Protein 4BLQ (pdb70)

Solvent-accessible surface area: 62872 Å² total; per-residue (Å²): 115,71,67,78,88,4,5,76,102,0,56,56,6,9,94,97,0,32,49,90,125,0,67,109,15,25,128,139,19,124,4,13,103,88,32,98,1,24,0,19,0,20,19,42,79,14,13,0,3,0,67,105,6,69,38,0,75,3,52,126,15,17,5,28,0,132,25,4,30,11,17,11,71,11,71,40,40,117,85,17,70,2,94,81,4,103,114,65,183,23,103,22,0,0,13,0,0,0,0,9,116,33,20,14,14,31,33,0,0,14,26,27,2,30,79,28,19,93,111,32,0,66,1,0,5,0,15,0,1,36,21,91,52,81,8,43,0,3,15,0,1,1,1,0,0,0,0,3,0,0,0,24,50,6,3,0,0,3,0,0,0,5,11,6,3,13,29,88,28,10,1,23,110,184,27,44,47,9,72,13,21,4,7,5,11,12,0,0,47,1,0,109,43,0,53,0,24,0,3,0,0,4,24,1,64,18,10,168,88,30,65,35,0,6,151,60,8,16,165,27,0,14,53,1,0,23,6,0,25,52,5,91,48,45,59,77,121,65,109,35,4,64,0,100,1,40,21,18,63,39,98,86,168,30,70,54,82,64,185,13,65,24,100,75,58,108,116,117,71,66,79,89,6,5,77,102,0,58,56,7,10,92,97,0,32,50,90,125,0,67,109,15,25,131,139,19,126,4,13,104,89,31,101,0,24,0,17,0,19,21,42,79,15,11,0,4,0,67,107,7,69,39,0,72,3,50,128,15,16,6,28,0,130,28,3,27,10,17,9,68,12,61,44,50,118,81,14,75,2,101,77,5,103,112,64,186,26,108,21,0,0,17,0,0,0,0,9,116,32,20,14,15,32,33,0,0,16,28,30,2,31,82,23,19,92,111,31,0,67,1,0,5,0,13,0,1,36,21,84,52,78,8,45,0,4,15,0,2,1,2,0,0,0,0,3,0,0,0,26,55,7,3,0,0,4,0,0,0,5,10,6,3,13,30,87,28,9,2,23,108,184,32,46,49,9,74,12,20,4,6,5,12,13,0,2,45,2,0,104,48,0,53,0,26,0,5,0,0,4,23,1,63,18,10,170,88,28,66,36,0,6,148,61,8,17,163,29,0,13,52,0,0,31,5,0,25,54,6,92,46,46,59,77,122,66,109,34,3,62,1,98,1,39,21,18,66,39,106,87,168,30,70,55,82,63,186,13,65,24,99,74,59,108,116,116,72,68,78,89,5,5,76,100,0,58,56,6,10,109,95,0,33,50,88,125,0,67,108,14,24,133,140,19,126,4,13,106,87,29,99,0,23,0,17,0,20,21,43,80,13,12,0,4,0,67,104,7,68,38,0,75,3,51,128,16,19,8,29,0,132,31,3,27,11,15,10,66,11,60,43,48,117,81,15,74,2,102,78,6,102,112,64,185,26,107,21,0,0,18,0,0,0,0,9,115,31,20,14,15,34,33,0,0,15,27,26,2,31,81,22,18,93,108,32,0,66,1,0,4,0,15,0,1,37,23,95,60,86,8,42,0,3,14,0,2,1,0,0,0,0,0,3,0,0,0,24,54,6,2,0,0,5,0,0,0,4,14,6,4,14,26,88,27,10,2,21,112,186,35,45,48,9,78,10,22,4,6,5,13,13,0,0,38,1,0,97,48,0,54,0,27,0,3,0,0,3,25,1,64,19,10,170,89,30,66,35,0,6,149,60,8,17,164,28,0,14,54,0,0,26,5,0,26,52,5,90,46,45,60,78,124,65,109,35,4,59,0,100,1,40,20,18,63,38,99,86,168,30,70,55,82,64,185,14,64,23,99,76,58,110,114,116,73,66,80,90,6,6,76,101,0,58,54,7,9,96,96,0,33,48,87,125,0,69,111,15,24,130,139,19,125,5,13,104,88,32,100,0,25,0,17,0,20,20,43,77,14,14,0,4,0,68,103,6,70,38,0,75,3,52,129,16,16,6,27,0,130,26,3,28,10,15,10,68,11,64,45,50,118,80,14,74,2,102,77,5,103,114,64,185,24,106,21,0,0,18,0,0,0,0,9,115,32,20,14,15,34,33,0,0,14,28,28,2,32,80,22,18,92,111,34,0,66,1,0,6,0,15,0,2,38,21,92,54,77,8,45,0,3,14,0,2,1,2,0,0,0,0,4,0,0,0,27,55,6,3,0,0,5,0,0,0,5,11,6,2,14,27,86,27,9,2,23,109,183,27,45,46,9,72,12,22,3,7,5,13,12,0,2,48,2,0,109,47,0,54,0,26,0,3,0,0,3,24,1,64,21,10,170,89,30,66,36,0,5,149,60,7,17,164,29,0,14,53,1,0,26,6,0,25,53,5,91,47,45,60,77,124,64,109,35,4,61,0,99,1,39,21,18,66,39,102,86,167,31,70,55,82,63,185,14,64,23,99,75,58,111,116,117,71,67,82,90,6,5,77,106,0,56,56,6,9,102,96,0,34,48,89,123,0,68,109,14,24,132,140,18,129,5,14,105,89,28,103,1,24,0,17,0,21,21,44,80,15,11,0,4,0,68,103,7,69,39,0,75,3,47,126,16,20,7,29,0,131,29,2,25,9,17,8,60,11,62,43,57,110,84,10,71,2,101,79,6,104,113,64,182,26,108,22,0,0,16,0,0,0,0,8,114,33,20,14,14,34,32,0,0,15,27,30,2,32,80,23,18,93,111,33,0,69,1,0,5,0,15,0,1,36,21,96,53,80,8,42,0,3,14,0,2,1,0,0,0,0,0,4,0,0,0,25,56,7,3,0,0,4,0,0,0,5,9,6,3,14,26,88,28,10,2,23,109,184,37,46,50,10,75,12,22,4,7,5,14,12,0,2,38,0,0,101,48,0,56,0,26,0,3,0,0,4,24,1,64,18,11,169,89,28,66,34,0,5,149,62,8,17,166,28,0,13,55,1,0,26,6,0,24,51,5,90,46,45,59,76,124,64,109,34,4,62,0,99,1,38,21,18,64,40,102,87,168,30,70,55,80,62,188,14,65,24,101,76,59,110,114,115,71,67,78,90,5,5,76,100,0,58,53,6,6,94,96,0,26,49,90,125,0,70,110,15,24,131,138,19,126,4,13,105,89,32,99,0,24,0,17,0,20,21,44,78,14,12,0,4,0,67,105,7,68,38,0,74,2,49,129,15,17,6,27,0,133,28,3,29,11,16,10,64,12,60,44,49,117,80,13,70,2,103,78,5,104,112,64,188,26,109,20,0,0,18,0,0,0,0,8,114,34,19,14,16,32,33,0,0,15,26,29,2,30,80,21,18,93,110,33,0,66,0,0,4,0,15,0,2,36,24,88,52,82,8,44,0,2,14,0,2,0,0,0,0,0,0,4,0,0,0,24,55,7,3,0,0,4,0,0,0,5,13,6,3,13,30,87,27,9,2,22,110,184,30,46,49,8,75,13,21,4,7,5,12,12,0,1,44,2,0,107,48,0,52,0,27,0,4,0,0,3,24,1,64,20,10,170,91,30,66,36,0,5,149,61,8,16,164,28,0,14,51,0,0,31,6,0,25,53,5,90,47,46,60,78,122,66,110,35,4,60,0,100,1,38,20,17,66,38,104,85,169,30,72,55,82,61,187,14,66,23,102,75,60,109,114

Sequence (1602 aa):
NSIIDLGPRVQSLMEQLATTKLEEGVKNLDMGSVYEITTVMVLGNSILGFHKGDLVKMVRPSVSARDLIGVGYATASAAVVRQRLIEHKIEAGAELIISGTAGGKTVLTNHYAAQMCAKGLKVAVVSMAEAERPLYGSVLHVFAALHLAAVSDVDVLYVDSLRSVYNELGGNLKGVSRQVDGMLTALDQYARAVNMRVVFTLNPSDDENVDAAVRSVFKTASASMHTARRIKSFAVNGTAFTAETEIHLRADRSNSANRVSGDLVSRNSIIDLGPRVQSLMEQLATTKLEEGVKNLDMGSVYEITTVMVLGNSILGFHKGDLVKMVRPSVSARDLIGVGYATASAAVVRQRLIEHKIEAGAELIISGTAGGKTVLTNHYAAQMCAKGLKVAVVSMAEAERPLYGSVLHVFAALHLAAVSDVDVLYVDSLRSVYNELGGNLKGVSRQVDGMLTALDQYARAVNMRVVFTLNPSDDENVDAAVRSVFKTASASMHTARRIKSFAVNGTAFTAETEIHLRADRSNSANRVSGDLVSRNSIIDLGPRVQSLMEQLATTKLEEGVKNLDMGSVYEITTVMVLGNSILGFHKGDLVKMVRPSVSARDLIGVGYATASAAVVRQRLIEHKIEAGAELIISGTAGGKTVLTNHYAAQMCAKGLKVAVVSMAEAERPLYGSVLHVFAALHLAAVSDVDVLYVDSLRSVYNELGGNLKGVSRQVDGMLTALDQYARAVNMRVVFTLNPSDDENVDAAVRSVFKTASASMHTARRIKSFAVNGTAFTAETEIHLRADRSNSANRVSGDLVSRNSIIDLGPRVQSLMEQLATTKLEEGVKNLDMGSVYEITTVMVLGNSILGFHKGDLVKMVRPSVSARDLIGVGYATASAAVVRQRLIEHKIEAGAELIISGTAGGKTVLTNHYAAQMCAKGLKVAVVSMAEAERPLYGSVLHVFAALHLAAVSDVDVLYVDSLRSVYNELGGNLKGVSRQVDGMLTALDQYARAVNMRVVFTLNPSDDENVDAAVRSVFKTASASMHTARRIKSFAVNGTAFTAETEIHLRADRSNSANRVSGDLVSRNSIIDLGPRVQSLMEQLATTKLEEGVKNLDMGSVYEITTVMVLGNSILGFHKGDLVKMVRPSVSARDLIGVGYATASAAVVRQRLIEHKIEAGAELIISGTAGGKTVLTNHYAAQMCAKGLKVAVVSMAEAERPLYGSVLHVFAALHLAAVSDVDVLYVDSLRSVYNELGGNLKGVSRQVDGMLTALDQYARAVNMRVVFTLNPSDDENVDAAVRSVFKTASASMHTARRIKSFAVNGTAFTAETEIHLRADRSNSANRVSGDLVSRNSIIDLGPRVQSLMEQLATTKLEEGVKNLDMGSVYEITTVMVLGNSILGFHKGDLVKMVRPSVSARDLIGVGYATASAAVVRQRLIEHKIEAGAELIISGTAGGKTVLTNHYAAQMCAKGLKVAVVSMAEAERPLYGSVLHVFAALHLAAVSDVDVLYVDSLRSVYNELGGNLKGVSRQVDGMLTALDQYARAVNMRVVFTLNPSDDENVDAAVRSVFKTASASMHTARRIKSFAVNGTAFTAETEIHLRADRSNSANRVSGDLVSR

Secondary structure (DSSP, 8-state):
---EE-HHHHHHHHHHT--S-TTT-B-S--S--SS-EEEEEEETTEEEEEETTTEEEEE--SS-HHHHTSSEEEEE-TT---HHHHHTT---EEEEEEESTT--HHHHHHHHHHHHHHHT--EEEEEBSSTT-SB---HHHHHHHHHHHHHTT-SEEEEE--HHHHHHTTTT---HHHHHHHHHHHHHHHHHHHT-EEEEEE--TTSSSHHHHHHHHHHHHHHHSSEEEEEEEEEEETTEEEEEEEEEETTT--EEEEEEEEEPPP-/---EE-HHHHHHHHHHT--S-TTT-B-S--S--SS-EEEEEEETTEEEEEETTTEEEEE--SS-HHHHTSSEEEEE-TT---HHHHHTT---EEEEEEESTT--HHHHHHHHHHHHHHHT--EEEEEBSSTT-SB---HHHHHHHHHHHHHTT-SEEEEE--HHHHHHTTTT---HHHHHHHHHHHHHHHHHHHT-EEEEEE--TTSSSHHHHHHHHHHHHHHHSSEEEEEEEEEEETTEEEEEEEEEETTT--EEEEEEEEEPPP-/---EE-HHHHHHHHHHT--S-TTT-B-S--S--SS-EEEEEEETTEEEEEETTTEEEEE--SS-HHHHTSSEEEEE-TT---HHHHHTT---EEEEEEESTT--HHHHHHHHHHHHHHHT--EEEEE-SSTT-S----HHHHHHHHHHHHHTT-SEEEEE--HHHHHHTTTT---HHHHHHHHHHHHHHHHHHHT-EEEEEE--TTSSSHHHHHHHHHHHHHHHSSEEEEEEEEEEETTEEEEEEEEEETTT--EEEEEEEEEPPP-/---EE-HHHHHHHHHHT--S-TTT-B-S--S--SS-EEEEEEETTEEEEEETTTEEEEE--SS-HHHHTSSEEEEE-TT---HHHHHTT---EEEEEEESTT--HHHHHHHHHHHHHHHT--EEEEEBSSTT-SB---HHHHHHHHHHHHHTT-SEEEEE--HHHHHHTTTT---HHHHHHHHHHHHHHHHHHHT-EEEEEE--TTSSSHHHHHHHHHHHHHHHSSEEEEEEEEEEETTEEEEEEEEEETTT--EEEEEEEEEPPP-/---EE-HHHHHHHHHHT--S-TTT-B-S-----SS-EEEEEEETTEEEEEETTTEEEEE--SS-HHHHTSSEEEEE-TT---HHHHHTT---EEEEEEESTT--HHHHHHHHHHHHHHHT--EEEEEBSSTT-SB---HHHHHHHHHHHHTTT-SEEEEE--HHHHHHTTTT---HHHHHHHHHHHHHHHHHHHT-EEEEEE--TTSSSHHHHHHHHHHHHHHHSSEEEEEEEEEEETTEEEEEEEEEETTT--EEEEEEEEEPPP-/---EE-HHHHHHHHHHT--S-TTT-B-S--S--SS-EEEEEEETTEEEEEETTTEEEEE--SS-HHHHTSSEEEEE-TT---HHHHHTT---EEEEEEESTT--HHHHHHHHHHHHHHHT--EEEEEBSSTT-SB---HHHHHHHHHHHHHTT-SEEEEE--HHHHHHTTTT---HHHHHHHHHHHHHHHHHHHT-EEEEEE--TTSSSHHHHHHHHHHHHHHHSSEEEEEEEEEEETTEEEEEEEEEETTT--EEEEEEEEEPPP-

Nearest PDB structures (foldseek):
  4blq-assembly1_E  TM=1.003E+00  e=4.448E-61  Pseudomonas phage phi8
  4bwy-assembly2_E  TM=9.934E-01  e=3.875E-55  Pseudomonas phage phi8
  4bwy-assembly1_H  TM=9.933E-01  e=9.326E-55  Pseudomonas phage phi8
  2b4s-assembly1_A  TM=7.906E-01  e=7.821E-01  Homo sapiens
  8g68-assembly1_A  TM=8.173E-01  e=2.576E+00  Homo sapiens

Foldseek 3Di:
DDEAECAVVLVVVVVQVPDPALQVKRFDAQLAAQWFKKKWFFDWQKIWIDGQGTIIHIDRDPGGVCVVPNGIAMATDPPQDLVVCVVVVHFWFEEEEEEEPQDCQVQVLLVVQVVCVVVPFHHYEYAECDPPHPHPQASSSVSSSLSSQLNHRHAEYEYHANQVVLVVLVVQPPVSVVSLLSNLLRRRNHRNNSRHYYYYYDQNHSHPPRVVSRVSSQVSNLQRTQKYKYFPHKDDDDQKIKTWMWMHGNVVRDIDIDIDIDGGGDD/DDAAECAVVLVVVVVQVPDPALQVKRFPAQLAAQFQKKKWAFDWQKIWIDGQGTIIHIDRDPGGVCVVPNGIAMAGDPPLAQVVCVVLVHFWFEEEEEEEPQDCQVQVLLVVQVVCVVVPFHHYEYAECDPPHPHPQASSSVSSSLSSQLNHRGAEYEYHENQVVLVVLVVQPPVSVVSLLSNLLRRRNRRNNSRHYYYYYDQNHSHPPRVVSRVSSQVSNLQRTQKYKYFPHKDDDDQKIKTWMWMHGNVVRDIDIDIDIDGGGDD/DDAAECAVVLVVVVVQVPDPALQVKRFPAQLAAQFQKKKWAFDWQKIWIDGQGTIIHIDRDPGGVCVVPNGIAMAGDPPQAQVVCVVLVHFWFEEEEEEEPQDCQVQVLLVVQVVCVVVPFHHYEYAECDPPRPHPQASSSVSSSLSSCLNHRHAEYEYHANQVVLVVLVVQPPVSVVSLLSNLLRRGNRRNNSRHYYYYYDQNHSHPPRVVSRVSSQVSNLQSIQKYKYFPHKDDDDQKIKTWMWMHGNVVRDIDIDIDIDGGGDD/DDAAECAVVLVVVVVQVPDPALQVKRFPAQLAAQFQKKKWFFDWQKIWIDGQGTIIHIDRDPGGVCVVPNGIAMAGDPPQAQVVCVVLVHFWFEEEEEEEPQDCQVQVLLVVQVVCVVVPFHHYEYAECDPPHPHPQASSSVRSSLSSCLRHRHAEYEYHANQVVLVVLVVQDPVSVVSLLSNLLRRGNRRNNSRHYYYYYDQNHSHPPRVVSRVSSQVSNLQRTQKYKYFPHKDDDDQKIKTWMWMHGNVVRDIDIDIDIDGGGDD/DDEAECAVVLVVVVVQVPDPALQVKRFPAQLAAQFQKKKWAFDWQKIWIDGQGTIIHIDRDPGGVCVVPNGIAMAGDPVLAQVVCVVLVHFWFEEEEEEEPQDCQVQVLLVVQVVCVVVPFHHYEYAECDPPHPHPQASSSVSSSLSSQLRHRHAEYEYHANQVVLVVLVVQDPVSVVSLLSNLLRRRNRRNNSRHYYYYYDQNHSHPPRVVSRVSSQVSNLQRIQKYKYFPHKDDDDQKIKTWMWMHGNVVRDIDIDIDIDGGGDD/DDAAECAVVLVVVVVQVPDPALQVKRFPAQLAAQFQKKKWFFDWQKIWIDGQGTIIHIDRDPGGVCVVPNGIAMAGDPPLAQVVCVVLVHFWFEEEEEEEPQDCQVQVLLVVQVVCVVVPFHHYEYAECDPPHPHPQASSSVSSSLSSCLNHRHAEYEYHANQVVLVVLVVQPPVSVVSLLSNLLRRRNRRNNSRHYYYYYDQNHSHPPRVVSRVSSQVSNLQRTQKYKYFPHKDDDDQKIKTWMWMHGNVVRDIDIDIDIDGGGDD

Radius of gyration: 37.12 Å; Cα contacts (8 Å, |Δi|>4): 3817; chains: 6; bounding box: 67×103×108 Å

CATH classification: 3.40.50.300

InterPro domains:
  IPR020973 Packaging enzyme P4 [PF11602] (155-237)
  IPR027417 P-loop containing nucleoside triphosphate hydrolase [G3DSA:3.40.50.300] (1-280)
  IPR027417 P-loop containing nucleoside triphosphate hydrolase [SSF52540] (6-273)

B-factor: mean 57.97, std 18.57, range [15.87, 162.54]

Structure (mmCIF, N/CA/C/O backbone):
data_4BLQ
#
_entry.id   4BLQ
#
_cell.length_a   138.940
_cell.length_b   159.570
_cell.length_c   100.330
_cell.angle_alpha   90.00
_cell.angle_beta   90.00
_cell.angle_gamma   90.00
#
_symmetry.space_group_name_H-M   'P 21 21 2'
#
loop_
_atom_site.group_PDB
_atom_site.id
_atom_site.type_symbol
_atom_site.label_atom_id
_atom_site.label_alt_id
_atom_site.label_comp_id
_atom_site.label_asym_id
_atom_site.label_entity_id
_atom_site.label_seq_id
_atom_site.pdbx_PDB_ins_code
_atom_site.Cartn_x
_atom_site.Cartn_y
_atom_site.Cartn_z
_atom_site.occupancy
_atom_site.B_iso_or_equiv
_atom_site.auth_seq_id
_atom_site.auth_comp_id
_atom_site.auth_asym_id
_atom_site.auth_atom_id
_atom_site.pdbx_PDB_model_num
ATOM 1 N N . ASN A 1 12 ? -34.234 -22.103 32.482 1.00 70.24 12 ASN A N 1
ATOM 2 C CA . ASN A 1 12 ? -34.511 -21.808 31.077 1.00 67.73 12 ASN A CA 1
ATOM 3 C C . ASN A 1 12 ? -35.622 -20.756 30.940 1.00 69.92 12 ASN A C 1
ATOM 4 O O . ASN A 1 12 ? -36.613 -20.802 31.675 1.00 70.38 12 ASN A O 1
ATOM 9 N N . SER A 1 13 ? -35.442 -19.808 29.999 1.00 63.93 13 SER A N 1
ATOM 10 C CA . SER A 1 13 ? -36.388 -18.722 29.721 1.00 61.92 13 SER A CA 1
ATOM 11 C C . SER A 1 13 ? -36.412 -18.363 28.215 1.00 61.77 13 SER A C 1
ATOM 12 O O . SER A 1 13 ? -35.519 -18.761 27.457 1.00 61.58 13 SER A O 1
ATOM 15 N N . ILE A 1 14 ? -37.449 -17.619 27.798 1.00 54.40 14 ILE A N 1
ATOM 16 C CA . ILE A 1 14 ? -37.649 -17.168 26.423 1.00 51.42 14 ILE A CA 1
ATOM 17 C C . ILE A 1 14 ? -36.837 -15.880 26.201 1.00 54.17 14 ILE A C 1
ATOM 18 O O . ILE A 1 14 ? -36.901 -14.961 27.017 1.00 55.35 14 ILE A O 1
ATOM 23 N N . ILE A 1 15 ? -36.087 -15.824 25.091 1.00 48.20 15 ILE A N 1
ATOM 24 C CA . ILE A 1 15 ? -35.257 -14.687 24.690 1.00 47.21 15 ILE A CA 1
ATOM 25 C C . ILE A 1 15 ? -36.059 -13.739 23.775 1.00 47.45 15 ILE A C 1
ATOM 26 O O . ILE A 1 15 ? -36.697 -14.194 22.829 1.00 45.38 15 ILE A O 1
ATOM 31 N N . ASP A 1 16 ? -36.008 -12.426 24.051 1.00 43.29 16 ASP A N 1
ATOM 32 C CA . ASP A 1 16 ? -36.640 -11.421 23.201 1.00 41.74 16 ASP A CA 1
ATOM 33 C C . ASP A 1 16 ? -35.548 -10.833 22.310 1.00 45.27 16 ASP A C 1
ATOM 34 O O . ASP A 1 16 ? -34.631 -10.161 22.799 1.00 44.98 16 ASP A O 1
ATOM 39 N N . LEU A 1 17 ? -35.617 -11.156 21.006 1.00 40.91 17 LEU A N 1
ATOM 40 C CA . LEU A 1 17 ? -34.647 -10.739 19.998 1.00 40.33 17 LEU A CA 1
ATOM 41 C C . LEU A 1 17 ? -34.886 -9.315 19.485 1.00 43.76 17 LEU A C 1
ATOM 42 O O . LEU A 1 17 ? -34.002 -8.758 18.829 1.00 43.33 17 LEU A O 1
ATOM 47 N N . GLY A 1 18 ? -36.057 -8.748 19.798 1.00 39.70 18 GLY A N 1
ATOM 48 C CA . GLY A 1 18 ? -36.457 -7.394 19.419 1.00 38.93 18 GLY A CA 1
ATOM 49 C C . GLY A 1 18 ? -35.400 -6.328 19.654 1.00 41.83 18 GLY A C 1
ATOM 50 O O . GLY A 1 18 ? -34.959 -5.707 18.683 1.00 40.37 18 GLY A O 1
ATOM 51 N N . PRO A 1 19 ? -34.914 -6.134 20.915 1.00 39.47 19 PRO A N 1
ATOM 52 C CA . PRO A 1 19 ? -33.880 -5.105 21.166 1.00 40.11 19 PRO A CA 1
ATOM 53 C C . PRO A 1 19 ? -32.582 -5.306 20.370 1.00 43.85 19 PRO A C 1
ATOM 54 O O . PRO A 1 19 ? -31.964 -4.315 19.984 1.00 44.19 19 PRO A O 1
ATOM 58 N N . ARG A 1 20 ? -32.184 -6.571 20.105 1.00 39.02 20 ARG A N 1
ATOM 59 C CA . ARG A 1 20 ? -30.979 -6.895 19.342 1.00 38.54 20 ARG A CA 1
ATOM 60 C C . ARG A 1 20 ? -31.139 -6.520 17.859 1.00 41.70 20 ARG A C 1
ATOM 61 O O . ARG A 1 20 ? -30.178 -6.043 17.254 1.00 42.14 20 ARG A O 1
ATOM 69 N N . VAL A 1 21 ? -32.347 -6.693 17.290 1.00 36.50 21 VAL A N 1
ATOM 70 C CA . VAL A 1 21 ? -32.652 -6.290 15.915 1.00 35.47 21 VAL A CA 1
ATOM 71 C C . VAL A 1 21 ? -32.611 -4.750 15.850 1.00 40.64 21 VAL A C 1
ATOM 72 O O . VAL A 1 21 ? -32.006 -4.193 14.934 1.00 40.79 21 VAL A O 1
ATOM 76 N N . GLN A 1 22 ? -33.232 -4.078 16.846 1.00 37.46 22 GLN A N 1
ATOM 77 C CA . GLN A 1 22 ? -33.301 -2.621 16.960 1.00 37.89 22 GLN A CA 1
ATOM 78 C C . GLN A 1 22 ? -31.910 -1.983 16.990 1.00 44.66 22 GLN A C 1
ATOM 79 O O . GLN A 1 22 ? -31.698 -0.992 16.292 1.00 45.49 22 GLN A O 1
ATOM 85 N N . SER A 1 23 ? -30.958 -2.554 17.764 1.00 42.11 23 SER A N 1
ATOM 86 C CA . SER A 1 23 ? -29.592 -2.026 17.862 1.00 42.64 23 SER A CA 1
ATOM 87 C C . SER A 1 23 ? -28.783 -2.323 16.598 1.00 44.66 23 SER A C 1
ATOM 88 O O . SER A 1 23 ? -27.917 -1.523 16.248 1.00 46.20 23 SER A O 1
ATOM 91 N N . LEU A 1 24 ? -29.075 -3.435 15.899 1.00 38.06 24 LEU A N 1
ATOM 92 C CA . LEU A 1 24 ? -28.415 -3.759 14.632 1.00 37.12 24 LEU A CA 1
ATOM 93 C C . LEU A 1 24 ? -28.850 -2.762 13.545 1.00 40.97 24 LEU A C 1
ATOM 94 O O . LEU A 1 24 ? -28.001 -2.299 12.783 1.00 42.58 24 LEU A O 1
ATOM 99 N N . MET A 1 25 ? -30.155 -2.398 13.508 1.00 34.48 25 MET A N 1
ATOM 100 C CA . MET A 1 25 ? -30.717 -1.441 12.547 1.00 32.62 25 MET A CA 1
ATOM 101 C C . MET A 1 25 ? -30.092 -0.049 12.713 1.00 41.36 25 MET A C 1
ATOM 102 O O . MET A 1 25 ? -29.926 0.660 11.719 1.00 42.45 25 MET A O 1
ATOM 107 N N . GLU A 1 26 ? -29.728 0.329 13.957 1.00 40.18 26 GLU A N 1
ATOM 108 C CA . GLU A 1 26 ? -29.074 1.607 14.259 1.00 42.26 26 GLU A CA 1
ATOM 109 C C . GLU A 1 26 ? -27.658 1.612 13.679 1.00 48.63 26 GLU A C 1
ATOM 110 O O . GLU A 1 26 ? -27.221 2.627 13.135 1.00 49.69 26 GLU A O 1
ATOM 116 N N . GLN A 1 27 ? -26.970 0.459 13.754 1.00 45.83 27 GLN A N 1
ATOM 117 C CA . GLN A 1 27 ? -25.615 0.252 13.238 1.00 46.68 27 GLN A CA 1
ATOM 118 C C . GLN A 1 27 ? -25.598 0.173 11.707 1.00 51.37 27 GLN A C 1
ATOM 119 O O . GLN A 1 27 ? -24.596 0.530 11.087 1.00 52.16 27 GLN A O 1
ATOM 125 N N . LEU A 1 28 ? -26.709 -0.279 11.109 1.00 47.23 28 LEU A N 1
ATOM 126 C CA . LEU A 1 28 ? -26.892 -0.439 9.666 1.00 46.81 28 LEU A CA 1
ATOM 127 C C . LEU A 1 28 ? -27.317 0.871 8.972 1.00 52.11 28 LEU A C 1
ATOM 128 O O . LEU A 1 28 ? -27.391 0.911 7.739 1.00 51.81 28 LEU A O 1
ATOM 133 N N . ALA A 1 29 ? -27.581 1.939 9.755 1.00 49.36 29 ALA A N 1
ATOM 134 C CA . ALA A 1 29 ? -27.983 3.247 9.237 1.00 50.00 29 ALA A CA 1
ATOM 135 C C . ALA A 1 29 ? -26.744 4.063 8.771 1.00 55.79 29 ALA A C 1
ATOM 136 O O . ALA A 1 29 ? -26.546 5.210 9.175 1.00 56.65 29 ALA A O 1
ATOM 138 N N . THR A 1 30 ? -25.923 3.447 7.906 1.00 52.68 30 THR A N 1
ATOM 139 C CA . THR A 1 30 ? -24.695 4.003 7.332 1.00 53.86 30 THR A CA 1
ATOM 140 C C . THR A 1 30 ? -24.921 4.406 5.874 1.00 58.52 30 THR A C 1
ATOM 141 O O . THR A 1 30 ? -25.770 3.832 5.190 1.00 56.45 30 THR A O 1
ATOM 145 N N . THR A 1 31 ? -24.123 5.369 5.400 1.00 58.11 31 THR A N 1
ATOM 146 C CA . THR A 1 31 ? -24.117 5.865 4.025 1.00 58.98 31 THR A CA 1
ATOM 147 C C . THR A 1 31 ? -23.230 4.957 3.152 1.00 62.25 31 THR A C 1
ATOM 148 O O . THR A 1 31 ? -23.300 5.034 1.920 1.00 62.40 31 THR A O 1
ATOM 152 N N . LYS A 1 32 ? -22.395 4.103 3.795 1.00 57.15 32 LYS A N 1
ATOM 153 C CA . LYS A 1 32 ? -21.446 3.224 3.114 1.00 56.35 32 LYS A CA 1
ATOM 154 C C . LYS A 1 32 ? -21.607 1.737 3.519 1.00 57.68 32 LYS A C 1
ATOM 155 O O . LYS A 1 32 ? -20.662 1.137 4.049 1.00 56.78 32 LYS A O 1
ATOM 161 N N . LEU A 1 33 ? -22.787 1.126 3.229 1.00 52.16 33 LEU A N 1
ATOM 162 C CA . LEU A 1 33 ? -23.007 -0.298 3.513 1.00 50.07 33 LEU A CA 1
ATOM 163 C C . LEU A 1 33 ? -22.312 -1.177 2.461 1.00 53.47 33 LEU A C 1
ATOM 164 O O . LEU A 1 33 ? -22.131 -2.374 2.692 1.00 52.09 33 LEU A O 1
ATOM 169 N N . GLU A 1 34 ? -21.895 -0.572 1.324 1.00 51.28 34 GLU A N 1
ATOM 170 C CA . GLU A 1 34 ? -21.155 -1.243 0.250 1.00 51.47 34 GLU A CA 1
ATOM 171 C C . GLU A 1 34 ? -19.743 -1.577 0.726 1.00 56.26 34 GLU A C 1
ATOM 172 O O . GLU A 1 34 ? -19.190 -2.597 0.320 1.00 56.09 34 GLU A O 1
ATOM 178 N N . GLU A 1 35 ? -19.182 -0.726 1.614 1.00 53.72 35 GLU A N 1
ATOM 179 C CA . GLU A 1 35 ? -17.879 -0.913 2.253 1.00 54.38 35 GLU A CA 1
ATOM 180 C C . GLU A 1 35 ? -17.980 -1.979 3.342 1.00 56.86 35 GLU A C 1
ATOM 181 O O . GLU A 1 35 ? -16.999 -2.664 3.626 1.00 58.10 35 GLU A O 1
ATOM 187 N N . GLY A 1 36 ? -19.168 -2.103 3.932 1.00 50.55 36 GLY A N 1
ATOM 188 C CA . GLY A 1 36 ? -19.465 -3.074 4.976 1.00 48.61 36 GLY A CA 1
ATOM 189 C C . GLY A 1 36 ? -19.385 -2.521 6.382 1.00 51.27 36 GLY A C 1
ATOM 190 O O . GLY A 1 36 ? -18.683 -1.538 6.636 1.00 51.35 36 GLY A O 1
ATOM 191 N N . VAL A 1 37 ? -20.126 -3.155 7.300 1.00 46.78 37 VAL A N 1
ATOM 192 C CA . VAL A 1 37 ? -20.139 -2.823 8.727 1.00 46.70 37 VAL A CA 1
ATOM 193 C C . VAL A 1 37 ? -19.542 -4.041 9.431 1.00 50.63 37 VAL A C 1
ATOM 194 O O . VAL A 1 37 ? -20.160 -5.107 9.465 1.00 49.47 37 VAL A O 1
ATOM 198 N N . LYS A 1 38 ? -18.303 -3.895 9.907 1.00 48.82 38 LYS A N 1
ATOM 199 C CA . LYS A 1 38 ? -17.529 -4.952 10.561 1.00 49.07 38 LYS A CA 1
ATOM 200 C C . LYS A 1 38 ? -17.632 -4.868 12.090 1.00 53.00 38 LYS A C 1
ATOM 201 O O . LYS A 1 38 ? -18.325 -4.000 12.628 1.00 52.25 38 LYS A O 1
ATOM 207 N N . ASN A 1 39 ? -16.926 -5.787 12.775 1.00 50.47 39 ASN A N 1
ATOM 208 C CA . ASN A 1 39 ? -16.752 -5.917 14.227 1.00 51.27 39 ASN A CA 1
ATOM 209 C C . ASN A 1 39 ? -18.080 -5.982 15.007 1.00 54.00 39 ASN A C 1
ATOM 210 O O . ASN A 1 39 ? -18.160 -5.521 16.147 1.00 54.85 39 ASN A O 1
ATOM 215 N N . LEU A 1 40 ? -19.096 -6.615 14.412 1.00 48.61 40 LEU A N 1
ATOM 216 C CA . LEU A 1 40 ? -20.373 -6.849 15.085 1.00 47.32 40 LEU A CA 1
ATOM 217 C C . LEU A 1 40 ? -20.243 -8.135 15.918 1.00 52.75 40 LEU A C 1
ATOM 218 O O . LEU A 1 40 ? -19.260 -8.875 15.755 1.00 53.75 40 LEU A O 1
ATOM 223 N N . ASP A 1 41 ? -21.209 -8.407 16.807 1.00 47.83 41 ASP A N 1
ATOM 224 C CA . ASP A 1 41 ? -21.182 -9.637 17.594 1.00 47.35 41 ASP A CA 1
ATOM 225 C C . ASP A 1 41 ? -22.576 -10.244 17.541 1.00 46.10 41 ASP A C 1
ATOM 226 O O . ASP A 1 41 ? -23.235 -10.403 18.574 1.00 47.20 41 ASP A O 1
ATOM 231 N N . MET A 1 42 ? -23.029 -10.565 16.308 1.00 36.58 42 MET A N 1
ATOM 232 C CA . MET A 1 42 ? -24.359 -11.116 16.034 1.00 32.64 42 MET A CA 1
ATOM 233 C C . MET A 1 42 ? -24.524 -12.546 16.600 1.00 38.24 42 MET A C 1
ATOM 234 O O . MET A 1 42 ? -25.642 -12.916 16.963 1.00 38.32 42 MET A O 1
ATOM 239 N N . GLY A 1 43 ? -23.424 -13.301 16.703 1.00 35.43 43 GLY A N 1
ATOM 240 C CA . GLY A 1 43 ? -23.412 -14.673 17.207 1.00 35.46 43 GLY A CA 1
ATOM 241 C C . GLY A 1 43 ? -22.430 -15.568 16.481 1.00 40.09 43 GLY A C 1
ATOM 242 O O . GLY A 1 43 ? -22.188 -15.380 15.285 1.00 39.20 43 GLY A O 1
ATOM 243 N N . SER A 1 44 ? -21.867 -16.565 17.202 1.00 38.02 44 SER A N 1
ATOM 244 C CA . SER A 1 44 ? -20.853 -17.486 16.666 1.00 38.44 44 SER A CA 1
ATOM 245 C C . SER A 1 44 ? -21.130 -18.965 16.967 1.00 41.42 44 SER A C 1
ATOM 246 O O . SER A 1 44 ? -20.275 -19.809 16.671 1.00 41.68 44 SER A O 1
ATOM 249 N N . VAL A 1 45 ? -22.320 -19.287 17.518 1.00 36.50 45 VAL A N 1
ATOM 250 C CA . VAL A 1 45 ? -22.709 -20.666 17.856 1.00 35.95 45 VAL A CA 1
ATOM 251 C C . VAL A 1 45 ? -22.792 -21.497 16.550 1.00 39.45 45 VAL A C 1
ATOM 252 O O . VAL A 1 45 ? -22.371 -22.657 16.544 1.00 40.55 45 VAL A O 1
ATOM 256 N N . TYR A 1 46 ? -23.271 -20.873 15.442 1.00 33.53 46 TYR A N 1
ATOM 257 C CA . TYR A 1 46 ? -23.389 -21.499 14.122 1.00 32.07 46 TYR A CA 1
ATOM 258 C C . TYR A 1 46 ? -22.912 -20.563 13.009 1.00 36.29 46 TYR A C 1
ATOM 259 O O . TYR A 1 46 ? -23.235 -19.369 13.023 1.00 34.85 46 TYR A O 1
ATOM 268 N N . GLU A 1 47 ? -22.148 -21.113 12.038 1.00 34.83 47 GLU A N 1
ATOM 269 C CA . GLU A 1 47 ? -21.646 -20.375 10.870 1.00 34.82 47 GLU A CA 1
ATOM 270 C C . GLU A 1 47 ? -22.716 -20.338 9.786 1.00 38.85 47 GLU A C 1
ATOM 271 O O . GLU A 1 47 ? -22.938 -21.339 9.090 1.00 38.43 47 GLU A O 1
ATOM 277 N N . ILE A 1 48 ? -23.401 -19.193 9.663 1.00 34.96 48 ILE A N 1
ATOM 278 C CA . ILE A 1 48 ? -24.472 -19.011 8.691 1.00 33.88 48 ILE A CA 1
ATOM 279 C C . ILE A 1 48 ? -24.283 -17.695 7.952 1.00 38.33 48 ILE A C 1
ATOM 280 O O . ILE A 1 48 ? -23.803 -16.719 8.526 1.00 38.54 48 ILE A O 1
ATOM 285 N N . THR A 1 49 ? -24.651 -17.683 6.667 1.00 35.19 49 THR A N 1
ATOM 286 C CA . THR A 1 49 ? -24.618 -16.502 5.818 1.00 34.94 49 THR A CA 1
ATOM 287 C C . THR A 1 49 ? -26.035 -16.292 5.284 1.00 38.93 49 THR A C 1
ATOM 288 O O . THR A 1 49 ? -26.584 -17.177 4.619 1.00 38.09 49 THR A O 1
ATOM 292 N N . THR A 1 50 ? -26.630 -15.136 5.613 1.00 35.77 50 THR A N 1
ATOM 293 C CA . THR A 1 50 ? -27.974 -14.769 5.170 1.00 35.05 50 THR A CA 1
ATOM 294 C C . THR A 1 50 ? -27.838 -13.763 4.034 1.00 39.55 50 THR A C 1
ATOM 295 O O . THR A 1 50 ? -27.214 -12.717 4.211 1.00 40.19 50 THR A O 1
ATOM 299 N N . VAL A 1 51 ? -28.418 -14.084 2.869 1.00 35.07 51 VAL A N 1
ATOM 300 C CA . VAL A 1 51 ? -28.391 -13.234 1.676 1.00 34.42 51 VAL A CA 1
ATOM 301 C C . VAL A 1 51 ? -29.834 -12.879 1.336 1.00 37.05 51 VAL A C 1
ATOM 302 O O . VAL A 1 51 ? -30.619 -13.770 1.040 1.00 36.16 51 VAL A O 1
ATOM 306 N N . MET A 1 52 ? -30.192 -11.590 1.418 1.00 34.10 52 MET A N 1
ATOM 307 C CA . MET A 1 52 ? -31.551 -11.105 1.141 1.00 33.10 52 MET A CA 1
ATOM 308 C C . MET A 1 52 ? -31.554 -10.037 0.040 1.00 38.41 52 MET A C 1
ATOM 309 O O . MET A 1 52 ? -30.541 -9.361 -0.159 1.00 38.83 52 MET A O 1
ATOM 314 N N . VAL A 1 53 ? -32.703 -9.843 -0.630 1.00 35.39 53 VAL A N 1
ATOM 315 C CA . VAL A 1 53 ? -32.802 -8.800 -1.646 1.00 35.88 53 VAL A CA 1
ATOM 316 C C . VAL A 1 53 ? -33.594 -7.615 -1.049 1.00 40.52 53 VAL A C 1
ATOM 317 O O . VAL A 1 53 ? -34.642 -7.805 -0.424 1.00 39.11 53 VAL A O 1
ATOM 321 N N . LEU A 1 54 ? -33.012 -6.412 -1.172 1.00 38.77 54 LEU A N 1
ATOM 322 C CA . LEU A 1 54 ? -33.583 -5.130 -0.761 1.00 39.47 54 LEU A CA 1
ATOM 323 C C . LEU A 1 54 ? -33.654 -4.260 -1.994 1.00 44.45 54 LEU A C 1
ATOM 324 O O . LEU A 1 54 ? -32.630 -3.720 -2.430 1.00 45.66 54 LEU A O 1
ATOM 329 N N . GLY A 1 55 ? -34.833 -4.205 -2.595 1.00 40.46 55 GLY A N 1
ATOM 330 C CA . GLY A 1 55 ? -35.048 -3.490 -3.842 1.00 41.25 55 GLY A CA 1
ATOM 331 C C . GLY A 1 55 ? -34.383 -4.255 -4.967 1.00 44.88 55 GLY A C 1
ATOM 332 O O . GLY A 1 55 ? -34.783 -5.385 -5.270 1.00 44.53 55 GLY A O 1
ATOM 333 N N . ASN A 1 56 ? -33.326 -3.667 -5.546 1.00 41.34 56 ASN A N 1
ATOM 334 C CA . ASN A 1 56 ? -32.535 -4.275 -6.618 1.00 41.55 56 ASN A CA 1
ATOM 335 C C . ASN A 1 56 ? -31.150 -4.686 -6.098 1.00 45.17 56 ASN A C 1
ATOM 336 O O . ASN A 1 56 ? -30.353 -5.263 -6.835 1.00 45.12 56 ASN A O 1
ATOM 341 N N . SER A 1 57 ? -30.882 -4.389 -4.820 1.00 41.86 57 SER A N 1
ATOM 342 C CA . SER A 1 57 ? -29.618 -4.649 -4.138 1.00 41.50 57 SER A CA 1
ATOM 343 C C . SER A 1 57 ? -29.657 -5.938 -3.318 1.00 44.34 57 SER A C 1
ATOM 344 O O . SER A 1 57 ? -30.737 -6.449 -3.005 1.00 43.64 57 SER A O 1
ATOM 347 N N . ILE A 1 58 ? -28.462 -6.459 -2.981 1.00 39.67 58 ILE A N 1
ATOM 348 C CA . ILE A 1 58 ? -28.270 -7.650 -2.157 1.00 38.41 58 ILE A CA 1
ATOM 349 C C . ILE A 1 58 ? -27.703 -7.227 -0.799 1.00 42.34 58 ILE A C 1
ATOM 350 O O . ILE A 1 58 ? -26.720 -6.483 -0.755 1.00 43.07 58 ILE A O 1
ATOM 355 N N . LEU A 1 59 ? -28.297 -7.711 0.297 1.00 37.77 59 LEU A N 1
ATOM 356 C CA . LEU A 1 59 ? -27.770 -7.459 1.634 1.00 37.39 59 LEU A CA 1
ATOM 357 C C . LEU A 1 59 ? -27.368 -8.799 2.235 1.00 39.65 59 LEU A C 1
ATOM 358 O O . LEU A 1 59 ? -28.200 -9.703 2.337 1.00 38.91 59 LEU A O 1
ATOM 363 N N . GLY A 1 60 ? -26.086 -8.926 2.563 1.00 35.05 60 GLY A N 1
ATOM 364 C CA . GLY A 1 60 ? -25.526 -10.140 3.132 1.00 34.22 60 GLY A CA 1
ATOM 365 C C . GLY A 1 60 ? -25.088 -9.995 4.575 1.00 38.39 60 GLY A C 1
ATOM 366 O O . GLY A 1 60 ? -24.403 -9.032 4.926 1.00 37.48 60 GLY A O 1
ATOM 367 N N . PHE A 1 61 ? -25.494 -10.964 5.416 1.00 35.41 61 PHE A N 1
ATOM 368 C CA . PHE A 1 61 ? -25.134 -11.075 6.828 1.00 35.68 61 PHE A CA 1
ATOM 369 C C . PHE A 1 61 ? -24.142 -12.231 6.927 1.00 40.18 61 PHE A C 1
ATOM 370 O O . PHE A 1 61 ? -24.544 -13.388 6.832 1.00 39.68 61 PHE A O 1
ATOM 378 N N . HIS A 1 62 ? -22.844 -11.919 7.023 1.00 38.00 62 HIS A N 1
ATOM 379 C CA . HIS A 1 62 ? -21.771 -12.918 7.037 1.00 38.25 62 HIS A CA 1
ATOM 380 C C . HIS A 1 62 ? -21.369 -13.276 8.469 1.00 42.09 62 HIS A C 1
ATOM 381 O O . HIS A 1 62 ? -20.713 -12.480 9.151 1.00 42.03 62 HIS A O 1
ATOM 388 N N . LYS A 1 63 ? -21.773 -14.495 8.913 1.00 38.02 63 LYS A N 1
ATOM 389 C CA . LYS A 1 63 ? -21.531 -15.053 10.248 1.00 38.27 63 LYS A CA 1
ATOM 390 C C . LYS A 1 63 ? -22.040 -14.056 11.312 1.00 43.07 63 LYS A C 1
ATOM 391 O O . LYS A 1 63 ? -23.182 -13.601 11.202 1.00 41.37 63 LYS A O 1
ATOM 397 N N . GLY A 1 64 ? -21.201 -13.692 12.283 1.00 41.22 64 GLY A N 1
ATOM 398 C CA . GLY A 1 64 ? -21.581 -12.735 13.315 1.00 41.40 64 GLY A CA 1
ATOM 399 C C . GLY A 1 64 ? -20.840 -11.414 13.264 1.00 47.33 64 GLY A C 1
ATOM 400 O O . GLY A 1 64 ? -21.134 -10.520 14.060 1.00 47.09 64 GLY A O 1
ATOM 401 N N . ASP A 1 65 ? -19.905 -11.267 12.303 1.00 45.47 65 ASP A N 1
ATOM 402 C CA . ASP A 1 65 ? -19.014 -10.116 12.170 1.00 47.06 65 ASP A CA 1
ATOM 403 C C . ASP A 1 65 ? -19.426 -9.080 11.108 1.00 49.90 65 ASP A C 1
ATOM 404 O O . ASP A 1 65 ? -19.407 -7.886 11.413 1.00 50.63 65 ASP A O 1
ATOM 409 N N . LEU A 1 66 ? -19.702 -9.515 9.862 1.00 44.35 66 LEU A N 1
ATOM 410 C CA . LEU A 1 66 ? -19.963 -8.631 8.725 1.00 42.84 66 LEU A CA 1
ATOM 411 C C . LEU A 1 66 ? -21.411 -8.570 8.261 1.00 44.66 66 LEU A C 1
ATOM 412 O O . LEU A 1 66 ? -22.145 -9.559 8.306 1.00 42.47 66 LEU A O 1
ATOM 417 N N . VAL A 1 67 ? -21.768 -7.395 7.724 1.00 42.01 67 VAL A N 1
ATOM 418 C CA . VAL A 1 67 ? -23.004 -7.061 7.033 1.00 41.34 67 VAL A CA 1
ATOM 419 C C . VAL A 1 67 ? -22.587 -6.079 5.924 1.00 45.50 67 VAL A C 1
ATOM 420 O O . VAL A 1 67 ? -22.036 -5.010 6.206 1.00 45.83 67 VAL A O 1
ATOM 424 N N . LYS A 1 68 ? -22.748 -6.510 4.666 1.00 41.62 68 LYS A N 1
ATOM 425 C CA . LYS A 1 68 ? -22.351 -5.742 3.488 1.00 41.83 68 LYS A CA 1
ATOM 426 C C . LYS A 1 68 ? -23.448 -5.771 2.417 1.00 45.33 68 LYS A C 1
ATOM 427 O O . LYS A 1 68 ? -24.088 -6.804 2.200 1.00 44.21 68 LYS A O 1
ATOM 433 N N . MET A 1 69 ? -23.639 -4.635 1.741 1.00 42.33 69 MET A N 1
ATOM 434 C CA . MET A 1 69 ? -24.599 -4.474 0.652 1.00 41.19 69 MET A CA 1
ATOM 435 C C . MET A 1 69 ? -23.862 -4.439 -0.684 1.00 44.41 69 MET A C 1
ATOM 436 O O . MET A 1 69 ? -22.818 -3.797 -0.787 1.00 44.46 69 MET A O 1
ATOM 441 N N . VAL A 1 70 ? -24.393 -5.131 -1.700 1.00 40.18 70 VAL A N 1
ATOM 442 C CA . VAL A 1 70 ? -23.822 -5.073 -3.044 1.00 40.78 70 VAL A CA 1
ATOM 443 C C . VAL A 1 70 ? -24.945 -4.659 -3.989 1.00 44.19 70 VAL A C 1
ATOM 444 O O . VAL A 1 70 ? -26.104 -5.025 -3.773 1.00 43.04 70 VAL A O 1
ATOM 448 N N . ARG A 1 71 ? -24.612 -3.843 -4.991 1.00 41.51 71 ARG A N 1
ATOM 449 C CA . ARG A 1 71 ? -25.555 -3.365 -6.001 1.00 40.98 71 ARG A CA 1
ATOM 450 C C . ARG A 1 71 ? -25.161 -4.026 -7.323 1.00 45.34 71 ARG A C 1
ATOM 451 O O . ARG A 1 71 ? -24.326 -3.481 -8.050 1.00 46.44 71 ARG A O 1
ATOM 459 N N . PRO A 1 72 ? -25.654 -5.255 -7.607 1.00 41.02 72 PRO A N 1
ATOM 460 C CA . PRO A 1 72 ? -25.228 -5.937 -8.841 1.00 41.68 72 PRO A CA 1
ATOM 461 C C . PRO A 1 72 ? -25.722 -5.244 -10.112 1.00 46.71 72 PRO A C 1
ATOM 462 O O . PRO A 1 72 ? -26.691 -4.482 -10.068 1.00 46.36 72 PRO A O 1
ATOM 466 N N . SER A 1 73 ? -25.025 -5.493 -11.235 1.00 44.49 73 SER A N 1
ATOM 467 C CA . SER A 1 73 ? -25.337 -4.934 -12.552 1.00 45.78 73 SER A CA 1
ATOM 468 C C . SER A 1 73 ? -26.756 -5.299 -12.987 1.00 50.03 73 SER A C 1
ATOM 469 O O . SER A 1 73 ? -27.457 -4.449 -13.538 1.00 50.52 73 SER A O 1
ATOM 472 N N . VAL A 1 74 ? -27.186 -6.547 -12.711 1.00 46.39 74 VAL A N 1
ATOM 473 C CA . VAL A 1 74 ? -28.553 -6.989 -12.982 1.00 46.44 74 VAL A CA 1
ATOM 474 C C . VAL A 1 74 ? -29.285 -6.972 -11.633 1.00 48.66 74 VAL A C 1
ATOM 475 O O . VAL A 1 74 ? -28.644 -7.150 -10.594 1.00 46.67 74 VAL A O 1
ATOM 479 N N . SER A 1 75 ? -30.604 -6.716 -11.646 1.00 45.64 75 SER A N 1
ATOM 480 C CA . SER A 1 75 ? -31.408 -6.637 -10.425 1.00 44.16 75 SER A CA 1
ATOM 481 C C . SER A 1 75 ? -31.323 -7.925 -9.612 1.00 47.63 75 SER A C 1
ATOM 482 O O . SER A 1 75 ? -31.312 -9.019 -10.187 1.00 47.88 75 SER A O 1
ATOM 485 N N . ALA A 1 76 ? -31.264 -7.781 -8.272 1.00 42.68 76 ALA A N 1
ATOM 486 C CA . ALA A 1 76 ? -31.223 -8.899 -7.330 1.00 41.17 76 ALA A CA 1
ATOM 487 C C . ALA A 1 76 ? -32.521 -9.715 -7.399 1.00 45.46 76 ALA A C 1
ATOM 488 O O . ALA A 1 76 ? -32.515 -10.890 -7.031 1.00 43.29 76 ALA A O 1
ATOM 490 N N . ARG A 1 77 ? -33.623 -9.088 -7.905 1.00 44.55 77 ARG A N 1
ATOM 491 C CA . ARG A 1 77 ? -34.940 -9.705 -8.108 1.00 44.61 77 ARG A CA 1
ATOM 492 C C . ARG A 1 77 ? -34.849 -10.809 -9.171 1.00 49.21 77 ARG A C 1
ATOM 493 O O . ARG A 1 77 ? -35.460 -11.868 -9.012 1.00 49.09 77 ARG A O 1
ATOM 501 N N . ASP A 1 78 ? -34.068 -10.560 -10.244 1.00 46.14 78 ASP A N 1
ATOM 502 C CA . ASP A 1 78 ? -33.849 -11.506 -11.343 1.00 46.61 78 ASP A CA 1
ATOM 503 C C . ASP A 1 78 ? -32.809 -12.559 -10.961 1.00 48.00 78 ASP A C 1
ATOM 504 O O . ASP A 1 78 ? -32.916 -13.712 -11.367 1.00 48.35 78 ASP A O 1
ATOM 509 N N . LEU A 1 79 ? -31.818 -12.151 -10.165 1.00 41.92 79 LEU A N 1
ATOM 510 C CA . LEU A 1 79 ? -30.706 -12.957 -9.674 1.00 40.24 79 LEU A CA 1
ATOM 511 C C . LEU A 1 79 ? -31.148 -13.979 -8.604 1.00 40.90 79 LEU A C 1
ATOM 512 O O . LEU A 1 79 ? -30.957 -15.182 -8.796 1.00 40.00 79 LEU A O 1
ATOM 517 N N . ILE A 1 80 ? -31.746 -13.494 -7.492 1.00 35.65 80 ILE A N 1
ATOM 518 C CA . ILE A 1 80 ? -32.146 -14.294 -6.330 1.00 34.57 80 ILE A CA 1
ATOM 519 C C . ILE A 1 80 ? -33.669 -14.396 -6.196 1.00 40.45 80 ILE A C 1
ATOM 520 O O . ILE A 1 80 ? -34.196 -15.506 -6.120 1.00 40.61 80 ILE A O 1
ATOM 525 N N . GLY A 1 81 ? -34.341 -13.248 -6.110 1.00 38.04 81 GLY A N 1
ATOM 526 C CA . GLY A 1 81 ? -35.782 -13.166 -5.932 1.00 37.71 81 GLY A CA 1
ATOM 527 C C . GLY A 1 81 ? -36.150 -12.634 -4.563 1.00 42.23 81 GLY A C 1
ATOM 528 O O . GLY A 1 81 ? -36.614 -11.496 -4.453 1.00 44.05 81 GLY A O 1
ATOM 529 N N . VAL A 1 82 ? -35.952 -13.450 -3.505 1.00 36.34 82 VAL A N 1
ATOM 530 C CA . VAL A 1 82 ? -36.321 -13.069 -2.141 1.00 34.62 82 VAL A CA 1
ATOM 531 C C . VAL A 1 82 ? -35.105 -13.107 -1.212 1.00 38.17 82 VAL A C 1
ATOM 532 O O . VAL A 1 82 ? -34.777 -12.088 -0.597 1.00 38.34 82 VAL A O 1
ATOM 536 N N . GLY A 1 83 ? -34.486 -14.275 -1.087 1.00 33.96 83 GLY A N 1
ATOM 537 C CA . GLY A 1 83 ? -33.351 -14.474 -0.202 1.00 33.54 83 GLY A CA 1
ATOM 538 C C . GLY A 1 83 ? -33.159 -15.916 0.211 1.00 37.61 83 GLY A C 1
ATOM 539 O O . GLY A 1 83 ? -34.052 -16.745 0.024 1.00 37.98 83 GLY A O 1
ATOM 540 N N . TYR A 1 84 ? -31.985 -16.223 0.783 1.00 33.68 84 TYR A N 1
ATOM 541 C CA . TYR A 1 84 ? -31.617 -17.580 1.188 1.00 33.33 84 TYR A CA 1
ATOM 542 C C . TYR A 1 84 ? -30.535 -17.581 2.285 1.00 37.99 84 TYR A C 1
ATOM 543 O O . TYR A 1 84 ? -29.988 -16.531 2.630 1.00 37.93 84 TYR A O 1
ATOM 552 N N . ALA A 1 85 ? -30.219 -18.780 2.803 1.00 34.49 85 ALA A N 1
ATOM 553 C CA . ALA A 1 85 ? -29.179 -19.006 3.803 1.00 34.12 85 ALA A CA 1
ATOM 554 C C . ALA A 1 85 ? -28.243 -20.129 3.386 1.00 39.10 85 ALA A C 1
ATOM 555 O O . ALA A 1 85 ? -28.673 -21.114 2.773 1.00 38.99 85 ALA A O 1
ATOM 557 N N . THR A 1 86 ? -26.962 -19.986 3.723 1.00 36.19 86 THR A N 1
ATOM 558 C CA . THR A 1 86 ? -25.977 -21.047 3.521 1.00 36.95 86 THR A CA 1
ATOM 559 C C . THR A 1 86 ? -25.428 -21.324 4.904 1.00 40.60 86 THR A C 1
ATOM 560 O O . THR A 1 86 ? -25.113 -20.381 5.631 1.00 40.15 86 THR A O 1
ATOM 564 N N . ALA A 1 87 ? -25.403 -22.594 5.308 1.00 37.54 87 ALA A N 1
ATOM 565 C CA . ALA A 1 87 ? -24.899 -22.966 6.622 1.00 37.86 87 ALA A CA 1
ATOM 566 C C . ALA A 1 87 ? -23.715 -23.891 6.493 1.00 42.51 87 ALA A C 1
ATOM 567 O O . ALA A 1 87 ? -23.543 -24.537 5.458 1.00 42.23 87 ALA A O 1
ATOM 569 N N . SER A 1 88 ? -22.884 -23.940 7.546 1.00 40.45 88 SER A N 1
ATOM 570 C CA . SER A 1 88 ? -21.716 -24.816 7.638 1.00 41.66 88 SER A CA 1
ATOM 571 C C . SER A 1 88 ? -22.198 -26.259 7.762 1.00 45.99 88 SER A C 1
ATOM 572 O O . SER A 1 88 ? -23.285 -26.488 8.295 1.00 45.08 88 SER A O 1
ATOM 575 N N . ALA A 1 89 ? -21.404 -27.229 7.284 1.00 43.47 89 ALA A N 1
ATOM 576 C CA . ALA A 1 89 ? -21.754 -28.649 7.380 1.00 43.79 89 ALA A CA 1
ATOM 577 C C . ALA A 1 89 ? -21.796 -29.130 8.854 1.00 49.18 89 ALA A C 1
ATOM 578 O O . ALA A 1 89 ? -22.351 -30.188 9.129 1.00 50.14 89 ALA A O 1
ATOM 580 N N . ALA A 1 90 ? -21.240 -28.337 9.789 1.00 45.40 90 ALA A N 1
ATOM 581 C CA . ALA A 1 90 ? -21.213 -28.618 11.226 1.00 45.70 90 ALA A CA 1
ATOM 582 C C . ALA A 1 90 ? -22.523 -28.212 11.928 1.00 49.35 90 ALA A C 1
ATOM 583 O O . ALA A 1 90 ? -22.758 -28.631 13.064 1.00 51.06 90 ALA A O 1
ATOM 585 N N . VAL A 1 91 ? -23.352 -27.377 11.274 1.00 42.83 91 VAL A N 1
ATOM 586 C CA . VAL A 1 91 ? -24.585 -26.848 11.851 1.00 40.88 91 VAL A CA 1
ATOM 587 C C . VAL A 1 91 ? -25.618 -27.960 12.088 1.00 44.80 91 VAL A C 1
ATOM 588 O O . VAL A 1 91 ? -26.082 -28.612 11.148 1.00 44.30 91 VAL A O 1
ATOM 592 N N . VAL A 1 92 ? -25.969 -28.147 13.371 1.00 40.98 92 VAL A N 1
ATOM 593 C CA . VAL A 1 92 ? -26.975 -29.090 13.848 1.00 40.46 92 VAL A CA 1
ATOM 594 C C . VAL A 1 92 ? -27.545 -28.558 15.173 1.00 43.66 92 VAL A C 1
ATOM 595 O O . VAL A 1 92 ? -26.788 -28.199 16.077 1.00 44.81 92 VAL A O 1
ATOM 599 N N . ARG A 1 93 ? -28.881 -28.486 15.263 1.00 37.99 93 ARG A N 1
ATOM 600 C CA . ARG A 1 93 ? -29.595 -28.063 16.467 1.00 36.72 93 ARG A CA 1
ATOM 601 C C . ARG A 1 93 ? -30.109 -29.332 17.150 1.00 41.91 93 ARG A C 1
ATOM 602 O O . ARG A 1 93 ? -31.218 -29.796 16.889 1.00 42.05 93 ARG A O 1
ATOM 610 N N . GLN A 1 94 ? -29.233 -29.932 17.967 1.00 39.74 94 GLN A N 1
ATOM 611 C CA . GLN A 1 94 ? -29.400 -31.198 18.682 1.00 41.08 94 GLN A CA 1
ATOM 612 C C . GLN A 1 94 ? -30.689 -31.290 19.520 1.00 45.41 94 GLN A C 1
ATOM 613 O O . GLN A 1 94 ? -31.300 -32.358 19.559 1.00 46.27 94 GLN A O 1
ATOM 619 N N . ARG A 1 95 ? -31.100 -30.192 20.177 1.00 41.15 95 ARG A N 1
ATOM 620 C CA . ARG A 1 95 ? -32.301 -30.161 21.018 1.00 40.65 95 ARG A CA 1
ATOM 621 C C . ARG A 1 95 ? -33.584 -30.408 20.205 1.00 43.64 95 ARG A C 1
ATOM 622 O O . ARG A 1 95 ? -34.521 -31.005 20.737 1.00 42.63 95 ARG A O 1
ATOM 630 N N . LEU A 1 96 ? -33.610 -29.991 18.919 1.00 40.03 96 LEU A N 1
ATOM 631 C CA . LEU A 1 96 ? -34.752 -30.226 18.032 1.00 39.26 96 LEU A CA 1
ATOM 632 C C . LEU A 1 96 ? -34.897 -31.727 17.736 1.00 45.16 96 LEU A C 1
ATOM 633 O O . LEU A 1 96 ? -36.020 -32.235 17.708 1.00 45.03 96 LEU A O 1
ATOM 638 N N . ILE A 1 97 ? -33.754 -32.435 17.562 1.00 42.89 97 ILE A N 1
ATOM 639 C CA . ILE A 1 97 ? -33.702 -33.878 17.287 1.00 44.12 97 ILE A CA 1
ATOM 640 C C . ILE A 1 97 ? -34.187 -34.646 18.523 1.00 52.68 97 ILE A C 1
ATOM 641 O O . ILE A 1 97 ? -35.039 -35.527 18.391 1.00 53.15 97 ILE A O 1
ATOM 646 N N . GLU A 1 98 ? -33.668 -34.275 19.716 1.00 52.08 98 GLU A N 1
ATOM 647 C CA . GLU A 1 98 ? -34.000 -34.856 21.024 1.00 54.20 98 GLU A CA 1
ATOM 648 C C . GLU A 1 98 ? -35.498 -34.757 21.344 1.00 58.28 98 GLU A C 1
ATOM 649 O O . GLU A 1 98 ? -36.049 -35.680 21.938 1.00 59.88 98 GLU A O 1
ATOM 655 N N . HIS A 1 99 ? -36.148 -33.648 20.952 1.00 53.44 99 HIS A N 1
ATOM 656 C CA . HIS A 1 99 ? -37.567 -33.399 21.212 1.00 53.16 99 HIS A CA 1
ATOM 657 C C . HIS A 1 99 ? -38.442 -33.626 19.958 1.00 56.92 99 HIS A C 1
ATOM 658 O O . HIS A 1 99 ? -39.620 -33.260 19.958 1.00 56.38 99 HIS A O 1
ATOM 665 N N . LYS A 1 100 ? -37.870 -34.270 18.917 1.00 53.51 100 LYS A N 1
ATOM 666 C CA . LYS A 1 100 ? -38.511 -34.657 17.650 1.00 52.78 100 LYS A CA 1
ATOM 667 C C . LYS A 1 100 ? -39.248 -33.491 16.951 1.00 54.75 100 LYS A C 1
ATOM 668 O O . LYS A 1 100 ? -40.386 -33.654 16.501 1.00 54.73 100 LYS A O 1
ATOM 674 N N . ILE A 1 101 ? -38.578 -32.332 16.835 1.00 49.31 101 ILE A N 1
ATOM 675 C CA . ILE A 1 101 ? -39.112 -31.154 16.147 1.00 46.97 101 ILE A CA 1
ATOM 676 C C . ILE A 1 101 ? -38.330 -30.998 14.859 1.00 49.50 101 ILE A C 1
ATOM 677 O O . ILE A 1 101 ? -37.107 -30.869 14.885 1.00 49.53 101 ILE A O 1
ATOM 682 N N . GLU A 1 102 ? -39.041 -31.032 13.736 1.00 45.01 102 GLU A N 1
ATOM 683 C CA . GLU A 1 102 ? -38.454 -30.914 12.411 1.00 44.26 102 GLU A CA 1
ATOM 684 C C . GLU A 1 102 ? -38.236 -29.452 12.027 1.00 46.31 102 GLU A C 1
ATOM 685 O O . GLU A 1 102 ? -39.062 -28.592 12.337 1.00 45.11 102 GLU A O 1
ATOM 691 N N . ALA A 1 103 ? -37.117 -29.179 11.336 1.00 42.38 103 ALA A N 1
ATOM 692 C CA . ALA A 1 103 ? -36.757 -27.855 10.837 1.00 40.53 103 ALA A CA 1
ATOM 693 C C . ALA A 1 103 ? -37.735 -27.424 9.756 1.00 43.02 103 ALA A C 1
ATOM 694 O O . ALA A 1 103 ? -38.359 -28.264 9.107 1.00 43.74 103 ALA A O 1
ATOM 696 N N . GLY A 1 104 ? -37.866 -26.123 9.575 1.00 37.70 104 GLY A N 1
ATOM 697 C CA . GLY A 1 104 ? -38.783 -25.569 8.593 1.00 36.35 104 GLY A CA 1
ATOM 698 C C . GLY A 1 104 ? -39.640 -24.494 9.206 1.00 38.52 104 GLY A C 1
ATOM 699 O O . GLY A 1 104 ? -39.533 -24.216 10.405 1.00 37.71 104 GLY A O 1
ATOM 700 N N . ALA A 1 105 ? -40.465 -23.860 8.379 1.00 35.23 105 ALA A N 1
ATOM 701 C CA . ALA A 1 105 ? -41.330 -22.783 8.829 1.00 34.94 105 ALA A CA 1
ATOM 702 C C . ALA A 1 105 ? -42.766 -23.236 8.991 1.00 39.23 105 ALA A C 1
ATOM 703 O O . ALA A 1 105 ? -43.249 -24.116 8.276 1.00 39.97 105 ALA A O 1
ATOM 705 N N . GLU A 1 106 ? -43.442 -22.609 9.936 1.00 35.71 106 GLU A N 1
ATOM 706 C CA . GLU A 1 106 ? -44.828 -22.850 10.302 1.00 36.14 106 GLU A CA 1
ATOM 707 C C . GLU A 1 106 ? -45.578 -21.506 10.274 1.00 38.50 106 GLU A C 1
ATOM 708 O O . GLU A 1 106 ? -44.985 -20.471 10.599 1.00 37.78 106 GLU A O 1
ATOM 714 N N . LEU A 1 107 ? -46.856 -21.511 9.848 1.00 33.83 107 LEU A N 1
ATOM 715 C CA . LEU A 1 107 ? -47.663 -20.295 9.845 1.00 32.99 107 LEU A CA 1
ATOM 716 C C . LEU A 1 107 ? -48.897 -20.440 10.737 1.00 37.90 107 LEU A C 1
ATOM 717 O O . LEU A 1 107 ? -49.609 -21.441 10.660 1.00 38.86 107 LEU A O 1
ATOM 722 N N . ILE A 1 108 ? -49.140 -19.427 11.581 1.00 33.46 108 ILE A N 1
ATOM 723 C CA . ILE A 1 108 ? -50.330 -19.319 12.420 1.00 33.41 108 ILE A CA 1
ATOM 724 C C . ILE A 1 108 ? -51.089 -18.125 11.858 1.00 37.12 108 ILE A C 1
ATOM 725 O O . ILE A 1 108 ? -50.603 -17.000 11.935 1.00 36.97 108 ILE A O 1
ATOM 730 N N . ILE A 1 109 ? -52.232 -18.381 11.222 1.00 33.52 109 ILE A N 1
ATOM 731 C CA . ILE A 1 109 ? -53.030 -17.336 10.593 1.00 33.17 109 ILE A CA 1
ATOM 732 C C . ILE A 1 109 ? -54.402 -17.241 11.275 1.00 39.19 109 ILE A C 1
ATOM 733 O O . ILE A 1 109 ? -54.994 -18.256 11.640 1.00 39.89 109 ILE A O 1
ATOM 738 N N . SER A 1 110 ? -54.875 -16.007 11.479 1.00 36.66 110 SER A N 1
ATOM 739 C CA . SER A 1 110 ? -56.181 -15.727 12.058 1.00 38.06 110 SER A CA 1
ATOM 740 C C . SER A 1 110 ? -56.823 -14.531 11.364 1.00 43.63 110 SER A C 1
ATOM 741 O O . SER A 1 110 ? -56.130 -13.724 10.745 1.00 43.52 110 SER A O 1
ATOM 744 N N . GLY A 1 111 ? -58.143 -14.447 11.451 1.00 41.09 111 GLY A N 1
ATOM 745 C CA . GLY A 1 111 ? -58.913 -13.361 10.865 1.00 41.28 111 GLY A CA 1
ATOM 746 C C . GLY A 1 111 ? -59.695 -12.612 11.914 1.00 45.67 111 GLY A C 1
ATOM 747 O O . GLY A 1 111 ? -59.113 -12.074 12.857 1.00 44.88 111 GLY A O 1
ATOM 748 N N . THR A 1 112 ? -61.026 -12.619 11.773 1.00 43.74 112 THR A N 1
ATOM 749 C CA . THR A 1 112 ? -61.964 -11.944 12.677 1.00 44.45 112 THR A CA 1
ATOM 750 C C . THR A 1 112 ? -61.974 -12.590 14.078 1.00 47.31 112 THR A C 1
ATOM 751 O O . THR A 1 112 ? -62.302 -11.906 15.053 1.00 48.42 112 THR A O 1
ATOM 755 N N . ALA A 1 113 ? -61.601 -13.885 14.175 1.00 41.10 113 ALA A N 1
ATOM 756 C CA . ALA A 1 113 ? -61.553 -14.645 15.425 1.00 40.31 113 ALA A CA 1
ATOM 757 C C . ALA A 1 113 ? -60.422 -14.183 16.350 1.00 44.11 113 ALA A C 1
ATOM 758 O O . ALA A 1 113 ? -60.594 -14.215 17.571 1.00 44.48 113 ALA A O 1
ATOM 760 N N . GLY A 1 114 ? -59.291 -13.767 15.766 1.00 39.66 114 GLY A N 1
ATOM 761 C CA . GLY A 1 114 ? -58.104 -13.324 16.490 1.00 38.52 114 GLY A CA 1
ATOM 762 C C . GLY A 1 114 ? -57.397 -14.461 17.204 1.00 42.12 114 GLY A C 1
ATOM 763 O O . GLY A 1 114 ? -57.500 -15.620 16.789 1.00 41.92 114 GLY A O 1
ATOM 764 N N . GLY A 1 115 ? -56.684 -14.119 18.277 1.00 37.81 115 GLY A N 1
ATOM 765 C CA . GLY A 1 115 ? -55.957 -15.052 19.129 1.00 36.83 115 GLY A CA 1
ATOM 766 C C . GLY A 1 115 ? -54.641 -15.599 18.614 1.00 39.54 115 GLY A C 1
ATOM 767 O O . GLY A 1 115 ? -54.142 -16.579 19.176 1.00 40.04 115 GLY A O 1
ATOM 768 N N . LYS A 1 116 ? -54.046 -14.975 17.572 1.00 34.43 116 LYS A N 1
ATOM 769 C CA . LYS A 1 116 ? -52.778 -15.446 17.006 1.00 33.23 116 LYS A CA 1
ATOM 770 C C . LYS A 1 116 ? -51.606 -15.190 17.991 1.00 38.46 116 LYS A C 1
ATOM 771 O O . LYS A 1 116 ? -50.765 -16.079 18.155 1.00 37.96 116 LYS A O 1
ATOM 777 N N . THR A 1 117 ? -51.593 -14.025 18.683 1.00 35.67 117 THR A N 1
ATOM 778 C CA . THR A 1 117 ? -50.562 -13.669 19.670 1.00 35.97 117 THR A CA 1
ATOM 779 C C . THR A 1 117 ? -50.695 -14.570 20.918 1.00 42.14 117 THR A C 1
ATOM 780 O O . THR A 1 117 ? -49.681 -15.048 21.430 1.00 42.53 117 THR A O 1
ATOM 784 N N . VAL A 1 118 ? -51.941 -14.815 21.382 1.00 39.05 118 VAL A N 1
ATOM 785 C CA . VAL A 1 118 ? -52.241 -15.663 22.543 1.00 39.37 118 VAL A CA 1
ATOM 786 C C . VAL A 1 118 ? -51.757 -17.100 22.263 1.00 44.34 118 VAL A C 1
ATOM 787 O O . VAL A 1 118 ? -51.145 -17.712 23.140 1.00 44.87 118 VAL A O 1
ATOM 791 N N . LEU A 1 119 ? -51.989 -17.609 21.038 1.00 40.84 119 LEU A N 1
ATOM 792 C CA . LEU A 1 119 ? -51.556 -18.948 20.641 1.00 40.92 119 LEU A CA 1
ATOM 793 C C . LEU A 1 119 ? -50.037 -19.039 20.539 1.00 44.26 119 LEU A C 1
ATOM 794 O O . LEU A 1 119 ? -49.470 -20.055 20.938 1.00 45.26 119 LEU A O 1
ATOM 799 N N . THR A 1 120 ? -49.385 -17.983 20.011 1.00 38.95 120 THR A N 1
ATOM 800 C CA . THR A 1 120 ? -47.932 -17.899 19.851 1.00 37.83 120 THR A CA 1
ATOM 801 C C . THR A 1 120 ? -47.262 -17.998 21.223 1.00 41.46 120 THR A C 1
ATOM 802 O O . THR A 1 120 ? -46.354 -18.814 21.392 1.00 41.28 120 THR A O 1
ATOM 806 N N . ASN A 1 121 ? -47.743 -17.202 22.204 1.00 37.77 121 ASN A N 1
ATOM 807 C CA . ASN A 1 121 ? -47.250 -17.177 23.584 1.00 37.75 121 ASN A CA 1
ATOM 808 C C . ASN A 1 121 ? -47.459 -18.524 24.264 1.00 41.70 121 ASN A C 1
ATOM 809 O O . ASN A 1 121 ? -46.598 -18.946 25.038 1.00 42.38 121 ASN A O 1
ATOM 814 N N . HIS A 1 122 ? -48.576 -19.211 23.942 1.00 37.42 122 HIS A N 1
ATOM 815 C CA . HIS A 1 122 ? -48.910 -20.533 24.463 1.00 37.99 122 HIS A CA 1
ATOM 816 C C . HIS A 1 122 ? -47.891 -21.562 23.968 1.00 41.33 122 HIS A C 1
ATOM 817 O O . HIS A 1 122 ? -47.333 -22.287 24.788 1.00 41.78 122 HIS A O 1
ATOM 824 N N . TYR A 1 123 ? -47.634 -21.603 22.641 1.00 36.83 123 TYR A N 1
ATOM 825 C CA . TYR A 1 123 ? -46.695 -22.535 22.023 1.00 36.21 123 TYR A CA 1
ATOM 826 C C . TYR A 1 123 ? -45.254 -22.235 22.436 1.00 40.46 123 TYR A C 1
ATOM 827 O O . TYR A 1 123 ? -44.498 -23.176 22.659 1.00 40.91 123 TYR A O 1
ATOM 836 N N . ALA A 1 124 ? -44.892 -20.938 22.584 1.00 37.03 124 ALA A N 1
ATOM 837 C CA . ALA A 1 124 ? -43.560 -20.481 23.007 1.00 37.38 124 ALA A CA 1
ATOM 838 C C . ALA A 1 124 ? -43.216 -20.973 24.415 1.00 44.17 124 ALA A C 1
ATOM 839 O O . ALA A 1 124 ? -42.118 -21.495 24.636 1.00 45.01 124 ALA A O 1
ATOM 841 N N . ALA A 1 125 ? -44.171 -20.835 25.353 1.00 41.38 125 ALA A N 1
ATOM 842 C CA . ALA A 1 125 ? -44.029 -21.256 26.742 1.00 42.53 125 ALA A CA 1
ATOM 843 C C . ALA A 1 125 ? -43.970 -22.777 26.853 1.00 46.71 125 ALA A C 1
ATOM 844 O O . ALA A 1 125 ? -43.239 -23.296 27.697 1.00 48.02 125 ALA A O 1
ATOM 846 N N . GLN A 1 126 ? -44.730 -23.481 25.990 1.00 41.84 126 GLN A N 1
ATOM 847 C CA . GLN A 1 126 ? -44.815 -24.937 25.895 1.00 42.25 126 GLN A CA 1
ATOM 848 C C . GLN A 1 126 ? -43.472 -25.522 25.467 1.00 46.47 126 GLN A C 1
ATOM 849 O O . GLN A 1 126 ? -43.038 -26.521 26.039 1.00 47.96 126 GLN A O 1
ATOM 855 N N . MET A 1 127 ? -42.812 -24.890 24.470 1.00 41.19 127 MET A N 1
ATOM 856 C CA . MET A 1 127 ? -41.503 -25.302 23.959 1.00 40.57 127 MET A CA 1
ATOM 857 C C . MET A 1 127 ? -40.404 -25.006 24.968 1.00 47.85 127 MET A C 1
ATOM 858 O O . MET A 1 127 ? -39.472 -25.801 25.102 1.00 48.64 127 MET A O 1
ATOM 863 N N . CYS A 1 128 ? -40.506 -23.857 25.663 1.00 45.58 128 CYS A N 1
ATOM 864 C CA . CYS A 1 128 ? -39.550 -23.436 26.683 1.00 46.95 128 CYS A CA 1
ATOM 865 C C . CYS A 1 128 ? -39.576 -24.425 27.853 1.00 52.45 128 CYS A C 1
ATOM 866 O O . CYS A 1 128 ? -38.512 -24.810 28.342 1.00 53.58 128 CYS A O 1
ATOM 869 N N . ALA A 1 129 ? -40.789 -24.864 28.266 1.00 48.61 129 ALA A N 1
ATOM 870 C CA . ALA A 1 129 ? -41.002 -25.821 29.358 1.00 50.09 129 ALA A CA 1
ATOM 871 C C . ALA A 1 129 ? -40.478 -27.211 28.988 1.00 54.92 129 ALA A C 1
ATOM 872 O O . ALA A 1 129 ? -40.061 -27.971 29.865 1.00 56.27 129 ALA A O 1
ATOM 874 N N . LYS A 1 130 ? -40.489 -27.526 27.683 1.00 50.38 130 LYS A N 1
ATOM 875 C CA . LYS A 1 130 ? -40.031 -28.789 27.112 1.00 50.23 130 LYS A CA 1
ATOM 876 C C . LYS A 1 130 ? -38.497 -28.902 27.162 1.00 53.96 130 LYS A C 1
ATOM 877 O O . LYS A 1 130 ? -37.983 -30.011 27.261 1.00 55.64 130 LYS A O 1
ATOM 883 N N . GLY A 1 131 ? -37.792 -27.767 27.137 1.00 48.53 131 GLY A N 1
ATOM 884 C CA . GLY A 1 131 ? -36.333 -27.724 27.203 1.00 48.62 131 GLY A CA 1
ATOM 885 C C . GLY A 1 131 ? -35.625 -27.020 26.056 1.00 50.75 131 GLY A C 1
ATOM 886 O O . GLY A 1 131 ? -34.408 -26.818 26.120 1.00 50.84 131 GLY A O 1
ATOM 887 N N . LEU A 1 132 ? -36.376 -26.646 24.997 1.00 44.78 132 LEU A N 1
ATOM 888 C CA . LEU A 1 132 ? -35.843 -25.957 23.818 1.00 43.02 132 LEU A CA 1
ATOM 889 C C . LEU A 1 132 ? -35.443 -24.515 24.137 1.00 46.68 132 LEU A C 1
ATOM 890 O O . LEU A 1 132 ? -36.037 -23.890 25.019 1.00 46.65 132 LEU A O 1
ATOM 895 N N . LYS A 1 133 ? -34.447 -23.984 23.402 1.00 42.43 133 LYS A N 1
ATOM 896 C CA . LYS A 1 133 ? -34.018 -22.595 23.530 1.00 41.49 133 LYS A CA 1
ATOM 897 C C . LYS A 1 133 ? -34.898 -21.802 22.580 1.00 43.20 133 LYS A C 1
ATOM 898 O O . LYS A 1 133 ? -34.782 -21.933 21.361 1.00 41.63 133 LYS A O 1
ATOM 904 N N . VAL A 1 134 ? -35.854 -21.068 23.155 1.00 39.27 134 VAL A N 1
ATOM 905 C CA . VAL A 1 134 ? -36.884 -20.331 22.424 1.00 37.38 134 VAL A CA 1
ATOM 906 C C . VAL A 1 134 ? -36.590 -18.827 22.390 1.00 40.90 134 VAL A C 1
ATOM 907 O O . VAL A 1 134 ? -36.276 -18.218 23.416 1.00 41.78 134 VAL A O 1
ATOM 911 N N . ALA A 1 135 ? -36.724 -18.242 21.190 1.00 35.93 135 ALA A N 1
ATOM 912 C CA . ALA A 1 135 ? -36.596 -16.811 20.939 1.00 35.37 135 ALA A CA 1
ATOM 913 C C . ALA A 1 135 ? -37.895 -16.275 20.336 1.00 38.68 135 ALA A C 1
ATOM 914 O O . ALA A 1 135 ? -38.574 -16.986 19.593 1.00 38.18 135 ALA A O 1
ATOM 916 N N . VAL A 1 136 ? -38.266 -15.047 20.694 1.00 34.95 136 VAL A N 1
ATOM 917 C CA . VAL A 1 136 ? -39.476 -14.404 20.181 1.00 34.09 136 VAL A CA 1
ATOM 918 C C . VAL A 1 136 ? -39.102 -12.992 19.705 1.00 38.07 136 VAL A C 1
ATOM 919 O O . VAL A 1 136 ? -38.287 -12.314 20.337 1.00 37.48 136 VAL A O 1
ATOM 923 N N . VAL A 1 137 ? -39.672 -12.580 18.565 1.00 34.30 137 VAL A N 1
ATOM 924 C CA . VAL A 1 137 ? -39.484 -11.250 18.008 1.00 33.61 137 VAL A CA 1
ATOM 925 C C . VAL A 1 137 ? -40.876 -10.712 17.653 1.00 36.79 137 VAL A C 1
ATOM 926 O O . VAL A 1 137 ? -41.634 -11.348 16.916 1.00 35.59 137 VAL A O 1
ATOM 930 N N . SER A 1 138 ? -41.226 -9.577 18.264 1.00 33.76 138 SER A N 1
ATOM 931 C CA . SER A 1 138 ? -42.507 -8.901 18.076 1.00 32.66 138 SER A CA 1
ATOM 932 C C . SER A 1 138 ? -42.323 -7.739 17.132 1.00 34.70 138 SER A C 1
ATOM 933 O O . SER A 1 138 ? -41.393 -6.945 17.297 1.00 35.85 138 SER A O 1
ATOM 936 N N . MET A 1 139 ? -43.200 -7.648 16.126 1.00 28.54 139 MET A N 1
ATOM 937 C CA . MET A 1 139 ? -43.144 -6.622 15.084 1.00 26.58 139 MET A CA 1
ATOM 938 C C . MET A 1 139 ? -44.500 -6.449 14.379 1.00 32.15 139 MET A C 1
ATOM 939 O O . MET A 1 139 ? -45.369 -7.319 14.502 1.00 31.73 139 MET A O 1
ATOM 944 N N . ALA A 1 140 ? -44.664 -5.322 13.627 1.00 30.08 140 ALA A N 1
ATOM 945 C CA . ALA A 1 140 ? -45.830 -4.941 12.807 1.00 30.44 140 ALA A CA 1
ATOM 946 C C . ALA A 1 140 ? -47.149 -4.955 13.580 1.00 37.34 140 ALA A C 1
ATOM 947 O O . ALA A 1 140 ? -48.212 -5.130 12.982 1.00 38.53 140 ALA A O 1
ATOM 949 N N . GLU A 1 141 ? -47.088 -4.725 14.893 1.00 35.30 141 GLU A N 1
ATOM 950 C CA . GLU A 1 141 ? -48.269 -4.744 15.748 1.00 36.04 141 GLU A CA 1
ATOM 951 C C . GLU A 1 141 ? -48.256 -3.601 16.747 1.00 41.37 141 GLU A C 1
ATOM 952 O O . GLU A 1 141 ? -47.203 -3.014 16.999 1.00 41.46 141 GLU A O 1
ATOM 958 N N . ALA A 1 142 ? -49.436 -3.291 17.320 1.00 39.54 142 ALA A N 1
ATOM 959 C CA . ALA A 1 142 ? -49.610 -2.254 18.340 1.00 40.59 142 ALA A CA 1
ATOM 960 C C . ALA A 1 142 ? -48.792 -2.595 19.581 1.00 45.82 142 ALA A C 1
ATOM 961 O O . ALA A 1 142 ? -48.673 -3.773 19.931 1.00 45.17 142 ALA A O 1
ATOM 963 N N . GLU A 1 143 ? -48.189 -1.566 20.211 1.00 44.01 143 GLU A N 1
ATOM 964 C CA . GLU A 1 143 ? -47.347 -1.644 21.418 1.00 44.23 143 GLU A CA 1
ATOM 965 C C . GLU A 1 143 ? -45.999 -2.344 21.129 1.00 46.85 143 GLU A C 1
ATOM 966 O O . GLU A 1 143 ? -45.318 -2.763 22.071 1.00 47.91 143 GLU A O 1
ATOM 972 N N . ARG A 1 144 ? -45.593 -2.438 19.842 1.00 40.76 144 ARG A N 1
ATOM 973 C CA . ARG A 1 144 ? -44.342 -3.105 19.463 1.00 39.02 144 ARG A CA 1
ATOM 974 C C . ARG A 1 144 ? -43.414 -2.130 18.727 1.00 42.92 144 ARG A C 1
ATOM 975 O O . ARG A 1 144 ? -43.817 -1.583 17.695 1.00 42.64 144 ARG A O 1
ATOM 983 N N . PRO A 1 145 ? -42.170 -1.905 19.234 1.00 39.54 145 PRO A N 1
ATOM 984 C CA . PRO A 1 145 ? -41.262 -0.942 18.580 1.00 39.20 145 PRO A CA 1
ATOM 985 C C . PRO A 1 145 ? -40.870 -1.279 17.138 1.00 41.96 145 PRO A C 1
ATOM 986 O O . PRO A 1 145 ? -40.790 -0.354 16.335 1.00 43.22 145 PRO A O 1
ATOM 990 N N . LEU A 1 146 ? -40.632 -2.558 16.796 1.00 36.61 146 LEU A N 1
ATOM 991 C CA . LEU A 1 146 ? -40.234 -2.929 15.431 1.00 35.54 146 LEU A CA 1
ATOM 992 C C . LEU A 1 146 ? -41.404 -2.827 14.437 1.00 38.85 146 LEU A C 1
ATOM 993 O O . LEU A 1 146 ? -42.482 -3.369 14.683 1.00 38.40 146 LEU A O 1
ATOM 998 N N . TYR A 1 147 ? -41.178 -2.111 13.319 1.00 35.20 147 TYR A N 1
ATOM 999 C CA . TYR A 1 147 ? -42.161 -1.876 12.259 1.00 34.34 147 TYR A CA 1
ATOM 1000 C C . TYR A 1 147 ? -42.545 -3.171 11.539 1.00 39.20 147 TYR A C 1
ATOM 1001 O O . TYR A 1 147 ? -43.688 -3.304 11.106 1.00 39.92 147 TYR A O 1
ATOM 1010 N N . GLY A 1 148 ? -41.593 -4.091 11.401 1.00 35.05 148 GLY A N 1
ATOM 1011 C CA . GLY A 1 148 ? -41.827 -5.377 10.759 1.00 33.96 148 GLY A CA 1
ATOM 1012 C C . GLY A 1 148 ? -41.546 -5.482 9.273 1.00 37.59 148 GLY A C 1
ATOM 1013 O O . GLY A 1 148 ? -42.150 -6.321 8.603 1.00 38.01 148 GLY A O 1
ATOM 1014 N N . SER A 1 149 ? -40.595 -4.706 8.753 1.00 33.73 149 SER A N 1
ATOM 1015 C CA . SER A 1 149 ? -40.199 -4.777 7.342 1.00 34.14 149 SER A CA 1
ATOM 1016 C C . SER A 1 149 ? -39.489 -6.114 7.025 1.00 39.40 149 SER A C 1
ATOM 1017 O O . SER A 1 149 ? -39.137 -6.856 7.952 1.00 39.26 149 SER A O 1
ATOM 1020 N N . VAL A 1 150 ? -39.261 -6.409 5.722 1.00 36.18 150 VAL A N 1
ATOM 1021 C CA . VAL A 1 150 ? -38.571 -7.631 5.268 1.00 35.48 150 VAL A CA 1
ATOM 1022 C C . VAL A 1 150 ? -37.152 -7.677 5.890 1.00 38.69 150 VAL A C 1
ATOM 1023 O O . VAL A 1 150 ? -36.702 -8.753 6.284 1.00 37.87 150 VAL A O 1
ATOM 1027 N N . LEU A 1 151 ? -36.493 -6.505 6.044 1.00 35.89 151 LEU A N 1
ATOM 1028 C CA . LEU A 1 151 ? -35.176 -6.365 6.682 1.00 35.67 151 LEU A CA 1
ATOM 1029 C C . LEU A 1 151 ? -35.226 -6.858 8.128 1.00 38.71 151 LEU A C 1
ATOM 1030 O O . LEU A 1 151 ? -34.367 -7.633 8.526 1.00 38.17 151 LEU A O 1
ATOM 1035 N N . HIS A 1 152 ? -36.247 -6.426 8.901 1.00 34.84 152 HIS A N 1
ATOM 1036 C CA . HIS A 1 152 ? -36.438 -6.815 10.300 1.00 34.11 152 HIS A CA 1
ATOM 1037 C C . HIS A 1 152 ? -36.645 -8.324 10.424 1.00 38.32 152 HIS A C 1
ATOM 1038 O O . HIS A 1 152 ? -36.132 -8.918 11.368 1.00 39.15 152 HIS A O 1
ATOM 1045 N N . VAL A 1 153 ? -37.334 -8.949 9.443 1.00 33.80 153 VAL A N 1
ATOM 1046 C CA . VAL A 1 153 ? -37.596 -10.392 9.415 1.00 32.90 153 VAL A CA 1
ATOM 1047 C C . VAL A 1 153 ? -36.283 -11.145 9.152 1.00 37.21 153 VAL A C 1
ATOM 1048 O O . VAL A 1 153 ? -35.976 -12.084 9.889 1.00 36.39 153 VAL A O 1
ATOM 1052 N N . PHE A 1 154 ? -35.491 -10.710 8.144 1.00 34.50 154 PHE A N 1
ATOM 1053 C CA . PHE A 1 154 ? -34.224 -11.377 7.826 1.00 34.25 154 PHE A CA 1
ATOM 1054 C C . PHE A 1 154 ? -33.162 -11.127 8.891 1.00 37.57 154 PHE A C 1
ATOM 1055 O O . PHE A 1 154 ? -32.408 -12.052 9.195 1.00 37.93 154 PHE A O 1
ATOM 1063 N N . ALA A 1 155 ? -33.147 -9.933 9.514 1.00 33.25 155 ALA A N 1
ATOM 1064 C CA . ALA A 1 155 ? -32.213 -9.627 10.600 1.00 33.59 155 ALA A CA 1
ATOM 1065 C C . ALA A 1 155 ? -32.499 -10.512 11.807 1.00 38.02 155 ALA A C 1
ATOM 1066 O O . ALA A 1 155 ? -31.560 -11.056 12.385 1.00 38.11 155 ALA A O 1
ATOM 1068 N N . ALA A 1 156 ? -33.801 -10.699 12.152 1.00 34.47 156 ALA A N 1
ATOM 1069 C CA . ALA A 1 156 ? -34.236 -11.554 13.260 1.00 34.24 156 ALA A CA 1
ATOM 1070 C C . ALA A 1 156 ? -33.889 -13.003 12.977 1.00 38.14 156 ALA A C 1
ATOM 1071 O O . ALA A 1 156 ? -33.358 -13.670 13.860 1.00 38.70 156 ALA A O 1
ATOM 1073 N N . LEU A 1 157 ? -34.147 -13.477 11.736 1.00 34.14 157 LEU A N 1
ATOM 1074 C CA . LEU A 1 157 ? -33.849 -14.844 11.304 1.00 33.66 157 LEU A CA 1
ATOM 1075 C C . LEU A 1 157 ? -32.366 -15.137 11.433 1.00 37.49 157 LEU A C 1
ATOM 1076 O O . LEU A 1 157 ? -32.000 -16.169 11.997 1.00 37.47 157 LEU A O 1
ATOM 1081 N N . HIS A 1 158 ? -31.513 -14.206 10.952 1.00 33.78 158 HIS A N 1
ATOM 1082 C CA . HIS A 1 158 ? -30.059 -14.354 11.007 1.00 33.55 158 HIS A CA 1
ATOM 1083 C C . HIS A 1 158 ? -29.544 -14.338 12.445 1.00 37.72 158 HIS A C 1
ATOM 1084 O O . HIS A 1 158 ? -28.741 -15.207 12.790 1.00 38.14 158 HIS A O 1
ATOM 1091 N N . LEU A 1 159 ? -30.003 -13.369 13.280 1.00 33.09 159 LEU A N 1
ATOM 1092 C CA . LEU A 1 159 ? -29.583 -13.262 14.681 1.00 33.50 159 LEU A CA 1
ATOM 1093 C C . LEU A 1 159 ? -29.915 -14.532 15.456 1.00 37.76 159 LEU A C 1
ATOM 1094 O O . LEU A 1 159 ? -29.077 -15.001 16.219 1.00 38.77 159 LEU A O 1
ATOM 1099 N N . ALA A 1 160 ? -31.099 -15.119 15.214 1.00 33.62 160 ALA A N 1
ATOM 1100 C CA . ALA A 1 160 ? -31.529 -16.377 15.829 1.00 33.46 160 ALA A CA 1
ATOM 1101 C C . ALA A 1 160 ? -30.691 -17.573 15.312 1.00 36.84 160 ALA A C 1
ATOM 1102 O O . ALA A 1 160 ? -30.254 -18.409 16.109 1.00 36.52 160 ALA A O 1
ATOM 1104 N N . ALA A 1 161 ? -30.471 -17.637 13.981 1.00 32.94 161 ALA A N 1
ATOM 1105 C CA . ALA A 1 161 ? -29.728 -18.704 13.303 1.00 33.07 161 ALA A CA 1
ATOM 1106 C C . ALA A 1 161 ? -28.284 -18.853 13.804 1.00 37.23 161 ALA A C 1
ATOM 1107 O O . ALA A 1 161 ? -27.871 -19.974 14.097 1.00 38.46 161 ALA A O 1
ATOM 1109 N N . VAL A 1 162 ? -27.529 -17.743 13.920 1.00 32.54 162 VAL A N 1
ATOM 1110 C CA . VAL A 1 162 ? -26.126 -17.766 14.365 1.00 32.87 162 VAL A CA 1
ATOM 1111 C C . VAL A 1 162 ? -26.020 -17.947 15.906 1.00 38.35 162 VAL A C 1
ATOM 1112 O O . VAL A 1 162 ? -24.930 -18.218 16.418 1.00 39.77 162 VAL A O 1
ATOM 1116 N N . SER A 1 163 ? -27.153 -17.848 16.621 1.00 34.34 163 SER A N 1
ATOM 1117 C CA . SER A 1 163 ? -27.225 -18.007 18.074 1.00 35.25 163 SER A CA 1
ATOM 1118 C C . SER A 1 163 ? -27.714 -19.400 18.471 1.00 40.83 163 SER A C 1
ATOM 1119 O O . SER A 1 163 ? -28.144 -20.179 17.615 1.00 39.76 163 SER A O 1
ATOM 1122 N N . ASP A 1 164 ? -27.660 -19.705 19.782 1.00 39.29 164 ASP A N 1
ATOM 1123 C CA . ASP A 1 164 ? -28.178 -20.947 20.338 1.00 39.58 164 ASP A CA 1
ATOM 1124 C C . ASP A 1 164 ? -29.696 -20.775 20.513 1.00 43.06 164 ASP A C 1
ATOM 1125 O O . ASP A 1 164 ? -30.187 -20.546 21.627 1.00 44.18 164 ASP A O 1
ATOM 1130 N N . VAL A 1 165 ? -30.418 -20.812 19.376 1.00 36.93 165 VAL A N 1
ATOM 1131 C CA . VAL A 1 165 ? -31.872 -20.674 19.291 1.00 35.25 165 VAL A CA 1
ATOM 1132 C C . VAL A 1 165 ? -32.413 -21.871 18.510 1.00 38.76 165 VAL A C 1
ATOM 1133 O O . VAL A 1 165 ? -32.094 -22.044 17.328 1.00 37.78 165 VAL A O 1
ATOM 1137 N N . ASP A 1 166 ? -33.229 -22.695 19.178 1.00 35.67 166 ASP A N 1
ATOM 1138 C CA . ASP A 1 166 ? -33.836 -23.866 18.558 1.00 34.93 166 ASP A CA 1
ATOM 1139 C C . ASP A 1 166 ? -35.114 -23.462 17.825 1.00 35.85 166 ASP A C 1
ATOM 1140 O O . ASP A 1 166 ? -35.282 -23.820 16.656 1.00 34.59 166 ASP A O 1
ATOM 1145 N N . VAL A 1 167 ? -36.010 -22.708 18.505 1.00 30.95 167 VAL A N 1
ATOM 1146 C CA . VAL A 1 167 ? -37.290 -22.271 17.926 1.00 29.12 167 VAL A CA 1
ATOM 1147 C C . VAL A 1 167 ? -37.399 -20.734 17.977 1.00 31.68 167 VAL A C 1
ATOM 1148 O O . VAL A 1 167 ? -37.188 -20.131 19.026 1.00 31.68 167 VAL A O 1
ATOM 1152 N N . LEU A 1 168 ? -37.728 -20.117 16.831 1.00 27.94 168 LEU A N 1
ATOM 1153 C CA . LEU A 1 168 ? -37.936 -18.670 16.687 1.00 27.18 168 LEU A CA 1
ATOM 1154 C C . LEU A 1 168 ? -39.404 -18.369 16.354 1.00 31.15 168 LEU A C 1
ATOM 1155 O O . LEU A 1 168 ? -39.967 -18.978 15.442 1.00 30.71 168 LEU A O 1
ATOM 1160 N N . TYR A 1 169 ? -40.014 -17.435 17.094 1.00 28.55 169 TYR A N 1
ATOM 1161 C CA . TYR A 1 169 ? -41.390 -16.990 16.866 1.00 28.67 169 TYR A CA 1
ATOM 1162 C C . TYR A 1 169 ? -41.377 -15.561 16.323 1.00 33.03 169 TYR A C 1
ATOM 1163 O O . TYR A 1 169 ? -40.836 -14.660 16.980 1.00 32.77 169 TYR A O 1
ATOM 1172 N N . VAL A 1 170 ? -41.916 -15.362 15.102 1.00 29.86 170 VAL A N 1
ATOM 1173 C CA . VAL A 1 170 ? -41.986 -14.035 14.468 1.00 30.02 170 VAL A CA 1
ATOM 1174 C C . VAL A 1 170 ? -43.457 -13.622 14.422 1.00 33.91 170 VAL A C 1
ATOM 1175 O O . VAL A 1 170 ? -44.234 -14.201 13.662 1.00 33.72 170 VAL A O 1
ATOM 1179 N N . ASP A 1 171 ? -43.841 -12.669 15.289 1.00 30.94 171 ASP A N 1
ATOM 1180 C CA . ASP A 1 171 ? -45.208 -12.165 15.412 1.00 31.28 171 ASP A CA 1
ATOM 1181 C C . ASP A 1 171 ? -45.216 -10.640 15.175 1.00 35.65 171 ASP A C 1
ATOM 1182 O O . ASP A 1 171 ? -44.821 -9.901 16.069 1.00 36.28 171 ASP A O 1
ATOM 1187 N N . SER A 1 172 ? -45.594 -10.150 13.972 1.00 32.14 172 SER A N 1
ATOM 1188 C CA . SER A 1 172 ? -46.136 -10.893 12.824 1.00 31.46 172 SER A CA 1
ATOM 1189 C C . SER A 1 172 ? -45.532 -10.476 11.470 1.00 35.03 172 SER A C 1
ATOM 1190 O O . SER A 1 172 ? -44.629 -9.640 11.410 1.00 34.87 172 SER A O 1
ATOM 1193 N N . LEU A 1 173 ? -46.097 -11.036 10.378 1.00 31.20 173 LEU A N 1
ATOM 1194 C CA . LEU A 1 173 ? -45.729 -10.744 8.993 1.00 30.24 173 LEU A CA 1
ATOM 1195 C C . LEU A 1 173 ? -46.677 -9.700 8.362 1.00 35.41 173 LEU A C 1
ATOM 1196 O O . LEU A 1 173 ? -46.655 -9.541 7.141 1.00 35.76 173 LEU A O 1
ATOM 1201 N N . ARG A 1 174 ? -47.485 -8.982 9.190 1.00 32.13 174 ARG A N 1
ATOM 1202 C CA . ARG A 1 174 ? -48.466 -7.971 8.757 1.00 32.63 174 ARG A CA 1
ATOM 1203 C C . ARG A 1 174 ? -47.855 -6.922 7.812 1.00 37.39 174 ARG A C 1
ATOM 1204 O O . ARG A 1 174 ? -48.439 -6.646 6.763 1.00 38.52 174 ARG A O 1
ATOM 1212 N N . SER A 1 175 ? -46.695 -6.352 8.178 1.00 33.20 175 SER A N 1
ATOM 1213 C CA . SER A 1 175 ? -46.018 -5.322 7.387 1.00 33.05 175 SER A CA 1
ATOM 1214 C C . SER A 1 175 ? -45.435 -5.900 6.086 1.00 37.14 175 SER A C 1
ATOM 1215 O O . SER A 1 175 ? -45.581 -5.270 5.039 1.00 37.57 175 SER A O 1
ATOM 1218 N N . VAL A 1 176 ? -44.823 -7.105 6.146 1.00 32.79 176 VAL A N 1
ATOM 1219 C CA . VAL A 1 176 ? -44.260 -7.818 4.985 1.00 32.12 176 VAL A CA 1
ATOM 1220 C C . VAL A 1 176 ? -45.391 -8.119 3.981 1.00 36.26 176 VAL A C 1
ATOM 1221 O O . VAL A 1 176 ? -45.226 -7.861 2.785 1.00 35.63 176 VAL A O 1
ATOM 1225 N N . TYR A 1 177 ? -46.547 -8.605 4.485 1.00 33.16 177 TYR A N 1
ATOM 1226 C CA . TYR A 1 177 ? -47.741 -8.909 3.696 1.00 34.07 177 TYR A CA 1
ATOM 1227 C C . TYR A 1 177 ? -48.208 -7.653 2.954 1.00 41.08 177 TYR A C 1
ATOM 1228 O O . TYR A 1 177 ? -48.505 -7.723 1.761 1.00 41.43 177 TYR A O 1
ATOM 1237 N N . ASN A 1 178 ? -48.210 -6.501 3.650 1.00 39.11 178 ASN A N 1
ATOM 1238 C CA . ASN A 1 178 ? -48.578 -5.197 3.099 1.00 40.44 178 ASN A CA 1
ATOM 1239 C C . ASN A 1 178 ? -47.537 -4.712 2.067 1.00 45.46 178 ASN A C 1
ATOM 1240 O O . ASN A 1 178 ? -47.918 -4.234 1.004 1.00 45.45 178 ASN A O 1
ATOM 1245 N N . GLU A 1 179 ? -46.231 -4.856 2.391 1.00 43.05 179 GLU A N 1
ATOM 1246 C CA . GLU A 1 179 ? -45.074 -4.490 1.564 1.00 43.76 179 GLU A CA 1
ATOM 1247 C C . GLU A 1 179 ? -45.113 -5.208 0.204 1.00 50.10 179 GLU A C 1
ATOM 1248 O O . GLU A 1 179 ? -44.790 -4.599 -0.815 1.00 50.21 179 GLU A O 1
ATOM 1254 N N . LEU A 1 180 ? -45.533 -6.494 0.195 1.00 48.43 180 LEU A N 1
ATOM 1255 C CA . LEU A 1 180 ? -45.625 -7.339 -1.000 1.00 49.30 180 LEU A CA 1
ATOM 1256 C C . LEU A 1 180 ? -46.933 -7.116 -1.773 1.00 56.91 180 LEU A C 1
ATOM 1257 O O . LEU A 1 180 ? -47.202 -7.827 -2.743 1.00 57.21 180 LEU A O 1
ATOM 1262 N N . GLY A 1 181 ? -47.710 -6.120 -1.350 1.00 56.08 181 GLY A N 1
ATOM 1263 C CA . GLY A 1 181 ? -48.972 -5.740 -1.974 1.00 58.00 181 GLY A CA 1
ATOM 1264 C C . GLY A 1 181 ? -50.162 -6.618 -1.642 1.00 64.30 181 GLY A C 1
ATOM 1265 O O . GLY A 1 181 ? -51.194 -6.508 -2.308 1.00 65.84 181 GLY A O 1
ATOM 1266 N N . GLY A 1 182 ? -50.038 -7.446 -0.600 1.00 60.36 182 GLY A N 1
ATOM 1267 C CA . GLY A 1 182 ? -51.078 -8.364 -0.133 1.00 60.61 182 GLY A CA 1
ATOM 1268 C C . GLY A 1 182 ? -52.455 -7.764 0.086 1.00 67.04 182 GLY A C 1
ATOM 1269 O O . GLY A 1 182 ? -53.464 -8.447 -0.112 1.00 67.81 182 GLY A O 1
ATOM 1270 N N . ASN A 1 183 ? -52.507 -6.476 0.480 1.00 64.71 183 ASN A N 1
ATOM 1271 C CA . ASN A 1 183 ? -53.750 -5.746 0.743 1.00 66.50 183 ASN A CA 1
ATOM 1272 C C . ASN A 1 183 ? -54.310 -5.066 -0.535 1.00 75.30 183 ASN A C 1
ATOM 1273 O O . ASN A 1 183 ? -55.310 -4.343 -0.463 1.00 76.03 183 ASN A O 1
ATOM 1278 N N . LEU A 1 184 ? -53.679 -5.326 -1.702 1.00 73.98 184 LEU A N 1
ATOM 1279 C CA . LEU A 1 184 ? -54.109 -4.811 -3.007 1.00 75.89 184 LEU A CA 1
ATOM 1280 C C . LEU A 1 184 ? -54.668 -5.967 -3.848 1.00 81.71 184 LEU A C 1
ATOM 1281 O O . LEU A 1 184 ? -54.027 -7.020 -3.940 1.00 81.01 184 LEU A O 1
ATOM 1286 N N . LYS A 1 185 ? -55.865 -5.788 -4.433 1.00 79.98 185 LYS A N 1
ATOM 1287 C CA . LYS A 1 185 ? -56.512 -6.805 -5.268 1.00 114.42 185 LYS A CA 1
ATOM 1288 C C . LYS A 1 185 ? -57.169 -6.162 -6.487 1.00 147.17 185 LYS A C 1
ATOM 1289 O O . LYS A 1 185 ? -56.501 -5.474 -7.256 1.00 109.08 185 LYS A O 1
ATOM 1295 N N . GLY A 1 188 ? -50.604 -10.893 -9.540 1.00 80.84 188 GLY A N 1
ATOM 1296 C CA . GLY A 1 188 ? -49.245 -10.413 -9.312 1.00 79.33 188 GLY A CA 1
ATOM 1297 C C . GLY A 1 188 ? -48.844 -10.340 -7.854 1.00 80.14 188 GLY A C 1
ATOM 1298 O O . GLY A 1 188 ? -47.656 -10.409 -7.519 1.00 78.53 188 GLY A O 1
ATOM 1299 N N . VAL A 1 189 ? -49.855 -10.196 -6.984 1.00 75.21 189 VAL A N 1
ATOM 1300 C CA . VAL A 1 189 ? -49.754 -10.049 -5.533 1.00 72.66 189 VAL A CA 1
ATOM 1301 C C . VAL A 1 189 ? -49.516 -11.412 -4.844 1.00 70.82 189 VAL A C 1
ATOM 1302 O O . VAL A 1 189 ? -48.596 -11.519 -4.028 1.00 69.31 189 VAL A O 1
ATOM 1306 N N . SER A 1 190 ? -50.346 -12.433 -5.166 1.00 64.09 190 SER A N 1
ATOM 1307 C CA . SER A 1 190 ? -50.269 -13.775 -4.578 1.00 61.46 190 SER A CA 1
ATOM 1308 C C . SER A 1 190 ? -48.947 -14.490 -4.917 1.00 61.09 190 SER A C 1
ATOM 1309 O O . SER A 1 190 ? -48.504 -15.319 -4.122 1.00 60.24 190 SER A O 1
ATOM 1312 N N . ARG A 1 191 ? -48.308 -14.149 -6.065 1.00 54.37 191 ARG A N 1
ATOM 1313 C CA . ARG A 1 191 ? -47.021 -14.710 -6.495 1.00 51.79 191 ARG A CA 1
ATOM 1314 C C . ARG A 1 191 ? -45.906 -14.269 -5.532 1.00 51.66 191 ARG A C 1
ATOM 1315 O O . ARG A 1 191 ? -45.092 -15.100 -5.123 1.00 50.13 191 ARG A O 1
ATOM 1323 N N . GLN A 1 192 ? -45.889 -12.973 -5.167 1.00 46.95 192 GLN A N 1
ATOM 1324 C CA . GLN A 1 192 ? -44.909 -12.389 -4.255 1.00 45.56 192 GLN A CA 1
ATOM 1325 C C . GLN A 1 192 ? -45.067 -12.938 -2.835 1.00 47.92 192 GLN A C 1
ATOM 1326 O O . GLN A 1 192 ? -44.055 -13.141 -2.156 1.00 47.27 192 GLN A O 1
ATOM 1332 N N . VAL A 1 193 ? -46.319 -13.216 -2.403 1.00 43.71 193 VAL A N 1
ATOM 1333 C CA . VAL A 1 193 ? -46.614 -13.791 -1.079 1.00 42.42 193 VAL A CA 1
ATOM 1334 C C . VAL A 1 193 ? -46.135 -15.266 -1.076 1.00 45.99 193 VAL A C 1
ATOM 1335 O O . VAL A 1 193 ? -45.482 -15.688 -0.116 1.00 45.08 193 VAL A O 1
ATOM 1339 N N . ASP A 1 194 ? -46.420 -16.014 -2.171 1.00 42.73 194 ASP A N 1
ATOM 1340 C CA . ASP A 1 194 ? -45.992 -17.399 -2.396 1.00 42.67 194 ASP A CA 1
ATOM 1341 C C . ASP A 1 194 ? -44.464 -17.507 -2.305 1.00 43.32 194 ASP A C 1
ATOM 1342 O O . ASP A 1 194 ? -43.948 -18.376 -1.592 1.00 42.60 194 ASP A O 1
ATOM 1347 N N . GLY A 1 195 ? -43.778 -16.608 -3.023 1.00 36.82 195 GLY A N 1
ATOM 1348 C CA . GLY A 1 195 ? -42.329 -16.522 -3.086 1.00 35.24 195 GLY A CA 1
ATOM 1349 C C . GLY A 1 195 ? -41.705 -16.310 -1.726 1.00 37.52 195 GLY A C 1
ATOM 1350 O O . GLY A 1 195 ? -40.720 -16.975 -1.391 1.00 38.12 195 GLY A O 1
ATOM 1351 N N . MET A 1 196 ? -42.300 -15.403 -0.918 1.00 30.99 196 MET A N 1
ATOM 1352 C CA . MET A 1 196 ? -41.835 -15.103 0.435 1.00 28.16 196 MET A CA 1
ATOM 1353 C C . MET A 1 196 ? -41.980 -16.322 1.336 1.00 33.08 196 MET A C 1
ATOM 1354 O O . MET A 1 196 ? -41.005 -16.714 1.981 1.00 33.13 196 MET A O 1
ATOM 1359 N N . LEU A 1 197 ? -43.184 -16.922 1.366 1.00 30.13 197 LEU A N 1
ATOM 1360 C CA . LEU A 1 197 ? -43.512 -18.097 2.178 1.00 30.06 197 LEU A CA 1
ATOM 1361 C C . LEU A 1 197 ? -42.558 -19.274 1.880 1.00 35.12 197 LEU A C 1
ATOM 1362 O O . LEU A 1 197 ? -41.997 -19.833 2.819 1.00 34.42 197 LEU A O 1
ATOM 1367 N N . THR A 1 198 ? -42.304 -19.583 0.584 1.00 33.34 198 THR A N 1
ATOM 1368 C CA . THR A 1 198 ? -41.372 -20.630 0.123 1.00 33.27 198 THR A CA 1
ATOM 1369 C C . THR A 1 198 ? -39.934 -20.318 0.588 1.00 36.35 198 THR A C 1
ATOM 1370 O O . THR A 1 198 ? -39.228 -21.221 1.031 1.00 36.03 198 THR A O 1
ATOM 1374 N N . ALA A 1 199 ? -39.505 -19.051 0.472 1.00 32.15 199 ALA A N 1
ATOM 1375 C CA . ALA A 1 199 ? -38.163 -18.645 0.867 1.00 31.39 199 ALA A CA 1
ATOM 1376 C C . ALA A 1 199 ? -37.964 -18.805 2.371 1.00 36.38 199 ALA A C 1
ATOM 1377 O O . ALA A 1 199 ? -36.927 -19.323 2.782 1.00 37.22 199 ALA A O 1
ATOM 1379 N N . LEU A 1 200 ? -38.969 -18.421 3.184 1.00 32.83 200 LEU A N 1
ATOM 1380 C CA . LEU A 1 200 ? -38.905 -18.528 4.649 1.00 32.27 200 LEU A CA 1
ATOM 1381 C C . LEU A 1 200 ? -38.795 -19.993 5.121 1.00 36.24 200 LEU A C 1
ATOM 1382 O O . LEU A 1 200 ? -37.993 -20.260 6.015 1.00 36.40 200 LEU A O 1
ATOM 1387 N N . ASP A 1 201 ? -39.525 -20.936 4.483 1.00 32.24 201 ASP A N 1
ATOM 1388 C CA . ASP A 1 201 ? -39.445 -22.367 4.810 1.00 32.42 201 ASP A CA 1
ATOM 1389 C C . ASP A 1 201 ? -38.071 -22.938 4.401 1.00 36.80 201 ASP A C 1
ATOM 1390 O O . ASP A 1 201 ? -37.457 -23.694 5.167 1.00 36.90 201 ASP A O 1
ATOM 1395 N N . GLN A 1 202 ? -37.593 -22.545 3.202 1.00 32.59 202 GLN A N 1
ATOM 1396 C CA . GLN A 1 202 ? -36.298 -22.924 2.640 1.00 32.36 202 GLN A CA 1
ATOM 1397 C C . GLN A 1 202 ? -35.169 -22.431 3.534 1.00 36.00 202 GLN A C 1
ATOM 1398 O O . GLN A 1 202 ? -34.177 -23.143 3.704 1.00 37.29 202 GLN A O 1
ATOM 1404 N N . TYR A 1 203 ? -35.331 -21.218 4.120 1.00 30.63 203 TYR A N 1
ATOM 1405 C CA . TYR A 1 203 ? -34.351 -20.607 5.019 1.00 29.68 203 TYR A CA 1
ATOM 1406 C C . TYR A 1 203 ? -34.251 -21.419 6.315 1.00 34.25 203 TYR A C 1
ATOM 1407 O O . TYR A 1 203 ? -33.159 -21.860 6.663 1.00 34.10 203 TYR A O 1
ATOM 1416 N N . ALA A 1 204 ? -35.390 -21.628 7.013 1.00 31.10 204 ALA A N 1
ATOM 1417 C CA . ALA A 1 204 ? -35.468 -22.376 8.271 1.00 31.41 204 ALA A CA 1
ATOM 1418 C C . ALA A 1 204 ? -34.905 -23.792 8.128 1.00 37.40 204 ALA A C 1
ATOM 1419 O O . ALA A 1 204 ? -34.301 -24.305 9.077 1.00 38.68 204 ALA A O 1
ATOM 1421 N N . ARG A 1 205 ? -35.045 -24.396 6.930 1.00 33.14 205 ARG A N 1
ATOM 1422 C CA . ARG A 1 205 ? -34.484 -25.713 6.646 1.00 33.60 205 ARG A CA 1
ATOM 1423 C C . ARG A 1 205 ? -32.966 -25.604 6.517 1.00 37.54 205 ARG A C 1
ATOM 1424 O O . ARG A 1 205 ? -32.259 -26.298 7.233 1.00 37.30 205 ARG A O 1
ATOM 1432 N N . ALA A 1 206 ? -32.466 -24.668 5.677 1.00 34.30 206 ALA A N 1
ATOM 1433 C CA . ALA A 1 206 ? -31.030 -24.426 5.452 1.00 33.95 206 ALA A CA 1
ATOM 1434 C C . ALA A 1 206 ? -30.271 -24.161 6.758 1.00 37.49 206 ALA A C 1
ATOM 1435 O O . ALA A 1 206 ? -29.138 -24.610 6.930 1.00 38.59 206 ALA A O 1
ATOM 1437 N N . VAL A 1 207 ? -30.925 -23.477 7.683 1.00 32.75 207 VAL A N 1
ATOM 1438 C CA . VAL A 1 207 ? -30.385 -23.038 8.960 1.00 32.34 207 VAL A CA 1
ATOM 1439 C C . VAL A 1 207 ? -30.637 -24.085 10.087 1.00 34.64 207 VAL A C 1
ATOM 1440 O O . VAL A 1 207 ? -29.968 -24.015 11.125 1.00 34.75 207 VAL A O 1
ATOM 1444 N N . ASN A 1 208 ? -31.523 -25.088 9.841 1.00 29.86 208 ASN A N 1
ATOM 1445 C CA . ASN A 1 208 ? -31.851 -26.200 10.754 1.00 30.05 208 ASN A CA 1
ATOM 1446 C C . ASN A 1 208 ? -32.584 -25.703 12.005 1.00 31.49 208 ASN A C 1
ATOM 1447 O O . ASN A 1 208 ? -32.409 -26.250 13.091 1.00 32.59 208 ASN A O 1
ATOM 1452 N N . MET A 1 209 ? -33.428 -24.685 11.837 1.00 24.34 209 MET A N 1
ATOM 1453 C CA . MET A 1 209 ? -34.205 -24.058 12.907 1.00 21.50 209 MET A CA 1
ATOM 1454 C C . MET A 1 209 ? -35.702 -24.214 12.631 1.00 28.29 209 MET A C 1
ATOM 1455 O O . MET A 1 209 ? -36.103 -24.353 11.472 1.00 28.90 209 MET A O 1
ATOM 1460 N N . ARG A 1 210 ? -36.519 -24.219 13.683 1.00 26.44 210 ARG A N 1
ATOM 1461 C CA . ARG A 1 210 ? -37.964 -24.247 13.528 1.00 27.15 210 ARG A CA 1
ATOM 1462 C C . ARG A 1 210 ? -38.443 -22.815 13.690 1.00 32.73 210 ARG A C 1
ATOM 1463 O O . ARG A 1 210 ? -38.272 -22.231 14.767 1.00 33.95 210 ARG A O 1
ATOM 1471 N N . VAL A 1 211 ? -38.977 -22.222 12.618 1.00 27.95 211 VAL A N 1
ATOM 1472 C CA . VAL A 1 211 ? -39.460 -20.847 12.699 1.00 26.68 211 VAL A CA 1
ATOM 1473 C C . VAL A 1 211 ? -40.975 -20.845 12.592 1.00 29.43 211 VAL A C 1
ATOM 1474 O O . VAL A 1 211 ? -41.533 -21.435 11.674 1.00 28.09 211 VAL A O 1
ATOM 1478 N N . VAL A 1 212 ? -41.637 -20.212 13.555 1.00 26.95 212 VAL A N 1
ATOM 1479 C CA . VAL A 1 212 ? -43.092 -20.101 13.538 1.00 27.30 212 VAL A CA 1
ATOM 1480 C C . VAL A 1 212 ? -43.433 -18.634 13.265 1.00 31.92 212 VAL A C 1
ATOM 1481 O O . VAL A 1 212 ? -43.032 -17.756 14.020 1.00 31.85 212 VAL A O 1
ATOM 1485 N N . PHE A 1 213 ? -44.089 -18.371 12.134 1.00 29.90 213 PHE A N 1
ATOM 1486 C CA . PHE A 1 213 ? -44.515 -17.030 11.708 1.00 29.60 213 PHE A CA 1
ATOM 1487 C C . PHE A 1 213 ? -46.020 -16.866 11.945 1.00 35.25 213 PHE A C 1
ATOM 1488 O O . PHE A 1 213 ? -46.754 -17.854 11.884 1.00 35.49 213 PHE A O 1
ATOM 1496 N N . THR A 1 214 ? -46.481 -15.634 12.215 1.00 32.14 214 THR A N 1
ATOM 1497 C CA . THR A 1 214 ? -47.901 -15.355 12.452 1.00 32.41 214 THR A CA 1
ATOM 1498 C C . THR A 1 214 ? -48.374 -14.280 11.478 1.00 37.47 214 THR A C 1
ATOM 1499 O O . THR A 1 214 ? -47.560 -13.494 10.993 1.00 36.92 214 THR A O 1
ATOM 1503 N N . LEU A 1 215 ? -49.686 -14.257 11.181 1.00 35.71 215 LEU A N 1
ATOM 1504 C CA . LEU A 1 215 ? -50.287 -13.278 10.277 1.00 36.24 215 LEU A CA 1
ATOM 1505 C C . LEU A 1 215 ? -51.790 -13.122 10.522 1.00 42.46 215 LEU A C 1
ATOM 1506 O O . LEU A 1 215 ? -52.510 -14.107 10.688 1.00 41.77 215 LEU A O 1
ATOM 1511 N N . ASN A 1 216 ? -52.248 -11.863 10.531 1.00 40.75 216 ASN A N 1
ATOM 1512 C CA . ASN A 1 216 ? -53.651 -11.467 10.602 1.00 41.24 216 ASN A CA 1
ATOM 1513 C C . ASN A 1 216 ? -53.838 -10.377 9.547 1.00 46.34 216 ASN A C 1
ATOM 1514 O O . ASN A 1 216 ? -53.393 -9.243 9.765 1.00 46.22 216 ASN A O 1
ATOM 1519 N N . PRO A 1 217 ? -54.391 -10.707 8.356 1.00 43.90 217 PRO A N 1
ATOM 1520 C CA . PRO A 1 217 ? -54.545 -9.675 7.311 1.00 45.08 217 PRO A CA 1
ATOM 1521 C C . PRO A 1 217 ? -55.709 -8.715 7.633 1.00 53.44 217 PRO A C 1
ATOM 1522 O O . PRO A 1 217 ? -56.709 -8.664 6.911 1.00 54.53 217 PRO A O 1
ATOM 1526 N N . SER A 1 218 ? -55.555 -7.943 8.730 1.00 51.46 218 SER A N 1
ATOM 1527 C CA . SER A 1 218 ? -56.531 -6.987 9.249 1.00 53.38 218 SER A CA 1
ATOM 1528 C C . SER A 1 218 ? -56.640 -5.726 8.378 1.00 59.48 218 SER A C 1
ATOM 1529 O O . SER A 1 218 ? -57.667 -5.043 8.433 1.00 61.02 218 SER A O 1
ATOM 1532 N N . ASP A 1 219 ? -55.600 -5.430 7.572 1.00 55.69 219 ASP A N 1
ATOM 1533 C CA . ASP A 1 219 ? -55.562 -4.268 6.675 1.00 56.40 219 ASP A CA 1
ATOM 1534 C C . ASP A 1 219 ? -56.248 -4.572 5.329 1.00 61.35 219 ASP A C 1
ATOM 1535 O O . ASP A 1 219 ? -56.426 -3.666 4.514 1.00 61.92 219 ASP A O 1
ATOM 1540 N N . ASP A 1 220 ? -56.640 -5.838 5.111 1.00 58.46 220 ASP A N 1
ATOM 1541 C CA . ASP A 1 220 ? -57.312 -6.307 3.899 1.00 59.77 220 ASP A CA 1
ATOM 1542 C C . ASP A 1 220 ? -58.808 -5.970 3.942 1.00 65.30 220 ASP A C 1
ATOM 1543 O O . ASP A 1 220 ? -59.382 -5.846 5.031 1.00 64.98 220 ASP A O 1
ATOM 1548 N N . GLU A 1 221 ? -59.430 -5.824 2.751 1.00 63.08 221 GLU A N 1
ATOM 1549 C CA . GLU A 1 221 ? -60.855 -5.520 2.586 1.00 64.58 221 GLU A CA 1
ATOM 1550 C C . GLU A 1 221 ? -61.694 -6.695 3.114 1.00 67.63 221 GLU A C 1
ATOM 1551 O O . GLU A 1 221 ? -62.528 -6.499 3.999 1.00 68.00 221 GLU A O 1
ATOM 1557 N N . ASN A 1 222 ? -61.432 -7.914 2.603 1.00 62.50 222 ASN A N 1
ATOM 1558 C CA . ASN A 1 222 ? -62.088 -9.153 3.021 1.00 61.49 222 ASN A CA 1
ATOM 1559 C C . ASN A 1 222 ? -61.049 -9.981 3.776 1.00 61.20 222 ASN A C 1
ATOM 1560 O O . ASN A 1 222 ? -60.281 -10.734 3.166 1.00 59.44 222 ASN A O 1
ATOM 1565 N N . VAL A 1 223 ? -60.987 -9.768 5.107 1.00 55.91 223 VAL A N 1
ATOM 1566 C CA . VAL A 1 223 ? -60.026 -10.372 6.039 1.00 53.73 223 VAL A CA 1
ATOM 1567 C C . VAL A 1 223 ? -60.107 -11.915 6.024 1.00 56.46 223 VAL A C 1
ATOM 1568 O O . VAL A 1 223 ? -59.069 -12.560 5.854 1.00 55.47 223 VAL A O 1
ATOM 1572 N N . ASP A 1 224 ? -61.314 -12.495 6.184 1.00 52.30 224 ASP A N 1
ATOM 1573 C CA . ASP A 1 224 ? -61.487 -13.949 6.226 1.00 51.26 224 ASP A CA 1
ATOM 1574 C C . ASP A 1 224 ? -61.244 -14.618 4.861 1.00 54.10 224 ASP A C 1
ATOM 1575 O O . ASP A 1 224 ? -60.801 -15.768 4.834 1.00 53.69 224 ASP A O 1
ATOM 1580 N N . ALA A 1 225 ? -61.479 -13.901 3.743 1.00 50.34 225 ALA A N 1
ATOM 1581 C CA . ALA A 1 225 ? -61.207 -14.422 2.397 1.00 49.91 225 ALA A CA 1
ATOM 1582 C C . ALA A 1 225 ? -59.692 -14.455 2.147 1.00 52.38 225 ALA A C 1
ATOM 1583 O O . ALA A 1 225 ? -59.197 -15.362 1.469 1.00 51.75 225 ALA A O 1
ATOM 1585 N N . ALA A 1 226 ? -58.961 -13.476 2.725 1.00 47.69 226 ALA A N 1
ATOM 1586 C CA . ALA A 1 226 ? -57.504 -13.380 2.649 1.00 46.26 226 ALA A CA 1
ATOM 1587 C C . ALA A 1 226 ? -56.864 -14.495 3.478 1.00 49.57 226 ALA A C 1
ATOM 1588 O O . ALA A 1 226 ? -55.855 -15.052 3.054 1.00 49.24 226 ALA A O 1
ATOM 1590 N N . VAL A 1 227 ? -57.480 -14.844 4.635 1.00 45.44 227 VAL A N 1
ATOM 1591 C CA . VAL A 1 227 ? -57.035 -15.916 5.533 1.00 44.35 227 VAL A CA 1
ATOM 1592 C C . VAL A 1 227 ? -57.125 -17.259 4.790 1.00 49.52 227 VAL A C 1
ATOM 1593 O O . VAL A 1 227 ? -56.147 -18.007 4.779 1.00 49.20 227 VAL A O 1
ATOM 1597 N N . ARG A 1 228 ? -58.276 -17.532 4.143 1.00 46.89 228 ARG A N 1
ATOM 1598 C CA . ARG A 1 228 ? -58.527 -18.762 3.392 1.00 47.34 228 ARG A CA 1
ATOM 1599 C C . ARG A 1 228 ? -57.521 -18.958 2.249 1.00 50.71 228 ARG A C 1
ATOM 1600 O O . ARG A 1 228 ? -57.044 -20.080 2.065 1.00 51.08 228 ARG A O 1
ATOM 1608 N N . SER A 1 229 ? -57.173 -17.878 1.508 1.00 45.62 229 SER A N 1
ATOM 1609 C CA . SER A 1 229 ? -56.229 -17.983 0.395 1.00 44.51 229 SER A CA 1
ATOM 1610 C C . SER A 1 229 ? -54.784 -18.090 0.888 1.00 45.82 229 SER A C 1
ATOM 1611 O O . SER A 1 229 ? -54.038 -18.900 0.332 1.00 45.96 229 SER A O 1
ATOM 1614 N N . VAL A 1 230 ? -54.387 -17.313 1.929 1.00 39.52 230 VAL A N 1
ATOM 1615 C CA . VAL A 1 230 ? -53.020 -17.384 2.478 1.00 37.70 230 VAL A CA 1
ATOM 1616 C C . VAL A 1 230 ? -52.809 -18.778 3.119 1.00 40.21 230 VAL A C 1
ATOM 1617 O O . VAL A 1 230 ? -51.737 -19.359 2.938 1.00 39.04 230 VAL A O 1
ATOM 1621 N N . PHE A 1 231 ? -53.849 -19.336 3.784 1.00 37.06 231 PHE A N 1
ATOM 1622 C CA . PHE A 1 231 ? -53.798 -20.677 4.385 1.00 36.78 231 PHE A CA 1
ATOM 1623 C C . PHE A 1 231 ? -53.567 -21.753 3.309 1.00 41.94 231 PHE A C 1
ATOM 1624 O O . PHE A 1 231 ? -52.789 -22.673 3.552 1.00 41.94 231 PHE A O 1
ATOM 1632 N N . LYS A 1 232 ? -54.213 -21.619 2.127 1.00 39.29 232 LYS A N 1
ATOM 1633 C CA . LYS A 1 232 ? -54.057 -22.558 1.007 1.00 40.03 232 LYS A CA 1
ATOM 1634 C C . LYS A 1 232 ? -52.638 -22.478 0.442 1.00 43.62 232 LYS A C 1
ATOM 1635 O O . LYS A 1 232 ? -52.052 -23.513 0.127 1.00 43.82 232 LYS A O 1
ATOM 1641 N N . THR A 1 233 ? -52.091 -21.253 0.332 1.00 39.58 233 THR A N 1
ATOM 1642 C CA . THR A 1 233 ? -50.739 -20.970 -0.147 1.00 38.66 233 THR A CA 1
ATOM 1643 C C . THR A 1 233 ? -49.719 -21.573 0.825 1.00 41.99 233 THR A C 1
ATOM 1644 O O . THR A 1 233 ? -48.857 -22.340 0.386 1.00 41.71 233 THR A O 1
ATOM 1648 N N . ALA A 1 234 ? -49.852 -21.255 2.146 1.00 37.88 234 ALA A N 1
ATOM 1649 C CA . ALA A 1 234 ? -48.973 -21.723 3.225 1.00 37.29 234 ALA A CA 1
ATOM 1650 C C . ALA A 1 234 ? -48.960 -23.253 3.351 1.00 41.89 234 ALA A C 1
ATOM 1651 O O . ALA A 1 234 ? -47.934 -23.827 3.721 1.00 41.08 234 ALA A O 1
ATOM 1653 N N . SER A 1 235 ? -50.091 -23.902 3.025 1.00 38.98 235 SER A N 1
ATOM 1654 C CA . SER A 1 235 ? -50.243 -25.349 3.065 1.00 39.54 235 SER A CA 1
ATOM 1655 C C . SER A 1 235 ? -49.263 -26.055 2.113 1.00 44.93 235 SER A C 1
ATOM 1656 O O . SER A 1 235 ? -48.787 -27.147 2.432 1.00 46.42 235 SER A O 1
ATOM 1659 N N . ALA A 1 236 ? -48.944 -25.421 0.967 1.00 40.29 236 ALA A N 1
ATOM 1660 C CA . ALA A 1 236 ? -48.019 -25.942 -0.032 1.00 40.12 236 ALA A CA 1
ATOM 1661 C C . ALA A 1 236 ? -46.582 -25.448 0.192 1.00 44.43 236 ALA A C 1
ATOM 1662 O O . ALA A 1 236 ? -45.644 -26.218 0.007 1.00 44.57 236 ALA A O 1
ATOM 1664 N N . SER A 1 237 ? -46.407 -24.184 0.587 1.00 40.97 237 SER A N 1
ATOM 1665 C CA . SER A 1 237 ? -45.097 -23.560 0.755 1.00 40.29 237 SER A CA 1
ATOM 1666 C C . SER A 1 237 ? -44.415 -23.845 2.093 1.00 43.21 237 SER A C 1
ATOM 1667 O O . SER A 1 237 ? -43.186 -23.859 2.141 1.00 43.50 237 SER A O 1
ATOM 1670 N N . MET A 1 238 ? -45.178 -24.060 3.167 1.00 38.28 238 MET A N 1
ATOM 1671 C CA . MET A 1 238 ? -44.606 -24.230 4.503 1.00 36.72 238 MET A CA 1
ATOM 1672 C C . MET A 1 238 ? -44.833 -25.621 5.083 1.00 43.00 238 MET A C 1
ATOM 1673 O O . MET A 1 238 ? -45.734 -26.343 4.643 1.00 44.41 238 MET A O 1
ATOM 1678 N N . HIS A 1 239 ? -43.992 -25.996 6.067 1.00 39.72 239 HIS A N 1
ATOM 1679 C CA . HIS A 1 23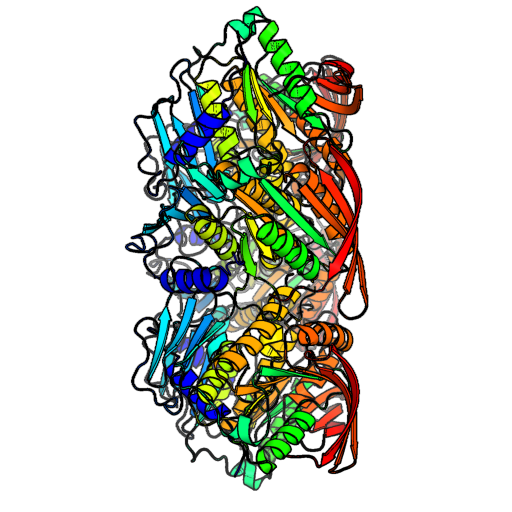9 ? -44.024 -27.299 6.744 1.00 40.62 239 HIS A CA 1
ATOM 1680 C C . HIS A 1 239 ? -45.367 -27.537 7.439 1.00 44.14 239 HIS A C 1
ATOM 1681 O O . HIS A 1 239 ? -45.903 -28.646 7.387 1.00 44.25 239 HIS A O 1
ATOM 1688 N N . THR A 1 240 ? -45.890 -26.486 8.094 1.00 39.83 240 THR A N 1
ATOM 1689 C CA . THR A 1 240 ? -47.135 -26.497 8.857 1.00 39.50 240 THR A CA 1
ATOM 1690 C C . THR A 1 240 ? -47.904 -25.185 8.616 1.00 41.47 240 THR A C 1
ATOM 1691 O O . THR A 1 240 ? -47.297 -24.118 8.620 1.00 41.24 240 THR A O 1
ATOM 1695 N N . ALA A 1 241 ? -49.225 -25.265 8.402 1.00 36.92 241 ALA A N 1
ATOM 1696 C CA . ALA A 1 241 ? -50.109 -24.102 8.293 1.00 36.30 241 ALA A CA 1
ATOM 1697 C C . ALA A 1 241 ? -51.268 -24.300 9.276 1.00 40.64 241 ALA A C 1
ATOM 1698 O O . ALA A 1 241 ? -51.913 -25.351 9.251 1.00 41.57 241 ALA A O 1
ATOM 1700 N N . ARG A 1 242 ? -51.468 -23.339 10.194 1.00 35.85 242 ARG A N 1
ATOM 1701 C CA . ARG A 1 242 ? -52.508 -23.406 11.219 1.00 35.74 242 ARG A CA 1
ATOM 1702 C C . ARG A 1 242 ? -53.435 -22.199 11.115 1.00 38.59 242 ARG A C 1
ATOM 1703 O O . ARG A 1 242 ? -52.971 -21.059 11.156 1.00 37.65 242 ARG A O 1
ATOM 1711 N N . ARG A 1 243 ? -54.743 -22.458 10.997 1.00 34.63 243 ARG A N 1
ATOM 1712 C CA . ARG A 1 243 ? -55.778 -21.434 10.878 1.00 34.19 243 ARG A CA 1
ATOM 1713 C C . ARG A 1 243 ? -56.673 -21.437 12.118 1.00 38.45 243 ARG A C 1
ATOM 1714 O O . ARG A 1 243 ? -57.259 -22.471 12.442 1.00 38.22 243 ARG A O 1
ATOM 1722 N N . ILE A 1 244 ? -56.792 -20.280 12.800 1.00 34.99 244 ILE A N 1
ATOM 1723 C CA . ILE A 1 244 ? -57.662 -20.152 13.970 1.00 35.40 244 ILE A CA 1
ATOM 1724 C C . ILE A 1 244 ? -59.077 -19.874 13.456 1.00 40.95 244 ILE A C 1
ATOM 1725 O O . ILE A 1 244 ? -59.323 -18.816 12.872 1.00 41.09 244 ILE A O 1
ATOM 1730 N N . LYS A 1 245 ? -59.986 -20.849 13.639 1.00 38.63 245 LYS A N 1
ATOM 1731 C CA . LYS A 1 245 ? -61.389 -20.774 13.219 1.00 39.66 245 LYS A CA 1
ATOM 1732 C C . LYS A 1 245 ? -62.228 -20.040 14.264 1.00 44.74 245 LYS A C 1
ATOM 1733 O O . LYS A 1 245 ? -63.031 -19.171 13.918 1.00 44.98 245 LYS A O 1
ATOM 1739 N N . SER A 1 246 ? -62.038 -20.404 15.542 1.00 41.87 246 SER A N 1
ATOM 1740 C CA . SER A 1 246 ? -62.737 -19.844 16.697 1.00 42.60 246 SER A CA 1
ATOM 1741 C C . SER A 1 246 ? -61.751 -19.548 17.813 1.00 45.55 246 SER A C 1
ATOM 1742 O O . SER A 1 246 ? -60.761 -20.261 17.949 1.00 45.55 246 SER A O 1
ATOM 1745 N N . PHE A 1 247 ? -62.016 -18.506 18.611 1.00 41.40 247 PHE A N 1
ATOM 1746 C CA . PHE A 1 247 ? -61.173 -18.107 19.739 1.00 40.70 247 PHE A CA 1
ATOM 1747 C C . PHE A 1 247 ? -61.990 -17.320 20.769 1.00 46.10 247 PHE A C 1
ATOM 1748 O O . PHE A 1 247 ? -62.652 -16.347 20.411 1.00 46.01 247 PHE A O 1
ATOM 1756 N N . ALA A 1 248 ? -61.913 -17.729 22.044 1.00 44.04 248 ALA A N 1
ATOM 1757 C CA . ALA A 1 248 ? -62.609 -17.077 23.156 1.00 45.62 248 ALA A CA 1
ATOM 1758 C C . ALA A 1 248 ? -61.768 -17.120 24.437 1.00 51.41 248 ALA A C 1
ATOM 1759 O O . ALA A 1 248 ? -61.028 -18.081 24.662 1.00 49.83 248 ALA A O 1
ATOM 1761 N N . VAL A 1 249 ? -61.895 -16.073 25.274 1.00 51.07 249 VAL A N 1
ATOM 1762 C CA . VAL A 1 249 ? -61.172 -15.929 26.541 1.00 52.45 249 VAL A CA 1
ATOM 1763 C C . VAL A 1 249 ? -62.167 -16.013 27.720 1.00 60.79 249 VAL A C 1
ATOM 1764 O O . VAL A 1 249 ? -63.178 -15.309 27.731 1.00 60.95 249 VAL A O 1
ATOM 1768 N N . ASN A 1 250 ? -61.865 -16.885 28.700 1.00 60.77 250 ASN A N 1
ATOM 1769 C CA . ASN A 1 250 ? -62.645 -17.089 29.924 1.00 63.65 250 ASN A CA 1
ATOM 1770 C C . ASN A 1 250 ? -61.757 -16.697 31.112 1.00 69.68 250 ASN A C 1
ATOM 1771 O O . ASN A 1 250 ? -61.059 -17.541 31.684 1.00 70.24 250 ASN A O 1
ATOM 1776 N N . GLY A 1 251 ? -61.750 -15.401 31.416 1.00 66.54 251 GLY A N 1
ATOM 1777 C CA . GLY A 1 251 ? -60.941 -14.824 32.483 1.00 66.96 251 GLY A CA 1
ATOM 1778 C C . GLY A 1 251 ? -59.459 -14.848 32.161 1.00 69.44 251 GLY A C 1
ATOM 1779 O O . GLY A 1 251 ? -58.980 -14.042 31.357 1.00 67.69 251 GLY A O 1
ATOM 1780 N N . THR A 1 252 ? -58.734 -15.804 32.772 1.00 66.08 252 THR A N 1
ATOM 1781 C CA . THR A 1 252 ? -57.288 -15.995 32.599 1.00 64.59 252 THR A CA 1
ATOM 1782 C C . THR A 1 252 ? -56.990 -17.156 31.636 1.00 66.01 252 THR A C 1
ATOM 1783 O O . THR A 1 252 ? -55.824 -17.390 31.305 1.00 65.36 252 THR A O 1
ATOM 1787 N N . ALA A 1 253 ? -58.032 -17.883 31.197 1.00 60.51 253 ALA A N 1
ATOM 1788 C CA . ALA A 1 253 ? -57.886 -19.014 30.281 1.00 58.19 253 ALA A CA 1
ATOM 1789 C C . ALA A 1 253 ? -58.438 -18.697 28.884 1.00 57.48 253 ALA A C 1
ATOM 1790 O O . ALA A 1 253 ? -59.295 -17.826 28.729 1.00 57.74 253 ALA A O 1
ATOM 1792 N N . PHE A 1 254 ? -57.936 -19.411 27.875 1.00 50.04 254 PHE A N 1
ATOM 1793 C CA . PHE A 1 254 ? -58.364 -19.285 26.485 1.00 47.58 254 PHE A CA 1
ATOM 1794 C C . PHE A 1 254 ? -58.674 -20.664 25.913 1.00 50.69 254 PHE A C 1
ATOM 1795 O O . PHE A 1 254 ? -58.196 -21.678 26.427 1.00 50.13 254 PHE A O 1
ATOM 1803 N N . THR A 1 255 ? -59.430 -20.688 24.815 1.00 46.97 255 THR A N 1
ATOM 1804 C CA . THR A 1 255 ? -59.754 -21.892 24.054 1.00 46.80 255 THR A CA 1
ATOM 1805 C C . THR A 1 255 ? -59.891 -21.466 22.596 1.00 48.93 255 THR A C 1
ATOM 1806 O O . THR A 1 255 ? -60.513 -20.439 22.297 1.00 48.26 255 THR A O 1
ATOM 1810 N N . ALA A 1 256 ? -59.245 -22.222 21.702 1.00 44.46 256 ALA A N 1
ATOM 1811 C CA . ALA A 1 256 ? -59.242 -21.922 20.277 1.00 43.48 256 ALA A CA 1
ATOM 1812 C C . ALA A 1 256 ? -59.507 -23.160 19.435 1.00 49.42 256 ALA A C 1
ATOM 1813 O O . ALA A 1 256 ? -58.873 -24.198 19.637 1.00 49.45 256 ALA A O 1
ATOM 1815 N N . GLU A 1 257 ? -60.451 -23.046 18.492 1.00 47.47 257 GLU A N 1
ATOM 1816 C CA . GLU A 1 257 ? -60.765 -24.107 17.533 1.00 48.15 257 GLU A CA 1
ATOM 1817 C C . GLU A 1 257 ? -59.910 -23.812 16.314 1.00 51.37 257 GLU A C 1
ATOM 1818 O O . GLU A 1 257 ? -60.002 -22.724 15.739 1.00 50.46 257 GLU A O 1
ATOM 1824 N N . THR A 1 258 ? -58.997 -24.728 15.995 1.00 48.56 258 THR A N 1
ATOM 1825 C CA . THR A 1 258 ? -58.008 -24.535 14.948 1.00 47.69 258 THR A CA 1
ATOM 1826 C C . THR A 1 258 ? -58.094 -25.618 13.842 1.00 52.10 258 THR A C 1
ATOM 1827 O O . THR A 1 258 ? -58.587 -26.724 14.074 1.00 52.93 258 THR A O 1
ATOM 1831 N N . GLU A 1 259 ? -57.626 -25.259 12.634 1.00 47.74 259 GLU A N 1
ATOM 1832 C CA . GLU A 1 259 ? -57.510 -26.133 11.466 1.00 47.54 259 GLU A CA 1
ATOM 1833 C C . GLU A 1 259 ? -56.027 -26.188 11.101 1.00 50.14 259 GLU A C 1
ATOM 1834 O O . GLU A 1 259 ? -55.423 -25.146 10.830 1.00 48.18 259 GLU A O 1
ATOM 1840 N N . ILE A 1 260 ? -55.428 -27.387 11.145 1.00 47.41 260 ILE A N 1
ATOM 1841 C CA . ILE A 1 260 ? -54.004 -27.544 10.860 1.00 46.42 260 ILE A CA 1
ATOM 1842 C C . ILE A 1 260 ? -53.773 -28.404 9.612 1.00 51.21 260 ILE A C 1
ATOM 1843 O O . ILE A 1 260 ? -54.399 -29.449 9.437 1.00 52.41 260 ILE A O 1
ATOM 1848 N N . HIS A 1 261 ? -52.853 -27.944 8.756 1.00 47.56 261 HIS A N 1
ATOM 1849 C CA . HIS A 1 261 ? -52.396 -28.652 7.569 1.00 48.24 261 HIS A CA 1
ATOM 1850 C C . HIS A 1 261 ? -50.938 -29.057 7.752 1.00 53.35 261 HIS A C 1
ATOM 1851 O O . HIS A 1 261 ? -50.099 -28.216 8.080 1.00 51.74 261 HIS A O 1
ATOM 1858 N N . LEU A 1 262 ? -50.634 -30.334 7.510 1.00 52.81 262 LEU A N 1
ATOM 1859 C CA . LEU A 1 262 ? -49.267 -30.859 7.550 1.00 53.52 262 LEU A CA 1
ATOM 1860 C C . LEU A 1 262 ? -48.910 -31.262 6.129 1.00 60.82 262 LEU A C 1
ATOM 1861 O O . LEU A 1 262 ? -49.592 -32.110 5.553 1.00 62.35 262 LEU A O 1
ATOM 1866 N N . ARG A 1 263 ? -47.905 -30.604 5.531 1.00 58.52 263 ARG A N 1
ATOM 1867 C CA . ARG A 1 263 ? -47.470 -30.842 4.150 1.00 59.86 263 ARG A CA 1
ATOM 1868 C C . ARG A 1 263 ? -47.050 -32.308 3.924 1.00 69.33 263 ARG A C 1
ATOM 1869 O O . ARG A 1 263 ? -47.422 -32.900 2.904 1.00 69.29 263 ARG A O 1
ATOM 1877 N N . ALA A 1 264 ? -46.309 -32.885 4.900 1.00 70.23 264 ALA A N 1
ATOM 1878 C CA . ALA A 1 264 ? -45.763 -34.246 4.898 1.00 73.13 264 ALA A CA 1
ATOM 1879 C C . ALA A 1 264 ? -46.800 -35.325 4.541 1.00 81.84 264 ALA A C 1
ATOM 1880 O O . ALA A 1 264 ? -46.522 -36.149 3.667 1.00 83.00 264 ALA A O 1
ATOM 1882 N N . ASP A 1 265 ? -47.981 -35.318 5.197 1.00 80.48 265 ASP A N 1
ATOM 1883 C CA . ASP A 1 265 ? -49.025 -36.313 4.929 1.00 82.75 265 ASP A CA 1
ATOM 1884 C C . ASP A 1 265 ? -50.242 -35.708 4.186 1.00 87.19 265 ASP A C 1
ATOM 1885 O O . ASP A 1 265 ? -51.248 -36.408 4.007 1.00 88.62 265 ASP A O 1
ATOM 1890 N N . ARG A 1 266 ? -50.144 -34.417 3.753 1.00 82.00 266 ARG A N 1
ATOM 1891 C CA . ARG A 1 266 ? -51.166 -33.659 3.002 1.00 81.82 266 ARG A CA 1
ATOM 1892 C C . ARG A 1 266 ? -52.463 -33.442 3.833 1.00 85.89 266 ARG A C 1
ATOM 1893 O O . ARG A 1 266 ? -53.317 -32.651 3.421 1.00 86.47 266 ARG A O 1
ATOM 1901 N N . SER A 1 267 ? -52.585 -34.103 5.008 1.00 81.21 267 SER A N 1
ATOM 1902 C CA . SER A 1 267 ? -53.754 -34.072 5.899 1.00 80.24 267 SER A CA 1
ATOM 1903 C C . SER A 1 267 ? -54.151 -32.664 6.378 1.00 78.29 267 SER A C 1
ATOM 1904 O O . SER A 1 267 ? -53.287 -31.832 6.675 1.00 76.19 267 SER A O 1
ATOM 1907 N N . ASN A 1 268 ? -55.479 -32.440 6.474 1.00 71.92 268 ASN A N 1
ATOM 1908 C CA . ASN A 1 268 ? -56.124 -31.225 6.972 1.00 69.14 268 ASN A CA 1
ATOM 1909 C C . ASN A 1 268 ? -57.066 -31.638 8.102 1.00 69.86 268 ASN A C 1
ATOM 1910 O O . ASN A 1 268 ? -58.124 -32.212 7.840 1.00 70.87 268 ASN A O 1
ATOM 1915 N N . SER A 1 269 ? -56.646 -31.423 9.359 1.00 62.90 269 SER A N 1
ATOM 1916 C CA . SER A 1 269 ? -57.416 -31.853 10.525 1.00 62.21 269 SER A CA 1
ATOM 1917 C C . SER A 1 269 ? -57.746 -30.721 11.497 1.00 62.16 269 SER A C 1
ATOM 1918 O O . SER A 1 269 ? -57.027 -29.723 11.567 1.00 60.30 269 SER A O 1
ATOM 1921 N N . ALA A 1 270 ? -58.844 -30.898 12.254 1.00 57.88 270 ALA A N 1
ATOM 1922 C CA . ALA A 1 270 ? -59.311 -29.965 13.277 1.00 56.42 270 ALA A CA 1
ATOM 1923 C C . ALA A 1 270 ? -58.598 -30.253 14.592 1.00 59.60 270 ALA A C 1
ATOM 1924 O O . ALA A 1 270 ? -58.452 -31.413 14.977 1.00 60.39 270 ALA A O 1
ATOM 1926 N N . ASN A 1 271 ? -58.113 -29.207 15.256 1.00 55.07 271 ASN A N 1
ATOM 1927 C CA . ASN A 1 271 ? -57.396 -29.339 16.517 1.00 54.83 271 ASN A CA 1
ATOM 1928 C C . ASN A 1 271 ? -57.876 -28.280 17.503 1.00 58.45 271 ASN A C 1
ATOM 1929 O O . ASN A 1 271 ? -57.916 -27.100 17.180 1.00 56.94 271 ASN A O 1
ATOM 1934 N N . ARG A 1 272 ? -58.277 -28.714 18.690 1.00 56.83 272 ARG A N 1
ATOM 1935 C CA . ARG A 1 272 ? -58.735 -27.821 19.745 1.00 57.15 272 ARG A CA 1
ATOM 1936 C C . ARG A 1 272 ? -57.559 -27.572 20.679 1.00 60.91 272 ARG A C 1
ATOM 1937 O O . ARG A 1 272 ? -56.952 -28.523 21.180 1.00 61.39 272 ARG A O 1
ATOM 1945 N N . VAL A 1 273 ? -57.202 -26.299 20.865 1.00 56.81 273 VAL A N 1
ATOM 1946 C CA . VAL A 1 273 ? -56.082 -25.914 21.718 1.00 56.58 273 VAL A CA 1
ATOM 1947 C C . VAL A 1 273 ? -56.577 -24.915 22.782 1.00 60.28 273 VAL A C 1
ATOM 1948 O O . VAL A 1 273 ? -57.173 -23.891 22.457 1.00 59.42 273 VAL A O 1
ATOM 1952 N N . SER A 1 274 ? -56.357 -25.263 24.056 1.00 57.60 274 SER A N 1
ATOM 1953 C CA . SER A 1 274 ? -56.737 -24.456 25.211 1.00 58.13 274 SER A CA 1
ATOM 1954 C C . SER A 1 274 ? -55.577 -24.361 26.211 1.00 61.68 274 SER A C 1
ATOM 1955 O O . SER A 1 274 ? -54.689 -25.214 26.211 1.00 61.51 274 SER A O 1
ATOM 1958 N N . GLY A 1 275 ? -55.594 -23.317 27.033 1.00 58.21 275 GLY A N 1
ATOM 1959 C CA . GLY A 1 275 ? -54.582 -23.068 28.051 1.00 58.41 275 GLY A CA 1
ATOM 1960 C C . GLY A 1 275 ? -54.780 -21.754 28.773 1.00 62.77 275 GLY A C 1
ATOM 1961 O O . GLY A 1 275 ? -55.846 -21.144 28.667 1.00 61.76 275 GLY A O 1
ATOM 1962 N N . ASP A 1 276 ? -53.754 -21.312 29.518 1.00 60.82 276 ASP A N 1
ATOM 1963 C CA . ASP A 1 276 ? -53.791 -20.054 30.265 1.00 61.61 276 ASP A CA 1
ATOM 1964 C C . ASP A 1 276 ? -53.136 -18.930 29.466 1.00 64.28 276 ASP A C 1
ATOM 1965 O O . ASP A 1 276 ? -52.284 -19.194 28.619 1.00 62.71 276 ASP A O 1
ATOM 1970 N N . LEU A 1 277 ? -53.538 -17.677 29.735 1.00 61.81 277 LEU A N 1
ATOM 1971 C CA . LEU A 1 277 ? -52.990 -16.494 29.072 1.00 61.10 277 LEU A CA 1
ATOM 1972 C C . LEU A 1 277 ? -51.562 -16.227 29.566 1.00 68.08 277 LEU A C 1
ATOM 1973 O O . LEU A 1 277 ? -51.343 -15.991 30.758 1.00 68.85 277 LEU A O 1
ATOM 1978 N N . VAL A 1 278 ? -50.596 -16.315 28.643 1.00 66.03 278 VAL A N 1
ATOM 1979 C CA . VAL A 1 278 ? -49.169 -16.107 28.904 1.00 66.94 278 VAL A CA 1
ATOM 1980 C C . VAL A 1 278 ? -48.773 -14.721 28.369 1.00 73.28 278 VAL A C 1
ATOM 1981 O O . VAL A 1 278 ? -48.995 -14.430 27.188 1.00 72.23 278 VAL A O 1
ATOM 1985 N N . SER A 1 279 ? -48.206 -13.869 29.243 1.00 72.35 279 SER A N 1
ATOM 1986 C CA . SER A 1 279 ? -47.760 -12.517 28.882 1.00 72.67 279 SER A CA 1
ATOM 1987 C C . SER A 1 279 ? -46.419 -12.558 28.127 1.00 76.78 279 SER A C 1
ATOM 1988 O O . SER A 1 279 ? -45.708 -13.567 28.191 1.00 76.92 279 SER A O 1
ATOM 1991 N N . ARG A 1 280 ? -46.082 -11.467 27.406 1.00 72.60 280 ARG A N 1
ATOM 1992 C CA . ARG A 1 280 ? -44.831 -11.360 26.650 1.00 85.09 280 ARG A CA 1
ATOM 1993 C C . ARG A 1 280 ? -44.017 -10.153 27.126 1.00 123.07 280 ARG A C 1
ATOM 1994 O O . ARG A 1 280 ? -43.311 -10.246 28.129 1.00 87.26 280 ARG A O 1
ATOM 2002 N N . ASN B 1 12 ? -36.055 -14.099 -61.625 1.00 89.26 12 ASN B N 1
ATOM 2003 C CA . ASN B 1 12 ? -36.512 -13.170 -60.593 1.00 86.49 12 ASN B CA 1
ATOM 2004 C C . ASN B 1 12 ? -37.128 -13.922 -59.407 1.00 87.98 12 ASN B C 1
ATOM 2005 O O . ASN B 1 12 ? -37.870 -14.890 -59.607 1.00 88.52 12 ASN B O 1
ATOM 2010 N N . SER B 1 13 ? -36.811 -13.471 -58.173 1.00 81.29 13 SER B N 1
ATOM 2011 C CA . SER B 1 13 ? -37.309 -14.062 -56.925 1.00 78.92 13 SER B CA 1
ATOM 2012 C C . SER B 1 13 ? -37.541 -12.990 -55.848 1.00 77.56 13 SER B C 1
ATOM 2013 O O . SER B 1 13 ? -37.065 -11.858 -55.982 1.00 76.80 13 SER B O 1
ATOM 2016 N N . ILE B 1 14 ? -38.285 -13.358 -54.787 1.00 70.21 14 ILE B N 1
ATOM 2017 C CA . ILE B 1 14 ? -38.611 -12.484 -53.656 1.00 66.62 14 ILE B CA 1
ATOM 2018 C C . ILE B 1 14 ? -37.441 -12.507 -52.653 1.00 68.35 14 ILE B C 1
ATOM 2019 O O . ILE B 1 14 ? -36.953 -13.580 -52.295 1.00 69.10 14 ILE B O 1
ATOM 2024 N N . ILE B 1 15 ? -37.002 -11.315 -52.217 1.00 61.97 15 ILE B N 1
ATOM 2025 C CA . ILE B 1 15 ? -35.908 -11.116 -51.263 1.00 60.91 15 ILE B CA 1
ATOM 2026 C C . ILE B 1 15 ? -36.464 -11.050 -49.831 1.00 61.58 15 ILE B C 1
ATOM 2027 O O . ILE B 1 15 ? -37.421 -10.319 -49.581 1.00 59.15 15 ILE B O 1
ATOM 2032 N N . ASP B 1 16 ? -35.856 -11.799 -48.894 1.00 58.02 16 ASP B N 1
ATOM 2033 C CA . ASP B 1 16 ? -36.226 -11.748 -47.481 1.00 56.45 16 ASP B CA 1
ATOM 2034 C C . ASP B 1 16 ? -35.233 -10.819 -46.788 1.00 59.00 16 ASP B C 1
ATOM 2035 O O . ASP B 1 16 ? -34.043 -11.138 -46.689 1.00 60.31 16 ASP B O 1
ATOM 2040 N N . LEU B 1 17 ? -35.716 -9.641 -46.373 1.00 52.94 17 LEU B N 1
ATOM 2041 C CA . LEU B 1 17 ? -34.916 -8.594 -45.739 1.00 51.85 17 LEU B CA 1
ATOM 2042 C C . LEU B 1 17 ? -34.692 -8.837 -44.242 1.00 52.98 17 LEU B C 1
ATOM 2043 O O . LEU B 1 17 ? -33.845 -8.173 -43.644 1.00 52.42 17 LEU B O 1
ATOM 2048 N N . GLY B 1 18 ? -35.444 -9.776 -43.670 1.00 47.97 18 GLY B N 1
ATOM 2049 C CA . GLY B 1 18 ? -35.364 -10.163 -42.265 1.00 47.55 18 GLY B CA 1
ATOM 2050 C C . GLY B 1 18 ? -33.951 -10.371 -41.738 1.00 51.17 18 GLY B C 1
ATOM 2051 O O . GLY B 1 18 ? -33.545 -9.649 -40.822 1.00 50.07 18 GLY B O 1
ATOM 2052 N N . PRO B 1 19 ? -33.145 -11.300 -42.329 1.00 48.26 19 PRO B N 1
ATOM 2053 C CA . PRO B 1 19 ? -31.769 -11.509 -41.833 1.00 48.81 19 PRO B CA 1
ATOM 2054 C C . PRO B 1 19 ? -30.879 -10.259 -41.882 1.00 52.02 19 PRO B C 1
ATOM 2055 O O . PRO B 1 19 ? -30.038 -10.095 -41.000 1.00 52.47 19 PRO B O 1
ATOM 2059 N N . ARG B 1 20 ? -31.070 -9.379 -42.885 1.00 47.63 20 ARG B N 1
ATOM 2060 C CA . ARG B 1 20 ? -30.299 -8.140 -43.026 1.00 47.29 20 ARG B CA 1
ATOM 2061 C C . ARG B 1 20 ? -30.649 -7.132 -41.916 1.00 50.45 20 ARG B C 1
ATOM 2062 O O . ARG B 1 20 ? -29.753 -6.440 -41.426 1.00 49.77 20 ARG B O 1
ATOM 2070 N N . VAL B 1 21 ? -31.939 -7.086 -41.497 1.00 46.71 21 VAL B N 1
ATOM 2071 C CA . VAL B 1 21 ? -32.425 -6.230 -40.403 1.00 45.67 21 VAL B CA 1
ATOM 2072 C C . VAL B 1 21 ? -31.829 -6.752 -39.088 1.00 50.32 21 VAL B C 1
ATOM 2073 O O . VAL B 1 21 ? -31.337 -5.963 -38.284 1.00 50.36 21 VAL B O 1
ATOM 2077 N N . GLN B 1 22 ? -31.837 -8.087 -38.909 1.00 47.38 22 GLN B N 1
ATOM 2078 C CA . GLN B 1 22 ? -31.305 -8.789 -37.739 1.00 47.67 22 GLN B CA 1
ATOM 2079 C C . GLN B 1 22 ? -29.812 -8.510 -37.541 1.00 52.99 22 GLN B C 1
ATOM 2080 O O . GLN B 1 22 ? -29.402 -8.241 -36.413 1.00 53.78 22 GLN B O 1
ATOM 2086 N N . SER B 1 23 ? -29.007 -8.558 -38.623 1.00 49.58 23 SER B N 1
ATOM 2087 C CA . SER B 1 23 ? -27.566 -8.302 -38.554 1.00 50.68 23 SER B CA 1
ATOM 2088 C C . SER B 1 23 ? -27.274 -6.820 -38.272 1.00 53.87 23 SER B C 1
ATOM 2089 O O . SER B 1 23 ? -26.329 -6.524 -37.536 1.00 54.50 23 SER B O 1
ATOM 2092 N N . LEU B 1 24 ? -28.095 -5.898 -38.826 1.00 48.68 24 LEU B N 1
ATOM 2093 C CA . LEU B 1 24 ? -27.948 -4.459 -38.590 1.00 47.82 24 LEU B CA 1
ATOM 2094 C C . LEU B 1 24 ? -28.214 -4.132 -37.109 1.00 51.41 24 LEU B C 1
ATOM 2095 O O . LEU B 1 24 ? -27.469 -3.343 -36.524 1.00 52.43 24 LEU B O 1
ATOM 2100 N N . MET B 1 25 ? -29.233 -4.779 -36.498 1.00 45.68 25 MET B N 1
ATOM 2101 C CA . MET B 1 25 ? -29.597 -4.590 -35.090 1.00 44.55 25 MET B CA 1
ATOM 2102 C C . MET B 1 25 ? -28.461 -5.028 -34.160 1.00 52.75 25 MET B C 1
ATOM 2103 O O . MET B 1 25 ? -28.280 -4.422 -33.101 1.00 53.16 25 MET B O 1
ATOM 2108 N N . GLU B 1 26 ? -27.689 -6.061 -34.564 1.00 51.88 26 GLU B N 1
ATOM 2109 C CA . GLU B 1 26 ? -26.533 -6.562 -33.810 1.00 53.99 26 GLU B CA 1
ATOM 2110 C C . GLU B 1 26 ? -25.412 -5.513 -33.819 1.00 59.09 26 GLU B C 1
ATOM 2111 O O . GLU B 1 26 ? -24.755 -5.308 -32.796 1.00 59.77 26 GLU B O 1
ATOM 2117 N N . GLN B 1 27 ? -25.232 -4.830 -34.969 1.00 55.28 27 GLN B N 1
ATOM 2118 C CA . GLN B 1 27 ? -24.237 -3.777 -35.177 1.00 55.80 27 GLN B CA 1
ATOM 2119 C C . GLN B 1 27 ? -24.627 -2.483 -34.454 1.00 60.16 27 GLN B C 1
ATOM 2120 O O . GLN B 1 27 ? -23.748 -1.713 -34.065 1.00 60.91 27 GLN B O 1
ATOM 2126 N N . LEU B 1 28 ? -25.941 -2.262 -34.265 1.00 55.56 28 LEU B N 1
ATOM 2127 C CA . LEU B 1 28 ? -26.519 -1.084 -33.615 1.00 54.75 28 LEU B CA 1
ATOM 2128 C C . LEU B 1 28 ? -26.551 -1.211 -32.079 1.00 60.99 28 LEU B C 1
ATOM 2129 O O . LEU B 1 28 ? -26.897 -0.242 -31.391 1.00 60.57 28 LEU B O 1
ATOM 2134 N N . ALA B 1 29 ? -26.170 -2.387 -31.543 1.00 59.37 29 ALA B N 1
ATOM 2135 C CA . ALA B 1 29 ? -26.132 -2.657 -30.104 1.00 60.42 29 ALA B CA 1
ATOM 2136 C C . ALA B 1 29 ? -24.832 -2.102 -29.470 1.00 66.89 29 ALA B C 1
ATOM 2137 O O . ALA B 1 29 ? -24.111 -2.818 -28.774 1.00 67.52 29 ALA B O 1
ATOM 2139 N N . THR B 1 30 ? -24.553 -0.807 -29.720 1.00 64.66 30 THR B N 1
ATOM 2140 C CA . THR B 1 30 ? -23.382 -0.063 -29.240 1.00 66.10 30 THR B CA 1
ATOM 2141 C C . THR B 1 30 ? -23.769 0.873 -28.098 1.00 70.58 30 THR B C 1
ATOM 2142 O O . THR B 1 30 ? -24.916 1.325 -28.023 1.00 69.40 30 THR B O 1
ATOM 2146 N N . THR B 1 31 ? -22.791 1.194 -27.241 1.00 68.78 31 THR B N 1
ATOM 2147 C CA . THR B 1 31 ? -22.923 2.122 -26.117 1.00 68.94 31 THR B CA 1
ATOM 2148 C C . THR B 1 31 ? -22.724 3.573 -26.613 1.00 71.82 31 THR B C 1
ATOM 2149 O O . THR B 1 31 ? -23.067 4.521 -25.898 1.00 71.75 31 THR B O 1
ATOM 2153 N N . LYS B 1 32 ? -22.175 3.736 -27.840 1.00 66.98 32 LYS B N 1
ATOM 2154 C CA . LYS B 1 32 ? -21.850 5.039 -28.422 1.00 66.18 32 LYS B CA 1
ATOM 2155 C C . LYS B 1 32 ? -22.473 5.239 -29.822 1.00 66.78 32 LYS B C 1
ATOM 2156 O O . LYS B 1 32 ? -21.737 5.431 -30.800 1.00 66.38 32 LYS B O 1
ATOM 2162 N N . LEU B 1 33 ? -23.824 5.243 -29.915 1.00 60.63 33 LEU B N 1
ATOM 2163 C CA . LEU B 1 33 ? -24.508 5.495 -31.192 1.00 58.76 33 LEU B CA 1
ATOM 2164 C C . LEU B 1 33 ? -24.493 6.996 -31.536 1.00 62.23 33 LEU B C 1
ATOM 2165 O O . LEU B 1 33 ? -24.746 7.360 -32.685 1.00 60.95 33 LEU B O 1
ATOM 2170 N N . GLU B 1 34 ? -24.174 7.854 -30.545 1.00 60.02 34 GLU B N 1
ATOM 2171 C CA . GLU B 1 34 ? -24.045 9.305 -30.714 1.00 60.47 34 GLU B CA 1
ATOM 2172 C C . GLU B 1 34 ? -22.802 9.618 -31.550 1.00 64.67 34 GLU B C 1
ATOM 2173 O O . GLU B 1 34 ? -22.808 10.581 -32.317 1.00 64.46 34 GLU B O 1
ATOM 2179 N N . GLU B 1 35 ? -21.755 8.779 -31.419 1.00 61.78 35 GLU B N 1
ATOM 2180 C CA . GLU B 1 35 ? -20.513 8.865 -32.190 1.00 62.90 35 GLU B CA 1
ATOM 2181 C C . GLU B 1 35 ? -20.745 8.354 -33.616 1.00 66.05 35 GLU B C 1
ATOM 2182 O O . GLU B 1 35 ? -20.064 8.790 -34.547 1.00 66.94 35 GLU B O 1
ATOM 2188 N N . GLY B 1 36 ? -21.700 7.433 -33.760 1.00 60.36 36 GLY B N 1
ATOM 2189 C CA . GLY B 1 36 ? -22.084 6.841 -35.034 1.00 58.78 36 GLY B CA 1
ATOM 2190 C C . GLY B 1 36 ? -21.445 5.499 -35.318 1.00 61.84 36 GLY B C 1
ATOM 2191 O O . GLY B 1 36 ? -20.377 5.185 -34.790 1.00 62.06 36 GLY B O 1
ATOM 2192 N N . VAL B 1 37 ? -22.122 4.692 -36.149 1.00 57.27 37 VAL B N 1
ATOM 2193 C CA . VAL B 1 37 ? -21.655 3.383 -36.605 1.00 57.23 37 VAL B CA 1
ATOM 2194 C C . VAL B 1 37 ? -21.429 3.537 -38.109 1.00 61.95 37 VAL B C 1
ATOM 2195 O O . VAL B 1 37 ? -22.387 3.679 -38.875 1.00 60.03 37 VAL B O 1
ATOM 2199 N N . LYS B 1 38 ? -20.152 3.591 -38.507 1.00 61.02 38 LYS B N 1
ATOM 2200 C CA . LYS B 1 38 ? -19.713 3.792 -39.890 1.00 61.85 38 LYS B CA 1
ATOM 2201 C C . LYS B 1 38 ? -19.391 2.460 -40.583 1.00 66.59 38 LYS B C 1
ATOM 2202 O O . LYS B 1 38 ? -19.529 1.389 -39.986 1.00 65.70 38 LYS B O 1
ATOM 2208 N N . ASN B 1 39 ? -18.956 2.556 -41.859 1.00 64.68 39 ASN B N 1
ATOM 2209 C CA . ASN B 1 39 ? -18.497 1.488 -42.756 1.00 65.46 39 ASN B CA 1
ATOM 2210 C C . ASN B 1 39 ? -19.510 0.334 -42.917 1.00 67.23 39 ASN B C 1
ATOM 2211 O O . ASN B 1 39 ? -19.122 -0.825 -43.095 1.00 67.63 39 ASN B O 1
ATOM 2216 N N . LEU B 1 40 ? -20.805 0.669 -42.914 1.00 61.45 40 LEU B N 1
ATOM 2217 C CA . LEU B 1 40 ? -21.866 -0.304 -43.170 1.00 59.99 40 LEU B CA 1
ATOM 2218 C C . LEU B 1 40 ? -22.048 -0.422 -44.694 1.00 64.05 40 LEU B C 1
ATOM 2219 O O . LEU B 1 40 ? -21.512 0.405 -45.447 1.00 65.01 40 LEU B O 1
ATOM 2224 N N . ASP B 1 41 ? -22.790 -1.434 -45.152 1.00 58.71 41 ASP B N 1
ATOM 2225 C CA . ASP B 1 41 ? -23.052 -1.609 -46.578 1.00 58.21 41 ASP B CA 1
ATOM 2226 C C . ASP B 1 41 ? -24.549 -1.869 -46.756 1.00 56.52 41 ASP B C 1
ATOM 2227 O O . ASP B 1 41 ? -24.954 -2.924 -47.260 1.00 57.21 41 ASP B O 1
ATOM 2232 N N . MET B 1 42 ? -25.371 -0.900 -46.306 1.00 46.71 42 MET B N 1
ATOM 2233 C CA . MET B 1 42 ? -26.828 -0.986 -46.337 1.00 43.09 42 MET B CA 1
ATOM 2234 C C . MET B 1 42 ? -27.383 -0.938 -47.784 1.00 48.67 42 MET B C 1
ATOM 2235 O O . MET B 1 42 ? -28.430 -1.531 -48.054 1.00 48.32 42 MET B O 1
ATOM 2240 N N . GLY B 1 43 ? -26.657 -0.281 -48.690 1.00 46.79 43 GLY B N 1
ATOM 2241 C CA . GLY B 1 43 ? -27.042 -0.134 -50.094 1.00 47.21 43 GLY B CA 1
ATOM 2242 C C . GLY B 1 43 ? -26.716 1.234 -50.656 1.00 51.94 43 GLY B C 1
ATOM 2243 O O . GLY B 1 43 ? -26.751 2.226 -49.926 1.00 51.14 43 GLY B O 1
ATOM 2244 N N . SER B 1 44 ? -26.417 1.309 -51.958 1.00 50.82 44 SER B N 1
ATOM 2245 C CA . SER B 1 44 ? -26.025 2.568 -52.603 1.00 51.91 44 SER B CA 1
ATOM 2246 C C . SER B 1 44 ? -26.766 2.837 -53.926 1.00 55.81 44 SER B C 1
ATOM 2247 O O . SER B 1 44 ? -26.371 3.747 -54.663 1.00 56.75 44 SER B O 1
ATOM 2250 N N . VAL B 1 45 ? -27.845 2.079 -54.212 1.00 51.24 45 VAL B N 1
ATOM 2251 C CA . VAL B 1 45 ? -28.647 2.240 -55.434 1.00 51.87 45 VAL B CA 1
ATOM 2252 C C . VAL B 1 45 ? -29.328 3.631 -55.411 1.00 56.75 45 VAL B C 1
ATOM 2253 O O . VAL B 1 45 ? -29.277 4.345 -56.412 1.00 57.80 45 VAL B O 1
ATOM 2257 N N . TYR B 1 46 ? -29.899 4.030 -54.255 1.00 52.37 46 TYR B N 1
ATOM 2258 C CA . TYR B 1 46 ? -30.546 5.337 -54.095 1.00 51.43 46 TYR B CA 1
ATOM 2259 C C . TYR B 1 46 ? -30.008 6.075 -52.864 1.00 55.92 46 TYR B C 1
ATOM 2260 O O . TYR B 1 46 ? -29.831 5.463 -51.805 1.00 55.06 46 TYR B O 1
ATOM 2269 N N . GLU B 1 47 ? -29.737 7.390 -53.013 1.00 53.55 47 GLU B N 1
ATOM 2270 C CA . GLU B 1 47 ? -29.233 8.253 -51.940 1.00 53.18 47 GLU B CA 1
ATOM 2271 C C . GLU B 1 47 ? -30.399 8.687 -51.056 1.00 55.49 47 GLU B C 1
ATOM 2272 O O . GLU B 1 47 ? -31.057 9.692 -51.340 1.00 56.24 47 GLU B O 1
ATOM 2278 N N . ILE B 1 48 ? -30.679 7.905 -50.005 1.00 49.41 48 ILE B N 1
ATOM 2279 C CA . ILE B 1 48 ? -31.794 8.175 -49.101 1.00 47.31 48 ILE B CA 1
ATOM 2280 C C . ILE B 1 48 ? -31.298 8.259 -47.654 1.00 50.79 48 ILE B C 1
ATOM 2281 O O . ILE B 1 48 ? -30.437 7.480 -47.238 1.00 50.64 48 ILE B O 1
ATOM 2286 N N . THR B 1 49 ? -31.858 9.217 -46.896 1.00 46.67 49 THR B N 1
ATOM 2287 C CA . THR B 1 49 ? -31.588 9.395 -45.477 1.00 45.66 49 THR B CA 1
ATOM 2288 C C . THR B 1 49 ? -32.915 9.199 -44.739 1.00 48.78 49 THR B C 1
ATOM 2289 O O . THR B 1 49 ? -33.895 9.879 -45.046 1.00 48.39 49 THR B O 1
ATOM 2293 N N . THR B 1 50 ? -32.945 8.241 -43.799 1.00 45.21 50 THR B N 1
ATOM 2294 C CA . THR B 1 50 ? -34.115 7.923 -42.978 1.00 44.30 50 THR B CA 1
ATOM 2295 C C . THR B 1 50 ? -33.898 8.500 -41.590 1.00 48.66 50 THR B C 1
ATOM 2296 O O . THR B 1 50 ? -32.923 8.161 -40.919 1.00 48.83 50 THR B O 1
ATOM 2300 N N . VAL B 1 51 ? -34.802 9.379 -41.176 1.00 45.27 51 VAL B N 1
ATOM 2301 C CA . VAL B 1 51 ? -34.768 10.017 -39.859 1.00 45.11 51 VAL B CA 1
ATOM 2302 C C . VAL B 1 51 ? -35.989 9.504 -39.092 1.00 46.94 51 VAL B C 1
ATOM 2303 O O . VAL B 1 51 ? -37.106 9.614 -39.591 1.00 46.18 51 VAL B O 1
ATOM 2307 N N . MET B 1 52 ? -35.773 8.900 -37.918 1.00 42.75 52 MET B N 1
ATOM 2308 C CA . MET B 1 52 ? -36.855 8.355 -37.087 1.00 41.38 52 MET B CA 1
ATOM 2309 C C . MET B 1 52 ? -36.743 8.854 -35.646 1.00 45.44 52 MET B C 1
ATOM 2310 O O . MET B 1 52 ? -35.658 9.264 -35.227 1.00 45.38 52 MET B O 1
ATOM 2315 N N . VAL B 1 53 ? -37.846 8.787 -34.876 1.00 42.50 53 VAL B N 1
ATOM 2316 C CA . VAL B 1 53 ? -37.800 9.194 -33.475 1.00 43.01 53 VAL B CA 1
ATOM 2317 C C . VAL B 1 53 ? -37.901 7.933 -32.599 1.00 47.37 53 VAL B C 1
ATOM 2318 O O . VAL B 1 53 ? -38.752 7.069 -32.830 1.00 46.59 53 VAL B O 1
ATOM 2322 N N . LEU B 1 54 ? -36.955 7.804 -31.661 1.00 45.55 54 LEU B N 1
ATOM 2323 C CA . LEU B 1 54 ? -36.867 6.737 -30.665 1.00 45.95 54 LEU B CA 1
ATOM 2324 C C . LEU B 1 54 ? -36.909 7.403 -29.302 1.00 50.11 54 LEU B C 1
ATOM 2325 O O . LEU B 1 54 ? -35.900 7.959 -28.854 1.00 50.23 54 LEU B O 1
ATOM 2330 N N . GLY B 1 55 ? -38.096 7.430 -28.703 1.00 46.14 55 GLY B N 1
ATOM 2331 C CA . GLY B 1 55 ? -38.317 8.112 -27.435 1.00 47.08 55 GLY B CA 1
ATOM 2332 C C . GLY B 1 55 ? -38.285 9.607 -27.664 1.00 51.33 55 GLY B C 1
ATOM 2333 O O . GLY B 1 55 ? -39.142 10.140 -28.375 1.00 51.87 55 GLY B O 1
ATOM 2334 N N . ASN B 1 56 ? -37.262 10.279 -27.118 1.00 47.15 56 ASN B N 1
ATOM 2335 C CA . ASN B 1 56 ? -37.049 11.723 -27.281 1.00 46.81 56 ASN B CA 1
ATOM 2336 C C . ASN B 1 56 ? -35.847 11.982 -28.190 1.00 50.53 56 ASN B C 1
ATOM 2337 O O . ASN B 1 56 ? -35.533 13.139 -28.489 1.00 50.80 56 ASN B O 1
ATOM 2342 N N . SER B 1 57 ? -35.174 10.895 -28.618 1.00 46.22 57 SER B N 1
ATOM 2343 C CA . SER B 1 57 ? -33.980 10.921 -29.458 1.00 45.77 57 SER B CA 1
ATOM 2344 C C . SER B 1 57 ? -34.308 10.721 -30.941 1.00 47.73 57 SER B C 1
ATOM 2345 O O . SER B 1 57 ? -35.388 10.236 -31.291 1.00 45.59 57 SER B O 1
ATOM 2348 N N . ILE B 1 58 ? -33.356 11.109 -31.805 1.00 44.46 58 ILE B N 1
ATOM 2349 C CA . ILE B 1 58 ? -33.439 10.973 -33.259 1.00 43.25 58 ILE B CA 1
ATOM 2350 C C . ILE B 1 58 ? -32.441 9.911 -33.710 1.00 47.82 58 ILE B C 1
ATOM 2351 O O . ILE B 1 58 ? -31.273 9.971 -33.323 1.00 48.70 58 ILE B O 1
ATOM 2356 N N . LEU B 1 59 ? -32.886 8.962 -34.540 1.00 43.35 59 LEU B N 1
ATOM 2357 C CA . LEU B 1 59 ? -31.992 7.973 -35.123 1.00 43.01 59 LEU B CA 1
ATOM 2358 C C . LEU B 1 59 ? -32.002 8.178 -36.632 1.00 47.13 59 LEU B C 1
ATOM 2359 O O . LEU B 1 59 ? -33.063 8.127 -37.258 1.00 47.00 59 LEU B O 1
ATOM 2364 N N . GLY B 1 60 ? -30.836 8.476 -37.185 1.00 43.74 60 GLY B N 1
ATOM 2365 C CA . GLY B 1 60 ? -30.676 8.716 -38.610 1.00 43.48 60 GLY B CA 1
ATOM 2366 C C . GLY B 1 60 ? -29.876 7.649 -39.326 1.00 47.33 60 GLY B C 1
ATOM 2367 O O . GLY B 1 60 ? -28.810 7.245 -38.855 1.00 46.44 60 GLY B O 1
ATOM 2368 N N . PHE B 1 61 ? -30.402 7.188 -40.471 1.00 44.36 61 PHE B N 1
ATOM 2369 C CA . PHE B 1 61 ? -29.774 6.216 -41.368 1.00 44.84 61 PHE B CA 1
ATOM 2370 C C . PHE B 1 61 ? -29.315 7.000 -42.593 1.00 48.60 61 PHE B C 1
ATOM 2371 O O . PHE B 1 61 ? -30.144 7.376 -43.418 1.00 47.29 61 PHE B O 1
ATOM 2379 N N . HIS B 1 62 ? -28.019 7.331 -42.663 1.00 46.43 62 HIS B N 1
ATOM 2380 C CA . HIS B 1 62 ? -27.459 8.158 -43.734 1.00 47.55 62 HIS B CA 1
ATOM 2381 C C . HIS B 1 62 ? -26.891 7.292 -44.858 1.00 52.86 62 HIS B C 1
ATOM 2382 O O . HIS B 1 62 ? -25.829 6.679 -44.697 1.00 53.05 62 HIS B O 1
ATOM 2389 N N . LYS B 1 63 ? -27.616 7.259 -46.007 1.00 49.80 63 LYS B N 1
ATOM 2390 C CA . LYS B 1 63 ? -27.298 6.485 -47.214 1.00 50.55 63 LYS B CA 1
ATOM 2391 C C . LYS B 1 63 ? -27.085 5.005 -46.823 1.00 54.71 63 LYS B C 1
ATOM 2392 O O . LYS B 1 63 ? -27.944 4.443 -46.137 1.00 52.41 63 LYS B O 1
ATOM 2398 N N . GLY B 1 64 ? -25.957 4.408 -47.210 1.00 53.27 64 GLY B N 1
ATOM 2399 C CA . GLY B 1 64 ? -25.660 3.022 -46.864 1.00 53.36 64 GLY B CA 1
ATOM 2400 C C . GLY B 1 64 ? -24.503 2.833 -45.904 1.00 58.59 64 GLY B C 1
ATOM 2401 O O . GLY B 1 64 ? -24.214 1.699 -45.516 1.00 57.72 64 GLY B O 1
ATOM 2402 N N . ASP B 1 65 ? -23.851 3.943 -45.498 1.00 56.91 65 ASP B N 1
ATOM 2403 C CA . ASP B 1 65 ? -22.645 3.953 -44.669 1.00 58.48 65 ASP B CA 1
ATOM 2404 C C . ASP B 1 65 ? -22.870 4.240 -43.170 1.00 61.23 65 ASP B C 1
ATOM 2405 O O . ASP B 1 65 ? -22.318 3.515 -42.340 1.00 61.36 65 ASP B O 1
ATOM 2410 N N . LEU B 1 66 ? -23.593 5.326 -42.828 1.00 56.09 66 LEU B N 1
ATOM 2411 C CA . LEU B 1 66 ? -23.766 5.788 -41.448 1.00 54.73 66 LEU B CA 1
ATOM 2412 C C . LEU B 1 66 ? -25.144 5.552 -40.835 1.00 57.00 66 LEU B C 1
ATOM 2413 O O . LEU B 1 66 ? -26.171 5.610 -41.516 1.00 55.98 66 LEU B O 1
ATOM 2418 N N . VAL B 1 67 ? -25.136 5.377 -39.509 1.00 53.00 67 VAL B N 1
ATOM 2419 C CA . VAL B 1 67 ? -26.275 5.302 -38.604 1.00 51.73 67 VAL B CA 1
ATOM 2420 C C . VAL B 1 67 ? -25.798 5.986 -37.306 1.00 54.77 67 VAL B C 1
ATOM 2421 O O . VAL B 1 67 ? -24.827 5.549 -36.683 1.00 54.15 67 VAL B O 1
ATOM 2425 N N . LYS B 1 68 ? -26.422 7.128 -36.982 1.00 51.30 68 LYS B N 1
ATOM 2426 C CA . LYS B 1 68 ? -26.062 7.953 -35.834 1.00 51.53 68 LYS B CA 1
ATOM 2427 C C . LYS B 1 68 ? -27.305 8.398 -35.072 1.00 55.42 68 LYS B C 1
ATOM 2428 O O . LYS B 1 68 ? -28.326 8.728 -35.680 1.00 54.74 68 LYS B O 1
ATOM 2434 N N . MET B 1 69 ? -27.201 8.421 -33.738 1.00 52.28 69 MET B N 1
ATOM 2435 C CA . MET B 1 69 ? -28.261 8.867 -32.837 1.00 51.32 69 MET B CA 1
ATOM 2436 C C . MET B 1 69 ? -27.922 10.249 -32.292 1.00 56.33 69 MET B C 1
ATOM 2437 O O . MET B 1 69 ? -26.771 10.497 -31.929 1.00 57.97 69 MET B O 1
ATOM 2442 N N . VAL B 1 70 ? -28.905 11.154 -32.253 1.00 51.58 70 VAL B N 1
ATOM 2443 C CA . VAL B 1 70 ? -28.706 12.471 -31.651 1.00 51.96 70 VAL B CA 1
ATOM 2444 C C . VAL B 1 70 ? -29.783 12.646 -30.580 1.00 53.93 70 VAL B C 1
ATOM 2445 O O . VAL B 1 70 ? -30.904 12.147 -30.733 1.00 52.35 70 VAL B O 1
ATOM 2449 N N . ARG B 1 71 ? -29.419 13.299 -29.472 1.00 50.23 71 ARG B N 1
ATOM 2450 C CA . ARG B 1 71 ? -30.327 13.590 -28.365 1.00 49.24 71 ARG B CA 1
ATOM 2451 C C . ARG B 1 71 ? -30.547 15.108 -28.358 1.00 51.26 71 ARG B C 1
ATOM 2452 O O . ARG B 1 71 ? -29.767 15.836 -27.734 1.00 51.72 71 ARG B O 1
ATOM 2460 N N . PRO B 1 72 ? -31.531 15.619 -29.144 1.00 45.90 72 PRO B N 1
ATOM 2461 C CA . PRO B 1 72 ? -31.709 17.076 -29.230 1.00 46.29 72 PRO B CA 1
ATOM 2462 C C . PRO B 1 72 ? -32.189 17.706 -27.927 1.00 50.65 72 PRO B C 1
ATOM 2463 O O . PRO B 1 72 ? -32.743 17.016 -27.071 1.00 50.24 72 PRO B O 1
ATOM 2467 N N . SER B 1 73 ? -31.950 19.024 -27.784 1.00 48.08 73 SER B N 1
ATOM 2468 C CA . SER B 1 73 ? -32.327 19.826 -26.622 1.00 48.94 73 SER B CA 1
ATOM 2469 C C . SER B 1 73 ? -33.835 19.763 -26.379 1.00 52.65 73 SER B C 1
ATOM 2470 O O . SER B 1 73 ? -34.256 19.640 -25.229 1.00 53.39 73 SER B O 1
ATOM 2473 N N . VAL B 1 74 ? -34.638 19.813 -27.457 1.00 48.47 74 VAL B N 1
ATOM 2474 C CA . VAL B 1 74 ? -36.091 19.666 -27.378 1.00 48.21 74 VAL B CA 1
ATOM 2475 C C . VAL B 1 74 ? -36.400 18.241 -27.852 1.00 51.00 74 VAL B C 1
ATOM 2476 O O . VAL B 1 74 ? -35.642 17.694 -28.657 1.00 49.04 74 VAL B O 1
ATOM 2480 N N . SER B 1 75 ? -37.481 17.631 -27.333 1.00 48.24 75 SER B N 1
ATOM 2481 C CA . SER B 1 75 ? -37.873 16.262 -27.680 1.00 46.68 75 SER B CA 1
ATOM 2482 C C . SER B 1 75 ? -38.091 16.100 -29.182 1.00 49.90 75 SER B C 1
ATOM 2483 O O . SER B 1 75 ? -38.632 17.001 -29.827 1.00 49.94 75 SER B O 1
ATOM 2486 N N . ALA B 1 76 ? -37.680 14.937 -29.726 1.00 45.74 76 ALA B N 1
ATOM 2487 C CA . ALA B 1 76 ? -37.840 14.584 -31.135 1.00 44.84 76 ALA B CA 1
ATOM 2488 C C . ALA B 1 76 ? -39.327 14.442 -31.492 1.00 49.87 76 ALA B C 1
ATOM 2489 O O . ALA B 1 76 ? -39.692 14.557 -32.669 1.00 49.38 76 ALA B O 1
ATOM 2491 N N . ARG B 1 77 ? -40.181 14.213 -30.466 1.00 47.03 77 ARG B N 1
ATOM 2492 C CA . ARG B 1 77 ? -41.637 14.106 -30.595 1.00 46.89 77 ARG B CA 1
ATOM 2493 C C . ARG B 1 77 ? -42.229 15.452 -31.033 1.00 52.14 77 ARG B C 1
ATOM 2494 O O . ARG B 1 77 ? -43.124 15.483 -31.876 1.00 52.16 77 ARG B O 1
ATOM 2502 N N . ASP B 1 78 ? -41.707 16.562 -30.473 1.00 49.67 78 ASP B N 1
ATOM 2503 C CA . ASP B 1 78 ? -42.129 17.930 -30.790 1.00 50.28 78 ASP B CA 1
ATOM 2504 C C . ASP B 1 78 ? -41.497 18.417 -32.100 1.00 51.49 78 ASP B C 1
ATOM 2505 O O . ASP B 1 78 ? -42.122 19.160 -32.852 1.00 51.30 78 ASP B O 1
ATOM 2510 N N . LEU B 1 79 ? -40.261 17.985 -32.360 1.00 45.93 79 LEU B N 1
ATOM 2511 C CA . LEU B 1 79 ? -39.454 18.317 -33.527 1.00 45.07 79 LEU B CA 1
ATOM 2512 C C . LEU B 1 79 ? -39.965 17.633 -34.814 1.00 47.54 79 LEU B C 1
ATOM 2513 O O . LEU B 1 79 ? -40.265 18.324 -35.791 1.00 46.99 79 LEU B O 1
ATOM 2518 N N . ILE B 1 80 ? -40.050 16.281 -34.811 1.00 43.15 80 ILE B N 1
ATOM 2519 C CA . ILE B 1 80 ? -40.426 15.457 -35.967 1.00 42.17 80 ILE B CA 1
ATOM 2520 C C . ILE B 1 80 ? -41.800 14.792 -35.779 1.00 47.17 80 ILE B C 1
ATOM 2521 O O . ILE B 1 80 ? -42.666 14.939 -36.639 1.00 47.07 80 ILE B O 1
ATOM 2526 N N . GLY B 1 81 ? -41.946 14.020 -34.704 1.00 44.17 81 GLY B N 1
ATOM 2527 C CA . GLY B 1 81 ? -43.164 13.280 -34.410 1.00 43.87 81 GLY B CA 1
ATOM 2528 C C . GLY B 1 81 ? -42.968 11.783 -34.536 1.00 47.43 81 GLY B C 1
ATOM 2529 O O . GLY B 1 81 ? -42.908 11.079 -33.522 1.00 47.21 81 GLY B O 1
ATOM 2530 N N . VAL B 1 82 ? -42.868 11.279 -35.783 1.00 43.12 82 VAL B N 1
ATOM 2531 C CA . VAL B 1 82 ? -42.709 9.842 -36.037 1.00 41.79 82 VAL B CA 1
ATOM 2532 C C . VAL B 1 82 ? -41.401 9.562 -36.808 1.00 45.61 82 VAL B C 1
ATOM 2533 O O . VAL B 1 82 ? -40.553 8.815 -36.320 1.00 45.33 82 VAL B O 1
ATOM 2537 N N . GLY B 1 83 ? -41.286 10.117 -38.009 1.00 42.15 83 GLY B N 1
ATOM 2538 C CA . GLY B 1 83 ? -40.131 9.915 -38.869 1.00 42.08 83 GLY B CA 1
ATOM 2539 C C . GLY B 1 83 ? -40.383 10.232 -40.328 1.00 46.86 83 GLY B C 1
ATOM 2540 O O . GLY B 1 83 ? -41.529 10.217 -40.787 1.00 46.87 83 GLY B O 1
ATOM 2541 N N . TYR B 1 84 ? -39.306 10.515 -41.071 1.00 43.82 84 TYR B N 1
ATOM 2542 C CA . TYR B 1 84 ? -39.398 10.869 -42.487 1.00 43.89 84 TYR B CA 1
ATOM 2543 C C . TYR B 1 84 ? -38.180 10.377 -43.284 1.00 50.03 84 TYR B C 1
ATOM 2544 O O . TYR B 1 84 ? -37.239 9.811 -42.719 1.00 48.96 84 TYR B O 1
ATOM 2553 N N . ALA B 1 85 ? -38.203 10.630 -44.603 1.00 49.03 85 ALA B N 1
ATOM 2554 C CA . ALA B 1 85 ? -37.130 10.303 -45.530 1.00 49.77 85 ALA B CA 1
ATOM 2555 C C . ALA B 1 85 ? -36.800 11.496 -46.411 1.00 57.79 85 ALA B C 1
ATOM 2556 O O . ALA B 1 85 ? -37.704 12.189 -46.885 1.00 57.69 85 ALA B O 1
ATOM 2558 N N . THR B 1 86 ? -35.500 11.738 -46.617 1.00 57.63 86 THR B N 1
ATOM 2559 C CA . THR B 1 86 ? -34.982 12.782 -47.503 1.00 59.65 86 THR B CA 1
ATOM 2560 C C . THR B 1 86 ? -34.171 12.073 -48.568 1.00 66.55 86 THR B C 1
ATOM 2561 O O . THR B 1 86 ? -33.423 11.144 -48.257 1.00 65.24 86 THR B O 1
ATOM 2565 N N . ALA B 1 87 ? -34.371 12.458 -49.829 1.00 67.36 87 ALA B N 1
ATOM 2566 C CA . ALA B 1 87 ? -33.709 11.830 -50.969 1.00 69.32 87 ALA B CA 1
ATOM 2567 C C . ALA B 1 87 ? -33.325 12.844 -52.041 1.00 78.50 87 ALA B C 1
ATOM 2568 O O . ALA B 1 87 ? -33.952 13.906 -52.132 1.00 79.19 87 ALA B O 1
ATOM 2570 N N . SER B 1 88 ? -32.317 12.499 -52.882 1.00 78.02 88 SER B N 1
ATOM 2571 C CA . SER B 1 88 ? -31.892 13.335 -54.015 1.00 80.37 88 SER B CA 1
ATOM 2572 C C . SER B 1 88 ? -32.961 13.269 -55.117 1.00 85.18 88 SER B C 1
ATOM 2573 O O . SER B 1 88 ? -33.707 12.288 -55.180 1.00 84.24 88 SER B O 1
ATOM 2576 N N . ALA B 1 89 ? -33.038 14.300 -55.976 1.00 83.20 89 ALA B N 1
ATOM 2577 C CA . ALA B 1 89 ? -34.021 14.389 -57.068 1.00 83.59 89 ALA B CA 1
ATOM 2578 C C . ALA B 1 89 ? -33.974 13.179 -58.040 1.00 87.07 89 ALA B C 1
ATOM 2579 O O . ALA B 1 89 ? -34.967 12.918 -58.728 1.00 87.08 89 ALA B O 1
ATOM 2581 N N . ALA B 1 90 ? -32.842 12.437 -58.067 1.00 82.32 90 ALA B N 1
ATOM 2582 C CA . ALA B 1 90 ? -32.614 11.279 -58.938 1.00 81.72 90 ALA B CA 1
ATOM 2583 C C . ALA B 1 90 ? -33.238 9.963 -58.398 1.00 80.68 90 ALA B C 1
ATOM 2584 O O . ALA B 1 90 ? -33.084 8.917 -59.042 1.00 81.18 90 ALA B O 1
ATOM 2586 N N . VAL B 1 91 ? -33.958 10.010 -57.257 1.00 72.04 91 VAL B N 1
ATOM 2587 C CA . VAL B 1 91 ? -34.577 8.809 -56.679 1.00 68.81 91 VAL B CA 1
ATOM 2588 C C . VAL B 1 91 ? -35.891 8.519 -57.434 1.00 69.80 91 VAL B C 1
ATOM 2589 O O . VAL B 1 91 ? -36.937 9.106 -57.141 1.00 69.02 91 VAL B O 1
ATOM 2593 N N . VAL B 1 92 ? -35.803 7.614 -58.426 1.00 64.23 92 VAL B N 1
ATOM 2594 C CA . VAL B 1 92 ? -36.920 7.200 -59.268 1.00 62.86 92 VAL B CA 1
ATOM 2595 C C . VAL B 1 92 ? -36.787 5.696 -59.577 1.00 63.67 92 VAL B C 1
ATOM 2596 O O . VAL B 1 92 ? -35.730 5.242 -60.025 1.00 64.57 92 VAL B O 1
ATOM 2600 N N . ARG B 1 93 ? -37.857 4.931 -59.295 1.00 56.84 93 ARG B N 1
ATOM 2601 C CA . ARG B 1 93 ? -37.919 3.487 -59.520 1.00 55.56 93 ARG B CA 1
ATOM 2602 C C . ARG B 1 93 ? -38.651 3.229 -60.837 1.00 59.30 93 ARG B C 1
ATOM 2603 O O . ARG B 1 93 ? -39.884 3.204 -60.883 1.00 57.30 93 ARG B O 1
ATOM 2611 N N . GLN B 1 94 ? -37.854 3.089 -61.922 1.00 58.23 94 GLN B N 1
ATOM 2612 C CA . GLN B 1 94 ? -38.260 2.907 -63.320 1.00 59.87 94 GLN B CA 1
ATOM 2613 C C . GLN B 1 94 ? -39.263 1.760 -63.532 1.00 63.17 94 GLN B C 1
ATOM 2614 O O . GLN B 1 94 ? -40.184 1.912 -64.343 1.00 63.75 94 GLN B O 1
ATOM 2620 N N . ARG B 1 95 ? -39.092 0.629 -62.815 1.00 58.01 95 ARG B N 1
ATOM 2621 C CA . ARG B 1 95 ? -39.966 -0.539 -62.938 1.00 57.21 95 ARG B CA 1
ATOM 2622 C C . ARG B 1 95 ? -41.406 -0.236 -62.490 1.00 60.01 95 ARG B C 1
ATOM 2623 O O . ARG B 1 95 ? -42.335 -0.815 -63.057 1.00 60.31 95 ARG B O 1
ATOM 2631 N N . LEU B 1 96 ? -41.596 0.698 -61.528 1.00 54.69 96 LEU B N 1
ATOM 2632 C CA . LEU B 1 96 ? -42.928 1.107 -61.061 1.00 53.40 96 LEU B CA 1
ATOM 2633 C C . LEU B 1 96 ? -43.655 1.928 -62.137 1.00 59.12 96 LEU B C 1
ATOM 2634 O O . LEU B 1 96 ? -44.877 1.829 -62.248 1.00 59.09 96 LEU B O 1
ATOM 2639 N N . ILE B 1 97 ? -42.903 2.709 -62.941 1.00 57.07 97 ILE B N 1
ATOM 2640 C CA . ILE B 1 97 ? -43.442 3.507 -64.048 1.00 58.91 97 ILE B CA 1
ATOM 2641 C C . ILE B 1 97 ? -43.869 2.553 -65.183 1.00 66.14 97 ILE B C 1
ATOM 2642 O O . ILE B 1 97 ? -44.986 2.671 -65.694 1.00 66.54 97 ILE B O 1
ATOM 2647 N N . GLU B 1 98 ? -42.978 1.601 -65.544 1.00 64.52 98 GLU B N 1
ATOM 2648 C CA . GLU B 1 98 ? -43.170 0.586 -66.587 1.00 66.48 98 GLU B CA 1
ATOM 2649 C C . GLU B 1 98 ? -44.407 -0.286 -66.333 1.00 71.06 98 GLU B C 1
ATOM 2650 O O . GLU B 1 98 ? -45.092 -0.652 -67.289 1.00 72.53 98 GLU B O 1
ATOM 2656 N N . HIS B 1 99 ? -44.685 -0.616 -65.057 1.00 66.41 99 HIS B N 1
ATOM 2657 C CA . HIS B 1 99 ? -45.809 -1.466 -64.664 1.00 66.01 99 HIS B CA 1
ATOM 2658 C C . HIS B 1 99 ? -46.977 -0.659 -64.065 1.00 70.01 99 HIS B C 1
ATOM 2659 O O . HIS B 1 99 ? -47.904 -1.254 -63.498 1.00 69.46 99 HIS B O 1
ATOM 2666 N N . LYS B 1 100 ? -46.948 0.687 -64.236 1.00 66.54 100 LYS B N 1
ATOM 2667 C CA . LYS B 1 100 ? -47.977 1.652 -63.817 1.00 65.73 100 LYS B CA 1
ATOM 2668 C C . LYS B 1 100 ? -48.410 1.485 -62.334 1.00 67.57 100 LYS B C 1
ATOM 2669 O O . LYS B 1 100 ? -49.609 1.487 -62.038 1.00 67.29 100 LYS B O 1
ATOM 2675 N N . ILE B 1 101 ? -47.437 1.349 -61.411 1.00 62.45 101 ILE B N 1
ATOM 2676 C CA . ILE B 1 101 ? -47.701 1.200 -59.973 1.00 60.04 101 ILE B CA 1
ATOM 2677 C C . ILE B 1 101 ? -47.306 2.494 -59.257 1.00 62.53 101 ILE B C 1
ATOM 2678 O O . ILE B 1 101 ? -46.148 2.909 -59.326 1.00 62.05 101 ILE B O 1
ATOM 2683 N N . GLU B 1 102 ? -48.283 3.126 -58.581 1.00 58.73 102 GLU B N 1
ATOM 2684 C CA . GLU B 1 102 ? -48.105 4.378 -57.836 1.00 58.10 102 GLU B CA 1
ATOM 2685 C C . GLU B 1 102 ? -47.396 4.127 -56.508 1.00 60.31 102 GLU B C 1
ATOM 2686 O O . GLU B 1 102 ? -47.698 3.140 -55.830 1.00 59.26 102 GLU B O 1
ATOM 2692 N N . ALA B 1 103 ? -46.470 5.031 -56.125 1.00 55.94 103 ALA B N 1
ATOM 2693 C CA . ALA B 1 103 ? -45.760 4.957 -54.846 1.00 53.84 103 ALA B CA 1
ATOM 2694 C C . ALA B 1 103 ? -46.718 5.320 -53.703 1.00 56.48 103 ALA B C 1
ATOM 2695 O O . ALA B 1 103 ? -47.659 6.092 -53.898 1.00 56.75 103 ALA B O 1
ATOM 2697 N N . GLY B 1 104 ? -46.484 4.745 -52.533 1.00 51.76 104 GLY B N 1
ATOM 2698 C CA . GLY B 1 104 ? -47.317 4.965 -51.357 1.00 50.22 104 GLY B CA 1
ATOM 2699 C C . GLY B 1 104 ? -47.491 3.701 -50.550 1.00 52.63 104 GLY B C 1
ATOM 2700 O O . GLY B 1 104 ? -47.044 2.631 -50.972 1.00 52.71 104 GLY B O 1
ATOM 2701 N N . ALA B 1 105 ? -48.108 3.816 -49.370 1.00 48.44 105 ALA B N 1
ATOM 2702 C CA . ALA B 1 105 ? -48.333 2.675 -48.488 1.00 47.53 105 ALA B CA 1
ATOM 2703 C C . ALA B 1 105 ? -49.767 2.164 -48.593 1.00 51.85 105 ALA B C 1
ATOM 2704 O O . ALA B 1 105 ? -50.702 2.949 -48.772 1.00 52.10 105 ALA B O 1
ATOM 2706 N N . GLU B 1 106 ? -49.924 0.841 -48.476 1.00 47.79 106 GLU B N 1
ATOM 2707 C CA . GLU B 1 106 ? -51.182 0.105 -48.564 1.00 47.70 106 GLU B CA 1
ATOM 2708 C C . GLU B 1 106 ? -51.324 -0.768 -47.310 1.00 49.37 106 GLU B C 1
ATOM 2709 O O . GLU B 1 106 ? -50.310 -1.257 -46.809 1.00 48.86 106 GLU B O 1
ATOM 2715 N N . LEU B 1 107 ? -52.561 -0.940 -46.781 1.00 44.67 107 LEU B N 1
ATOM 2716 C CA . LEU B 1 107 ? -52.787 -1.756 -45.586 1.00 43.66 107 LEU B CA 1
ATOM 2717 C C . LEU B 1 107 ? -53.728 -2.934 -45.853 1.00 47.85 107 LEU B C 1
ATOM 2718 O O . LEU B 1 107 ? -54.784 -2.770 -46.464 1.00 47.41 107 LEU B O 1
ATOM 2723 N N . ILE B 1 108 ? -53.324 -4.123 -45.384 1.00 44.79 108 ILE B N 1
ATOM 2724 C CA . ILE B 1 108 ? -54.125 -5.344 -45.432 1.00 45.01 108 ILE B CA 1
ATOM 2725 C C . ILE B 1 108 ? -54.447 -5.656 -43.976 1.00 49.72 108 ILE B C 1
ATOM 2726 O O . ILE B 1 108 ? -53.546 -5.955 -43.193 1.00 48.81 108 ILE B O 1
ATOM 2731 N N . ILE B 1 109 ? -55.715 -5.502 -43.598 1.00 47.56 109 ILE B N 1
ATOM 2732 C CA . ILE B 1 109 ? -56.153 -5.718 -42.224 1.00 47.80 109 ILE B CA 1
ATOM 2733 C C . ILE B 1 109 ? -57.155 -6.882 -42.165 1.00 53.34 109 ILE B C 1
ATOM 2734 O O . ILE B 1 109 ? -58.001 -7.028 -43.046 1.00 53.64 109 ILE B O 1
ATOM 2739 N N . SER B 1 110 ? -57.021 -7.725 -41.135 1.00 51.04 110 SER B N 1
ATOM 2740 C CA . SER B 1 110 ? -57.915 -8.850 -40.887 1.00 52.80 110 SER B CA 1
ATOM 2741 C C . SER B 1 110 ? -58.172 -9.007 -39.396 1.00 58.38 110 SER B C 1
ATOM 2742 O O . SER B 1 110 ? -57.390 -8.522 -38.578 1.00 57.74 110 SER B O 1
ATOM 2745 N N . GLY B 1 111 ? -59.280 -9.662 -39.063 1.00 56.80 111 GLY B N 1
ATOM 2746 C CA . GLY B 1 111 ? -59.678 -9.910 -37.686 1.00 57.74 111 GLY B CA 1
ATOM 2747 C C . GLY B 1 111 ? -59.794 -11.386 -37.399 1.00 63.03 111 GLY B C 1
ATOM 2748 O O . GLY B 1 111 ? -58.822 -12.129 -37.555 1.00 62.25 111 GLY B O 1
ATOM 2749 N N . THR B 1 112 ? -61.004 -11.818 -37.021 1.00 61.68 112 THR B N 1
ATOM 2750 C CA . THR B 1 112 ? -61.329 -13.209 -36.688 1.00 63.03 112 THR B CA 1
ATOM 2751 C C . THR B 1 112 ? -61.233 -14.129 -37.920 1.00 66.72 112 THR B C 1
ATOM 2752 O O . THR B 1 112 ? -60.969 -15.322 -37.760 1.00 67.24 112 THR B O 1
ATOM 2756 N N . ALA B 1 113 ? -61.417 -13.570 -39.133 1.00 62.30 113 ALA B N 1
ATOM 2757 C CA . ALA B 1 113 ? -61.359 -14.291 -40.407 1.00 62.12 113 ALA B CA 1
ATOM 2758 C C . ALA B 1 113 ? -59.935 -14.757 -40.759 1.00 64.93 113 ALA B C 1
ATOM 2759 O O . ALA B 1 113 ? -59.783 -15.824 -41.359 1.00 65.35 113 ALA B O 1
ATOM 2761 N N . GLY B 1 114 ? -58.928 -13.955 -40.398 1.00 59.56 114 GLY B N 1
ATOM 2762 C CA . GLY B 1 114 ? -57.522 -14.227 -40.684 1.00 58.24 114 GLY B CA 1
ATOM 2763 C C . GLY B 1 114 ? -57.186 -14.087 -42.158 1.00 61.28 114 GLY B C 1
ATOM 2764 O O . GLY B 1 114 ? -57.854 -13.344 -42.883 1.00 61.32 114 GLY B O 1
ATOM 2765 N N . GLY B 1 115 ? -56.148 -14.804 -42.590 1.00 56.69 115 GLY B N 1
ATOM 2766 C CA . GLY B 1 115 ? -55.682 -14.844 -43.974 1.00 55.44 115 GLY B CA 1
ATOM 2767 C C . GLY B 1 115 ? -54.884 -13.661 -44.486 1.00 55.84 115 GLY B C 1
ATOM 2768 O O . GLY B 1 115 ? -54.709 -13.537 -45.702 1.00 55.40 115 GLY B O 1
ATOM 2769 N N . LYS B 1 116 ? -54.369 -12.799 -43.583 1.00 50.44 116 LYS B N 1
ATOM 2770 C CA . LYS B 1 116 ? -53.590 -11.622 -43.985 1.00 48.97 116 LYS B CA 1
ATOM 2771 C C . LYS B 1 116 ? -52.212 -12.044 -44.555 1.00 52.26 116 LYS B C 1
ATOM 2772 O O . LYS B 1 116 ? -51.794 -11.485 -45.568 1.00 51.52 116 LYS B O 1
ATOM 2778 N N . THR B 1 117 ? -51.554 -13.062 -43.954 1.00 48.89 117 THR B N 1
ATOM 2779 C CA . THR B 1 117 ? -50.259 -13.584 -44.411 1.00 48.68 117 THR B CA 1
ATOM 2780 C C . THR B 1 117 ? -50.428 -14.308 -45.761 1.00 53.40 117 THR B C 1
ATOM 2781 O O . THR B 1 117 ? -49.600 -14.119 -46.657 1.00 53.63 117 THR B O 1
ATOM 2785 N N . VAL B 1 118 ? -51.506 -15.108 -45.908 1.00 49.95 118 VAL B N 1
ATOM 2786 C CA . VAL B 1 118 ? -51.822 -15.855 -47.129 1.00 50.70 118 VAL B CA 1
ATOM 2787 C C . VAL B 1 118 ? -52.052 -14.863 -48.290 1.00 54.99 118 VAL B C 1
ATOM 2788 O O . VAL B 1 118 ? -51.541 -15.088 -49.393 1.00 55.49 118 VAL B O 1
ATOM 2792 N N . LEU B 1 119 ? -52.775 -13.755 -48.027 1.00 50.58 119 LEU B N 1
ATOM 2793 C CA . LEU B 1 119 ? -53.036 -12.722 -49.028 1.00 50.26 119 LEU B CA 1
ATOM 2794 C C . LEU B 1 119 ? -51.763 -11.966 -49.412 1.00 53.91 119 LEU B C 1
ATOM 2795 O O . LEU B 1 119 ? -51.577 -11.655 -50.589 1.00 53.98 119 LEU B O 1
ATOM 2800 N N . THR B 1 120 ? -50.895 -11.671 -48.420 1.00 49.81 120 THR B N 1
ATOM 2801 C CA . THR B 1 120 ? -49.620 -10.975 -48.607 1.00 49.01 120 THR B CA 1
ATOM 2802 C C . THR B 1 120 ? -48.732 -11.783 -49.556 1.00 53.72 120 THR B C 1
ATOM 2803 O O . THR B 1 120 ? -48.225 -11.220 -50.527 1.00 53.14 120 THR B O 1
ATOM 2807 N N . ASN B 1 121 ? -48.586 -13.103 -49.292 1.00 51.05 121 ASN B N 1
ATOM 2808 C CA . ASN B 1 121 ? -47.794 -14.033 -50.095 1.00 52.07 121 ASN B CA 1
ATOM 2809 C C . ASN B 1 121 ? -48.354 -14.142 -51.514 1.00 57.76 121 ASN B C 1
ATOM 2810 O O . ASN B 1 121 ? -47.579 -14.246 -52.465 1.00 58.00 121 ASN B O 1
ATOM 2815 N N . HIS B 1 122 ? -49.694 -14.078 -51.652 1.00 54.72 122 HIS B N 1
ATOM 2816 C CA . HIS B 1 122 ? -50.392 -14.125 -52.934 1.00 55.41 122 HIS B CA 1
ATOM 2817 C C . HIS B 1 122 ? -50.041 -12.888 -53.767 1.00 58.28 122 HIS B C 1
ATOM 2818 O O . HIS B 1 122 ? -49.628 -13.037 -54.917 1.00 58.71 122 HIS B O 1
ATOM 2825 N N . TYR B 1 123 ? -50.172 -11.679 -53.173 1.00 53.37 123 TYR B N 1
ATOM 2826 C CA . TYR B 1 123 ? -49.875 -10.408 -53.836 1.00 52.76 123 TYR B CA 1
ATOM 2827 C C . TYR B 1 123 ? -48.381 -10.238 -54.120 1.00 56.82 123 TYR B C 1
ATOM 2828 O O . TYR B 1 123 ? -48.031 -9.715 -55.182 1.00 58.13 123 TYR B O 1
ATOM 2837 N N . ALA B 1 124 ? -47.509 -10.694 -53.197 1.00 51.77 124 ALA B N 1
ATOM 2838 C CA . ALA B 1 124 ? -46.057 -10.622 -53.362 1.00 51.62 124 ALA B CA 1
ATOM 2839 C C . ALA B 1 124 ? -45.602 -11.447 -54.578 1.00 56.79 124 ALA B C 1
ATOM 2840 O O . ALA B 1 124 ? -44.861 -10.923 -55.415 1.00 56.63 124 ALA B O 1
ATOM 2842 N N . ALA B 1 125 ? -46.104 -12.704 -54.702 1.00 54.05 125 ALA B N 1
ATOM 2843 C CA . ALA B 1 125 ? -45.795 -13.623 -55.807 1.00 55.30 125 ALA B CA 1
ATOM 2844 C C . ALA B 1 125 ? -46.313 -13.081 -57.136 1.00 60.35 125 ALA B C 1
ATOM 2845 O O . ALA B 1 125 ? -45.658 -13.251 -58.165 1.00 61.53 125 ALA B O 1
ATOM 2847 N N . GLN B 1 126 ? -47.481 -12.410 -57.097 1.00 56.40 126 GLN B N 1
ATOM 2848 C CA . GLN B 1 126 ? -48.155 -11.780 -58.234 1.00 56.77 126 GLN B CA 1
ATOM 2849 C C . GLN B 1 126 ? -47.303 -10.623 -58.783 1.00 60.63 126 GLN B C 1
ATOM 2850 O O . GLN B 1 126 ? -47.164 -10.490 -59.999 1.00 61.08 126 GLN B O 1
ATOM 2856 N N . MET B 1 127 ? -46.702 -9.819 -57.876 1.00 56.38 127 MET B N 1
ATOM 2857 C CA . MET B 1 127 ? -45.835 -8.685 -58.217 1.00 56.03 127 MET B CA 1
ATOM 2858 C C . MET B 1 127 ? -44.481 -9.160 -58.738 1.00 62.64 127 MET B C 1
ATOM 2859 O O . MET B 1 127 ? -43.926 -8.540 -59.648 1.00 63.01 127 MET B O 1
ATOM 2864 N N . CYS B 1 128 ? -43.952 -10.255 -58.153 1.00 60.52 128 CYS B N 1
ATOM 2865 C CA . CYS B 1 128 ? -42.683 -10.868 -58.544 1.00 62.17 128 CYS B CA 1
ATOM 2866 C C . CYS B 1 128 ? -42.798 -11.418 -59.968 1.00 68.64 128 CYS B C 1
ATOM 2867 O O . CYS B 1 128 ? -41.882 -11.219 -60.769 1.00 69.71 128 CYS B O 1
ATOM 2870 N N . ALA B 1 129 ? -43.946 -12.065 -60.285 1.00 65.57 129 ALA B N 1
ATOM 2871 C CA . ALA B 1 129 ? -44.252 -12.633 -61.601 1.00 66.96 129 ALA B CA 1
ATOM 2872 C C . ALA B 1 129 ? -44.421 -11.538 -62.654 1.00 70.13 129 ALA B C 1
ATOM 2873 O O . ALA B 1 129 ? -44.138 -11.774 -63.830 1.00 72.12 129 ALA B O 1
ATOM 2875 N N . LYS B 1 130 ? -44.871 -10.343 -62.224 1.00 63.79 130 LYS B N 1
ATOM 2876 C CA . LYS B 1 130 ? -45.092 -9.173 -63.070 1.00 63.48 130 LYS B CA 1
ATOM 2877 C C . LYS B 1 130 ? -43.770 -8.581 -63.577 1.00 67.24 130 LYS B C 1
ATOM 2878 O O . LYS B 1 130 ? -43.740 -8.054 -64.686 1.00 68.67 130 LYS B O 1
ATOM 2884 N N . GLY B 1 131 ? -42.707 -8.665 -62.782 1.00 62.15 131 GLY B N 1
ATOM 2885 C CA . GLY B 1 131 ? -41.396 -8.150 -63.166 1.00 62.52 131 GLY B CA 1
ATOM 2886 C C . GLY B 1 131 ? -40.797 -7.128 -62.221 1.00 64.24 131 GLY B C 1
ATOM 2887 O O . GLY B 1 131 ? -39.773 -6.517 -62.542 1.00 64.28 131 GLY B O 1
ATOM 2888 N N . LEU B 1 132 ? -41.427 -6.940 -61.044 1.00 58.11 132 LEU B N 1
ATOM 2889 C CA . LEU B 1 132 ? -40.970 -6.009 -60.011 1.00 55.80 132 LEU B CA 1
ATOM 2890 C C . LEU B 1 132 ? -40.012 -6.693 -59.044 1.00 58.01 132 LEU B C 1
ATOM 2891 O O . LEU B 1 132 ? -40.178 -7.883 -58.755 1.00 57.72 132 LEU B O 1
ATOM 2896 N N . LYS B 1 133 ? -39.026 -5.936 -58.523 1.00 53.16 133 LYS B N 1
ATOM 2897 C CA . LYS B 1 133 ? -38.092 -6.441 -57.515 1.00 51.94 133 LYS B CA 1
ATOM 2898 C C . LYS B 1 133 ? -38.817 -6.336 -56.181 1.00 52.51 133 LYS B C 1
ATOM 2899 O O . LYS B 1 133 ? -39.067 -5.230 -55.696 1.00 50.67 133 LYS B O 1
ATOM 2905 N N . VAL B 1 134 ? -39.248 -7.491 -55.649 1.00 48.58 134 VAL B N 1
ATOM 2906 C CA . VAL B 1 134 ? -40.056 -7.595 -54.429 1.00 46.62 134 VAL B CA 1
ATOM 2907 C C . VAL B 1 134 ? -39.222 -8.070 -53.230 1.00 49.37 134 VAL B C 1
ATOM 2908 O O . VAL B 1 134 ? -38.474 -9.043 -53.329 1.00 49.73 134 VAL B O 1
ATOM 2912 N N . ALA B 1 135 ? -39.387 -7.379 -52.094 1.00 44.76 135 ALA B N 1
ATOM 2913 C CA . ALA B 1 135 ? -38.766 -7.714 -50.815 1.00 44.10 135 ALA B CA 1
ATOM 2914 C C . ALA B 1 135 ? -39.845 -7.895 -49.758 1.00 47.21 135 ALA B C 1
ATOM 2915 O O . ALA B 1 135 ? -40.859 -7.197 -49.784 1.00 45.92 135 ALA B O 1
ATOM 2917 N N . VAL B 1 136 ? -39.655 -8.862 -48.857 1.00 44.80 136 VAL B N 1
ATOM 2918 C CA . VAL B 1 136 ? -40.607 -9.151 -47.784 1.00 44.07 136 VAL B CA 1
ATOM 2919 C C . VAL B 1 136 ? -39.842 -9.175 -46.462 1.00 46.80 136 VAL B C 1
ATOM 2920 O O . VAL B 1 136 ? -38.707 -9.652 -46.409 1.00 46.73 136 VAL B O 1
ATOM 2924 N N . VAL B 1 137 ? -40.460 -8.623 -45.408 1.00 42.39 137 VAL B N 1
ATOM 2925 C CA . VAL B 1 137 ? -39.905 -8.627 -44.064 1.00 42.00 137 VAL B CA 1
ATOM 2926 C C . VAL B 1 137 ? -41.017 -9.111 -43.117 1.00 46.46 137 VAL B C 1
ATOM 2927 O O . VAL B 1 137 ? -42.117 -8.550 -43.079 1.00 45.89 137 VAL B O 1
ATOM 2931 N N . SER B 1 138 ? -40.735 -10.217 -42.422 1.00 43.84 138 SER B N 1
ATOM 2932 C CA . SER B 1 138 ? -41.651 -10.842 -41.478 1.00 43.13 138 SER B CA 1
ATOM 2933 C C . SER B 1 138 ? -41.257 -10.448 -40.072 1.00 45.42 138 SER B C 1
ATOM 2934 O O . SER B 1 138 ? -40.080 -10.552 -39.704 1.00 45.71 138 SER B O 1
ATOM 2937 N N . MET B 1 139 ? -42.235 -9.945 -39.299 1.00 39.23 139 MET B N 1
ATOM 2938 C CA . MET B 1 139 ? -42.035 -9.486 -37.929 1.00 37.45 139 MET B CA 1
ATOM 2939 C C . MET B 1 139 ? -43.341 -9.573 -37.129 1.00 44.43 139 MET B C 1
ATOM 2940 O O . MET B 1 139 ? -44.403 -9.803 -37.722 1.00 44.32 139 MET B O 1
ATOM 2945 N N . ALA B 1 140 ? -43.249 -9.412 -35.773 1.00 42.21 140 ALA B N 1
ATOM 2946 C CA . ALA B 1 140 ? -44.351 -9.400 -34.800 1.00 42.53 140 ALA B CA 1
ATOM 2947 C C . ALA B 1 140 ? -45.333 -10.588 -34.947 1.00 49.42 140 ALA B C 1
ATOM 2948 O O . ALA B 1 140 ? -46.527 -10.452 -34.661 1.00 50.06 140 ALA B O 1
ATOM 2950 N N . GLU B 1 141 ? -44.832 -11.752 -35.361 1.00 48.11 141 GLU B N 1
ATOM 2951 C CA . GLU B 1 141 ? -45.681 -12.926 -35.557 1.00 49.64 141 GLU B CA 1
ATOM 2952 C C . GLU B 1 141 ? -44.986 -14.205 -35.122 1.00 55.31 141 GLU B C 1
ATOM 2953 O O . GLU B 1 141 ? -43.757 -14.233 -35.000 1.00 54.91 141 GLU B O 1
ATOM 2959 N N . ALA B 1 142 ? -45.780 -15.270 -34.896 1.00 53.48 142 ALA B N 1
ATOM 2960 C CA . ALA B 1 142 ? -45.290 -16.594 -34.520 1.00 54.90 142 ALA B CA 1
ATOM 2961 C C . ALA B 1 142 ? -44.407 -17.160 -35.630 1.00 60.28 142 ALA B C 1
ATOM 2962 O O . ALA B 1 142 ? -44.683 -16.922 -36.808 1.00 59.74 142 ALA B O 1
ATOM 2964 N N . GLU B 1 143 ? -43.317 -17.857 -35.249 1.00 58.43 143 GLU B N 1
ATOM 2965 C CA . GLU B 1 143 ? -42.322 -18.479 -36.142 1.00 58.82 143 GLU B CA 1
ATOM 2966 C C . GLU B 1 143 ? -41.464 -17.413 -36.863 1.00 60.84 143 GLU B C 1
ATOM 2967 O O . GLU B 1 143 ? -40.794 -17.739 -37.847 1.00 60.86 143 GLU B O 1
ATOM 2973 N N . ARG B 1 144 ? -41.455 -16.155 -36.363 1.00 55.76 144 ARG B N 1
ATOM 2974 C CA . ARG B 1 144 ? -40.688 -15.063 -36.978 1.00 54.37 144 ARG B CA 1
ATOM 2975 C C . ARG B 1 144 ? -39.664 -14.487 -35.988 1.00 57.09 144 ARG B C 1
ATOM 2976 O O . ARG B 1 144 ? -40.055 -14.034 -34.909 1.00 56.68 144 ARG B O 1
ATOM 2984 N N . PRO B 1 145 ? -38.353 -14.494 -36.336 1.00 52.92 145 PRO B N 1
ATOM 2985 C CA . PRO B 1 145 ? -37.335 -13.990 -35.393 1.00 52.55 145 PRO B CA 1
ATOM 2986 C C . PRO B 1 145 ? -37.464 -12.503 -35.021 1.00 53.60 145 PRO B C 1
ATOM 2987 O O . PRO B 1 145 ? -37.231 -12.177 -33.859 1.00 53.86 145 PRO B O 1
ATOM 2991 N N . LEU B 1 146 ? -37.828 -11.613 -35.967 1.00 47.62 146 LEU B N 1
ATOM 2992 C CA . LEU B 1 146 ? -37.944 -10.179 -35.673 1.00 46.12 146 LEU B CA 1
ATOM 2993 C C . LEU B 1 146 ? -39.178 -9.865 -34.810 1.00 49.29 146 LEU B C 1
ATOM 2994 O O . LEU B 1 146 ? -40.293 -10.272 -35.142 1.00 49.18 146 LEU B O 1
ATOM 2999 N N . TYR B 1 147 ? -38.955 -9.146 -33.694 1.00 45.20 147 TYR B N 1
ATOM 3000 C CA . TYR B 1 147 ? -39.981 -8.751 -32.728 1.00 44.61 147 TYR B CA 1
ATOM 3001 C C . TYR B 1 147 ? -41.011 -7.795 -33.349 1.00 48.90 147 TYR B C 1
ATOM 3002 O O . TYR B 1 147 ? -42.184 -7.846 -32.973 1.00 50.18 147 TYR B O 1
ATOM 3011 N N . GLY B 1 148 ? -40.565 -6.937 -34.265 1.00 43.35 148 GLY B N 1
ATOM 3012 C CA . GLY B 1 148 ? -41.436 -6.012 -34.980 1.00 41.87 148 GLY B CA 1
ATOM 3013 C C . GLY B 1 148 ? -41.616 -4.625 -34.407 1.00 44.50 148 GLY B C 1
ATOM 3014 O O . GLY B 1 148 ? -42.657 -4.002 -34.642 1.00 43.82 148 GLY B O 1
ATOM 3015 N N . SER B 1 149 ? -40.596 -4.110 -33.697 1.00 40.53 149 SER B N 1
ATOM 3016 C CA . SER B 1 149 ? -40.611 -2.762 -33.119 1.00 39.90 149 SER B CA 1
ATOM 3017 C C . SER B 1 149 ? -40.577 -1.683 -34.222 1.00 43.65 149 SER B C 1
ATOM 3018 O O . SER B 1 149 ? -40.316 -2.007 -35.386 1.00 43.48 149 SER B O 1
ATOM 3021 N N . VAL B 1 150 ? -40.811 -0.406 -33.851 1.00 39.97 150 VAL B N 1
ATOM 3022 C CA . VAL B 1 150 ? -40.780 0.736 -34.778 1.00 39.83 150 VAL B CA 1
ATOM 3023 C C . VAL B 1 150 ? -39.374 0.820 -35.440 1.00 44.02 150 VAL B C 1
ATOM 3024 O O . VAL B 1 150 ? -39.285 1.124 -36.633 1.00 43.94 150 VAL B O 1
ATOM 3028 N N . LEU B 1 151 ? -38.302 0.482 -34.683 1.00 40.36 151 LEU B N 1
ATOM 3029 C CA . LEU B 1 151 ? -36.924 0.435 -35.183 1.00 40.44 151 LEU B CA 1
ATOM 3030 C C . LEU B 1 151 ? -36.802 -0.569 -36.334 1.00 45.26 151 LEU B C 1
ATOM 3031 O O . LEU B 1 151 ? -36.240 -0.230 -37.372 1.00 44.66 151 LEU B O 1
ATOM 3036 N N . HIS B 1 152 ? -37.350 -1.792 -36.151 1.00 42.64 152 HIS B N 1
ATOM 3037 C CA . HIS B 1 152 ? -37.328 -2.862 -37.151 1.00 42.57 152 HIS B CA 1
ATOM 3038 C C . HIS B 1 152 ? -38.062 -2.438 -38.427 1.00 45.24 152 HIS B C 1
ATOM 3039 O O . HIS B 1 152 ? -37.600 -2.763 -39.516 1.00 44.79 152 HIS B O 1
ATOM 3046 N N . VAL B 1 153 ? -39.167 -1.672 -38.290 1.00 40.95 153 VAL B N 1
ATOM 3047 C CA . VAL B 1 153 ? -39.963 -1.166 -39.414 1.00 40.00 153 VAL B CA 1
ATOM 3048 C C . VAL B 1 153 ? -39.124 -0.149 -40.201 1.00 44.59 153 VAL B C 1
ATOM 3049 O O . VAL B 1 153 ? -38.970 -0.308 -41.413 1.00 44.17 153 VAL B O 1
ATOM 3053 N N . PHE B 1 154 ? -38.552 0.858 -39.506 1.00 42.20 154 PHE B N 1
ATOM 3054 C CA . PHE B 1 154 ? -37.739 1.908 -40.119 1.00 42.71 154 PHE B CA 1
ATOM 3055 C C . PHE B 1 154 ? -36.422 1.384 -40.694 1.00 46.52 154 PHE B C 1
ATOM 3056 O O . PHE B 1 154 ? -35.981 1.903 -41.720 1.00 46.55 154 PHE B O 1
ATOM 3064 N N . ALA B 1 155 ? -35.824 0.343 -40.078 1.00 43.10 155 ALA B N 1
ATOM 3065 C CA . ALA B 1 155 ? -34.598 -0.295 -40.581 1.00 43.40 155 ALA B CA 1
ATOM 3066 C C . ALA B 1 155 ? -34.889 -1.051 -41.877 1.00 46.13 155 ALA B C 1
ATOM 3067 O O . ALA B 1 155 ? -34.117 -0.933 -42.825 1.00 46.24 155 ALA B O 1
ATOM 3069 N N . ALA B 1 156 ? -36.013 -1.807 -41.918 1.00 41.61 156 ALA B N 1
ATOM 3070 C CA . ALA B 1 156 ? -36.460 -2.563 -43.091 1.00 41.29 156 ALA B CA 1
ATOM 3071 C C . ALA B 1 156 ? -36.797 -1.614 -44.239 1.00 46.14 156 ALA B C 1
ATOM 3072 O O . ALA B 1 156 ? -36.375 -1.865 -45.370 1.00 46.94 156 ALA B O 1
ATOM 3074 N N . LEU B 1 157 ? -37.520 -0.507 -43.937 1.00 41.52 157 LEU B N 1
ATOM 3075 C CA . LEU B 1 157 ? -37.893 0.509 -44.918 1.00 41.27 157 LEU B CA 1
ATOM 3076 C C . LEU B 1 157 ? -36.649 1.111 -45.560 1.00 47.15 157 LEU B C 1
ATOM 3077 O O . LEU B 1 157 ? -36.567 1.143 -46.789 1.00 48.07 157 LEU B O 1
ATOM 3082 N N . HIS B 1 158 ? -35.659 1.529 -44.732 1.00 43.87 158 HIS B N 1
ATOM 3083 C CA . HIS B 1 158 ? -34.406 2.130 -45.192 1.00 44.28 158 HIS B CA 1
ATOM 3084 C C . HIS B 1 158 ? -33.587 1.157 -46.034 1.00 48.26 158 HIS B C 1
ATOM 3085 O O . HIS B 1 158 ? -33.114 1.552 -47.102 1.00 48.50 158 HIS B O 1
ATOM 3092 N N . LEU B 1 159 ? -33.429 -0.103 -45.568 1.00 44.23 159 LEU B N 1
ATOM 3093 C CA . LEU B 1 159 ? -32.665 -1.130 -46.281 1.00 44.98 159 LEU B CA 1
ATOM 3094 C C . LEU B 1 159 ? -33.240 -1.374 -47.674 1.00 49.92 159 LEU B C 1
ATOM 3095 O O . LEU B 1 159 ? -32.470 -1.482 -48.625 1.00 51.43 159 LEU B O 1
ATOM 3100 N N . ALA B 1 160 ? -34.580 -1.390 -47.801 1.00 45.13 160 ALA B N 1
ATOM 3101 C CA . ALA B 1 160 ? -35.277 -1.566 -49.073 1.00 45.07 160 ALA B CA 1
ATOM 3102 C C . ALA B 1 160 ? -35.168 -0.307 -49.950 1.00 49.90 160 ALA B C 1
ATOM 3103 O O . ALA B 1 160 ? -34.967 -0.427 -51.162 1.00 50.50 160 ALA B O 1
ATOM 3105 N N . ALA B 1 161 ? -35.295 0.891 -49.334 1.00 46.00 161 ALA B N 1
ATOM 3106 C CA . ALA B 1 161 ? -35.249 2.198 -50.004 1.00 46.11 161 ALA B CA 1
ATOM 3107 C C . ALA B 1 161 ? -33.912 2.459 -50.710 1.00 50.91 161 ALA B C 1
ATOM 3108 O O . ALA B 1 161 ? -33.926 2.863 -51.867 1.00 51.39 161 ALA B O 1
ATOM 3110 N N . VAL B 1 162 ? -32.770 2.219 -50.025 1.00 47.85 162 VAL B N 1
ATOM 3111 C CA . VAL B 1 162 ? -31.415 2.440 -50.567 1.00 48.93 162 VAL B CA 1
ATOM 3112 C C . VAL B 1 162 ? -31.005 1.332 -51.563 1.00 54.52 162 VAL B C 1
ATOM 3113 O O . VAL B 1 162 ? -30.051 1.521 -52.319 1.00 55.24 162 VAL B O 1
ATOM 3117 N N . SER B 1 163 ? -31.716 0.191 -51.554 1.00 51.83 163 SER B N 1
ATOM 3118 C CA . SER B 1 163 ? -31.464 -0.948 -52.442 1.00 53.35 163 SER B CA 1
ATOM 3119 C C . SER B 1 163 ? -32.333 -0.878 -53.703 1.00 58.03 163 SER B C 1
ATOM 3120 O O . SER B 1 163 ? -33.088 0.075 -53.898 1.00 56.30 163 SER B O 1
ATOM 3123 N N . ASP B 1 164 ? -32.226 -1.903 -54.551 1.00 57.09 164 ASP B N 1
ATOM 3124 C CA . ASP B 1 164 ? -33.015 -2.032 -55.767 1.00 58.09 164 ASP B CA 1
ATOM 3125 C C . ASP B 1 164 ? -34.280 -2.847 -55.433 1.00 61.34 164 ASP B C 1
ATOM 3126 O O . ASP B 1 164 ? -34.394 -4.025 -55.790 1.00 62.78 164 ASP B O 1
ATOM 3131 N N . VAL B 1 165 ? -35.201 -2.213 -54.695 1.00 55.16 165 VAL B N 1
ATOM 3132 C CA . VAL B 1 165 ? -36.472 -2.809 -54.277 1.00 53.59 165 VAL B CA 1
ATOM 3133 C C . VAL B 1 165 ? -37.602 -1.892 -54.746 1.00 56.23 165 VAL B C 1
ATOM 3134 O O . VAL B 1 165 ? -37.634 -0.712 -54.380 1.00 54.97 165 VAL B O 1
ATOM 3138 N N . ASP B 1 166 ? -38.522 -2.436 -55.555 1.00 52.56 166 ASP B N 1
ATOM 3139 C CA . ASP B 1 166 ? -39.662 -1.682 -56.072 1.00 51.96 166 ASP B CA 1
ATOM 3140 C C . ASP B 1 166 ? -40.841 -1.783 -55.114 1.00 53.70 166 ASP B C 1
ATOM 3141 O O . ASP B 1 166 ? -41.477 -0.766 -54.828 1.00 52.93 166 ASP B O 1
ATOM 3146 N N . VAL B 1 167 ? -41.137 -3.009 -54.621 1.00 49.07 167 VAL B N 1
ATOM 3147 C CA . VAL B 1 167 ? -42.249 -3.268 -53.699 1.00 47.22 167 VAL B CA 1
ATOM 3148 C C . VAL B 1 167 ? -41.735 -3.975 -52.440 1.00 48.57 167 VAL B C 1
ATOM 3149 O O . VAL B 1 167 ? -41.006 -4.963 -52.547 1.00 48.88 167 VAL B O 1
ATOM 3153 N N . LEU B 1 168 ? -42.130 -3.475 -51.256 1.00 42.66 168 LEU B N 1
ATOM 3154 C CA . LEU B 1 168 ? -41.757 -4.047 -49.958 1.00 41.03 168 LEU B CA 1
ATOM 3155 C C . LEU B 1 168 ? -43.011 -4.452 -49.189 1.00 44.56 168 LEU B C 1
ATOM 3156 O O . LEU B 1 168 ? -43.950 -3.662 -49.092 1.00 44.42 168 LEU B O 1
ATOM 3161 N N . TYR B 1 169 ? -43.026 -5.678 -48.641 1.00 40.74 169 TYR B N 1
ATOM 3162 C CA . TYR B 1 169 ? -44.141 -6.191 -47.841 1.00 39.96 169 TYR B CA 1
ATOM 3163 C C . TYR B 1 169 ? -43.701 -6.321 -46.379 1.00 44.65 169 TYR B C 1
ATOM 3164 O O . TYR B 1 169 ? -42.696 -6.978 -46.087 1.00 44.39 169 TYR B O 1
ATOM 3173 N N . VAL B 1 170 ? -44.424 -5.646 -45.473 1.00 41.60 170 VAL B N 1
ATOM 3174 C CA . VAL B 1 170 ? -44.120 -5.662 -44.046 1.00 41.78 170 VAL B CA 1
ATOM 3175 C C . VAL B 1 170 ? -45.270 -6.381 -43.329 1.00 46.80 170 VAL B C 1
ATOM 3176 O O . VAL B 1 170 ? -46.368 -5.831 -43.204 1.00 46.06 170 VAL B O 1
ATOM 3180 N N . ASP B 1 171 ? -45.012 -7.627 -42.894 1.00 44.45 171 ASP B N 1
ATOM 3181 C CA . ASP B 1 171 ? -45.990 -8.477 -42.217 1.00 44.81 171 ASP B CA 1
ATOM 3182 C C . ASP B 1 171 ? -45.458 -8.896 -40.828 1.00 49.48 171 ASP B C 1
ATOM 3183 O O . ASP B 1 171 ? -44.587 -9.759 -40.764 1.00 49.44 171 ASP B O 1
ATOM 3188 N N . SER B 1 172 ? -45.943 -8.293 -39.713 1.00 46.41 172 SER B N 1
ATOM 3189 C CA . SER B 1 172 ? -46.995 -7.274 -39.635 1.00 45.86 172 SER B CA 1
ATOM 3190 C C . SER B 1 172 ? -46.604 -6.073 -38.746 1.00 49.14 172 SER B C 1
ATOM 3191 O O . SER B 1 172 ? -45.471 -5.989 -38.272 1.00 48.98 172 SER B O 1
ATOM 3194 N N . LEU B 1 173 ? -47.569 -5.164 -38.508 1.00 45.15 173 LEU B N 1
ATOM 3195 C CA . LEU B 1 173 ? -47.441 -3.989 -37.644 1.00 44.50 173 LEU B CA 1
ATOM 3196 C C . LEU B 1 173 ? -48.021 -4.258 -36.234 1.00 48.04 173 LEU B C 1
ATOM 3197 O O . LEU B 1 173 ? -48.248 -3.300 -35.491 1.00 47.65 173 LEU B O 1
ATOM 3202 N N . ARG B 1 174 ? -48.254 -5.547 -35.873 1.00 44.80 174 ARG B N 1
ATOM 3203 C CA . ARG B 1 174 ? -48.838 -5.977 -34.592 1.00 45.83 174 ARG B CA 1
ATOM 3204 C C . ARG B 1 174 ? -48.119 -5.364 -33.376 1.00 49.85 174 ARG B C 1
ATOM 3205 O O . ARG B 1 174 ? -48.788 -4.843 -32.479 1.00 50.01 174 ARG B O 1
ATOM 3213 N N . SER B 1 175 ? -46.773 -5.425 -33.353 1.00 45.87 175 SER B N 1
ATOM 3214 C CA . SER B 1 175 ? -45.959 -4.906 -32.252 1.00 45.37 175 SER B CA 1
ATOM 3215 C C . SER B 1 175 ? -45.998 -3.372 -32.201 1.00 47.75 175 SER B C 1
ATOM 3216 O O . SER B 1 175 ? -46.127 -2.816 -31.114 1.00 48.35 175 SER B O 1
ATOM 3219 N N . VAL B 1 176 ? -45.929 -2.699 -33.369 1.00 42.91 176 VAL B N 1
ATOM 3220 C CA . VAL B 1 176 ? -45.986 -1.237 -33.502 1.00 41.99 176 VAL B CA 1
ATOM 3221 C C . VAL B 1 176 ? -47.351 -0.742 -32.986 1.00 46.36 176 VAL B C 1
ATOM 3222 O O . VAL B 1 176 ? -47.398 0.210 -32.205 1.00 45.87 176 VAL B O 1
ATOM 3226 N N . TYR B 1 177 ? -48.443 -1.429 -33.385 1.00 43.74 177 TYR B N 1
ATOM 3227 C CA . TYR B 1 177 ? -49.818 -1.144 -32.961 1.00 44.60 177 TYR B CA 1
ATOM 3228 C C . TYR B 1 177 ? -49.916 -1.214 -31.429 1.00 50.21 177 TYR B C 1
ATOM 3229 O O . TYR B 1 177 ? -50.506 -0.328 -30.816 1.00 50.39 177 TYR B O 1
ATOM 3238 N N . ASN B 1 178 ? -49.288 -2.236 -30.825 1.00 48.25 178 ASN B N 1
ATOM 3239 C CA . ASN B 1 178 ? -49.234 -2.446 -29.382 1.00 50.14 178 ASN B CA 1
ATOM 3240 C C . ASN B 1 178 ? -48.382 -1.362 -28.695 1.00 55.78 178 ASN B C 1
ATOM 3241 O O . ASN B 1 178 ? -48.799 -0.824 -27.668 1.00 56.63 178 ASN B O 1
ATOM 3246 N N . GLU B 1 179 ? -47.201 -1.050 -29.270 1.00 52.79 179 GLU B N 1
ATOM 3247 C CA . GLU B 1 179 ? -46.236 -0.041 -28.812 1.00 53.51 179 GLU B CA 1
ATOM 3248 C C . GLU B 1 179 ? -46.891 1.348 -28.707 1.00 59.73 179 GLU B C 1
ATOM 3249 O O . GLU B 1 179 ? -46.619 2.080 -27.756 1.00 60.56 179 GLU B O 1
ATOM 3255 N N . LEU B 1 180 ? -47.774 1.688 -29.673 1.00 56.96 180 LEU B N 1
ATOM 3256 C CA . LEU B 1 180 ? -48.485 2.968 -29.747 1.00 57.78 180 LEU B CA 1
ATOM 3257 C C . LEU B 1 180 ? -49.751 2.988 -28.872 1.00 65.67 180 LEU B C 1
ATOM 3258 O O . LEU B 1 180 ? -50.511 3.956 -28.912 1.00 66.28 180 LEU B O 1
ATOM 3263 N N . GLY B 1 181 ? -49.942 1.934 -28.083 1.00 64.59 181 GLY B N 1
ATOM 3264 C CA . GLY B 1 181 ? -51.062 1.789 -27.163 1.00 66.64 181 GLY B CA 1
ATOM 3265 C C . GLY B 1 181 ? -52.380 1.384 -27.789 1.00 73.10 181 GLY B C 1
ATOM 3266 O O . GLY B 1 181 ? -53.417 1.488 -27.130 1.00 74.34 181 GLY B O 1
ATOM 3267 N N . GLY B 1 182 ? -52.337 0.895 -29.033 1.00 69.82 182 GLY B N 1
ATOM 3268 C CA . GLY B 1 182 ? -53.506 0.452 -29.796 1.00 70.49 182 GLY B CA 1
ATOM 3269 C C . GLY B 1 182 ? -54.438 -0.520 -29.094 1.00 77.51 182 GLY B C 1
ATOM 3270 O O . GLY B 1 182 ? -55.650 -0.496 -29.332 1.00 78.05 182 GLY B O 1
ATOM 3271 N N . ASN B 1 183 ? -53.880 -1.370 -28.208 1.00 75.70 183 ASN B N 1
ATOM 3272 C CA . ASN B 1 183 ? -54.622 -2.376 -27.444 1.00 77.31 183 ASN B CA 1
ATOM 3273 C C . ASN B 1 183 ? -55.170 -1.804 -26.105 1.00 84.25 183 ASN B C 1
ATOM 3274 O O . ASN B 1 183 ? -55.753 -2.551 -25.313 1.00 85.21 183 ASN B O 1
ATOM 3279 N N . LEU B 1 184 ? -55.012 -0.479 -25.881 1.00 81.60 184 LEU B N 1
ATOM 3280 C CA . LEU B 1 184 ? -55.515 0.231 -24.697 1.00 83.38 184 LEU B CA 1
ATOM 3281 C C . LEU B 1 184 ? -56.669 1.153 -25.108 1.00 88.77 184 LEU B C 1
ATOM 3282 O O . LEU B 1 184 ? -56.539 1.893 -26.088 1.00 87.74 184 LEU B O 1
ATOM 3287 N N . LYS B 1 185 ? -57.801 1.092 -24.380 1.00 87.30 185 LYS B N 1
ATOM 3288 C CA . LYS B 1 185 ? -58.989 1.910 -24.659 1.00 115.84 185 LYS B CA 1
ATOM 3289 C C . LYS B 1 185 ? -59.618 2.412 -23.363 1.00 130.75 185 LYS B C 1
ATOM 3290 O O . LYS B 1 185 ? -58.950 3.073 -22.571 1.00 85.80 185 LYS B O 1
ATOM 3296 N N . GLY B 1 188 ? -56.368 9.468 -27.255 1.00 90.87 188 GLY B N 1
ATOM 3297 C CA . GLY B 1 188 ? -54.919 9.637 -27.296 1.00 89.27 188 GLY B CA 1
ATOM 3298 C C . GLY B 1 188 ? -54.185 8.544 -28.047 1.00 90.02 188 GLY B C 1
ATOM 3299 O O . GLY B 1 188 ? -53.075 8.762 -28.543 1.00 88.68 188 GLY B O 1
ATOM 3300 N N . VAL B 1 189 ? -54.818 7.360 -28.128 1.00 84.68 189 VAL B N 1
ATOM 3301 C CA . VAL B 1 189 ? -54.320 6.136 -28.760 1.00 81.91 189 VAL B CA 1
ATOM 3302 C C . VAL B 1 189 ? -54.470 6.204 -30.297 1.00 80.40 189 VAL B C 1
ATOM 3303 O O . VAL B 1 189 ? -53.496 5.938 -31.006 1.00 78.51 189 VAL B O 1
ATOM 3307 N N . SER B 1 190 ? -55.684 6.545 -30.797 1.00 74.36 190 SER B N 1
ATOM 3308 C CA . SER B 1 190 ? -56.003 6.619 -32.225 1.00 71.99 190 SER B CA 1
ATOM 3309 C C . SER B 1 190 ? -55.185 7.697 -32.957 1.00 72.12 190 SER B C 1
ATOM 3310 O O . SER B 1 190 ? -54.925 7.533 -34.148 1.00 70.79 190 SER B O 1
ATOM 3313 N N . ARG B 1 191 ? -54.764 8.771 -32.246 1.00 66.54 191 ARG B N 1
ATOM 3314 C CA . ARG B 1 191 ? -53.945 9.859 -32.793 1.00 64.79 191 ARG B CA 1
ATOM 3315 C C . ARG B 1 191 ? -52.547 9.332 -33.165 1.00 65.19 191 ARG B C 1
ATOM 3316 O O . ARG B 1 191 ? -52.048 9.640 -34.249 1.00 63.64 191 ARG B O 1
ATOM 3324 N N . GLN B 1 192 ? -51.933 8.534 -32.267 1.00 60.36 192 GLN B N 1
ATOM 3325 C CA . GLN B 1 192 ? -50.612 7.937 -32.463 1.00 58.36 192 GLN B CA 1
ATOM 3326 C C . GLN B 1 192 ? -50.626 6.908 -33.597 1.00 59.42 192 GLN B C 1
ATOM 3327 O O . GLN B 1 192 ? -49.639 6.821 -34.333 1.00 58.15 192 GLN B O 1
ATOM 3333 N N . VAL B 1 193 ? -51.745 6.157 -33.759 1.00 54.58 193 VAL B N 1
ATOM 3334 C CA . VAL B 1 193 ? -51.911 5.164 -34.832 1.00 53.00 193 VAL B CA 1
ATOM 3335 C C . VAL B 1 193 ? -52.060 5.925 -36.170 1.00 55.70 193 VAL B C 1
ATOM 3336 O O . VAL B 1 193 ? -51.415 5.554 -37.152 1.00 54.55 193 VAL B O 1
ATOM 3340 N N . ASP B 1 194 ? -52.867 7.015 -36.180 1.00 52.25 194 ASP B N 1
ATOM 3341 C CA . ASP B 1 194 ? -53.086 7.907 -37.326 1.00 51.84 194 ASP B CA 1
ATOM 3342 C C . ASP B 1 194 ? -51.757 8.488 -37.808 1.00 52.47 194 ASP B C 1
ATOM 3343 O O . ASP B 1 194 ? -51.465 8.449 -39.005 1.00 51.67 194 ASP B O 1
ATOM 3348 N N . GLY B 1 195 ? -50.971 9.006 -36.857 1.00 46.86 195 GLY B N 1
ATOM 3349 C CA . GLY B 1 195 ? -49.663 9.606 -37.084 1.00 45.33 195 GLY B CA 1
ATOM 3350 C C . GLY B 1 195 ? -48.684 8.651 -37.724 1.00 46.97 195 GLY B C 1
ATOM 3351 O O . GLY B 1 195 ? -47.977 9.033 -38.661 1.00 46.90 195 GLY B O 1
ATOM 3352 N N . MET B 1 196 ? -48.671 7.383 -37.245 1.00 40.81 196 MET B N 1
ATOM 3353 C CA . MET B 1 196 ? -47.809 6.332 -37.778 1.00 38.36 196 MET B CA 1
ATOM 3354 C C . MET B 1 196 ? -48.200 5.997 -39.205 1.00 43.54 196 MET B C 1
ATOM 3355 O O . MET B 1 196 ? -47.337 6.013 -40.082 1.00 44.14 196 MET B O 1
ATOM 3360 N N . LEU B 1 197 ? -49.493 5.712 -39.437 1.00 40.19 197 LEU B N 1
ATOM 3361 C CA . LEU B 1 197 ? -50.045 5.362 -40.744 1.00 40.28 197 LEU B CA 1
ATOM 3362 C C . LEU B 1 197 ? -49.755 6.455 -41.791 1.00 45.09 197 LEU B C 1
ATOM 3363 O O . LEU B 1 197 ? -49.302 6.123 -42.887 1.00 45.34 197 LEU B O 1
ATOM 3368 N N . THR B 1 198 ? -49.928 7.747 -41.424 1.00 41.86 198 THR B N 1
ATOM 3369 C CA . THR B 1 198 ? -49.657 8.894 -42.304 1.00 41.97 198 THR B CA 1
ATOM 3370 C C . THR B 1 198 ? -48.149 8.970 -42.621 1.00 45.38 198 THR B C 1
ATOM 3371 O O . THR B 1 198 ? -47.791 9.183 -43.783 1.00 45.28 198 THR B O 1
ATOM 3375 N N . ALA B 1 199 ? -47.280 8.773 -41.598 1.00 40.59 199 ALA B N 1
ATOM 3376 C CA . ALA B 1 199 ? -45.825 8.828 -41.742 1.00 39.88 199 ALA B CA 1
ATOM 3377 C C . ALA B 1 199 ? -45.316 7.778 -42.718 1.00 44.22 199 ALA B C 1
ATOM 3378 O O . ALA B 1 199 ? -44.457 8.090 -43.546 1.00 44.37 199 ALA B O 1
ATOM 3380 N N . LEU B 1 200 ? -45.862 6.543 -42.630 1.00 40.32 200 LEU B N 1
ATOM 3381 C CA . LEU B 1 200 ? -45.518 5.401 -43.476 1.00 39.78 200 LEU B CA 1
ATOM 3382 C C . LEU B 1 200 ? -45.919 5.651 -44.924 1.00 44.89 200 LEU B C 1
ATOM 3383 O O . LEU B 1 200 ? -45.189 5.243 -45.828 1.00 45.18 200 LEU B O 1
ATOM 3388 N N . ASP B 1 201 ? -47.058 6.336 -45.150 1.00 42.19 201 ASP B N 1
ATOM 3389 C CA . ASP B 1 201 ? -47.507 6.675 -46.500 1.00 42.75 201 ASP B CA 1
ATOM 3390 C C . ASP B 1 201 ? -46.638 7.786 -47.073 1.00 47.65 201 ASP B C 1
ATOM 3391 O O . ASP B 1 201 ? -46.296 7.749 -48.255 1.00 48.18 201 ASP B O 1
ATOM 3396 N N . GLN B 1 202 ? -46.272 8.762 -46.224 1.00 44.24 202 GLN B N 1
ATOM 3397 C CA . GLN B 1 202 ? -45.425 9.900 -46.577 1.00 44.40 202 GLN B CA 1
ATOM 3398 C C . GLN B 1 202 ? -44.025 9.433 -46.920 1.00 47.40 202 GLN B C 1
ATOM 3399 O O . GLN B 1 202 ? -43.429 9.954 -47.862 1.00 47.87 202 GLN B O 1
ATOM 3405 N N . TYR B 1 203 ? -43.513 8.435 -46.161 1.00 42.77 203 TYR B N 1
ATOM 3406 C CA . TYR B 1 203 ? -42.192 7.833 -46.338 1.00 42.07 203 TYR B CA 1
ATOM 3407 C C . TYR B 1 203 ? -42.104 7.170 -47.704 1.00 45.94 203 TYR B C 1
ATOM 3408 O O . TYR B 1 203 ? -41.209 7.504 -48.478 1.00 47.24 203 TYR B O 1
ATOM 3417 N N . ALA B 1 204 ? -43.034 6.236 -47.995 1.00 41.12 204 ALA B N 1
ATOM 3418 C CA . ALA B 1 204 ? -43.108 5.484 -49.249 1.00 41.07 204 ALA B CA 1
ATOM 3419 C C . ALA B 1 204 ? -43.163 6.408 -50.478 1.00 45.66 204 ALA B C 1
ATOM 3420 O O . ALA B 1 204 ? -42.507 6.119 -51.479 1.00 46.47 204 ALA B O 1
ATOM 3422 N N . ARG B 1 205 ? -43.898 7.533 -50.378 1.00 41.36 205 ARG B N 1
ATOM 3423 C CA . ARG B 1 205 ? -44.017 8.531 -51.439 1.00 41.96 205 ARG B CA 1
ATOM 3424 C C . ARG B 1 205 ? -42.685 9.265 -51.664 1.00 45.51 205 ARG B C 1
ATOM 3425 O O . ARG B 1 205 ? -42.287 9.445 -52.813 1.00 46.66 205 ARG B O 1
ATOM 3433 N N . ALA B 1 206 ? -42.000 9.667 -50.572 1.00 40.95 206 ALA B N 1
ATOM 3434 C CA . ALA B 1 206 ? -40.714 10.376 -50.586 1.00 41.60 206 ALA B CA 1
ATOM 3435 C C . ALA B 1 206 ? -39.592 9.514 -51.172 1.00 48.16 206 ALA B C 1
ATOM 3436 O O . ALA B 1 206 ? -38.732 10.011 -51.906 1.00 49.19 206 ALA B O 1
ATOM 3438 N N . VAL B 1 207 ? -39.614 8.221 -50.831 1.00 44.77 207 VAL B N 1
ATOM 3439 C CA . VAL B 1 207 ? -38.639 7.206 -51.212 1.00 44.84 207 VAL B CA 1
ATOM 3440 C C . VAL B 1 207 ? -38.999 6.593 -52.595 1.00 49.29 207 VAL B C 1
ATOM 3441 O O . VAL B 1 207 ? -38.154 5.943 -53.213 1.00 49.58 207 VAL B O 1
ATOM 3445 N N . ASN B 1 208 ? -40.222 6.883 -53.099 1.00 46.06 208 ASN B N 1
ATOM 3446 C CA . ASN B 1 208 ? -40.781 6.455 -54.393 1.00 46.38 208 ASN B CA 1
ATOM 3447 C C . ASN B 1 208 ? -40.890 4.928 -54.491 1.00 47.43 208 ASN B C 1
ATOM 3448 O O . ASN B 1 208 ? -40.620 4.355 -55.545 1.00 49.37 208 ASN B O 1
ATOM 3453 N N . MET B 1 209 ? -41.341 4.289 -53.411 1.00 39.08 209 MET B N 1
ATOM 3454 C CA . MET B 1 209 ? -41.480 2.836 -53.294 1.00 36.88 209 MET B CA 1
ATOM 3455 C C . MET B 1 209 ? -42.915 2.463 -52.904 1.00 43.03 209 MET B C 1
ATOM 3456 O O . MET B 1 209 ? -43.594 3.248 -52.238 1.00 42.96 209 MET B O 1
ATOM 3461 N N . ARG B 1 210 ? -43.380 1.275 -53.316 1.00 40.99 210 ARG B N 1
ATOM 3462 C CA . ARG B 1 210 ? -44.690 0.774 -52.906 1.00 40.76 210 ARG B CA 1
ATOM 3463 C C . ARG B 1 210 ? -44.471 -0.107 -51.679 1.00 43.93 210 ARG B C 1
ATOM 3464 O O . ARG B 1 210 ? -43.688 -1.055 -51.744 1.00 43.86 210 ARG B O 1
ATOM 3472 N N . VAL B 1 211 ? -45.103 0.233 -50.550 1.00 39.79 211 VAL B N 1
ATOM 3473 C CA . VAL B 1 211 ? -44.944 -0.543 -49.314 1.00 38.97 211 VAL B CA 1
ATOM 3474 C C . VAL B 1 211 ? -46.316 -1.068 -48.880 1.00 44.38 211 VAL B C 1
ATOM 3475 O O . VAL B 1 211 ? -47.270 -0.297 -48.765 1.00 44.17 211 VAL B O 1
ATOM 3479 N N . VAL B 1 212 ? -46.414 -2.384 -48.661 1.00 41.91 212 VAL B N 1
ATOM 3480 C CA . VAL B 1 212 ? -47.665 -3.031 -48.261 1.00 42.00 212 VAL B CA 1
ATOM 3481 C C . VAL B 1 212 ? -47.521 -3.512 -46.816 1.00 46.34 212 VAL B C 1
ATOM 3482 O O . VAL B 1 212 ? -46.696 -4.380 -46.533 1.00 46.37 212 VAL B O 1
ATOM 3486 N N . PHE B 1 213 ? -48.294 -2.907 -45.902 1.00 42.96 213 PHE B N 1
ATOM 3487 C CA . PHE B 1 213 ? -48.283 -3.253 -44.482 1.00 42.63 213 PHE B CA 1
ATOM 3488 C C . PHE B 1 213 ? -49.475 -4.124 -44.139 1.00 46.33 213 PHE B C 1
ATOM 3489 O O . PHE B 1 213 ? -50.534 -3.995 -44.759 1.00 46.61 213 PHE B O 1
ATOM 3497 N N . THR B 1 214 ? -49.306 -5.022 -43.160 1.00 41.90 214 THR B N 1
ATOM 3498 C CA . THR B 1 214 ? -50.380 -5.909 -42.719 1.00 41.78 214 THR B CA 1
ATOM 3499 C C . THR B 1 214 ? -50.602 -5.719 -41.222 1.00 45.38 214 THR B C 1
ATOM 3500 O O . THR B 1 214 ? -49.684 -5.296 -40.510 1.00 43.79 214 THR B O 1
ATOM 3504 N N . LEU B 1 215 ? -51.827 -6.024 -40.746 1.00 42.98 215 LEU B N 1
ATOM 3505 C CA . LEU B 1 215 ? -52.185 -5.905 -39.336 1.00 43.15 215 LEU B CA 1
ATOM 3506 C C . LEU B 1 215 ? -53.388 -6.783 -38.978 1.00 49.31 215 LEU B C 1
ATOM 3507 O O . LEU B 1 215 ? -54.374 -6.830 -39.708 1.00 48.86 215 LEU B O 1
ATOM 3512 N N . ASN B 1 216 ? -53.286 -7.467 -37.834 1.00 48.22 216 ASN B N 1
ATOM 3513 C CA . ASN B 1 216 ? -54.341 -8.256 -37.209 1.00 49.68 216 ASN B CA 1
ATOM 3514 C C . ASN B 1 216 ? -54.328 -7.891 -35.726 1.00 55.28 216 ASN B C 1
ATOM 3515 O O . ASN B 1 216 ? -53.435 -8.337 -35.003 1.00 54.58 216 ASN B O 1
ATOM 3520 N N . PRO B 1 217 ? -55.242 -7.007 -35.266 1.00 54.42 217 PRO B N 1
ATOM 3521 C CA . PRO B 1 217 ? -55.227 -6.612 -33.841 1.00 55.96 217 PRO B CA 1
ATOM 3522 C C . PRO B 1 217 ? -55.790 -7.722 -32.934 1.00 63.37 217 PRO B C 1
ATOM 3523 O O . PRO B 1 217 ? -56.831 -7.554 -32.297 1.00 63.84 217 PRO B O 1
ATOM 3527 N N . SER B 1 218 ? -55.077 -8.868 -32.884 1.00 61.71 218 SER B N 1
ATOM 3528 C CA . SER B 1 218 ? -55.428 -10.070 -32.123 1.00 63.51 218 SER B CA 1
ATOM 3529 C C . SER B 1 218 ? -55.235 -9.883 -30.608 1.00 70.04 218 SER B C 1
ATOM 3530 O O . SER B 1 218 ? -55.851 -10.610 -29.825 1.00 71.06 218 SER B O 1
ATOM 3533 N N . ASP B 1 219 ? -54.402 -8.909 -30.201 1.00 67.25 219 ASP B N 1
ATOM 3534 C CA . ASP B 1 219 ? -54.126 -8.604 -28.793 1.00 68.51 219 ASP B CA 1
ATOM 3535 C C . ASP B 1 219 ? -55.187 -7.654 -28.206 1.00 73.90 219 ASP B C 1
ATOM 3536 O O . ASP B 1 219 ? -55.188 -7.412 -26.995 1.00 74.76 219 ASP B O 1
ATOM 3541 N N . ASP B 1 220 ? -56.092 -7.136 -29.060 1.00 70.57 220 ASP B N 1
ATOM 3542 C CA . ASP B 1 220 ? -57.176 -6.229 -28.677 1.00 71.68 220 ASP B CA 1
ATOM 3543 C C . ASP B 1 220 ? -58.347 -7.012 -28.071 1.00 77.31 220 ASP B C 1
ATOM 3544 O O . ASP B 1 220 ? -58.531 -8.191 -28.391 1.00 77.28 220 ASP B O 1
ATOM 3549 N N . GLU B 1 221 ? -59.134 -6.348 -27.195 1.00 74.90 221 GLU B N 1
ATOM 3550 C CA . GLU B 1 221 ? -60.309 -6.927 -26.534 1.00 76.61 221 GLU B CA 1
ATOM 3551 C C . GLU B 1 221 ? -61.388 -7.245 -27.582 1.00 79.21 221 GLU B C 1
ATOM 3552 O O . GLU B 1 221 ? -61.825 -8.394 -27.678 1.00 79.34 221 GLU B O 1
ATOM 3558 N N . ASN B 1 222 ? -61.775 -6.233 -28.388 1.00 74.20 222 ASN B N 1
ATOM 3559 C CA . ASN B 1 222 ? -62.743 -6.359 -29.477 1.00 73.71 222 ASN B CA 1
ATOM 3560 C C . ASN B 1 222 ? -61.968 -6.232 -30.790 1.00 74.00 222 ASN B C 1
ATOM 3561 O O . ASN B 1 222 ? -61.744 -5.121 -31.282 1.00 72.76 222 ASN B O 1
ATOM 3566 N N . VAL B 1 223 ? -61.493 -7.385 -31.304 1.00 68.33 223 VAL B N 1
ATOM 3567 C CA . VAL B 1 223 ? -60.654 -7.521 -32.499 1.00 65.66 223 VAL B CA 1
ATOM 3568 C C . VAL B 1 223 ? -61.350 -6.944 -33.750 1.00 68.12 223 VAL B C 1
ATOM 3569 O O . VAL B 1 223 ? -60.736 -6.131 -34.442 1.00 66.42 223 VAL B O 1
ATOM 3573 N N . ASP B 1 224 ? -62.609 -7.345 -34.029 1.00 65.02 224 ASP B N 1
ATOM 3574 C CA . ASP B 1 224 ? -63.334 -6.889 -35.218 1.00 64.44 224 ASP B CA 1
ATOM 3575 C C . ASP B 1 224 ? -63.724 -5.401 -35.143 1.00 67.81 224 ASP B C 1
ATOM 3576 O O . ASP B 1 224 ? -63.804 -4.753 -36.190 1.00 67.00 224 ASP B O 1
ATOM 3581 N N . ALA B 1 225 ? -63.917 -4.850 -33.926 1.00 64.48 225 ALA B N 1
ATOM 3582 C CA . ALA B 1 225 ? -64.221 -3.425 -33.740 1.00 64.11 225 ALA B CA 1
ATOM 3583 C C . ALA B 1 225 ? -62.959 -2.585 -33.996 1.00 65.74 225 ALA B C 1
ATOM 3584 O O . ALA B 1 225 ? -63.050 -1.469 -34.514 1.00 64.72 225 ALA B O 1
ATOM 3586 N N . ALA B 1 226 ? -61.780 -3.146 -33.651 1.00 60.92 226 ALA B N 1
ATOM 3587 C CA . ALA B 1 226 ? -60.477 -2.522 -33.869 1.00 58.89 226 ALA B CA 1
ATOM 3588 C C . ALA B 1 226 ? -60.150 -2.512 -35.361 1.00 62.15 226 ALA B C 1
ATOM 3589 O O . ALA B 1 226 ? -59.589 -1.531 -35.848 1.00 61.72 226 ALA B O 1
ATOM 3591 N N . VAL B 1 227 ? -60.544 -3.585 -36.092 1.00 57.80 227 VAL B N 1
ATOM 3592 C CA . VAL B 1 227 ? -60.357 -3.729 -37.540 1.00 56.23 227 VAL B CA 1
ATOM 3593 C C . VAL B 1 227 ? -61.158 -2.625 -38.254 1.00 59.96 227 VAL B C 1
ATOM 3594 O O . VAL B 1 227 ? -60.596 -1.927 -39.094 1.00 59.14 227 VAL B O 1
ATOM 3598 N N . ARG B 1 228 ? -62.444 -2.450 -37.885 1.00 57.36 228 ARG B N 1
ATOM 3599 C CA . ARG B 1 228 ? -63.345 -1.452 -38.463 1.00 57.90 228 ARG B CA 1
ATOM 3600 C C . ARG B 1 228 ? -62.816 -0.021 -38.286 1.00 61.28 228 ARG B C 1
ATOM 3601 O O . ARG B 1 228 ? -62.883 0.760 -39.239 1.00 61.32 228 ARG B O 1
ATOM 3609 N N . SER B 1 229 ? -62.265 0.315 -37.098 1.00 56.76 229 SER B N 1
ATOM 3610 C CA . SER B 1 229 ? -61.740 1.658 -36.840 1.00 55.78 229 SER B CA 1
ATOM 3611 C C . SER B 1 229 ? -60.384 1.879 -37.520 1.00 57.12 229 SER B C 1
ATOM 3612 O O . SER B 1 229 ? -60.184 2.954 -38.086 1.00 57.16 229 SER B O 1
ATOM 3615 N N . VAL B 1 230 ? -59.467 0.878 -37.495 1.00 51.50 230 VAL B N 1
ATOM 3616 C CA . VAL B 1 230 ? -58.151 1.003 -38.152 1.00 49.61 230 VAL B CA 1
ATOM 3617 C C . VAL B 1 230 ? -58.364 1.101 -39.681 1.00 52.59 230 VAL B C 1
ATOM 3618 O O . VAL B 1 230 ? -57.694 1.909 -40.319 1.00 51.55 230 VAL B O 1
ATOM 3622 N N . PHE B 1 231 ? -59.341 0.346 -40.240 1.00 49.75 231 PHE B N 1
ATOM 3623 C CA . PHE B 1 231 ? -59.687 0.389 -41.664 1.00 49.94 231 PHE B CA 1
ATOM 3624 C C . PHE B 1 231 ? -60.176 1.789 -42.069 1.00 54.45 231 PHE B C 1
ATOM 3625 O O . PHE B 1 231 ? -59.801 2.258 -43.143 1.00 54.31 231 PHE B O 1
ATOM 3633 N N . LYS B 1 232 ? -60.983 2.457 -41.212 1.00 51.35 232 LYS B N 1
ATOM 3634 C CA . LYS B 1 232 ? -61.487 3.811 -41.470 1.00 51.93 232 LYS B CA 1
ATOM 3635 C C . LYS B 1 232 ? -60.330 4.825 -41.449 1.00 55.47 232 LYS B C 1
ATOM 3636 O O . LYS B 1 232 ? -60.294 5.726 -42.288 1.00 55.52 232 LYS B O 1
ATOM 3642 N N . THR B 1 233 ? -59.381 4.653 -40.501 1.00 51.05 233 THR B N 1
ATOM 3643 C CA . THR B 1 233 ? -58.190 5.487 -40.341 1.00 49.95 233 THR B CA 1
ATOM 3644 C C . THR B 1 233 ? -57.291 5.318 -41.569 1.00 53.41 233 THR B C 1
ATOM 3645 O O . THR B 1 233 ? -56.931 6.317 -42.192 1.00 53.89 233 THR B O 1
ATOM 3649 N N . ALA B 1 234 ? -56.971 4.052 -41.929 1.00 49.00 234 ALA B N 1
ATOM 3650 C CA . ALA B 1 234 ? -56.117 3.669 -43.058 1.00 48.16 234 ALA B CA 1
ATOM 3651 C C . ALA B 1 234 ? -56.661 4.159 -44.392 1.00 52.79 234 ALA B C 1
ATOM 3652 O O . ALA B 1 234 ? -55.874 4.453 -45.288 1.00 52.10 234 ALA B O 1
ATOM 3654 N N . SER B 1 235 ? -58.001 4.248 -44.518 1.00 50.67 235 SER B N 1
ATOM 3655 C CA . SER B 1 235 ? -58.710 4.716 -45.710 1.00 51.25 235 SER B CA 1
ATOM 3656 C C . SER B 1 235 ? -58.345 6.168 -46.059 1.00 55.10 235 SER B C 1
ATOM 3657 O O . SER B 1 235 ? -58.306 6.520 -47.238 1.00 56.02 235 SER B O 1
ATOM 3660 N N . ALA B 1 236 ? -58.046 6.989 -45.038 1.00 49.89 236 ALA B N 1
ATOM 3661 C CA . ALA B 1 236 ? -57.656 8.387 -45.198 1.00 49.69 236 ALA B CA 1
ATOM 3662 C C . ALA B 1 236 ? -56.125 8.556 -45.194 1.00 51.84 236 ALA B C 1
ATOM 3663 O O . ALA B 1 236 ? -55.592 9.312 -46.008 1.00 51.35 236 ALA B O 1
ATOM 3665 N N . SER B 1 237 ? -55.429 7.859 -44.271 1.00 46.80 237 SER B N 1
ATOM 3666 C CA . SER B 1 237 ? -53.980 7.947 -44.081 1.00 45.40 237 SER B CA 1
ATOM 3667 C C . SER B 1 237 ? -53.149 7.289 -45.184 1.00 47.60 237 SER B C 1
ATOM 3668 O O . SER B 1 237 ? -52.027 7.736 -45.436 1.00 46.83 237 SER B O 1
ATOM 3671 N N . MET B 1 238 ? -53.668 6.233 -45.828 1.00 43.01 238 MET B N 1
ATOM 3672 C CA . MET B 1 238 ? -52.891 5.487 -46.814 1.00 41.72 238 MET B CA 1
ATOM 3673 C C . MET B 1 238 ? -53.562 5.382 -48.187 1.00 46.48 238 MET B C 1
ATOM 3674 O O . MET B 1 238 ? -54.781 5.551 -48.304 1.00 47.27 238 MET B O 1
ATOM 3679 N N . HIS B 1 239 ? -52.733 5.099 -49.227 1.00 42.91 239 HIS B N 1
ATOM 3680 C CA . HIS B 1 239 ? -53.084 4.985 -50.654 1.00 43.21 239 HIS B CA 1
ATOM 3681 C C . HIS B 1 239 ? -54.246 4.007 -50.889 1.00 48.30 239 HIS B C 1
ATOM 3682 O O . HIS B 1 239 ? -55.162 4.303 -51.663 1.00 49.13 239 HIS B O 1
ATOM 3689 N N . THR B 1 240 ? -54.204 2.854 -50.206 1.00 45.18 240 THR B N 1
ATOM 3690 C CA . THR B 1 240 ? -55.201 1.791 -50.292 1.00 45.89 240 THR B CA 1
ATOM 3691 C C . THR B 1 240 ? -55.336 1.111 -48.922 1.00 49.63 240 THR B C 1
ATOM 3692 O O . THR B 1 240 ? -54.359 0.994 -48.180 1.00 48.80 240 THR B O 1
ATOM 3696 N N . ALA B 1 241 ? -56.562 0.706 -48.582 1.00 46.82 241 ALA B N 1
ATOM 3697 C CA . ALA B 1 241 ? -56.883 -0.035 -47.364 1.00 46.58 241 ALA B CA 1
ATOM 3698 C C . ALA B 1 241 ? -57.746 -1.230 -47.755 1.00 51.09 241 ALA B C 1
ATOM 3699 O O . ALA B 1 241 ? -58.748 -1.066 -48.457 1.00 51.46 241 ALA B O 1
ATOM 3701 N N . ARG B 1 242 ? -57.310 -2.439 -47.376 1.00 47.25 242 ARG B N 1
ATOM 3702 C CA . ARG B 1 242 ? -58.003 -3.684 -47.701 1.00 47.17 242 ARG B CA 1
ATOM 3703 C C . ARG B 1 242 ? -58.349 -4.447 -46.427 1.00 49.66 242 ARG B C 1
ATOM 3704 O O . ARG B 1 242 ? -57.467 -4.726 -45.616 1.00 48.29 242 ARG B O 1
ATOM 3712 N N . ARG B 1 243 ? -59.634 -4.783 -46.262 1.00 46.71 243 ARG B N 1
ATOM 3713 C CA . ARG B 1 243 ? -60.160 -5.505 -45.108 1.00 46.85 243 ARG B CA 1
ATOM 3714 C C . ARG B 1 243 ? -60.646 -6.893 -45.521 1.00 51.57 243 ARG B C 1
ATOM 3715 O O . ARG B 1 243 ? -61.507 -7.000 -46.396 1.00 52.23 243 ARG B O 1
ATOM 3723 N N . ILE B 1 244 ? -60.108 -7.950 -44.890 1.00 48.31 244 ILE B N 1
ATOM 3724 C CA . ILE B 1 244 ? -60.539 -9.326 -45.161 1.00 49.48 244 ILE B CA 1
ATOM 3725 C C . ILE B 1 244 ? -61.801 -9.597 -44.321 1.00 55.81 244 ILE B C 1
ATOM 3726 O O . ILE B 1 244 ? -61.733 -9.626 -43.089 1.00 55.85 244 ILE B O 1
ATOM 3731 N N . LYS B 1 245 ? -62.952 -9.745 -45.000 1.00 53.70 245 LYS B N 1
ATOM 3732 C CA . LYS B 1 245 ? -64.257 -10.005 -44.382 1.00 55.04 245 LYS B CA 1
ATOM 3733 C C . LYS B 1 245 ? -64.435 -11.501 -44.105 1.00 60.72 245 LYS B C 1
ATOM 3734 O O . LYS B 1 245 ? -64.871 -11.884 -43.018 1.00 60.89 245 LYS B O 1
ATOM 3740 N N . SER B 1 246 ? -64.098 -12.338 -45.103 1.00 58.16 246 SER B N 1
ATOM 3741 C CA . SER B 1 246 ? -64.194 -13.797 -45.060 1.00 59.09 246 SER B CA 1
ATOM 3742 C C . SER B 1 246 ? -62.933 -14.422 -45.624 1.00 62.45 246 SER B C 1
ATOM 3743 O O . SER B 1 246 ? -62.321 -13.843 -46.519 1.00 61.72 246 SER B O 1
ATOM 3746 N N . PHE B 1 247 ? -62.542 -15.600 -45.107 1.00 59.16 247 PHE B N 1
ATOM 3747 C CA . PHE B 1 247 ? -61.356 -16.336 -45.553 1.00 58.36 247 PHE B CA 1
ATOM 3748 C C . PHE B 1 247 ? -61.492 -17.827 -45.234 1.00 63.48 247 PHE B C 1
ATOM 3749 O O . PHE B 1 247 ? -61.756 -18.193 -44.086 1.00 63.66 247 PHE B O 1
ATOM 3757 N N . ALA B 1 248 ? -61.271 -18.681 -46.245 1.00 61.14 248 ALA B N 1
ATOM 3758 C CA . ALA B 1 248 ? -61.334 -20.139 -46.117 1.00 62.95 248 ALA B CA 1
ATOM 3759 C C . ALA B 1 248 ? -60.286 -20.823 -47.001 1.00 68.18 248 ALA B C 1
ATOM 3760 O O . ALA B 1 248 ? -59.976 -20.328 -48.090 1.00 66.76 248 ALA B O 1
ATOM 3762 N N . VAL B 1 249 ? -59.751 -21.967 -46.525 1.00 66.90 249 VAL B N 1
ATOM 3763 C CA . VAL B 1 249 ? -58.737 -22.763 -47.224 1.00 67.82 249 VAL B CA 1
ATOM 3764 C C . VAL B 1 249 ? -59.349 -24.114 -47.651 1.00 75.74 249 VAL B C 1
ATOM 3765 O O . VAL B 1 249 ? -59.935 -24.822 -46.825 1.00 76.22 249 VAL B O 1
ATOM 3769 N N . ASN B 1 250 ? -59.208 -24.450 -48.950 1.00 74.46 250 ASN B N 1
ATOM 3770 C CA . ASN B 1 250 ? -59.673 -25.698 -49.555 1.00 77.00 250 ASN B CA 1
ATOM 3771 C C . ASN B 1 250 ? -58.439 -26.460 -50.057 1.00 81.99 250 ASN B C 1
ATOM 3772 O O . ASN B 1 250 ? -58.030 -26.314 -51.214 1.00 81.61 250 ASN B O 1
ATOM 3777 N N . GLY B 1 251 ? -57.824 -27.211 -49.143 1.00 79.50 251 GLY B N 1
ATOM 3778 C CA . GLY B 1 251 ? -56.612 -27.981 -49.404 1.00 80.30 251 GLY B CA 1
ATOM 3779 C C . GLY B 1 251 ? -55.402 -27.096 -49.623 1.00 82.92 251 GLY B C 1
ATOM 3780 O O . GLY B 1 251 ? -54.849 -26.545 -48.665 1.00 81.28 251 GLY B O 1
ATOM 3781 N N . THR B 1 252 ? -55.007 -26.931 -50.901 1.00 79.65 252 THR B N 1
ATOM 3782 C CA . THR B 1 252 ? -53.859 -26.114 -51.323 1.00 77.99 252 THR B CA 1
ATOM 3783 C C . THR B 1 252 ? -54.309 -24.742 -51.862 1.00 79.54 252 THR B C 1
ATOM 3784 O O . THR B 1 252 ? -53.464 -23.893 -52.165 1.00 78.28 252 THR B O 1
ATOM 3788 N N . ALA B 1 253 ? -55.631 -24.529 -51.982 1.00 75.04 253 ALA B N 1
ATOM 3789 C CA . ALA B 1 253 ? -56.195 -23.276 -52.483 1.00 72.95 253 ALA B CA 1
ATOM 3790 C C . ALA B 1 253 ? -56.895 -22.480 -51.376 1.00 73.76 253 ALA B C 1
ATOM 3791 O O . ALA B 1 253 ? -57.326 -23.046 -50.369 1.00 74.07 253 ALA B O 1
ATOM 3793 N N . PHE B 1 254 ? -56.996 -21.160 -51.573 1.00 67.20 254 PHE B N 1
ATOM 3794 C CA . PHE B 1 254 ? -57.666 -20.245 -50.652 1.00 65.09 254 PHE B CA 1
ATOM 3795 C C . PHE B 1 254 ? -58.644 -19.370 -51.420 1.00 67.96 254 PHE B C 1
ATOM 3796 O O . PHE B 1 254 ? -58.507 -19.200 -52.635 1.00 67.93 254 PHE B O 1
ATOM 3804 N N . THR B 1 255 ? -59.592 -18.772 -50.696 1.00 63.58 255 THR B N 1
ATOM 3805 C CA . THR B 1 255 ? -60.564 -17.817 -51.223 1.00 62.88 255 THR B CA 1
ATOM 3806 C C . THR B 1 255 ? -60.880 -16.840 -50.096 1.00 64.35 255 THR B C 1
ATOM 3807 O O . THR B 1 255 ? -61.089 -17.252 -48.952 1.00 63.71 255 THR B O 1
ATOM 3811 N N . ALA B 1 256 ? -60.844 -15.544 -50.415 1.00 59.78 256 ALA B N 1
ATOM 3812 C CA . ALA B 1 256 ? -61.080 -14.487 -49.444 1.00 58.50 256 ALA B CA 1
ATOM 3813 C C . ALA B 1 256 ? -62.030 -13.421 -49.975 1.00 62.96 256 ALA B C 1
ATOM 3814 O O . ALA B 1 256 ? -61.842 -12.919 -51.087 1.00 62.52 256 ALA B O 1
ATOM 3816 N N . GLU B 1 257 ? -63.055 -13.082 -49.174 1.00 60.05 257 GLU B N 1
ATOM 3817 C CA . GLU B 1 257 ? -64.007 -12.013 -49.484 1.00 59.99 257 GLU B CA 1
ATOM 3818 C C . GLU B 1 257 ? -63.443 -10.769 -48.827 1.00 61.39 257 GLU B C 1
ATOM 3819 O O . GLU B 1 257 ? -63.221 -10.755 -47.613 1.00 60.22 257 GLU B O 1
ATOM 3825 N N . THR B 1 258 ? -63.102 -9.770 -49.644 1.00 57.49 258 THR B N 1
ATOM 3826 C CA . THR B 1 258 ? -62.407 -8.572 -49.188 1.00 56.06 258 THR B CA 1
ATOM 3827 C C . THR B 1 258 ? -63.194 -7.275 -49.500 1.00 59.96 258 THR B C 1
ATOM 3828 O O . THR B 1 258 ? -64.025 -7.239 -50.412 1.00 60.36 258 THR B O 1
ATOM 3832 N N . GLU B 1 259 ? -62.926 -6.223 -48.704 1.00 55.54 259 GLU B N 1
ATOM 3833 C CA . GLU B 1 259 ? -63.462 -4.871 -48.867 1.00 55.48 259 GLU B CA 1
ATOM 3834 C C . GLU B 1 259 ? -62.266 -3.940 -49.091 1.00 57.55 259 GLU B C 1
ATOM 3835 O O . GLU B 1 259 ? -61.381 -3.868 -48.237 1.00 56.00 259 GLU B O 1
ATOM 3841 N N . ILE B 1 260 ? -62.211 -3.273 -50.252 1.00 53.97 260 ILE B N 1
ATOM 3842 C CA . ILE B 1 260 ? -61.095 -2.389 -50.578 1.00 52.57 260 ILE B CA 1
ATOM 3843 C C . ILE B 1 260 ? -61.545 -0.921 -50.710 1.00 55.85 260 ILE B C 1
ATOM 3844 O O . ILE B 1 260 ? -62.566 -0.621 -51.334 1.00 56.21 260 ILE B O 1
ATOM 3849 N N . HIS B 1 261 ? -60.749 -0.020 -50.112 1.00 51.31 261 HIS B N 1
ATOM 3850 C CA . HIS B 1 261 ? -60.921 1.424 -50.197 1.00 51.28 261 HIS B CA 1
ATOM 3851 C C . HIS B 1 261 ? -59.757 2.026 -50.982 1.00 55.31 261 HIS B C 1
ATOM 3852 O O . HIS B 1 261 ? -58.592 1.764 -50.668 1.00 54.29 261 HIS B O 1
ATOM 3859 N N . LEU B 1 262 ? -60.077 2.845 -51.985 1.00 52.78 262 LEU B N 1
ATOM 3860 C CA . LEU B 1 262 ? -59.092 3.562 -52.783 1.00 52.66 262 LEU B CA 1
ATOM 3861 C C . LEU B 1 262 ? -59.263 5.037 -52.472 1.00 58.43 262 LEU B C 1
ATOM 3862 O O . LEU B 1 262 ? -60.346 5.586 -52.695 1.00 59.24 262 LEU B O 1
ATOM 3867 N N . ARG B 1 263 ? -58.220 5.661 -51.900 1.00 55.35 263 ARG B N 1
ATOM 3868 C CA . ARG B 1 263 ? -58.219 7.067 -51.495 1.00 56.34 263 ARG B CA 1
ATOM 3869 C C . ARG B 1 263 ? -58.478 8.019 -52.680 1.00 65.67 263 ARG B C 1
ATOM 3870 O O . ARG B 1 263 ? -59.199 9.008 -52.511 1.00 66.75 263 ARG B O 1
ATOM 3878 N N . ALA B 1 264 ? -57.907 7.702 -53.867 1.00 64.77 264 ALA B N 1
ATOM 3879 C CA . ALA B 1 264 ? -58.001 8.481 -55.107 1.00 67.29 264 ALA B CA 1
ATOM 3880 C C . ALA B 1 264 ? -59.445 8.799 -55.521 1.00 75.56 264 ALA B C 1
ATOM 3881 O O . ALA B 1 264 ? -59.741 9.963 -55.808 1.00 76.44 264 ALA B O 1
ATOM 3883 N N . ASP B 1 265 ? -60.336 7.787 -55.550 1.00 74.47 265 ASP B N 1
ATOM 3884 C CA . ASP B 1 265 ? -61.729 7.992 -55.961 1.00 77.20 265 ASP B CA 1
ATOM 3885 C C . ASP B 1 265 ? -62.720 7.876 -54.779 1.00 82.38 265 ASP B C 1
ATOM 3886 O O . ASP B 1 265 ? -63.936 7.895 -55.012 1.00 83.89 265 ASP B O 1
ATOM 3891 N N . ARG B 1 266 ? -62.203 7.762 -53.521 1.00 77.66 266 ARG B N 1
ATOM 3892 C CA . ARG B 1 266 ? -62.973 7.662 -52.265 1.00 77.57 266 ARG B CA 1
ATOM 3893 C C . ARG B 1 266 ? -63.835 6.361 -52.198 1.00 80.95 266 ARG B C 1
ATOM 3894 O O . ARG B 1 266 ? -64.364 6.041 -51.131 1.00 80.92 266 ARG B O 1
ATOM 3902 N N . SER B 1 267 ? -63.935 5.605 -53.314 1.00 76.70 267 SER B N 1
ATOM 3903 C CA . SER B 1 267 ? -64.740 4.385 -53.462 1.00 76.18 267 SER B CA 1
ATOM 3904 C C . SER B 1 267 ? -64.395 3.271 -52.461 1.00 76.70 267 SER B C 1
ATOM 3905 O O . SER B 1 267 ? -63.227 3.057 -52.128 1.00 74.25 267 SER B O 1
ATOM 3908 N N . ASN B 1 268 ? -65.443 2.554 -52.018 1.00 72.73 268 ASN B N 1
ATOM 3909 C CA . ASN B 1 268 ? -65.394 1.405 -51.115 1.00 71.20 268 ASN B CA 1
ATOM 3910 C C . ASN B 1 268 ? -66.120 0.251 -51.808 1.00 75.48 268 ASN B C 1
ATOM 3911 O O . ASN B 1 268 ? -67.351 0.260 -51.894 1.00 77.32 268 ASN B O 1
ATOM 3916 N N . SER B 1 269 ? -65.359 -0.702 -52.372 1.00 70.10 269 SER B N 1
ATOM 3917 C CA . SER B 1 269 ? -65.940 -1.810 -53.134 1.00 70.29 269 SER B CA 1
ATOM 3918 C C . SER B 1 269 ? -65.538 -3.191 -52.610 1.00 72.43 269 SER B C 1
ATOM 3919 O O . SER B 1 269 ? -64.479 -3.347 -51.999 1.00 70.88 269 SER B O 1
ATOM 3922 N N . ALA B 1 270 ? -66.398 -4.193 -52.869 1.00 69.14 270 ALA B N 1
ATOM 3923 C CA . ALA B 1 270 ? -66.179 -5.588 -52.496 1.00 68.41 270 ALA B CA 1
ATOM 3924 C C . ALA B 1 270 ? -65.360 -6.284 -53.577 1.00 72.38 270 ALA B C 1
ATOM 3925 O O . ALA B 1 270 ? -65.624 -6.097 -54.766 1.00 73.49 270 ALA B O 1
ATOM 3927 N N . ASN B 1 271 ? -64.347 -7.054 -53.170 1.00 67.75 271 ASN B N 1
ATOM 3928 C CA . ASN B 1 271 ? -63.469 -7.754 -54.097 1.00 67.74 271 ASN B CA 1
ATOM 3929 C C . ASN B 1 271 ? -63.203 -9.173 -53.612 1.00 72.39 271 ASN B C 1
ATOM 3930 O O . ASN B 1 271 ? -62.816 -9.374 -52.465 1.00 70.84 271 ASN B O 1
ATOM 3935 N N . ARG B 1 272 ? -63.439 -10.156 -54.481 1.00 71.06 272 ARG B N 1
ATOM 3936 C CA . ARG B 1 272 ? -63.201 -11.561 -54.175 1.00 71.41 272 ARG B CA 1
ATOM 3937 C C . ARG B 1 272 ? -61.831 -11.930 -54.726 1.00 75.64 272 ARG B C 1
ATOM 3938 O O . ARG B 1 272 ? -61.567 -11.721 -55.914 1.00 76.04 272 ARG B O 1
ATOM 3946 N N . VAL B 1 273 ? -60.946 -12.427 -53.856 1.00 71.78 273 VAL B N 1
ATOM 3947 C CA . VAL B 1 273 ? -59.590 -12.808 -54.243 1.00 71.36 273 VAL B CA 1
ATOM 3948 C C . VAL B 1 273 ? -59.342 -14.271 -53.835 1.00 76.12 273 VAL B C 1
ATOM 3949 O O . VAL B 1 273 ? -59.520 -14.644 -52.676 1.00 75.15 273 VAL B O 1
ATOM 3953 N N . SER B 1 274 ? -58.969 -15.093 -54.824 1.00 74.50 274 SER B N 1
ATOM 3954 C CA . SER B 1 274 ? -58.677 -16.515 -54.655 1.00 75.47 274 SER B CA 1
ATOM 3955 C C . SER B 1 274 ? -57.374 -16.885 -55.372 1.00 80.00 274 SER B C 1
ATOM 3956 O O . SER B 1 274 ? -56.948 -16.183 -56.294 1.00 79.21 274 SER B O 1
ATOM 3959 N N . GLY B 1 275 ? -56.755 -17.972 -54.924 1.00 77.73 275 GLY B N 1
ATOM 3960 C CA . GLY B 1 275 ? -55.509 -18.482 -55.481 1.00 78.48 275 GLY B CA 1
ATOM 3961 C C . GLY B 1 275 ? -54.969 -19.672 -54.720 1.00 84.29 275 GLY B C 1
ATOM 3962 O O . GLY B 1 275 ? -55.680 -20.267 -53.905 1.00 83.60 275 GLY B O 1
ATOM 3963 N N . ASP B 1 276 ? -53.706 -20.032 -54.992 1.00 83.21 276 ASP B N 1
ATOM 3964 C CA . ASP B 1 276 ? -53.037 -21.153 -54.332 1.00 84.76 276 ASP B CA 1
ATOM 3965 C C . ASP B 1 276 ? -52.197 -20.661 -53.153 1.00 88.96 276 ASP B C 1
ATOM 3966 O O . ASP B 1 276 ? -51.778 -19.499 -53.139 1.00 87.29 276 ASP B O 1
ATOM 3971 N N . LEU B 1 277 ? -51.962 -21.543 -52.164 1.00 87.10 277 LEU B N 1
ATOM 3972 C CA . LEU B 1 277 ? -51.163 -21.224 -50.983 1.00 86.52 277 LEU B CA 1
ATOM 3973 C C . LEU B 1 277 ? -49.680 -21.128 -51.363 1.00 92.95 277 LEU B C 1
ATOM 3974 O O . LEU B 1 277 ? -49.091 -22.105 -51.834 1.00 94.30 277 LEU B O 1
ATOM 3979 N N . VAL B 1 278 ? -49.103 -19.927 -51.197 1.00 89.75 278 VAL B N 1
ATOM 3980 C CA . VAL B 1 278 ? -47.702 -19.615 -51.502 1.00 90.15 278 VAL B CA 1
ATOM 3981 C C . VAL B 1 278 ? -46.925 -19.548 -50.179 1.00 95.35 278 VAL B C 1
ATOM 3982 O O . VAL B 1 278 ? -47.300 -18.787 -49.280 1.00 93.67 278 VAL B O 1
ATOM 3986 N N . SER B 1 279 ? -45.860 -20.359 -50.060 1.00 94.31 279 SER B N 1
ATOM 3987 C CA . SER B 1 279 ? -45.013 -20.418 -48.864 1.00 94.27 279 SER B CA 1
ATOM 3988 C C . SER B 1 279 ? -44.039 -19.227 -48.811 1.00 97.13 279 SER B C 1
ATOM 3989 O O . SER B 1 279 ? -43.803 -18.575 -49.834 1.00 96.82 279 SER B O 1
ATOM 3992 N N . ARG B 1 280 ? -43.489 -18.939 -47.611 1.00 92.42 280 ARG B N 1
ATOM 3993 C CA . ARG B 1 280 ? -42.532 -17.854 -47.394 1.00 104.45 280 ARG B CA 1
ATOM 3994 C C . ARG B 1 280 ? -41.242 -18.401 -46.788 1.00 130.13 280 ARG B C 1
ATOM 3995 O O . ARG B 1 280 ? -40.395 -18.918 -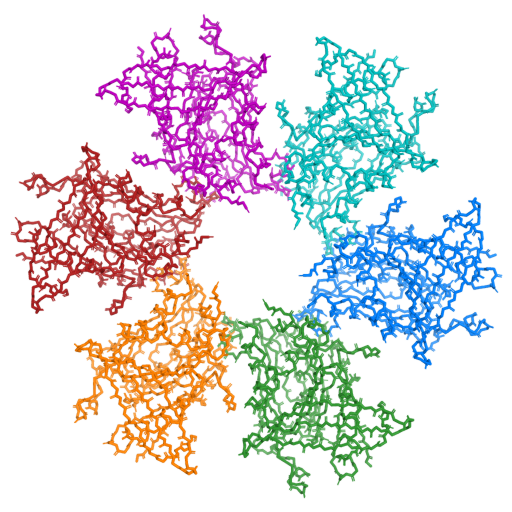47.513 1.00 92.83 280 ARG B O 1
ATOM 4003 N N . ASN C 1 12 ? -28.213 -44.483 -18.426 1.00 87.18 12 ASN C N 1
ATOM 4004 C CA . ASN C 1 12 ? -28.729 -43.150 -18.739 1.00 83.85 12 ASN C CA 1
ATOM 4005 C C . ASN C 1 12 ? -29.678 -42.651 -17.634 1.00 84.66 12 ASN C C 1
ATOM 4006 O O . ASN C 1 12 ? -30.494 -43.425 -17.116 1.00 84.94 12 ASN C O 1
ATOM 4011 N N . SER C 1 13 ? -29.559 -41.352 -17.281 1.00 77.34 13 SER C N 1
ATOM 4012 C CA . SER C 1 13 ? -30.369 -40.705 -16.247 1.00 74.28 13 SER C CA 1
ATOM 4013 C C . SER C 1 13 ? -30.693 -39.239 -16.604 1.00 73.17 13 SER C C 1
ATOM 4014 O O . SER C 1 13 ? -30.072 -38.659 -17.502 1.00 72.19 13 SER C O 1
ATOM 4017 N N . ILE C 1 14 ? -31.679 -38.659 -15.894 1.00 65.97 14 ILE C N 1
ATOM 4018 C CA . ILE C 1 14 ? -32.132 -37.277 -16.065 1.00 62.29 14 ILE C CA 1
ATOM 4019 C C . ILE C 1 14 ? -31.212 -36.347 -15.251 1.00 64.73 14 ILE C C 1
ATOM 4020 O O . ILE C 1 14 ? -30.932 -36.617 -14.080 1.00 65.69 14 ILE C O 1
ATOM 4025 N N . ILE C 1 15 ? -30.747 -35.260 -15.886 1.00 58.43 15 ILE C N 1
ATOM 4026 C CA . ILE C 1 15 ? -29.873 -34.249 -15.291 1.00 57.10 15 ILE C CA 1
ATOM 4027 C C . ILE C 1 15 ? -30.720 -33.107 -14.695 1.00 57.18 15 ILE C C 1
ATOM 4028 O O . ILE C 1 15 ? -31.611 -32.593 -15.371 1.00 54.66 15 ILE C O 1
ATOM 4033 N N . ASP C 1 16 ? -30.427 -32.701 -13.444 1.00 52.96 16 ASP C N 1
ATOM 4034 C CA . ASP C 1 16 ? -31.086 -31.560 -12.811 1.00 50.68 16 ASP C CA 1
ATOM 4035 C C . ASP C 1 16 ? -30.160 -30.354 -12.974 1.00 52.75 16 ASP C C 1
ATOM 4036 O O . ASP C 1 16 ? -29.074 -30.321 -12.396 1.00 53.36 16 ASP C O 1
ATOM 4041 N N . LEU C 1 17 ? -30.571 -29.401 -13.819 1.00 47.18 17 LEU C N 1
ATOM 4042 C CA . LEU C 1 17 ? -29.809 -28.198 -14.150 1.00 46.33 17 LEU C CA 1
ATOM 4043 C C . LEU C 1 17 ? -29.946 -27.087 -13.096 1.00 49.28 17 LEU C C 1
ATOM 4044 O O . LEU C 1 17 ? -29.170 -26.130 -13.128 1.00 49.50 17 LEU C O 1
ATOM 4049 N N . GLY C 1 18 ? -30.915 -27.230 -12.184 1.00 44.42 18 GLY C N 1
ATOM 4050 C CA . GLY C 1 18 ? -31.187 -26.290 -11.098 1.00 43.47 18 GLY C CA 1
ATOM 4051 C C . GLY C 1 18 ? -29.957 -25.824 -10.337 1.00 47.01 18 GLY C C 1
ATOM 4052 O O . GLY C 1 18 ? -29.670 -24.622 -10.344 1.00 45.84 18 GLY C O 1
ATOM 4053 N N . PRO C 1 19 ? -29.161 -26.752 -9.728 1.00 44.50 19 PRO C N 1
ATOM 4054 C CA . PRO C 1 19 ? -27.962 -26.321 -8.981 1.00 45.56 19 PRO C CA 1
ATOM 4055 C C . PRO C 1 19 ? -26.933 -25.557 -9.825 1.00 49.55 19 PRO C C 1
ATOM 4056 O O . PRO C 1 19 ? -26.273 -24.665 -9.291 1.00 49.81 19 PRO C O 1
ATOM 4060 N N . ARG C 1 20 ? -26.811 -25.885 -11.131 1.00 45.22 20 ARG C N 1
ATOM 4061 C CA . ARG C 1 20 ? -25.871 -25.226 -12.040 1.00 44.93 20 ARG C CA 1
ATOM 4062 C C . ARG C 1 20 ? -26.308 -23.788 -12.335 1.00 47.78 20 ARG C C 1
ATOM 4063 O O . ARG C 1 20 ? -25.446 -22.905 -12.422 1.00 47.93 20 ARG C O 1
ATOM 4071 N N . VAL C 1 21 ? -27.642 -23.550 -12.439 1.00 42.32 21 VAL C N 1
ATOM 4072 C CA . VAL C 1 21 ? -28.246 -22.226 -12.641 1.00 40.35 21 VAL C CA 1
ATOM 4073 C C . VAL C 1 21 ? -27.981 -21.395 -11.373 1.00 44.82 21 VAL C C 1
ATOM 4074 O O . VAL C 1 21 ? -27.537 -20.251 -11.472 1.00 44.98 21 VAL C O 1
ATOM 4078 N N . GLN C 1 22 ? -28.206 -22.001 -10.191 1.00 41.47 22 GLN C N 1
ATOM 4079 C CA . GLN C 1 22 ? -28.013 -21.390 -8.873 1.00 42.07 22 GLN C CA 1
ATOM 4080 C C . GLN C 1 22 ? -26.568 -20.919 -8.656 1.00 49.02 22 GLN C C 1
ATOM 4081 O O . GLN C 1 22 ? -26.365 -19.809 -8.159 1.00 49.80 22 GLN C O 1
ATOM 4087 N N . SER C 1 23 ? -25.574 -21.748 -9.033 1.00 47.02 23 SER C N 1
ATOM 4088 C CA . SER C 1 23 ? -24.155 -21.402 -8.883 1.00 48.56 23 SER C CA 1
ATOM 4089 C C . SER C 1 23 ? -23.750 -20.294 -9.866 1.00 50.54 23 SER C C 1
ATOM 4090 O O . SER C 1 23 ? -22.952 -19.427 -9.499 1.00 51.66 23 SER C O 1
ATOM 4093 N N . LEU C 1 24 ? -24.317 -20.305 -11.095 1.00 44.13 24 LEU C N 1
ATOM 4094 C CA . LEU C 1 24 ? -24.047 -19.274 -12.105 1.00 42.88 24 LEU C CA 1
ATOM 4095 C C . LEU C 1 24 ? -24.574 -17.905 -11.628 1.00 45.38 24 LEU C C 1
ATOM 4096 O O . LEU C 1 24 ? -23.874 -16.903 -11.785 1.00 46.02 24 LEU C O 1
ATOM 4101 N N . MET C 1 25 ? -25.771 -17.882 -10.996 1.00 38.85 25 MET C N 1
ATOM 4102 C CA . MET C 1 25 ? -26.393 -16.666 -10.464 1.00 36.84 25 MET C CA 1
ATOM 4103 C C . MET C 1 25 ? -25.535 -16.043 -9.351 1.00 45.64 25 MET C C 1
ATOM 4104 O O . MET C 1 25 ? -25.505 -14.817 -9.226 1.00 46.32 25 MET C O 1
ATOM 4109 N N . GLU C 1 26 ? -24.828 -16.881 -8.567 1.00 44.98 26 GLU C N 1
ATOM 4110 C CA . GLU C 1 26 ? -23.925 -16.426 -7.499 1.00 47.40 26 GLU C CA 1
ATOM 4111 C C . GLU C 1 26 ? -22.713 -15.717 -8.112 1.00 52.82 26 GLU C C 1
ATOM 4112 O O . GLU C 1 26 ? -22.271 -14.691 -7.594 1.00 53.63 26 GLU C O 1
ATOM 4118 N N . GLN C 1 27 ? -22.214 -16.252 -9.240 1.00 49.59 27 GLN C N 1
ATOM 4119 C CA . GLN C 1 27 ? -21.075 -15.718 -9.988 1.00 50.31 27 GLN C CA 1
ATOM 4120 C C . GLN C 1 27 ? -21.444 -14.433 -10.737 1.00 54.33 27 GLN C C 1
ATOM 4121 O O . GLN C 1 27 ? -20.582 -13.579 -10.945 1.00 54.84 27 GLN C O 1
ATOM 4127 N N . LEU C 1 28 ? -22.724 -14.295 -11.123 1.00 50.29 28 LEU C N 1
ATOM 4128 C CA . LEU C 1 28 ? -23.281 -13.157 -11.860 1.00 49.32 28 LEU C CA 1
ATOM 4129 C C . LEU C 1 28 ? -23.660 -11.980 -10.945 1.00 53.86 28 LEU C C 1
ATOM 4130 O O . LEU C 1 28 ? -24.020 -10.912 -11.450 1.00 53.09 28 LEU C O 1
ATOM 4135 N N . ALA C 1 29 ? -23.553 -12.163 -9.612 1.00 51.75 29 ALA C N 1
ATOM 4136 C CA . ALA C 1 29 ? -23.865 -11.136 -8.618 1.00 52.70 29 ALA C CA 1
ATOM 4137 C C . ALA C 1 29 ? -22.682 -10.155 -8.442 1.00 59.94 29 ALA C C 1
ATOM 4138 O O . ALA C 1 29 ? -22.241 -9.891 -7.323 1.00 60.82 29 ALA C O 1
ATOM 4140 N N . THR C 1 30 ? -22.192 -9.605 -9.572 1.00 58.32 30 THR C N 1
ATOM 4141 C CA . THR C 1 30 ? -21.075 -8.654 -9.664 1.00 60.15 30 THR C CA 1
ATOM 4142 C C . THR C 1 30 ? -21.590 -7.236 -9.921 1.00 65.15 30 THR C C 1
ATOM 4143 O O . THR C 1 30 ? -22.657 -7.055 -10.518 1.00 63.17 30 THR C O 1
ATOM 4147 N N . THR C 1 31 ? -20.795 -6.239 -9.506 1.00 64.30 31 THR C N 1
ATOM 4148 C CA . THR C 1 31 ? -21.057 -4.815 -9.703 1.00 64.75 31 THR C CA 1
ATOM 4149 C C . THR C 1 31 ? -20.559 -4.386 -11.098 1.00 68.80 31 THR C C 1
ATOM 4150 O O . THR C 1 31 ? -20.923 -3.304 -11.574 1.00 68.97 31 THR C O 1
ATOM 4154 N N . LYS C 1 32 ? -19.726 -5.237 -11.746 1.00 64.66 32 LYS C N 1
ATOM 4155 C CA . LYS C 1 32 ? -19.113 -4.943 -13.043 1.00 64.29 32 LYS C CA 1
ATOM 4156 C C . LYS C 1 32 ? -19.379 -6.047 -14.094 1.00 65.38 32 LYS C C 1
ATOM 4157 O O . LYS C 1 32 ? -18.428 -6.659 -14.599 1.00 65.56 32 LYS C O 1
ATOM 4163 N N . LEU C 1 33 ? -20.664 -6.268 -14.460 1.00 58.61 33 LEU C N 1
ATOM 4164 C CA . LEU C 1 33 ? -21.013 -7.247 -15.499 1.00 56.52 33 LEU C CA 1
ATOM 4165 C C . LEU C 1 33 ? -20.725 -6.681 -16.901 1.00 60.08 33 LEU C C 1
ATOM 4166 O O . LEU C 1 33 ? -20.675 -7.445 -17.865 1.00 59.13 33 LEU C O 1
ATOM 4171 N N . GLU C 1 34 ? -20.516 -5.348 -17.005 1.00 57.42 34 GLU C N 1
ATOM 4172 C CA . GLU C 1 34 ? -20.161 -4.656 -18.248 1.00 57.75 34 GLU C CA 1
ATOM 4173 C C . GLU C 1 34 ? -18.735 -5.039 -18.664 1.00 62.02 34 GLU C C 1
ATOM 4174 O O . GLU C 1 34 ? -18.446 -5.126 -19.857 1.00 61.33 34 GLU C O 1
ATOM 4180 N N . GLU C 1 35 ? -17.862 -5.294 -17.669 1.00 59.61 35 GLU C N 1
ATOM 4181 C CA . GLU C 1 35 ? -16.484 -5.752 -17.854 1.00 61.11 35 GLU C CA 1
ATOM 4182 C C . GLU C 1 35 ? -16.473 -7.230 -18.243 1.00 64.01 35 GLU C C 1
ATOM 4183 O O . GLU C 1 35 ? -15.556 -7.681 -18.930 1.00 65.25 35 GLU C O 1
ATOM 4189 N N . GLY C 1 36 ? -17.491 -7.961 -17.792 1.00 58.46 36 GLY C N 1
ATOM 4190 C CA . GLY C 1 36 ? -17.673 -9.380 -18.072 1.00 57.26 36 GLY C CA 1
ATOM 4191 C C . GLY C 1 36 ? -17.181 -10.303 -16.978 1.00 60.49 36 GLY C C 1
ATOM 4192 O O . GLY C 1 36 ? -16.309 -9.935 -16.188 1.00 61.36 36 GLY C O 1
ATOM 4193 N N . VAL C 1 37 ? -17.760 -11.508 -16.926 1.00 55.62 37 VAL C N 1
ATOM 4194 C CA . VAL C 1 37 ? -17.381 -12.566 -15.993 1.00 55.98 37 VAL C CA 1
ATOM 4195 C C . VAL C 1 37 ? -16.818 -13.686 -16.863 1.00 61.83 37 VAL C C 1
ATOM 4196 O O . VAL C 1 37 ? -17.561 -14.332 -17.607 1.00 60.88 37 VAL C O 1
ATOM 4200 N N . LYS C 1 38 ? -15.491 -13.849 -16.822 1.00 60.89 38 LYS C N 1
ATOM 4201 C CA . LYS C 1 38 ? -14.745 -14.823 -17.624 1.00 62.04 38 LYS C CA 1
ATOM 4202 C C . LYS C 1 38 ? -14.460 -16.104 -16.831 1.00 66.18 38 LYS C C 1
ATOM 4203 O O . LYS C 1 38 ? -14.862 -16.226 -15.673 1.00 64.97 38 LYS C O 1
ATOM 4209 N N . ASN C 1 39 ? -13.753 -17.054 -17.482 1.00 64.42 39 ASN C N 1
ATOM 4210 C CA . ASN C 1 39 ? -13.258 -18.341 -16.974 1.00 65.45 39 ASN C CA 1
ATOM 4211 C C . ASN C 1 39 ? -14.356 -19.226 -16.350 1.00 67.40 39 ASN C C 1
ATOM 4212 O O . ASN C 1 39 ? -14.098 -19.980 -15.407 1.00 68.30 39 ASN C O 1
ATOM 4217 N N . LEU C 1 40 ? -15.567 -19.171 -16.923 1.00 61.15 40 LEU C N 1
ATOM 4218 C CA . LEU C 1 40 ? -16.670 -20.035 -16.511 1.00 59.23 40 LEU C CA 1
ATOM 4219 C C . LEU C 1 40 ? -16.536 -21.375 -17.257 1.00 63.80 40 LEU C C 1
ATOM 4220 O O . LEU C 1 40 ? -15.737 -21.483 -18.200 1.00 65.19 40 LEU C O 1
ATOM 4225 N N . ASP C 1 41 ? -17.303 -22.389 -16.842 1.00 58.44 41 ASP C N 1
ATOM 4226 C CA . ASP C 1 41 ? -17.281 -23.691 -17.499 1.00 58.50 41 ASP C CA 1
ATOM 4227 C C . ASP C 1 41 ? -18.724 -24.128 -17.726 1.00 57.99 41 ASP C C 1
ATOM 4228 O O . ASP C 1 41 ? -19.165 -25.160 -17.209 1.00 58.79 41 ASP C O 1
ATOM 4233 N N . MET C 1 42 ? -19.470 -23.308 -18.487 1.00 49.34 42 MET C N 1
ATOM 4234 C CA . MET C 1 42 ? -20.884 -23.529 -18.782 1.00 45.55 42 MET C CA 1
ATOM 4235 C C . MET C 1 42 ? -21.092 -24.749 -19.718 1.00 52.19 42 MET C C 1
ATOM 4236 O O . MET C 1 42 ? -22.146 -25.390 -19.644 1.00 51.93 42 MET C O 1
ATOM 4241 N N . GLY C 1 43 ? -20.077 -25.084 -20.524 1.00 50.35 43 GLY C N 1
ATOM 4242 C CA . GLY C 1 43 ? -20.113 -26.206 -21.461 1.00 51.25 43 GLY C CA 1
ATOM 4243 C C . GLY C 1 43 ? -19.509 -25.873 -22.811 1.00 56.86 43 GLY C C 1
ATOM 4244 O O . GLY C 1 43 ? -19.649 -24.744 -23.292 1.00 55.64 43 GLY C O 1
ATOM 4245 N N . SER C 1 44 ? -18.852 -26.861 -23.445 1.00 56.24 44 SER C N 1
ATOM 4246 C CA . SER C 1 44 ? -18.167 -26.664 -24.727 1.00 57.77 44 SER C CA 1
ATOM 4247 C C . SER C 1 44 ? -18.583 -27.675 -25.815 1.00 62.53 44 SER C C 1
ATOM 4248 O O . SER C 1 44 ? -17.936 -27.730 -26.867 1.00 64.18 44 SER C O 1
ATOM 4251 N N . VAL C 1 45 ? -19.684 -28.423 -25.593 1.00 57.43 45 VAL C N 1
ATOM 4252 C CA . VAL C 1 45 ? -20.205 -29.401 -26.557 1.00 58.12 45 VAL C CA 1
ATOM 4253 C C . VAL C 1 45 ? -20.680 -28.669 -27.832 1.00 62.50 45 VAL C C 1
ATOM 4254 O O . VAL C 1 45 ? -20.346 -29.103 -28.938 1.00 64.38 45 VAL C O 1
ATOM 4258 N N . TYR C 1 46 ? -21.419 -27.550 -27.673 1.00 56.90 46 TYR C N 1
ATOM 4259 C CA . TYR C 1 46 ? -21.924 -26.761 -28.800 1.00 56.41 46 TYR C CA 1
ATOM 4260 C C . TYR C 1 46 ? -21.566 -25.281 -28.656 1.00 59.50 46 TYR C C 1
ATOM 4261 O O . TYR C 1 46 ? -21.664 -24.729 -27.559 1.00 57.15 46 TYR C O 1
ATOM 4270 N N . GLU C 1 47 ? -21.143 -24.644 -29.768 1.00 58.02 47 GLU C N 1
ATOM 4271 C CA . GLU C 1 47 ? -20.781 -23.221 -29.809 1.00 57.45 47 GLU C CA 1
ATOM 4272 C C . GLU C 1 47 ? -22.045 -22.376 -29.967 1.00 59.30 47 GLU C C 1
ATOM 4273 O O . GLU C 1 47 ? -22.494 -22.118 -31.088 1.00 59.72 47 GLU C O 1
ATOM 4279 N N . ILE C 1 48 ? -22.642 -21.976 -28.840 1.00 53.35 48 ILE C N 1
ATOM 4280 C CA . ILE C 1 48 ? -23.880 -21.199 -28.836 1.00 51.18 48 ILE C CA 1
ATOM 4281 C C . ILE C 1 48 ? -23.698 -19.902 -28.033 1.00 53.68 48 ILE C C 1
ATOM 4282 O O . ILE C 1 48 ? -23.053 -19.904 -26.983 1.00 53.05 48 ILE C O 1
ATOM 4287 N N . THR C 1 49 ? -24.273 -18.800 -28.548 1.00 49.50 49 THR C N 1
ATOM 4288 C CA . THR C 1 49 ? -24.296 -17.506 -27.879 1.00 48.38 49 THR C CA 1
ATOM 4289 C C . THR C 1 49 ? -25.768 -17.151 -27.622 1.00 50.72 49 THR C C 1
ATOM 4290 O O . THR C 1 49 ? -26.569 -17.137 -28.559 1.00 50.20 49 THR C O 1
ATOM 4294 N N . THR C 1 50 ? -26.121 -16.920 -26.344 1.00 46.10 50 THR C N 1
ATOM 4295 C CA . THR C 1 50 ? -27.473 -16.552 -25.917 1.00 44.67 50 THR C CA 1
ATOM 4296 C C . THR C 1 50 ? -27.488 -15.065 -25.603 1.00 49.07 50 THR C C 1
ATOM 4297 O O . THR C 1 50 ? -26.728 -14.599 -24.754 1.00 49.25 50 THR C O 1
ATOM 4301 N N . VAL C 1 51 ? -28.338 -14.328 -26.310 1.00 45.25 51 VAL C N 1
ATOM 4302 C CA . VAL C 1 51 ? -28.500 -12.888 -26.135 1.00 44.69 51 VAL C CA 1
ATOM 4303 C C . VAL C 1 51 ? -29.910 -12.672 -25.586 1.00 46.17 51 VAL C C 1
ATOM 4304 O O . VAL C 1 51 ? -30.877 -13.150 -26.185 1.00 45.07 51 VAL C O 1
ATOM 4308 N N . MET C 1 52 ? -30.018 -12.018 -24.422 1.00 41.67 52 MET C N 1
ATOM 4309 C CA . MET C 1 52 ? -31.302 -11.756 -23.772 1.00 40.46 52 MET C CA 1
ATOM 4310 C C . MET C 1 52 ? -31.439 -10.273 -23.394 1.00 45.84 52 MET C C 1
ATOM 4311 O O . MET C 1 52 ? -30.424 -9.572 -23.279 1.00 46.28 52 MET C O 1
ATOM 4316 N N . VAL C 1 53 ? -32.683 -9.805 -23.166 1.00 42.20 53 VAL C N 1
ATOM 4317 C CA . VAL C 1 53 ? -32.876 -8.423 -22.746 1.00 42.68 53 VAL C CA 1
ATOM 4318 C C . VAL C 1 53 ? -33.331 -8.418 -21.271 1.00 45.82 53 VAL C C 1
ATOM 4319 O O . VAL C 1 53 ? -34.214 -9.185 -20.879 1.00 45.05 53 VAL C O 1
ATOM 4323 N N . LEU C 1 54 ? -32.636 -7.619 -20.454 1.00 42.81 54 LEU C N 1
ATOM 4324 C CA . LEU C 1 54 ? -32.908 -7.386 -19.037 1.00 43.04 54 LEU C CA 1
ATOM 4325 C C . LEU C 1 54 ? -33.153 -5.899 -18.878 1.00 47.84 54 LEU C C 1
ATOM 4326 O O . LEU C 1 54 ? -32.201 -5.117 -18.867 1.00 48.98 54 LEU C O 1
ATOM 4331 N N . GLY C 1 55 ? -34.425 -5.517 -18.852 1.00 43.86 55 GLY C N 1
ATOM 4332 C CA . GLY C 1 55 ? -34.829 -4.120 -18.804 1.00 44.97 55 GLY C CA 1
ATOM 4333 C C . GLY C 1 55 ? -34.558 -3.479 -20.149 1.00 50.41 55 GLY C C 1
ATOM 4334 O O . GLY C 1 55 ? -35.173 -3.858 -21.150 1.00 50.29 55 GLY C O 1
ATOM 4335 N N . ASN C 1 56 ? -33.590 -2.550 -20.188 1.00 47.73 56 ASN C N 1
ATOM 4336 C CA . ASN C 1 56 ? -33.154 -1.852 -21.402 1.00 48.27 56 ASN C CA 1
ATOM 4337 C C . ASN C 1 56 ? -31.760 -2.321 -21.810 1.00 52.06 56 ASN C C 1
ATOM 4338 O O . ASN C 1 56 ? -31.233 -1.879 -22.835 1.00 52.87 56 ASN C O 1
ATOM 4343 N N . SER C 1 57 ? -31.161 -3.207 -20.992 1.00 47.12 57 SER C N 1
ATOM 4344 C CA . SER C 1 57 ? -29.820 -3.750 -21.181 1.00 46.52 57 SER C CA 1
ATOM 4345 C C . SER C 1 57 ? -29.842 -5.118 -21.871 1.00 48.37 57 SER C C 1
ATOM 4346 O O . SER C 1 57 ? -30.873 -5.796 -21.899 1.00 46.42 57 SER C O 1
ATOM 4349 N N . ILE C 1 58 ? -28.685 -5.511 -22.429 1.00 45.03 58 ILE C N 1
ATOM 4350 C CA . ILE C 1 58 ? -28.471 -6.787 -23.109 1.00 44.21 58 ILE C CA 1
ATOM 4351 C C . ILE C 1 58 ? -27.551 -7.650 -22.259 1.00 47.31 58 ILE C C 1
ATOM 4352 O O . ILE C 1 58 ? -26.492 -7.180 -21.841 1.00 47.44 58 ILE C O 1
ATOM 4357 N N . LEU C 1 59 ? -27.932 -8.911 -22.032 1.00 42.87 59 LEU C N 1
ATOM 4358 C CA . LEU C 1 59 ? -27.081 -9.853 -21.320 1.00 42.73 59 LEU C CA 1
ATOM 4359 C C . LEU C 1 59 ? -26.750 -10.981 -22.283 1.00 47.26 59 LEU C C 1
ATOM 4360 O O . LEU C 1 59 ? -27.657 -11.634 -22.807 1.00 46.33 59 LEU C O 1
ATOM 4365 N N . GLY C 1 60 ? -25.458 -11.143 -22.557 1.00 44.72 60 GLY C N 1
ATOM 4366 C CA . GLY C 1 60 ? -24.968 -12.156 -23.477 1.00 45.38 60 GLY C CA 1
ATOM 4367 C C . GLY C 1 60 ? -24.180 -13.256 -22.805 1.00 50.87 60 GLY C C 1
ATOM 4368 O O . GLY C 1 60 ? -23.301 -12.983 -21.984 1.00 50.96 60 GLY C O 1
ATOM 4369 N N . PHE C 1 61 ? -24.506 -14.511 -23.154 1.00 47.97 61 PHE C N 1
ATOM 4370 C CA . PHE C 1 61 ? -23.834 -15.724 -22.689 1.00 48.60 61 PHE C CA 1
ATOM 4371 C C . PHE C 1 61 ? -23.028 -16.243 -23.874 1.00 53.52 61 PHE C C 1
ATOM 4372 O O . PHE C 1 61 ? -23.607 -16.800 -24.805 1.00 53.12 61 PHE C O 1
ATOM 4380 N N . HIS C 1 62 ? -21.715 -15.979 -23.890 1.00 51.42 62 HIS C N 1
ATOM 4381 C CA . HIS C 1 62 ? -20.834 -16.335 -25.008 1.00 52.54 62 HIS C CA 1
ATOM 4382 C C . HIS C 1 62 ? -20.158 -17.680 -24.766 1.00 56.35 62 HIS C C 1
ATOM 4383 O O . HIS C 1 62 ? -19.254 -17.781 -23.928 1.00 56.62 62 HIS C O 1
ATOM 4390 N N . LYS C 1 63 ? -20.618 -18.717 -25.513 1.00 52.54 63 LYS C N 1
ATOM 4391 C CA . LYS C 1 63 ? -20.153 -20.110 -25.447 1.00 53.16 63 LYS C CA 1
ATOM 4392 C C . LYS C 1 63 ? -20.227 -20.605 -23.985 1.00 56.33 63 LYS C C 1
ATOM 4393 O O . LYS C 1 63 ? -21.284 -20.458 -23.365 1.00 53.66 63 LYS C O 1
ATOM 4399 N N . GLY C 1 64 ? -19.128 -21.133 -23.443 1.00 54.30 64 GLY C N 1
ATOM 4400 C CA . GLY C 1 64 ? -19.093 -21.607 -22.064 1.00 53.89 64 GLY C CA 1
ATOM 4401 C C . GLY C 1 64 ? -18.207 -20.807 -21.135 1.00 59.29 64 GLY C C 1
ATOM 4402 O O . GLY C 1 64 ? -18.161 -21.097 -19.938 1.00 58.33 64 GLY C O 1
ATOM 4403 N N . ASP C 1 65 ? -17.521 -19.780 -21.672 1.00 58.60 65 ASP C N 1
ATOM 4404 C CA . ASP C 1 65 ? -16.531 -18.970 -20.959 1.00 60.61 65 ASP C CA 1
ATOM 4405 C C . ASP C 1 65 ? -17.033 -17.600 -20.450 1.00 64.70 65 ASP C C 1
ATOM 4406 O O . ASP C 1 65 ? -16.765 -17.267 -19.292 1.00 65.14 65 ASP C O 1
ATOM 4411 N N . LEU C 1 66 ? -17.674 -16.787 -21.321 1.00 59.70 66 LEU C N 1
ATOM 4412 C CA . LEU C 1 66 ? -18.069 -15.412 -21.010 1.00 57.77 66 LEU C CA 1
ATOM 4413 C C . LEU C 1 66 ? -19.556 -15.185 -20.811 1.00 59.08 66 LEU C C 1
ATOM 4414 O O . LEU C 1 66 ? -20.392 -15.821 -21.453 1.00 58.27 66 LEU C O 1
ATOM 4419 N N . VAL C 1 67 ? -19.856 -14.190 -19.964 1.00 54.55 67 VAL C N 1
ATOM 4420 C CA . VAL C 1 67 ? -21.162 -13.605 -19.684 1.00 52.63 67 VAL C CA 1
ATOM 4421 C C . VAL C 1 67 ? -20.885 -12.111 -19.449 1.00 55.39 67 VAL C C 1
ATOM 4422 O O . VAL C 1 67 ? -20.133 -11.746 -18.541 1.00 56.05 67 VAL C O 1
ATOM 4426 N N . LYS C 1 68 ? -21.405 -11.270 -20.351 1.00 50.16 68 LYS C N 1
ATOM 4427 C CA . LYS C 1 68 ? -21.191 -9.825 -20.331 1.00 49.62 68 LYS C CA 1
ATOM 4428 C C . LYS C 1 68 ? -22.497 -9.079 -20.576 1.00 52.05 68 LYS C C 1
ATOM 4429 O O . LYS C 1 68 ? -23.316 -9.500 -21.397 1.00 51.23 68 LYS C O 1
ATOM 4435 N N . MET C 1 69 ? -22.678 -7.962 -19.861 1.00 48.08 69 MET C N 1
ATOM 4436 C CA . MET C 1 69 ? -23.836 -7.083 -19.985 1.00 46.84 69 MET C CA 1
ATOM 4437 C C . MET C 1 69 ? -23.445 -5.825 -20.747 1.00 52.75 69 MET C C 1
ATOM 4438 O O . MET C 1 69 ? -22.374 -5.267 -20.497 1.00 54.09 69 MET C O 1
ATOM 4443 N N . VAL C 1 70 ? -24.290 -5.383 -21.686 1.00 48.88 70 VAL C N 1
ATOM 4444 C CA . VAL C 1 70 ? -24.043 -4.130 -22.397 1.00 49.96 70 VAL C CA 1
ATOM 4445 C C . VAL C 1 70 ? -25.287 -3.263 -22.212 1.00 54.12 70 VAL C C 1
ATOM 4446 O O . VAL C 1 70 ? -26.404 -3.788 -22.139 1.00 52.62 70 VAL C O 1
ATOM 4450 N N . ARG C 1 71 ? -25.081 -1.949 -22.081 1.00 51.71 71 ARG C N 1
ATOM 4451 C CA . ARG C 1 71 ? -26.155 -0.969 -21.935 1.00 51.36 71 ARG C CA 1
ATOM 4452 C C . ARG C 1 71 ? -26.170 -0.134 -23.219 1.00 55.08 71 ARG C C 1
ATOM 4453 O O . ARG C 1 71 ? -25.455 0.868 -23.300 1.00 56.28 71 ARG C O 1
ATOM 4461 N N . PRO C 1 72 ? -26.884 -0.594 -24.282 1.00 49.78 72 PRO C N 1
ATOM 4462 C CA . PRO C 1 72 ? -26.846 0.143 -25.556 1.00 50.20 72 PRO C CA 1
ATOM 4463 C C . PRO C 1 72 ? -27.520 1.511 -25.480 1.00 53.66 72 PRO C C 1
ATOM 4464 O O . PRO C 1 72 ? -28.341 1.752 -24.591 1.00 53.03 72 PRO C O 1
ATOM 4468 N N . SER C 1 73 ? -27.144 2.409 -26.411 1.00 50.53 73 SER C N 1
ATOM 4469 C CA . SER C 1 73 ? -27.665 3.771 -26.516 1.00 51.27 73 SER C CA 1
ATOM 4470 C C . SER C 1 73 ? -29.182 3.770 -26.712 1.00 54.14 73 SER C C 1
ATOM 4471 O O . SER C 1 73 ? -29.870 4.591 -26.108 1.00 53.78 73 SER C O 1
ATOM 4474 N N . VAL C 1 74 ? -29.700 2.831 -27.523 1.00 50.37 74 VAL C N 1
ATOM 4475 C CA . VAL C 1 74 ? -31.138 2.644 -27.713 1.00 50.22 74 VAL C CA 1
ATOM 4476 C C . VAL C 1 74 ? -31.525 1.417 -26.871 1.00 52.96 74 VAL C C 1
ATOM 4477 O O . VAL C 1 74 ? -30.690 0.528 -26.674 1.00 51.65 74 VAL C O 1
ATOM 4481 N N . SER C 1 75 ? -32.760 1.383 -26.348 1.00 49.15 75 SER C N 1
ATOM 4482 C CA . SER C 1 75 ? -33.243 0.289 -25.503 1.00 46.64 75 SER C CA 1
ATOM 4483 C C . SER C 1 75 ? -33.147 -1.057 -26.213 1.00 50.70 75 SER C C 1
ATOM 4484 O O . SER C 1 75 ? -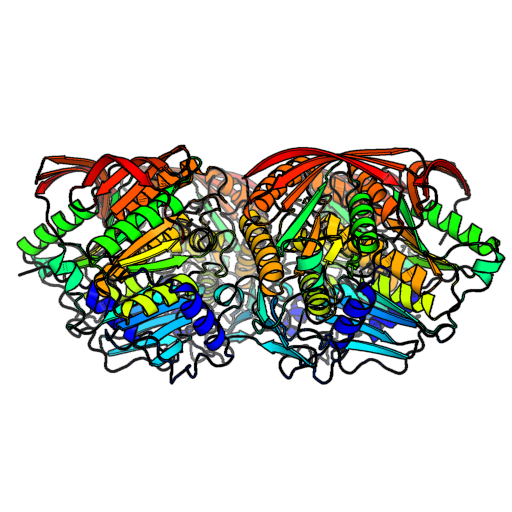33.403 -1.141 -27.420 1.00 51.66 75 SER C O 1
ATOM 4487 N N . ALA C 1 76 ? -32.788 -2.109 -25.447 1.00 45.82 76 ALA C N 1
ATOM 4488 C CA . ALA C 1 76 ? -32.696 -3.488 -25.917 1.00 45.08 76 ALA C CA 1
ATOM 4489 C C . ALA C 1 76 ? -34.067 -4.006 -26.358 1.00 49.62 76 ALA C C 1
ATOM 4490 O O . ALA C 1 76 ? -34.143 -4.933 -27.168 1.00 48.99 76 ALA C O 1
ATOM 4492 N N . ARG C 1 77 ? -35.147 -3.392 -25.823 1.00 47.19 77 ARG C N 1
ATOM 4493 C CA . ARG C 1 77 ? -36.539 -3.709 -26.142 1.00 47.63 77 ARG C CA 1
ATOM 4494 C C . ARG C 1 77 ? -36.833 -3.382 -27.612 1.00 53.44 77 ARG C C 1
ATOM 4495 O O . ARG C 1 77 ? -37.517 -4.155 -28.286 1.00 53.71 77 ARG C O 1
ATOM 4503 N N . ASP C 1 78 ? -36.297 -2.247 -28.107 1.00 50.87 78 ASP C N 1
ATOM 4504 C CA . ASP C 1 78 ? -36.454 -1.792 -29.490 1.00 52.45 78 ASP C CA 1
ATOM 4505 C C . ASP C 1 78 ? -35.497 -2.535 -30.432 1.00 55.08 78 ASP C C 1
ATOM 4506 O O . ASP C 1 78 ? -35.841 -2.816 -31.577 1.00 55.14 78 ASP C O 1
ATOM 4511 N N . LEU C 1 79 ? -34.307 -2.858 -29.932 1.00 51.13 79 LEU C N 1
ATOM 4512 C CA . LEU C 1 79 ? -33.230 -3.552 -30.630 1.00 51.36 79 LEU C CA 1
ATOM 4513 C C . LEU C 1 79 ? -33.543 -5.051 -30.856 1.00 55.01 79 LEU C C 1
ATOM 4514 O O . LEU C 1 79 ? -33.535 -5.509 -32.001 1.00 55.63 79 LEU C O 1
ATOM 4519 N N . ILE C 1 80 ? -33.816 -5.803 -29.765 1.00 50.13 80 ILE C N 1
ATOM 4520 C CA . ILE C 1 80 ? -34.049 -7.254 -29.782 1.00 49.32 80 ILE C CA 1
ATOM 4521 C C . ILE C 1 80 ? -35.509 -7.616 -29.455 1.00 54.11 80 ILE C C 1
ATOM 4522 O O . ILE C 1 80 ? -36.146 -8.331 -30.227 1.00 54.54 80 ILE C O 1
ATOM 4527 N N . GLY C 1 81 ? -35.985 -7.176 -28.291 1.00 50.16 81 GLY C N 1
ATOM 4528 C CA . GLY C 1 81 ? -37.324 -7.473 -27.806 1.00 49.29 81 GLY C CA 1
ATOM 4529 C C . GLY C 1 81 ? -37.303 -8.380 -26.594 1.00 51.19 81 GLY C C 1
ATOM 4530 O O . GLY C 1 81 ? -37.538 -7.920 -25.474 1.00 50.74 81 GLY C O 1
ATOM 4531 N N . VAL C 1 82 ? -37.017 -9.677 -26.806 1.00 46.49 82 VAL C N 1
ATOM 4532 C CA . VAL C 1 82 ? -36.994 -10.671 -25.722 1.00 44.21 82 VAL C CA 1
ATOM 4533 C C . VAL C 1 82 ? -35.607 -11.337 -25.621 1.00 46.70 82 VAL C C 1
ATOM 4534 O O . VAL C 1 82 ? -34.971 -11.270 -24.570 1.00 45.86 82 VAL C O 1
ATOM 4538 N N . GLY C 1 83 ? -35.186 -11.997 -26.693 1.00 43.61 83 GLY C N 1
ATOM 4539 C CA . GLY C 1 83 ? -33.912 -12.695 -26.742 1.00 43.57 83 GLY C CA 1
ATOM 4540 C C . GLY C 1 83 ? -33.819 -13.739 -27.833 1.00 48.67 83 GLY C C 1
ATOM 4541 O O . GLY C 1 83 ? -34.840 -14.235 -28.318 1.00 48.83 83 GLY C O 1
ATOM 4542 N N . TYR C 1 84 ? -32.583 -14.095 -28.208 1.00 45.91 84 TYR C N 1
ATOM 4543 C CA . TYR C 1 84 ? -32.320 -15.067 -29.268 1.00 46.56 84 TYR C CA 1
ATOM 4544 C C . TYR C 1 84 ? -31.028 -15.864 -29.010 1.00 52.81 84 TYR C C 1
ATOM 4545 O O . TYR C 1 84 ? -30.320 -15.620 -28.027 1.00 51.71 84 TYR C O 1
ATOM 4554 N N . ALA C 1 85 ? -30.725 -16.802 -29.925 1.00 51.53 85 ALA C N 1
ATOM 4555 C CA . ALA C 1 85 ? -29.527 -17.625 -29.900 1.00 52.47 85 ALA C CA 1
ATOM 4556 C C . ALA C 1 85 ? -28.863 -17.646 -31.262 1.00 60.11 85 ALA C C 1
ATOM 4557 O O . ALA C 1 85 ? -29.545 -17.744 -32.285 1.00 60.46 85 ALA C O 1
ATOM 4559 N N . THR C 1 86 ? -27.530 -17.541 -31.273 1.00 59.50 86 THR C N 1
ATOM 4560 C CA . THR C 1 86 ? -26.705 -17.629 -32.480 1.00 62.27 86 THR C CA 1
ATOM 4561 C C . THR C 1 86 ? -25.780 -18.820 -32.282 1.00 69.24 86 THR C C 1
ATOM 4562 O O . THR C 1 86 ? -25.241 -19.011 -31.187 1.00 67.61 86 THR C O 1
ATOM 4566 N N . ALA C 1 87 ? -25.643 -19.650 -33.315 1.00 70.05 87 ALA C N 1
ATOM 4567 C CA . ALA C 1 87 ? -24.830 -20.859 -33.252 1.00 72.26 87 ALA C CA 1
ATOM 4568 C C . ALA C 1 87 ? -24.087 -21.121 -34.557 1.00 81.22 87 ALA C C 1
ATOM 4569 O O . ALA C 1 87 ? -24.525 -20.656 -35.614 1.00 82.07 87 ALA C O 1
ATOM 4571 N N . SER C 1 88 ? -22.977 -21.895 -34.487 1.00 80.66 88 SER C N 1
ATOM 4572 C CA . SER C 1 88 ? -22.203 -22.302 -35.668 1.00 83.71 88 SER C CA 1
ATOM 4573 C C . SER C 1 88 ? -23.000 -23.364 -36.439 1.00 88.91 88 SER C C 1
ATOM 4574 O O . SER C 1 88 ? -23.822 -24.063 -35.837 1.00 87.48 88 SER C O 1
ATOM 4577 N N . ALA C 1 89 ? -22.763 -23.487 -37.757 1.00 87.87 89 ALA C N 1
ATOM 4578 C CA . ALA C 1 89 ? -23.461 -24.436 -38.636 1.00 89.05 89 ALA C CA 1
ATOM 4579 C C . ALA C 1 89 ? -23.350 -25.908 -38.162 1.00 92.81 89 ALA C C 1
ATOM 4580 O O . ALA C 1 89 ? -24.194 -26.726 -38.537 1.00 93.24 89 ALA C O 1
ATOM 4582 N N . ALA C 1 90 ? -22.340 -26.225 -37.317 1.00 87.97 90 ALA C N 1
ATOM 4583 C CA . ALA C 1 90 ? -22.073 -27.566 -36.785 1.00 87.67 90 ALA C CA 1
ATOM 4584 C C . ALA C 1 90 ? -22.963 -27.945 -35.568 1.00 86.28 90 ALA C C 1
ATOM 4585 O O . ALA C 1 90 ? -22.832 -29.060 -35.050 1.00 86.69 90 ALA C O 1
ATOM 4587 N N . VAL C 1 91 ? -23.870 -27.047 -35.130 1.00 77.68 91 VAL C N 1
ATOM 4588 C CA . VAL C 1 91 ? -24.753 -27.341 -33.997 1.00 73.97 91 VAL C CA 1
ATOM 4589 C C . VAL C 1 91 ? -25.910 -28.231 -34.500 1.00 76.03 91 VAL C C 1
ATOM 4590 O O . VAL C 1 91 ? -26.855 -27.755 -35.137 1.00 75.18 91 VAL C O 1
ATOM 4594 N N . VAL C 1 92 ? -25.785 -29.541 -34.233 1.00 71.95 92 VAL C N 1
ATOM 4595 C CA . VAL C 1 92 ? -26.742 -30.577 -34.623 1.00 71.74 92 VAL C CA 1
ATOM 4596 C C . VAL C 1 92 ? -26.761 -31.682 -33.540 1.00 73.90 92 VAL C C 1
ATOM 4597 O O . VAL C 1 92 ? -25.712 -32.217 -33.165 1.00 74.55 92 VAL C O 1
ATOM 4601 N N . ARG C 1 93 ? -27.960 -31.978 -33.018 1.00 68.12 93 ARG C N 1
ATOM 4602 C CA . ARG C 1 93 ? -28.179 -32.998 -31.995 1.00 67.20 93 ARG C CA 1
ATOM 4603 C C . ARG C 1 93 ? -28.639 -34.291 -32.695 1.00 72.89 93 ARG C C 1
ATOM 4604 O O . ARG C 1 93 ? -29.813 -34.440 -33.042 1.00 72.17 93 ARG C O 1
ATOM 4612 N N . GLN C 1 94 ? -27.668 -35.187 -32.958 1.00 71.69 94 GLN C N 1
ATOM 4613 C CA . GLN C 1 94 ? -27.806 -36.463 -33.671 1.00 74.04 94 GLN C CA 1
ATOM 4614 C C . GLN C 1 94 ? -28.890 -37.389 -33.087 1.00 77.12 94 GLN C C 1
ATOM 4615 O O . GLN C 1 94 ? -29.586 -38.053 -33.859 1.00 78.01 94 GLN C O 1
ATOM 4621 N N . ARG C 1 95 ? -29.030 -37.431 -31.746 1.00 71.63 95 ARG C N 1
ATOM 4622 C CA . ARG C 1 95 ? -30.007 -38.282 -31.061 1.00 70.46 95 ARG C CA 1
ATOM 4623 C C . ARG C 1 95 ? -31.457 -37.886 -31.396 1.00 72.99 95 ARG C C 1
ATOM 4624 O O . ARG C 1 95 ? -32.317 -38.767 -31.448 1.00 72.90 95 ARG C O 1
ATOM 4632 N N . LEU C 1 96 ? -31.716 -36.589 -31.676 1.00 68.27 96 LEU C N 1
ATOM 4633 C CA . LEU C 1 96 ? -33.047 -36.105 -32.066 1.00 67.25 96 LEU C CA 1
ATOM 4634 C C . LEU C 1 96 ? -33.413 -36.587 -33.482 1.00 74.33 96 LEU C C 1
ATOM 4635 O O . LEU C 1 96 ? -34.584 -36.858 -33.747 1.00 73.62 96 LEU C O 1
ATOM 4640 N N . ILE C 1 97 ? -32.409 -36.718 -34.375 1.00 74.09 97 ILE C N 1
ATOM 4641 C CA . ILE C 1 97 ? -32.587 -37.215 -35.747 1.00 77.03 97 ILE C CA 1
ATOM 4642 C C . ILE C 1 97 ? -32.884 -38.727 -35.691 1.00 83.37 97 ILE C C 1
ATOM 4643 O O . ILE C 1 97 ? -33.838 -39.185 -36.324 1.00 83.86 97 ILE C O 1
ATOM 4648 N N . GLU C 1 98 ? -32.075 -39.479 -34.907 1.00 81.04 98 GLU C N 1
ATOM 4649 C CA . GLU C 1 98 ? -32.177 -40.928 -34.691 1.00 83.04 98 GLU C CA 1
ATOM 4650 C C . GLU C 1 98 ? -33.544 -41.343 -34.134 1.00 86.19 98 GLU C C 1
ATOM 4651 O O . GLU C 1 98 ? -34.050 -42.400 -34.513 1.00 87.64 98 GLU C O 1
ATOM 4657 N N . HIS C 1 99 ? -34.133 -40.517 -33.238 1.00 79.85 99 HIS C N 1
ATOM 4658 C CA . HIS C 1 99 ? -35.420 -40.800 -32.602 1.00 78.26 99 HIS C CA 1
ATOM 4659 C C . HIS C 1 99 ? -36.568 -39.967 -33.209 1.00 80.01 99 HIS C C 1
ATOM 4660 O O . HIS C 1 99 ? -37.670 -39.947 -32.649 1.00 78.07 99 HIS C O 1
ATOM 4667 N N . LYS C 1 100 ? -36.316 -39.331 -34.380 1.00 76.96 100 LYS C N 1
ATOM 4668 C CA . LYS C 1 100 ? -37.265 -38.539 -35.180 1.00 76.34 100 LYS C CA 1
ATOM 4669 C C . LYS C 1 100 ? -38.022 -37.466 -34.349 1.00 76.39 100 LYS C C 1
ATOM 4670 O O . LYS C 1 100 ? -39.242 -37.333 -34.485 1.00 75.19 100 LYS C O 1
ATOM 4676 N N . ILE C 1 101 ? -37.297 -36.701 -33.506 1.00 70.90 101 ILE C N 1
ATOM 4677 C CA . ILE C 1 101 ? -37.877 -35.639 -32.672 1.00 67.70 101 ILE C CA 1
ATOM 4678 C C . ILE C 1 101 ? -37.462 -34.276 -33.247 1.00 71.19 101 ILE C C 1
ATOM 4679 O O . ILE C 1 101 ? -36.270 -33.982 -33.347 1.00 71.32 101 ILE C O 1
ATOM 4684 N N . GLU C 1 102 ? -38.457 -33.457 -33.627 1.00 67.19 102 GLU C N 1
ATOM 4685 C CA . GLU C 1 102 ? -38.250 -32.123 -34.205 1.00 66.67 102 GLU C CA 1
ATOM 4686 C C . GLU C 1 102 ? -37.885 -31.108 -33.127 1.00 66.68 102 GLU C C 1
ATOM 4687 O O . GLU C 1 102 ? -38.448 -31.148 -32.029 1.00 64.80 102 GLU C O 1
ATOM 4693 N N . ALA C 1 103 ? -36.966 -30.179 -33.450 1.00 61.87 103 ALA C N 1
ATOM 4694 C CA . ALA C 1 103 ? -36.558 -29.112 -32.532 1.00 59.08 103 ALA C CA 1
ATOM 4695 C C . ALA C 1 103 ? -37.665 -28.066 -32.416 1.00 60.99 103 ALA C C 1
ATOM 4696 O O . ALA C 1 103 ? -38.420 -27.859 -33.365 1.00 62.16 103 ALA C O 1
ATOM 4698 N N . GLY C 1 104 ? -37.758 -27.440 -31.248 1.00 54.37 104 GLY C N 1
ATOM 4699 C CA . GLY C 1 104 ? -38.769 -26.432 -30.958 1.00 52.36 104 GLY C CA 1
ATOM 4700 C C . GLY C 1 104 ? -39.248 -26.475 -29.522 1.00 52.83 104 GLY C C 1
ATOM 4701 O O . GLY C 1 104 ? -38.809 -27.324 -28.737 1.00 51.62 104 GLY C O 1
ATOM 4702 N N . ALA C 1 105 ? -40.114 -25.519 -29.158 1.00 47.82 105 ALA C N 1
ATOM 4703 C CA . ALA C 1 105 ? -40.669 -25.432 -27.811 1.00 45.52 105 ALA C CA 1
ATOM 4704 C C . ALA C 1 105 ? -42.071 -26.009 -27.778 1.00 49.68 105 ALA C C 1
ATOM 4705 O O . ALA C 1 105 ? -42.823 -25.920 -28.757 1.00 50.59 105 ALA C O 1
ATOM 4707 N N . GLU C 1 106 ? -42.404 -26.616 -26.641 1.00 44.72 106 GLU C N 1
ATOM 4708 C CA . GLU C 1 106 ? -43.665 -27.286 -26.355 1.00 44.33 106 GLU C CA 1
ATOM 4709 C C . GLU C 1 106 ? -44.215 -26.742 -25.028 1.00 45.49 106 GLU C C 1
ATOM 4710 O O . GLU C 1 106 ? -43.425 -26.450 -24.125 1.00 44.19 106 GLU C O 1
ATOM 4716 N N . LEU C 1 107 ? -45.548 -26.574 -24.910 1.00 40.55 107 LEU C N 1
ATOM 4717 C CA . LEU C 1 107 ? -46.137 -26.083 -23.664 1.00 38.80 107 LEU C CA 1
ATOM 4718 C C . LEU C 1 107 ? -47.125 -27.083 -23.066 1.00 44.26 107 LEU C C 1
ATOM 4719 O O . LEU C 1 107 ? -47.984 -27.607 -23.773 1.00 45.80 107 LEU C O 1
ATOM 4724 N N . ILE C 1 108 ? -46.996 -27.331 -21.754 1.00 40.18 108 ILE C N 1
ATOM 4725 C CA . ILE C 1 108 ? -47.918 -28.155 -20.974 1.00 40.22 108 ILE C CA 1
ATOM 4726 C C . ILE C 1 108 ? -48.596 -27.181 -20.018 1.00 43.06 108 ILE C C 1
ATOM 4727 O O . ILE C 1 108 ? -47.941 -26.619 -19.144 1.00 41.78 108 ILE C O 1
ATOM 4732 N N . ILE C 1 109 ? -49.885 -26.922 -20.241 1.00 39.94 109 ILE C N 1
ATOM 4733 C CA . ILE C 1 109 ? -50.637 -25.974 -19.431 1.00 39.87 109 ILE C CA 1
ATOM 4734 C C . ILE C 1 109 ? -51.768 -26.698 -18.690 1.00 45.05 109 ILE C C 1
ATOM 4735 O O . ILE C 1 109 ? -52.406 -27.598 -19.237 1.00 45.51 109 ILE C O 1
ATOM 4740 N N . SER C 1 110 ? -51.975 -26.320 -17.423 1.00 42.71 110 SER C N 1
ATOM 4741 C CA . SER C 1 110 ? -53.041 -26.854 -16.582 1.00 44.08 110 SER C CA 1
ATOM 4742 C C . SER C 1 110 ? -53.639 -25.755 -15.717 1.00 47.93 110 SER C C 1
ATOM 4743 O O . SER C 1 110 ? -53.004 -24.727 -15.490 1.00 46.83 110 SER C O 1
ATOM 4746 N N . GLY C 1 111 ? -54.866 -25.975 -15.268 1.00 46.18 111 GLY C N 1
ATOM 4747 C CA . GLY C 1 111 ? -55.582 -25.039 -14.413 1.00 47.11 111 GLY C CA 1
ATOM 4748 C C . GLY C 1 111 ? -55.950 -25.660 -13.087 1.00 52.14 111 GLY C C 1
ATOM 4749 O O . GLY C 1 111 ? -55.074 -26.108 -12.343 1.00 50.92 111 GLY C O 1
ATOM 4750 N N . THR C 1 112 ? -57.260 -25.735 -12.815 1.00 51.10 112 THR C N 1
ATOM 4751 C CA . THR C 1 112 ? -57.824 -26.298 -11.586 1.00 52.13 112 THR C CA 1
ATOM 4752 C C . THR C 1 112 ? -57.590 -27.822 -11.501 1.00 55.70 112 THR C C 1
ATOM 4753 O O . THR C 1 112 ? -57.556 -28.367 -10.395 1.00 56.71 112 THR C O 1
ATOM 4757 N N . ALA C 1 113 ? -57.418 -28.495 -12.655 1.00 50.57 113 ALA C N 1
ATOM 4758 C CA . ALA C 1 113 ? -57.180 -29.938 -12.741 1.00 50.16 113 ALA C CA 1
ATOM 4759 C C . ALA C 1 113 ? -55.790 -30.340 -12.213 1.00 53.32 113 ALA C C 1
ATOM 4760 O O . ALA C 1 113 ? -55.654 -31.419 -11.630 1.00 54.14 113 ALA C O 1
ATOM 4762 N N . GLY C 1 114 ? -54.790 -29.479 -12.430 1.00 47.85 114 GLY C N 1
ATOM 4763 C CA . GLY C 1 114 ? -53.407 -29.708 -12.026 1.00 46.24 114 GLY C CA 1
ATOM 4764 C C . GLY C 1 114 ? -52.734 -30.790 -12.848 1.00 49.58 114 GLY C C 1
ATOM 4765 O O . GLY C 1 114 ? -53.122 -31.038 -13.995 1.00 50.24 114 GLY C O 1
ATOM 4766 N N . GLY C 1 115 ? -51.730 -31.429 -12.253 1.00 44.75 115 GLY C N 1
ATOM 4767 C CA . GLY C 1 115 ? -50.976 -32.528 -12.845 1.00 43.91 115 GLY C CA 1
ATOM 4768 C C . GLY C 1 115 ? -49.940 -32.183 -13.893 1.00 46.42 115 GLY C C 1
ATOM 4769 O O . GLY C 1 115 ? -49.479 -33.084 -14.600 1.00 46.40 115 GLY C O 1
ATOM 4770 N N . LYS C 1 116 ? -49.535 -30.898 -13.995 1.00 41.77 116 LYS C N 1
ATOM 4771 C CA . LYS C 1 116 ? -48.537 -30.470 -14.980 1.00 40.63 116 LYS C CA 1
ATOM 4772 C C . LYS C 1 116 ? -47.136 -31.026 -14.611 1.00 45.83 116 LYS C C 1
ATOM 4773 O O . LYS C 1 116 ? -46.434 -31.489 -15.510 1.00 45.83 116 LYS C O 1
ATOM 4779 N N . THR C 1 117 ? -46.767 -31.037 -13.306 1.00 42.73 117 THR C N 1
ATOM 4780 C CA . THR C 1 117 ? -45.484 -31.562 -12.821 1.00 42.71 117 THR C CA 1
ATOM 4781 C C . THR C 1 117 ? -45.439 -33.094 -12.996 1.00 48.53 117 THR C C 1
ATOM 4782 O O . THR C 1 117 ? -44.417 -33.623 -13.439 1.00 48.96 117 THR C O 1
ATOM 4786 N N . VAL C 1 118 ? -46.552 -33.790 -12.671 1.00 45.36 118 VAL C N 1
ATOM 4787 C CA . VAL C 1 118 ? -46.682 -35.246 -12.790 1.00 45.82 118 VAL C CA 1
ATOM 4788 C C . VAL C 1 118 ? -46.519 -35.652 -14.264 1.00 51.22 118 VAL C C 1
ATOM 4789 O O . VAL C 1 118 ? -45.809 -36.619 -14.548 1.00 52.66 118 VAL C O 1
ATOM 4793 N N . LEU C 1 119 ? -47.130 -34.888 -15.193 1.00 47.55 119 LEU C N 1
ATOM 4794 C CA . LEU C 1 119 ? -47.028 -35.150 -16.630 1.00 47.85 119 LEU C CA 1
ATOM 4795 C C . LEU C 1 119 ? -45.617 -34.893 -17.153 1.00 52.66 119 LEU C C 1
ATOM 4796 O O . LEU C 1 119 ? -45.140 -35.659 -17.987 1.00 54.21 119 LEU C O 1
ATOM 4801 N N . THR C 1 120 ? -44.955 -33.825 -16.662 1.00 47.84 120 THR C N 1
ATOM 4802 C CA . THR C 1 120 ? -43.592 -33.441 -17.036 1.00 47.08 120 THR C CA 1
ATOM 4803 C C . THR C 1 120 ? -42.627 -34.579 -16.678 1.00 51.58 120 THR C C 1
ATOM 4804 O O . THR C 1 120 ? -41.858 -35.004 -17.536 1.00 51.64 120 THR C O 1
ATOM 4808 N N . ASN C 1 121 ? -42.712 -35.089 -15.431 1.00 48.36 121 ASN C N 1
ATOM 4809 C CA . ASN C 1 121 ? -41.894 -36.189 -14.922 1.00 49.26 121 ASN C CA 1
ATOM 4810 C C . ASN C 1 121 ? -42.147 -37.473 -15.714 1.00 54.28 121 ASN C C 1
ATOM 4811 O O . ASN C 1 121 ? -41.206 -38.233 -15.954 1.00 55.03 121 ASN C O 1
ATOM 4816 N N . HIS C 1 122 ? -43.407 -37.687 -16.149 1.00 50.35 122 HIS C N 1
ATOM 4817 C CA . HIS C 1 122 ? -43.808 -38.839 -16.953 1.00 51.23 122 HIS C CA 1
ATOM 4818 C C . HIS C 1 122 ? -43.129 -38.786 -18.327 1.00 54.69 122 HIS C C 1
ATOM 4819 O O . HIS C 1 122 ? -42.511 -39.772 -18.733 1.00 55.61 122 HIS C O 1
ATOM 4826 N N . TYR C 1 123 ? -43.223 -37.631 -19.021 1.00 49.54 123 TYR C N 1
ATOM 4827 C CA . TYR C 1 123 ? -42.631 -37.429 -20.342 1.00 49.37 123 TYR C CA 1
ATOM 4828 C C . TYR C 1 123 ? -41.109 -37.421 -20.294 1.00 52.60 123 TYR C C 1
ATOM 4829 O O . TYR C 1 123 ? -40.489 -37.957 -21.211 1.00 53.72 123 TYR C O 1
ATOM 4838 N N . ALA C 1 124 ? -40.510 -36.849 -19.228 1.00 47.37 124 ALA C N 1
ATOM 4839 C CA . ALA C 1 124 ? -39.056 -36.796 -19.050 1.00 47.12 124 ALA C CA 1
ATOM 4840 C C . ALA C 1 124 ? -38.465 -38.207 -18.899 1.00 52.90 124 ALA C C 1
ATOM 4841 O O . ALA C 1 124 ? -37.446 -38.504 -19.527 1.00 53.60 124 ALA C O 1
ATOM 4843 N N . ALA C 1 125 ? -39.129 -39.079 -18.102 1.00 49.49 125 ALA C N 1
ATOM 4844 C CA . ALA C 1 125 ? -38.715 -40.467 -17.872 1.00 50.89 125 ALA C CA 1
ATOM 4845 C C . ALA C 1 125 ? -38.870 -41.296 -19.147 1.00 55.84 125 ALA C C 1
ATOM 4846 O O . ALA C 1 125 ? -38.042 -42.166 -19.417 1.00 57.16 125 ALA C O 1
ATOM 4848 N N . GLN C 1 126 ? -39.920 -40.996 -19.937 1.00 51.41 126 GLN C N 1
ATOM 4849 C CA . GLN C 1 126 ? -40.255 -41.638 -21.208 1.00 52.17 126 GLN C CA 1
ATOM 4850 C C . GLN C 1 126 ? -39.177 -41.341 -22.259 1.00 57.05 126 GLN C C 1
ATOM 4851 O O . GLN C 1 126 ? -38.780 -42.244 -22.997 1.00 58.78 126 GLN C O 1
ATOM 4857 N N . MET C 1 127 ? -38.689 -40.084 -22.301 1.00 52.50 127 MET C N 1
ATOM 4858 C CA . MET C 1 127 ? -37.645 -39.632 -23.225 1.00 52.86 127 MET C CA 1
ATOM 4859 C C . MET C 1 127 ? -36.282 -40.186 -22.820 1.00 61.03 127 MET C C 1
ATOM 4860 O O . MET C 1 127 ? -35.477 -40.520 -23.689 1.00 61.49 127 MET C O 1
ATOM 4865 N N . CYS C 1 128 ? -36.028 -40.273 -21.498 1.00 59.99 128 CYS C N 1
ATOM 4866 C CA . CYS C 1 128 ? -34.797 -40.807 -20.922 1.00 62.42 128 CYS C CA 1
ATOM 4867 C C . CYS C 1 128 ? -34.686 -42.304 -21.257 1.00 69.09 128 CYS C C 1
ATOM 4868 O O . CYS C 1 128 ? -33.612 -42.760 -21.643 1.00 70.38 128 CYS C O 1
ATOM 4871 N N . ALA C 1 129 ? -35.811 -43.043 -21.160 1.00 66.16 129 ALA C N 1
ATOM 4872 C CA . ALA C 1 129 ? -35.900 -44.473 -21.469 1.00 68.37 129 ALA C CA 1
ATOM 4873 C C . ALA C 1 129 ? -35.718 -44.733 -22.967 1.00 73.33 129 ALA C C 1
ATOM 4874 O O . ALA C 1 129 ? -35.253 -45.810 -23.349 1.00 75.74 129 ALA C O 1
ATOM 4876 N N . LYS C 1 130 ? -36.083 -43.745 -23.804 1.00 67.98 130 LYS C N 1
ATOM 4877 C CA . LYS C 1 130 ? -35.982 -43.799 -25.262 1.00 69.00 130 LYS C CA 1
ATOM 4878 C C . LYS C 1 130 ? -34.523 -43.737 -25.726 1.00 73.60 130 LYS C C 1
ATOM 4879 O O . LYS C 1 130 ? -34.195 -44.323 -26.753 1.00 75.84 130 LYS C O 1
ATOM 4885 N N . GLY C 1 131 ? -33.669 -43.059 -24.961 1.00 68.28 131 GLY C N 1
ATOM 4886 C CA . GLY C 1 131 ? -32.246 -42.933 -25.263 1.00 69.08 131 GLY C CA 1
ATOM 4887 C C . GLY C 1 131 ? -31.747 -41.514 -25.435 1.00 70.66 131 GLY C C 1
ATOM 4888 O O . GLY C 1 131 ? -30.597 -41.311 -25.830 1.00 71.60 131 GLY C O 1
ATOM 4889 N N . LEU C 1 132 ? -32.603 -40.523 -25.137 1.00 63.83 132 LEU C N 1
ATOM 4890 C CA . LEU C 1 132 ? -32.281 -39.103 -25.243 1.00 61.40 132 LEU C CA 1
ATOM 4891 C C . LEU C 1 132 ? -31.628 -38.592 -23.961 1.00 63.50 132 LEU C C 1
ATOM 4892 O O . LEU C 1 132 ? -31.935 -39.093 -22.875 1.00 62.97 132 LEU C O 1
ATOM 4897 N N . LYS C 1 133 ? -30.734 -37.594 -24.083 1.00 58.74 133 LYS C N 1
ATOM 4898 C CA . LYS C 1 133 ? -30.103 -36.962 -22.923 1.00 57.19 133 LYS C CA 1
ATOM 4899 C C . LYS C 1 133 ? -31.069 -35.881 -22.456 1.00 56.98 133 LYS C C 1
ATOM 4900 O O . LYS C 1 133 ? -31.269 -34.881 -23.149 1.00 54.99 133 LYS C O 1
ATOM 4906 N N . VAL C 1 134 ? -31.741 -36.139 -21.326 1.00 52.52 134 VAL C N 1
ATOM 4907 C CA . VAL C 1 134 ? -32.790 -35.285 -20.773 1.00 49.84 134 VAL C CA 1
ATOM 4908 C C . VAL C 1 134 ? -32.296 -34.485 -19.559 1.00 53.87 134 VAL C C 1
ATOM 4909 O O . VAL C 1 134 ? -31.662 -35.034 -18.659 1.00 54.54 134 VAL C O 1
ATOM 4913 N N . ALA C 1 135 ? -32.615 -33.184 -19.544 1.00 49.52 135 ALA C N 1
ATOM 4914 C CA . ALA C 1 135 ? -32.327 -32.261 -18.450 1.00 48.73 135 ALA C CA 1
ATOM 4915 C C . ALA C 1 135 ? -33.624 -31.607 -17.978 1.00 52.34 135 ALA C C 1
ATOM 4916 O O . ALA C 1 135 ? -34.516 -31.337 -18.788 1.00 51.15 135 ALA C O 1
ATOM 4918 N N . VAL C 1 136 ? -33.750 -31.400 -16.666 1.00 48.93 136 VAL C N 1
ATOM 4919 C CA . VAL C 1 136 ? -34.936 -30.789 -16.067 1.00 47.41 136 VAL C CA 1
ATOM 4920 C C . VAL C 1 136 ? -34.481 -29.639 -15.162 1.00 49.27 136 VAL C C 1
ATOM 4921 O O . VAL C 1 136 ? -33.452 -29.750 -14.490 1.00 49.36 136 VAL C O 1
ATOM 4925 N N . VAL C 1 137 ? -35.235 -28.530 -15.171 1.00 43.28 137 VAL C N 1
ATOM 4926 C CA . VAL C 1 137 ? -34.984 -27.380 -14.309 1.00 41.71 137 VAL C CA 1
ATOM 4927 C C . VAL C 1 137 ? -36.311 -26.995 -13.652 1.00 42.86 137 VAL C C 1
ATOM 4928 O O . VAL C 1 137 ? -37.316 -26.793 -14.330 1.00 41.43 137 VAL C O 1
ATOM 4932 N N . SER C 1 138 ? -36.311 -26.964 -12.322 1.00 39.15 138 SER C N 1
ATOM 4933 C CA . SER C 1 138 ? -37.471 -26.617 -11.506 1.00 37.60 138 SER C CA 1
ATOM 4934 C C . SER C 1 138 ? -37.335 -25.202 -10.993 1.00 37.78 138 SER C C 1
ATOM 4935 O O . SER C 1 138 ? -36.259 -24.819 -10.513 1.00 37.86 138 SER C O 1
ATOM 4938 N N . MET C 1 139 ? -38.425 -24.418 -11.102 1.00 30.93 139 MET C N 1
ATOM 4939 C CA . MET C 1 139 ? -38.461 -23.013 -10.692 1.00 29.14 139 MET C CA 1
ATOM 4940 C C . MET C 1 139 ? -39.897 -22.515 -10.498 1.00 35.46 139 MET C C 1
ATOM 4941 O O . MET C 1 139 ? -40.829 -23.163 -10.965 1.00 35.51 139 MET C O 1
ATOM 4946 N N . ALA C 1 140 ? -40.058 -21.343 -9.824 1.00 33.86 140 ALA C N 1
ATOM 4947 C CA . ALA C 1 140 ? -41.305 -20.612 -9.544 1.00 34.13 140 ALA C CA 1
ATOM 4948 C C . ALA C 1 140 ? -42.376 -21.445 -8.815 1.00 39.92 140 ALA C C 1
ATOM 4949 O O . ALA C 1 140 ? -43.560 -21.086 -8.853 1.00 40.99 140 ALA C O 1
ATOM 4951 N N . GLU C 1 141 ? -41.968 -22.501 -8.101 1.00 36.74 141 GLU C N 1
ATOM 4952 C CA . GLU C 1 141 ? -42.918 -23.354 -7.394 1.00 37.72 141 GLU C CA 1
ATOM 4953 C C . GLU C 1 141 ? -42.528 -23.573 -5.932 1.00 41.94 141 GLU C C 1
ATOM 4954 O O . GLU C 1 141 ? -41.367 -23.388 -5.571 1.00 41.97 141 GLU C O 1
ATOM 4960 N N . ALA C 1 142 ? -43.498 -23.971 -5.089 1.00 39.44 142 ALA C N 1
ATOM 4961 C CA . ALA C 1 142 ? -43.252 -24.254 -3.670 1.00 41.11 142 ALA C CA 1
ATOM 4962 C C . ALA C 1 142 ? -42.219 -25.386 -3.518 1.00 47.44 142 ALA C C 1
ATOM 4963 O O . ALA C 1 142 ? -42.205 -26.329 -4.320 1.00 46.66 142 ALA C O 1
ATOM 4965 N N . GLU C 1 143 ? -41.307 -25.229 -2.531 1.00 45.89 143 GLU C N 1
ATOM 4966 C CA . GLU C 1 143 ? -40.200 -26.125 -2.155 1.00 46.34 143 GLU C CA 1
ATOM 4967 C C . GLU C 1 143 ? -39.009 -26.047 -3.137 1.00 49.36 143 GLU C C 1
ATOM 4968 O O . GLU C 1 143 ? -37.992 -26.700 -2.888 1.00 50.86 143 GLU C O 1
ATOM 4974 N N . ARG C 1 144 ? -39.110 -25.224 -4.207 1.00 43.36 144 ARG C N 1
ATOM 4975 C CA . ARG C 1 144 ? -38.075 -25.091 -5.241 1.00 41.66 144 ARG C CA 1
ATOM 4976 C C . ARG C 1 144 ? -37.173 -23.855 -5.003 1.00 45.65 144 ARG C C 1
ATOM 4977 O O . ARG C 1 144 ? -37.685 -22.733 -4.919 1.00 45.15 144 ARG C O 1
ATOM 4985 N N . PRO C 1 145 ? -35.829 -24.037 -4.924 1.00 42.58 145 PRO C N 1
ATOM 4986 C CA . PRO C 1 145 ? -34.941 -22.886 -4.654 1.00 42.43 145 PRO C CA 1
ATOM 4987 C C . PRO C 1 145 ? -34.959 -21.784 -5.717 1.00 45.87 145 PRO C C 1
ATOM 4988 O O . PRO C 1 145 ? -34.903 -20.617 -5.336 1.00 46.59 145 PRO C O 1
ATOM 4992 N N . LEU C 1 146 ? -35.036 -22.124 -7.027 1.00 41.05 146 LEU C N 1
ATOM 4993 C CA . LEU C 1 146 ? -35.043 -21.107 -8.084 1.00 38.88 146 LEU C CA 1
ATOM 4994 C C . LEU C 1 146 ? -36.385 -20.367 -8.155 1.00 41.33 146 LEU C C 1
ATOM 4995 O O . LEU C 1 146 ? -37.436 -20.998 -8.242 1.00 40.86 146 LEU C O 1
ATOM 5000 N N . TYR C 1 147 ? -36.335 -19.023 -8.109 1.00 37.55 147 TYR C N 1
ATOM 5001 C CA . TYR C 1 147 ? -37.496 -18.130 -8.148 1.00 36.58 147 TYR C CA 1
ATOM 5002 C C . TYR C 1 147 ? -38.234 -18.215 -9.489 1.00 40.65 147 TYR C C 1
ATOM 5003 O O . TYR C 1 147 ? -39.454 -18.072 -9.519 1.00 41.24 147 TYR C O 1
ATOM 5012 N N . GLY C 1 148 ? -37.495 -18.424 -10.575 1.00 36.47 148 GLY C N 1
ATOM 5013 C CA . GLY C 1 148 ? -38.066 -18.582 -11.904 1.00 35.45 148 GLY C CA 1
ATOM 5014 C C . GLY C 1 148 ? -38.183 -17.349 -12.773 1.00 39.17 148 GLY C C 1
ATOM 5015 O O . GLY C 1 148 ? -39.055 -17.301 -13.647 1.00 38.59 148 GLY C O 1
ATOM 5016 N N . SER C 1 149 ? -37.283 -16.371 -12.585 1.00 35.70 149 SER C N 1
ATOM 5017 C CA . SER C 1 149 ? -37.254 -15.138 -13.378 1.00 35.24 149 SER C CA 1
ATOM 5018 C C . SER C 1 149 ? -36.851 -15.426 -14.840 1.00 40.53 149 SER C C 1
ATOM 5019 O O . SER C 1 149 ? -36.394 -16.534 -15.142 1.00 40.54 149 SER C O 1
ATOM 5022 N N . VAL C 1 150 ? -37.004 -14.427 -15.740 1.00 37.68 150 VAL C N 1
ATOM 5023 C CA . VAL C 1 150 ? -36.628 -14.536 -17.160 1.00 37.74 150 VAL C CA 1
ATOM 5024 C C . VAL C 1 150 ? -35.116 -14.892 -17.260 1.00 42.62 150 VAL C C 1
ATOM 5025 O O . VAL C 1 150 ? -34.748 -15.702 -18.115 1.00 42.61 150 VAL C O 1
ATOM 5029 N N . LEU C 1 151 ? -34.274 -14.341 -16.345 1.00 39.31 151 LEU C N 1
ATOM 5030 C CA . LEU C 1 151 ? -32.840 -14.635 -16.265 1.00 39.73 151 LEU C CA 1
ATOM 5031 C C . LEU C 1 151 ? -32.602 -16.133 -16.033 1.00 42.62 151 LEU C C 1
ATOM 5032 O O . LEU C 1 151 ? -31.792 -16.732 -16.738 1.00 42.39 151 LEU C O 1
ATOM 5037 N N . HIS C 1 152 ? -33.326 -16.731 -15.060 1.00 37.83 152 HIS C N 1
ATOM 5038 C CA . HIS C 1 152 ? -33.235 -18.153 -14.720 1.00 36.42 152 HIS C CA 1
ATOM 5039 C C . HIS C 1 152 ? -33.637 -19.036 -15.921 1.00 39.97 152 HIS C C 1
ATOM 5040 O O . HIS C 1 152 ? -33.004 -20.065 -16.138 1.00 39.59 152 HIS C O 1
ATOM 5047 N N . VAL C 1 153 ? -34.639 -18.607 -16.728 1.00 36.36 153 VAL C N 1
ATOM 5048 C CA . VAL C 1 153 ? -35.102 -19.355 -17.909 1.00 36.35 153 VAL C CA 1
ATOM 5049 C C . VAL C 1 153 ? -34.018 -19.307 -18.997 1.00 42.14 153 VAL C C 1
ATOM 5050 O O . VAL C 1 153 ? -33.669 -20.362 -19.528 1.00 42.37 153 VAL C O 1
ATOM 5054 N N . PHE C 1 154 ? -33.469 -18.112 -19.306 1.00 39.49 154 PHE C N 1
ATOM 5055 C CA . PHE C 1 154 ? -32.431 -17.987 -20.332 1.00 39.97 154 PHE C CA 1
ATOM 5056 C C . PHE C 1 154 ? -31.107 -18.634 -19.893 1.00 43.38 154 PHE C C 1
ATOM 5057 O O . PHE C 1 154 ? -30.445 -19.238 -20.739 1.00 43.56 154 PHE C O 1
ATOM 5065 N N . ALA C 1 155 ? -30.754 -18.571 -18.583 1.00 39.07 155 ALA C N 1
ATOM 5066 C CA . ALA C 1 155 ? -29.547 -19.213 -18.048 1.00 39.25 155 ALA C CA 1
ATOM 5067 C C . ALA C 1 155 ? -29.645 -20.732 -18.187 1.00 43.63 155 ALA C C 1
ATOM 5068 O O . ALA C 1 155 ? -28.677 -21.363 -18.609 1.00 44.03 155 ALA C O 1
ATOM 5070 N N . ALA C 1 156 ? -30.830 -21.309 -17.866 1.00 39.62 156 ALA C N 1
ATOM 5071 C CA . ALA C 1 156 ? -31.090 -22.745 -17.980 1.00 39.29 156 ALA C CA 1
ATOM 5072 C C . ALA C 1 156 ? -31.040 -23.176 -19.445 1.00 43.40 156 ALA C C 1
ATOM 5073 O O . ALA C 1 156 ? -30.399 -24.186 -19.752 1.00 44.13 156 ALA C O 1
ATOM 5075 N N . LEU C 1 157 ? -31.670 -22.384 -20.350 1.00 39.04 157 LEU C N 1
ATOM 5076 C CA . LEU C 1 157 ? -31.684 -22.636 -21.794 1.00 39.14 157 LEU C CA 1
ATOM 5077 C C . LEU C 1 157 ? -30.263 -22.703 -22.335 1.00 45.73 157 LEU C C 1
ATOM 5078 O O . LEU C 1 157 ? -29.926 -23.660 -23.032 1.00 47.02 157 LEU C O 1
ATOM 5083 N N . HIS C 1 158 ? -29.418 -21.718 -21.967 1.00 42.74 158 HIS C N 1
ATOM 5084 C CA . HIS C 1 158 ? -28.031 -21.635 -22.417 1.00 43.91 158 HIS C CA 1
ATOM 5085 C C . HIS C 1 158 ? -27.181 -22.795 -21.887 1.00 48.58 158 HIS C C 1
ATOM 5086 O O . HIS C 1 158 ? -26.448 -23.389 -22.678 1.00 49.68 158 HIS C O 1
ATOM 5093 N N . LEU C 1 159 ? -27.272 -23.117 -20.575 1.00 44.39 159 LEU C N 1
ATOM 5094 C CA . LEU C 1 159 ? -26.508 -24.217 -19.973 1.00 45.08 159 LEU C CA 1
ATOM 5095 C C . LEU C 1 159 ? -26.823 -25.547 -20.673 1.00 51.31 159 LEU C C 1
ATOM 5096 O O . LEU C 1 159 ? -25.899 -26.306 -20.953 1.00 52.48 159 LEU C O 1
ATOM 5101 N N . ALA C 1 160 ? -28.109 -25.785 -21.023 1.00 47.68 160 ALA C N 1
ATOM 5102 C CA . ALA C 1 160 ? -28.555 -26.988 -21.730 1.00 48.00 160 ALA C CA 1
ATOM 5103 C C . ALA C 1 160 ? -28.102 -26.976 -23.194 1.00 52.94 160 ALA C C 1
ATOM 5104 O O . ALA C 1 160 ? -27.717 -28.021 -23.725 1.00 53.80 160 ALA C O 1
ATOM 5106 N N . ALA C 1 161 ? -28.143 -25.789 -23.833 1.00 49.11 161 ALA C N 1
ATOM 5107 C CA . ALA C 1 161 ? -27.762 -25.572 -25.229 1.00 49.82 161 ALA C CA 1
ATOM 5108 C C . ALA C 1 161 ? -26.285 -25.887 -25.485 1.00 55.34 161 ALA C C 1
ATOM 5109 O O . ALA C 1 161 ? -25.990 -26.603 -26.437 1.00 57.43 161 ALA C O 1
ATOM 5111 N N . VAL C 1 162 ? -25.367 -25.375 -24.639 1.00 51.23 162 VAL C N 1
ATOM 5112 C CA . VAL C 1 162 ? -23.916 -25.579 -24.789 1.00 52.86 162 VAL C CA 1
ATOM 5113 C C . VAL C 1 162 ? -23.477 -26.980 -24.281 1.00 58.56 162 VAL C C 1
ATOM 5114 O O . VAL C 1 162 ? -22.361 -27.410 -24.576 1.00 60.18 162 VAL C O 1
ATOM 5118 N N . SER C 1 163 ? -24.357 -27.680 -23.539 1.00 54.51 163 SER C N 1
ATOM 5119 C CA . SER C 1 163 ? -24.118 -29.029 -23.013 1.00 55.34 163 SER C CA 1
ATOM 5120 C C . SER C 1 163 ? -24.703 -30.100 -23.945 1.00 59.46 163 SER C C 1
ATOM 5121 O O . SER C 1 163 ? -25.374 -29.771 -24.929 1.00 58.13 163 SER C O 1
ATOM 5124 N N . ASP C 1 164 ? -24.456 -31.384 -23.621 1.00 57.59 164 ASP C N 1
ATOM 5125 C CA . ASP C 1 164 ? -24.977 -32.524 -24.367 1.00 58.33 164 ASP C CA 1
ATOM 5126 C C . ASP C 1 164 ? -26.382 -32.844 -23.835 1.00 59.91 164 ASP C C 1
ATOM 5127 O O . ASP C 1 164 ? -26.576 -33.813 -23.095 1.00 60.54 164 ASP C O 1
ATOM 5132 N N . VAL C 1 165 ? -27.348 -31.976 -24.178 1.00 53.06 165 VAL C N 1
ATOM 5133 C CA . VAL C 1 165 ? -28.748 -32.101 -23.774 1.00 50.54 165 VAL C CA 1
ATOM 5134 C C . VAL C 1 165 ? -29.615 -32.079 -25.033 1.00 53.14 165 VAL C C 1
ATOM 5135 O O . VAL C 1 165 ? -29.560 -31.118 -25.800 1.00 51.78 165 VAL C O 1
ATOM 5139 N N . ASP C 1 166 ? -30.403 -33.142 -25.240 1.00 50.04 166 ASP C N 1
ATOM 5140 C CA . ASP C 1 166 ? -31.302 -33.256 -26.384 1.00 50.22 166 ASP C CA 1
ATOM 5141 C C . ASP C 1 166 ? -32.666 -32.643 -26.051 1.00 52.02 166 ASP C C 1
ATOM 5142 O O . ASP C 1 166 ? -33.216 -31.901 -26.868 1.00 50.87 166 ASP C O 1
ATOM 5147 N N . VAL C 1 167 ? -33.213 -32.959 -24.854 1.00 47.33 167 VAL C N 1
ATOM 5148 C CA . VAL C 1 167 ? -34.519 -32.466 -24.404 1.00 45.13 167 VAL C CA 1
ATOM 5149 C C . VAL C 1 167 ? -34.381 -31.784 -23.035 1.00 47.53 167 VAL C C 1
ATOM 5150 O O . VAL C 1 167 ? -33.791 -32.359 -22.121 1.00 47.88 167 VAL C O 1
ATOM 5154 N N . LEU C 1 168 ? -34.930 -30.561 -22.903 1.00 41.96 168 LEU C N 1
ATOM 5155 C CA . LEU C 1 168 ? -34.932 -29.791 -21.659 1.00 40.04 168 LEU C CA 1
ATOM 5156 C C . LEU C 1 168 ? -36.373 -29.535 -21.217 1.00 41.93 168 LEU C C 1
ATOM 5157 O O . LEU C 1 168 ? -37.197 -29.143 -22.034 1.00 41.18 168 LEU C O 1
ATOM 5162 N N . TYR C 1 169 ? -36.668 -29.769 -19.933 1.00 38.22 169 TYR C N 1
ATOM 5163 C CA . TYR C 1 169 ? -37.979 -29.541 -19.322 1.00 37.46 169 TYR C CA 1
ATOM 5164 C C . TYR C 1 169 ? -37.862 -28.381 -18.320 1.00 41.90 169 TYR C C 1
ATOM 5165 O O . TYR C 1 169 ? -37.048 -28.449 -17.392 1.00 42.70 169 TYR C O 1
ATOM 5174 N N . VAL C 1 170 ? -38.639 -27.305 -18.530 1.00 37.58 170 VAL C N 1
ATOM 5175 C CA . VAL C 1 170 ? -38.644 -26.118 -17.666 1.00 36.70 170 VAL C CA 1
ATOM 5176 C C . VAL C 1 170 ? -39.999 -26.063 -16.957 1.00 40.19 170 VAL C C 1
ATOM 5177 O O . VAL C 1 170 ? -41.014 -25.769 -17.590 1.00 39.07 170 VAL C O 1
ATOM 5181 N N . ASP C 1 171 ? -40.008 -26.376 -15.649 1.00 37.68 171 ASP C N 1
ATOM 5182 C CA . ASP C 1 171 ? -41.207 -26.410 -14.810 1.00 37.50 171 ASP C CA 1
ATOM 5183 C C . ASP C 1 171 ? -41.034 -25.455 -13.606 1.00 41.76 171 ASP C C 1
ATOM 5184 O O . ASP C 1 171 ? -40.313 -25.803 -12.673 1.00 42.04 171 ASP C O 1
ATOM 5189 N N . SER C 1 172 ? -41.636 -24.239 -13.617 1.00 37.97 172 SER C N 1
ATOM 5190 C CA . SER C 1 172 ? -42.565 -23.703 -14.616 1.00 37.16 172 SER C CA 1
ATOM 5191 C C . SER C 1 172 ? -42.245 -22.260 -15.005 1.00 39.99 172 SER C C 1
ATOM 5192 O O . SER C 1 172 ? -41.284 -21.682 -14.500 1.00 40.52 172 SER C O 1
ATOM 5195 N N . LEU C 1 173 ? -43.097 -21.674 -15.871 1.00 35.23 173 LEU C N 1
ATOM 5196 C CA . LEU C 1 173 ? -43.015 -20.292 -16.337 1.00 34.64 173 LEU C CA 1
ATOM 5197 C C . LEU C 1 173 ? -43.923 -19.356 -15.501 1.00 39.02 173 LEU C C 1
ATOM 5198 O O . LEU C 1 173 ? -44.179 -18.226 -15.936 1.00 39.15 173 LEU C O 1
ATOM 5203 N N . ARG C 1 174 ? -44.398 -19.816 -14.313 1.00 35.28 174 ARG C N 1
ATOM 5204 C CA . ARG C 1 174 ? -45.293 -19.070 -13.410 1.00 35.85 174 ARG C CA 1
ATOM 5205 C C . ARG C 1 174 ? -44.781 -17.651 -13.104 1.00 40.41 174 ARG C C 1
ATOM 5206 O O . ARG C 1 174 ? -45.553 -16.698 -13.213 1.00 41.13 174 ARG C O 1
ATOM 5214 N N . SER C 1 175 ? -43.497 -17.515 -12.731 1.00 36.88 175 SER C N 1
ATOM 5215 C CA . SER C 1 175 ? -42.886 -16.227 -12.393 1.00 36.65 175 SER C CA 1
ATOM 5216 C C . SER C 1 175 ? -42.736 -15.327 -13.631 1.00 39.58 175 SER C C 1
ATOM 5217 O O . SER C 1 175 ? -43.032 -14.137 -13.540 1.00 40.12 175 SER C O 1
ATOM 5220 N N . VAL C 1 176 ? -42.318 -15.900 -14.782 1.00 34.60 176 VAL C N 1
ATOM 5221 C CA . VAL C 1 176 ? -42.160 -15.191 -16.061 1.00 34.07 176 VAL C CA 1
ATOM 5222 C C . VAL C 1 176 ? -43.530 -14.639 -16.503 1.00 39.89 176 VAL C C 1
ATOM 5223 O O . VAL C 1 176 ? -43.623 -13.469 -16.875 1.00 38.89 176 VAL C O 1
ATOM 5227 N N . TYR C 1 177 ? -44.591 -15.479 -16.405 1.00 38.40 177 TYR C N 1
ATOM 5228 C CA . TYR C 1 177 ? -45.975 -15.126 -16.731 1.00 39.28 177 TYR C CA 1
ATOM 5229 C C . TYR C 1 177 ? -46.417 -13.926 -15.888 1.00 44.97 177 TYR C C 1
ATOM 5230 O O . TYR C 1 177 ? -47.006 -12.989 -16.425 1.00 45.85 177 TYR C O 1
ATOM 5239 N N . ASN C 1 178 ? -46.077 -13.936 -14.587 1.00 41.64 178 ASN C N 1
ATOM 5240 C CA . ASN C 1 178 ? -46.375 -12.866 -13.639 1.00 43.01 178 ASN C CA 1
ATOM 5241 C C . ASN C 1 178 ? -45.565 -11.592 -13.963 1.00 49.56 178 ASN C C 1
ATOM 5242 O O . ASN C 1 178 ? -46.124 -10.496 -13.955 1.00 49.87 178 ASN C O 1
ATOM 5247 N N . GLU C 1 179 ? -44.256 -11.753 -14.254 1.00 47.63 179 GLU C N 1
ATOM 5248 C CA . GLU C 1 179 ? -43.297 -10.700 -14.610 1.00 48.46 179 GLU C CA 1
ATOM 5249 C C . GLU C 1 179 ? -43.774 -9.908 -15.841 1.00 54.28 179 GLU C C 1
ATOM 5250 O O . GLU C 1 179 ? -43.632 -8.684 -15.870 1.00 55.19 179 GLU C O 1
ATOM 5256 N N . LEU C 1 180 ? -44.367 -10.609 -16.838 1.00 50.74 180 LEU C N 1
ATOM 5257 C CA . LEU C 1 180 ? -44.872 -10.032 -18.088 1.00 51.34 180 LEU C CA 1
ATOM 5258 C C . LEU C 1 180 ? -46.284 -9.450 -17.935 1.00 58.49 180 LEU C C 1
ATOM 5259 O O . LEU C 1 180 ? -46.888 -9.028 -18.925 1.00 59.48 180 LEU C O 1
ATOM 5264 N N . GLY C 1 181 ? -46.778 -9.418 -16.700 1.00 56.47 181 GLY C N 1
ATOM 5265 C CA . GLY C 1 181 ? -48.084 -8.872 -16.355 1.00 58.10 181 GLY C CA 1
ATOM 5266 C C . GLY C 1 181 ? -49.272 -9.760 -16.658 1.00 62.90 181 GLY C C 1
ATOM 5267 O O . GLY C 1 181 ? -50.406 -9.279 -16.629 1.00 64.43 181 GLY C O 1
ATOM 5268 N N . GLY C 1 182 ? -49.018 -11.049 -16.902 1.00 58.35 182 GLY C N 1
ATOM 5269 C CA . GLY C 1 182 ? -50.035 -12.054 -17.213 1.00 58.97 182 GLY C CA 1
ATOM 5270 C C . GLY C 1 182 ? -51.214 -12.134 -16.260 1.00 66.64 182 GLY C C 1
ATOM 5271 O O . GLY C 1 182 ? -52.332 -12.447 -16.684 1.00 67.70 182 GLY C O 1
ATOM 5272 N N . ASN C 1 183 ? -50.976 -11.830 -14.967 1.00 64.74 183 ASN C N 1
ATOM 5273 C CA . ASN C 1 183 ? -51.992 -11.853 -13.912 1.00 66.60 183 ASN C CA 1
ATOM 5274 C C . ASN C 1 183 ? -52.740 -10.499 -13.790 1.00 74.87 183 ASN C C 1
ATOM 5275 O O . ASN C 1 183 ? -53.578 -10.340 -12.898 1.00 76.01 183 ASN C O 1
ATOM 5280 N N . LEU C 1 184 ? -52.462 -9.548 -14.711 1.00 73.41 184 LEU C N 1
ATOM 5281 C CA . LEU C 1 184 ? -53.116 -8.234 -14.774 1.00 75.99 184 LEU C CA 1
ATOM 5282 C C . LEU C 1 184 ? -54.026 -8.177 -16.009 1.00 81.98 184 LEU C C 1
ATOM 5283 O O . LEU C 1 184 ? -53.596 -8.549 -17.108 1.00 80.69 184 LEU C O 1
ATOM 5288 N N . LYS C 1 185 ? -55.285 -7.738 -15.825 1.00 81.16 185 LYS C N 1
ATOM 5289 C CA . LYS C 1 185 ? -56.276 -7.631 -16.904 1.00 116.22 185 LYS C CA 1
ATOM 5290 C C . LYS C 1 185 ? -57.096 -6.354 -16.756 1.00 145.38 185 LYS C C 1
ATOM 5291 O O . LYS C 1 185 ? -56.530 -5.264 -16.715 1.00 107.31 185 LYS C O 1
ATOM 5297 N N . GLY C 1 188 ? -52.219 -5.212 -23.889 1.00 95.82 188 GLY C N 1
ATOM 5298 C CA . GLY C 1 188 ? -50.784 -4.996 -23.751 1.00 93.70 188 GLY C CA 1
ATOM 5299 C C . GLY C 1 188 ? -50.054 -6.133 -23.066 1.00 94.18 188 GLY C C 1
ATOM 5300 O O . GLY C 1 188 ? -48.841 -6.288 -23.241 1.00 92.61 188 GLY C O 1
ATOM 5301 N N . VAL C 1 189 ? -50.804 -6.939 -22.289 1.00 89.18 189 VAL C N 1
ATOM 5302 C CA . VAL C 1 189 ? -50.335 -8.087 -21.504 1.00 86.34 189 VAL C CA 1
ATOM 5303 C C . VAL C 1 189 ? -50.131 -9.326 -22.406 1.00 85.85 189 VAL C C 1
ATOM 5304 O O . VAL C 1 189 ? -49.066 -9.947 -22.341 1.00 83.51 189 VAL C O 1
ATOM 5308 N N . SER C 1 190 ? -51.148 -9.678 -23.230 1.00 81.12 190 SER C N 1
ATOM 5309 C CA . SER C 1 190 ? -51.130 -10.844 -24.120 1.00 79.26 190 SER C CA 1
ATOM 5310 C C . SER C 1 190 ? -50.041 -10.743 -25.200 1.00 79.60 190 SER C C 1
ATOM 5311 O O . SER C 1 190 ? -49.543 -11.782 -25.635 1.00 78.53 190 SER C O 1
ATOM 5314 N N . ARG C 1 191 ? -49.656 -9.508 -25.604 1.00 73.94 191 ARG C N 1
ATOM 5315 C CA . ARG C 1 191 ? -48.601 -9.250 -26.591 1.00 72.25 191 ARG C CA 1
ATOM 5316 C C . ARG C 1 191 ? -47.235 -9.686 -26.041 1.00 71.47 191 ARG C C 1
ATOM 5317 O O . ARG C 1 191 ? -46.470 -10.340 -26.755 1.00 70.02 191 ARG C O 1
ATOM 5325 N N . GLN C 1 192 ? -46.945 -9.333 -24.771 1.00 65.68 192 GLN C N 1
ATOM 5326 C CA . GLN C 1 192 ? -45.702 -9.684 -24.078 1.00 62.85 192 GLN C CA 1
ATOM 5327 C C . GLN C 1 192 ? -45.597 -11.191 -23.842 1.00 62.96 192 GLN C C 1
ATOM 5328 O O . GLN C 1 192 ? -44.495 -11.731 -23.927 1.00 61.98 192 GLN C O 1
ATOM 5334 N N . VAL C 1 193 ? -46.735 -11.872 -23.580 1.00 57.90 193 VAL C N 1
ATOM 5335 C CA . VAL C 1 193 ? -46.781 -13.330 -23.377 1.00 56.07 193 VAL C CA 1
ATOM 5336 C C . VAL C 1 193 ? -46.526 -14.009 -24.740 1.00 58.86 193 VAL C C 1
ATOM 5337 O O . VAL C 1 193 ? -45.724 -14.942 -24.807 1.00 57.57 193 VAL C O 1
ATOM 5341 N N . ASP C 1 194 ? -47.167 -13.498 -25.818 1.00 56.22 194 ASP C N 1
ATOM 5342 C CA . ASP C 1 194 ? -47.005 -13.957 -27.205 1.00 56.56 194 ASP C CA 1
ATOM 5343 C C . ASP C 1 194 ? -45.534 -13.867 -27.627 1.00 56.94 194 ASP C C 1
ATOM 5344 O O . ASP C 1 194 ? -44.987 -14.837 -28.158 1.00 56.36 194 ASP C O 1
ATOM 5349 N N . GLY C 1 195 ? -44.925 -12.700 -27.371 1.00 50.55 195 GLY C N 1
ATOM 5350 C CA . GLY C 1 195 ? -43.538 -12.383 -27.681 1.00 48.80 195 GLY C CA 1
ATOM 5351 C C . GLY C 1 195 ? -42.563 -13.323 -27.014 1.00 49.75 195 GLY C C 1
ATOM 5352 O O . GLY C 1 195 ? -41.623 -13.788 -27.661 1.00 50.50 195 GLY C O 1
ATOM 5353 N N . MET C 1 196 ? -42.800 -13.628 -25.723 1.00 42.05 196 MET C N 1
ATOM 5354 C CA . MET C 1 196 ? -41.983 -14.548 -24.942 1.00 39.16 196 MET C CA 1
ATOM 5355 C C . MET C 1 196 ? -42.080 -15.956 -25.508 1.00 43.32 196 MET C C 1
ATOM 5356 O O . MET C 1 196 ? -41.050 -16.560 -25.804 1.00 43.36 196 MET C O 1
ATOM 5361 N N . LEU C 1 197 ? -43.311 -16.468 -25.655 1.00 40.31 197 LEU C N 1
ATOM 5362 C CA . LEU C 1 197 ? -43.604 -17.812 -26.147 1.00 40.79 197 LEU C CA 1
ATOM 5363 C C . LEU C 1 197 ? -42.953 -18.050 -27.518 1.00 46.15 197 LEU C C 1
ATOM 5364 O O . LEU C 1 197 ? -42.271 -19.065 -27.689 1.00 46.29 197 LEU C O 1
ATOM 5369 N N . THR C 1 198 ? -43.084 -17.075 -28.450 1.00 43.15 198 THR C N 1
ATOM 5370 C CA . THR C 1 198 ? -42.497 -17.126 -29.794 1.00 43.70 198 THR C CA 1
ATOM 5371 C C . THR C 1 198 ? -40.965 -17.156 -29.703 1.00 46.84 198 THR C C 1
ATOM 5372 O O . THR C 1 198 ? -40.337 -17.967 -30.391 1.00 46.99 198 THR C O 1
ATOM 5376 N N . ALA C 1 199 ? -40.374 -16.286 -28.846 1.00 41.92 199 ALA C N 1
ATOM 5377 C CA . ALA C 1 199 ? -38.929 -16.197 -28.647 1.00 41.19 199 ALA C CA 1
ATOM 5378 C C . ALA C 1 199 ? -38.380 -17.500 -28.114 1.00 46.39 199 ALA C C 1
ATOM 5379 O O . ALA C 1 199 ? -37.296 -17.908 -28.534 1.00 46.78 199 ALA C O 1
ATOM 5381 N N . LEU C 1 200 ? -39.144 -18.171 -27.221 1.00 43.37 200 LEU C N 1
ATOM 5382 C CA . LEU C 1 200 ? -38.771 -19.461 -26.635 1.00 42.92 200 LEU C CA 1
ATOM 5383 C C . LEU C 1 200 ? -38.771 -20.572 -27.705 1.00 47.44 200 LEU C C 1
ATOM 5384 O O . LEU C 1 200 ? -37.857 -21.399 -27.696 1.00 47.28 200 LEU C O 1
ATOM 5389 N N . ASP C 1 201 ? -39.740 -20.554 -28.655 1.00 44.85 201 ASP C N 1
ATOM 5390 C CA . ASP C 1 201 ? -39.782 -21.541 -29.745 1.00 46.18 201 ASP C CA 1
ATOM 5391 C C . ASP C 1 201 ? -38.656 -21.279 -30.740 1.00 51.75 201 ASP C C 1
ATOM 5392 O O . ASP C 1 201 ? -37.970 -22.224 -31.138 1.00 52.86 201 ASP C O 1
ATOM 5397 N N . GLN C 1 202 ? -38.440 -19.996 -31.104 1.00 48.05 202 GLN C N 1
ATOM 5398 C CA . GLN C 1 202 ? -37.383 -19.558 -32.016 1.00 48.69 202 GLN C CA 1
ATOM 5399 C C . GLN C 1 202 ? -36.002 -19.943 -31.484 1.00 52.02 202 GLN C C 1
ATOM 5400 O O . GLN C 1 202 ? -35.152 -20.370 -32.269 1.00 52.56 202 GLN C O 1
ATOM 5406 N N . TYR C 1 203 ? -35.800 -19.827 -30.146 1.00 47.30 203 TYR C N 1
ATOM 5407 C CA . TYR C 1 203 ? -34.561 -20.176 -29.450 1.00 46.73 203 TYR C CA 1
ATOM 5408 C C . TYR C 1 203 ? -34.257 -21.658 -29.632 1.00 51.60 203 TYR C C 1
ATOM 5409 O O . TYR C 1 203 ? -33.177 -22.001 -30.118 1.00 52.30 203 TYR C O 1
ATOM 5418 N N . ALA C 1 204 ? -35.218 -22.526 -29.244 1.00 47.63 204 ALA C N 1
ATOM 5419 C CA . ALA C 1 204 ? -35.121 -23.981 -29.321 1.00 48.04 204 ALA C CA 1
ATOM 5420 C C . ALA C 1 204 ? -34.814 -24.472 -30.744 1.00 54.33 204 ALA C C 1
ATOM 5421 O O . ALA C 1 204 ? -34.061 -25.434 -30.898 1.00 55.92 204 ALA C O 1
ATOM 5423 N N . ARG C 1 205 ? -35.362 -23.795 -31.774 1.00 50.76 205 ARG C N 1
ATOM 5424 C CA . ARG C 1 205 ? -35.128 -24.122 -33.181 1.00 52.55 205 ARG C CA 1
ATOM 5425 C C . ARG C 1 205 ? -33.696 -23.768 -33.597 1.00 57.33 205 ARG C C 1
ATOM 5426 O O . ARG C 1 205 ? -33.050 -24.562 -34.279 1.00 59.69 205 ARG C O 1
ATOM 5434 N N . ALA C 1 206 ? -33.206 -22.584 -33.176 1.00 51.81 206 ALA C N 1
ATOM 5435 C CA . ALA C 1 206 ? -31.865 -22.071 -33.473 1.00 51.66 206 ALA C CA 1
ATOM 5436 C C . ALA C 1 206 ? -30.771 -22.921 -32.828 1.00 54.73 206 ALA C C 1
ATOM 5437 O O . ALA C 1 206 ? -29.718 -23.146 -33.427 1.00 55.82 206 ALA C O 1
ATOM 5439 N N . VAL C 1 207 ? -31.035 -23.377 -31.601 1.00 49.41 207 VAL C N 1
ATOM 5440 C CA . VAL C 1 207 ? -30.150 -24.162 -30.751 1.00 48.94 207 VAL C CA 1
ATOM 5441 C C . VAL C 1 207 ? -30.284 -25.677 -31.085 1.00 53.72 207 VAL C C 1
ATOM 5442 O O . VAL C 1 207 ? -29.415 -26.468 -30.697 1.00 53.80 207 VAL C O 1
ATOM 5446 N N . ASN C 1 208 ? -31.327 -26.045 -31.877 1.00 50.45 208 ASN C N 1
ATOM 5447 C CA . ASN C 1 208 ? -31.651 -27.400 -32.356 1.00 51.17 208 ASN C CA 1
ATOM 5448 C C . ASN C 1 208 ? -31.939 -28.360 -31.189 1.00 51.86 208 ASN C C 1
ATOM 5449 O O . ASN C 1 208 ? -31.527 -29.521 -31.219 1.00 53.68 208 ASN C O 1
ATOM 5454 N N . MET C 1 209 ? -32.688 -27.876 -30.190 1.00 42.84 209 MET C N 1
ATOM 5455 C CA . MET C 1 209 ? -33.049 -28.613 -28.974 1.00 39.68 209 MET C CA 1
ATOM 5456 C C . MET C 1 209 ? -34.569 -28.644 -28.801 1.00 44.87 209 MET C C 1
ATOM 5457 O O . MET C 1 209 ? -35.254 -27.722 -29.253 1.00 44.74 209 MET C O 1
ATOM 5462 N N . ARG C 1 210 ? -35.097 -29.700 -28.162 1.00 42.28 210 ARG C N 1
ATOM 5463 C CA . ARG C 1 210 ? -36.520 -29.784 -27.843 1.00 41.75 210 ARG C CA 1
ATOM 5464 C C . ARG C 1 210 ? -36.684 -29.253 -26.425 1.00 45.50 210 ARG C C 1
ATOM 5465 O O . ARG C 1 210 ? -36.050 -29.781 -25.509 1.00 45.83 210 ARG C O 1
ATOM 5473 N N . VAL C 1 211 ? -37.445 -28.160 -26.246 1.00 41.09 211 VAL C N 1
ATOM 5474 C CA . VAL C 1 211 ? -37.631 -27.594 -24.905 1.00 39.43 211 VAL C CA 1
ATOM 5475 C C . VAL C 1 211 ? -39.110 -27.675 -24.546 1.00 42.32 211 VAL C C 1
ATOM 5476 O O . VAL C 1 211 ? -39.955 -27.273 -25.337 1.00 42.28 211 VAL C O 1
ATOM 5480 N N . VAL C 1 212 ? -39.421 -28.237 -23.376 1.00 38.64 212 VAL C N 1
ATOM 5481 C CA . VAL C 1 212 ? -40.805 -28.391 -22.924 1.00 38.23 212 VAL C CA 1
ATOM 5482 C C . VAL C 1 212 ? -41.030 -27.496 -21.707 1.00 40.89 212 VAL C C 1
ATOM 5483 O O . VAL C 1 212 ? -40.419 -27.706 -20.664 1.00 40.26 212 VAL C O 1
ATOM 5487 N N . PHE C 1 213 ? -41.888 -26.482 -21.862 1.00 37.11 213 PHE C N 1
ATOM 5488 C CA . PHE C 1 213 ? -42.233 -25.527 -20.810 1.00 35.66 213 PHE C CA 1
ATOM 5489 C C . PHE C 1 213 ? -43.571 -25.880 -20.192 1.00 40.80 213 PHE C C 1
ATOM 5490 O O . PHE C 1 213 ? -44.441 -26.421 -20.875 1.00 41.13 213 PHE C O 1
ATOM 5498 N N . THR C 1 214 ? -43.737 -25.588 -18.894 1.00 37.58 214 THR C N 1
ATOM 5499 C CA . THR C 1 214 ? -44.986 -25.851 -18.183 1.00 37.95 214 THR C CA 1
ATOM 5500 C C . THR C 1 214 ? -45.508 -24.542 -17.590 1.00 43.14 214 THR C C 1
ATOM 5501 O O . THR C 1 214 ? -44.724 -23.621 -17.341 1.00 42.36 214 THR C O 1
ATOM 5505 N N . LEU C 1 215 ? -46.831 -24.457 -17.382 1.00 41.33 215 LEU C N 1
ATOM 5506 C CA . LEU C 1 215 ? -47.469 -23.279 -16.808 1.00 42.01 215 LEU C CA 1
ATOM 5507 C C . LEU C 1 215 ? -48.825 -23.619 -16.181 1.00 49.12 215 LEU C C 1
ATOM 5508 O O . LEU C 1 215 ? -49.625 -24.350 -16.762 1.00 49.29 215 LEU C O 1
ATOM 5513 N N . ASN C 1 216 ? -49.063 -23.066 -14.990 1.00 48.01 216 ASN C N 1
ATOM 5514 C CA . ASN C 1 216 ? -50.325 -23.120 -14.261 1.00 49.49 216 ASN C CA 1
ATOM 5515 C C . ASN C 1 216 ? -50.593 -21.694 -13.764 1.00 55.55 216 ASN C C 1
ATOM 5516 O O . ASN C 1 216 ? -49.945 -21.256 -12.804 1.00 55.05 216 ASN C O 1
ATOM 5521 N N . PRO C 1 217 ? -51.464 -20.919 -14.455 1.00 53.71 217 PRO C N 1
ATOM 5522 C CA . PRO C 1 217 ? -51.716 -19.531 -14.015 1.00 54.73 217 PRO C CA 1
ATOM 5523 C C . PRO C 1 217 ? -52.601 -19.486 -12.756 1.00 61.24 217 PRO C C 1
ATOM 5524 O O . PRO C 1 217 ? -53.729 -18.991 -12.793 1.00 61.88 217 PRO C O 1
ATOM 5528 N N . SER C 1 218 ? -52.064 -20.010 -11.634 1.00 58.66 218 SER C N 1
ATOM 5529 C CA . SER C 1 218 ? -52.732 -20.112 -10.331 1.00 60.11 218 SER C CA 1
ATOM 5530 C C . SER C 1 218 ? -52.862 -18.752 -9.629 1.00 65.68 218 SER C C 1
ATOM 5531 O O . SER C 1 218 ? -53.730 -18.599 -8.764 1.00 67.07 218 SER C O 1
ATOM 5534 N N . ASP C 1 219 ? -52.021 -17.769 -10.010 1.00 61.69 219 ASP C N 1
ATOM 5535 C CA . ASP C 1 219 ? -52.034 -16.418 -9.442 1.00 62.62 219 ASP C CA 1
ATOM 5536 C C . ASP C 1 219 ? -53.068 -15.517 -10.147 1.00 68.13 219 ASP C C 1
ATOM 5537 O O . ASP C 1 219 ? -53.308 -14.391 -9.702 1.00 69.27 219 ASP C O 1
ATOM 5542 N N . ASP C 1 220 ? -53.686 -16.023 -11.233 1.00 64.44 220 ASP C N 1
ATOM 5543 C CA . ASP C 1 220 ? -54.701 -15.319 -12.018 1.00 65.32 220 ASP C CA 1
ATOM 5544 C C . ASP C 1 220 ? -56.064 -15.403 -11.329 1.00 72.53 220 ASP C C 1
ATOM 5545 O O . ASP C 1 220 ? -56.317 -16.357 -10.581 1.00 72.38 220 ASP C O 1
ATOM 5550 N N . GLU C 1 221 ? -56.941 -14.400 -11.581 1.00 71.31 221 GLU C N 1
ATOM 5551 C CA . GLU C 1 221 ? -58.295 -14.335 -11.023 1.00 73.40 221 GLU C CA 1
ATOM 5552 C C . GLU C 1 221 ? -59.137 -15.492 -11.581 1.00 77.63 221 GLU C C 1
ATOM 5553 O O . GLU C 1 221 ? -59.679 -16.281 -10.804 1.00 78.07 221 GLU C O 1
ATOM 5559 N N . ASN C 1 222 ? -59.200 -15.611 -12.924 1.00 73.65 222 ASN C N 1
ATOM 5560 C CA . ASN C 1 222 ? -59.910 -16.679 -13.628 1.00 73.64 222 ASN C CA 1
ATOM 5561 C C . ASN C 1 222 ? -58.853 -17.592 -14.253 1.00 75.00 222 ASN C C 1
ATOM 5562 O O . ASN C 1 222 ? -58.385 -17.341 -15.368 1.00 74.43 222 ASN C O 1
ATOM 5567 N N . VAL C 1 223 ? -58.428 -18.609 -13.479 1.00 69.66 223 VAL C N 1
ATOM 5568 C CA . VAL C 1 223 ? -57.368 -19.569 -13.812 1.00 66.98 223 VAL C CA 1
ATOM 5569 C C . VAL C 1 223 ? -57.689 -20.340 -15.109 1.00 70.33 223 VAL C C 1
ATOM 5570 O O . VAL C 1 223 ? -56.839 -20.374 -16.003 1.00 69.06 223 VAL C O 1
ATOM 5574 N N . ASP C 1 224 ? -58.895 -20.942 -15.218 1.00 66.91 224 ASP C N 1
ATOM 5575 C CA . ASP C 1 224 ? -59.279 -21.735 -16.390 1.00 66.00 224 ASP C CA 1
ATOM 5576 C C . ASP C 1 224 ? -59.484 -20.872 -17.650 1.00 68.12 224 ASP C C 1
ATOM 5577 O O . ASP C 1 224 ? -59.246 -21.368 -18.753 1.00 67.46 224 ASP C O 1
ATOM 5582 N N . ALA C 1 225 ? -59.873 -19.590 -17.493 1.00 63.91 225 ALA C N 1
ATOM 5583 C CA . ALA C 1 225 ? -60.025 -18.668 -18.624 1.00 63.73 225 ALA C CA 1
ATOM 5584 C C . ALA C 1 225 ? -58.640 -18.258 -19.156 1.00 63.88 225 ALA C C 1
ATOM 5585 O O . ALA C 1 225 ? -58.470 -18.064 -20.363 1.00 63.33 225 ALA C O 1
ATOM 5587 N N . ALA C 1 226 ? -57.650 -18.156 -18.246 1.00 57.79 226 ALA C N 1
ATOM 5588 C CA . ALA C 1 226 ? -56.261 -17.837 -18.570 1.00 55.43 226 ALA C CA 1
ATOM 5589 C C . ALA C 1 226 ? -55.613 -19.015 -19.304 1.00 57.37 226 ALA C C 1
ATOM 5590 O O . ALA C 1 226 ? -54.840 -18.795 -20.236 1.00 55.89 226 ALA C O 1
ATOM 5592 N N . VAL C 1 227 ? -55.970 -20.261 -18.911 1.00 53.44 227 VAL C N 1
ATOM 5593 C CA . VAL C 1 227 ? -55.491 -21.504 -19.523 1.00 52.31 227 VAL C CA 1
ATOM 5594 C C . VAL C 1 227 ? -55.964 -21.553 -20.987 1.00 57.01 227 VAL C C 1
ATOM 5595 O O . VAL C 1 227 ? -55.144 -21.784 -21.878 1.00 56.23 227 VAL C O 1
ATOM 5599 N N . ARG C 1 228 ? -57.268 -21.298 -21.225 1.00 54.94 228 ARG C N 1
ATOM 5600 C CA . ARG C 1 228 ? -57.884 -21.308 -22.552 1.00 56.05 228 ARG C CA 1
ATOM 5601 C C . ARG C 1 228 ? -57.231 -20.293 -23.504 1.00 59.89 228 ARG C C 1
ATOM 5602 O O . ARG C 1 228 ? -56.980 -20.641 -24.661 1.00 60.35 228 ARG C O 1
ATOM 5610 N N . SER C 1 229 ? -56.919 -19.069 -23.018 1.00 55.64 229 SER C N 1
ATOM 5611 C CA . SER C 1 229 ? -56.294 -18.040 -23.855 1.00 55.24 229 SER C CA 1
ATOM 5612 C C . SER C 1 229 ? -54.803 -18.316 -24.088 1.00 55.60 229 SER C C 1
ATOM 5613 O O . SER C 1 229 ? -54.349 -18.149 -25.223 1.00 55.37 229 SER C O 1
ATOM 5616 N N . VAL C 1 230 ? -54.050 -18.760 -23.046 1.00 49.41 230 VAL C N 1
ATOM 5617 C CA . VAL C 1 230 ? -52.617 -19.078 -23.197 1.00 47.37 230 VAL C CA 1
ATOM 5618 C C . VAL C 1 230 ? -52.474 -20.296 -24.138 1.00 51.73 230 VAL C C 1
ATOM 5619 O O . VAL C 1 230 ? -51.577 -20.287 -24.984 1.00 51.50 230 VAL C O 1
ATOM 5623 N N . PHE C 1 231 ? -53.395 -21.289 -24.046 1.00 48.70 231 PHE C N 1
ATOM 5624 C CA . PHE C 1 231 ? -53.403 -22.468 -24.924 1.00 49.07 231 PHE C CA 1
ATOM 5625 C C . PHE C 1 231 ? -53.602 -22.060 -26.395 1.00 55.13 231 PHE C C 1
ATOM 5626 O O . PHE C 1 231 ? -52.945 -22.630 -27.269 1.00 54.93 231 PHE C O 1
ATOM 5634 N N . LYS C 1 232 ? -54.486 -21.070 -26.662 1.00 53.27 232 LYS C N 1
ATOM 5635 C CA . LYS C 1 232 ? -54.745 -20.574 -28.018 1.00 54.89 232 LYS C CA 1
ATOM 5636 C C . LYS C 1 232 ? -53.507 -19.856 -28.570 1.00 59.05 232 LYS C C 1
ATOM 5637 O O . LYS C 1 232 ? -53.171 -20.034 -29.744 1.00 59.90 232 LYS C O 1
ATOM 5643 N N . THR C 1 233 ? -52.822 -19.073 -27.708 1.00 54.39 233 THR C N 1
ATOM 5644 C CA . THR C 1 233 ? -51.599 -18.336 -28.030 1.00 53.86 233 THR C CA 1
ATOM 5645 C C . THR C 1 233 ? -50.476 -19.335 -28.342 1.00 58.26 233 THR C C 1
ATOM 5646 O O . THR C 1 233 ? -49.863 -19.235 -29.405 1.00 59.13 233 THR C O 1
ATOM 5650 N N . ALA C 1 234 ? -50.243 -20.315 -27.434 1.00 53.61 234 ALA C N 1
ATOM 5651 C CA . ALA C 1 234 ? -49.213 -21.354 -27.549 1.00 52.47 234 ALA C CA 1
ATOM 5652 C C . ALA C 1 234 ? -49.399 -22.230 -28.787 1.00 56.86 234 ALA C C 1
ATOM 5653 O O . ALA C 1 234 ? -48.409 -22.705 -29.343 1.00 56.36 234 ALA C O 1
ATOM 5655 N N . SER C 1 235 ? -50.658 -22.431 -29.220 1.00 54.49 235 SER C N 1
ATOM 5656 C CA . SER C 1 235 ? -51.014 -23.219 -30.400 1.00 55.72 235 SER C CA 1
ATOM 5657 C C . SER C 1 235 ? -50.392 -22.640 -31.683 1.00 60.91 235 SER C C 1
ATOM 5658 O O . SER C 1 235 ? -50.020 -23.403 -32.579 1.00 61.67 235 SER C O 1
ATOM 5661 N N . ALA C 1 236 ? -50.242 -21.302 -31.742 1.00 56.92 236 ALA C N 1
ATOM 5662 C CA . ALA C 1 236 ? -49.646 -20.587 -32.867 1.00 57.69 236 ALA C CA 1
ATOM 5663 C C . ALA C 1 236 ? -48.147 -20.318 -32.645 1.00 60.18 236 ALA C C 1
ATOM 5664 O O . ALA C 1 236 ? -47.348 -20.512 -33.562 1.00 60.99 236 ALA C O 1
ATOM 5666 N N . SER C 1 237 ? -47.780 -19.866 -31.427 1.00 54.36 237 SER C N 1
ATOM 5667 C CA . SER C 1 237 ? -46.423 -19.490 -31.022 1.00 52.40 237 SER C CA 1
ATOM 5668 C C . SER C 1 237 ? -45.462 -20.655 -30.900 1.00 54.26 237 SER C C 1
ATOM 5669 O O . SER C 1 237 ? -44.261 -20.449 -31.065 1.00 54.29 237 SER C O 1
ATOM 5672 N N . MET C 1 238 ? -45.953 -21.855 -30.559 1.00 49.07 238 MET C N 1
ATOM 5673 C CA . MET C 1 238 ? -45.064 -22.985 -30.300 1.00 47.82 238 MET C CA 1
ATOM 5674 C C . MET C 1 238 ? -45.381 -24.236 -31.130 1.00 54.25 238 MET C C 1
ATOM 5675 O O . MET C 1 238 ? -46.467 -24.349 -31.705 1.00 55.59 238 MET C O 1
ATOM 5680 N N . HIS C 1 239 ? -44.395 -25.162 -31.198 1.00 51.12 239 HIS C N 1
ATOM 5681 C CA . HIS C 1 239 ? -44.441 -26.421 -31.952 1.00 52.32 239 HIS C CA 1
ATOM 5682 C C . HIS C 1 239 ? -45.626 -27.293 -31.530 1.00 55.08 239 HIS C C 1
ATOM 5683 O O . HIS C 1 239 ? -46.307 -27.855 -32.387 1.00 56.50 239 HIS C O 1
ATOM 5690 N N . THR C 1 240 ? -45.863 -27.399 -30.216 1.00 49.28 240 THR C N 1
ATOM 5691 C CA . THR C 1 240 ? -46.938 -28.187 -29.624 1.00 48.59 240 THR C CA 1
ATOM 5692 C C . THR C 1 240 ? -47.458 -27.470 -28.367 1.00 48.77 240 THR C C 1
ATOM 5693 O O . THR C 1 240 ? -46.688 -26.837 -27.639 1.00 46.24 240 THR C O 1
ATOM 5697 N N . ALA C 1 241 ? -48.774 -27.556 -28.147 1.00 44.70 241 ALA C N 1
ATOM 5698 C CA . ALA C 1 241 ? -49.458 -27.023 -26.978 1.00 43.03 241 ALA C CA 1
ATOM 5699 C C . ALA C 1 241 ? -50.352 -28.124 -26.412 1.00 46.92 241 ALA C C 1
ATOM 5700 O O . ALA C 1 241 ? -51.139 -28.722 -27.154 1.00 48.28 241 ALA C O 1
ATOM 5702 N N . ARG C 1 242 ? -50.173 -28.445 -25.122 1.00 41.03 242 ARG C N 1
ATOM 5703 C CA . ARG C 1 242 ? -50.928 -29.494 -24.444 1.00 40.57 242 ARG C CA 1
ATOM 5704 C C . ARG C 1 242 ? -51.650 -28.924 -23.230 1.00 44.13 242 ARG C C 1
ATOM 5705 O O . ARG C 1 242 ? -51.021 -28.314 -22.366 1.00 42.71 242 ARG C O 1
ATOM 5713 N N . ARG C 1 243 ? -52.972 -29.134 -23.169 1.00 41.85 243 ARG C N 1
ATOM 5714 C CA . ARG C 1 243 ? -53.833 -28.657 -22.090 1.00 41.43 243 ARG C CA 1
ATOM 5715 C C . ARG C 1 243 ? -54.387 -29.840 -21.297 1.00 46.56 243 ARG C C 1
ATOM 5716 O O . ARG C 1 243 ? -55.029 -30.718 -21.877 1.00 47.51 243 ARG C O 1
ATOM 5724 N N . ILE C 1 244 ? -54.155 -29.855 -19.972 1.00 43.19 244 ILE C N 1
ATOM 5725 C CA . ILE C 1 244 ? -54.682 -30.909 -19.101 1.00 43.78 244 ILE C CA 1
ATOM 5726 C C . ILE C 1 244 ? -56.121 -30.523 -18.735 1.00 49.03 244 ILE C C 1
ATOM 5727 O O . ILE C 1 244 ? -56.333 -29.528 -18.038 1.00 48.58 244 ILE C O 1
ATOM 5732 N N . LYS C 1 245 ? -57.099 -31.293 -19.250 1.00 47.09 245 LYS C N 1
ATOM 5733 C CA . LYS C 1 245 ? -58.534 -31.090 -19.015 1.00 48.34 245 LYS C CA 1
ATOM 5734 C C . LYS C 1 245 ? -58.963 -31.731 -17.694 1.00 52.57 245 LYS C C 1
ATOM 5735 O O . LYS C 1 245 ? -59.683 -31.111 -16.908 1.00 52.74 245 LYS C O 1
ATOM 5741 N N . SER C 1 246 ? -58.519 -32.979 -17.464 1.00 48.93 246 SER C N 1
ATOM 5742 C CA . SER C 1 246 ? -58.809 -33.782 -16.279 1.00 49.20 246 SER C CA 1
ATOM 5743 C C . SER C 1 246 ? -57.541 -34.450 -15.770 1.00 51.11 246 SER C C 1
ATOM 5744 O O . SER C 1 246 ? -56.670 -34.784 -16.571 1.00 49.69 246 SER C O 1
ATOM 5747 N N . PHE C 1 247 ? -57.439 -34.653 -14.446 1.00 47.34 247 PHE C N 1
ATOM 5748 C CA . PHE C 1 247 ? -56.291 -35.302 -13.811 1.00 46.66 247 PHE C CA 1
ATOM 5749 C C . PHE C 1 247 ? -56.687 -35.897 -12.459 1.00 53.29 247 PHE C C 1
ATOM 5750 O O . PHE C 1 247 ? -57.238 -35.190 -11.619 1.00 53.30 247 PHE C O 1
ATOM 5758 N N . ALA C 1 248 ? -56.355 -37.178 -12.238 1.00 52.03 248 ALA C N 1
ATOM 5759 C CA . ALA C 1 248 ? -56.638 -37.895 -10.990 1.00 54.10 248 ALA C CA 1
ATOM 5760 C C . ALA C 1 248 ? -55.525 -38.892 -10.658 1.00 59.71 248 ALA C C 1
ATOM 5761 O O . ALA C 1 248 ? -54.921 -39.470 -11.566 1.00 58.50 248 ALA C O 1
ATOM 5763 N N . VAL C 1 249 ? -55.270 -39.094 -9.350 1.00 58.66 249 VAL C N 1
ATOM 5764 C CA . VAL C 1 249 ? -54.241 -40.005 -8.838 1.00 59.67 249 VAL C CA 1
ATOM 5765 C C . VAL C 1 249 ? -54.917 -41.180 -8.104 1.00 68.22 249 VAL C C 1
ATOM 5766 O O . VAL C 1 249 ? -55.761 -40.965 -7.230 1.00 69.39 249 VAL C O 1
ATOM 5770 N N . ASN C 1 250 ? -54.540 -42.415 -8.475 1.00 67.23 250 ASN C N 1
ATOM 5771 C CA . ASN C 1 250 ? -55.023 -43.661 -7.878 1.00 70.01 250 ASN C CA 1
ATOM 5772 C C . ASN C 1 250 ? -53.820 -44.367 -7.239 1.00 76.32 250 ASN C C 1
ATOM 5773 O O . ASN C 1 250 ? -53.158 -45.193 -7.881 1.00 76.39 250 ASN C O 1
ATOM 5778 N N . GLY C 1 251 ? -53.518 -43.971 -6.001 1.00 73.85 251 GLY C N 1
ATOM 5779 C CA . GLY C 1 251 ? -52.393 -44.492 -5.234 1.00 74.72 251 GLY C CA 1
ATOM 5780 C C . GLY C 1 251 ? -51.060 -44.052 -5.800 1.00 77.51 251 GLY C C 1
ATOM 5781 O O . GLY C 1 251 ? -50.659 -42.899 -5.613 1.00 76.11 251 GLY C O 1
ATOM 5782 N N . THR C 1 252 ? -50.384 -44.966 -6.524 1.00 74.21 252 THR C N 1
ATOM 5783 C CA . THR C 1 252 ? -49.075 -44.732 -7.153 1.00 72.61 252 THR C CA 1
ATOM 5784 C C . THR C 1 252 ? -49.214 -44.446 -8.661 1.00 73.91 252 THR C C 1
ATOM 5785 O O . THR C 1 252 ? -48.219 -44.122 -9.318 1.00 72.95 252 THR C O 1
ATOM 5789 N N . ALA C 1 253 ? -50.439 -44.565 -9.203 1.00 68.88 253 ALA C N 1
ATOM 5790 C CA . ALA C 1 253 ? -50.710 -44.327 -10.618 1.00 66.76 253 ALA C CA 1
ATOM 5791 C C . ALA C 1 253 ? -51.520 -43.045 -10.841 1.00 67.12 253 ALA C C 1
ATOM 5792 O O . ALA C 1 253 ? -52.230 -42.585 -9.944 1.00 67.31 253 ALA C O 1
ATOM 5794 N N . PHE C 1 254 ? -51.401 -42.472 -12.045 1.00 60.24 254 PHE C N 1
ATOM 5795 C CA . PHE C 1 254 ? -52.125 -41.273 -12.457 1.00 57.70 254 PHE C CA 1
ATOM 5796 C C . PHE C 1 254 ? -52.780 -41.512 -13.809 1.00 60.22 254 PHE C C 1
ATOM 5797 O O . PHE C 1 254 ? -52.356 -42.394 -14.562 1.00 60.16 254 PHE C O 1
ATOM 5805 N N . THR C 1 255 ? -53.774 -40.684 -14.134 1.00 55.48 255 THR C N 1
ATOM 5806 C CA . THR C 1 255 ? -54.464 -40.682 -15.420 1.00 55.11 255 THR C CA 1
ATOM 5807 C C . THR C 1 255 ? -54.887 -39.243 -15.690 1.00 56.27 255 THR C C 1
ATOM 5808 O O . THR C 1 255 ? -55.395 -38.563 -14.794 1.00 55.18 255 THR C O 1
ATOM 5812 N N . ALA C 1 256 ? -54.612 -38.768 -16.909 1.00 51.81 256 ALA C N 1
ATOM 5813 C CA . ALA C 1 256 ? -54.912 -37.404 -17.311 1.00 50.37 256 ALA C CA 1
ATOM 5814 C C . ALA C 1 256 ? -55.565 -37.340 -18.683 1.00 55.02 256 ALA C C 1
ATOM 5815 O O . ALA C 1 256 ? -55.067 -37.942 -19.636 1.00 54.64 256 ALA C O 1
ATOM 5817 N N . GLU C 1 257 ? -56.689 -36.612 -18.774 1.00 52.35 257 GLU C N 1
ATOM 5818 C CA . GLU C 1 257 ? -57.397 -36.368 -20.031 1.00 53.06 257 GLU C CA 1
ATOM 5819 C C . GLU C 1 257 ? -56.834 -35.060 -20.558 1.00 55.68 257 GLU C C 1
ATOM 5820 O O . GLU C 1 257 ? -56.890 -34.033 -19.873 1.00 53.76 257 GLU C O 1
ATOM 5826 N N . THR C 1 258 ? -56.194 -35.124 -21.726 1.00 53.29 258 THR C N 1
ATOM 5827 C CA . THR C 1 258 ? -55.471 -33.995 -22.294 1.00 52.31 258 THR C CA 1
ATOM 5828 C C . THR C 1 258 ? -55.992 -33.605 -23.697 1.00 57.93 258 THR C C 1
ATOM 5829 O O . THR C 1 258 ? -56.582 -34.426 -24.404 1.00 59.02 258 THR C O 1
ATOM 5833 N N . GLU C 1 259 ? -55.777 -32.329 -24.068 1.00 54.41 259 GLU C N 1
ATOM 5834 C CA . GLU C 1 259 ? -56.082 -31.755 -25.379 1.00 55.30 259 GLU C CA 1
ATOM 5835 C C . GLU C 1 259 ? -54.758 -31.272 -25.976 1.00 58.39 259 GLU C C 1
ATOM 5836 O O . GLU C 1 259 ? -54.086 -30.431 -25.372 1.00 56.28 259 GLU C O 1
ATOM 5842 N N . ILE C 1 260 ? -54.360 -31.831 -27.126 1.00 56.22 260 ILE C N 1
ATOM 5843 C CA . ILE C 1 260 ? -53.090 -31.473 -27.755 1.00 55.69 260 ILE C CA 1
ATOM 5844 C C . ILE C 1 260 ? -53.301 -30.809 -29.121 1.00 61.68 260 ILE C C 1
ATOM 5845 O O . ILE C 1 260 ? -54.107 -31.268 -29.931 1.00 63.36 260 ILE C O 1
ATOM 5850 N N . HIS C 1 261 ? -52.548 -29.726 -29.359 1.00 58.29 261 HIS C N 1
ATOM 5851 C CA . HIS C 1 261 ? -52.508 -29.005 -30.620 1.00 59.86 261 HIS C CA 1
ATOM 5852 C C . HIS C 1 261 ? -51.132 -29.172 -31.253 1.00 64.12 261 HIS C C 1
ATOM 5853 O O . HIS C 1 261 ? -50.118 -28.917 -30.599 1.00 62.03 261 HIS C O 1
ATOM 5860 N N . LEU C 1 262 ? -51.103 -29.573 -32.530 1.00 63.35 262 LEU C N 1
ATOM 5861 C CA . LEU C 1 262 ? -49.875 -29.705 -33.309 1.00 63.96 262 LEU C CA 1
ATOM 5862 C C . LEU C 1 262 ? -49.917 -28.645 -34.396 1.00 70.81 262 LEU C C 1
ATOM 5863 O O . LEU C 1 262 ? -50.836 -28.650 -35.216 1.00 72.70 262 LEU C O 1
ATOM 5868 N N . ARG C 1 263 ? -48.966 -27.700 -34.363 1.00 67.52 263 ARG C N 1
ATOM 5869 C CA . ARG C 1 263 ? -48.890 -26.577 -35.301 1.00 69.38 263 ARG C CA 1
ATOM 5870 C C . ARG C 1 263 ? -48.735 -27.042 -36.763 1.00 79.20 263 ARG C C 1
ATOM 5871 O O . ARG C 1 263 ? -49.334 -26.436 -37.655 1.00 80.97 263 ARG C O 1
ATOM 5879 N N . ALA C 1 264 ? -47.950 -28.118 -36.989 1.00 78.21 264 ALA C N 1
ATOM 5880 C CA . ALA C 1 264 ? -47.646 -28.702 -38.298 1.00 81.61 264 ALA C CA 1
ATOM 5881 C C . ALA C 1 264 ? -48.903 -29.048 -39.120 1.00 90.77 264 ALA C C 1
ATOM 5882 O O . ALA C 1 264 ? -48.969 -28.672 -40.293 1.00 92.73 264 ALA C O 1
ATOM 5884 N N . ASP C 1 265 ? -49.888 -29.747 -38.517 1.00 88.91 265 ASP C N 1
ATOM 5885 C CA . ASP C 1 265 ? -51.111 -30.140 -39.224 1.00 91.90 265 ASP C CA 1
ATOM 5886 C C . ASP C 1 265 ? -52.356 -29.356 -38.739 1.00 96.23 265 ASP C C 1
ATOM 5887 O O . ASP C 1 265 ? -53.474 -29.682 -39.159 1.00 98.03 265 ASP C O 1
ATOM 5892 N N . ARG C 1 266 ? -52.160 -28.327 -37.865 1.00 90.66 266 ARG C N 1
ATOM 5893 C CA . ARG C 1 266 ? -53.201 -27.443 -37.302 1.00 90.30 266 ARG C CA 1
ATOM 5894 C C . ARG C 1 266 ? -54.214 -28.217 -36.403 1.00 93.74 266 ARG C C 1
ATOM 5895 O O . ARG C 1 266 ? -55.007 -27.583 -35.700 1.00 93.09 266 ARG C O 1
ATOM 5903 N N . SER C 1 267 ? -54.156 -29.568 -36.400 1.00 90.07 267 SER C N 1
ATOM 5904 C CA . SER C 1 267 ? -55.056 -30.469 -35.667 1.00 89.42 267 SER C CA 1
ATOM 5905 C C . SER C 1 267 ? -55.099 -30.231 -34.145 1.00 88.63 267 SER C C 1
ATOM 5906 O O . SER C 1 267 ? -54.074 -29.944 -33.520 1.00 85.81 267 SER C O 1
ATOM 5909 N N . ASN C 1 268 ? -56.308 -30.390 -33.571 1.00 83.83 268 ASN C N 1
ATOM 5910 C CA . ASN C 1 268 ? -56.615 -30.290 -32.144 1.00 80.72 268 ASN C CA 1
ATOM 5911 C C . ASN C 1 268 ? -57.305 -31.589 -31.741 1.00 83.19 268 ASN C C 1
ATOM 5912 O O . ASN C 1 268 ? -58.470 -31.801 -32.091 1.00 85.37 268 ASN C O 1
ATOM 5917 N N . SER C 1 269 ? -56.566 -32.498 -31.084 1.00 76.22 269 SER C N 1
ATOM 5918 C CA . SER C 1 269 ? -57.095 -33.812 -30.719 1.00 75.87 269 SER C CA 1
ATOM 5919 C C . SER C 1 269 ? -57.008 -34.115 -29.219 1.00 75.51 269 SER C C 1
ATOM 5920 O O . SER C 1 269 ? -56.144 -33.587 -28.520 1.00 72.89 269 SER C O 1
ATOM 5923 N N . ALA C 1 270 ? -57.916 -34.984 -28.742 1.00 71.60 270 ALA C N 1
ATOM 5924 C CA . ALA C 1 270 ? -57.973 -35.443 -27.359 1.00 69.78 270 ALA C CA 1
ATOM 5925 C C . ALA C 1 270 ? -57.035 -36.628 -27.179 1.00 72.19 270 ALA C C 1
ATOM 5926 O O . ALA C 1 270 ? -57.004 -37.528 -28.025 1.00 73.39 270 ALA C O 1
ATOM 5928 N N . ASN C 1 271 ? -56.247 -36.617 -26.100 1.00 65.92 271 ASN C N 1
ATOM 5929 C CA . ASN C 1 271 ? -55.283 -37.672 -25.818 1.00 64.92 271 ASN C CA 1
ATOM 5930 C C . ASN C 1 271 ? -55.329 -38.048 -24.345 1.00 67.43 271 ASN C C 1
ATOM 5931 O O . ASN C 1 271 ? -55.239 -37.183 -23.480 1.00 65.55 271 ASN C O 1
ATOM 5936 N N . ARG C 1 272 ? -55.502 -39.338 -24.065 1.00 65.16 272 ARG C N 1
ATOM 5937 C CA . ARG C 1 272 ? -55.526 -39.859 -22.704 1.00 65.01 272 ARG C CA 1
ATOM 5938 C C . ARG C 1 272 ? -54.125 -40.367 -22.373 1.00 69.26 272 ARG C C 1
ATOM 5939 O O . ARG C 1 272 ? -53.576 -41.194 -23.108 1.00 69.96 272 ARG C O 1
ATOM 5947 N N . VAL C 1 273 ? -53.532 -39.837 -21.298 1.00 65.00 273 VAL C N 1
ATOM 5948 C CA . VAL C 1 273 ? -52.186 -40.213 -20.875 1.00 64.72 273 VAL C CA 1
ATOM 5949 C C . VAL C 1 273 ? -52.230 -40.681 -19.410 1.00 70.71 273 VAL C C 1
ATOM 5950 O O . VAL C 1 273 ? -52.709 -39.964 -18.531 1.00 70.02 273 VAL C O 1
ATOM 5954 N N . SER C 1 274 ? -51.762 -41.913 -19.179 1.00 69.48 274 SER C N 1
ATOM 5955 C CA . SER C 1 274 ? -51.708 -42.541 -17.863 1.00 70.20 274 SER C CA 1
ATOM 5956 C C . SER C 1 274 ? -50.338 -43.188 -17.634 1.00 74.96 274 SER C C 1
ATOM 5957 O O . SER C 1 274 ? -49.624 -43.491 -18.594 1.00 74.74 274 SER C O 1
ATOM 5960 N N . GLY C 1 275 ? -49.986 -43.367 -16.366 1.00 72.16 275 GLY C N 1
ATOM 5961 C CA . GLY C 1 275 ? -48.727 -43.973 -15.955 1.00 72.86 275 GLY C CA 1
ATOM 5962 C C . GLY C 1 275 ? -48.540 -43.975 -14.454 1.00 77.90 275 GLY C C 1
ATOM 5963 O O . GLY C 1 275 ? -49.491 -43.731 -13.705 1.00 77.09 275 GLY C O 1
ATOM 5964 N N . ASP C 1 276 ? -47.310 -44.257 -14.008 1.00 76.47 276 ASP C N 1
ATOM 5965 C CA . ASP C 1 276 ? -46.960 -44.282 -12.588 1.00 77.69 276 ASP C CA 1
ATOM 5966 C C . ASP C 1 276 ? -46.345 -42.953 -12.165 1.00 81.69 276 ASP C C 1
ATOM 5967 O O . ASP C 1 276 ? -45.783 -42.240 -13.003 1.00 80.14 276 ASP C O 1
ATOM 5972 N N . LEU C 1 277 ? -46.454 -42.617 -10.867 1.00 79.84 277 LEU C N 1
ATOM 5973 C CA . LEU C 1 277 ? -45.906 -41.380 -10.313 1.00 79.24 277 LEU C CA 1
ATOM 5974 C C . LEU C 1 277 ? -44.379 -41.461 -10.248 1.00 86.57 277 LEU C C 1
ATOM 5975 O O . LEU C 1 277 ? -43.829 -42.329 -9.568 1.00 87.65 277 LEU C O 1
ATOM 5980 N N . VAL C 1 278 ? -43.706 -40.578 -11.006 1.00 84.38 278 VAL C N 1
ATOM 5981 C CA . VAL C 1 278 ? -42.245 -40.494 -11.099 1.00 85.40 278 VAL C CA 1
ATOM 5982 C C . VAL C 1 278 ? -41.778 -39.291 -10.268 1.00 90.42 278 VAL C C 1
ATOM 5983 O O . VAL C 1 278 ? -42.237 -38.167 -10.496 1.00 88.63 278 VAL C O 1
ATOM 5987 N N . SER C 1 279 ? -40.883 -39.536 -9.297 1.00 89.52 279 SER C N 1
ATOM 5988 C CA . SER C 1 279 ? -40.330 -38.498 -8.423 1.00 89.47 279 SER C CA 1
ATOM 5989 C C . SER C 1 279 ? -39.233 -37.688 -9.145 1.00 93.02 279 SER C C 1
ATOM 5990 O O . SER C 1 279 ? -38.695 -38.139 -10.161 1.00 92.91 279 SER C O 1
ATOM 5993 N N . ARG C 1 280 ? -38.918 -36.488 -8.621 1.00 88.73 280 ARG C N 1
ATOM 5994 C CA . ARG C 1 280 ? -37.895 -35.601 -9.177 1.00 110.03 280 ARG C CA 1
ATOM 5995 C C . ARG C 1 280 ? -36.837 -35.283 -8.117 1.00 143.45 280 ARG C C 1
ATOM 5996 O O . ARG C 1 280 ? -35.945 -36.093 -7.867 1.00 106.11 280 ARG C O 1
ATOM 6004 N N . ASN D 1 12 ? -51.199 37.911 -57.174 1.00 98.80 12 ASN D N 1
ATOM 6005 C CA . ASN D 1 12 ? -51.227 37.500 -55.770 1.00 95.48 12 ASN D CA 1
ATOM 6006 C C . ASN D 1 12 ? -51.616 36.017 -55.639 1.00 96.56 12 ASN D C 1
ATOM 6007 O O . ASN D 1 12 ? -52.499 35.544 -56.362 1.00 96.72 12 ASN D O 1
ATOM 6012 N N . SER D 1 13 ? -50.947 35.293 -54.717 1.00 90.00 13 SER D N 1
ATOM 6013 C CA . SER D 1 13 ? -51.185 33.869 -54.453 1.00 87.30 13 SER D CA 1
ATOM 6014 C C . SER D 1 13 ? -51.007 33.529 -52.961 1.00 86.38 13 SER D C 1
ATOM 6015 O O . SER D 1 13 ? -50.443 34.321 -52.201 1.00 85.43 13 SER D O 1
ATOM 6018 N N . ILE D 1 14 ? -51.504 32.347 -52.555 1.00 79.75 14 ILE D N 1
ATOM 6019 C CA . ILE D 1 14 ? -51.427 31.837 -51.185 1.00 76.47 14 ILE D CA 1
ATOM 6020 C C . ILE D 1 14 ? -50.058 31.162 -50.977 1.00 78.43 14 ILE D C 1
ATOM 6021 O O . ILE D 1 14 ? -49.630 30.359 -51.808 1.00 78.91 14 ILE D O 1
ATOM 6026 N N . ILE D 1 15 ? -49.384 31.502 -49.866 1.00 72.55 15 ILE D N 1
ATOM 6027 C CA . ILE D 1 15 ? -48.071 30.973 -49.480 1.00 71.13 15 ILE D CA 1
ATOM 6028 C C . ILE D 1 15 ? -48.240 29.736 -48.585 1.00 70.68 15 ILE D C 1
ATOM 6029 O O . ILE D 1 15 ? -49.008 29.782 -47.625 1.00 68.53 15 ILE D O 1
ATOM 6034 N N . ASP D 1 16 ? -47.511 28.644 -48.887 1.00 65.87 16 ASP D N 1
ATOM 6035 C CA . ASP D 1 16 ? -47.510 27.443 -48.055 1.00 63.35 16 ASP D CA 1
ATOM 6036 C C . ASP D 1 16 ? -46.269 27.507 -47.165 1.00 65.01 16 ASP D C 1
ATOM 6037 O O . ASP D 1 16 ? -45.140 27.418 -47.659 1.00 65.87 16 ASP D O 1
ATOM 6042 N N . LEU D 1 17 ? -46.489 27.726 -45.860 1.00 58.27 17 LEU D N 1
ATOM 6043 C CA . LEU D 1 17 ? -45.438 27.868 -44.853 1.00 56.67 17 LEU D CA 1
ATOM 6044 C C . LEU D 1 17 ? -44.882 26.525 -44.364 1.00 57.88 17 LEU D C 1
ATOM 6045 O O . LEU D 1 17 ? -43.834 26.509 -43.717 1.00 57.09 17 LEU D O 1
ATOM 6050 N N . GLY D 1 18 ? -45.581 25.432 -44.685 1.00 52.87 18 GLY D N 1
ATOM 6051 C CA . GLY D 1 18 ? -45.212 24.064 -44.328 1.00 51.52 18 GLY D CA 1
ATOM 6052 C C . GLY D 1 18 ? -43.755 23.713 -44.569 1.00 54.73 18 GLY D C 1
ATOM 6053 O O . GLY D 1 18 ? -43.051 23.397 -43.605 1.00 53.62 18 GLY D O 1
ATOM 6054 N N . PRO D 1 19 ? -43.242 23.821 -45.826 1.00 52.20 19 PRO D N 1
ATOM 6055 C CA . PRO D 1 19 ? -41.824 23.484 -46.080 1.00 52.92 19 PRO D CA 1
ATOM 6056 C C . PRO D 1 19 ? -40.818 24.320 -45.279 1.00 56.36 19 PRO D C 1
ATOM 6057 O O . PRO D 1 19 ? -39.767 23.791 -44.910 1.00 56.28 19 PRO D O 1
ATOM 6061 N N . ARG D 1 20 ? -41.138 25.602 -44.996 1.00 52.29 20 ARG D N 1
ATOM 6062 C CA . ARG D 1 20 ? -40.274 26.498 -44.225 1.00 52.05 20 ARG D CA 1
ATOM 6063 C C . ARG D 1 20 ? -40.207 26.071 -42.751 1.00 53.79 20 ARG D C 1
ATOM 6064 O O . ARG D 1 20 ? -39.135 26.165 -42.148 1.00 53.60 20 ARG D O 1
ATOM 6072 N N . VAL D 1 21 ? -41.333 25.566 -42.190 1.00 48.26 21 VAL D N 1
ATOM 6073 C CA . VAL D 1 21 ? -41.411 25.060 -40.815 1.00 46.43 21 VAL D CA 1
ATOM 6074 C C . VAL D 1 21 ? -40.592 23.763 -40.740 1.00 50.70 21 VAL D C 1
ATOM 6075 O O . VAL D 1 21 ? -39.826 23.582 -39.795 1.00 50.50 21 VAL D O 1
ATOM 6079 N N . GLN D 1 22 ? -40.734 22.891 -41.760 1.00 47.73 22 GLN D N 1
ATOM 6080 C CA . GLN D 1 22 ? -40.029 21.613 -41.881 1.00 48.29 22 GLN D CA 1
ATOM 6081 C C . GLN D 1 22 ? -38.509 21.803 -41.903 1.00 55.10 22 GLN D C 1
ATOM 6082 O O . GLN D 1 22 ? -37.801 21.064 -41.215 1.00 55.29 22 GLN D O 1
ATOM 6088 N N . SER D 1 23 ? -38.010 22.792 -42.675 1.00 53.60 23 SER D N 1
ATOM 6089 C CA . SER D 1 23 ? -36.572 23.076 -42.770 1.00 55.16 23 SER D CA 1
ATOM 6090 C C . SER D 1 23 ? -36.037 23.680 -41.463 1.00 57.58 23 SER D C 1
ATOM 6091 O O . SER D 1 23 ? -34.910 23.363 -41.072 1.00 58.72 23 SER D O 1
ATOM 6094 N N . LEU D 1 24 ? -36.850 24.518 -40.779 1.00 51.15 24 LEU D N 1
ATOM 6095 C CA . LEU D 1 24 ? -36.471 25.123 -39.497 1.00 49.80 24 LEU D CA 1
ATOM 6096 C C . LEU D 1 24 ? -36.315 24.034 -38.420 1.00 51.55 24 LEU D C 1
ATOM 6097 O O . LEU D 1 24 ? -35.355 24.082 -37.649 1.00 52.34 24 LEU D O 1
ATOM 6102 N N . MET D 1 25 ? -37.222 23.034 -38.410 1.00 45.05 25 MET D N 1
ATOM 6103 C CA . MET D 1 25 ? -37.199 21.911 -37.462 1.00 43.24 25 MET D CA 1
ATOM 6104 C C . MET D 1 25 ? -35.932 21.069 -37.628 1.00 51.63 25 MET D C 1
ATOM 6105 O O . MET D 1 25 ? -35.417 20.551 -36.633 1.00 51.49 25 MET D O 1
ATOM 6110 N N . GLU D 1 26 ? -35.419 20.957 -38.875 1.00 51.19 26 GLU D N 1
ATOM 6111 C CA . GLU D 1 26 ? -34.185 20.225 -39.184 1.00 53.23 26 GLU D CA 1
ATOM 6112 C C . GLU D 1 26 ? -32.984 20.959 -38.589 1.00 58.32 26 GLU D C 1
ATOM 6113 O O . GLU D 1 26 ? -32.076 20.320 -38.060 1.00 58.62 26 GLU D O 1
ATOM 6119 N N . GLN D 1 27 ? -33.008 22.307 -38.644 1.00 55.60 27 GLN D N 1
ATOM 6120 C CA . GLN D 1 27 ? -31.966 23.192 -38.112 1.00 56.33 27 GLN D CA 1
ATOM 6121 C C . GLN D 1 27 ? -31.993 23.237 -36.585 1.00 61.20 27 GLN D C 1
ATOM 6122 O O . GLN D 1 27 ? -30.950 23.444 -35.964 1.00 61.99 27 GLN D O 1
ATOM 6128 N N . LEU D 1 28 ? -33.182 23.026 -35.989 1.00 57.37 28 LEU D N 1
ATOM 6129 C CA . LEU D 1 28 ? -33.429 23.043 -34.543 1.00 56.31 28 LEU D CA 1
ATOM 6130 C C . LEU D 1 28 ? -33.094 21.701 -33.871 1.00 60.88 28 LEU D C 1
ATOM 6131 O O . LEU D 1 28 ? -33.130 21.615 -32.641 1.00 60.18 28 LEU D O 1
ATOM 6136 N N . ALA D 1 29 ? -32.750 20.668 -34.669 1.00 58.43 29 ALA D N 1
ATOM 6137 C CA . ALA D 1 29 ? -32.400 19.337 -34.173 1.00 58.89 29 ALA D CA 1
ATOM 6138 C C . ALA D 1 29 ? -30.922 19.291 -33.706 1.00 65.21 29 ALA D C 1
ATOM 6139 O O . ALA D 1 29 ? -30.144 18.433 -34.132 1.00 66.00 29 ALA D O 1
ATOM 6141 N N . THR D 1 30 ? -30.558 20.233 -32.813 1.00 62.74 30 THR D N 1
ATOM 6142 C CA . THR D 1 30 ? -29.222 20.401 -32.225 1.00 64.25 30 THR D CA 1
ATOM 6143 C C . THR D 1 30 ? -29.207 19.901 -30.781 1.00 69.00 30 THR D C 1
ATOM 6144 O O . THR D 1 30 ? -30.238 19.924 -30.104 1.00 67.72 30 THR D O 1
ATOM 6148 N N . THR D 1 31 ? -28.021 19.493 -30.307 1.00 67.32 31 THR D N 1
ATOM 6149 C CA . THR D 1 31 ? -27.771 19.038 -28.940 1.00 67.19 31 THR D CA 1
ATOM 6150 C C . THR D 1 31 ? -27.520 20.256 -28.028 1.00 70.26 31 THR D C 1
ATOM 6151 O O . THR D 1 31 ? -27.564 20.123 -26.802 1.00 69.90 31 THR D O 1
ATOM 6155 N N . LYS D 1 32 ? -27.255 21.440 -28.634 1.00 66.39 32 LYS D N 1
ATOM 6156 C CA . LYS D 1 32 ? -26.923 22.671 -27.915 1.00 65.98 32 LYS D CA 1
ATOM 6157 C C . LYS D 1 32 ? -27.839 23.857 -28.304 1.00 67.46 32 LYS D C 1
ATOM 6158 O O . LYS D 1 32 ? -27.346 24.875 -28.806 1.00 67.54 32 LYS D O 1
ATOM 6164 N N . LEU D 1 33 ? -29.163 23.748 -28.027 1.00 61.30 33 LEU D N 1
ATOM 6165 C CA . LEU D 1 33 ? -30.098 24.849 -28.296 1.00 59.53 33 LEU D CA 1
ATOM 6166 C C . LEU D 1 33 ? -29.982 25.940 -27.220 1.00 63.12 33 LEU D C 1
ATOM 6167 O O . LEU D 1 33 ? -30.462 27.057 -27.432 1.00 62.65 33 LEU D O 1
ATOM 6172 N N . GLU D 1 34 ? -29.323 25.623 -26.083 1.00 60.01 34 GLU D N 1
ATOM 6173 C CA . GLU D 1 34 ? -29.063 26.563 -24.991 1.00 60.43 34 GLU D CA 1
ATOM 6174 C C . GLU D 1 34 ? -28.035 27.606 -25.440 1.00 65.67 34 GLU D C 1
ATOM 6175 O O . GLU D 1 34 ? -28.112 28.760 -25.019 1.00 65.23 34 GLU D O 1
ATOM 6181 N N . GLU D 1 35 ? -27.096 27.194 -26.319 1.00 63.60 35 GLU D N 1
ATOM 6182 C CA . GLU D 1 35 ? -26.081 28.053 -26.933 1.00 65.08 35 GLU D CA 1
ATOM 6183 C C . GLU D 1 35 ? -26.716 28.925 -28.020 1.00 68.47 35 GLU D C 1
ATOM 6184 O O . GLU D 1 35 ? -26.230 30.025 -28.286 1.00 69.25 35 GLU D O 1
ATOM 6190 N N . GLY D 1 36 ? -27.789 28.416 -28.626 1.00 63.40 36 GLY D N 1
ATOM 6191 C CA . GLY D 1 36 ? -28.549 29.097 -29.666 1.00 62.60 36 GLY D CA 1
ATOM 6192 C C . GLY D 1 36 ? -28.179 28.696 -31.079 1.00 67.45 36 GLY D C 1
ATOM 6193 O O . GLY D 1 36 ? -27.060 28.238 -31.332 1.00 68.87 36 GLY D O 1
ATOM 6194 N N . VAL D 1 37 ? -29.134 28.853 -32.004 1.00 62.90 37 VAL D N 1
ATOM 6195 C CA . VAL D 1 37 ? -28.957 28.590 -33.432 1.00 63.59 37 VAL D CA 1
ATOM 6196 C C . VAL D 1 37 ? -29.088 29.951 -34.114 1.00 68.94 37 VAL D C 1
ATOM 6197 O O . VAL D 1 37 ? -30.180 30.527 -34.154 1.00 67.94 37 VAL D O 1
ATOM 6201 N N . LYS D 1 38 ? -27.950 30.492 -34.568 1.00 67.45 38 LYS D N 1
ATOM 6202 C CA . LYS D 1 38 ? -27.846 31.809 -35.197 1.00 68.36 38 LYS D CA 1
ATOM 6203 C C . LYS D 1 38 ? -27.874 31.708 -36.729 1.00 72.37 38 LYS D C 1
ATOM 6204 O O . LYS D 1 38 ? -28.001 30.613 -37.285 1.00 71.75 38 LYS D O 1
ATOM 6210 N N . ASN D 1 39 ? -27.753 32.874 -37.395 1.00 69.48 39 ASN D N 1
ATOM 6211 C CA . ASN D 1 39 ? -27.661 33.096 -38.844 1.00 70.32 39 ASN D CA 1
ATOM 6212 C C . ASN D 1 39 ? -28.818 32.466 -39.645 1.00 71.64 39 ASN D C 1
ATOM 6213 O O . ASN D 1 39 ? -28.633 32.039 -40.790 1.00 71.92 39 ASN D O 1
ATOM 6218 N N . LEU D 1 40 ? -30.023 32.468 -39.060 1.00 65.49 40 LEU D N 1
ATOM 6219 C CA . LEU D 1 40 ? -31.230 32.006 -39.745 1.00 63.92 40 LEU D CA 1
ATOM 6220 C C . LEU D 1 40 ? -31.795 33.176 -40.561 1.00 69.03 40 LEU D C 1
ATOM 6221 O O . LEU D 1 40 ? -31.357 34.320 -40.376 1.00 70.41 40 LEU D O 1
ATOM 6226 N N . ASP D 1 41 ? -32.752 32.908 -41.457 1.00 64.35 41 ASP D N 1
ATOM 6227 C CA . ASP D 1 41 ? -33.377 33.969 -42.244 1.00 64.80 41 ASP D CA 1
ATOM 6228 C C . ASP D 1 41 ? -34.886 33.758 -42.201 1.00 65.23 41 ASP D C 1
ATOM 6229 O O . ASP D 1 41 ? -35.529 33.561 -43.238 1.00 66.18 41 ASP D O 1
ATOM 6234 N N . MET D 1 42 ? -35.445 33.779 -40.976 1.00 57.16 42 MET D N 1
ATOM 6235 C CA . MET D 1 42 ? -36.869 33.560 -40.715 1.00 53.86 42 MET D CA 1
ATOM 6236 C C . MET D 1 42 ? -37.754 34.719 -41.265 1.00 60.40 42 MET D C 1
ATOM 6237 O O . MET D 1 42 ? -38.898 34.466 -41.654 1.00 60.02 42 MET D O 1
ATOM 6242 N N . GLY D 1 43 ? -37.211 35.944 -41.317 1.00 58.88 43 GLY D N 1
ATOM 6243 C CA . GLY D 1 43 ? -37.909 37.132 -41.813 1.00 59.77 43 GLY D CA 1
ATOM 6244 C C . GLY D 1 43 ? -37.595 38.394 -41.033 1.00 64.93 43 GLY D C 1
ATOM 6245 O O . GLY D 1 43 ? -37.434 38.340 -39.811 1.00 63.97 43 GLY D O 1
ATOM 6246 N N . SER D 1 44 ? -37.525 39.547 -41.727 1.00 63.65 44 SER D N 1
ATOM 6247 C CA . SER D 1 44 ? -37.167 40.826 -41.102 1.00 64.75 44 SER D CA 1
ATOM 6248 C C . SER D 1 44 ? -38.168 41.961 -41.387 1.00 69.55 44 SER D C 1
ATOM 6249 O O . SER D 1 44 ? -37.854 43.123 -41.100 1.00 70.92 44 SER D O 1
ATOM 6252 N N . VAL D 1 45 ? -39.369 41.634 -41.912 1.00 64.87 45 VAL D N 1
ATOM 6253 C CA . VAL D 1 45 ? -40.415 42.625 -42.214 1.00 65.46 45 VAL D CA 1
ATOM 6254 C C . VAL D 1 45 ? -40.896 43.263 -40.886 1.00 68.63 45 VAL D C 1
ATOM 6255 O O . VAL D 1 45 ? -41.008 44.487 -40.809 1.00 70.03 45 VAL D O 1
ATOM 6259 N N . TYR D 1 46 ? -41.107 42.443 -39.838 1.00 62.70 46 TYR D N 1
ATOM 6260 C CA . TYR D 1 46 ? -41.524 42.923 -38.516 1.00 61.55 46 TYR D CA 1
ATOM 6261 C C . TYR D 1 46 ? -40.616 42.371 -37.407 1.00 65.05 46 TYR D C 1
ATOM 6262 O O . TYR D 1 46 ? -40.270 41.183 -37.419 1.00 63.05 46 TYR D O 1
ATOM 6271 N N . GLU D 1 47 ? -40.227 43.243 -36.455 1.00 63.00 47 GLU D N 1
ATOM 6272 C CA . GLU D 1 47 ? -39.369 42.883 -35.318 1.00 62.28 47 GLU D CA 1
ATOM 6273 C C . GLU D 1 47 ? -40.218 42.224 -34.228 1.00 63.81 47 GLU D C 1
ATOM 6274 O O . GLU D 1 47 ? -40.791 42.913 -33.379 1.00 63.45 47 GLU D O 1
ATOM 6280 N N . ILE D 1 48 ? -40.327 40.890 -34.277 1.00 58.44 48 ILE D N 1
ATOM 6281 C CA . ILE D 1 48 ? -41.143 40.128 -33.333 1.00 56.37 48 ILE D CA 1
ATOM 6282 C C . ILE D 1 48 ? -40.308 39.041 -32.651 1.00 58.89 48 ILE D C 1
ATOM 6283 O O . ILE D 1 48 ? -39.482 38.394 -33.294 1.00 58.77 48 ILE D O 1
ATOM 6288 N N . THR D 1 49 ? -40.541 38.850 -31.341 1.00 54.28 49 THR D N 1
ATOM 6289 C CA . THR D 1 49 ? -39.910 37.806 -30.545 1.00 53.13 49 THR D CA 1
ATOM 6290 C C . THR D 1 49 ? -41.026 36.896 -30.016 1.00 55.43 49 THR D C 1
ATOM 6291 O O . THR D 1 49 ? -41.954 37.378 -29.365 1.00 54.74 49 THR D O 1
ATOM 6295 N N . THR D 1 50 ? -40.948 35.594 -30.339 1.00 50.81 50 THR D N 1
ATOM 6296 C CA . THR D 1 50 ? -41.915 34.583 -29.913 1.00 49.08 50 THR D CA 1
ATOM 6297 C C . THR D 1 50 ? -41.300 33.768 -28.788 1.00 52.15 50 THR D C 1
ATOM 6298 O O . THR D 1 50 ? -40.236 33.172 -28.965 1.00 52.53 50 THR D O 1
ATOM 6302 N N . VAL D 1 51 ? -41.970 33.748 -27.635 1.00 47.07 51 VAL D N 1
ATOM 6303 C CA . VAL D 1 51 ? -41.540 32.989 -26.461 1.00 45.90 51 VAL D CA 1
ATOM 6304 C C . VAL D 1 51 ? -42.577 31.901 -26.233 1.00 47.57 51 VAL D C 1
ATOM 6305 O O . VAL D 1 51 ? -43.763 32.208 -26.109 1.00 47.33 51 VAL D O 1
ATOM 6309 N N . MET D 1 52 ? -42.146 30.635 -26.217 1.00 42.19 52 MET D N 1
ATOM 6310 C CA . MET D 1 52 ? -43.049 29.498 -26.011 1.00 39.96 52 MET D CA 1
ATOM 6311 C C . MET D 1 52 ? -42.519 28.573 -24.908 1.00 43.48 52 MET D C 1
ATOM 6312 O O . MET D 1 52 ? -41.309 28.561 -24.651 1.00 43.81 52 MET D O 1
ATOM 6317 N N . VAL D 1 53 ? -43.412 27.788 -24.269 1.00 39.10 53 VAL D N 1
ATOM 6318 C CA . VAL D 1 53 ? -42.967 26.840 -23.248 1.00 38.96 53 VAL D CA 1
ATOM 6319 C C . VAL D 1 53 ? -43.009 25.423 -23.859 1.00 42.05 53 VAL D C 1
ATOM 6320 O O . VAL D 1 53 ? -43.981 25.051 -24.512 1.00 40.70 53 VAL D O 1
ATOM 6324 N N . LEU D 1 54 ? -41.892 24.701 -23.725 1.00 39.85 54 LEU D N 1
ATOM 6325 C CA . LEU D 1 54 ? -41.701 23.311 -24.147 1.00 39.99 54 LEU D CA 1
ATOM 6326 C C . LEU D 1 54 ? -41.336 22.518 -22.908 1.00 43.46 54 LEU D C 1
ATOM 6327 O O . LEU D 1 54 ? -40.190 22.583 -22.451 1.00 44.09 54 LEU D O 1
ATOM 6332 N N . GLY D 1 55 ? -42.329 21.858 -22.324 1.00 39.09 55 GLY D N 1
ATOM 6333 C CA . GLY D 1 55 ? -42.160 21.124 -21.080 1.00 40.21 55 GLY D CA 1
ATOM 6334 C C . GLY D 1 55 ? -41.998 22.108 -19.944 1.00 45.92 55 GLY D C 1
ATOM 6335 O O . GLY D 1 55 ? -42.929 22.862 -19.646 1.00 45.82 55 GLY D O 1
ATOM 6336 N N . ASN D 1 56 ? -40.797 22.155 -19.351 1.00 43.88 56 ASN D N 1
ATOM 6337 C CA . ASN D 1 56 ? -40.448 23.081 -18.267 1.00 44.59 56 ASN D CA 1
ATOM 6338 C C . ASN D 1 56 ? -39.482 24.161 -18.770 1.00 49.00 56 ASN D C 1
ATOM 6339 O O . ASN D 1 56 ? -39.116 25.068 -18.019 1.00 49.43 56 ASN D O 1
ATOM 6344 N N . SER D 1 57 ? -39.072 24.049 -20.044 1.00 45.09 57 SER D N 1
ATOM 6345 C CA . SER D 1 57 ? -38.121 24.938 -20.702 1.00 45.03 57 SER D CA 1
ATOM 6346 C C . SER D 1 57 ? -38.820 26.025 -21.524 1.00 47.63 57 SER D C 1
ATOM 6347 O O . SER D 1 57 ? -40.002 25.899 -21.855 1.00 45.28 57 SER D O 1
ATOM 6350 N N . ILE D 1 58 ? -38.069 27.094 -21.849 1.00 44.94 58 ILE D N 1
ATOM 6351 C CA . ILE D 1 58 ? -38.521 28.227 -22.657 1.00 44.26 58 ILE D CA 1
ATOM 6352 C C . ILE D 1 58 ? -37.800 28.185 -24.002 1.00 49.47 58 ILE D C 1
ATOM 6353 O O . ILE D 1 58 ? -36.574 28.066 -24.032 1.00 50.59 58 ILE D O 1
ATOM 6358 N N . LEU D 1 59 ? -38.546 28.306 -25.103 1.00 45.19 59 LEU D N 1
ATOM 6359 C CA . LEU D 1 59 ? -37.953 28.392 -26.428 1.00 45.38 59 LEU D CA 1
ATOM 6360 C C . LEU D 1 59 ? -38.309 29.757 -27.007 1.00 49.54 59 LEU D C 1
ATOM 6361 O O . LEU D 1 59 ? -39.487 30.099 -27.110 1.00 48.36 59 LEU D O 1
ATOM 6366 N N . GLY D 1 60 ? -37.283 30.540 -27.316 1.00 47.34 60 GLY D N 1
ATOM 6367 C CA . GLY D 1 60 ? -37.445 31.875 -27.867 1.00 47.65 60 GLY D CA 1
ATOM 6368 C C . GLY D 1 60 ? -36.985 32.003 -29.303 1.00 52.93 60 GLY D C 1
ATOM 6369 O O . GLY D 1 60 ? -35.893 31.549 -29.650 1.00 52.84 60 GLY D O 1
ATOM 6370 N N . PHE D 1 61 ? -37.828 32.626 -30.141 1.00 50.63 61 PHE D N 1
ATOM 6371 C CA . PHE D 1 61 ? -37.566 32.933 -31.551 1.00 51.73 61 PHE D CA 1
ATOM 6372 C C . PHE D 1 61 ? -37.328 34.438 -31.624 1.00 57.44 61 PHE D C 1
ATOM 6373 O O . PHE D 1 61 ? -38.282 35.207 -31.529 1.00 56.69 61 PHE D O 1
ATOM 6381 N N . HIS D 1 62 ? -36.058 34.860 -31.691 1.00 56.09 62 HIS D N 1
ATOM 6382 C CA . HIS D 1 62 ? -35.677 36.276 -31.675 1.00 57.28 62 HIS D CA 1
ATOM 6383 C C . HIS D 1 62 ? -35.518 36.815 -33.092 1.00 60.86 62 HIS D C 1
ATOM 6384 O O . HIS D 1 62 ? -34.540 36.491 -33.772 1.00 61.60 62 HIS D O 1
ATOM 6391 N N . LYS D 1 63 ? -36.497 37.646 -33.528 1.00 56.21 63 LYS D N 1
ATOM 6392 C CA . LYS D 1 63 ? -36.584 38.273 -34.856 1.00 56.56 63 LYS D CA 1
ATOM 6393 C C . LYS D 1 63 ? -36.475 37.180 -35.939 1.00 59.36 63 LYS D C 1
ATOM 6394 O O . LYS D 1 63 ? -37.204 36.194 -35.859 1.00 56.77 63 LYS D O 1
ATOM 6400 N N . GLY D 1 64 ? -35.558 37.329 -36.891 1.00 57.49 64 GLY D N 1
ATOM 6401 C CA . GLY D 1 64 ? -35.365 36.334 -37.937 1.00 57.15 64 GLY D CA 1
ATOM 6402 C C . GLY D 1 64 ? -34.041 35.601 -37.888 1.00 61.25 64 GLY D C 1
ATOM 6403 O O . GLY D 1 64 ? -33.818 34.698 -38.696 1.00 60.07 64 GLY D O 1
ATOM 6404 N N . ASP D 1 65 ? -33.171 35.961 -36.919 1.00 59.25 65 ASP D N 1
ATOM 6405 C CA . ASP D 1 65 ? -31.808 35.447 -36.778 1.00 60.53 65 ASP D CA 1
ATOM 6406 C C . ASP D 1 65 ? -31.621 34.328 -35.730 1.00 63.45 65 ASP D C 1
ATOM 6407 O O . ASP D 1 65 ? -30.982 33.322 -36.045 1.00 63.64 65 ASP D O 1
ATOM 6412 N N . LEU D 1 66 ? -32.094 34.533 -34.485 1.00 58.59 66 LEU D N 1
ATOM 6413 C CA . LEU D 1 66 ? -31.866 33.616 -33.364 1.00 56.94 66 LEU D CA 1
ATOM 6414 C C . LEU D 1 66 ? -33.071 32.790 -32.928 1.00 59.27 66 LEU D C 1
ATOM 6415 O O . LEU D 1 66 ? -34.216 33.241 -32.983 1.00 57.70 66 LEU D O 1
ATOM 6420 N N . VAL D 1 67 ? -32.761 31.594 -32.408 1.00 55.92 67 VAL D N 1
ATOM 6421 C CA . VAL D 1 67 ? -33.642 30.642 -31.742 1.00 54.06 67 VAL D CA 1
ATOM 6422 C C . VAL D 1 67 ? -32.780 30.009 -30.634 1.00 56.52 67 VAL D C 1
ATOM 6423 O O . VAL D 1 67 ? -31.749 29.393 -30.914 1.00 56.91 67 VAL D O 1
ATOM 6427 N N . LYS D 1 68 ? -33.153 30.272 -29.378 1.00 51.79 68 LYS D N 1
ATOM 6428 C CA . LYS D 1 68 ? -32.422 29.811 -28.201 1.00 51.53 68 LYS D CA 1
ATOM 6429 C C . LYS D 1 68 ? -33.380 29.240 -27.148 1.00 53.79 68 LYS D C 1
ATOM 6430 O O . LYS D 1 68 ? -34.472 29.775 -26.942 1.00 52.80 68 LYS D O 1
ATOM 6436 N N . MET D 1 69 ? -32.951 28.159 -26.484 1.00 49.28 69 MET D N 1
ATOM 6437 C CA . MET D 1 69 ? -33.692 27.498 -25.415 1.00 47.83 69 MET D CA 1
ATOM 6438 C C . MET D 1 69 ? -33.066 27.831 -24.070 1.00 52.86 69 MET D C 1
ATOM 6439 O O . MET D 1 69 ? -31.841 27.829 -23.952 1.00 54.52 69 MET D O 1
ATOM 6444 N N . VAL D 1 70 ? -33.893 28.126 -23.059 1.00 48.31 70 VAL D N 1
ATOM 6445 C CA . VAL D 1 70 ? -33.395 28.353 -21.698 1.00 48.61 70 VAL D CA 1
ATOM 6446 C C . VAL D 1 70 ? -34.148 27.396 -20.774 1.00 50.86 70 VAL D C 1
ATOM 6447 O O . VAL D 1 70 ? -35.321 27.099 -21.010 1.00 48.90 70 VAL D O 1
ATOM 6451 N N . ARG D 1 71 ? -33.450 26.870 -19.767 1.00 48.11 71 ARG D N 1
ATOM 6452 C CA . ARG D 1 71 ? -34.012 25.960 -18.771 1.00 47.48 71 ARG D CA 1
ATOM 6453 C C . ARG D 1 71 ? -34.033 26.717 -17.438 1.00 51.73 71 ARG D C 1
ATOM 6454 O O . ARG D 1 71 ? -33.042 26.688 -16.701 1.00 52.87 71 ARG D O 1
ATOM 6462 N N . PRO D 1 72 ? -35.107 27.499 -17.159 1.00 46.92 72 PRO D N 1
ATOM 6463 C CA . PRO D 1 72 ? -35.126 28.294 -15.919 1.00 47.07 72 PRO D CA 1
ATOM 6464 C C . PRO D 1 72 ? -35.201 27.442 -14.652 1.00 50.31 72 PRO D C 1
ATOM 6465 O O . PRO D 1 72 ? -35.621 26.286 -14.705 1.00 49.41 72 PRO D O 1
ATOM 6469 N N . SER D 1 73 ? -34.764 28.021 -13.520 1.00 47.83 73 SER D N 1
ATOM 6470 C CA . SER D 1 73 ? -34.747 27.390 -12.197 1.00 48.70 73 SER D CA 1
ATOM 6471 C C . SER D 1 73 ? -36.152 26.932 -11.788 1.00 54.03 73 SER D C 1
ATOM 6472 O O . SER D 1 73 ? -36.297 25.833 -11.247 1.00 54.95 73 SER D O 1
ATOM 6475 N N . VAL D 1 74 ? -37.180 27.758 -12.072 1.00 49.70 74 VAL D N 1
ATOM 6476 C CA . VAL D 1 74 ? -38.575 27.402 -11.829 1.00 48.95 74 VAL D CA 1
ATOM 6477 C C . VAL D 1 74 ? -39.162 27.028 -13.192 1.00 50.91 74 VAL D C 1
ATOM 6478 O O . VAL D 1 74 ? -38.691 27.533 -14.214 1.00 50.28 74 VAL D O 1
ATOM 6482 N N . SER D 1 75 ? -40.154 26.125 -13.216 1.00 46.24 75 SER D N 1
ATOM 6483 C CA . SER D 1 75 ? -40.781 25.663 -14.455 1.00 44.06 75 SER D CA 1
ATOM 6484 C C . SER D 1 75 ? -41.372 26.818 -15.259 1.00 47.94 75 SER D C 1
ATOM 6485 O O . SER D 1 75 ? -41.943 27.743 -14.678 1.00 47.95 75 SER D O 1
ATOM 6488 N N . ALA D 1 76 ? -41.232 26.761 -16.599 1.00 44.12 76 ALA D N 1
ATOM 6489 C CA . ALA D 1 76 ? -41.790 27.740 -17.535 1.00 42.98 76 ALA D CA 1
ATOM 6490 C C . ALA D 1 76 ? -43.326 27.729 -17.492 1.00 47.98 76 ALA D C 1
ATOM 6491 O O . ALA D 1 76 ? -43.950 28.705 -17.903 1.00 47.89 76 ALA D O 1
ATOM 6493 N N . ARG D 1 77 ? -43.926 26.623 -16.993 1.00 45.64 77 ARG D N 1
ATOM 6494 C CA . ARG D 1 77 ? -45.373 26.460 -16.816 1.00 45.70 77 ARG D CA 1
ATOM 6495 C C . ARG D 1 77 ? -45.881 27.444 -15.752 1.00 49.59 77 ARG D C 1
ATOM 6496 O O . ARG D 1 77 ? -46.942 28.045 -15.927 1.00 49.59 77 ARG D O 1
ATOM 6504 N N . ASP D 1 78 ? -45.106 27.617 -14.663 1.00 45.95 78 ASP D N 1
ATOM 6505 C CA . ASP D 1 78 ? -45.420 28.530 -13.559 1.00 46.30 78 ASP D CA 1
ATOM 6506 C C . ASP D 1 78 ? -45.063 29.981 -13.916 1.00 48.29 78 ASP D C 1
ATOM 6507 O O . ASP D 1 78 ? -45.742 30.912 -13.492 1.00 48.10 78 ASP D O 1
ATOM 6512 N N . LEU D 1 79 ? -43.998 30.151 -14.702 1.00 43.21 79 LEU D N 1
ATOM 6513 C CA . LEU D 1 79 ? -43.460 31.423 -15.169 1.00 42.70 79 LEU D CA 1
ATOM 6514 C C . LEU D 1 79 ? -44.350 32.078 -16.246 1.00 47.25 79 LEU D C 1
ATOM 6515 O O . LEU D 1 79 ? -44.803 33.211 -16.056 1.00 46.70 79 LEU D O 1
ATOM 6520 N N . ILE D 1 80 ? -44.590 31.365 -17.371 1.00 44.29 80 ILE D N 1
ATOM 6521 C CA . ILE D 1 80 ? -45.330 31.855 -18.537 1.00 44.17 80 ILE D CA 1
ATOM 6522 C C . ILE D 1 80 ? -46.686 31.156 -18.688 1.00 48.49 80 ILE D C 1
ATOM 6523 O O . ILE D 1 80 ? -47.712 31.833 -18.791 1.00 48.51 80 ILE D O 1
ATOM 6528 N N . GLY D 1 81 ? -46.660 29.825 -18.758 1.00 45.04 81 GLY D N 1
ATOM 6529 C CA . GLY D 1 81 ? -47.840 28.999 -18.966 1.00 44.37 81 GLY D CA 1
ATOM 6530 C C . GLY D 1 81 ? -47.852 28.354 -20.337 1.00 47.90 81 GLY D C 1
ATOM 6531 O O . GLY D 1 81 ? -47.603 27.152 -20.454 1.00 48.01 81 GLY D O 1
ATOM 6532 N N . VAL D 1 82 ? -48.128 29.146 -21.392 1.00 43.73 82 VAL D N 1
ATOM 6533 C CA . VAL D 1 82 ? -48.209 28.625 -22.761 1.00 42.98 82 VAL D CA 1
ATOM 6534 C C . VAL D 1 82 ? -47.183 29.316 -23.680 1.00 47.82 82 VAL D C 1
ATOM 6535 O O . VAL D 1 82 ? -46.348 28.631 -24.276 1.00 47.71 82 VAL D O 1
ATOM 6539 N N . GLY D 1 83 ? -47.290 30.637 -23.819 1.00 44.81 83 GLY D N 1
ATOM 6540 C CA . GLY D 1 83 ? -46.410 31.414 -24.680 1.00 45.09 83 GLY D CA 1
ATOM 6541 C C . GLY D 1 83 ? -46.985 32.746 -25.111 1.00 50.66 83 GLY D C 1
ATOM 6542 O O . GLY D 1 83 ? -48.204 32.946 -25.081 1.00 51.10 83 GLY D O 1
ATOM 6543 N N . TYR D 1 84 ? -46.106 33.667 -25.538 1.00 47.39 84 TYR D N 1
ATOM 6544 C CA . TYR D 1 84 ? -46.494 35.018 -25.948 1.00 47.34 84 TYR D CA 1
ATOM 6545 C C . TYR D 1 84 ? -45.574 35.589 -27.044 1.00 51.96 84 TYR D C 1
ATOM 6546 O O . TYR D 1 84 ? -44.613 34.939 -27.457 1.00 50.61 84 TYR D O 1
ATOM 6555 N N . ALA D 1 85 ? -45.877 36.824 -27.484 1.00 50.48 85 ALA D N 1
ATOM 6556 C CA . ALA D 1 85 ? -45.112 37.571 -28.476 1.00 51.66 85 ALA D CA 1
ATOM 6557 C C . ALA D 1 85 ? -44.853 38.993 -28.002 1.00 59.81 85 ALA D C 1
ATOM 6558 O O . ALA D 1 85 ? -45.747 39.640 -27.457 1.00 59.57 85 ALA D O 1
ATOM 6560 N N . THR D 1 86 ? -43.626 39.472 -28.212 1.00 60.44 86 THR D N 1
ATOM 6561 C CA . THR D 1 86 ? -43.207 40.842 -27.910 1.00 63.46 86 THR D CA 1
ATOM 6562 C C . THR D 1 86 ? -42.777 41.466 -29.233 1.00 72.16 86 THR D C 1
ATOM 6563 O O . THR D 1 86 ? -42.118 40.806 -30.043 1.00 71.39 86 THR D O 1
ATOM 6567 N N . ALA D 1 87 ? -43.199 42.710 -29.482 1.00 73.26 87 ALA D N 1
ATOM 6568 C CA . ALA D 1 87 ? -42.916 43.402 -30.737 1.00 75.97 87 ALA D CA 1
ATOM 6569 C C . ALA D 1 87 ? -42.669 44.893 -30.533 1.00 85.27 87 ALA D C 1
ATOM 6570 O O . ALA D 1 87 ? -43.123 45.460 -29.537 1.00 85.61 87 ALA D O 1
ATOM 6572 N N . SER D 1 88 ? -41.969 45.535 -31.500 1.00 85.52 88 SER D N 1
ATOM 6573 C CA . SER D 1 88 ? -41.714 46.981 -31.486 1.00 88.30 88 SER D CA 1
ATOM 6574 C C . SER D 1 88 ? -43.011 47.723 -31.840 1.00 94.32 88 SER D C 1
ATOM 6575 O O . SER D 1 88 ? -43.882 47.148 -32.503 1.00 93.35 88 SER D O 1
ATOM 6578 N N . ALA D 1 89 ? -43.134 48.990 -31.407 1.00 93.06 89 ALA D N 1
ATOM 6579 C CA . ALA D 1 89 ? -44.312 49.835 -31.641 1.00 94.08 89 ALA D CA 1
ATOM 6580 C C . ALA D 1 89 ? -44.671 49.990 -33.141 1.00 98.73 89 ALA D C 1
ATOM 6581 O O . ALA D 1 89 ? -45.820 50.313 -33.456 1.00 99.23 89 ALA D O 1
ATOM 6583 N N . ALA D 1 90 ? -43.704 49.730 -34.050 1.00 94.75 90 ALA D N 1
ATOM 6584 C CA . ALA D 1 90 ? -43.865 49.854 -35.504 1.00 95.04 90 ALA D CA 1
ATOM 6585 C C . ALA D 1 90 ? -44.534 48.625 -36.175 1.00 94.25 90 ALA D C 1
ATOM 6586 O O . ALA D 1 90 ? -44.704 48.635 -37.400 1.00 94.76 90 ALA D O 1
ATOM 6588 N N . VAL D 1 91 ? -44.930 47.592 -35.399 1.00 85.98 91 VAL D N 1
ATOM 6589 C CA . VAL D 1 91 ? -45.564 46.402 -35.986 1.00 82.95 91 VAL D CA 1
ATOM 6590 C C . VAL D 1 91 ? -47.047 46.709 -36.283 1.00 84.09 91 VAL D C 1
ATOM 6591 O O . VAL D 1 91 ? -47.901 46.680 -35.393 1.00 82.47 91 VAL D O 1
ATOM 6595 N N . VAL D 1 92 ? -47.321 47.028 -37.558 1.00 80.05 92 VAL D N 1
ATOM 6596 C CA . VAL D 1 92 ? -48.651 47.357 -38.064 1.00 79.47 92 VAL D CA 1
ATOM 6597 C C . VAL D 1 92 ? -48.799 46.811 -39.505 1.00 81.96 92 VAL D C 1
ATOM 6598 O O . VAL D 1 92 ? -47.954 47.077 -40.369 1.00 82.96 92 VAL D O 1
ATOM 6602 N N . ARG D 1 93 ? -49.858 46.011 -39.732 1.00 75.44 93 ARG D N 1
ATOM 6603 C CA . ARG D 1 93 ? -50.158 45.407 -41.032 1.00 74.37 93 ARG D CA 1
ATOM 6604 C C . ARG D 1 93 ? -51.219 46.258 -41.738 1.00 78.64 93 ARG D C 1
ATOM 6605 O O . ARG D 1 93 ? -52.419 46.114 -41.485 1.00 77.09 93 ARG D O 1
ATOM 6613 N N . GLN D 1 94 ? -50.739 47.185 -42.592 1.00 77.28 94 GLN D N 1
ATOM 6614 C CA . GLN D 1 94 ? -51.502 48.190 -43.341 1.00 79.27 94 GLN D CA 1
ATOM 6615 C C . GLN D 1 94 ? -52.671 47.609 -44.157 1.00 82.15 94 GLN D C 1
ATOM 6616 O O . GLN D 1 94 ? -53.730 48.241 -44.213 1.00 82.68 94 GLN D O 1
ATOM 6622 N N . ARG D 1 95 ? -52.484 46.424 -44.777 1.00 76.90 95 ARG D N 1
ATOM 6623 C CA . ARG D 1 95 ? -53.510 45.774 -45.598 1.00 76.24 95 ARG D CA 1
ATOM 6624 C C . ARG D 1 95 ? -54.749 45.372 -44.775 1.00 78.37 95 ARG D C 1
ATOM 6625 O O . ARG D 1 95 ? -55.860 45.404 -45.310 1.00 78.30 95 ARG D O 1
ATOM 6633 N N . LEU D 1 96 ? -54.568 45.054 -43.473 1.00 73.31 96 LEU D N 1
ATOM 6634 C CA . LEU D 1 96 ? -55.675 44.707 -42.575 1.00 71.87 96 LEU D CA 1
ATOM 6635 C C . LEU D 1 96 ? -56.526 45.948 -42.258 1.00 79.15 96 LEU D C 1
ATOM 6636 O O . LEU D 1 96 ? -57.739 45.824 -42.103 1.00 78.65 96 LEU D O 1
ATOM 6641 N N . ILE D 1 97 ? -55.892 47.139 -42.188 1.00 78.73 97 ILE D N 1
ATOM 6642 C CA . ILE D 1 97 ? -56.570 48.420 -41.944 1.00 81.16 97 ILE D CA 1
ATOM 6643 C C . ILE D 1 97 ? -57.382 48.798 -43.201 1.00 88.68 97 ILE D C 1
ATOM 6644 O O . ILE D 1 97 ? -58.562 49.144 -43.085 1.00 89.11 97 ILE D O 1
ATOM 6649 N N . GLU D 1 98 ? -56.746 48.700 -44.390 1.00 87.09 98 GLU D N 1
ATOM 6650 C CA . GLU D 1 98 ? -57.322 48.995 -45.709 1.00 89.39 98 GLU D CA 1
ATOM 6651 C C . GLU D 1 98 ? -58.571 48.152 -46.004 1.00 92.28 98 GLU D C 1
ATOM 6652 O O . GLU D 1 98 ? -59.512 48.662 -46.613 1.00 93.83 98 GLU D O 1
ATOM 6658 N N . HIS D 1 99 ? -58.574 46.871 -45.575 1.00 85.87 99 HIS D N 1
ATOM 6659 C CA . HIS D 1 99 ? -59.681 45.943 -45.809 1.00 84.50 99 HIS D CA 1
ATOM 6660 C C . HIS D 1 99 ? -60.549 45.731 -44.548 1.00 85.52 99 HIS D C 1
ATOM 6661 O O . HIS D 1 99 ? -61.394 44.831 -44.534 1.00 83.77 99 HIS D O 1
ATOM 6668 N N . LYS D 1 100 ? -60.367 46.596 -43.521 1.00 81.58 100 LYS D N 1
ATOM 6669 C CA . LYS D 1 100 ? -61.113 46.633 -42.252 1.00 80.37 100 LYS D CA 1
ATOM 6670 C C . LYS D 1 100 ? -61.190 45.253 -41.541 1.00 81.30 100 LYS D C 1
ATOM 6671 O O . LYS D 1 100 ? -62.266 44.849 -41.094 1.00 80.26 100 LYS D O 1
ATOM 6677 N N . ILE D 1 101 ? -60.050 44.542 -41.434 1.00 76.27 101 ILE D N 1
ATOM 6678 C CA . ILE D 1 101 ? -59.972 43.232 -40.775 1.00 73.34 101 ILE D CA 1
ATOM 6679 C C . ILE D 1 101 ? -59.231 43.395 -39.441 1.00 76.32 101 ILE D C 1
ATOM 6680 O O . ILE D 1 101 ? -58.077 43.834 -39.420 1.00 76.02 101 ILE D O 1
ATOM 6685 N N . GLU D 1 102 ? -59.910 43.047 -38.332 1.00 72.14 102 GLU D N 1
ATOM 6686 C CA . GLU D 1 102 ? -59.372 43.144 -36.971 1.00 71.39 102 GLU D CA 1
ATOM 6687 C C . GLU D 1 102 ? -58.402 42.002 -36.680 1.00 73.48 102 GLU D C 1
ATOM 6688 O O . GLU D 1 102 ? -58.651 40.864 -37.090 1.00 72.01 102 GLU D O 1
ATOM 6694 N N . ALA D 1 103 ? -57.313 42.298 -35.947 1.00 69.55 103 ALA D N 1
ATOM 6695 C CA . ALA D 1 103 ? -56.324 41.296 -35.540 1.00 67.48 103 ALA D CA 1
ATOM 6696 C C . ALA D 1 103 ? -56.906 40.410 -34.439 1.00 69.11 103 ALA D C 1
ATOM 6697 O O . ALA D 1 103 ? -57.737 40.866 -33.650 1.00 69.93 103 ALA D O 1
ATOM 6699 N N . GLY D 1 104 ? -56.485 39.154 -34.415 1.00 62.57 104 GLY D N 1
ATOM 6700 C CA . GLY D 1 104 ? -56.959 38.169 -33.451 1.00 60.36 104 GLY D CA 1
ATOM 6701 C C . GLY D 1 104 ? -57.069 36.783 -34.047 1.00 61.18 104 GLY D C 1
ATOM 6702 O O . GLY D 1 104 ? -56.897 36.612 -35.258 1.00 60.90 104 GLY D O 1
ATOM 6703 N N . ALA D 1 105 ? -57.327 35.778 -33.192 1.00 55.41 105 ALA D N 1
ATOM 6704 C CA . ALA D 1 105 ? -57.469 34.384 -33.614 1.00 53.39 105 ALA D CA 1
ATOM 6705 C C . ALA D 1 105 ? -58.937 34.003 -33.788 1.00 55.81 105 ALA D C 1
ATOM 6706 O O . ALA D 1 105 ? -59.804 34.462 -33.040 1.00 55.94 105 ALA D O 1
ATOM 6708 N N . GLU D 1 106 ? -59.198 33.154 -34.782 1.00 51.32 106 GLU D N 1
ATOM 6709 C CA . GLU D 1 106 ? -60.515 32.662 -35.189 1.00 51.06 106 GLU D CA 1
ATOM 6710 C C . GLU D 1 106 ? -60.492 31.118 -35.229 1.00 51.30 106 GLU D C 1
ATOM 6711 O O . GLU D 1 106 ? -59.477 30.543 -35.632 1.00 50.21 106 GLU D O 1
ATOM 6717 N N . LEU D 1 107 ? -61.585 30.448 -34.802 1.00 45.70 107 LEU D N 1
ATOM 6718 C CA . LEU D 1 107 ? -61.634 28.983 -34.830 1.00 44.00 107 LEU D CA 1
ATOM 6719 C C . LEU D 1 107 ? -62.755 28.451 -35.728 1.00 48.01 107 LEU D C 1
ATOM 6720 O O . LEU D 1 107 ? -63.891 28.917 -35.649 1.00 48.19 107 LEU D O 1
ATOM 6725 N N . ILE D 1 108 ? -62.416 27.468 -36.580 1.00 43.78 108 ILE D N 1
ATOM 6726 C CA . ILE D 1 108 ? -63.363 26.749 -37.426 1.00 43.90 108 ILE D CA 1
ATOM 6727 C C . ILE D 1 108 ? -63.369 25.326 -36.879 1.00 48.21 108 ILE D C 1
ATOM 6728 O O . ILE D 1 108 ? -62.358 24.627 -36.958 1.00 47.19 108 ILE D O 1
ATOM 6733 N N . ILE D 1 109 ? -64.478 24.931 -36.253 1.00 45.65 109 ILE D N 1
ATOM 6734 C CA . ILE D 1 109 ? -64.596 23.616 -35.637 1.00 45.48 109 ILE D CA 1
ATOM 6735 C C . ILE D 1 109 ? -65.706 22.810 -36.332 1.00 51.59 109 ILE D C 1
ATOM 6736 O O . ILE D 1 109 ? -66.746 23.360 -36.699 1.00 51.87 109 ILE D O 1
ATOM 6741 N N . SER D 1 110 ? -65.448 21.511 -36.540 1.00 49.29 110 SER D N 1
ATOM 6742 C CA . SER D 1 110 ? -66.404 20.581 -37.130 1.00 50.65 110 SER D CA 1
ATOM 6743 C C . SER D 1 110 ? -66.311 19.222 -36.451 1.00 54.95 110 SER D C 1
ATOM 6744 O O . SER D 1 110 ? -65.294 18.907 -35.836 1.00 53.51 110 SER D O 1
ATOM 6747 N N . GLY D 1 111 ? -67.385 18.445 -36.554 1.00 53.32 111 GLY D N 1
ATOM 6748 C CA . GLY D 1 111 ? -67.470 17.110 -35.981 1.00 53.77 111 GLY D CA 1
ATOM 6749 C C . GLY D 1 111 ? -67.719 16.061 -37.037 1.00 58.78 111 GLY D C 1
ATOM 6750 O O . GLY D 1 111 ? -66.926 15.921 -37.971 1.00 58.68 111 GLY D O 1
ATOM 6751 N N . THR D 1 112 ? -68.846 15.350 -36.911 1.00 56.35 112 THR D N 1
ATOM 6752 C CA . THR D 1 112 ? -69.273 14.285 -37.823 1.00 57.66 112 THR D CA 1
ATOM 6753 C C . THR D 1 112 ? -69.619 14.837 -39.221 1.00 62.81 112 THR D C 1
ATOM 6754 O O . THR D 1 112 ? -69.520 14.097 -40.202 1.00 63.80 112 THR D O 1
ATOM 6758 N N . ALA D 1 113 ? -70.000 16.130 -39.310 1.00 58.49 113 ALA D N 1
ATOM 6759 C CA . ALA D 1 113 ? -70.352 16.807 -40.560 1.00 58.47 113 ALA D CA 1
ATOM 6760 C C . ALA D 1 113 ? -69.133 17.032 -41.470 1.00 61.48 113 ALA D C 1
ATOM 6761 O O . ALA D 1 113 ? -69.275 16.971 -42.692 1.00 62.37 113 ALA D O 1
ATOM 6763 N N . GLY D 1 114 ? -67.970 17.295 -40.873 1.00 56.16 114 GLY D N 1
ATOM 6764 C CA . GLY D 1 114 ? -66.725 17.562 -41.588 1.00 55.17 114 GLY D CA 1
ATOM 6765 C C . GLY D 1 114 ? -66.729 18.907 -42.288 1.00 58.93 114 GLY D C 1
ATOM 6766 O O . GLY D 1 114 ? -67.441 19.827 -41.874 1.00 59.03 114 GLY D O 1
ATOM 6767 N N . GLY D 1 115 ? -65.932 19.010 -43.349 1.00 54.91 115 GLY D N 1
ATOM 6768 C CA . GLY D 1 115 ? -65.818 20.199 -44.189 1.00 54.23 115 GLY D CA 1
ATOM 6769 C C . GLY D 1 115 ? -65.007 21.363 -43.658 1.00 56.05 115 GLY D C 1
ATOM 6770 O O . GLY D 1 115 ? -65.111 22.463 -44.208 1.00 56.13 115 GLY D O 1
ATOM 6771 N N . LYS D 1 116 ? -64.176 21.145 -42.612 1.00 51.03 116 LYS D N 1
ATOM 6772 C CA . LYS D 1 116 ? -63.355 22.214 -42.027 1.00 49.46 116 LYS D CA 1
ATOM 6773 C C . LYS D 1 116 ? -62.223 22.632 -42.999 1.00 53.64 116 LYS D C 1
ATOM 6774 O O . LYS D 1 116 ? -61.986 23.830 -43.145 1.00 53.42 116 LYS D O 1
ATOM 6780 N N . THR D 1 117 ? -61.589 21.666 -43.700 1.00 50.90 117 THR D N 1
ATOM 6781 C CA . THR D 1 117 ? -60.520 21.928 -44.677 1.00 51.27 117 THR D CA 1
ATOM 6782 C C . THR D 1 117 ? -61.103 22.643 -45.913 1.00 56.94 117 THR D C 1
ATOM 6783 O O . THR D 1 117 ? -60.496 23.602 -46.398 1.00 56.93 117 THR D O 1
ATOM 6787 N N . VAL D 1 118 ? -62.283 22.188 -46.394 1.00 54.30 118 VAL D N 1
ATOM 6788 C CA . VAL D 1 118 ? -62.987 22.758 -47.549 1.00 55.74 118 VAL D CA 1
ATOM 6789 C C . VAL D 1 118 ? -63.344 24.229 -47.256 1.00 60.22 118 VAL D C 1
ATOM 6790 O O . VAL D 1 118 ? -63.145 25.087 -48.123 1.00 61.66 118 VAL D O 1
ATOM 6794 N N . LEU D 1 119 ? -63.823 24.517 -46.030 1.00 55.37 119 LEU D N 1
ATOM 6795 C CA . LEU D 1 119 ? -64.175 25.874 -45.613 1.00 55.17 119 LEU D CA 1
ATOM 6796 C C . LEU D 1 119 ? -62.942 26.768 -45.485 1.00 59.13 119 LEU D C 1
ATOM 6797 O O . LEU D 1 119 ? -63.001 27.938 -45.865 1.00 59.84 119 LEU D O 1
ATOM 6802 N N . THR D 1 120 ? -61.831 26.216 -44.955 1.00 54.58 120 THR D N 1
ATOM 6803 C CA . THR D 1 120 ? -60.557 26.920 -44.776 1.00 53.94 120 THR D CA 1
ATOM 6804 C C . THR D 1 120 ? -60.037 27.388 -46.138 1.00 58.53 120 THR D C 1
ATOM 6805 O O . THR D 1 120 ? -59.715 28.568 -46.285 1.00 58.94 120 THR D O 1
ATOM 6809 N N . ASN D 1 121 ? -60.004 26.473 -47.130 1.00 54.95 121 ASN D N 1
ATOM 6810 C CA . ASN D 1 121 ? -59.563 26.743 -48.498 1.00 56.02 121 ASN D CA 1
ATOM 6811 C C . ASN D 1 121 ? -60.459 27.786 -49.168 1.00 60.82 121 ASN D C 1
ATOM 6812 O O . ASN D 1 121 ? -59.957 28.620 -49.925 1.00 61.48 121 ASN D O 1
ATOM 6817 N N . HIS D 1 122 ? -61.773 27.756 -48.857 1.00 57.13 122 HIS D N 1
ATOM 6818 C CA . HIS D 1 122 ? -62.764 28.700 -49.376 1.00 58.26 122 HIS D CA 1
ATOM 6819 C C . HIS D 1 122 ? -62.466 30.113 -48.860 1.00 61.83 122 HIS D C 1
ATOM 6820 O O . HIS D 1 122 ? -62.375 31.043 -49.663 1.00 62.58 122 HIS D O 1
ATOM 6827 N N . TYR D 1 123 ? -62.282 30.259 -47.532 1.00 57.34 123 TYR D N 1
ATOM 6828 C CA . TYR D 1 123 ? -61.993 31.542 -46.888 1.00 57.18 123 TYR D CA 1
ATOM 6829 C C . TYR D 1 123 ? -60.608 32.079 -47.258 1.00 61.23 123 TYR D C 1
ATOM 6830 O O . TYR D 1 123 ? -60.474 33.290 -47.437 1.00 61.46 123 TYR D O 1
ATOM 6839 N N . ALA D 1 124 ? -59.595 31.192 -47.396 1.00 57.26 124 ALA D N 1
ATOM 6840 C CA . ALA D 1 124 ? -58.228 31.570 -47.773 1.00 57.71 124 ALA D CA 1
ATOM 6841 C C . ALA D 1 124 ? -58.183 32.162 -49.191 1.00 64.18 124 ALA D C 1
ATOM 6842 O O . ALA D 1 124 ? -57.528 33.187 -49.401 1.00 64.91 124 ALA D O 1
ATOM 6844 N N . ALA D 1 125 ? -58.907 31.537 -50.145 1.00 61.51 125 ALA D N 1
ATOM 6845 C CA . ALA D 1 125 ? -58.996 31.988 -51.537 1.00 63.53 125 ALA D CA 1
ATOM 6846 C C . ALA D 1 125 ? -59.751 33.319 -51.630 1.00 69.25 125 ALA D C 1
ATOM 6847 O O . ALA D 1 125 ? -59.398 34.171 -52.447 1.00 70.72 125 ALA D O 1
ATOM 6849 N N . GLN D 1 126 ? -60.776 33.489 -50.773 1.00 65.16 126 GLN D N 1
ATOM 6850 C CA . GLN D 1 126 ? -61.622 34.678 -50.662 1.00 66.09 126 GLN D CA 1
ATOM 6851 C C . GLN D 1 126 ? -60.795 35.881 -50.176 1.00 70.77 126 GLN D C 1
ATOM 6852 O O . GLN D 1 126 ? -60.953 36.982 -50.704 1.00 72.47 126 GLN D O 1
ATOM 6858 N N . MET D 1 127 ? -59.894 35.655 -49.196 1.00 66.12 127 MET D N 1
ATOM 6859 C CA . MET D 1 127 ? -59.005 36.675 -48.626 1.00 66.22 127 MET D CA 1
ATOM 6860 C C . MET D 1 127 ? -57.892 37.038 -49.602 1.00 72.87 127 MET D C 1
ATOM 6861 O O . MET D 1 127 ? -57.501 38.204 -49.675 1.00 73.53 127 MET D O 1
ATOM 6866 N N . CYS D 1 128 ? -57.381 36.034 -50.342 1.00 70.70 128 CYS D N 1
ATOM 6867 C CA . CYS D 1 128 ? -56.336 36.201 -51.348 1.00 72.79 128 CYS D CA 1
ATOM 6868 C C . CYS D 1 128 ? -56.870 37.065 -52.501 1.00 79.94 128 CYS D C 1
ATOM 6869 O O . CYS D 1 128 ? -56.164 37.964 -52.965 1.00 81.49 128 CYS D O 1
ATOM 6872 N N . ALA D 1 129 ? -58.133 36.821 -52.921 1.00 77.00 129 ALA D N 1
ATOM 6873 C CA . ALA D 1 129 ? -58.822 37.564 -53.983 1.00 79.43 129 ALA D CA 1
ATOM 6874 C C . ALA D 1 129 ? -59.110 39.005 -53.561 1.00 84.44 129 ALA D C 1
ATOM 6875 O O . ALA D 1 129 ? -59.180 39.891 -54.417 1.00 86.69 129 ALA D O 1
ATOM 6877 N N . LYS D 1 130 ? -59.271 39.231 -52.244 1.00 79.33 130 LYS D N 1
ATOM 6878 C CA . LYS D 1 130 ? -59.542 40.536 -51.642 1.00 80.06 130 LYS D CA 1
ATOM 6879 C C . LYS D 1 130 ? -58.314 41.458 -51.718 1.00 85.04 130 LYS D C 1
ATOM 6880 O O . LYS D 1 130 ? -58.478 42.670 -51.819 1.00 86.64 130 LYS D O 1
ATOM 6886 N N . GLY D 1 131 ? -57.113 40.878 -51.694 1.00 80.59 131 GLY D N 1
ATOM 6887 C CA . GLY D 1 131 ? -55.859 41.621 -51.775 1.00 81.65 131 GLY D CA 1
ATOM 6888 C C . GLY D 1 131 ? -54.929 41.454 -50.588 1.00 83.90 131 GLY D C 1
ATOM 6889 O O . GLY D 1 131 ? -53.917 42.154 -50.496 1.00 84.90 131 GLY D O 1
ATOM 6890 N N . LEU D 1 132 ? -55.259 40.523 -49.674 1.00 77.26 132 LEU D N 1
ATOM 6891 C CA . LEU D 1 132 ? -54.464 40.238 -48.480 1.00 74.78 132 LEU D CA 1
ATOM 6892 C C . LEU D 1 132 ? -53.372 39.216 -48.783 1.00 76.86 132 LEU D C 1
ATOM 6893 O O . LEU D 1 132 ? -53.568 38.348 -49.640 1.00 76.52 132 LEU D O 1
ATOM 6898 N N . LYS D 1 133 ? -52.224 39.313 -48.077 1.00 71.78 133 LYS D N 1
ATOM 6899 C CA . LYS D 1 133 ? -51.139 38.338 -48.208 1.00 70.40 133 LYS D CA 1
ATOM 6900 C C . LYS D 1 133 ? -51.489 37.185 -47.270 1.00 70.06 133 LYS D C 1
ATOM 6901 O O . LYS D 1 133 ? -51.462 37.345 -46.046 1.00 67.85 133 LYS D O 1
ATOM 6907 N N . VAL D 1 134 ? -51.922 36.058 -47.859 1.00 65.08 134 VAL D N 1
ATOM 6908 C CA . VAL D 1 134 ? -52.413 34.883 -47.140 1.00 62.07 134 VAL D CA 1
ATOM 6909 C C . VAL D 1 134 ? -51.373 33.756 -47.136 1.00 64.19 134 VAL D C 1
ATOM 6910 O O . VAL D 1 134 ? -50.797 33.428 -48.177 1.00 65.01 134 VAL D O 1
ATOM 6914 N N . ALA D 1 135 ? -51.164 33.157 -45.953 1.00 58.35 135 ALA D N 1
ATOM 6915 C CA . ALA D 1 135 ? -50.289 32.007 -45.744 1.00 56.87 135 ALA D CA 1
ATOM 6916 C C . ALA D 1 135 ? -51.086 30.870 -45.115 1.00 58.59 135 ALA D C 1
ATOM 6917 O O . ALA D 1 135 ? -51.992 31.119 -44.314 1.00 57.90 135 ALA D O 1
ATOM 6919 N N . VAL D 1 136 ? -50.795 29.630 -45.518 1.00 53.88 136 VAL D N 1
ATOM 6920 C CA . VAL D 1 136 ? -51.482 28.443 -45.010 1.00 52.21 136 VAL D CA 1
ATOM 6921 C C . VAL D 1 136 ? -50.423 27.436 -44.556 1.00 55.47 136 VAL D C 1
ATOM 6922 O O . VAL D 1 136 ? -49.374 27.311 -45.189 1.00 56.40 136 VAL D O 1
ATOM 6926 N N . VAL D 1 137 ? -50.690 26.753 -43.434 1.00 49.91 137 VAL D N 1
ATOM 6927 C CA . VAL D 1 137 ? -49.828 25.708 -42.906 1.00 48.59 137 VAL D CA 1
ATOM 6928 C C . VAL D 1 137 ? -50.731 24.506 -42.581 1.00 50.22 137 VAL D C 1
ATOM 6929 O O . VAL D 1 137 ? -51.715 24.627 -41.842 1.00 48.90 137 VAL D O 1
ATOM 6933 N N . SER D 1 138 ? -50.425 23.372 -43.218 1.00 46.19 138 SER D N 1
ATOM 6934 C CA . SER D 1 138 ? -51.150 22.116 -43.051 1.00 44.78 138 SER D CA 1
ATOM 6935 C C . SER D 1 138 ? -50.376 21.210 -42.116 1.00 46.08 138 SER D C 1
ATOM 6936 O O . SER D 1 138 ? -49.170 21.011 -42.296 1.00 46.92 138 SER D O 1
ATOM 6939 N N . MET D 1 139 ? -51.063 20.698 -41.089 1.00 39.34 139 MET D N 1
ATOM 6940 C CA . MET D 1 139 ? -50.464 19.854 -40.059 1.00 37.20 139 MET D CA 1
ATOM 6941 C C . MET D 1 139 ? -51.516 18.969 -39.370 1.00 42.44 139 MET D C 1
ATOM 6942 O O . MET D 1 139 ? -52.715 19.209 -39.522 1.00 41.70 139 MET D O 1
ATOM 6947 N N . ALA D 1 140 ? -51.045 17.935 -38.623 1.00 40.16 140 ALA D N 1
ATOM 6948 C CA . ALA D 1 140 ? -51.817 16.982 -37.809 1.00 40.31 140 ALA D CA 1
ATOM 6949 C C . ALA D 1 140 ? -52.905 16.206 -38.581 1.00 46.05 140 ALA D C 1
ATOM 6950 O O . ALA D 1 140 ? -53.779 15.597 -37.950 1.00 46.24 140 ALA D O 1
ATOM 6952 N N . GLU D 1 141 ? -52.817 16.166 -39.920 1.00 43.91 141 GLU D N 1
ATOM 6953 C CA . GLU D 1 141 ? -53.816 15.502 -40.755 1.00 44.86 141 GLU D CA 1
ATOM 6954 C C . GLU D 1 141 ? -53.198 14.546 -41.767 1.00 51.07 141 GLU D C 1
ATOM 6955 O O . GLU D 1 141 ? -51.992 14.607 -42.031 1.00 51.48 141 GLU D O 1
ATOM 6961 N N . ALA D 1 142 ? -54.040 13.663 -42.342 1.00 48.58 142 ALA D N 1
ATOM 6962 C CA . ALA D 1 142 ? -53.642 12.700 -43.367 1.00 49.65 142 ALA D CA 1
ATOM 6963 C C . ALA D 1 142 ? -53.137 13.432 -44.610 1.00 54.13 142 ALA D C 1
ATOM 6964 O O . ALA D 1 142 ? -53.665 14.495 -44.954 1.00 53.42 142 ALA D O 1
ATOM 6966 N N . GLU D 1 143 ? -52.079 12.886 -45.242 1.00 52.06 143 GLU D N 1
ATOM 6967 C CA . GLU D 1 143 ? -51.411 13.408 -46.446 1.00 52.81 143 GLU D CA 1
ATOM 6968 C C . GLU D 1 143 ? -50.642 14.722 -46.149 1.00 55.88 143 GLU D C 1
ATOM 6969 O O . GLU D 1 143 ? -50.292 15.449 -47.081 1.00 56.21 143 GLU D O 1
ATOM 6975 N N . ARG D 1 144 ? -50.350 15.008 -44.862 1.00 51.27 144 ARG D N 1
ATOM 6976 C CA . ARG D 1 144 ? -49.642 16.230 -44.460 1.00 50.25 144 ARG D CA 1
ATOM 6977 C C . ARG D 1 144 ? -48.342 15.880 -43.717 1.00 53.21 144 ARG D C 1
ATOM 6978 O O . ARG D 1 144 ? -48.405 15.195 -42.689 1.00 52.39 144 ARG D O 1
ATOM 6986 N N . PRO D 1 145 ? -47.161 16.341 -44.224 1.00 49.19 145 PRO D N 1
ATOM 6987 C CA . PRO D 1 145 ? -45.880 15.986 -43.576 1.00 48.27 145 PRO D CA 1
ATOM 6988 C C . PRO D 1 145 ? -45.719 16.463 -42.125 1.00 48.91 145 PRO D C 1
ATOM 6989 O O . PRO D 1 145 ? -45.163 15.712 -41.328 1.00 48.54 145 PRO D O 1
ATOM 6993 N N . LEU D 1 146 ? -46.193 17.675 -41.772 1.00 43.47 146 LEU D N 1
ATOM 6994 C CA . LEU D 1 146 ? -46.062 18.196 -40.404 1.00 41.71 146 LEU D CA 1
ATOM 6995 C C . LEU D 1 146 ? -47.004 17.478 -39.421 1.00 44.17 146 LEU D C 1
ATOM 6996 O O . LEU D 1 146 ? -48.209 17.367 -39.669 1.00 43.80 146 LEU D O 1
ATOM 7001 N N . TYR D 1 147 ? -46.433 16.974 -38.312 1.00 39.76 147 TYR D N 1
ATOM 7002 C CA . TYR D 1 147 ? -47.142 16.235 -37.262 1.00 38.56 147 TYR D CA 1
ATOM 7003 C C . TYR D 1 147 ? -48.170 17.119 -36.540 1.00 41.81 147 TYR D C 1
ATOM 7004 O O . TYR D 1 147 ? -49.208 16.613 -36.111 1.00 41.05 147 TYR D O 1
ATOM 7013 N N . GLY D 1 148 ? -47.861 18.408 -36.402 1.00 38.32 148 GLY D N 1
ATOM 7014 C CA . GLY D 1 148 ? -48.750 19.383 -35.784 1.00 37.53 148 GLY D CA 1
ATOM 7015 C C . GLY D 1 148 ? -48.598 19.626 -34.296 1.00 41.57 148 GLY D C 1
ATOM 7016 O O . GLY D 1 148 ? -49.573 20.003 -33.639 1.00 40.72 148 GLY D O 1
ATOM 7017 N N . SER D 1 149 ? -47.377 19.464 -33.760 1.00 38.80 149 SER D N 1
ATOM 7018 C CA . SER D 1 149 ? -47.085 19.709 -32.345 1.00 38.69 149 SER D CA 1
ATOM 7019 C C . SER D 1 149 ? -47.185 21.215 -32.015 1.00 43.54 149 SER D C 1
ATOM 7020 O O . SER D 1 149 ? -47.259 22.037 -32.937 1.00 43.96 149 SER D O 1
ATOM 7023 N N . VAL D 1 150 ? -47.160 21.574 -30.710 1.00 39.22 150 VAL D N 1
ATOM 7024 C CA . VAL D 1 150 ? -47.209 22.967 -30.240 1.00 38.49 150 VAL D CA 1
ATOM 7025 C C . VAL D 1 150 ? -46.011 23.748 -30.844 1.00 42.62 150 VAL D C 1
ATOM 7026 O O . VAL D 1 150 ? -46.179 24.909 -31.223 1.00 42.19 150 VAL D O 1
ATOM 7030 N N . LEU D 1 151 ? -44.837 23.086 -30.990 1.00 40.06 151 LEU D N 1
ATOM 7031 C CA . LEU D 1 151 ? -43.636 23.664 -31.607 1.00 41.00 151 LEU D CA 1
ATOM 7032 C C . LEU D 1 151 ? -43.923 24.088 -33.051 1.00 45.65 151 LEU D C 1
ATOM 7033 O O . LEU D 1 151 ? -43.591 25.211 -33.432 1.00 45.91 151 LEU D O 1
ATOM 7038 N N . HIS D 1 152 ? -44.554 23.193 -33.841 1.00 41.78 152 HIS D N 1
ATOM 7039 C CA . HIS D 1 152 ? -44.910 23.441 -35.238 1.00 41.71 152 HIS D CA 1
ATOM 7040 C C . HIS D 1 152 ? -45.877 24.619 -35.366 1.00 45.21 152 HIS D C 1
ATOM 7041 O O . HIS D 1 152 ? -45.737 25.398 -36.306 1.00 45.48 152 HIS D O 1
ATOM 7048 N N . VAL D 1 153 ? -46.824 24.769 -34.409 1.00 40.68 153 VAL D N 1
ATOM 7049 C CA . VAL D 1 153 ? -47.806 25.856 -34.406 1.00 40.42 153 VAL D CA 1
ATOM 7050 C C . VAL D 1 153 ? -47.081 27.194 -34.153 1.00 45.57 153 VAL D C 1
ATOM 7051 O O . VAL D 1 153 ? -47.248 28.125 -34.944 1.00 45.42 153 VAL D O 1
ATOM 7055 N N . PHE D 1 154 ? -46.255 27.270 -33.087 1.00 43.00 154 PHE D N 1
ATOM 7056 C CA . PHE D 1 154 ? -45.511 28.477 -32.713 1.00 43.72 154 PHE D CA 1
ATOM 7057 C C . PHE D 1 154 ? -44.455 28.869 -33.753 1.00 48.06 154 PHE D C 1
ATOM 7058 O O . PHE D 1 154 ? -44.288 30.063 -33.999 1.00 48.61 154 PHE D O 1
ATOM 7066 N N . ALA D 1 155 ? -43.784 27.885 -34.385 1.00 44.42 155 ALA D N 1
ATOM 7067 C CA . ALA D 1 155 ? -42.801 28.143 -35.445 1.00 45.33 155 ALA D CA 1
ATOM 7068 C C . ALA D 1 155 ? -43.496 28.699 -36.696 1.00 48.79 155 ALA D C 1
ATOM 7069 O O . ALA D 1 155 ? -42.925 29.551 -37.371 1.00 49.53 155 ALA D O 1
ATOM 7071 N N . ALA D 1 156 ? -44.732 28.237 -36.983 1.00 44.15 156 ALA D N 1
ATOM 7072 C CA . ALA D 1 156 ? -45.538 28.725 -38.103 1.00 44.28 156 ALA D CA 1
ATOM 7073 C C . ALA D 1 156 ? -45.993 30.148 -37.811 1.00 48.07 156 ALA D C 1
ATOM 7074 O O . ALA D 1 156 ? -45.850 31.023 -38.669 1.00 48.47 156 ALA D O 1
ATOM 7076 N N . LEU D 1 157 ? -46.491 30.383 -36.574 1.00 43.76 157 LEU D N 1
ATOM 7077 C CA . LEU D 1 157 ? -46.955 31.691 -36.101 1.00 43.49 157 LEU D CA 1
ATOM 7078 C C . LEU D 1 157 ? -45.840 32.724 -36.202 1.00 48.83 157 LEU D C 1
ATOM 7079 O O . LEU D 1 157 ? -46.078 33.814 -36.721 1.00 50.04 157 LEU D O 1
ATOM 7084 N N . HIS D 1 158 ? -44.621 32.362 -35.750 1.00 44.96 158 HIS D N 1
ATOM 7085 C CA . HIS D 1 158 ? -43.457 33.240 -35.783 1.00 45.77 158 HIS D CA 1
ATOM 7086 C C . HIS D 1 158 ? -43.008 33.539 -37.218 1.00 51.93 158 HIS D C 1
ATOM 7087 O O . HIS D 1 158 ? -42.771 34.709 -37.518 1.00 52.68 158 HIS D O 1
ATOM 7094 N N . LEU D 1 159 ? -42.904 32.509 -38.098 1.00 49.02 159 LEU D N 1
ATOM 7095 C CA . LEU D 1 159 ? -42.493 32.701 -39.499 1.00 50.60 159 LEU D CA 1
ATOM 7096 C C . LEU D 1 159 ? -43.457 33.632 -40.233 1.00 56.15 159 LEU D C 1
ATOM 7097 O O . LEU D 1 159 ? -43.005 34.466 -41.011 1.00 58.23 159 LEU D O 1
ATOM 7102 N N . ALA D 1 160 ? -44.768 33.518 -39.956 1.00 51.62 160 ALA D N 1
ATOM 7103 C CA . ALA D 1 160 ? -45.803 34.358 -40.560 1.00 51.94 160 ALA D CA 1
ATOM 7104 C C . ALA D 1 160 ? -45.770 35.781 -39.984 1.00 55.79 160 ALA D C 1
ATOM 7105 O O . ALA D 1 160 ? -45.965 36.741 -40.730 1.00 56.75 160 ALA D O 1
ATOM 7107 N N . ALA D 1 161 ? -45.506 35.906 -38.665 1.00 50.98 161 ALA D N 1
ATOM 7108 C CA . ALA D 1 161 ? -45.450 37.173 -37.932 1.00 51.16 161 ALA D CA 1
ATOM 7109 C C . ALA D 1 161 ? -44.303 38.082 -38.399 1.00 57.36 161 ALA D C 1
ATOM 7110 O O . ALA D 1 161 ? -44.544 39.262 -38.650 1.00 58.58 161 ALA D O 1
ATOM 7112 N N . VAL D 1 162 ? -43.065 37.543 -38.507 1.00 54.41 162 VAL D N 1
ATOM 7113 C CA . VAL D 1 162 ? -41.881 38.316 -38.912 1.00 56.17 162 VAL D CA 1
ATOM 7114 C C . VAL D 1 162 ? -41.906 38.637 -40.419 1.00 63.45 162 VAL D C 1
ATOM 7115 O O . VAL D 1 162 ? -41.272 39.607 -40.835 1.00 65.16 162 VAL D O 1
ATOM 7119 N N . SER D 1 163 ? -42.639 37.840 -41.222 1.00 60.60 163 SER D N 1
ATOM 7120 C CA . SER D 1 163 ? -42.752 38.026 -42.672 1.00 62.48 163 SER D CA 1
ATOM 7121 C C . SER D 1 163 ? -43.943 38.932 -43.037 1.00 67.63 163 SER D C 1
ATOM 7122 O O . SER D 1 163 ? -44.642 39.436 -42.149 1.00 66.27 163 SER D O 1
ATOM 7125 N N . ASP D 1 164 ? -44.159 39.145 -44.350 1.00 66.36 164 ASP D N 1
ATOM 7126 C CA . ASP D 1 164 ? -45.245 39.961 -44.883 1.00 67.37 164 ASP D CA 1
ATOM 7127 C C . ASP D 1 164 ? -46.491 39.071 -45.092 1.00 69.71 164 ASP D C 1
ATOM 7128 O O . ASP D 1 164 ? -46.844 38.716 -46.223 1.00 70.66 164 ASP D O 1
ATOM 7133 N N . VAL D 1 165 ? -47.123 38.684 -43.971 1.00 63.00 165 VAL D N 1
ATOM 7134 C CA . VAL D 1 165 ? -48.323 37.846 -43.948 1.00 60.82 165 VAL D CA 1
ATOM 7135 C C . VAL D 1 165 ? -49.403 38.582 -43.155 1.00 64.05 165 VAL D C 1
ATOM 7136 O O . VAL D 1 165 ? -49.192 38.923 -41.989 1.00 62.97 165 VAL D O 1
ATOM 7140 N N . ASP D 1 166 ? -50.552 38.830 -43.792 1.00 60.99 166 ASP D N 1
ATOM 7141 C CA . ASP D 1 166 ? -51.678 39.509 -43.154 1.00 60.36 166 ASP D CA 1
ATOM 7142 C C . ASP D 1 166 ? -52.588 38.494 -42.468 1.00 60.83 166 ASP D C 1
ATOM 7143 O O . ASP D 1 166 ? -52.999 38.722 -41.327 1.00 59.53 166 ASP D O 1
ATOM 7148 N N . VAL D 1 167 ? -52.911 37.378 -43.167 1.00 55.63 167 VAL D N 1
ATOM 7149 C CA . VAL D 1 167 ? -53.787 36.321 -42.655 1.00 53.27 167 VAL D CA 1
ATOM 7150 C C . VAL D 1 167 ? -53.075 34.961 -42.727 1.00 55.37 167 VAL D C 1
ATOM 7151 O O . VAL D 1 167 ? -52.531 34.607 -43.776 1.00 55.85 167 VAL D O 1
ATOM 7155 N N . LEU D 1 168 ? -53.096 34.201 -41.609 1.00 49.40 168 LEU D N 1
ATOM 7156 C CA . LEU D 1 168 ? -52.508 32.861 -41.505 1.00 47.48 168 LEU D CA 1
ATOM 7157 C C . LEU D 1 168 ? -53.588 31.830 -41.169 1.00 49.45 168 LEU D C 1
ATOM 7158 O O . LEU D 1 168 ? -54.350 32.027 -40.223 1.00 48.34 168 LEU D O 1
ATOM 7163 N N . TYR D 1 169 ? -53.640 30.731 -41.942 1.00 45.39 169 TYR D N 1
ATOM 7164 C CA . TYR D 1 169 ? -54.575 29.627 -41.718 1.00 44.39 169 TYR D CA 1
ATOM 7165 C C . TYR D 1 169 ? -53.787 28.397 -41.232 1.00 48.77 169 TYR D C 1
ATOM 7166 O O . TYR D 1 169 ? -52.845 27.960 -41.906 1.00 48.92 169 TYR D O 1
ATOM 7175 N N . VAL D 1 170 ? -54.130 27.886 -40.031 1.00 44.69 170 VAL D N 1
ATOM 7176 C CA . VAL D 1 170 ? -53.476 26.727 -39.411 1.00 43.87 170 VAL D CA 1
ATOM 7177 C C . VAL D 1 170 ? -54.495 25.585 -39.371 1.00 47.80 170 VAL D C 1
ATOM 7178 O O . VAL D 1 170 ? -55.447 25.633 -38.587 1.00 46.90 170 VAL D O 1
ATOM 7182 N N . ASP D 1 171 ? -54.310 24.585 -40.253 1.00 45.31 171 ASP D N 1
ATOM 7183 C CA . ASP D 1 171 ? -55.197 23.426 -40.383 1.00 45.02 171 ASP D CA 1
ATOM 7184 C C . ASP D 1 171 ? -54.398 22.128 -40.166 1.00 48.43 171 ASP D C 1
ATOM 7185 O O . ASP D 1 171 ? -53.659 21.731 -41.061 1.00 49.08 171 ASP D O 1
ATOM 7190 N N . SER D 1 172 ? -54.485 21.482 -38.983 1.00 44.25 172 SER D N 1
ATOM 7191 C CA . SER D 1 172 ? -55.346 21.800 -37.841 1.00 43.61 172 SER D CA 1
ATOM 7192 C C . SER D 1 172 ? -54.610 21.745 -36.481 1.00 46.36 172 SER D C 1
ATOM 7193 O O . SER D 1 172 ? -53.404 21.501 -36.427 1.00 45.55 172 SER D O 1
ATOM 7196 N N . LEU D 1 173 ? -55.375 21.942 -35.382 1.00 42.70 173 LEU D N 1
ATOM 7197 C CA . LEU D 1 173 ? -54.905 21.872 -33.999 1.00 41.85 173 LEU D CA 1
ATOM 7198 C C . LEU D 1 173 ? -55.159 20.478 -33.389 1.00 45.56 173 LEU D C 1
ATOM 7199 O O . LEU D 1 173 ? -55.068 20.341 -32.168 1.00 45.08 173 LEU D O 1
ATOM 7204 N N . ARG D 1 174 ? -55.466 19.450 -34.232 1.00 42.41 174 ARG D N 1
ATOM 7205 C CA . ARG D 1 174 ? -55.773 18.073 -33.810 1.00 42.90 174 ARG D CA 1
ATOM 7206 C C . ARG D 1 174 ? -54.705 17.490 -32.865 1.00 47.47 174 ARG D C 1
ATOM 7207 O O . ARG D 1 174 ? -55.067 16.939 -31.821 1.00 48.02 174 ARG D O 1
ATOM 7215 N N . SER D 1 175 ? -53.409 17.615 -33.225 1.00 43.03 175 SER D N 1
ATOM 7216 C CA . SER D 1 175 ? -52.299 17.088 -32.431 1.00 42.29 175 SER D CA 1
ATOM 7217 C C . SER D 1 175 ? -52.122 17.870 -31.121 1.00 45.35 175 SER D C 1
ATOM 7218 O O . SER D 1 175 ? -51.911 17.248 -30.081 1.00 44.62 175 SER D O 1
ATOM 7221 N N . VAL D 1 176 ? -52.241 19.222 -31.165 1.00 41.97 176 VAL D N 1
ATOM 7222 C CA . VAL D 1 176 ? -52.139 20.114 -29.997 1.00 41.28 176 VAL D CA 1
ATOM 7223 C C . VAL D 1 176 ? -53.268 19.766 -29.002 1.00 45.00 176 VAL D C 1
ATOM 7224 O O . VAL D 1 176 ? -53.000 19.622 -27.809 1.00 44.63 176 VAL D O 1
ATOM 7228 N N . TYR D 1 177 ? -54.505 19.579 -29.513 1.00 41.45 177 TYR D N 1
ATOM 7229 C CA . TYR D 1 177 ? -55.685 19.190 -28.737 1.00 42.04 177 TYR D CA 1
ATOM 7230 C C . TYR D 1 177 ? -55.416 17.867 -28.004 1.00 48.46 177 TYR D C 1
ATOM 7231 O O . TYR D 1 177 ? -55.715 17.758 -26.818 1.00 48.48 177 TYR D O 1
ATOM 7240 N N . ASN D 1 178 ? -54.801 16.895 -28.705 1.00 46.68 178 ASN D N 1
ATOM 7241 C CA . ASN D 1 178 ? -54.429 15.589 -28.173 1.00 48.31 178 ASN D CA 1
ATOM 7242 C C . ASN D 1 178 ? -53.297 15.715 -27.130 1.00 54.55 178 ASN D C 1
ATOM 7243 O O . ASN D 1 178 ? -53.376 15.088 -26.072 1.00 54.85 178 ASN D O 1
ATOM 7248 N N . GLU D 1 179 ? -52.262 16.531 -27.439 1.00 51.86 179 GLU D N 1
ATOM 7249 C CA . GLU D 1 179 ? -51.092 16.822 -26.601 1.00 52.43 179 GLU D CA 1
ATOM 7250 C C . GLU D 1 179 ? -51.516 17.389 -25.237 1.00 58.27 179 GLU D C 1
ATOM 7251 O O . GLU D 1 179 ? -50.932 17.020 -24.218 1.00 58.93 179 GLU D O 1
ATOM 7257 N N . LEU D 1 180 ? -52.552 18.259 -25.225 1.00 55.52 180 LEU D N 1
ATOM 7258 C CA . LEU D 1 180 ? -53.086 18.914 -24.027 1.00 56.26 180 LEU D CA 1
ATOM 7259 C C . LEU D 1 180 ? -54.089 18.026 -23.274 1.00 63.34 180 LEU D C 1
ATOM 7260 O O . LEU D 1 180 ? -54.710 18.479 -22.309 1.00 63.67 180 LEU D O 1
ATOM 7265 N N . GLY D 1 181 ? -54.212 16.772 -23.707 1.00 61.92 181 GLY D N 1
ATOM 7266 C CA . GLY D 1 181 ? -55.083 15.773 -23.100 1.00 63.46 181 GLY D CA 1
ATOM 7267 C C . GLY D 1 181 ? -56.555 15.893 -23.435 1.00 68.79 181 GLY D C 1
ATOM 7268 O O . GLY D 1 181 ? -57.376 15.254 -22.776 1.00 70.00 181 GLY D O 1
ATOM 7269 N N . GLY D 1 182 ? -56.881 16.673 -24.472 1.00 64.96 182 GLY D N 1
ATOM 7270 C CA . GLY D 1 182 ? -58.245 16.914 -24.944 1.00 65.27 182 GLY D CA 1
ATOM 7271 C C . GLY D 1 182 ? -59.099 15.683 -25.178 1.00 71.37 182 GLY D C 1
ATOM 7272 O O . GLY D 1 182 ? -60.318 15.735 -24.979 1.00 72.13 182 GLY D O 1
ATOM 7273 N N . ASN D 1 183 ? -58.461 14.563 -25.579 1.00 68.60 183 ASN D N 1
ATOM 7274 C CA . ASN D 1 183 ? -59.122 13.286 -25.855 1.00 70.08 183 ASN D CA 1
ATOM 7275 C C . ASN D 1 183 ? -59.246 12.405 -24.586 1.00 77.06 183 ASN D C 1
ATOM 7276 O O . ASN D 1 183 ? -59.712 11.265 -24.675 1.00 78.18 183 ASN D O 1
ATOM 7281 N N . LEU D 1 184 ? -58.865 12.948 -23.411 1.00 74.58 184 LEU D N 1
ATOM 7282 C CA . LEU D 1 184 ? -58.970 12.273 -22.111 1.00 76.26 184 LEU D CA 1
ATOM 7283 C C . LEU D 1 184 ? -60.062 12.951 -21.275 1.00 82.05 184 LEU D C 1
ATOM 7284 O O . LEU D 1 184 ? -60.079 14.182 -21.173 1.00 80.66 184 LEU D O 1
ATOM 7289 N N . LYS D 1 185 ? -60.986 12.153 -20.704 1.00 81.22 185 LYS D N 1
ATOM 7290 C CA . LYS D 1 185 ? -62.095 12.645 -19.876 1.00 114.26 185 LYS D CA 1
ATOM 7291 C C . LYS D 1 185 ? -62.321 11.727 -18.680 1.00 136.57 185 LYS D C 1
ATOM 7292 O O . LYS D 1 185 ? -61.399 11.492 -17.903 1.00 96.45 185 LYS D O 1
ATOM 7298 N N . GLY D 1 188 ? -59.256 19.205 -15.524 1.00 87.67 188 GLY D N 1
ATOM 7299 C CA . GLY D 1 188 ? -57.850 19.533 -15.733 1.00 86.09 188 GLY D CA 1
ATOM 7300 C C . GLY D 1 188 ? -57.458 19.695 -17.186 1.00 86.83 188 GLY D C 1
ATOM 7301 O O . GLY D 1 188 ? -56.480 20.380 -17.505 1.00 85.21 188 GLY D O 1
ATOM 7302 N N . VAL D 1 189 ? -58.237 19.050 -18.066 1.00 82.20 189 VAL D N 1
ATOM 7303 C CA . VAL D 1 189 ? -58.061 18.988 -19.518 1.00 79.85 189 VAL D CA 1
ATOM 7304 C C . VAL D 1 189 ? -58.571 20.277 -20.198 1.00 78.37 189 VAL D C 1
ATOM 7305 O O . VAL D 1 189 ? -57.839 20.860 -21.004 1.00 76.57 189 VAL D O 1
ATOM 7309 N N . SER D 1 190 ? -59.817 20.704 -19.881 1.00 72.31 190 SER D N 1
ATOM 7310 C CA . SER D 1 190 ? -60.456 21.889 -20.464 1.00 70.10 190 SER D CA 1
ATOM 7311 C C . SER D 1 190 ? -59.713 23.191 -20.114 1.00 69.93 190 SER D C 1
ATOM 7312 O O . SER D 1 190 ? -59.768 24.134 -20.905 1.00 68.38 190 SER D O 1
ATOM 7315 N N . ARG D 1 191 ? -58.999 23.229 -18.962 1.00 64.5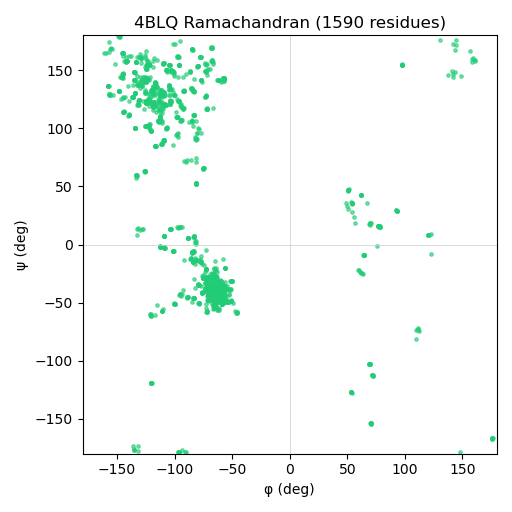2 191 ARG D N 1
ATOM 7316 C CA . ARG D 1 191 ? -58.205 24.379 -18.516 1.00 62.73 191 ARG D CA 1
ATOM 7317 C C . ARG D 1 191 ? -57.022 24.601 -19.468 1.00 62.96 191 ARG D C 1
ATOM 7318 O O . ARG D 1 191 ? -56.771 25.739 -19.868 1.00 61.84 191 ARG D O 1
ATOM 7326 N N . GLN D 1 192 ? -56.314 23.515 -19.833 1.00 58.07 192 GLN D N 1
ATOM 7327 C CA . GLN D 1 192 ? -55.166 23.543 -20.741 1.00 56.36 192 GLN D CA 1
ATOM 7328 C C . GLN D 1 192 ? -55.584 23.934 -22.165 1.00 57.80 192 GLN D C 1
ATOM 7329 O O . GLN D 1 192 ? -54.828 24.628 -22.840 1.00 56.57 192 GLN D O 1
ATOM 7335 N N . VAL D 1 193 ? -56.789 23.519 -22.605 1.00 54.27 193 VAL D N 1
ATOM 7336 C CA . VAL D 1 193 ? -57.337 23.860 -23.929 1.00 53.07 193 VAL D CA 1
ATOM 7337 C C . VAL D 1 193 ? -57.710 25.361 -23.920 1.00 56.22 193 VAL D C 1
ATOM 7338 O O . VAL D 1 193 ? -57.371 26.071 -24.869 1.00 55.85 193 VAL D O 1
ATOM 7342 N N . ASP D 1 194 ? -58.352 25.837 -22.826 1.00 52.72 194 ASP D N 1
ATOM 7343 C CA . ASP D 1 194 ? -58.719 27.240 -22.591 1.00 52.89 194 ASP D CA 1
ATOM 7344 C C . ASP D 1 194 ? -57.476 28.135 -22.662 1.00 54.08 194 ASP D C 1
ATOM 7345 O O . ASP D 1 194 ? -57.488 29.152 -23.362 1.00 53.66 194 ASP D O 1
ATOM 7350 N N . GLY D 1 195 ? -56.426 27.726 -21.939 1.00 48.02 195 GLY D N 1
ATOM 7351 C CA . GLY D 1 195 ? -55.143 28.408 -21.861 1.00 46.68 195 GLY D CA 1
ATOM 7352 C C . GLY D 1 195 ? -54.487 28.571 -23.211 1.00 48.22 195 GLY D C 1
ATOM 7353 O O . GLY D 1 195 ? -53.990 29.657 -23.519 1.00 49.25 195 GLY D O 1
ATOM 7354 N N . MET D 1 196 ? -54.519 27.500 -24.039 1.00 41.00 196 MET D N 1
ATOM 7355 C CA . MET D 1 196 ? -53.956 27.510 -25.387 1.00 38.86 196 MET D CA 1
ATOM 7356 C C . MET D 1 196 ? -54.724 28.476 -26.279 1.00 43.37 196 MET D C 1
ATOM 7357 O O . MET D 1 196 ? -54.107 29.336 -26.904 1.00 43.63 196 MET D O 1
ATOM 7362 N N . LEU D 1 197 ? -56.060 28.342 -26.323 1.00 39.85 197 LEU D N 1
ATOM 7363 C CA . LEU D 1 197 ? -56.957 29.174 -27.124 1.00 39.80 197 LEU D CA 1
ATOM 7364 C C . LEU D 1 197 ? -56.797 30.671 -26.780 1.00 45.42 197 LEU D C 1
ATOM 7365 O O . LEU D 1 197 ? -56.691 31.484 -27.699 1.00 45.90 197 LEU D O 1
ATOM 7370 N N . THR D 1 198 ? -56.691 31.020 -25.475 1.00 42.48 198 THR D N 1
ATOM 7371 C CA . THR D 1 198 ? -56.482 32.403 -25.017 1.00 42.96 198 THR D CA 1
ATOM 7372 C C . THR D 1 198 ? -55.101 32.907 -25.480 1.00 46.99 198 THR D C 1
ATOM 7373 O O . THR D 1 198 ? -55.009 34.027 -25.987 1.00 47.20 198 THR D O 1
ATOM 7377 N N . ALA D 1 199 ? -54.047 32.071 -25.328 1.00 43.01 199 ALA D N 1
ATOM 7378 C CA . ALA D 1 199 ? -52.672 32.407 -25.711 1.00 42.59 199 ALA D CA 1
ATOM 7379 C C . ALA D 1 199 ? -52.551 32.678 -27.209 1.00 47.14 199 ALA D C 1
ATOM 7380 O O . ALA D 1 199 ? -51.854 33.617 -27.598 1.00 47.63 199 ALA D O 1
ATOM 7382 N N . LEU D 1 200 ? -53.253 31.880 -28.038 1.00 43.85 200 LEU D N 1
ATOM 7383 C CA . LEU D 1 200 ? -53.265 32.012 -29.500 1.00 44.05 200 LEU D CA 1
ATOM 7384 C C . LEU D 1 200 ? -53.967 33.309 -29.946 1.00 48.52 200 LEU D C 1
ATOM 7385 O O . LEU D 1 200 ? -53.506 33.934 -30.904 1.00 48.43 200 LEU D O 1
ATOM 7390 N N . ASP D 1 201 ? -55.053 33.727 -29.245 1.00 45.17 201 ASP D N 1
ATOM 7391 C CA . ASP D 1 201 ? -55.741 34.981 -29.563 1.00 46.05 201 ASP D CA 1
ATOM 7392 C C . ASP D 1 201 ? -54.896 36.179 -29.121 1.00 50.06 201 ASP D C 1
ATOM 7393 O O . ASP D 1 201 ? -54.830 37.172 -29.847 1.00 50.23 201 ASP D O 1
ATOM 7398 N N . GLN D 1 202 ? -54.249 36.070 -27.940 1.00 46.36 202 GLN D N 1
ATOM 7399 C CA . GLN D 1 202 ? -53.365 37.080 -27.363 1.00 46.83 202 GLN D CA 1
ATOM 7400 C C . GLN D 1 202 ? -52.161 37.315 -28.270 1.00 51.18 202 GLN D C 1
ATOM 7401 O O . GLN D 1 202 ? -51.745 38.464 -28.453 1.00 51.96 202 GLN D O 1
ATOM 7407 N N . TYR D 1 203 ? -51.620 36.219 -28.848 1.00 46.97 203 TYR D N 1
ATOM 7408 C CA . TYR D 1 203 ? -50.475 36.228 -29.753 1.00 46.90 203 TYR D CA 1
ATOM 7409 C C . TYR D 1 203 ? -50.805 37.020 -31.008 1.00 52.32 203 TYR D C 1
ATOM 7410 O O . TYR D 1 203 ? -50.087 37.968 -31.328 1.00 53.68 203 TYR D O 1
ATOM 7419 N N . ALA D 1 204 ? -51.893 36.637 -31.707 1.00 48.36 204 ALA D N 1
ATOM 7420 C CA . ALA D 1 204 ? -52.359 37.263 -32.948 1.00 48.96 204 ALA D CA 1
ATOM 7421 C C . ALA D 1 204 ? -52.608 38.765 -32.785 1.00 53.48 204 ALA D C 1
ATOM 7422 O O . ALA D 1 204 ? -52.323 39.521 -33.712 1.00 54.47 204 ALA D O 1
ATOM 7424 N N . ARG D 1 205 ? -53.102 39.196 -31.605 1.00 49.55 205 ARG D N 1
ATOM 7425 C CA . ARG D 1 205 ? -53.349 40.602 -31.276 1.00 50.49 205 ARG D CA 1
ATOM 7426 C C . ARG D 1 205 ? -52.031 41.364 -31.106 1.00 55.89 205 ARG D C 1
ATOM 7427 O O . ARG D 1 205 ? -51.903 42.473 -31.620 1.00 57.82 205 ARG D O 1
ATOM 7435 N N . ALA D 1 206 ? -51.055 40.763 -30.394 1.00 51.71 206 ALA D N 1
ATOM 7436 C CA . ALA D 1 206 ? -49.728 41.332 -30.121 1.00 52.11 206 ALA D CA 1
ATOM 7437 C C . ALA D 1 206 ? -48.905 41.504 -31.399 1.00 56.67 206 ALA D C 1
ATOM 7438 O O . ALA D 1 206 ? -48.189 42.491 -31.554 1.00 57.87 206 ALA D O 1
ATOM 7440 N N . VAL D 1 207 ? -49.015 40.529 -32.301 1.00 52.15 207 VAL D N 1
ATOM 7441 C CA . VAL D 1 207 ? -48.309 40.431 -33.571 1.00 51.91 207 VAL D CA 1
ATOM 7442 C C . VAL D 1 207 ? -49.072 41.210 -34.683 1.00 56.98 207 VAL D C 1
ATOM 7443 O O . VAL D 1 207 ? -48.494 41.487 -35.739 1.00 58.15 207 VAL D O 1
ATOM 7447 N N . ASN D 1 208 ? -50.335 41.618 -34.397 1.00 52.58 208 ASN D N 1
ATOM 7448 C CA . ASN D 1 208 ? -51.238 42.387 -35.266 1.00 53.21 208 ASN D CA 1
ATOM 7449 C C . ASN D 1 208 ? -51.572 41.631 -36.566 1.00 55.07 208 ASN D C 1
ATOM 7450 O O . ASN D 1 208 ? -51.651 42.234 -37.636 1.00 57.17 208 ASN D O 1
ATOM 7455 N N . MET D 1 209 ? -51.830 40.326 -36.449 1.00 47.05 209 MET D N 1
ATOM 7456 C CA . MET D 1 209 ? -52.137 39.424 -37.564 1.00 45.10 209 MET D CA 1
ATOM 7457 C C . MET D 1 209 ? -53.469 38.708 -37.327 1.00 51.89 209 MET D C 1
ATOM 7458 O O . MET D 1 209 ? -53.845 38.486 -36.172 1.00 51.77 209 MET D O 1
ATOM 7463 N N . ARG D 1 210 ? -54.177 38.336 -38.410 1.00 49.88 210 ARG D N 1
ATOM 7464 C CA . ARG D 1 210 ? -55.405 37.547 -38.300 1.00 49.14 210 ARG D CA 1
ATOM 7465 C C . ARG D 1 210 ? -55.014 36.086 -38.468 1.00 52.57 210 ARG D C 1
ATOM 7466 O O . ARG D 1 210 ? -54.427 35.733 -39.494 1.00 53.20 210 ARG D O 1
ATOM 7474 N N . VAL D 1 211 ? -55.267 35.248 -37.450 1.00 47.33 211 VAL D N 1
ATOM 7475 C CA . VAL D 1 211 ? -54.913 33.829 -37.548 1.00 45.84 211 VAL D CA 1
ATOM 7476 C C . VAL D 1 211 ? -56.189 32.992 -37.436 1.00 48.85 211 VAL D C 1
ATOM 7477 O O . VAL D 1 211 ? -56.982 33.182 -36.513 1.00 47.79 211 VAL D O 1
ATOM 7481 N N . VAL D 1 212 ? -56.390 32.078 -38.395 1.00 45.33 212 VAL D N 1
ATOM 7482 C CA . VAL D 1 212 ? -57.558 31.204 -38.420 1.00 44.71 212 VAL D CA 1
ATOM 7483 C C . VAL D 1 212 ? -57.096 29.766 -38.146 1.00 47.20 212 VAL D C 1
ATOM 7484 O O . VAL D 1 212 ? -56.332 29.195 -38.925 1.00 46.36 212 VAL D O 1
ATOM 7488 N N . PHE D 1 213 ? -57.547 29.205 -37.022 1.00 43.35 213 PHE D N 1
ATOM 7489 C CA . PHE D 1 213 ? -57.239 27.838 -36.610 1.00 42.79 213 PHE D CA 1
ATOM 7490 C C . PHE D 1 213 ? -58.421 26.925 -36.876 1.00 47.83 213 PHE D C 1
ATOM 7491 O O . PHE D 1 213 ? -59.573 27.370 -36.817 1.00 48.22 213 PHE D O 1
ATOM 7499 N N . THR D 1 214 ? -58.143 25.651 -37.187 1.00 44.25 214 THR D N 1
ATOM 7500 C CA . THR D 1 214 ? -59.191 24.662 -37.443 1.00 44.51 214 THR D CA 1
ATOM 7501 C C . THR D 1 214 ? -59.022 23.486 -36.479 1.00 48.45 214 THR D C 1
ATOM 7502 O O . THR D 1 214 ? -57.909 23.234 -35.996 1.00 47.55 214 THR D O 1
ATOM 7506 N N . LEU D 1 215 ? -60.128 22.775 -36.193 1.00 45.27 215 LEU D N 1
ATOM 7507 C CA . LEU D 1 215 ? -60.121 21.620 -35.300 1.00 44.91 215 LEU D CA 1
ATOM 7508 C C . LEU D 1 215 ? -61.309 20.692 -35.560 1.00 51.56 215 LEU D C 1
ATOM 7509 O O . LEU D 1 215 ? -62.441 21.148 -35.730 1.00 51.69 215 LEU D O 1
ATOM 7514 N N . ASN D 1 216 ? -61.028 19.381 -35.579 1.00 49.84 216 ASN D N 1
ATOM 7515 C CA . ASN D 1 216 ? -62.002 18.299 -35.667 1.00 50.86 216 ASN D CA 1
ATOM 7516 C C . ASN D 1 216 ? -61.583 17.265 -34.627 1.00 56.93 216 ASN D C 1
ATOM 7517 O O . ASN D 1 216 ? -60.609 16.539 -34.853 1.00 56.31 216 ASN D O 1
ATOM 7522 N N . PRO D 1 217 ? -62.233 17.239 -33.439 1.00 55.72 217 PRO D N 1
ATOM 7523 C CA . PRO D 1 217 ? -61.825 16.268 -32.403 1.00 56.56 217 PRO D CA 1
ATOM 7524 C C . PRO D 1 217 ? -62.298 14.842 -32.740 1.00 63.95 217 PRO D C 1
ATOM 7525 O O . PRO D 1 217 ? -63.125 14.265 -32.032 1.00 65.02 217 PRO D O 1
ATOM 7529 N N . SER D 1 218 ? -61.748 14.279 -33.836 1.00 61.75 218 SER D N 1
ATOM 7530 C CA . SER D 1 218 ? -62.069 12.953 -34.374 1.00 63.39 218 SER D CA 1
ATOM 7531 C C . SER D 1 218 ? -61.502 11.814 -33.510 1.00 68.79 218 SER D C 1
ATOM 7532 O O . SER D 1 218 ? -62.009 10.691 -33.576 1.00 69.52 218 SER D O 1
ATOM 7535 N N . ASP D 1 219 ? -60.467 12.106 -32.697 1.00 65.22 219 ASP D N 1
ATOM 7536 C CA . ASP D 1 219 ? -59.831 11.131 -31.808 1.00 65.96 219 ASP D CA 1
ATOM 7537 C C . ASP D 1 219 ? -60.587 11.012 -30.468 1.00 70.86 219 ASP D C 1
ATOM 7538 O O . ASP D 1 219 ? -60.272 10.132 -29.663 1.00 71.28 219 ASP D O 1
ATOM 7543 N N . ASP D 1 220 ? -61.590 11.884 -30.246 1.00 67.83 220 ASP D N 1
ATOM 7544 C CA . ASP D 1 220 ? -62.418 11.913 -29.039 1.00 68.88 220 ASP D CA 1
ATOM 7545 C C . ASP D 1 220 ? -63.510 10.840 -29.100 1.00 74.64 220 ASP D C 1
ATOM 7546 O O . ASP D 1 220 ? -63.925 10.449 -30.196 1.00 74.79 220 ASP D O 1
ATOM 7551 N N . GLU D 1 221 ? -63.972 10.369 -27.919 1.00 72.23 221 GLU D N 1
ATOM 7552 C CA . GLU D 1 221 ? -65.025 9.358 -27.780 1.00 73.90 221 GLU D CA 1
ATOM 7553 C C . GLU D 1 221 ? -66.353 9.926 -28.306 1.00 78.41 221 GLU D C 1
ATOM 7554 O O . GLU D 1 221 ? -66.956 9.333 -29.202 1.00 79.43 221 GLU D O 1
ATOM 7560 N N . ASN D 1 222 ? -66.775 11.093 -27.774 1.00 73.68 222 ASN D N 1
ATOM 7561 C CA . ASN D 1 222 ? -67.980 11.808 -28.194 1.00 73.20 222 ASN D CA 1
ATOM 7562 C C . ASN D 1 222 ? -67.525 13.069 -28.933 1.00 73.47 222 ASN D C 1
ATOM 7563 O O . ASN D 1 222 ? -67.278 14.108 -28.311 1.00 72.15 222 ASN D O 1
ATOM 7568 N N . VAL D 1 223 ? -67.345 12.935 -30.263 1.00 67.92 223 VAL D N 1
ATOM 7569 C CA . VAL D 1 223 ? -66.841 13.964 -31.178 1.00 65.48 223 VAL D CA 1
ATOM 7570 C C . VAL D 1 223 ? -67.729 15.227 -31.158 1.00 67.98 223 VAL D C 1
ATOM 7571 O O . VAL D 1 223 ? -67.193 16.320 -30.971 1.00 66.96 223 VAL D O 1
ATOM 7575 N N . ASP D 1 224 ? -69.061 15.082 -31.331 1.00 63.93 224 ASP D N 1
ATOM 7576 C CA . ASP D 1 224 ? -69.979 16.223 -31.373 1.00 62.98 224 ASP D CA 1
ATOM 7577 C C . ASP D 1 224 ? -70.136 16.913 -30.004 1.00 65.12 224 ASP D C 1
ATOM 7578 O O . ASP D 1 224 ? -70.372 18.122 -29.971 1.00 64.06 224 ASP D O 1
ATOM 7583 N N . ALA D 1 225 ? -69.966 16.171 -28.891 1.00 61.24 225 ALA D N 1
ATOM 7584 C CA . ALA D 1 225 ? -70.026 16.745 -27.543 1.00 60.60 225 ALA D CA 1
ATOM 7585 C C . ALA D 1 225 ? -68.759 17.576 -27.274 1.00 61.30 225 ALA D C 1
ATOM 7586 O O . ALA D 1 225 ? -68.824 18.599 -26.585 1.00 60.53 225 ALA D O 1
ATOM 7588 N N . ALA D 1 226 ? -67.616 17.137 -27.846 1.00 55.50 226 ALA D N 1
ATOM 7589 C CA . ALA D 1 226 ? -66.328 17.822 -27.751 1.00 53.33 226 ALA D CA 1
ATOM 7590 C C . ALA D 1 226 ? -66.369 19.119 -28.566 1.00 55.50 226 ALA D C 1
ATOM 7591 O O . ALA D 1 226 ? -65.821 20.127 -28.121 1.00 54.42 226 ALA D O 1
ATOM 7593 N N . VAL D 1 227 ? -67.059 19.097 -29.731 1.00 51.31 227 VAL D N 1
ATOM 7594 C CA . VAL D 1 227 ? -67.249 20.250 -30.620 1.00 50.12 227 VAL D CA 1
ATOM 7595 C C . VAL D 1 227 ? -68.047 21.334 -29.872 1.00 54.72 227 VAL D C 1
ATOM 7596 O O . VAL D 1 227 ? -67.620 22.488 -29.849 1.00 54.62 227 VAL D O 1
ATOM 7600 N N . ARG D 1 228 ? -69.174 20.951 -29.236 1.00 51.66 228 ARG D N 1
ATOM 7601 C CA . ARG D 1 228 ? -70.046 21.855 -28.482 1.00 51.90 228 ARG D CA 1
ATOM 7602 C C . ARG D 1 228 ? -69.307 22.549 -27.330 1.00 54.48 228 ARG D C 1
ATOM 7603 O O . ARG D 1 228 ? -69.495 23.754 -27.146 1.00 54.38 228 ARG D O 1
ATOM 7611 N N . SER D 1 229 ? -68.450 21.815 -26.587 1.00 49.95 229 SER D N 1
ATOM 7612 C CA . SER D 1 229 ? -67.706 22.394 -25.467 1.00 49.47 229 SER D CA 1
ATOM 7613 C C . SER D 1 229 ? -66.531 23.259 -25.944 1.00 52.55 229 SER D C 1
ATOM 7614 O O . SER D 1 229 ? -66.329 24.334 -25.377 1.00 52.85 229 SER D O 1
ATOM 7617 N N . VAL D 1 230 ? -65.778 22.821 -26.988 1.00 47.33 230 VAL D N 1
ATOM 7618 C CA . VAL D 1 230 ? -64.651 23.608 -27.521 1.00 45.40 230 VAL D CA 1
ATOM 7619 C C . VAL D 1 230 ? -65.211 24.902 -28.152 1.00 49.54 230 VAL D C 1
ATOM 7620 O O . VAL D 1 230 ? -64.613 25.961 -27.956 1.00 49.28 230 VAL D O 1
ATOM 7624 N N . PHE D 1 231 ? -66.384 24.830 -28.829 1.00 46.62 231 PHE D N 1
ATOM 7625 C CA . PHE D 1 231 ? -67.049 25.997 -29.428 1.00 46.87 231 PHE D CA 1
ATOM 7626 C C . PHE D 1 231 ? -67.431 27.029 -28.349 1.00 50.96 231 PHE D C 1
ATOM 7627 O O . PHE D 1 231 ? -67.263 28.225 -28.583 1.00 50.53 231 PHE D O 1
ATOM 7635 N N . LYS D 1 232 ? -67.915 26.566 -27.173 1.00 47.76 232 LYS D N 1
ATOM 7636 C CA . LYS D 1 232 ? -68.285 27.440 -26.055 1.00 48.34 232 LYS D CA 1
ATOM 7637 C C . LYS D 1 232 ? -67.040 28.127 -25.478 1.00 52.02 232 LYS D C 1
ATOM 7638 O O . LYS D 1 232 ? -67.091 29.316 -25.163 1.00 52.47 232 LYS D O 1
ATOM 7644 N N . THR D 1 233 ? -65.925 27.376 -25.366 1.00 47.40 233 THR D N 1
ATOM 7645 C CA . THR D 1 233 ? -64.632 27.849 -24.877 1.00 46.25 233 THR D CA 1
ATOM 7646 C C . THR D 1 233 ? -64.079 28.905 -25.848 1.00 49.57 233 THR D C 1
ATOM 7647 O O . THR D 1 233 ? -63.750 30.010 -25.408 1.00 49.03 233 THR D O 1
ATOM 7651 N N . ALA D 1 234 ? -64.015 28.568 -27.165 1.00 45.61 234 ALA D N 1
ATOM 7652 C CA . ALA D 1 234 ? -63.513 29.433 -28.240 1.00 45.15 234 ALA D CA 1
ATOM 7653 C C . ALA D 1 234 ? -64.312 30.735 -28.372 1.00 50.55 234 ALA D C 1
ATOM 7654 O O . ALA D 1 234 ? -63.749 31.760 -28.752 1.00 50.00 234 ALA D O 1
ATOM 7656 N N . SER D 1 235 ? -65.616 30.692 -28.042 1.00 48.53 235 SER D N 1
ATOM 7657 C CA . SER D 1 235 ? -66.518 31.843 -28.084 1.00 49.38 235 SER D CA 1
ATOM 7658 C C . SER D 1 235 ? -66.055 32.966 -27.139 1.00 54.55 235 SER D C 1
ATOM 7659 O O . SER D 1 235 ? -66.235 34.143 -27.457 1.00 54.58 235 SER D O 1
ATOM 7662 N N . ALA D 1 236 ? -65.427 32.595 -26.006 1.00 51.76 236 ALA D N 1
ATOM 7663 C CA . ALA D 1 236 ? -64.910 33.527 -25.004 1.00 52.25 236 ALA D CA 1
ATOM 7664 C C . ALA D 1 236 ? -63.419 33.837 -25.221 1.00 56.41 236 ALA D C 1
ATOM 7665 O O . ALA D 1 236 ? -63.012 34.997 -25.108 1.00 56.63 236 ALA D O 1
ATOM 7667 N N . SER D 1 237 ? -62.612 32.805 -25.528 1.00 52.05 237 SER D N 1
ATOM 7668 C CA . SER D 1 237 ? -61.166 32.911 -25.705 1.00 50.93 237 SER D CA 1
ATOM 7669 C C . SER D 1 237 ? -60.736 33.532 -27.040 1.00 54.45 237 SER D C 1
ATOM 7670 O O . SER D 1 237 ? -59.648 34.109 -27.102 1.00 54.19 237 SER D O 1
ATOM 7673 N N . MET D 1 238 ? -61.553 33.409 -28.103 1.00 50.44 238 MET D N 1
ATOM 7674 C CA . MET D 1 238 ? -61.161 33.882 -29.434 1.00 49.81 238 MET D CA 1
ATOM 7675 C C . MET D 1 238 ? -62.060 34.987 -29.978 1.00 55.23 238 MET D C 1
ATOM 7676 O O . MET D 1 238 ? -63.182 35.167 -29.503 1.00 55.77 238 MET D O 1
ATOM 7681 N N . HIS D 1 239 ? -61.542 35.736 -30.976 1.00 52.45 239 HIS D N 1
ATOM 7682 C CA . HIS D 1 239 ? -62.233 36.827 -31.674 1.00 53.78 239 HIS D CA 1
ATOM 7683 C C . HIS D 1 239 ? -63.525 36.326 -32.334 1.00 57.07 239 HIS D C 1
ATOM 7684 O O . HIS D 1 239 ? -64.557 36.997 -32.257 1.00 58.32 239 HIS D O 1
ATOM 7691 N N . THR D 1 240 ? -63.459 35.145 -32.973 1.00 51.18 240 THR D N 1
ATOM 7692 C CA . THR D 1 240 ? -64.575 34.511 -33.667 1.00 50.66 240 THR D CA 1
ATOM 7693 C C . THR D 1 240 ? -64.468 32.987 -33.515 1.00 51.67 240 THR D C 1
ATOM 7694 O O . THR D 1 240 ? -63.366 32.435 -33.488 1.00 49.86 240 THR D O 1
ATOM 7698 N N . ALA D 1 241 ? -65.622 32.326 -33.383 1.00 48.08 241 ALA D N 1
ATOM 7699 C CA . ALA D 1 241 ? -65.750 30.876 -33.302 1.00 47.06 241 ALA D CA 1
ATOM 7700 C C . ALA D 1 241 ? -66.833 30.442 -34.288 1.00 52.05 241 ALA D C 1
ATOM 7701 O O . ALA D 1 241 ? -67.940 30.990 -34.267 1.00 52.79 241 ALA D O 1
ATOM 7703 N N . ARG D 1 242 ? -66.487 29.523 -35.205 1.00 48.15 242 ARG D N 1
ATOM 7704 C CA . ARG D 1 242 ? -67.400 29.032 -36.239 1.00 48.42 242 ARG D CA 1
ATOM 7705 C C . ARG D 1 242 ? -67.536 27.514 -36.147 1.00 51.72 242 ARG D C 1
ATOM 7706 O O . ARG D 1 242 ? -66.533 26.798 -36.183 1.00 50.14 242 ARG D O 1
ATOM 7714 N N . ARG D 1 243 ? -68.784 27.034 -36.036 1.00 48.85 243 ARG D N 1
ATOM 7715 C CA . ARG D 1 243 ? -69.113 25.616 -35.926 1.00 48.35 243 ARG D CA 1
ATOM 7716 C C . ARG D 1 243 ? -69.870 25.145 -37.170 1.00 53.03 243 ARG D C 1
ATOM 7717 O O . ARG D 1 243 ? -70.918 25.707 -37.492 1.00 54.18 243 ARG D O 1
ATOM 7725 N N . ILE D 1 244 ? -69.349 24.108 -37.857 1.00 48.56 244 ILE D N 1
ATOM 7726 C CA . ILE D 1 244 ? -70.012 23.537 -39.031 1.00 49.18 244 ILE D CA 1
ATOM 7727 C C . ILE D 1 244 ? -71.063 22.535 -38.531 1.00 54.62 244 ILE D C 1
ATOM 7728 O O . ILE D 1 244 ? -70.708 21.503 -37.955 1.00 53.89 244 ILE D O 1
ATOM 7733 N N . LYS D 1 245 ? -72.353 22.877 -38.714 1.00 53.19 245 LYS D N 1
ATOM 7734 C CA . LYS D 1 245 ? -73.500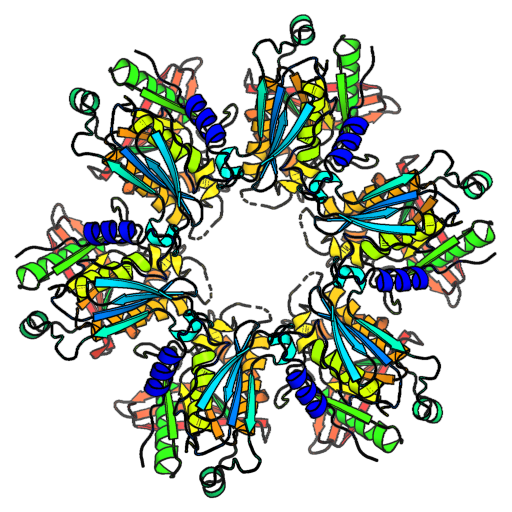 22.058 -38.303 1.00 54.19 245 LYS D CA 1
ATOM 7735 C C . LYS D 1 245 ? -73.811 20.995 -39.358 1.00 59.33 245 LYS D C 1
ATOM 7736 O O . LYS D 1 245 ? -74.027 19.831 -39.020 1.00 59.21 245 LYS D O 1
ATOM 7742 N N . SER D 1 246 ? -73.838 21.411 -40.637 1.00 56.96 246 SER D N 1
ATOM 7743 C CA . SER D 1 246 ? -74.122 20.572 -41.801 1.00 57.98 246 SER D CA 1
ATOM 7744 C C . SER D 1 246 ? -73.128 20.860 -42.909 1.00 61.34 246 SER D C 1
ATOM 7745 O O . SER D 1 246 ? -72.669 21.993 -43.030 1.00 60.71 246 SER D O 1
ATOM 7748 N N . PHE D 1 247 ? -72.795 19.843 -43.719 1.00 58.43 247 PHE D N 1
ATOM 7749 C CA . PHE D 1 247 ? -71.861 19.967 -44.842 1.00 58.17 247 PHE D CA 1
ATOM 7750 C C . PHE D 1 247 ? -72.119 18.875 -45.877 1.00 64.21 247 PHE D C 1
ATOM 7751 O O . PHE D 1 247 ? -72.153 17.695 -45.530 1.00 63.62 247 PHE D O 1
ATOM 7759 N N . ALA D 1 248 ? -72.266 19.273 -47.152 1.00 63.26 248 ALA D N 1
ATOM 7760 C CA . ALA D 1 248 ? -72.493 18.362 -48.276 1.00 64.95 248 ALA D CA 1
ATOM 7761 C C . ALA D 1 248 ? -71.792 18.861 -49.545 1.00 71.02 248 ALA D C 1
ATOM 7762 O O . ALA D 1 248 ? -71.680 20.074 -49.761 1.00 70.16 248 ALA D O 1
ATOM 7764 N N . VAL D 1 249 ? -71.324 17.914 -50.380 1.00 69.99 249 VAL D N 1
ATOM 7765 C CA . VAL D 1 249 ? -70.623 18.195 -51.638 1.00 71.44 249 VAL D CA 1
ATOM 7766 C C . VAL D 1 249 ? -71.493 17.735 -52.823 1.00 78.93 249 VAL D C 1
ATOM 7767 O O . VAL D 1 249 ? -71.951 16.590 -52.845 1.00 79.03 249 VAL D O 1
ATOM 7771 N N . ASN D 1 250 ? -71.712 18.641 -53.795 1.00 78.22 250 ASN D N 1
ATOM 7772 C CA . ASN D 1 250 ? -72.467 18.392 -55.024 1.00 81.11 250 ASN D CA 1
ATOM 7773 C C . ASN D 1 250 ? -71.502 18.550 -56.210 1.00 86.86 250 ASN D C 1
ATOM 7774 O O . ASN D 1 250 ? -71.372 19.641 -56.779 1.00 87.30 250 ASN D O 1
ATOM 7779 N N . GLY D 1 251 ? -70.787 17.465 -56.511 1.00 83.75 251 GLY D N 1
ATOM 7780 C CA . GLY D 1 251 ? -69.789 17.420 -57.571 1.00 84.66 251 GLY D CA 1
ATOM 7781 C C . GLY D 1 251 ? -68.562 18.246 -57.243 1.00 87.59 251 GLY D C 1
ATOM 7782 O O . GLY D 1 251 ? -67.727 17.826 -56.438 1.00 85.40 251 GLY D O 1
ATOM 7783 N N . THR D 1 252 ? -68.468 19.444 -57.852 1.00 85.51 252 THR D N 1
ATOM 7784 C CA . THR D 1 252 ? -67.359 20.392 -57.668 1.00 84.56 252 THR D CA 1
ATOM 7785 C C . THR D 1 252 ? -67.737 21.530 -56.701 1.00 86.91 252 THR D C 1
ATOM 7786 O O . THR D 1 252 ? -66.882 22.355 -56.362 1.00 86.12 252 THR D O 1
ATOM 7790 N N . ALA D 1 253 ? -69.009 21.572 -56.262 1.00 82.52 253 ALA D N 1
ATOM 7791 C CA . ALA D 1 253 ? -69.507 22.596 -55.344 1.00 80.74 253 ALA D CA 1
ATOM 7792 C C . ALA D 1 253 ? -69.805 22.024 -53.954 1.00 80.77 253 ALA D C 1
ATOM 7793 O O . ALA D 1 253 ? -70.057 20.825 -53.808 1.00 80.21 253 ALA D O 1
ATOM 7795 N N . PHE D 1 254 ? -69.772 22.894 -52.938 1.00 74.64 254 PHE D N 1
ATOM 7796 C CA . PHE D 1 254 ? -70.069 22.543 -51.551 1.00 72.38 254 PHE D CA 1
ATOM 7797 C C . PHE D 1 254 ? -71.072 23.533 -50.972 1.00 75.69 254 PHE D C 1
ATOM 7798 O O . PHE D 1 254 ? -71.207 24.650 -51.473 1.00 75.78 254 PHE D O 1
ATOM 7806 N N . THR D 1 255 ? -71.729 23.136 -49.883 1.00 71.51 255 THR D N 1
ATOM 7807 C CA . THR D 1 255 ? -72.657 23.968 -49.121 1.00 71.24 255 THR D CA 1
ATOM 7808 C C . THR D 1 255 ? -72.559 23.520 -47.667 1.00 72.30 255 THR D C 1
ATOM 7809 O O . THR D 1 255 ? -72.542 22.318 -47.381 1.00 71.13 255 THR D O 1
ATOM 7813 N N . ALA D 1 256 ? -72.425 24.495 -46.761 1.00 67.51 256 ALA D N 1
ATOM 7814 C CA . ALA D 1 256 ? -72.271 24.232 -45.338 1.00 65.52 256 ALA D CA 1
ATOM 7815 C C . ALA D 1 256 ? -73.159 25.130 -44.492 1.00 69.45 256 ALA D C 1
ATOM 7816 O O . ALA D 1 256 ? -73.172 26.349 -44.682 1.00 69.80 256 ALA D O 1
ATOM 7818 N N . GLU D 1 257 ? -73.908 24.519 -43.559 1.00 65.53 257 GLU D N 1
ATOM 7819 C CA . GLU D 1 257 ? -74.745 25.238 -42.596 1.00 65.31 257 GLU D CA 1
ATOM 7820 C C . GLU D 1 257 ? -73.871 25.439 -41.373 1.00 66.84 257 GLU D C 1
ATOM 7821 O O . GLU D 1 257 ? -73.369 24.466 -40.801 1.00 65.25 257 GLU D O 1
ATOM 7827 N N . THR D 1 258 ? -73.597 26.704 -41.041 1.00 62.97 258 THR D N 1
ATOM 7828 C CA . THR D 1 258 ? -72.659 27.062 -39.986 1.00 61.32 258 THR D CA 1
ATOM 7829 C C . THR D 1 258 ? -73.313 27.923 -38.876 1.00 65.46 258 THR D C 1
ATOM 7830 O O . THR D 1 258 ? -74.323 28.592 -39.105 1.00 66.43 258 THR D O 1
ATOM 7834 N N . GLU D 1 259 ? -72.723 27.870 -37.670 1.00 61.03 259 GLU D N 1
ATOM 7835 C CA . GLU D 1 259 ? -73.090 28.668 -36.502 1.00 61.12 259 GLU D CA 1
ATOM 7836 C C . GLU D 1 259 ? -71.866 29.507 -36.131 1.00 64.42 259 GLU D C 1
ATOM 7837 O O . GLU D 1 259 ? -70.802 28.946 -35.855 1.00 62.94 259 GLU D O 1
ATOM 7843 N N . ILE D 1 260 ? -71.996 30.839 -36.170 1.00 61.75 260 ILE D N 1
ATOM 7844 C CA . ILE D 1 260 ? -70.877 31.732 -35.872 1.00 60.73 260 ILE D CA 1
ATOM 7845 C C . ILE D 1 260 ? -71.144 32.578 -34.618 1.00 65.21 260 ILE D C 1
ATOM 7846 O O . ILE D 1 260 ? -72.234 33.126 -34.441 1.00 65.86 260 ILE D O 1
ATOM 7851 N N . HIS D 1 261 ? -70.114 32.683 -33.765 1.00 61.58 261 HIS D N 1
ATOM 7852 C CA . HIS D 1 261 ? -70.106 33.516 -32.570 1.00 61.86 261 HIS D CA 1
ATOM 7853 C C . HIS D 1 261 ? -69.094 34.639 -32.748 1.00 65.79 261 HIS D C 1
ATOM 7854 O O . HIS D 1 261 ? -67.937 34.380 -33.085 1.00 63.95 261 HIS D O 1
ATOM 7861 N N . LEU D 1 262 ? -69.529 35.880 -32.501 1.00 64.33 262 LEU D N 1
ATOM 7862 C CA . LEU D 1 262 ? -68.672 37.066 -32.546 1.00 64.59 262 LEU D CA 1
ATOM 7863 C C . LEU D 1 262 ? -68.567 37.592 -31.125 1.00 69.60 262 LEU D C 1
ATOM 7864 O O . LEU D 1 262 ? -69.588 37.938 -30.527 1.00 70.88 262 LEU D O 1
ATOM 7869 N N . ARG D 1 263 ? -67.350 37.593 -30.563 1.00 65.40 263 ARG D N 1
ATOM 7870 C CA . ARG D 1 263 ? -67.082 38.017 -29.187 1.00 65.82 263 ARG D CA 1
ATOM 7871 C C . ARG D 1 263 ? -67.475 39.486 -28.939 1.00 74.31 263 ARG D C 1
ATOM 7872 O O . ARG D 1 263 ? -67.997 39.799 -27.864 1.00 74.79 263 ARG D O 1
ATOM 7880 N N . ALA D 1 264 ? -67.237 40.365 -29.938 1.00 73.52 264 ALA D N 1
ATOM 7881 C CA . ALA D 1 264 ? -67.507 41.804 -29.895 1.00 76.24 264 ALA D CA 1
ATOM 7882 C C . ALA D 1 264 ? -68.960 42.148 -29.503 1.00 83.78 264 ALA D C 1
ATOM 7883 O O . ALA D 1 264 ? -69.160 42.985 -28.618 1.00 84.56 264 ALA D O 1
ATOM 7885 N N . ASP D 1 265 ? -69.961 41.510 -30.147 1.00 81.84 265 ASP D N 1
ATOM 7886 C CA . ASP D 1 265 ? -71.371 41.782 -29.860 1.00 83.81 265 ASP D CA 1
ATOM 7887 C C . ASP D 1 265 ? -72.063 40.610 -29.121 1.00 88.02 265 ASP D C 1
ATOM 7888 O O . ASP D 1 265 ? -73.285 40.656 -28.935 1.00 89.53 265 ASP D O 1
ATOM 7893 N N . ARG D 1 266 ? -71.284 39.571 -28.702 1.00 82.61 266 ARG D N 1
ATOM 7894 C CA . ARG D 1 266 ? -71.740 38.374 -27.963 1.00 81.91 266 ARG D CA 1
ATOM 7895 C C . ARG D 1 266 ? -72.723 37.502 -28.800 1.00 85.47 266 ARG D C 1
ATOM 7896 O O . ARG D 1 266 ? -73.020 36.372 -28.399 1.00 85.29 266 ARG D O 1
ATOM 7904 N N . SER D 1 267 ? -73.185 38.005 -29.968 1.00 81.29 267 SER D N 1
ATOM 7905 C CA . SER D 1 267 ? -74.153 37.358 -30.863 1.00 80.77 267 SER D CA 1
ATOM 7906 C C . SER D 1 267 ? -73.737 35.962 -31.358 1.00 79.80 267 SER D C 1
ATOM 7907 O O . SER D 1 267 ? -72.564 35.718 -31.647 1.00 77.05 267 SER D O 1
ATOM 7910 N N . ASN D 1 268 ? -74.737 35.069 -31.471 1.00 75.25 268 ASN D N 1
ATOM 7911 C CA . ASN D 1 268 ? -74.634 33.701 -31.974 1.00 73.22 268 ASN D CA 1
ATOM 7912 C C . ASN D 1 268 ? -75.650 33.558 -33.104 1.00 76.67 268 ASN D C 1
ATOM 7913 O O . ASN D 1 268 ? -76.854 33.487 -32.840 1.00 78.43 268 ASN D O 1
ATOM 7918 N N . SER D 1 269 ? -75.179 33.600 -34.362 1.00 70.80 269 SER D N 1
ATOM 7919 C CA . SER D 1 269 ? -76.064 33.556 -35.524 1.00 71.01 269 SER D CA 1
ATOM 7920 C C . SER D 1 269 ? -75.742 32.425 -36.499 1.00 72.36 269 SER D C 1
ATOM 7921 O O . SER D 1 269 ? -74.602 31.973 -36.578 1.00 70.53 269 SER D O 1
ATOM 7924 N N . ALA D 1 270 ? -76.767 31.983 -37.249 1.00 69.39 270 ALA D N 1
ATOM 7925 C CA . ALA D 1 270 ? -76.665 30.948 -38.275 1.00 68.65 270 ALA D CA 1
ATOM 7926 C C . ALA D 1 270 ? -76.226 31.576 -39.589 1.00 73.34 270 ALA D C 1
ATOM 7927 O O . ALA D 1 270 ? -76.739 32.630 -39.972 1.00 74.32 270 ALA D O 1
ATOM 7929 N N . ASN D 1 271 ? -75.255 30.952 -40.262 1.00 69.63 271 ASN D N 1
ATOM 7930 C CA . ASN D 1 271 ? -74.722 31.454 -41.522 1.00 70.34 271 ASN D CA 1
ATOM 7931 C C . ASN D 1 271 ? -74.555 30.314 -42.516 1.00 75.00 271 ASN D C 1
ATOM 7932 O O . ASN D 1 271 ? -73.948 29.296 -42.201 1.00 73.37 271 ASN D O 1
ATOM 7937 N N . ARG D 1 272 ? -75.121 30.477 -43.707 1.00 74.28 272 ARG D N 1
ATOM 7938 C CA . ARG D 1 272 ? -75.016 29.486 -44.771 1.00 74.88 272 ARG D CA 1
ATOM 7939 C C . ARG D 1 272 ? -73.883 29.916 -45.692 1.00 79.92 272 ARG D C 1
ATOM 7940 O O . ARG D 1 272 ? -73.884 31.048 -46.184 1.00 80.78 272 ARG D O 1
ATOM 7948 N N . VAL D 1 273 ? -72.895 29.033 -45.882 1.00 76.11 273 VAL D N 1
ATOM 7949 C CA . VAL D 1 273 ? -71.737 29.316 -46.726 1.00 76.13 273 VAL D CA 1
ATOM 7950 C C . VAL D 1 273 ? -71.607 28.217 -47.793 1.00 80.42 273 VAL D C 1
ATOM 7951 O O . VAL D 1 273 ? -71.559 27.029 -47.475 1.00 78.47 273 VAL D O 1
ATOM 7955 N N . SER D 1 274 ? -71.596 28.639 -49.063 1.00 79.88 274 SER D N 1
ATOM 7956 C CA . SER D 1 274 ? -71.474 27.763 -50.227 1.00 81.09 274 SER D CA 1
ATOM 7957 C C . SER D 1 274 ? -70.442 28.321 -51.212 1.00 86.82 274 SER D C 1
ATOM 7958 O O . SER D 1 274 ? -70.151 29.520 -51.197 1.00 86.75 274 SER D O 1
ATOM 7961 N N . GLY D 1 275 ? -69.891 27.437 -52.038 1.00 84.70 275 GLY D N 1
ATOM 7962 C CA . GLY D 1 275 ? -68.896 27.780 -53.047 1.00 85.85 275 GLY D CA 1
ATOM 7963 C C . GLY D 1 275 ? -68.363 26.571 -53.786 1.00 90.77 275 GLY D C 1
ATOM 7964 O O . GLY D 1 275 ? -68.939 25.482 -53.698 1.00 89.68 275 GLY D O 1
ATOM 7965 N N . ASP D 1 276 ? -67.263 26.762 -54.526 1.00 89.35 276 ASP D N 1
ATOM 7966 C CA . ASP D 1 276 ? -66.613 25.690 -55.282 1.00 90.45 276 ASP D CA 1
ATOM 7967 C C . ASP D 1 276 ? -65.457 25.091 -54.481 1.00 93.79 276 ASP D C 1
ATOM 7968 O O . ASP D 1 276 ? -64.888 25.770 -53.621 1.00 92.05 276 ASP D O 1
ATOM 7973 N N . LEU D 1 277 ? -65.115 23.821 -54.765 1.00 91.47 277 LEU D N 1
ATOM 7974 C CA . LEU D 1 277 ? -64.022 23.120 -54.093 1.00 90.52 277 LEU D CA 1
ATOM 7975 C C . LEU D 1 277 ? -62.673 23.679 -54.557 1.00 97.49 277 LEU D C 1
ATOM 7976 O O . LEU D 1 277 ? -62.350 23.619 -55.748 1.00 98.87 277 LEU D O 1
ATOM 7981 N N . VAL D 1 278 ? -61.915 24.265 -53.612 1.00 94.66 278 VAL D N 1
ATOM 7982 C CA . VAL D 1 278 ? -60.600 24.871 -53.849 1.00 95.47 278 VAL D CA 1
ATOM 7983 C C . VAL D 1 278 ? -59.522 23.913 -53.320 1.00 99.77 278 VAL D C 1
ATOM 7984 O O . VAL D 1 278 ? -59.558 23.533 -52.145 1.00 97.60 278 VAL D O 1
ATOM 7988 N N . SER D 1 279 ? -58.582 23.512 -54.198 1.00 98.46 279 SER D N 1
ATOM 7989 C CA . SER D 1 279 ? -57.478 22.607 -53.855 1.00 97.85 279 SER D CA 1
ATOM 7990 C C . SER D 1 279 ? -56.368 23.347 -53.083 1.00 100.90 279 SER D C 1
ATOM 7991 O O . SER D 1 279 ? -56.309 24.581 -53.121 1.00 101.09 279 SER D O 1
ATOM 7994 N N . ARG D 1 280 ? -55.501 22.590 -52.379 1.00 95.78 280 ARG D N 1
ATOM 7995 C CA . ARG D 1 280 ? -54.388 23.142 -51.605 1.00 113.04 280 ARG D CA 1
ATOM 7996 C C . ARG D 1 280 ? -53.062 22.543 -52.076 1.00 141.96 280 ARG D C 1
ATOM 7997 O O . ARG D 1 280 ? -52.505 22.990 -53.076 1.00 104.35 280 ARG D O 1
ATOM 8005 N N . ASN E 1 12 ? -58.177 59.797 -7.286 1.00 77.38 12 ASN E N 1
ATOM 8006 C CA . ASN E 1 12 ? -57.919 58.400 -6.946 1.00 74.56 12 ASN E CA 1
ATOM 8007 C C . ASN E 1 12 ? -58.434 57.464 -8.052 1.00 75.53 12 ASN E C 1
ATOM 8008 O O . ASN E 1 12 ? -59.510 57.703 -8.608 1.00 76.29 12 ASN E O 1
ATOM 8013 N N . SER E 1 13 ? -57.655 56.409 -8.370 1.00 67.90 13 SER E N 1
ATOM 8014 C CA . SER E 1 13 ? -57.981 55.416 -9.400 1.00 65.06 13 SER E CA 1
ATOM 8015 C C . SER E 1 13 ? -57.477 54.011 -9.009 1.00 64.29 13 SER E C 1
ATOM 8016 O O . SER E 1 13 ? -56.660 53.865 -8.093 1.00 63.97 13 SER E O 1
ATOM 8019 N N . ILE E 1 14 ? -57.985 52.984 -9.708 1.00 56.79 14 ILE E N 1
ATOM 8020 C CA . ILE E 1 14 ? -57.630 51.582 -9.501 1.00 53.50 14 ILE E CA 1
ATOM 8021 C C . ILE E 1 14 ? -56.337 51.268 -10.283 1.00 55.22 14 ILE E C 1
ATOM 8022 O O . ILE E 1 14 ? -56.222 51.614 -11.461 1.00 55.46 14 ILE E O 1
ATOM 8027 N N . ILE E 1 15 ? -55.378 50.609 -9.613 1.00 49.54 15 ILE E N 1
ATOM 8028 C CA . ILE E 1 15 ? -54.083 50.207 -10.168 1.00 48.44 15 ILE E CA 1
ATOM 8029 C C . ILE E 1 15 ? -54.166 48.778 -10.737 1.00 50.43 15 ILE E C 1
ATOM 8030 O O . ILE E 1 15 ? -54.654 47.881 -10.058 1.00 47.75 15 ILE E O 1
ATOM 8035 N N . ASP E 1 16 ? -53.665 48.567 -11.967 1.00 48.55 16 ASP E N 1
ATOM 8036 C CA . ASP E 1 16 ? -53.576 47.240 -12.574 1.00 47.45 16 ASP E CA 1
ATOM 8037 C C . ASP E 1 16 ? -52.147 46.724 -12.354 1.00 51.45 16 ASP E C 1
ATOM 8038 O O . ASP E 1 16 ? -51.187 47.267 -12.915 1.00 52.20 16 ASP E O 1
ATOM 8043 N N . LEU E 1 17 ? -52.013 45.711 -11.486 1.00 46.65 17 LEU E N 1
ATOM 8044 C CA . LEU E 1 17 ? -50.732 45.110 -11.101 1.00 45.94 17 LEU E CA 1
ATOM 8045 C C . LEU E 1 17 ? -50.229 44.066 -12.106 1.00 48.12 17 LEU E C 1
ATOM 8046 O O . LEU E 1 17 ? -49.069 43.654 -12.016 1.00 47.35 17 LEU E O 1
ATOM 8051 N N . GLY E 1 18 ? -51.095 43.667 -13.044 1.00 43.55 18 GLY E N 1
ATOM 8052 C CA . GLY E 1 18 ? -50.807 42.690 -14.094 1.00 42.70 18 GLY E CA 1
ATOM 8053 C C . GLY E 1 18 ? -49.504 42.924 -14.839 1.00 46.47 18 GLY E C 1
ATOM 8054 O O . GLY E 1 18 ? -48.625 42.056 -14.800 1.00 45.67 18 GLY E O 1
ATOM 8055 N N . PRO E 1 19 ? -49.297 44.117 -15.461 1.00 43.68 19 PRO E N 1
ATOM 8056 C CA . PRO E 1 19 ? -48.029 44.359 -16.177 1.00 44.16 19 PRO E CA 1
ATOM 8057 C C . PRO E 1 19 ? -46.779 44.243 -15.300 1.00 47.01 19 PRO E C 1
ATOM 8058 O O . PRO E 1 19 ? -45.745 43.796 -15.802 1.00 48.06 19 PRO E O 1
ATOM 8062 N N . ARG E 1 20 ? -46.875 44.609 -13.999 1.00 40.88 20 ARG E N 1
ATOM 8063 C CA . ARG E 1 20 ? -45.753 44.532 -13.061 1.00 39.62 20 ARG E CA 1
ATOM 8064 C C . ARG E 1 20 ? -45.404 43.084 -12.719 1.00 42.02 20 ARG E C 1
ATOM 8065 O O . ARG E 1 20 ? -44.215 42.764 -12.602 1.00 41.24 20 ARG E O 1
ATOM 8073 N N . VAL E 1 21 ? -46.432 42.206 -12.595 1.00 37.80 21 VAL E N 1
ATOM 8074 C CA . VAL E 1 21 ? -46.265 40.767 -12.336 1.00 36.43 21 VAL E CA 1
ATOM 8075 C C . VAL E 1 21 ? -45.612 40.141 -13.581 1.00 41.97 21 VAL E C 1
ATOM 8076 O O . VAL E 1 21 ? -44.655 39.381 -13.441 1.00 41.96 21 VAL E O 1
ATOM 8080 N N . GLN E 1 22 ? -46.092 40.521 -14.793 1.00 39.87 22 GLN E N 1
ATOM 8081 C CA . GLN E 1 22 ? -45.584 40.066 -16.096 1.00 40.64 22 GLN E CA 1
ATOM 8082 C C . GLN E 1 22 ? -44.101 40.397 -16.287 1.00 46.32 22 GLN E C 1
ATOM 8083 O O . GLN E 1 22 ? -43.349 39.535 -16.750 1.00 47.22 22 GLN E O 1
ATOM 8089 N N . SER E 1 23 ? -43.684 41.634 -15.928 1.00 42.92 23 SER E N 1
ATOM 8090 C CA . SER E 1 23 ? -42.288 42.048 -16.067 1.00 44.30 23 SER E CA 1
ATOM 8091 C C . SER E 1 23 ? -41.393 41.340 -15.035 1.00 46.07 23 SER E C 1
ATOM 8092 O O . SER E 1 23 ? -40.248 41.024 -15.362 1.00 46.92 23 SER E O 1
ATOM 8095 N N . LEU E 1 24 ? -41.914 41.071 -13.816 1.00 39.77 24 LEU E N 1
ATOM 8096 C CA . LEU E 1 24 ? -41.164 40.361 -12.776 1.00 39.26 24 LEU E CA 1
ATOM 8097 C C . LEU E 1 24 ? -40.893 38.914 -13.218 1.00 44.01 24 LEU E C 1
ATOM 8098 O O . LEU E 1 24 ? -39.779 38.425 -13.021 1.00 45.04 24 LEU E O 1
ATOM 8103 N N . MET E 1 25 ? -41.892 38.257 -13.862 1.00 38.34 25 MET E N 1
ATOM 8104 C CA . MET E 1 25 ? -41.779 36.885 -14.370 1.00 36.49 25 MET E CA 1
ATOM 8105 C C . MET E 1 25 ? -40.705 36.781 -15.454 1.00 45.17 25 MET E C 1
ATOM 8106 O O . MET E 1 25 ? -40.043 35.744 -15.546 1.00 46.50 25 MET E O 1
ATOM 8111 N N . GLU E 1 26 ? -40.516 37.849 -16.249 1.00 44.20 26 GLU E N 1
ATOM 8112 C CA . GLU E 1 26 ? -39.492 37.898 -17.298 1.00 47.20 26 GLU E CA 1
ATOM 8113 C C . GLU E 1 26 ? -38.101 37.952 -16.661 1.00 52.76 26 GLU E C 1
ATOM 8114 O O . GLU E 1 26 ? -37.175 37.311 -17.159 1.00 53.82 26 GLU E O 1
ATOM 8120 N N . GLN E 1 27 ? -37.976 38.688 -15.537 1.00 48.99 27 GLN E N 1
ATOM 8121 C CA . GLN E 1 27 ? -36.741 38.841 -14.762 1.00 49.31 27 GLN E CA 1
ATOM 8122 C C . GLN E 1 27 ? -36.401 37.565 -13.989 1.00 53.69 27 GLN E C 1
ATOM 8123 O O . GLN E 1 27 ? -35.224 37.297 -13.746 1.00 54.39 27 GLN E O 1
ATOM 8129 N N . LEU E 1 28 ? -37.431 36.780 -13.626 1.00 49.79 28 LEU E N 1
ATOM 8130 C CA . LEU E 1 28 ? -37.329 35.529 -12.872 1.00 49.53 28 LEU E CA 1
ATOM 8131 C C . LEU E 1 28 ? -37.020 34.319 -13.770 1.00 55.46 28 LEU E C 1
ATOM 8132 O O . LEU E 1 28 ? -36.775 33.230 -13.252 1.00 55.41 28 LEU E O 1
ATOM 8137 N N . ALA E 1 29 ? -37.006 34.509 -15.099 1.00 54.05 29 ALA E N 1
ATOM 8138 C CA . ALA E 1 29 ? -36.710 33.457 -16.074 1.00 55.35 29 ALA E CA 1
ATOM 8139 C C . ALA E 1 29 ? -35.181 33.253 -16.223 1.00 62.60 29 ALA E C 1
ATOM 8140 O O . ALA E 1 29 ? -34.644 33.273 -17.336 1.00 63.51 29 ALA E O 1
ATOM 8142 N N . THR E 1 30 ? -34.495 33.050 -15.076 1.00 60.50 30 THR E N 1
ATOM 8143 C CA . THR E 1 30 ? -33.045 32.843 -14.961 1.00 62.25 30 THR E CA 1
ATOM 8144 C C . THR E 1 30 ? -32.733 31.369 -14.697 1.00 66.49 30 THR E C 1
ATOM 8145 O O . THR E 1 30 ? -33.556 30.650 -14.125 1.00 64.33 30 THR E O 1
ATOM 8149 N N . THR E 1 31 ? -31.522 30.942 -15.087 1.00 65.31 31 THR E N 1
ATOM 8150 C CA . THR E 1 31 ? -30.988 29.597 -14.877 1.00 65.59 31 THR E CA 1
ATOM 8151 C C . THR E 1 31 ? -30.368 29.504 -13.468 1.00 68.65 31 THR E C 1
ATOM 8152 O O . THR E 1 31 ? -30.110 28.397 -12.981 1.00 68.49 31 THR E O 1
ATOM 8156 N N . LYS E 1 32 ? -30.128 30.669 -12.819 1.00 64.35 32 LYS E N 1
ATOM 8157 C CA . LYS E 1 32 ? -29.489 30.750 -11.506 1.00 63.98 32 LYS E CA 1
ATOM 8158 C C . LYS E 1 32 ? -30.327 31.545 -10.476 1.00 64.98 32 LYS E C 1
ATOM 8159 O O . LYS E 1 32 ? -29.856 32.565 -9.959 1.00 64.96 32 LYS E O 1
ATOM 8165 N N . LEU E 1 33 ? -31.546 31.055 -10.139 1.00 58.66 33 LEU E N 1
ATOM 8166 C CA . LEU E 1 33 ? -32.384 31.704 -9.123 1.00 56.50 33 LEU E CA 1
ATOM 8167 C C . LEU E 1 33 ? -31.884 31.369 -7.710 1.00 59.81 33 LEU E C 1
ATOM 8168 O O . LEU E 1 33 ? -32.268 32.047 -6.753 1.00 58.77 33 LEU E O 1
ATOM 8173 N N . GLU E 1 34 ? -31.011 30.340 -7.588 1.00 57.18 34 GLU E N 1
ATOM 8174 C CA . GLU E 1 34 ? -30.384 29.932 -6.326 1.00 57.77 34 GLU E CA 1
ATOM 8175 C C . GLU E 1 34 ? -29.380 30.994 -5.880 1.00 63.31 34 GLU E C 1
ATOM 8176 O O . GLU E 1 34 ? -29.212 31.210 -4.679 1.00 63.24 34 GLU E O 1
ATOM 8182 N N . GLU E 1 35 ? -28.735 31.669 -6.856 1.00 61.34 35 GLU E N 1
ATOM 8183 C CA . GLU E 1 35 ? -27.801 32.773 -6.636 1.00 62.87 35 GLU E CA 1
ATOM 8184 C C . GLU E 1 35 ? -28.573 34.040 -6.260 1.00 65.72 35 GLU E C 1
ATOM 8185 O O . GLU E 1 35 ? -28.046 34.893 -5.546 1.00 67.13 35 GLU E O 1
ATOM 8191 N N . GLY E 1 36 ? -29.810 34.137 -6.747 1.00 59.51 36 GLY E N 1
ATOM 8192 C CA . GLY E 1 36 ? -30.708 35.253 -6.488 1.00 57.99 36 GLY E CA 1
ATOM 8193 C C . GLY E 1 36 ? -30.730 36.301 -7.581 1.00 61.04 36 GLY E C 1
ATOM 8194 O O . GLY E 1 36 ? -29.765 36.446 -8.340 1.00 62.01 36 GLY E O 1
ATOM 8195 N N . VAL E 1 37 ? -31.853 37.023 -7.669 1.00 55.61 37 VAL E N 1
ATOM 8196 C CA . VAL E 1 37 ? -32.049 38.126 -8.603 1.00 55.63 37 VAL E CA 1
ATOM 8197 C C . VAL E 1 37 ? -32.167 39.371 -7.722 1.00 59.50 37 VAL E C 1
ATOM 8198 O O . VAL E 1 37 ? -33.155 39.537 -7.003 1.00 57.59 37 VAL E O 1
ATOM 8202 N N . LYS E 1 38 ? -31.106 40.189 -7.718 1.00 58.20 38 LYS E N 1
ATOM 8203 C CA . LYS E 1 38 ? -30.994 41.401 -6.903 1.00 59.00 38 LYS E CA 1
ATOM 8204 C C . LYS E 1 38 ? -31.381 42.646 -7.703 1.00 63.24 38 LYS E C 1
ATOM 8205 O O . LYS E 1 38 ? -31.755 42.552 -8.876 1.00 62.21 38 LYS E O 1
ATOM 8211 N N . ASN E 1 39 ? -31.278 43.818 -7.043 1.00 61.30 39 ASN E N 1
ATOM 8212 C CA . ASN E 1 39 ? -31.496 45.179 -7.551 1.00 62.04 39 ASN E CA 1
ATOM 8213 C C . ASN E 1 39 ? -32.864 45.363 -8.242 1.00 62.45 39 ASN E C 1
ATOM 8214 O O . ASN E 1 39 ? -32.987 46.126 -9.207 1.00 62.69 39 ASN E O 1
ATOM 8219 N N . LEU E 1 40 ? -33.896 44.692 -7.710 1.00 55.77 40 LEU E N 1
ATOM 8220 C CA . LEU E 1 40 ? -35.269 44.861 -8.177 1.00 53.81 40 LEU E CA 1
ATOM 8221 C C . LEU E 1 40 ? -35.852 46.074 -7.458 1.00 58.43 40 LEU E C 1
ATOM 8222 O O . LEU E 1 40 ? -35.255 46.560 -6.484 1.00 59.90 40 LEU E O 1
ATOM 8227 N N . ASP E 1 41 ? -37.006 46.572 -7.915 1.00 53.18 41 ASP E N 1
ATOM 8228 C CA . ASP E 1 41 ? -37.629 47.728 -7.274 1.00 53.35 41 ASP E CA 1
ATOM 8229 C C . ASP E 1 41 ? -39.107 47.429 -7.089 1.00 52.80 41 ASP E C 1
ATOM 8230 O O . ASP E 1 41 ? -39.974 48.151 -7.612 1.00 53.99 41 ASP E O 1
ATOM 8235 N N . MET E 1 42 ? -39.383 46.317 -6.365 1.00 43.63 42 MET E N 1
ATOM 8236 C CA . MET E 1 42 ? -40.722 45.787 -6.124 1.00 39.38 42 MET E CA 1
ATOM 8237 C C . MET E 1 42 ? -41.575 46.720 -5.245 1.00 45.79 42 MET E C 1
ATOM 8238 O O . MET E 1 42 ? -42.785 46.790 -5.443 1.00 45.52 42 MET E O 1
ATOM 8243 N N . GLY E 1 43 ? -40.957 47.410 -4.291 1.00 44.83 43 GLY E N 1
ATOM 8244 C CA . GLY E 1 43 ? -41.661 48.312 -3.388 1.00 45.93 43 GLY E CA 1
ATOM 8245 C C . GLY E 1 43 ? -41.026 48.398 -2.016 1.00 51.76 43 GLY E C 1
ATOM 8246 O O . GLY E 1 43 ? -40.505 47.402 -1.501 1.00 51.59 43 GLY E O 1
ATOM 8247 N N . SER E 1 44 ? -41.082 49.587 -1.406 1.00 49.99 44 SER E N 1
ATOM 8248 C CA . SER E 1 44 ? -40.456 49.819 -0.106 1.00 51.48 44 SER E CA 1
ATOM 8249 C C . SER E 1 44 ? -41.381 50.518 0.911 1.00 54.51 44 SER E C 1
ATOM 8250 O O . SER E 1 44 ? -40.897 50.967 1.958 1.00 56.26 44 SER E O 1
ATOM 8253 N N . VAL E 1 45 ? -42.703 50.567 0.634 1.00 48.08 45 VAL E N 1
ATOM 8254 C CA . VAL E 1 45 ? -43.687 51.173 1.539 1.00 47.94 45 VAL E CA 1
ATOM 8255 C C . VAL E 1 45 ? -43.773 50.306 2.814 1.00 52.81 45 VAL E C 1
ATOM 8256 O O . VAL E 1 45 ? -43.748 50.848 3.925 1.00 55.41 45 VAL E O 1
ATOM 8260 N N . TYR E 1 46 ? -43.797 48.968 2.648 1.00 46.32 46 TYR E N 1
ATOM 8261 C CA . TYR E 1 46 ? -43.854 48.015 3.759 1.00 45.44 46 TYR E CA 1
ATOM 8262 C C . TYR E 1 46 ? -42.789 46.923 3.621 1.00 50.35 46 TYR E C 1
ATOM 8263 O O . TYR E 1 46 ? -42.607 46.374 2.533 1.00 48.69 46 TYR E O 1
ATOM 8272 N N . GLU E 1 47 ? -42.083 46.622 4.727 1.00 49.57 47 GLU E N 1
ATOM 8273 C CA . GLU E 1 47 ? -41.021 45.610 4.803 1.00 49.71 47 GLU E CA 1
ATOM 8274 C C . GLU E 1 47 ? -41.642 44.226 4.992 1.00 51.98 47 GLU E C 1
ATOM 8275 O O . GLU E 1 47 ? -41.927 43.810 6.119 1.00 52.20 47 GLU E O 1
ATOM 8281 N N . ILE E 1 48 ? -41.884 43.528 3.873 1.00 46.83 48 ILE E N 1
ATOM 8282 C CA . ILE E 1 48 ? -42.529 42.217 3.867 1.00 44.73 48 ILE E CA 1
ATOM 8283 C C . ILE E 1 48 ? -41.668 41.201 3.105 1.00 48.81 48 ILE E C 1
ATOM 8284 O O . ILE E 1 48 ? -41.080 41.531 2.078 1.00 48.83 48 ILE E O 1
ATOM 8289 N N . THR E 1 49 ? -41.601 39.965 3.626 1.00 45.12 49 THR E N 1
ATOM 8290 C CA . THR E 1 49 ? -40.923 38.841 2.990 1.00 44.12 49 THR E CA 1
ATOM 8291 C C . THR E 1 49 ? -41.984 37.772 2.707 1.00 46.44 49 THR E C 1
ATOM 8292 O O . THR E 1 49 ? -42.690 37.350 3.624 1.00 45.83 49 THR E O 1
ATOM 8296 N N . THR E 1 50 ? -42.120 37.377 1.430 1.00 42.18 50 THR E N 1
ATOM 8297 C CA . THR E 1 50 ? -43.069 36.359 0.975 1.00 40.90 50 THR E CA 1
ATOM 8298 C C . THR E 1 50 ? -42.298 35.073 0.700 1.00 45.02 50 THR E C 1
ATOM 8299 O O . THR E 1 50 ? -41.372 35.062 -0.114 1.00 45.49 50 THR E O 1
ATOM 8303 N N . VAL E 1 51 ? -42.676 34.005 1.397 1.00 40.62 51 VAL E N 1
ATOM 8304 C CA . VAL E 1 51 ? -42.061 32.686 1.253 1.00 40.27 51 VAL E CA 1
ATOM 8305 C C . VAL E 1 51 ? -43.137 31.766 0.682 1.00 42.93 51 VAL E C 1
ATOM 8306 O O . VAL E 1 51 ? -44.233 31.697 1.233 1.00 42.35 51 VAL E O 1
ATOM 8310 N N . MET E 1 52 ? -42.844 31.102 -0.440 1.00 38.74 52 MET E N 1
ATOM 8311 C CA . MET E 1 52 ? -43.782 30.194 -1.101 1.00 37.29 52 MET E CA 1
ATOM 8312 C C . MET E 1 52 ? -43.094 28.878 -1.466 1.00 43.18 52 MET E C 1
ATOM 8313 O O . MET E 1 52 ? -41.864 28.836 -1.564 1.00 43.56 52 MET E O 1
ATOM 8318 N N . VAL E 1 53 ? -43.885 27.817 -1.716 1.00 40.52 53 VAL E N 1
ATOM 8319 C CA . VAL E 1 53 ? -43.318 26.536 -2.127 1.00 41.04 53 VAL E CA 1
ATOM 8320 C C . VAL E 1 53 ? -43.682 26.291 -3.609 1.00 44.39 53 VAL E C 1
ATOM 8321 O O . VAL E 1 53 ? -44.828 26.485 -4.018 1.00 42.30 53 VAL E O 1
ATOM 8325 N N . LEU E 1 54 ? -42.656 25.970 -4.410 1.00 43.13 54 LEU E N 1
ATOM 8326 C CA . LEU E 1 54 ? -42.740 25.631 -5.830 1.00 43.83 54 LEU E CA 1
ATOM 8327 C C . LEU E 1 54 ? -42.172 24.236 -5.982 1.00 49.63 54 LEU E C 1
ATOM 8328 O O . LEU E 1 54 ? -40.951 24.061 -5.971 1.00 50.57 54 LEU E O 1
ATOM 8333 N N . GLY E 1 55 ? -43.061 23.249 -6.026 1.00 46.69 55 GLY E N 1
ATOM 8334 C CA . GLY E 1 55 ? -42.682 21.843 -6.070 1.00 47.92 55 GLY E CA 1
ATOM 8335 C C . GLY E 1 55 ? -42.122 21.434 -4.722 1.00 52.69 55 GLY E C 1
ATOM 8336 O O . GLY E 1 55 ? -42.848 21.442 -3.721 1.00 52.81 55 GLY E O 1
ATOM 8337 N N . ASN E 1 56 ? -40.812 21.138 -4.682 1.00 49.76 56 ASN E N 1
ATOM 8338 C CA . ASN E 1 56 ? -40.094 20.767 -3.454 1.00 50.50 56 ASN E CA 1
ATOM 8339 C C . ASN E 1 56 ? -39.149 21.893 -3.024 1.00 54.02 56 ASN E C 1
ATOM 8340 O O . ASN E 1 56 ? -38.495 21.790 -1.983 1.00 54.31 56 ASN E O 1
ATOM 8345 N N . SER E 1 57 ? -39.088 22.966 -3.839 1.00 49.53 57 SER E N 1
ATOM 8346 C CA . SER E 1 57 ? -38.236 24.135 -3.630 1.00 48.77 57 SER E CA 1
ATOM 8347 C C . SER E 1 57 ? -38.987 25.287 -2.954 1.00 49.35 57 SER E C 1
ATOM 8348 O O . SER E 1 57 ? -40.221 25.320 -2.951 1.00 48.19 57 SER E O 1
ATOM 8351 N N . ILE E 1 58 ? -38.223 26.226 -2.377 1.00 44.26 58 ILE E N 1
ATOM 8352 C CA . ILE E 1 58 ? -38.732 27.421 -1.703 1.00 42.56 58 ILE E CA 1
ATOM 8353 C C . ILE E 1 58 ? -38.376 28.645 -2.537 1.00 44.92 58 ILE E C 1
ATOM 8354 O O . ILE E 1 58 ? -37.222 28.796 -2.928 1.00 45.22 58 ILE E O 1
ATOM 8359 N N . LEU E 1 59 ? -39.344 29.525 -2.783 1.00 40.45 59 LEU E N 1
ATOM 8360 C CA . LEU E 1 59 ? -39.091 30.780 -3.475 1.00 40.39 59 LEU E CA 1
ATOM 8361 C C . LEU E 1 59 ? -39.423 31.915 -2.514 1.00 43.63 59 LEU E C 1
ATOM 8362 O O . LEU E 1 59 ? -40.544 31.998 -2.008 1.00 43.12 59 LEU E O 1
ATOM 8367 N N . GLY E 1 60 ? -38.423 32.734 -2.223 1.00 40.33 60 GLY E N 1
ATOM 8368 C CA . GLY E 1 60 ? -38.565 33.857 -1.311 1.00 40.47 60 GLY E CA 1
ATOM 8369 C C . GLY E 1 60 ? -38.441 35.208 -1.982 1.00 45.33 60 GLY E C 1
ATOM 8370 O O . GLY E 1 60 ? -37.521 35.426 -2.773 1.00 45.80 60 GLY E O 1
ATOM 8371 N N . PHE E 1 61 ? -39.375 36.121 -1.662 1.00 41.67 61 PHE E N 1
ATOM 8372 C CA . PHE E 1 61 ? -39.414 37.511 -2.131 1.00 42.03 61 PHE E CA 1
ATOM 8373 C C . PHE E 1 61 ? -39.033 38.376 -0.938 1.00 47.27 61 PHE E C 1
ATOM 8374 O O . PHE E 1 61 ? -39.849 38.562 -0.040 1.00 47.19 61 PHE E O 1
ATOM 8382 N N . HIS E 1 62 ? -37.774 38.825 -0.876 1.00 45.28 62 HIS E N 1
ATOM 8383 C CA . HIS E 1 62 ? -37.245 39.590 0.260 1.00 46.82 62 HIS E CA 1
ATOM 8384 C C . HIS E 1 62 ? -37.352 41.095 0.011 1.00 51.08 62 HIS E C 1
ATOM 8385 O O . HIS E 1 62 ? -36.593 41.649 -0.791 1.00 51.20 62 HIS E O 1
ATOM 8392 N N . LYS E 1 63 ? -38.311 41.748 0.714 1.00 47.33 63 LYS E N 1
ATOM 8393 C CA . LYS E 1 63 ? -38.631 43.179 0.631 1.00 48.21 63 LYS E CA 1
ATOM 8394 C C . LYS E 1 63 ? -38.887 43.560 -0.839 1.00 52.56 63 LYS E C 1
ATOM 8395 O O . LYS E 1 63 ? -39.686 42.884 -1.490 1.00 50.70 63 LYS E O 1
ATOM 8401 N N . GLY E 1 64 ? -38.201 44.581 -1.356 1.00 50.69 64 GLY E N 1
ATOM 8402 C CA . GLY E 1 64 ? -38.357 45.003 -2.741 1.00 50.40 64 GLY E CA 1
ATOM 8403 C C . GLY E 1 64 ? -37.148 44.763 -3.621 1.00 56.54 64 GLY E C 1
ATOM 8404 O O . GLY E 1 64 ? -37.207 45.026 -4.823 1.00 55.98 64 GLY E O 1
ATOM 8405 N N . ASP E 1 65 ? -36.055 44.232 -3.037 1.00 56.06 65 ASP E N 1
ATOM 8406 C CA . ASP E 1 65 ? -34.760 44.039 -3.694 1.00 57.89 65 ASP E CA 1
ATOM 8407 C C . ASP E 1 65 ? -34.472 42.605 -4.190 1.00 60.43 65 ASP E C 1
ATOM 8408 O O . ASP E 1 65 ? -34.035 42.451 -5.334 1.00 60.94 65 ASP E O 1
ATOM 8413 N N . LEU E 1 66 ? -34.628 41.587 -3.323 1.00 54.73 66 LEU E N 1
ATOM 8414 C CA . LEU E 1 66 ? -34.256 40.202 -3.627 1.00 53.13 66 LEU E CA 1
ATOM 8415 C C . LEU E 1 66 ? -35.413 39.240 -3.873 1.00 54.55 66 LEU E C 1
ATOM 8416 O O . LEU E 1 66 ? -36.479 39.353 -3.269 1.00 53.63 66 LEU E O 1
ATOM 8421 N N . VAL E 1 67 ? -35.131 38.235 -4.714 1.00 49.95 67 VAL E N 1
ATOM 8422 C CA . VAL E 1 67 ? -35.935 37.060 -5.023 1.00 48.22 67 VAL E CA 1
ATOM 8423 C C . VAL E 1 67 ? -34.917 35.922 -5.230 1.00 50.88 67 VAL E C 1
ATOM 8424 O O . VAL E 1 67 ? -34.061 35.996 -6.117 1.00 51.18 67 VAL E O 1
ATOM 8428 N N . LYS E 1 68 ? -34.950 34.933 -4.328 1.00 46.06 68 LYS E N 1
ATOM 8429 C CA . LYS E 1 68 ? -34.020 33.811 -4.329 1.00 46.06 68 LYS E CA 1
ATOM 8430 C C . LYS E 1 68 ? -34.760 32.496 -4.111 1.00 48.90 68 LYS E C 1
ATOM 8431 O O . LYS E 1 68 ? -35.701 32.430 -3.311 1.00 47.66 68 LYS E O 1
ATOM 8437 N N . MET E 1 69 ? -34.309 31.448 -4.813 1.00 45.12 69 MET E N 1
ATOM 8438 C CA . MET E 1 69 ? -34.843 30.095 -4.708 1.00 43.58 69 MET E CA 1
ATOM 8439 C C . MET E 1 69 ? -33.875 29.228 -3.924 1.00 48.97 69 MET E C 1
ATOM 8440 O O . MET E 1 69 ? -32.665 29.306 -4.147 1.00 49.20 69 MET E O 1
ATOM 8445 N N . VAL E 1 70 ? -34.395 28.417 -2.994 1.00 46.27 70 VAL E N 1
ATOM 8446 C CA . VAL E 1 70 ? -33.555 27.475 -2.261 1.00 47.74 70 VAL E CA 1
ATOM 8447 C C . VAL E 1 70 ? -34.153 26.087 -2.470 1.00 50.85 70 VAL E C 1
ATOM 8448 O O . VAL E 1 70 ? -35.376 25.944 -2.577 1.00 49.15 70 VAL E O 1
ATOM 8452 N N . ARG E 1 71 ? -33.283 25.080 -2.592 1.00 48.43 71 ARG E N 1
ATOM 8453 C CA . ARG E 1 71 ? -33.674 23.683 -2.757 1.00 47.74 71 ARG E CA 1
ATOM 8454 C C . ARG E 1 71 ? -33.272 22.966 -1.466 1.00 50.34 71 ARG E C 1
ATOM 8455 O O . ARG E 1 71 ? -32.135 22.505 -1.348 1.00 51.51 71 ARG E O 1
ATOM 8463 N N . PRO E 1 72 ? -34.147 22.963 -0.436 1.00 44.84 72 PRO E N 1
ATOM 8464 C CA . PRO E 1 72 ? -33.757 22.338 0.835 1.00 45.48 72 PRO E CA 1
ATOM 8465 C C . PRO E 1 72 ? -33.613 20.816 0.736 1.00 50.41 72 PRO E C 1
ATOM 8466 O O . PRO E 1 72 ? -34.162 20.193 -0.176 1.00 49.68 72 PRO E O 1
ATOM 8470 N N . SER E 1 73 ? -32.843 20.233 1.670 1.00 48.70 73 SER E N 1
ATOM 8471 C CA . SER E 1 73 ? -32.571 18.798 1.757 1.00 49.86 73 SER E CA 1
ATOM 8472 C C . SER E 1 73 ? -33.872 18.003 1.921 1.00 54.03 73 SER E C 1
ATOM 8473 O O . SER E 1 73 ? -34.019 16.944 1.309 1.00 54.20 73 SER E O 1
ATOM 8476 N N . VAL E 1 74 ? -34.820 18.531 2.719 1.00 50.06 74 VAL E N 1
ATOM 8477 C CA . VAL E 1 74 ? -36.144 17.936 2.889 1.00 49.71 74 VAL E CA 1
ATOM 8478 C C . VAL E 1 74 ? -37.103 18.784 2.044 1.00 53.30 74 VAL E C 1
ATOM 8479 O O . VAL E 1 74 ? -36.843 19.972 1.846 1.00 51.98 74 VAL E O 1
ATOM 8483 N N . SER E 1 75 ? -38.183 18.180 1.525 1.00 50.70 75 SER E N 1
ATOM 8484 C CA . SER E 1 75 ? -39.152 18.877 0.677 1.00 49.28 75 SER E CA 1
ATOM 8485 C C . SER E 1 75 ? -39.767 20.080 1.383 1.00 53.73 75 SER E C 1
ATOM 8486 O O . SER E 1 75 ? -40.042 20.023 2.588 1.00 54.12 75 SER E O 1
ATOM 8489 N N . ALA E 1 76 ? -40.002 21.158 0.611 1.00 49.51 76 ALA E N 1
ATOM 8490 C CA . ALA E 1 76 ? -40.621 22.398 1.076 1.00 48.62 76 ALA E CA 1
ATOM 8491 C C . ALA E 1 76 ? -42.067 22.152 1.494 1.00 53.06 76 ALA E C 1
ATOM 8492 O O . ALA E 1 76 ? -42.624 22.926 2.275 1.00 52.53 76 ALA E O 1
ATOM 8494 N N . ARG E 1 77 ? -42.670 21.069 0.966 1.00 50.57 77 ARG E N 1
ATOM 8495 C CA . ARG E 1 77 ? -44.037 20.635 1.269 1.00 50.56 77 ARG E CA 1
ATOM 8496 C C . ARG E 1 77 ? -44.137 20.218 2.740 1.00 54.15 77 ARG E C 1
ATOM 8497 O O . ARG E 1 77 ? -45.117 20.554 3.403 1.00 53.40 77 ARG E O 1
ATOM 8505 N N . ASP E 1 78 ? -43.108 19.506 3.248 1.00 50.89 78 ASP E N 1
ATOM 8506 C CA . ASP E 1 78 ? -43.020 19.039 4.634 1.00 51.32 78 ASP E CA 1
ATOM 8507 C C . ASP E 1 78 ? -42.578 20.168 5.580 1.00 51.72 78 ASP E C 1
ATOM 8508 O O . ASP E 1 78 ? -43.030 20.243 6.721 1.00 51.19 78 ASP E O 1
ATOM 8513 N N . LEU E 1 79 ? -41.706 21.045 5.085 1.00 45.86 79 LEU E N 1
ATOM 8514 C CA . LEU E 1 79 ? -41.134 22.179 5.793 1.00 44.81 79 LEU E CA 1
ATOM 8515 C C . LEU E 1 79 ? -42.153 23.324 6.015 1.00 47.71 79 LEU E C 1
ATOM 8516 O O . LEU E 1 79 ? -42.344 23.746 7.156 1.00 47.29 79 LEU E O 1
ATOM 8521 N N . ILE E 1 80 ? -42.791 23.824 4.933 1.00 43.53 80 ILE E N 1
ATOM 8522 C CA . ILE E 1 80 ? -43.695 24.978 4.976 1.00 43.24 80 ILE E CA 1
ATOM 8523 C C . ILE E 1 80 ? -45.136 24.600 4.617 1.00 48.70 80 ILE E C 1
ATOM 8524 O O . ILE E 1 80 ? -46.058 24.959 5.353 1.00 49.94 80 ILE E O 1
ATOM 8529 N N . GLY E 1 81 ? -45.314 23.933 3.481 1.00 44.54 81 GLY E N 1
ATOM 8530 C CA . GLY E 1 81 ? -46.620 23.529 2.987 1.00 43.28 81 GLY E CA 1
ATOM 8531 C C . GLY E 1 81 ? -47.028 24.308 1.759 1.00 45.22 81 GLY E C 1
ATOM 8532 O O . GLY E 1 81 ? -46.873 23.823 0.638 1.00 45.17 81 GLY E O 1
ATOM 8533 N N . VAL E 1 82 ? -47.540 25.525 1.955 1.00 40.60 82 VAL E N 1
ATOM 8534 C CA . VAL E 1 82 ? -48.013 26.350 0.841 1.00 38.95 82 VAL E CA 1
ATOM 8535 C C . VAL E 1 82 ? -47.186 27.630 0.729 1.00 42.75 82 VAL E C 1
ATOM 8536 O O . VAL E 1 82 ? -46.597 27.884 -0.324 1.00 43.63 82 VAL E O 1
ATOM 8540 N N . GLY E 1 83 ? -47.206 28.438 1.779 1.00 38.80 83 GLY E N 1
ATOM 8541 C CA . GLY E 1 83 ? -46.519 29.719 1.801 1.00 39.17 83 GLY E CA 1
ATOM 8542 C C . GLY E 1 83 ? -47.063 30.697 2.820 1.00 44.88 83 GLY E C 1
ATOM 8543 O O . GLY E 1 83 ? -48.222 30.605 3.234 1.00 45.23 83 GLY E O 1
ATOM 8544 N N . TYR E 1 84 ? -46.224 31.652 3.223 1.00 41.94 84 TYR E N 1
ATOM 8545 C CA . TYR E 1 84 ? -46.557 32.632 4.249 1.00 42.39 84 TYR E CA 1
ATOM 8546 C C . TYR E 1 84 ? -45.861 33.977 4.003 1.00 48.22 84 TYR E C 1
ATOM 8547 O O . TYR E 1 84 ? -45.093 34.121 3.048 1.00 48.16 84 TYR E O 1
ATOM 8556 N N . ALA E 1 85 ? -46.120 34.947 4.899 1.00 45.75 85 ALA E N 1
ATOM 8557 C CA . ALA E 1 85 ? -45.523 36.273 4.885 1.00 46.48 85 ALA E CA 1
ATOM 8558 C C . ALA E 1 85 ? -45.008 36.652 6.265 1.00 54.04 85 ALA E C 1
ATOM 8559 O O . ALA E 1 85 ? -45.680 36.402 7.269 1.00 54.02 85 ALA E O 1
ATOM 8561 N N . THR E 1 86 ? -43.811 37.246 6.312 1.00 53.57 86 THR E N 1
ATOM 8562 C CA . THR E 1 86 ? -43.194 37.756 7.533 1.00 56.48 86 THR E CA 1
ATOM 8563 C C . THR E 1 86 ? -43.001 39.250 7.337 1.00 64.39 86 THR E C 1
ATOM 8564 O O . THR E 1 86 ? -42.607 39.683 6.251 1.00 63.45 86 THR E O 1
ATOM 8568 N N . ALA E 1 87 ? -43.326 40.039 8.365 1.00 65.25 87 ALA E N 1
ATOM 8569 C CA . ALA E 1 87 ? -43.238 41.498 8.319 1.00 67.60 87 ALA E CA 1
ATOM 8570 C C . ALA E 1 87 ? -42.993 42.100 9.697 1.00 76.67 87 ALA E C 1
ATOM 8571 O O . ALA E 1 87 ? -43.381 41.496 10.701 1.00 77.25 87 ALA E O 1
ATOM 8573 N N . SER E 1 88 ? -42.391 43.311 9.750 1.00 76.68 88 SER E N 1
ATOM 8574 C CA . SER E 1 88 ? -42.211 44.045 11.011 1.00 79.85 88 SER E CA 1
ATOM 8575 C C . SER E 1 88 ? -43.602 44.561 11.463 1.00 86.85 88 SER E C 1
ATOM 8576 O O . SER E 1 88 ? -44.433 44.871 10.599 1.00 85.65 88 SER E O 1
ATOM 8579 N N . ALA E 1 89 ? -43.874 44.623 12.790 1.00 85.97 89 ALA E N 1
ATOM 8580 C CA . ALA E 1 89 ? -45.175 45.068 13.329 1.00 86.40 89 ALA E CA 1
ATOM 8581 C C . ALA E 1 89 ? -45.572 46.494 12.880 1.00 90.85 89 ALA E C 1
ATOM 8582 O O . ALA E 1 89 ? -46.737 46.867 13.037 1.00 90.75 89 ALA E O 1
ATOM 8584 N N . ALA E 1 90 ? -44.626 47.264 12.291 1.00 87.45 90 ALA E N 1
ATOM 8585 C CA . ALA E 1 90 ? -44.874 48.613 11.775 1.00 87.79 90 ALA E CA 1
ATOM 8586 C C . ALA E 1 90 ? -45.702 48.571 10.472 1.00 87.25 90 ALA E C 1
ATOM 8587 O O . ALA E 1 90 ? -46.098 49.628 9.967 1.00 88.07 90 ALA E O 1
ATOM 8589 N N . VAL E 1 91 ? -45.982 47.357 9.945 1.00 78.86 91 VAL E N 1
ATOM 8590 C CA . VAL E 1 91 ? -46.799 47.174 8.746 1.00 75.48 91 VAL E CA 1
ATOM 8591 C C . VAL E 1 91 ? -48.262 47.357 9.177 1.00 77.14 91 VAL E C 1
ATOM 8592 O O . VAL E 1 91 ? -48.888 46.445 9.724 1.00 76.21 91 VAL E O 1
ATOM 8596 N N . VAL E 1 92 ? -48.760 48.587 8.989 1.00 72.62 92 VAL E N 1
ATOM 8597 C CA . VAL E 1 92 ? -50.111 48.995 9.349 1.00 71.79 92 VAL E CA 1
ATOM 8598 C C . VAL E 1 92 ? -50.673 49.899 8.230 1.00 72.85 92 VAL E C 1
ATOM 8599 O O . VAL E 1 92 ? -50.058 50.907 7.861 1.00 73.04 92 VAL E O 1
ATOM 8603 N N . ARG E 1 93 ? -51.824 49.494 7.669 1.00 66.41 93 ARG E N 1
ATOM 8604 C CA . ARG E 1 93 ? -52.498 50.218 6.590 1.00 64.71 93 ARG E CA 1
ATOM 8605 C C . ARG E 1 93 ? -53.580 51.096 7.212 1.00 69.16 93 ARG E C 1
ATOM 8606 O O . ARG E 1 93 ? -54.693 50.641 7.479 1.00 68.06 93 ARG E O 1
ATOM 8614 N N . GLN E 1 94 ? -53.199 52.350 7.508 1.00 67.86 94 GLN E N 1
ATOM 8615 C CA . GLN E 1 94 ? -53.998 53.379 8.178 1.00 69.79 94 GLN E CA 1
ATOM 8616 C C . GLN E 1 94 ? -55.390 53.590 7.551 1.00 71.82 94 GLN E C 1
ATOM 8617 O O . GLN E 1 94 ? -56.354 53.793 8.294 1.00 72.73 94 GLN E O 1
ATOM 8623 N N . ARG E 1 95 ? -55.493 53.533 6.208 1.00 65.35 95 ARG E N 1
ATOM 8624 C CA . ARG E 1 95 ? -56.752 53.736 5.490 1.00 63.78 95 ARG E CA 1
ATOM 8625 C C . ARG E 1 95 ? -57.787 52.644 5.811 1.00 66.35 95 ARG E C 1
ATOM 8626 O O . ARG E 1 95 ? -58.981 52.945 5.825 1.00 66.49 95 ARG E O 1
ATOM 8634 N N . LEU E 1 96 ? -57.336 51.404 6.119 1.00 61.41 96 LEU E N 1
ATOM 8635 C CA . LEU E 1 96 ? -58.223 50.297 6.496 1.00 59.96 96 LEU E CA 1
ATOM 8636 C C . LEU E 1 96 ? -58.827 50.536 7.888 1.00 67.51 96 LEU E C 1
ATOM 8637 O O . LEU E 1 96 ? -59.973 50.150 8.123 1.00 67.37 96 LEU E O 1
ATOM 8642 N N . ILE E 1 97 ? -58.068 51.189 8.797 1.00 66.64 97 ILE E N 1
ATOM 8643 C CA . ILE E 1 97 ? -58.519 51.531 10.151 1.00 69.12 97 ILE E CA 1
ATOM 8644 C C . ILE E 1 97 ? -59.563 52.660 10.050 1.00 75.62 97 ILE E C 1
ATOM 8645 O O . ILE E 1 97 ? -60.633 52.556 10.655 1.00 76.20 97 ILE E O 1
ATOM 8650 N N . GLU E 1 98 ? -59.250 53.714 9.259 1.00 73.09 98 GLU E N 1
ATOM 8651 C CA . GLU E 1 98 ? -60.091 54.892 9.009 1.00 74.52 98 GLU E CA 1
ATOM 8652 C C . GLU E 1 98 ? -61.459 54.520 8.419 1.00 76.45 98 GLU E C 1
ATOM 8653 O O . GLU E 1 98 ? -62.457 55.156 8.761 1.00 77.45 98 GLU E O 1
ATOM 8659 N N . HIS E 1 99 ? -61.501 53.500 7.536 1.00 70.05 99 HIS E N 1
ATOM 8660 C CA . HIS E 1 99 ? -62.725 53.051 6.868 1.00 68.51 99 HIS E CA 1
ATOM 8661 C C . HIS E 1 99 ? -63.280 51.745 7.477 1.00 70.31 99 HIS E C 1
ATOM 8662 O O . HIS E 1 99 ? -64.186 51.140 6.896 1.00 68.40 99 HIS E O 1
ATOM 8669 N N . LYS E 1 100 ? -62.764 51.352 8.668 1.00 67.17 100 LYS E N 1
ATOM 8670 C CA . LYS E 1 100 ? -63.173 50.189 9.473 1.00 66.50 100 LYS E CA 1
ATOM 8671 C C . LYS E 1 100 ? -63.231 48.869 8.660 1.00 67.08 100 LYS E C 1
ATOM 8672 O O . LYS E 1 100 ? -64.210 48.121 8.770 1.00 66.30 100 LYS E O 1
ATOM 8678 N N . ILE E 1 101 ? -62.182 48.583 7.858 1.00 61.29 101 ILE E N 1
ATOM 8679 C CA . ILE E 1 101 ? -62.095 47.359 7.048 1.00 58.11 101 ILE E CA 1
ATOM 8680 C C . ILE E 1 101 ? -61.044 46.430 7.672 1.00 60.77 101 ILE E C 1
ATOM 8681 O O . ILE E 1 101 ? -59.879 46.810 7.798 1.00 60.10 101 ILE E O 1
ATOM 8686 N N . GLU E 1 102 ? -61.475 45.219 8.070 1.00 57.14 102 GLU E N 1
ATOM 8687 C CA . GLU E 1 102 ? -60.622 44.204 8.696 1.00 56.80 102 GLU E CA 1
ATOM 8688 C C . GLU E 1 102 ? -59.744 43.509 7.655 1.00 58.93 102 GLU E C 1
ATOM 8689 O O . GLU E 1 102 ? -60.215 43.222 6.549 1.00 57.58 102 GLU E O 1
ATOM 8695 N N . ALA E 1 103 ? -58.478 43.216 8.014 1.00 54.84 103 ALA E N 1
ATOM 8696 C CA . ALA E 1 103 ? -57.554 42.493 7.138 1.00 52.86 103 ALA E CA 1
ATOM 8697 C C . ALA E 1 103 ? -57.955 41.020 7.066 1.00 55.59 103 ALA E C 1
ATOM 8698 O O . ALA E 1 103 ? -58.501 40.479 8.034 1.00 56.30 103 ALA E O 1
ATOM 8700 N N . GLY E 1 104 ? -57.698 40.398 5.923 1.00 50.04 104 GLY E N 1
ATOM 8701 C CA . GLY E 1 104 ? -58.026 38.999 5.680 1.00 48.56 104 GLY E CA 1
ATOM 8702 C C . GLY E 1 104 ? -58.365 38.732 4.231 1.00 50.36 104 GLY E C 1
ATOM 8703 O O . GLY E 1 104 ? -58.280 39.637 3.398 1.00 50.10 104 GLY E O 1
ATOM 8704 N N . ALA E 1 105 ? -58.716 37.480 3.913 1.00 45.51 105 ALA E N 1
ATOM 8705 C CA . ALA E 1 105 ? -59.067 37.095 2.547 1.00 43.39 105 ALA E CA 1
ATOM 8706 C C . ALA E 1 105 ? -60.553 36.867 2.416 1.00 46.27 105 ALA E C 1
ATOM 8707 O O . ALA E 1 105 ? -61.223 36.445 3.357 1.00 46.92 105 ALA E O 1
ATOM 8709 N N . GLU E 1 106 ? -61.058 37.165 1.235 1.00 41.52 106 GLU E N 1
ATOM 8710 C CA . GLU E 1 106 ? -62.460 37.094 0.874 1.00 41.20 106 GLU E CA 1
ATOM 8711 C C . GLU E 1 106 ? -62.575 36.296 -0.416 1.00 42.26 106 GLU E C 1
ATOM 8712 O O . GLU E 1 106 ? -61.716 36.425 -1.293 1.00 40.38 106 GLU E O 1
ATOM 8718 N N . LEU E 1 107 ? -63.602 35.443 -0.524 1.00 38.32 107 LEU E N 1
ATOM 8719 C CA . LEU E 1 107 ? -63.802 34.692 -1.760 1.00 37.26 107 LEU E CA 1
ATOM 8720 C C . LEU E 1 107 ? -65.151 35.013 -2.393 1.00 40.88 107 LEU E C 1
ATOM 8721 O O . LEU E 1 107 ? -66.170 35.019 -1.711 1.00 40.65 107 LEU E O 1
ATOM 8726 N N . ILE E 1 108 ? -65.139 35.282 -3.709 1.00 37.93 108 ILE E N 1
ATOM 8727 C CA . ILE E 1 108 ? -66.335 35.485 -4.524 1.00 38.49 108 ILE E CA 1
ATOM 8728 C C . ILE E 1 108 ? -66.372 34.285 -5.465 1.00 41.97 108 ILE E C 1
ATOM 8729 O O . ILE E 1 108 ? -65.498 34.138 -6.316 1.00 40.45 108 ILE E O 1
ATOM 8734 N N . ILE E 1 109 ? -67.331 33.388 -5.250 1.00 39.90 109 ILE E N 1
ATOM 8735 C CA . ILE E 1 109 ? -67.451 32.171 -6.039 1.00 40.58 109 ILE E CA 1
ATOM 8736 C C . ILE E 1 109 ? -68.772 32.179 -6.814 1.00 46.54 109 ILE E C 1
ATOM 8737 O O . ILE E 1 109 ? -69.799 32.612 -6.295 1.00 46.78 109 ILE E O 1
ATOM 8742 N N . SER E 1 110 ? -68.720 31.732 -8.074 1.00 44.82 110 SER E N 1
ATOM 8743 C CA . SER E 1 110 ? -69.885 31.613 -8.938 1.00 46.62 110 SER E CA 1
ATOM 8744 C C . SER E 1 110 ? -69.795 30.344 -9.780 1.00 52.61 110 SER E C 1
ATOM 8745 O O . SER E 1 110 ? -68.710 29.798 -9.966 1.00 52.18 110 SER E O 1
ATOM 8748 N N . GLY E 1 111 ? -70.940 29.877 -10.254 1.00 51.28 111 GLY E N 1
ATOM 8749 C CA . GLY E 1 111 ? -71.037 28.687 -11.087 1.00 52.23 111 GLY E CA 1
ATOM 8750 C C . GLY E 1 111 ? -71.641 29.003 -12.434 1.00 57.34 111 GLY E C 1
ATOM 8751 O O . GLY E 1 111 ? -71.110 29.835 -13.177 1.00 56.70 111 GLY E O 1
ATOM 8752 N N . THR E 1 112 ? -72.787 28.371 -12.725 1.00 55.10 112 THR E N 1
ATOM 8753 C CA . THR E 1 112 ? -73.532 28.532 -13.978 1.00 56.27 112 THR E CA 1
ATOM 8754 C C . THR E 1 112 ? -74.118 29.947 -14.116 1.00 59.77 112 THR E C 1
ATOM 8755 O O . THR E 1 112 ? -74.322 30.409 -15.242 1.00 60.60 112 THR E O 1
ATOM 8759 N N . ALA E 1 113 ? -74.363 30.637 -12.980 1.00 54.80 113 ALA E N 1
ATOM 8760 C CA . ALA E 1 113 ? -74.917 31.993 -12.931 1.00 54.19 113 ALA E CA 1
ATOM 8761 C C . ALA E 1 113 ? -73.933 33.053 -13.443 1.00 56.55 113 ALA E C 1
ATOM 8762 O O . ALA E 1 113 ? -74.368 34.031 -14.052 1.00 56.99 113 ALA E O 1
ATOM 8764 N N . GLY E 1 114 ? -72.638 32.853 -13.184 1.00 51.05 114 GLY E N 1
ATOM 8765 C CA . GLY E 1 114 ? -71.575 33.774 -13.574 1.00 49.63 114 GLY E CA 1
ATOM 8766 C C . GLY E 1 114 ? -71.588 35.061 -12.773 1.00 53.13 114 GLY E C 1
ATOM 8767 O O . GLY E 1 114 ? -72.064 35.083 -11.636 1.00 53.32 114 GLY E O 1
ATOM 8768 N N . GLY E 1 115 ? -71.063 36.128 -13.372 1.00 49.06 115 GLY E N 1
ATOM 8769 C CA . GLY E 1 115 ? -71.023 37.470 -12.793 1.00 48.03 115 GLY E CA 1
ATOM 8770 C C . GLY E 1 115 ? -69.982 37.751 -11.727 1.00 49.33 115 GLY E C 1
ATOM 8771 O O . GLY E 1 115 ? -70.086 38.769 -11.036 1.00 48.59 115 GLY E O 1
ATOM 8772 N N . LYS E 1 116 ? -68.958 36.882 -11.593 1.00 43.81 116 LYS E N 1
ATOM 8773 C CA . LYS E 1 116 ? -67.910 37.064 -10.586 1.00 41.57 116 LYS E CA 1
ATOM 8774 C C . LYS E 1 116 ? -67.011 38.273 -10.956 1.00 46.00 116 LYS E C 1
ATOM 8775 O O . LYS E 1 116 ? -66.681 39.055 -10.066 1.00 45.89 116 LYS E O 1
ATOM 8781 N N . THR E 1 117 ? -66.677 38.458 -12.252 1.00 42.84 117 THR E N 1
ATOM 8782 C CA . THR E 1 117 ? -65.853 39.576 -12.737 1.00 42.68 117 THR E CA 1
ATOM 8783 C C . THR E 1 117 ? -66.631 40.903 -12.605 1.00 47.53 117 THR E C 1
ATOM 8784 O O . THR E 1 117 ? -66.059 41.901 -12.164 1.00 47.48 117 THR E O 1
ATOM 8788 N N . VAL E 1 118 ? -67.931 40.897 -12.962 1.00 44.61 118 VAL E N 1
ATOM 8789 C CA . VAL E 1 118 ? -68.819 42.060 -12.881 1.00 45.25 118 VAL E CA 1
ATOM 8790 C C . VAL E 1 118 ? -68.935 42.519 -11.415 1.00 49.67 118 VAL E C 1
ATOM 8791 O O . VAL E 1 118 ? -68.857 43.724 -11.151 1.00 50.36 118 VAL E O 1
ATOM 8795 N N . LEU E 1 119 ? -69.070 41.563 -10.471 1.00 45.85 119 LEU E N 1
ATOM 8796 C CA . LEU E 1 119 ? -69.153 41.859 -9.038 1.00 45.75 119 LEU E CA 1
ATOM 8797 C C . LEU E 1 119 ? -67.835 42.401 -8.496 1.00 48.45 119 LEU E C 1
ATOM 8798 O O . LEU E 1 119 ? -67.854 43.318 -7.675 1.00 48.74 119 LEU E O 1
ATOM 8803 N N . THR E 1 120 ? -66.699 41.839 -8.955 1.00 43.60 120 THR E N 1
ATOM 8804 C CA . THR E 1 120 ? -65.350 42.242 -8.553 1.00 42.80 120 THR E CA 1
ATOM 8805 C C . THR E 1 120 ? -65.129 43.710 -8.927 1.00 47.56 120 THR E C 1
ATOM 8806 O O . THR E 1 120 ? -64.719 44.494 -8.067 1.00 48.23 120 THR E O 1
ATOM 8810 N N . ASN E 1 121 ? -65.445 44.079 -10.191 1.00 43.46 121 ASN E N 1
ATOM 8811 C CA . ASN E 1 121 ? -65.317 45.437 -10.717 1.00 43.89 121 ASN E CA 1
ATOM 8812 C C . ASN E 1 121 ? -66.225 46.406 -9.963 1.00 48.47 121 ASN E C 1
ATOM 8813 O O . ASN E 1 121 ? -65.831 47.548 -9.727 1.00 49.25 121 ASN E O 1
ATOM 8818 N N . HIS E 1 122 ? -67.420 45.934 -9.553 1.00 44.74 122 HIS E N 1
ATOM 8819 C CA . HIS E 1 122 ? -68.393 46.705 -8.778 1.00 45.13 122 HIS E CA 1
ATOM 8820 C C . HIS E 1 122 ? -67.822 47.042 -7.395 1.00 48.10 122 HIS E C 1
ATOM 8821 O O . HIS E 1 122 ? -67.831 48.213 -7.013 1.00 48.50 122 HIS E O 1
ATOM 8828 N N . TYR E 1 123 ? -67.307 46.025 -6.668 1.00 43.41 123 TYR E N 1
ATOM 8829 C CA . TYR E 1 123 ? -66.732 46.190 -5.334 1.00 42.94 123 TYR E CA 1
ATOM 8830 C C . TYR E 1 123 ? -65.440 47.002 -5.364 1.00 47.12 123 TYR E C 1
ATOM 8831 O O . TYR E 1 123 ? -65.227 47.806 -4.456 1.00 47.17 123 TYR E O 1
ATOM 8840 N N . ALA E 1 124 ? -64.595 46.819 -6.404 1.00 43.14 124 ALA E N 1
ATOM 8841 C CA . ALA E 1 124 ? -63.339 47.549 -6.551 1.00 43.14 124 ALA E CA 1
ATOM 8842 C C . ALA E 1 124 ? -63.586 49.047 -6.757 1.00 48.56 124 ALA E C 1
ATOM 8843 O O . ALA E 1 124 ? -62.884 49.856 -6.147 1.00 49.52 124 ALA E O 1
ATOM 8845 N N . ALA E 1 125 ? -64.593 49.413 -7.585 1.00 44.94 125 ALA E N 1
ATOM 8846 C CA . ALA E 1 125 ? -64.967 50.807 -7.857 1.00 46.24 125 ALA E CA 1
ATOM 8847 C C . ALA E 1 125 ? -65.573 51.459 -6.613 1.00 51.37 125 ALA E C 1
ATOM 8848 O O . ALA E 1 125 ? -65.341 52.641 -6.363 1.00 52.65 125 ALA E O 1
ATOM 8850 N N . GLN E 1 126 ? -66.328 50.668 -5.828 1.00 47.38 126 GLN E N 1
ATOM 8851 C CA . GLN E 1 126 ? -66.984 51.057 -4.580 1.00 47.99 126 GLN E CA 1
ATOM 8852 C C . GLN E 1 126 ? -65.936 51.401 -3.513 1.00 52.43 126 GLN E C 1
ATOM 8853 O O . GLN E 1 126 ? -66.093 52.389 -2.799 1.00 53.87 126 GLN E O 1
ATOM 8859 N N . MET E 1 127 ? -64.855 50.597 -3.430 1.00 48.07 127 MET E N 1
ATOM 8860 C CA . MET E 1 127 ? -63.747 50.784 -2.486 1.00 48.00 127 MET E CA 1
ATOM 8861 C C . MET E 1 127 ? -62.881 51.965 -2.892 1.00 54.90 127 MET E C 1
ATOM 8862 O O . MET E 1 127 ? -62.402 52.693 -2.022 1.00 55.50 127 MET E O 1
ATOM 8867 N N . CYS E 1 128 ? -62.679 52.150 -4.210 1.00 53.08 128 CYS E N 1
ATOM 8868 C CA . CYS E 1 128 ? -61.904 53.246 -4.787 1.00 54.96 128 CYS E CA 1
ATOM 8869 C C . CYS E 1 128 ? -62.608 54.582 -4.492 1.00 62.28 128 CYS E C 1
ATOM 8870 O O . CYS E 1 128 ? -61.947 55.546 -4.105 1.00 63.55 128 CYS E O 1
ATOM 8873 N N . ALA E 1 129 ? -63.954 54.612 -4.622 1.00 59.98 129 ALA E N 1
ATOM 8874 C CA . ALA E 1 129 ? -64.798 55.781 -4.348 1.00 62.09 129 ALA E CA 1
ATOM 8875 C C . ALA E 1 129 ? -64.821 56.122 -2.852 1.00 67.23 129 ALA E C 1
ATOM 8876 O O . ALA E 1 129 ? -65.008 57.284 -2.491 1.00 69.34 129 ALA E O 1
ATOM 8878 N N . LYS E 1 130 ? -64.624 55.106 -1.993 1.00 62.34 130 LYS E N 1
ATOM 8879 C CA . LYS E 1 130 ? -64.598 55.233 -0.537 1.00 62.99 130 LYS E CA 1
ATOM 8880 C C . LYS E 1 130 ? -63.329 55.960 -0.059 1.00 68.30 130 LYS E C 1
ATOM 8881 O O . LYS E 1 130 ? -63.377 56.641 0.961 1.00 70.39 130 LYS E O 1
ATOM 8887 N N . GLY E 1 131 ? -62.230 55.824 -0.803 1.00 63.32 131 GLY E N 1
ATOM 8888 C CA . GLY E 1 131 ? -60.959 56.468 -0.485 1.00 63.96 131 GLY E CA 1
ATOM 8889 C C . GLY E 1 131 ? -59.794 55.523 -0.263 1.00 65.83 131 GLY E C 1
ATOM 8890 O O . GLY E 1 131 ? -58.719 55.961 0.153 1.00 66.93 131 GLY E O 1
ATOM 8891 N N . LEU E 1 132 ? -59.993 54.225 -0.542 1.00 58.99 132 LEU E N 1
ATOM 8892 C CA . LEU E 1 132 ? -58.971 53.189 -0.388 1.00 56.60 132 LEU E CA 1
ATOM 8893 C C . LEU E 1 132 ? -58.109 53.083 -1.643 1.00 58.57 132 LEU E C 1
ATOM 8894 O O . LEU E 1 132 ? -58.603 53.329 -2.748 1.00 58.14 132 LEU E O 1
ATOM 8899 N N . LYS E 1 133 ? -56.825 52.705 -1.474 1.00 53.13 133 LYS E N 1
ATOM 8900 C CA . LYS E 1 133 ? -55.922 52.478 -2.601 1.00 51.01 133 LYS E CA 1
ATOM 8901 C C . LYS E 1 133 ? -56.165 51.040 -3.052 1.00 49.79 133 LYS E C 1
ATOM 8902 O O . LYS E 1 133 ? -55.833 50.093 -2.333 1.00 47.63 133 LYS E O 1
ATOM 8908 N N . VAL E 1 134 ? -56.835 50.892 -4.201 1.00 44.76 134 VAL E N 1
ATOM 8909 C CA . VAL E 1 134 ? -57.258 49.606 -4.750 1.00 42.68 134 VAL E CA 1
ATOM 8910 C C . VAL E 1 134 ? -56.375 49.175 -5.938 1.00 46.17 134 VAL E C 1
ATOM 8911 O O . VAL E 1 134 ? -56.110 49.965 -6.847 1.00 46.73 134 VAL E O 1
ATOM 8915 N N . ALA E 1 135 ? -55.941 47.904 -5.915 1.00 41.44 135 ALA E N 1
ATOM 8916 C CA . ALA E 1 135 ? -55.175 47.254 -6.976 1.00 40.41 135 ALA E CA 1
ATOM 8917 C C . ALA E 1 135 ? -55.922 46.008 -7.458 1.00 44.04 135 ALA E C 1
ATOM 8918 O O . ALA E 1 135 ? -56.565 45.315 -6.664 1.00 42.89 135 ALA E O 1
ATOM 8920 N N . VAL E 1 136 ? -55.884 45.756 -8.768 1.00 40.95 136 VAL E N 1
ATOM 8921 C CA . VAL E 1 136 ? -56.548 44.606 -9.373 1.00 40.16 136 VAL E CA 1
ATOM 8922 C C . VAL E 1 136 ? -55.518 43.858 -10.225 1.00 44.04 136 VAL E C 1
ATOM 8923 O O . VAL E 1 136 ? -54.666 44.486 -10.864 1.00 44.69 136 VAL E O 1
ATOM 8927 N N . VAL E 1 137 ? -55.584 42.517 -10.200 1.00 38.88 137 VAL E N 1
ATOM 8928 C CA . VAL E 1 137 ? -54.735 41.655 -11.003 1.00 38.25 137 VAL E CA 1
ATOM 8929 C C . VAL E 1 137 ? -55.652 40.604 -11.660 1.00 40.83 137 VAL E C 1
ATOM 8930 O O . VAL E 1 137 ? -56.400 39.894 -10.986 1.00 40.04 137 VAL E O 1
ATOM 8934 N N . SER E 1 138 ? -55.644 40.589 -12.995 1.00 37.05 138 SER E N 1
ATOM 8935 C CA . SER E 1 138 ? -56.437 39.681 -13.818 1.00 35.23 138 SER E CA 1
ATOM 8936 C C . SER E 1 138 ? -55.569 38.540 -14.293 1.00 35.52 138 SER E C 1
ATOM 8937 O O . SER E 1 138 ? -54.476 38.775 -14.814 1.00 36.07 138 SER E O 1
ATOM 8940 N N . MET E 1 139 ? -56.033 37.303 -14.081 1.00 28.98 139 MET E N 1
ATOM 8941 C CA . MET E 1 139 ? -55.319 36.075 -14.441 1.00 27.52 139 MET E CA 1
ATOM 8942 C C . MET E 1 139 ? -56.302 34.906 -14.639 1.00 35.71 139 MET E C 1
ATOM 8943 O O . MET E 1 139 ? -57.481 35.042 -14.312 1.00 35.76 139 MET E O 1
ATOM 8948 N N . ALA E 1 140 ? -55.810 33.768 -15.192 1.00 35.22 140 ALA E N 1
ATOM 8949 C CA . ALA E 1 140 ? -56.540 32.511 -15.440 1.00 36.47 140 ALA E CA 1
ATOM 8950 C C . ALA E 1 140 ? -57.897 32.702 -16.143 1.00 43.20 140 ALA E C 1
ATOM 8951 O O . ALA E 1 140 ? -58.836 31.949 -15.874 1.00 44.61 140 ALA E O 1
ATOM 8953 N N . GLU E 1 141 ? -57.993 33.676 -17.058 1.00 40.22 141 GLU E N 1
ATOM 8954 C CA . GLU E 1 141 ? -59.238 33.959 -17.761 1.00 41.43 141 GLU E CA 1
ATOM 8955 C C . GLU E 1 141 ? -58.996 34.398 -19.204 1.00 46.69 141 GLU E C 1
ATOM 8956 O O . GLU E 1 141 ? -57.880 34.791 -19.557 1.00 46.48 141 GLU E O 1
ATOM 8962 N N . ALA E 1 142 ? -60.051 34.326 -20.036 1.00 44.66 142 ALA E N 1
ATOM 8963 C CA . ALA E 1 142 ? -60.015 34.740 -21.437 1.00 46.52 142 ALA E CA 1
ATOM 8964 C C . ALA E 1 142 ? -59.713 36.236 -21.536 1.00 51.81 142 ALA E C 1
ATOM 8965 O O . ALA E 1 142 ? -60.171 37.008 -20.689 1.00 51.48 142 ALA E O 1
ATOM 8967 N N . GLU E 1 143 ? -58.900 36.628 -22.540 1.00 49.21 143 GLU E N 1
ATOM 8968 C CA . GLU E 1 143 ? -58.466 38.004 -22.827 1.00 49.45 143 GLU E CA 1
ATOM 8969 C C . GLU E 1 143 ? -57.504 38.538 -21.741 1.00 51.69 143 GLU E C 1
ATOM 8970 O O . GLU E 1 143 ? -57.289 39.752 -21.665 1.00 53.05 143 GLU E O 1
ATOM 8976 N N . ARG E 1 144 ? -56.907 37.644 -20.922 1.00 44.69 144 ARG E N 1
ATOM 8977 C CA . ARG E 1 144 ? -55.990 38.045 -19.850 1.00 42.22 144 ARG E CA 1
ATOM 8978 C C . ARG E 1 144 ? -54.598 37.432 -20.077 1.00 45.76 144 ARG E C 1
ATOM 8979 O O . ARG E 1 144 ? -54.488 36.203 -20.162 1.00 45.72 144 ARG E O 1
ATOM 8987 N N . PRO E 1 145 ? -53.530 38.267 -20.178 1.00 41.77 145 PRO E N 1
ATOM 8988 C CA . PRO E 1 145 ? -52.183 37.720 -20.444 1.00 41.35 145 PRO E CA 1
ATOM 8989 C C . PRO E 1 145 ? -51.639 36.772 -19.368 1.00 43.99 145 PRO E C 1
ATOM 8990 O O . PRO E 1 145 ? -50.983 35.800 -19.733 1.00 45.11 145 PRO E O 1
ATOM 8994 N N . LEU E 1 146 ? -51.893 37.031 -18.066 1.00 38.42 146 LEU E N 1
ATOM 8995 C CA . LEU E 1 146 ? -51.392 36.163 -16.990 1.00 36.41 146 LEU E CA 1
ATOM 8996 C C . LEU E 1 146 ? -52.159 34.829 -16.923 1.00 39.34 146 LEU E C 1
ATOM 8997 O O . LEU E 1 146 ? -53.388 34.819 -16.868 1.00 38.82 146 LEU E O 1
ATOM 9002 N N . TYR E 1 147 ? -51.414 33.711 -16.942 1.00 35.54 147 TYR E N 1
ATOM 9003 C CA . TYR E 1 147 ? -51.932 32.342 -16.908 1.00 34.96 147 TYR E CA 1
ATOM 9004 C C . TYR E 1 147 ? -52.643 32.037 -15.584 1.00 39.11 147 TYR E C 1
ATOM 9005 O O . TYR E 1 147 ? -53.607 31.271 -15.575 1.00 39.50 147 TYR E O 1
ATOM 9014 N N . GLY E 1 148 ? -52.151 32.612 -14.491 1.00 35.41 148 GLY E N 1
ATOM 9015 C CA . GLY E 1 148 ? -52.748 32.458 -13.173 1.00 34.78 148 GLY E CA 1
ATOM 9016 C C . GLY E 1 148 ? -52.216 31.352 -12.289 1.00 39.90 148 GLY E C 1
ATOM 9017 O O . GLY E 1 148 ? -52.952 30.859 -11.426 1.00 40.80 148 GLY E O 1
ATOM 9018 N N . SER E 1 149 ? -50.930 30.984 -12.451 1.00 35.54 149 SER E N 1
ATOM 9019 C CA . SER E 1 149 ? -50.276 29.957 -11.631 1.00 34.81 149 SER E CA 1
ATOM 9020 C C . SER E 1 149 ? -50.118 30.432 -10.171 1.00 39.53 149 SER E C 1
ATOM 9021 O O . SER E 1 149 ? -50.329 31.619 -9.882 1.00 38.26 149 SER E O 1
ATOM 9024 N N . VAL E 1 150 ? -49.730 29.510 -9.258 1.00 37.50 150 VAL E N 1
ATOM 9025 C CA . VAL E 1 150 ? -49.507 29.812 -7.833 1.00 37.26 150 VAL E CA 1
ATOM 9026 C C . VAL E 1 150 ? -48.416 30.907 -7.715 1.00 41.62 150 VAL E C 1
ATOM 9027 O O . VAL E 1 150 ? -48.539 31.796 -6.867 1.00 41.78 150 VAL E O 1
ATOM 9031 N N . LEU E 1 151 ? -47.398 30.875 -8.612 1.00 37.70 151 LEU E N 1
ATOM 9032 C CA . LEU E 1 151 ? -46.325 31.873 -8.677 1.00 37.44 151 LEU E CA 1
ATOM 9033 C C . LEU E 1 151 ? -46.903 33.262 -8.926 1.00 40.41 151 LEU E C 1
ATOM 9034 O O . LEU E 1 151 ? -46.552 34.195 -8.209 1.00 40.40 151 LEU E O 1
ATOM 9039 N N . HIS E 1 152 ? -47.807 33.387 -9.926 1.00 36.16 152 HIS E N 1
ATOM 9040 C CA . HIS E 1 152 ? -48.457 34.643 -10.301 1.00 35.26 152 HIS E CA 1
ATOM 9041 C C . HIS E 1 152 ? -49.275 35.205 -9.143 1.00 40.41 152 HIS E C 1
ATOM 9042 O O . HIS E 1 152 ? -49.272 36.419 -8.947 1.00 40.97 152 HIS E O 1
ATOM 9049 N N . VAL E 1 153 ? -49.926 34.323 -8.347 1.00 37.03 153 VAL E N 1
ATOM 9050 C CA . VAL E 1 153 ? -50.742 34.710 -7.190 1.00 36.86 153 VAL E CA 1
ATOM 9051 C C . VAL E 1 153 ? -49.833 35.306 -6.109 1.00 42.50 153 VAL E C 1
ATOM 9052 O O . VAL E 1 153 ? -50.084 36.431 -5.677 1.00 42.49 153 VAL E O 1
ATOM 9056 N N . PHE E 1 154 ? -48.761 34.581 -5.720 1.00 39.86 154 PHE E N 1
ATOM 9057 C CA . PHE E 1 154 ? -47.818 35.027 -4.696 1.00 40.45 154 PHE E CA 1
ATOM 9058 C C . PHE E 1 154 ? -47.016 36.252 -5.128 1.00 43.61 154 PHE E C 1
ATOM 9059 O O . PHE E 1 154 ? -46.763 37.116 -4.283 1.00 43.56 154 PHE E O 1
ATOM 9067 N N . ALA E 1 155 ? -46.666 36.364 -6.430 1.00 39.57 155 ALA E N 1
ATOM 9068 C CA . ALA E 1 155 ? -45.957 37.538 -6.952 1.00 40.18 155 ALA E CA 1
ATOM 9069 C C . ALA E 1 155 ? -46.841 38.782 -6.859 1.00 43.99 155 ALA E C 1
ATOM 9070 O O . ALA E 1 155 ? -46.368 39.832 -6.434 1.00 44.39 155 ALA E O 1
ATOM 9072 N N . ALA E 1 156 ? -48.139 38.647 -7.210 1.00 39.78 156 ALA E N 1
ATOM 9073 C CA . ALA E 1 156 ? -49.119 39.732 -7.135 1.00 39.08 156 ALA E CA 1
ATOM 9074 C C . ALA E 1 156 ? -49.350 40.149 -5.684 1.00 40.79 156 ALA E C 1
ATOM 9075 O O . ALA E 1 156 ? -49.362 41.345 -5.406 1.00 41.08 156 ALA E O 1
ATOM 9077 N N . LEU E 1 157 ? -49.503 39.169 -4.763 1.00 35.77 157 LEU E N 1
ATOM 9078 C CA . LEU E 1 157 ? -49.698 39.425 -3.332 1.00 35.52 157 LEU E CA 1
ATOM 9079 C C . LEU E 1 157 ? -48.515 40.203 -2.763 1.00 41.38 157 LEU E C 1
ATOM 9080 O O . LEU E 1 157 ? -48.725 41.201 -2.073 1.00 42.53 157 LEU E O 1
ATOM 9085 N N . HIS E 1 158 ? -47.275 39.783 -3.103 1.00 37.56 158 HIS E N 1
ATOM 9086 C CA . HIS E 1 158 ? -46.052 40.430 -2.630 1.00 37.96 158 HIS E CA 1
ATOM 9087 C C . HIS E 1 158 ? -45.924 41.856 -3.168 1.00 42.24 158 HIS E C 1
ATOM 9088 O O . HIS E 1 158 ? -45.627 42.761 -2.384 1.00 42.71 158 HIS E O 1
ATOM 9095 N N . LEU E 1 159 ? -46.181 42.059 -4.484 1.00 38.37 159 LEU E N 1
ATOM 9096 C CA . LEU E 1 159 ? -46.110 43.372 -5.137 1.00 39.20 159 LEU E CA 1
ATOM 9097 C C . LEU E 1 159 ? -47.135 44.353 -4.578 1.00 45.77 159 LEU E C 1
ATOM 9098 O O . LEU E 1 159 ? -46.867 45.551 -4.559 1.00 48.25 159 LEU E O 1
ATOM 9103 N N . ALA E 1 160 ? -48.293 43.856 -4.124 1.00 41.74 160 ALA E N 1
ATOM 9104 C CA . ALA E 1 160 ? -49.336 44.680 -3.521 1.00 42.36 160 ALA E CA 1
ATOM 9105 C C . ALA E 1 160 ? -49.019 44.946 -2.054 1.00 47.62 160 ALA E C 1
ATOM 9106 O O . ALA E 1 160 ? -49.274 46.046 -1.570 1.00 48.68 160 ALA E O 1
ATOM 9108 N N . ALA E 1 161 ? -48.464 43.932 -1.354 1.00 43.89 161 ALA E N 1
ATOM 9109 C CA . ALA E 1 161 ? -48.108 43.970 0.065 1.00 44.42 161 ALA E CA 1
ATOM 9110 C C . ALA E 1 161 ? -47.028 45.014 0.383 1.00 49.61 161 ALA E C 1
ATOM 9111 O O . ALA E 1 161 ? -47.193 45.775 1.337 1.00 50.72 161 ALA E O 1
ATOM 9113 N N . VAL E 1 162 ? -45.934 45.051 -0.408 1.00 45.69 162 VAL E N 1
ATOM 9114 C CA . VAL E 1 162 ? -44.799 45.974 -0.210 1.00 46.40 162 VAL E CA 1
ATOM 9115 C C . VAL E 1 162 ? -45.134 47.402 -0.722 1.00 51.43 162 VAL E C 1
ATOM 9116 O O . VAL E 1 162 ? -44.404 48.347 -0.421 1.00 52.65 162 VAL E O 1
ATOM 9120 N N . SER E 1 163 ? -46.234 47.548 -1.482 1.00 47.38 163 SER E N 1
ATOM 9121 C CA . SER E 1 163 ? -46.672 48.820 -2.053 1.00 48.34 163 SER E CA 1
ATOM 9122 C C . SER E 1 163 ? -47.820 49.433 -1.238 1.00 53.03 163 SER E C 1
ATOM 9123 O O . SER E 1 163 ? -48.339 48.797 -0.319 1.00 51.25 163 SER E O 1
ATOM 9126 N N . ASP E 1 164 ? -48.204 50.683 -1.570 1.00 52.32 164 ASP E N 1
ATOM 9127 C CA . ASP E 1 164 ? -49.286 51.402 -0.902 1.00 53.21 164 ASP E CA 1
ATOM 9128 C C . ASP E 1 164 ? -50.626 50.941 -1.489 1.00 55.91 164 ASP E C 1
ATOM 9129 O O . ASP E 1 164 ? -51.270 51.668 -2.252 1.00 56.02 164 ASP E O 1
ATOM 9134 N N . VAL E 1 165 ? -51.009 49.693 -1.160 1.00 50.64 165 VAL E N 1
ATOM 9135 C CA . VAL E 1 165 ? -52.251 49.052 -1.596 1.00 48.58 165 VAL E CA 1
ATOM 9136 C C . VAL E 1 165 ? -53.009 48.599 -0.351 1.00 51.75 165 VAL E C 1
ATOM 9137 O O . VAL E 1 165 ? -52.482 47.814 0.440 1.00 50.77 165 VAL E O 1
ATOM 9141 N N . ASP E 1 166 ? -54.241 49.092 -0.185 1.00 48.70 166 ASP E N 1
ATOM 9142 C CA . ASP E 1 166 ? -55.097 48.730 0.942 1.00 48.31 166 ASP E CA 1
ATOM 9143 C C . ASP E 1 166 ? -55.924 47.486 0.603 1.00 48.79 166 ASP E C 1
ATOM 9144 O O . ASP E 1 166 ? -56.020 46.573 1.428 1.00 48.27 166 ASP E O 1
ATOM 9149 N N . VAL E 1 167 ? -56.521 47.450 -0.609 1.00 42.93 167 VAL E N 1
ATOM 9150 C CA . VAL E 1 167 ? -57.356 46.335 -1.072 1.00 40.49 167 VAL E CA 1
ATOM 9151 C C . VAL E 1 167 ? -56.841 45.816 -2.415 1.00 42.30 167 VAL E C 1
ATOM 9152 O O . VAL E 1 167 ? -56.618 46.600 -3.337 1.00 43.00 167 VAL E O 1
ATOM 9156 N N . LEU E 1 168 ? -56.668 44.486 -2.515 1.00 36.59 168 LEU E N 1
ATOM 9157 C CA . LEU E 1 168 ? -56.215 43.771 -3.715 1.00 34.53 168 LEU E CA 1
ATOM 9158 C C . LEU E 1 168 ? -57.319 42.831 -4.221 1.00 38.05 168 LEU E C 1
ATOM 9159 O O . LEU E 1 168 ? -57.906 42.085 -3.430 1.00 37.87 168 LEU E O 1
ATOM 9164 N N . TYR E 1 169 ? -57.589 42.863 -5.533 1.00 34.06 169 TYR E N 1
ATOM 9165 C CA . TYR E 1 169 ? -58.568 41.982 -6.163 1.00 33.49 169 TYR E CA 1
ATOM 9166 C C . TYR E 1 169 ? -57.835 41.038 -7.105 1.00 38.20 169 TYR E C 1
ATOM 9167 O O . TYR E 1 169 ? -57.107 41.491 -7.993 1.00 37.78 169 TYR E O 1
ATOM 9176 N N . VAL E 1 170 ? -57.965 39.726 -6.861 1.00 35.60 170 VAL E N 1
ATOM 9177 C CA . VAL E 1 170 ? -57.306 38.691 -7.663 1.00 35.48 170 VAL E CA 1
ATOM 9178 C C . VAL E 1 170 ? -58.401 37.897 -8.388 1.00 39.70 170 VAL E C 1
ATOM 9179 O O . VAL E 1 170 ? -59.119 37.105 -7.763 1.00 38.44 170 VAL E O 1
ATOM 9183 N N . ASP E 1 171 ? -58.537 38.145 -9.705 1.00 37.26 171 ASP E N 1
ATOM 9184 C CA . ASP E 1 171 ? -59.546 37.513 -10.556 1.00 37.61 171 ASP E CA 1
ATOM 9185 C C . ASP E 1 171 ? -58.860 36.764 -11.727 1.00 42.30 171 ASP E C 1
ATOM 9186 O O . ASP E 1 171 ? -58.411 37.417 -12.661 1.00 42.90 171 ASP E O 1
ATOM 9191 N N . SER E 1 172 ? -58.728 35.417 -11.689 1.00 39.06 172 SER E N 1
ATOM 9192 C CA . SER E 1 172 ? -59.253 34.480 -10.688 1.00 38.87 172 SER E CA 1
ATOM 9193 C C . SER E 1 172 ? -58.230 33.422 -10.241 1.00 41.62 172 SER E C 1
ATOM 9194 O O . SER E 1 172 ? -57.089 33.421 -10.707 1.00 41.78 172 SER E O 1
ATOM 9197 N N . LEU E 1 173 ? -58.684 32.485 -9.375 1.00 36.36 173 LEU E N 1
ATOM 9198 C CA . LEU E 1 173 ? -57.913 31.348 -8.864 1.00 35.13 173 LEU E CA 1
ATOM 9199 C C . LEU E 1 173 ? -58.182 30.059 -9.679 1.00 39.38 173 LEU E C 1
ATOM 9200 O O . LEU E 1 173 ? -57.825 28.968 -9.213 1.00 39.03 173 LEU E O 1
ATOM 9205 N N . ARG E 1 174 ? -58.798 30.186 -10.887 1.00 35.94 174 ARG E N 1
ATOM 9206 C CA . ARG E 1 174 ? -59.155 29.070 -11.780 1.00 36.67 174 ARG E CA 1
ATOM 9207 C C . ARG E 1 174 ? -57.968 28.127 -12.050 1.00 41.50 174 ARG E C 1
ATOM 9208 O O . ARG E 1 174 ? -58.124 26.911 -11.928 1.00 42.61 174 ARG E O 1
ATOM 9216 N N . SER E 1 175 ? -56.800 28.681 -12.401 1.00 37.92 175 SER E N 1
ATOM 9217 C CA . SER E 1 175 ? -55.599 27.906 -12.712 1.00 37.94 175 SER E CA 1
ATOM 9218 C C . SER E 1 175 ? -55.025 27.231 -11.455 1.00 41.01 175 SER E C 1
ATOM 9219 O O . SER E 1 175 ? -54.652 26.061 -11.527 1.00 41.55 175 SER E O 1
ATOM 9222 N N . VAL E 1 176 ? -54.993 27.946 -10.308 1.00 36.19 176 VAL E N 1
ATOM 9223 C CA . VAL E 1 176 ? -54.518 27.440 -9.011 1.00 35.73 176 VAL E CA 1
ATOM 9224 C C . VAL E 1 176 ? -55.405 26.254 -8.578 1.00 41.71 176 VAL E C 1
ATOM 9225 O O . VAL E 1 176 ? -54.878 25.212 -8.184 1.00 42.08 176 VAL E O 1
ATOM 9229 N N . TYR E 1 177 ? -56.744 26.408 -8.711 1.00 38.48 177 TYR E N 1
ATOM 9230 C CA . TYR E 1 177 ? -57.737 25.383 -8.399 1.00 38.86 177 TYR E CA 1
ATOM 9231 C C . TYR E 1 177 ? -57.460 24.117 -9.224 1.00 45.37 177 TYR E C 1
ATOM 9232 O O . TYR E 1 177 ? -57.479 23.016 -8.678 1.00 45.58 177 TYR E O 1
ATOM 9241 N N . ASN E 1 178 ? -57.150 24.292 -10.523 1.00 43.41 178 ASN E N 1
ATOM 9242 C CA . ASN E 1 178 ? -56.813 23.217 -11.455 1.00 44.75 178 ASN E CA 1
ATOM 9243 C C . ASN E 1 178 ? -55.464 22.567 -11.091 1.00 50.69 178 ASN E C 1
ATOM 9244 O O . ASN E 1 178 ? -55.364 21.341 -11.085 1.00 51.31 178 ASN E O 1
ATOM 9249 N N . GLU E 1 179 ? -54.442 23.400 -10.784 1.00 47.85 179 GLU E N 1
ATOM 9250 C CA . GLU E 1 179 ? -53.081 23.018 -10.390 1.00 48.34 179 GLU E CA 1
ATOM 9251 C C . GLU E 1 179 ? -53.095 22.108 -9.150 1.00 53.83 179 GLU E C 1
ATOM 9252 O O . GLU E 1 179 ? -52.332 21.144 -9.095 1.00 54.64 179 GLU E O 1
ATOM 9258 N N . LEU E 1 180 ? -53.992 22.399 -8.179 1.00 50.32 180 LEU E N 1
ATOM 9259 C CA . LEU E 1 180 ? -54.144 21.650 -6.926 1.00 50.79 180 LEU E CA 1
ATOM 9260 C C . LEU E 1 180 ? -55.031 20.406 -7.089 1.00 57.65 180 LEU E C 1
ATOM 9261 O O . LEU E 1 180 ? -55.338 19.734 -6.101 1.00 57.49 180 LEU E O 1
ATOM 9266 N N . GLY E 1 181 ? -55.408 20.107 -8.330 1.00 56.86 181 GLY E N 1
ATOM 9267 C CA . GLY E 1 181 ? -56.217 18.950 -8.687 1.00 59.15 181 GLY E CA 1
ATOM 9268 C C . GLY E 1 181 ? -57.700 19.074 -8.409 1.00 65.88 181 GLY E C 1
ATOM 9269 O O . GLY E 1 181 ? -58.409 18.066 -8.437 1.00 67.36 181 GLY E O 1
ATOM 9270 N N . GLY E 1 182 ? -58.171 20.303 -8.190 1.00 62.90 182 GLY E N 1
ATOM 9271 C CA . GLY E 1 182 ? -59.571 20.622 -7.907 1.00 63.67 182 GLY E CA 1
ATOM 9272 C C . GLY E 1 182 ? -60.591 20.060 -8.878 1.00 71.44 182 GLY E C 1
ATOM 9273 O O . GLY E 1 182 ? -61.714 19.745 -8.475 1.00 72.11 182 GLY E O 1
ATOM 9274 N N . ASN E 1 183 ? -60.198 19.910 -10.161 1.00 70.35 183 ASN E N 1
ATOM 9275 C CA . ASN E 1 183 ? -61.046 19.385 -11.232 1.00 72.59 183 ASN E CA 1
ATOM 9276 C C . ASN E 1 183 ? -60.965 17.837 -11.331 1.00 80.49 183 ASN E C 1
ATOM 9277 O O . ASN E 1 183 ? -61.570 17.250 -12.234 1.00 82.21 183 ASN E O 1
ATOM 9282 N N . LEU E 1 184 ? -60.253 17.186 -10.383 1.00 77.99 184 LEU E N 1
ATOM 9283 C CA . LEU E 1 184 ? -60.117 15.724 -10.298 1.00 80.02 184 LEU E CA 1
ATOM 9284 C C . LEU E 1 184 ? -60.893 15.210 -9.081 1.00 85.44 184 LEU E C 1
ATOM 9285 O O . LEU E 1 184 ? -60.748 15.760 -7.984 1.00 83.93 184 LEU E O 1
ATOM 9290 N N . LYS E 1 185 ? -61.734 14.176 -9.283 1.00 84.60 185 LYS E N 1
ATOM 9291 C CA . LYS E 1 185 ? -62.556 13.565 -8.231 1.00 122.47 185 LYS E CA 1
ATOM 9292 C C . LYS E 1 185 ? -62.594 12.051 -8.395 1.00 141.09 185 LYS E C 1
ATOM 9293 O O . LYS E 1 185 ? -61.547 11.410 -8.399 1.00 99.06 185 LYS E O 1
ATOM 9299 N N . GLY E 1 188 ? -57.933 13.714 -1.137 1.00 90.71 188 GLY E N 1
ATOM 9300 C CA . GLY E 1 188 ? -56.599 14.292 -1.251 1.00 88.88 188 GLY E CA 1
ATOM 9301 C C . GLY E 1 188 ? -56.568 15.636 -1.951 1.00 89.77 188 GLY E C 1
ATOM 9302 O O . GLY E 1 188 ? -55.628 16.415 -1.764 1.00 88.22 188 GLY E O 1
ATOM 9303 N N . VAL E 1 189 ? -57.615 15.914 -2.753 1.00 85.05 189 VAL E N 1
ATOM 9304 C CA . VAL E 1 189 ? -57.808 17.131 -3.552 1.00 82.53 189 VAL E CA 1
ATOM 9305 C C . VAL E 1 189 ? -58.317 18.294 -2.671 1.00 81.51 189 VAL E C 1
ATOM 9306 O O . VAL E 1 189 ? -57.745 19.386 -2.731 1.00 79.57 189 VAL E O 1
ATOM 9310 N N . SER E 1 190 ? -59.384 18.060 -1.871 1.00 76.12 190 SER E N 1
ATOM 9311 C CA . SER E 1 190 ? -60.006 19.065 -1.005 1.00 74.04 190 SER E CA 1
ATOM 9312 C C . SER E 1 190 ? -59.054 19.564 0.096 1.00 74.39 190 SER E C 1
ATOM 9313 O O . SER E 1 190 ? -59.193 20.712 0.523 1.00 73.33 190 SER E O 1
ATOM 9316 N N . ARG E 1 191 ? -58.081 18.726 0.528 1.00 68.51 191 ARG E N 1
ATOM 9317 C CA . ARG E 1 191 ? -57.075 19.076 1.536 1.00 66.68 191 ARG E CA 1
ATOM 9318 C C . ARG E 1 191 ? -56.139 20.169 0.995 1.00 66.92 191 ARG E C 1
ATOM 9319 O O . ARG E 1 191 ? -55.857 21.134 1.707 1.00 65.37 191 ARG E O 1
ATOM 9327 N N . GLN E 1 192 ? -55.676 20.013 -0.262 1.00 62.40 192 GLN E N 1
ATOM 9328 C CA . GLN E 1 192 ? -54.795 20.967 -0.943 1.00 60.32 192 GLN E CA 1
ATOM 9329 C C . GLN E 1 192 ? -55.503 22.300 -1.208 1.00 59.77 192 GLN E C 1
ATOM 9330 O O . GLN E 1 192 ? -54.861 23.340 -1.113 1.00 58.55 192 GLN E O 1
ATOM 9336 N N . VAL E 1 193 ? -56.820 22.270 -1.502 1.00 54.61 193 VAL E N 1
ATOM 9337 C CA . VAL E 1 193 ? -57.632 23.473 -1.732 1.00 52.99 193 VAL E CA 1
ATOM 9338 C C . VAL E 1 193 ? -57.813 24.193 -0.376 1.00 55.08 193 VAL E C 1
ATOM 9339 O O . VAL E 1 193 ? -57.642 25.413 -0.316 1.00 54.32 193 VAL E O 1
ATOM 9343 N N . ASP E 1 194 ? -58.108 23.430 0.701 1.00 51.11 194 ASP E N 1
ATOM 9344 C CA . ASP E 1 194 ? -58.246 23.915 2.082 1.00 51.01 194 ASP E CA 1
ATOM 9345 C C . ASP E 1 194 ? -56.965 24.632 2.526 1.00 51.43 194 ASP E C 1
ATOM 9346 O O . ASP E 1 194 ? -57.033 25.751 3.043 1.00 50.63 194 ASP E O 1
ATOM 9351 N N . GLY E 1 195 ? -55.821 23.971 2.298 1.00 45.23 195 GLY E N 1
ATOM 9352 C CA . GLY E 1 195 ? -54.491 24.457 2.628 1.00 43.49 195 GLY E CA 1
ATOM 9353 C C . GLY E 1 195 ? -54.175 25.773 1.956 1.00 44.56 195 GLY E C 1
ATOM 9354 O O . GLY E 1 195 ? -53.651 26.679 2.605 1.00 45.43 195 GLY E O 1
ATOM 9355 N N . MET E 1 196 ? -54.524 25.897 0.658 1.00 37.17 196 MET E N 1
ATOM 9356 C CA . MET E 1 196 ? -54.311 27.110 -0.121 1.00 34.51 196 MET E CA 1
ATOM 9357 C C . MET E 1 196 ? -55.158 28.251 0.420 1.00 39.51 196 MET E C 1
ATOM 9358 O O . MET E 1 196 ? -54.617 29.321 0.691 1.00 40.31 196 MET E O 1
ATOM 9363 N N . LEU E 1 197 ? -56.471 28.019 0.582 1.00 35.90 197 LEU E N 1
ATOM 9364 C CA . LEU E 1 197 ? -57.437 28.997 1.084 1.00 35.83 197 LEU E CA 1
ATOM 9365 C C . LEU E 1 197 ? -57.041 29.522 2.476 1.00 40.24 197 LEU E C 1
ATOM 9366 O O . LEU E 1 197 ? -57.090 30.734 2.688 1.00 40.32 197 LEU E O 1
ATOM 9371 N N . THR E 1 198 ? -56.572 28.631 3.384 1.00 37.07 198 THR E N 1
ATOM 9372 C CA . THR E 1 198 ? -56.106 29.002 4.735 1.00 37.15 198 THR E CA 1
ATOM 9373 C C . THR E 1 198 ? -54.817 29.849 4.638 1.00 39.14 198 THR E C 1
ATOM 9374 O O . THR E 1 198 ? -54.710 30.876 5.316 1.00 39.22 198 THR E O 1
ATOM 9378 N N . ALA E 1 199 ? -53.860 29.430 3.787 1.00 33.26 199 ALA E N 1
ATOM 9379 C CA . ALA E 1 199 ? -52.602 30.142 3.596 1.00 32.46 199 ALA E CA 1
ATOM 9380 C C . ALA E 1 199 ? -52.828 31.564 3.043 1.00 36.46 199 ALA E C 1
ATOM 9381 O O . ALA E 1 199 ? -52.142 32.497 3.471 1.00 35.85 199 ALA E O 1
ATOM 9383 N N . LEU E 1 200 ? -53.815 31.725 2.133 1.00 33.01 200 LEU E N 1
ATOM 9384 C CA . LEU E 1 200 ? -54.156 33.012 1.517 1.00 32.66 200 LEU E CA 1
ATOM 9385 C C . LEU E 1 200 ? -54.785 33.974 2.532 1.00 37.97 200 LEU E C 1
ATOM 9386 O O . LEU E 1 200 ? -54.452 35.158 2.506 1.00 37.15 200 LEU E O 1
ATOM 9391 N N . ASP E 1 201 ? -55.647 33.467 3.447 1.00 36.23 201 ASP E N 1
ATOM 9392 C CA . ASP E 1 201 ? -56.249 34.288 4.511 1.00 37.33 201 ASP E CA 1
ATOM 9393 C C . ASP E 1 201 ? -55.198 34.665 5.546 1.00 42.30 201 ASP E C 1
ATOM 9394 O O . ASP E 1 201 ? -55.183 35.802 6.019 1.00 42.97 201 ASP E O 1
ATOM 9399 N N . GLN E 1 202 ? -54.316 33.706 5.884 1.00 39.12 202 GLN E N 1
ATOM 9400 C CA . GLN E 1 202 ? -53.212 33.883 6.825 1.00 39.82 202 GLN E CA 1
ATOM 9401 C C . GLN E 1 202 ? -52.246 34.936 6.313 1.00 41.98 202 GLN E C 1
ATOM 9402 O O . GLN E 1 202 ? -51.747 35.735 7.104 1.00 42.86 202 GLN E O 1
ATOM 9408 N N . TYR E 1 203 ? -52.008 34.943 4.982 1.00 36.70 203 TYR E N 1
ATOM 9409 C CA . TYR E 1 203 ? -51.125 35.875 4.287 1.00 36.06 203 TYR E CA 1
ATOM 9410 C C . TYR E 1 203 ? -51.651 37.295 4.436 1.00 41.58 203 TYR E C 1
ATOM 9411 O O . TYR E 1 203 ? -50.929 38.162 4.926 1.00 42.41 203 TYR E O 1
ATOM 9420 N N . ALA E 1 204 ? -52.910 37.525 4.018 1.00 38.08 204 ALA E N 1
ATOM 9421 C CA . ALA E 1 204 ? -53.593 38.818 4.059 1.00 38.04 204 ALA E CA 1
ATOM 9422 C C . ALA E 1 204 ? -53.622 39.412 5.477 1.00 42.80 204 ALA E C 1
ATOM 9423 O O . ALA E 1 204 ? -53.475 40.629 5.619 1.00 44.54 204 ALA E O 1
ATOM 9425 N N . ARG E 1 205 ? -53.762 38.561 6.514 1.00 38.31 205 ARG E N 1
ATOM 9426 C CA . ARG E 1 205 ? -53.754 38.977 7.919 1.00 39.90 205 ARG E CA 1
ATOM 9427 C C . ARG E 1 205 ? -52.356 39.423 8.362 1.00 44.85 205 ARG E C 1
ATOM 9428 O O . ARG E 1 205 ? -52.228 40.445 9.035 1.00 46.12 205 ARG E O 1
ATOM 9436 N N . ALA E 1 206 ? -51.315 38.664 7.970 1.00 41.19 206 ALA E N 1
ATOM 9437 C CA . ALA E 1 206 ? -49.910 38.926 8.296 1.00 41.85 206 ALA E CA 1
ATOM 9438 C C . ALA E 1 206 ? -49.402 40.214 7.648 1.00 46.84 206 ALA E C 1
ATOM 9439 O O . ALA E 1 206 ? -48.630 40.960 8.253 1.00 48.24 206 ALA E O 1
ATOM 9441 N N . VAL E 1 207 ? -49.840 40.451 6.412 1.00 42.35 207 VAL E N 1
ATOM 9442 C CA . VAL E 1 207 ? -49.476 41.572 5.558 1.00 42.12 207 VAL E CA 1
ATOM 9443 C C . VAL E 1 207 ? -50.389 42.799 5.853 1.00 45.19 207 VAL E C 1
ATOM 9444 O O . VAL E 1 207 ? -50.055 43.921 5.454 1.00 45.11 207 VAL E O 1
ATOM 9448 N N . ASN E 1 208 ? -51.487 42.579 6.624 1.00 40.81 208 ASN E N 1
ATOM 9449 C CA . ASN E 1 208 ? -52.472 43.579 7.072 1.00 41.11 208 ASN E CA 1
ATOM 9450 C C . ASN E 1 208 ? -53.194 44.240 5.892 1.00 41.55 208 ASN E C 1
ATOM 9451 O O . ASN E 1 208 ? -53.452 45.442 5.911 1.00 42.75 208 ASN E O 1
ATOM 9456 N N . MET E 1 209 ? -53.569 43.433 4.899 1.00 33.64 209 MET E N 1
ATOM 9457 C CA . MET E 1 209 ? -54.225 43.882 3.669 1.00 30.74 209 MET E CA 1
ATOM 9458 C C . MET E 1 209 ? -55.531 43.104 3.458 1.00 36.82 209 MET E C 1
ATOM 9459 O O . MET E 1 209 ? -55.658 41.971 3.929 1.00 36.10 209 MET E O 1
ATOM 9464 N N . ARG E 1 210 ? -56.504 43.719 2.770 1.00 34.52 210 ARG E N 1
ATOM 9465 C CA . ARG E 1 210 ? -57.745 43.039 2.419 1.00 33.74 210 ARG E CA 1
ATOM 9466 C C . ARG E 1 210 ? -57.563 42.491 1.007 1.00 37.60 210 ARG E C 1
ATOM 9467 O O . ARG E 1 210 ? -57.262 43.250 0.084 1.00 38.53 210 ARG E O 1
ATOM 9475 N N . VAL E 1 211 ? -57.675 41.177 0.849 1.00 32.40 211 VAL E N 1
ATOM 9476 C CA . VAL E 1 211 ? -57.497 40.550 -0.456 1.00 31.11 211 VAL E CA 1
ATOM 9477 C C . VAL E 1 211 ? -58.798 39.853 -0.834 1.00 35.60 211 VAL E C 1
ATOM 9478 O O . VAL E 1 211 ? -59.379 39.124 -0.032 1.00 34.97 211 VAL E O 1
ATOM 9482 N N . VAL E 1 212 ? -59.272 40.106 -2.050 1.00 32.93 212 VAL E N 1
ATOM 9483 C CA . VAL E 1 212 ? -60.516 39.524 -2.534 1.00 32.47 212 VAL E CA 1
ATOM 9484 C C . VAL E 1 212 ? -60.175 38.620 -3.712 1.00 37.11 212 VAL E C 1
ATOM 9485 O O . VAL E 1 212 ? -59.661 39.086 -4.728 1.00 37.09 212 VAL E O 1
ATOM 9489 N N . PHE E 1 213 ? -60.393 37.318 -3.533 1.00 34.59 213 PHE E N 1
ATOM 9490 C CA . PHE E 1 213 ? -60.144 36.297 -4.551 1.00 34.06 213 PHE E CA 1
ATOM 9491 C C . PHE E 1 213 ? -61.443 35.898 -5.206 1.00 40.46 213 PHE E C 1
ATOM 9492 O O . PHE E 1 213 ? -62.496 35.960 -4.570 1.00 41.36 213 PHE E O 1
ATOM 9500 N N . THR E 1 214 ? -61.379 35.509 -6.482 1.00 37.38 214 THR E N 1
ATOM 9501 C CA . THR E 1 214 ? -62.558 35.063 -7.217 1.00 37.59 214 THR E CA 1
ATOM 9502 C C . THR E 1 214 ? -62.293 33.665 -7.782 1.00 41.92 214 THR E C 1
ATOM 9503 O O . THR E 1 214 ? -61.135 33.298 -7.998 1.00 40.62 214 THR E O 1
ATOM 9507 N N . LEU E 1 215 ? -63.368 32.885 -8.007 1.00 39.80 215 LEU E N 1
ATOM 9508 C CA . LEU E 1 215 ? -63.280 31.536 -8.550 1.00 40.15 215 LEU E CA 1
ATOM 9509 C C . LEU E 1 215 ? -64.590 31.097 -9.201 1.00 47.09 215 LEU E C 1
ATOM 9510 O O . LEU E 1 215 ? -65.669 31.304 -8.649 1.00 46.47 215 LEU E O 1
ATOM 9515 N N . ASN E 1 216 ? -64.472 30.477 -10.378 1.00 46.69 216 ASN E N 1
ATOM 9516 C CA . ASN E 1 216 ? -65.556 29.849 -11.121 1.00 48.61 216 ASN E CA 1
ATOM 9517 C C . ASN E 1 216 ? -65.028 28.489 -11.583 1.00 55.55 216 ASN E C 1
ATOM 9518 O O . ASN E 1 216 ? -64.224 28.439 -12.518 1.00 55.18 216 ASN E O 1
ATOM 9523 N N . PRO E 1 217 ? -65.380 27.381 -10.889 1.00 54.64 217 PRO E N 1
ATOM 9524 C CA . PRO E 1 217 ? -64.856 26.065 -11.301 1.00 55.93 217 PRO E CA 1
ATOM 9525 C C . PRO E 1 217 ? -65.560 25.545 -12.567 1.00 62.96 217 PRO E C 1
ATOM 9526 O O . PRO E 1 217 ? -66.254 24.527 -12.535 1.00 63.64 217 PRO E O 1
ATOM 9530 N N . SER E 1 218 ? -65.353 26.261 -13.696 1.00 60.77 218 SER E N 1
ATOM 9531 C CA . SER E 1 218 ? -65.940 25.979 -15.011 1.00 62.52 218 SER E CA 1
ATOM 9532 C C . SER E 1 218 ? -65.313 24.747 -15.679 1.00 68.61 218 SER E C 1
ATOM 9533 O O . SER E 1 218 ? -65.945 24.148 -16.552 1.00 70.48 218 SER E O 1
ATOM 9536 N N . ASP E 1 219 ? -64.088 24.364 -15.260 1.00 64.40 219 ASP E N 1
ATOM 9537 C CA . ASP E 1 219 ? -63.369 23.206 -15.793 1.00 65.24 219 ASP E CA 1
ATOM 9538 C C . ASP E 1 219 ? -63.790 21.902 -15.086 1.00 69.29 219 ASP E C 1
ATOM 9539 O O . ASP E 1 219 ? -63.380 20.819 -15.508 1.00 69.65 219 ASP E O 1
ATOM 9544 N N . ASP E 1 220 ? -64.611 22.015 -14.026 1.00 66.04 220 ASP E N 1
ATOM 9545 C CA . ASP E 1 220 ? -65.119 20.890 -13.240 1.00 67.35 220 ASP E CA 1
ATOM 9546 C C . ASP E 1 220 ? -66.306 20.225 -13.948 1.00 74.33 220 ASP E C 1
ATOM 9547 O O . ASP E 1 220 ? -67.011 20.887 -14.719 1.00 74.19 220 ASP E O 1
ATOM 9552 N N . GLU E 1 221 ? -66.517 18.914 -13.687 1.00 73.24 221 GLU E N 1
ATOM 9553 C CA . GLU E 1 221 ? -67.614 18.122 -14.257 1.00 75.85 221 GLU E CA 1
ATOM 9554 C C . GLU E 1 221 ? -68.959 18.656 -13.738 1.00 80.59 221 GLU E C 1
ATOM 9555 O O . GLU E 1 221 ? -69.822 19.017 -14.542 1.00 81.23 221 GLU E O 1
ATOM 9561 N N . ASN E 1 222 ? -69.108 18.746 -12.400 1.00 76.66 222 ASN E N 1
ATOM 9562 C CA . ASN E 1 222 ? -70.294 19.283 -11.731 1.00 76.68 222 ASN E CA 1
ATOM 9563 C C . ASN E 1 222 ? -69.896 20.627 -11.116 1.00 77.69 222 ASN E C 1
ATOM 9564 O O . ASN E 1 222 ? -69.392 20.676 -9.989 1.00 76.14 222 ASN E O 1
ATOM 9569 N N . VAL E 1 223 ? -70.056 21.708 -11.910 1.00 73.03 223 VAL E N 1
ATOM 9570 C CA . VAL E 1 223 ? -69.671 23.090 -11.585 1.00 70.30 223 VAL E CA 1
ATOM 9571 C C . VAL E 1 223 ? -70.379 23.593 -10.311 1.00 72.38 223 VAL E C 1
ATOM 9572 O O . VAL E 1 223 ? -69.694 24.083 -9.409 1.00 70.66 223 VAL E O 1
ATOM 9576 N N . ASP E 1 224 ? -71.721 23.468 -10.231 1.00 68.68 224 ASP E N 1
ATOM 9577 C CA . ASP E 1 224 ? -72.485 23.960 -9.083 1.00 67.65 224 ASP E CA 1
ATOM 9578 C C . ASP E 1 224 ? -72.234 23.135 -7.803 1.00 68.33 224 ASP E C 1
ATOM 9579 O O . ASP E 1 224 ? -72.316 23.698 -6.709 1.00 67.03 224 ASP E O 1
ATOM 9584 N N . ALA E 1 225 ? -71.888 21.838 -7.935 1.00 63.65 225 ALA E N 1
ATOM 9585 C CA . ALA E 1 225 ? -71.556 20.988 -6.784 1.00 62.84 225 ALA E CA 1
ATOM 9586 C C . ALA E 1 225 ? -70.178 21.376 -6.229 1.00 63.19 225 ALA E C 1
ATOM 9587 O O . ALA E 1 225 ? -69.960 21.315 -5.016 1.00 62.83 225 ALA E O 1
ATOM 9589 N N . ALA E 1 226 ? -69.262 21.807 -7.123 1.00 56.70 226 ALA E N 1
ATOM 9590 C CA . ALA E 1 226 ? -67.921 22.273 -6.775 1.00 53.87 226 ALA E CA 1
ATOM 9591 C C . ALA E 1 226 ? -68.004 23.621 -6.061 1.00 55.27 226 ALA E C 1
ATOM 9592 O O . ALA E 1 226 ? -67.252 23.850 -5.114 1.00 53.82 226 ALA E O 1
ATOM 9594 N N . VAL E 1 227 ? -68.950 24.491 -6.491 1.00 51.05 227 VAL E N 1
ATOM 9595 C CA . VAL E 1 227 ? -69.213 25.807 -5.899 1.00 49.40 227 VAL E CA 1
ATOM 9596 C C . VAL E 1 227 ? -69.678 25.615 -4.443 1.00 54.55 227 VAL E C 1
ATOM 9597 O O . VAL E 1 227 ? -69.124 26.252 -3.547 1.00 53.48 227 VAL E O 1
ATOM 9601 N N . ARG E 1 228 ? -70.657 24.710 -4.216 1.00 52.86 228 ARG E N 1
ATOM 9602 C CA . ARG E 1 228 ? -71.216 24.412 -2.898 1.00 53.79 228 ARG E CA 1
ATOM 9603 C C . ARG E 1 228 ? -70.153 23.909 -1.918 1.00 56.53 228 ARG E C 1
ATOM 9604 O O . ARG E 1 228 ? -70.158 24.346 -0.764 1.00 56.13 228 ARG E O 1
ATOM 9612 N N . SER E 1 229 ? -69.231 23.028 -2.371 1.00 52.16 229 SER E N 1
ATOM 9613 C CA . SER E 1 229 ? -68.181 22.488 -1.502 1.00 51.44 229 SER E CA 1
ATOM 9614 C C . SER E 1 229 ? -67.065 23.511 -1.255 1.00 51.74 229 SER E C 1
ATOM 9615 O O . SER E 1 229 ? -66.616 23.620 -0.113 1.00 51.88 229 SER E O 1
ATOM 9618 N N . VAL E 1 230 ? -66.630 24.273 -2.292 1.00 45.26 230 VAL E N 1
ATOM 9619 C CA . VAL E 1 230 ? -65.582 25.300 -2.122 1.00 42.89 230 VAL E CA 1
ATOM 9620 C C . VAL E 1 230 ? -66.123 26.417 -1.204 1.00 45.03 230 VAL E C 1
ATOM 9621 O O . VAL E 1 230 ? -65.380 26.886 -0.343 1.00 43.92 230 VAL E O 1
ATOM 9625 N N . PHE E 1 231 ? -67.422 26.779 -1.336 1.00 41.80 231 PHE E N 1
ATOM 9626 C CA . PHE E 1 231 ? -68.077 27.785 -0.490 1.00 41.63 231 PHE E CA 1
ATOM 9627 C C . PHE E 1 231 ? -68.076 27.346 0.986 1.00 47.10 231 PHE E C 1
ATOM 9628 O O . PHE E 1 231 ? -67.840 28.187 1.854 1.00 47.34 231 PHE E O 1
ATOM 9636 N N . LYS E 1 232 ? -68.308 26.045 1.262 1.00 44.27 232 LYS E N 1
ATOM 9637 C CA . LYS E 1 232 ? -68.305 25.500 2.623 1.00 45.55 232 LYS E CA 1
ATOM 9638 C C . LYS E 1 232 ? -66.892 25.552 3.211 1.00 50.34 232 LYS E C 1
ATOM 9639 O O . LYS E 1 232 ? -66.735 25.895 4.387 1.00 51.19 232 LYS E O 1
ATOM 9645 N N . THR E 1 233 ? -65.872 25.230 2.383 1.00 45.79 233 THR E N 1
ATOM 9646 C CA . THR E 1 233 ? -64.456 25.241 2.749 1.00 44.74 233 THR E CA 1
ATOM 9647 C C . THR E 1 233 ? -64.034 26.678 3.059 1.00 49.08 233 THR E C 1
ATOM 9648 O O . THR E 1 233 ? -63.496 26.926 4.140 1.00 49.86 233 THR E O 1
ATOM 9652 N N . ALA E 1 234 ? -64.313 27.619 2.123 1.00 44.83 234 ALA E N 1
ATOM 9653 C CA . ALA E 1 234 ? -63.986 29.044 2.223 1.00 44.14 234 ALA E CA 1
ATOM 9654 C C . ALA E 1 234 ? -64.630 29.709 3.442 1.00 48.70 234 ALA E C 1
ATOM 9655 O O . ALA E 1 234 ? -64.025 30.611 4.024 1.00 47.93 234 ALA E O 1
ATOM 9657 N N . SER E 1 235 ? -65.833 29.247 3.837 1.00 46.89 235 SER E N 1
ATOM 9658 C CA . SER E 1 235 ? -66.584 29.741 4.992 1.00 48.40 235 SER E CA 1
ATOM 9659 C C . SER E 1 235 ? -65.797 29.585 6.304 1.00 53.99 235 SER E C 1
ATOM 9660 O O . SER E 1 235 ? -65.912 30.437 7.188 1.00 55.34 235 SER E O 1
ATOM 9663 N N . ALA E 1 236 ? -64.978 28.521 6.409 1.00 49.89 236 ALA E N 1
ATOM 9664 C CA . ALA E 1 236 ? -64.135 28.248 7.571 1.00 50.55 236 ALA E CA 1
ATOM 9665 C C . ALA E 1 236 ? -62.711 28.821 7.397 1.00 53.71 236 ALA E C 1
ATOM 9666 O O . ALA E 1 236 ? -62.163 29.397 8.342 1.00 53.74 236 ALA E O 1
ATOM 9668 N N . SER E 1 237 ? -62.125 28.650 6.188 1.00 48.71 237 SER E N 1
ATOM 9669 C CA . SER E 1 237 ? -60.761 29.051 5.829 1.00 47.06 237 SER E CA 1
ATOM 9670 C C . SER E 1 237 ? -60.556 30.559 5.683 1.00 47.93 237 SER E C 1
ATOM 9671 O O . SER E 1 237 ? -59.433 31.022 5.894 1.00 47.68 237 SER E O 1
ATOM 9674 N N . MET E 1 238 ? -61.596 31.322 5.299 1.00 41.90 238 MET E N 1
ATOM 9675 C CA . MET E 1 238 ? -61.418 32.752 5.056 1.00 40.44 238 MET E CA 1
ATOM 9676 C C . MET E 1 238 ? -62.353 33.647 5.857 1.00 46.99 238 MET E C 1
ATOM 9677 O O . MET E 1 238 ? -63.324 33.170 6.446 1.00 49.04 238 MET E O 1
ATOM 9682 N N . HIS E 1 239 ? -62.040 34.957 5.876 1.00 43.73 239 HIS E N 1
ATOM 9683 C CA . HIS E 1 239 ? -62.775 36.008 6.588 1.00 45.19 239 HIS E CA 1
ATOM 9684 C C . HIS E 1 239 ? -64.224 36.101 6.113 1.00 48.95 239 HIS E C 1
ATOM 9685 O O . HIS E 1 239 ? -65.127 36.226 6.939 1.00 49.78 239 HIS E O 1
ATOM 9692 N N . THR E 1 240 ? -64.437 36.036 4.786 1.00 44.29 240 THR E N 1
ATOM 9693 C CA . THR E 1 240 ? -65.746 36.125 4.147 1.00 44.26 240 THR E CA 1
ATOM 9694 C C . THR E 1 240 ? -65.769 35.223 2.903 1.00 46.55 240 THR E C 1
ATOM 9695 O O . THR E 1 240 ? -64.759 35.077 2.211 1.00 45.15 240 THR E O 1
ATOM 9699 N N . ALA E 1 241 ? -66.926 34.600 2.653 1.00 42.99 241 ALA E N 1
ATOM 9700 C CA . ALA E 1 241 ? -67.190 33.767 1.488 1.00 41.83 241 ALA E CA 1
ATOM 9701 C C . ALA E 1 241 ? -68.520 34.220 0.882 1.00 46.73 241 ALA E C 1
ATOM 9702 O O . ALA E 1 241 ? -69.522 34.321 1.598 1.00 48.58 241 ALA E O 1
ATOM 9704 N N . ARG E 1 242 ? -68.506 34.579 -0.408 1.00 41.82 242 ARG E N 1
ATOM 9705 C CA . ARG E 1 242 ? -69.682 35.065 -1.124 1.00 42.10 242 ARG E CA 1
ATOM 9706 C C . ARG E 1 242 ? -69.963 34.186 -2.336 1.00 45.92 242 ARG E C 1
ATOM 9707 O O . ARG E 1 242 ? -69.083 33.990 -3.175 1.00 44.65 242 ARG E O 1
ATOM 9715 N N . ARG E 1 243 ? -71.195 33.663 -2.420 1.00 43.45 243 ARG E N 1
ATOM 9716 C CA . ARG E 1 243 ? -71.645 32.790 -3.499 1.00 43.52 243 ARG E CA 1
ATOM 9717 C C . ARG E 1 243 ? -72.716 33.489 -4.328 1.00 48.62 243 ARG E C 1
ATOM 9718 O O . ARG E 1 243 ? -73.739 33.903 -3.776 1.00 49.14 243 ARG E O 1
ATOM 9726 N N . ILE E 1 244 ? -72.490 33.614 -5.652 1.00 45.20 244 ILE E N 1
ATOM 9727 C CA . ILE E 1 244 ? -73.468 34.220 -6.560 1.00 45.73 244 ILE E CA 1
ATOM 9728 C C . ILE E 1 244 ? -74.474 33.126 -6.939 1.00 52.01 244 ILE E C 1
ATOM 9729 O O . ILE E 1 244 ? -74.112 32.156 -7.611 1.00 51.71 244 ILE E O 1
ATOM 9734 N N . LYS E 1 245 ? -75.725 33.271 -6.460 1.00 50.08 245 LYS E N 1
ATOM 9735 C CA . LYS E 1 245 ? -76.825 32.336 -6.707 1.00 51.37 245 LYS E CA 1
ATOM 9736 C C . LYS E 1 245 ? -77.489 32.634 -8.051 1.00 57.08 245 LYS E C 1
ATOM 9737 O O . LYS E 1 245 ? -77.750 31.713 -8.830 1.00 57.14 245 LYS E O 1
ATOM 9743 N N . SER E 1 246 ? -77.768 33.927 -8.305 1.00 54.41 246 SER E N 1
ATOM 9744 C CA . SER E 1 246 ? -78.415 34.434 -9.511 1.00 55.35 246 SER E CA 1
ATOM 9745 C C . SER E 1 246 ? -77.688 35.665 -10.021 1.00 58.69 246 SER E C 1
ATOM 9746 O O . SER E 1 246 ? -77.137 36.418 -9.217 1.00 57.89 246 SER E O 1
ATOM 9749 N N . PHE E 1 247 ? -77.677 35.871 -11.351 1.00 54.88 247 PHE E N 1
ATOM 9750 C CA . PHE E 1 247 ? -77.023 37.016 -11.987 1.00 53.67 247 PHE E CA 1
ATOM 9751 C C . PHE E 1 247 ? -77.642 37.292 -13.359 1.00 58.71 247 PHE E C 1
ATOM 9752 O O . PHE E 1 247 ? -77.731 36.385 -14.184 1.00 59.03 247 PHE E O 1
ATOM 9760 N N . ALA E 1 248 ? -78.028 38.556 -13.610 1.00 55.55 248 ALA E N 1
ATOM 9761 C CA . ALA E 1 248 ? -78.610 38.995 -14.879 1.00 56.84 248 ALA E CA 1
ATOM 9762 C C . ALA E 1 248 ? -78.182 40.427 -15.216 1.00 60.56 248 ALA E C 1
ATOM 9763 O O . ALA E 1 248 ? -77.995 41.247 -14.315 1.00 58.24 248 ALA E O 1
ATOM 9765 N N . VAL E 1 249 ? -78.033 40.715 -16.523 1.00 59.88 249 VAL E N 1
ATOM 9766 C CA . VAL E 1 249 ? -77.628 42.024 -17.046 1.00 61.05 249 VAL E CA 1
ATOM 9767 C C . VAL E 1 249 ? -78.799 42.655 -17.822 1.00 69.33 249 VAL E C 1
ATOM 9768 O O . VAL E 1 249 ? -79.371 42.013 -18.707 1.00 70.50 249 VAL E O 1
ATOM 9772 N N . ASN E 1 250 ? -79.146 43.911 -17.475 1.00 67.80 250 ASN E N 1
ATOM 9773 C CA . ASN E 1 250 ? -80.198 44.704 -18.117 1.00 70.48 250 ASN E CA 1
ATOM 9774 C C . ASN E 1 250 ? -79.535 45.930 -18.755 1.00 75.53 250 ASN E C 1
ATOM 9775 O O . ASN E 1 250 ? -79.426 46.991 -18.127 1.00 75.25 250 ASN E O 1
ATOM 9780 N N . GLY E 1 251 ? -79.039 45.735 -19.979 1.00 72.63 251 GLY E N 1
ATOM 9781 C CA . GLY E 1 251 ? -78.339 46.761 -20.742 1.00 72.97 251 GLY E CA 1
ATOM 9782 C C . GLY E 1 251 ? -76.985 47.092 -20.152 1.00 74.63 251 GLY E C 1
ATOM 9783 O O . GLY E 1 251 ? -76.034 46.319 -20.306 1.00 72.74 251 GLY E O 1
ATOM 9784 N N . THR E 1 252 ? -76.906 48.237 -19.443 1.00 71.09 252 THR E N 1
ATOM 9785 C CA . THR E 1 252 ? -75.685 48.734 -18.789 1.00 69.19 252 THR E CA 1
ATOM 9786 C C . THR E 1 252 ? -75.699 48.446 -17.276 1.00 70.59 252 THR E C 1
ATOM 9787 O O . THR E 1 252 ? -74.705 48.710 -16.596 1.00 69.44 252 THR E O 1
ATOM 9791 N N . ALA E 1 253 ? -76.814 47.910 -16.754 1.00 66.23 253 ALA E N 1
ATOM 9792 C CA . ALA E 1 253 ? -76.959 47.590 -15.335 1.00 64.39 253 ALA E CA 1
ATOM 9793 C C . ALA E 1 253 ? -76.981 46.075 -15.087 1.00 65.87 253 ALA E C 1
ATOM 9794 O O . ALA E 1 253 ? -77.323 45.297 -15.982 1.00 66.26 253 ALA E O 1
ATOM 9796 N N . PHE E 1 254 ? -76.610 45.668 -13.861 1.00 58.87 254 PHE E N 1
ATOM 9797 C CA . PHE E 1 254 ? -76.604 44.274 -13.429 1.00 56.69 254 PHE E CA 1
ATOM 9798 C C . PHE E 1 254 ? -77.320 44.149 -12.094 1.00 60.10 254 PHE E C 1
ATOM 9799 O O . PHE E 1 254 ? -77.444 45.130 -11.360 1.00 59.62 254 PHE E O 1
ATOM 9807 N N . THR E 1 255 ? -77.734 42.926 -11.761 1.00 56.98 255 THR E N 1
ATOM 9808 C CA . THR E 1 255 ? -78.350 42.575 -10.483 1.00 57.14 255 THR E CA 1
ATOM 9809 C C . THR E 1 255 ? -77.955 41.133 -10.184 1.00 59.27 255 THR E C 1
ATOM 9810 O O . THR E 1 255 ? -78.000 40.275 -11.072 1.00 58.96 255 THR E O 1
ATOM 9814 N N . ALA E 1 256 ? -77.499 40.892 -8.952 1.00 54.43 256 ALA E N 1
ATOM 9815 C CA . ALA E 1 256 ? -77.046 39.582 -8.523 1.00 53.01 256 ALA E CA 1
ATOM 9816 C C . ALA E 1 256 ? -77.601 39.201 -7.157 1.00 56.66 256 ALA E C 1
ATOM 9817 O O . ALA E 1 256 ? -77.521 39.988 -6.211 1.00 56.13 256 ALA E O 1
ATOM 9819 N N . GLU E 1 257 ? -78.173 37.992 -7.065 1.00 53.93 257 GLU E N 1
ATOM 9820 C CA . GLU E 1 257 ? -78.676 37.430 -5.812 1.00 54.65 257 GLU E CA 1
ATOM 9821 C C . GLU E 1 257 ? -77.518 36.624 -5.241 1.00 56.72 257 GLU E C 1
ATOM 9822 O O . GLU E 1 257 ? -77.005 35.714 -5.900 1.00 55.67 257 GLU E O 1
ATOM 9828 N N . THR E 1 258 ? -77.038 37.029 -4.066 1.00 52.78 258 THR E N 1
ATOM 9829 C CA . THR E 1 258 ? -75.847 36.457 -3.457 1.00 51.23 258 THR E CA 1
ATOM 9830 C C . THR E 1 258 ? -76.127 35.867 -2.051 1.00 55.91 258 THR E C 1
ATOM 9831 O O . THR E 1 258 ? -77.085 36.255 -1.377 1.00 56.59 258 THR E O 1
ATOM 9835 N N . GLU E 1 259 ? -75.283 34.901 -1.644 1.00 51.83 259 GLU E N 1
ATOM 9836 C CA . GLU E 1 259 ? -75.277 34.265 -0.325 1.00 51.87 259 GLU E CA 1
ATOM 9837 C C . GLU E 1 259 ? -73.912 34.559 0.301 1.00 54.88 259 GLU E C 1
ATOM 9838 O O . GLU E 1 259 ? -72.880 34.193 -0.272 1.00 52.98 259 GLU E O 1
ATOM 9844 N N . ILE E 1 260 ? -73.902 35.261 1.443 1.00 52.02 260 ILE E N 1
ATOM 9845 C CA . ILE E 1 260 ? -72.652 35.633 2.100 1.00 50.91 260 ILE E CA 1
ATOM 9846 C C . ILE E 1 260 ? -72.519 34.967 3.481 1.00 55.74 260 ILE E C 1
ATOM 9847 O O . ILE E 1 260 ? -73.469 34.936 4.270 1.00 56.99 260 ILE E O 1
ATOM 9852 N N . HIS E 1 261 ? -71.310 34.446 3.750 1.00 51.14 261 HIS E N 1
ATOM 9853 C CA . HIS E 1 261 ? -70.927 33.868 5.027 1.00 51.79 261 HIS E CA 1
ATOM 9854 C C . HIS E 1 261 ? -69.869 34.748 5.679 1.00 55.76 261 HIS E C 1
ATOM 9855 O O . HIS E 1 261 ? -68.858 35.068 5.050 1.00 53.70 261 HIS E O 1
ATOM 9862 N N . LEU E 1 262 ? -70.097 35.116 6.947 1.00 54.55 262 LEU E N 1
ATOM 9863 C CA . LEU E 1 262 ? -69.157 35.894 7.749 1.00 55.18 262 LEU E CA 1
ATOM 9864 C C . LEU E 1 262 ? -68.661 34.984 8.858 1.00 62.20 262 LEU E C 1
ATOM 9865 O O . LEU E 1 262 ? -69.466 34.505 9.661 1.00 63.72 262 LEU E O 1
ATOM 9870 N N . ARG E 1 263 ? -67.351 34.695 8.868 1.00 59.34 263 ARG E N 1
ATOM 9871 C CA . ARG E 1 263 ? -66.718 33.793 9.834 1.00 60.71 263 ARG E CA 1
ATOM 9872 C C . ARG E 1 263 ? -66.874 34.285 11.288 1.00 69.69 263 ARG E C 1
ATOM 9873 O O . ARG E 1 263 ? -67.080 33.464 12.186 1.00 70.14 263 ARG E O 1
ATOM 9881 N N . ALA E 1 264 ? -66.795 35.615 11.499 1.00 69.96 264 ALA E N 1
ATOM 9882 C CA . ALA E 1 264 ? -66.892 36.290 12.800 1.00 73.51 264 ALA E CA 1
ATOM 9883 C C . ALA E 1 264 ? -68.155 35.910 13.595 1.00 82.75 264 ALA E C 1
ATOM 9884 O O . ALA E 1 264 ? -68.038 35.566 14.773 1.00 83.97 264 ALA E O 1
ATOM 9886 N N . ASP E 1 265 ? -69.345 35.966 12.960 1.00 81.81 265 ASP E N 1
ATOM 9887 C CA . ASP E 1 265 ? -70.608 35.645 13.632 1.00 84.73 265 ASP E CA 1
ATOM 9888 C C . ASP E 1 265 ? -71.222 34.311 13.138 1.00 89.15 265 ASP E C 1
ATOM 9889 O O . ASP E 1 265 ? -72.350 33.988 13.529 1.00 90.69 265 ASP E O 1
ATOM 9894 N N . ARG E 1 266 ? -70.480 33.543 12.288 1.00 83.99 266 ARG E N 1
ATOM 9895 C CA . ARG E 1 266 ? -70.870 32.235 11.723 1.00 83.63 266 ARG E CA 1
ATOM 9896 C C . ARG E 1 266 ? -72.115 32.341 10.788 1.00 87.07 266 ARG E C 1
ATOM 9897 O O . ARG E 1 266 ? -72.428 31.377 10.085 1.00 86.92 266 ARG E O 1
ATOM 9905 N N . SER E 1 267 ? -72.789 33.513 10.756 1.00 82.73 267 SER E N 1
ATOM 9906 C CA . SER E 1 267 ? -74.010 33.785 9.989 1.00 81.91 267 SER E CA 1
ATOM 9907 C C . SER E 1 267 ? -73.877 33.551 8.473 1.00 80.72 267 SER E C 1
ATOM 9908 O O . SER E 1 267 ? -72.841 33.852 7.872 1.00 78.47 267 SER E O 1
ATOM 9911 N N . ASN E 1 268 ? -74.968 33.037 7.876 1.00 74.96 268 ASN E N 1
ATOM 9912 C CA . ASN E 1 268 ? -75.138 32.781 6.447 1.00 72.02 268 ASN E CA 1
ATOM 9913 C C . ASN E 1 268 ? -76.406 33.507 6.002 1.00 74.19 268 ASN E C 1
ATOM 9914 O O . ASN E 1 268 ? -77.513 33.057 6.316 1.00 75.84 268 ASN E O 1
ATOM 9919 N N . SER E 1 269 ? -76.249 34.667 5.339 1.00 67.45 269 SER E N 1
ATOM 9920 C CA . SER E 1 269 ? -77.386 35.493 4.931 1.00 67.08 269 SER E CA 1
ATOM 9921 C C . SER E 1 269 ? -77.423 35.794 3.431 1.00 67.53 269 SER E C 1
ATOM 9922 O O . SER E 1 269 ? -76.389 35.801 2.765 1.00 65.00 269 SER E O 1
ATOM 9925 N N . ALA E 1 270 ? -78.636 36.056 2.914 1.00 64.47 270 ALA E N 1
ATOM 9926 C CA . ALA E 1 270 ? -78.889 36.419 1.521 1.00 63.22 270 ALA E CA 1
ATOM 9927 C C . ALA E 1 270 ? -78.699 37.924 1.338 1.00 66.68 270 ALA E C 1
ATOM 9928 O O . ALA E 1 270 ? -79.160 38.714 2.166 1.00 67.24 270 ALA E O 1
ATOM 9930 N N . ASN E 1 271 ? -77.990 38.315 0.276 1.00 62.03 271 ASN E N 1
ATOM 9931 C CA . ASN E 1 271 ? -77.712 39.714 -0.016 1.00 61.78 271 ASN E CA 1
ATOM 9932 C C . ASN E 1 271 ? -77.911 39.996 -1.504 1.00 66.62 271 ASN E C 1
ATOM 9933 O O . ASN E 1 271 ? -77.358 39.299 -2.349 1.00 64.70 271 ASN E O 1
ATOM 9938 N N . ARG E 1 272 ? -78.728 41.001 -1.815 1.00 65.94 272 ARG E N 1
ATOM 9939 C CA . ARG E 1 272 ? -78.988 41.414 -3.188 1.00 66.44 272 ARG E CA 1
ATOM 9940 C C . ARG E 1 272 ? -78.053 42.574 -3.510 1.00 70.42 272 ARG E C 1
ATOM 9941 O O . ARG E 1 272 ? -78.031 43.571 -2.782 1.00 70.88 272 ARG E O 1
ATOM 9949 N N . VAL E 1 273 ? -77.251 42.425 -4.570 1.00 66.17 273 VAL E N 1
ATOM 9950 C CA . VAL E 1 273 ? -76.300 43.451 -4.985 1.00 65.65 273 VAL E CA 1
ATOM 9951 C C . VAL E 1 273 ? -76.553 43.807 -6.462 1.00 70.25 273 VAL E C 1
ATOM 9952 O O . VAL E 1 273 ? -76.563 42.933 -7.328 1.00 69.31 273 VAL E O 1
ATOM 9956 N N . SER E 1 274 ? -76.802 45.100 -6.718 1.00 68.49 274 SER E N 1
ATOM 9957 C CA . SER E 1 274 ? -77.058 45.647 -8.050 1.00 69.18 274 SER E CA 1
ATOM 9958 C C . SER E 1 274 ? -76.237 46.918 -8.279 1.00 72.86 274 SER E C 1
ATOM 9959 O O . SER E 1 274 ? -75.819 47.567 -7.318 1.00 72.51 274 SER E O 1
ATOM 9962 N N . GLY E 1 275 ? -76.004 47.242 -9.546 1.00 69.68 275 GLY E N 1
ATOM 9963 C CA . GLY E 1 275 ? -75.249 48.419 -9.956 1.00 70.00 275 GLY E CA 1
ATOM 9964 C C . GLY E 1 275 ? -75.044 48.494 -11.454 1.00 75.02 275 GLY E C 1
ATOM 9965 O O . GLY E 1 275 ? -75.698 47.769 -12.211 1.00 74.96 275 GLY E O 1
ATOM 9966 N N . ASP E 1 276 ? -74.136 49.379 -11.890 1.00 72.47 276 ASP E N 1
ATOM 9967 C CA . ASP E 1 276 ? -73.810 49.562 -13.303 1.00 73.12 276 ASP E CA 1
ATOM 9968 C C . ASP E 1 276 ? -72.574 48.751 -13.680 1.00 75.91 276 ASP E C 1
ATOM 9969 O O . ASP E 1 276 ? -71.741 48.454 -12.815 1.00 73.90 276 ASP E O 1
ATOM 9974 N N . LEU E 1 277 ? -72.459 48.386 -14.971 1.00 73.58 277 LEU E N 1
ATOM 9975 C CA . LEU E 1 277 ? -71.324 47.626 -15.488 1.00 72.73 277 LEU E CA 1
ATOM 9976 C C . LEU E 1 277 ? -70.074 48.519 -15.543 1.00 79.00 277 LEU E C 1
ATOM 9977 O O . LEU E 1 277 ? -70.064 49.538 -16.239 1.00 80.16 277 LEU E O 1
ATOM 9982 N N . VAL E 1 278 ? -69.048 48.146 -14.763 1.00 75.64 278 VAL E N 1
ATOM 9983 C CA . VAL E 1 278 ? -67.768 48.854 -14.657 1.00 75.98 278 VAL E CA 1
ATOM 9984 C C . VAL E 1 278 ? -66.717 48.065 -15.452 1.00 81.39 278 VAL E C 1
ATOM 9985 O O . VAL E 1 278 ? -66.518 46.871 -15.199 1.00 79.85 278 VAL E O 1
ATOM 9989 N N . SER E 1 279 ? -66.068 48.728 -16.425 1.00 80.28 279 SER E N 1
ATOM 9990 C CA . SER E 1 279 ? -65.037 48.122 -17.272 1.00 80.10 279 SER E CA 1
ATOM 9991 C C . SER E 1 279 ? -63.693 48.009 -16.524 1.00 82.71 279 SER E C 1
ATOM 9992 O O . SER E 1 279 ? -63.489 48.686 -15.511 1.00 82.15 279 SER E O 1
ATOM 9995 N N . ARG E 1 280 ? -62.793 47.138 -17.023 1.00 78.15 280 ARG E N 1
ATOM 9996 C CA . ARG E 1 280 ? -61.464 46.918 -16.451 1.00 88.29 280 ARG E CA 1
ATOM 9997 C C . ARG E 1 280 ? -60.388 47.156 -17.511 1.00 115.30 280 ARG E C 1
ATOM 9998 O O . ARG E 1 280 ? -60.024 48.299 -17.777 1.00 77.34 280 ARG E O 1
ATOM 10006 N N . ASN F 1 12 ? -48.979 29.869 36.583 1.00 86.45 12 ASN F N 1
ATOM 10007 C CA . ASN F 1 12 ? -48.870 28.835 35.554 1.00 83.30 12 ASN F CA 1
ATOM 10008 C C . ASN F 1 12 ? -49.800 29.133 34.368 1.00 83.63 12 ASN F C 1
ATOM 10009 O O . ASN F 1 12 ? -50.944 29.555 34.569 1.00 84.05 12 ASN F O 1
ATOM 10014 N N . SER F 1 13 ? -49.297 28.913 33.137 1.00 76.00 13 SER F N 1
ATOM 10015 C CA . SER F 1 13 ? -50.038 29.129 31.890 1.00 73.17 13 SER F CA 1
ATOM 10016 C C . SER F 1 13 ? -49.655 28.085 30.820 1.00 71.37 13 SER F C 1
ATOM 10017 O O . SER F 1 13 ? -48.648 27.384 30.959 1.00 70.63 13 SER F O 1
ATOM 10020 N N . ILE F 1 14 ? -50.477 27.983 29.762 1.00 63.67 14 ILE F N 1
ATOM 10021 C CA . ILE F 1 14 ? -50.284 27.062 28.644 1.00 60.08 14 ILE F CA 1
ATOM 10022 C C . ILE F 1 14 ? -49.306 27.696 27.637 1.00 62.48 14 ILE F C 1
ATOM 10023 O O . ILE F 1 14 ? -49.462 28.859 27.272 1.00 63.51 14 ILE F O 1
ATOM 10028 N N . ILE F 1 15 ? -48.303 26.920 27.201 1.00 56.73 15 ILE F N 1
ATOM 10029 C CA . ILE F 1 15 ? -47.270 27.323 26.242 1.00 55.52 15 ILE F CA 1
ATOM 10030 C C . ILE F 1 15 ? -47.707 26.966 24.812 1.00 55.55 15 ILE F C 1
ATOM 10031 O O . ILE F 1 15 ? -48.127 25.835 24.569 1.00 53.17 15 ILE F O 1
ATOM 10036 N N . ASP F 1 16 ? -47.585 27.917 23.869 1.00 51.30 16 ASP F N 1
ATOM 10037 C CA . ASP F 1 16 ? -47.866 27.668 22.458 1.00 49.41 16 ASP F CA 1
ATOM 10038 C C . ASP F 1 16 ? -46.531 27.394 21.767 1.00 52.48 16 ASP F C 1
ATOM 10039 O O . ASP F 1 16 ? -45.689 28.292 21.659 1.00 53.15 16 ASP F O 1
ATOM 10044 N N . LEU F 1 17 ? -46.321 26.133 21.362 1.00 47.25 17 LEU F N 1
ATOM 10045 C CA . LEU F 1 17 ? -45.091 25.660 20.728 1.00 46.78 17 LEU F CA 1
ATOM 10046 C C . LEU F 1 17 ? -45.028 25.973 19.224 1.00 50.64 17 LEU F C 1
ATOM 10047 O O . LEU F 1 17 ? -43.958 25.848 18.625 1.00 50.57 17 LEU F O 1
ATOM 10052 N N . GLY F 1 18 ? -46.164 26.372 18.645 1.00 46.37 18 GLY F N 1
ATOM 10053 C CA . GLY F 1 18 ? -46.301 26.733 17.237 1.00 45.49 18 GLY F CA 1
ATOM 10054 C C . GLY F 1 18 ? -45.209 27.646 16.703 1.00 48.99 18 GLY F C 1
ATOM 10055 O O . GLY F 1 18 ? -44.490 27.239 15.785 1.00 47.81 18 GLY F O 1
ATOM 10056 N N . PRO F 1 19 ? -45.005 28.860 17.289 1.00 46.33 19 PRO F N 1
ATOM 10057 C CA . PRO F 1 19 ? -43.945 29.760 16.783 1.00 46.74 19 PRO F CA 1
ATOM 10058 C C . PRO F 1 19 ? -42.532 29.162 16.829 1.00 50.57 19 PRO F C 1
ATOM 10059 O O . PRO F 1 19 ? -41.736 29.456 15.941 1.00 50.92 19 PRO F O 1
ATOM 10063 N N . ARG F 1 20 ? -42.230 28.312 17.835 1.00 46.36 20 ARG F N 1
ATOM 10064 C CA . ARG F 1 20 ? -40.923 27.662 17.980 1.00 45.57 20 ARG F CA 1
ATOM 10065 C C . ARG F 1 20 ? -40.698 26.622 16.878 1.00 47.71 20 ARG F C 1
ATOM 10066 O O . ARG F 1 20 ? -39.575 26.509 16.382 1.00 48.21 20 ARG F O 1
ATOM 10074 N N . VAL F 1 21 ? -41.768 25.905 16.466 1.00 41.99 21 VAL F N 1
ATOM 10075 C CA . VAL F 1 21 ? -41.741 24.919 15.376 1.00 40.20 21 VAL F CA 1
ATOM 10076 C C . VAL F 1 21 ? -41.510 25.667 14.053 1.00 45.28 21 VAL F C 1
ATOM 10077 O O . VAL F 1 21 ? -40.676 25.252 13.251 1.00 44.80 21 VAL F O 1
ATOM 10081 N N . GLN F 1 22 ? -42.221 26.797 13.866 1.00 43.38 22 GLN F N 1
ATOM 10082 C CA . GLN F 1 22 ? -42.140 27.670 12.690 1.00 43.82 22 GLN F CA 1
ATOM 10083 C C . GLN F 1 22 ? -40.720 28.210 12.478 1.00 48.72 22 GLN F C 1
ATOM 10084 O O . GLN F 1 22 ? -40.230 28.190 11.346 1.00 49.03 22 GLN F O 1
ATOM 10090 N N . SER F 1 23 ? -40.061 28.675 13.559 1.00 45.73 23 SER F N 1
ATOM 10091 C CA . SER F 1 23 ? -38.701 29.217 13.488 1.00 46.95 23 SER F CA 1
ATOM 10092 C C . SER F 1 23 ? -37.674 28.109 13.209 1.00 50.16 23 SER F C 1
ATOM 10093 O O . SER F 1 23 ? -36.715 28.352 12.470 1.00 50.66 23 SER F O 1
ATOM 10096 N N . LEU F 1 24 ? -37.883 26.895 13.778 1.00 44.55 24 LEU F N 1
ATOM 10097 C CA . LEU F 1 24 ? -36.999 25.750 13.554 1.00 42.93 24 LEU F CA 1
ATOM 10098 C C . LEU F 1 24 ? -37.047 25.325 12.078 1.00 45.19 24 LEU F C 1
ATOM 10099 O O . LEU F 1 24 ? -35.996 25.049 11.498 1.00 46.80 24 LEU F O 1
ATOM 10104 N N . MET F 1 25 ? -38.251 25.326 11.464 1.00 37.86 25 MET F N 1
ATOM 10105 C CA . MET F 1 25 ? -38.456 24.972 10.053 1.00 35.57 25 MET F CA 1
ATOM 10106 C C . MET F 1 25 ? -37.716 25.942 9.120 1.00 43.51 25 MET F C 1
ATOM 10107 O O . MET F 1 25 ? -37.230 25.517 8.070 1.00 43.36 25 MET F O 1
ATOM 10112 N N . GLU F 1 26 ? -37.615 27.227 9.514 1.00 43.02 26 GLU F N 1
ATOM 10113 C CA . GLU F 1 26 ? -36.896 28.254 8.750 1.00 45.35 26 GLU F CA 1
ATOM 10114 C C . GLU F 1 26 ? -35.392 27.962 8.772 1.00 50.80 26 GLU F C 1
ATOM 10115 O O . GLU F 1 26 ? -34.721 28.134 7.756 1.00 50.57 26 GLU F O 1
ATOM 10121 N N . GLN F 1 27 ? -34.883 27.490 9.931 1.00 48.46 27 GLN F N 1
ATOM 10122 C CA . GLN F 1 27 ? -33.480 27.131 10.152 1.00 49.49 27 GLN F CA 1
ATOM 10123 C C . GLN F 1 27 ? -33.120 25.823 9.442 1.00 55.17 27 GLN F C 1
ATOM 10124 O O . GLN F 1 27 ? -31.968 25.641 9.056 1.00 55.81 27 GLN F O 1
ATOM 10130 N N . LEU F 1 28 ? -34.109 24.929 9.259 1.00 52.05 28 LEU F N 1
ATOM 10131 C CA . LEU F 1 28 ? -33.973 23.621 8.617 1.00 51.68 28 LEU F CA 1
ATOM 10132 C C . LEU F 1 28 ? -34.062 23.702 7.083 1.00 58.77 28 LEU F C 1
ATOM 10133 O O . LEU F 1 28 ? -33.828 22.697 6.406 1.00 57.69 28 LEU F O 1
ATOM 10138 N N . ALA F 1 29 ? -34.372 24.891 6.534 1.00 59.18 29 ALA F N 1
ATOM 10139 C CA . ALA F 1 29 ? -34.476 25.124 5.092 1.00 61.01 29 ALA F CA 1
ATOM 10140 C C . ALA F 1 29 ? -33.076 25.356 4.468 1.00 69.96 29 ALA F C 1
ATOM 10141 O O . ALA F 1 29 ? -32.846 26.347 3.771 1.00 70.85 29 ALA F O 1
ATOM 10143 N N . THR F 1 30 ? -32.149 24.414 4.730 1.00 69.63 30 THR F N 1
ATOM 10144 C CA . THR F 1 30 ? -30.757 24.415 4.257 1.00 71.69 30 THR F CA 1
ATOM 10145 C C . THR F 1 30 ? -30.580 23.406 3.121 1.00 77.04 30 THR F C 1
ATOM 10146 O O . THR F 1 30 ? -31.305 22.408 3.054 1.00 75.86 30 THR F O 1
ATOM 10150 N N . THR F 1 31 ? -29.585 23.656 2.259 1.00 75.23 31 THR F N 1
ATOM 10151 C CA . THR F 1 31 ? -29.200 22.791 1.145 1.00 75.37 31 THR F CA 1
ATOM 10152 C C . THR F 1 31 ? -28.252 21.684 1.655 1.00 77.98 31 THR F C 1
ATOM 10153 O O . THR F 1 31 ? -28.031 20.692 0.950 1.00 78.72 31 THR F O 1
ATOM 10157 N N . LYS F 1 32 ? -27.694 21.859 2.880 1.00 71.77 32 LYS F N 1
ATOM 10158 C CA . LYS F 1 32 ? -26.723 20.940 3.473 1.00 70.33 32 LYS F CA 1
ATOM 10159 C C . LYS F 1 32 ? -27.144 20.445 4.878 1.00 69.55 32 LYS F C 1
ATOM 10160 O O . LYS F 1 32 ? -26.429 20.685 5.859 1.00 69.51 32 LYS F O 1
ATOM 10166 N N . LEU F 1 33 ? -28.278 19.712 4.969 1.00 61.69 33 LEU F N 1
ATOM 10167 C CA . LEU F 1 33 ? -28.724 19.147 6.249 1.00 58.72 33 LEU F CA 1
ATOM 10168 C C . LEU F 1 33 ? -27.910 17.892 6.605 1.00 61.54 33 LEU F C 1
ATOM 10169 O O . LEU F 1 33 ? -27.935 17.457 7.758 1.00 59.97 33 LEU F O 1
ATOM 10174 N N . GLU F 1 34 ? -27.171 17.332 5.620 1.00 59.00 34 GLU F N 1
ATOM 10175 C CA . GLU F 1 34 ? -26.282 16.178 5.804 1.00 59.34 34 GLU F CA 1
ATOM 10176 C C . GLU F 1 34 ? -25.069 16.587 6.643 1.00 64.25 34 GLU F C 1
ATOM 10177 O O . GLU F 1 34 ? -24.555 15.779 7.416 1.00 63.66 34 GLU F O 1
ATOM 10183 N N . GLU F 1 35 ? -24.640 17.860 6.507 1.00 62.31 35 GLU F N 1
ATOM 10184 C CA . GLU F 1 35 ? -23.553 18.465 7.281 1.00 63.42 35 GLU F CA 1
ATOM 10185 C C . GLU F 1 35 ? -24.030 18.771 8.701 1.00 65.24 35 GLU F C 1
ATOM 10186 O O . GLU F 1 35 ? -23.229 18.768 9.636 1.00 65.97 35 GLU F O 1
ATOM 10192 N N . GLY F 1 36 ? -25.331 19.033 8.837 1.00 58.93 36 GLY F N 1
ATOM 10193 C CA . GLY F 1 36 ? -25.981 19.331 10.105 1.00 57.36 36 GLY F CA 1
ATOM 10194 C C . GLY F 1 36 ? -26.167 20.809 10.378 1.00 60.72 36 GLY F C 1
ATOM 10195 O O . GLY F 1 36 ? -25.434 21.648 9.846 1.00 60.83 36 GLY F O 1
ATOM 10196 N N . VAL F 1 37 ? -27.175 21.130 11.200 1.00 56.58 37 VAL F N 1
ATOM 10197 C CA . VAL F 1 37 ? -27.482 22.487 11.649 1.00 56.87 37 VAL F CA 1
ATOM 10198 C C . VAL F 1 37 ? -27.211 22.485 13.156 1.00 61.13 37 VAL F C 1
ATOM 10199 O O . VAL F 1 37 ? -27.943 21.852 13.921 1.00 59.68 37 VAL F O 1
ATOM 10203 N N . LYS F 1 38 ? -26.103 23.120 13.554 1.00 59.43 38 LYS F N 1
ATOM 10204 C CA . LYS F 1 38 ? -25.632 23.186 14.938 1.00 60.15 38 LYS F CA 1
ATOM 10205 C C . LYS F 1 38 ? -26.076 24.483 15.623 1.00 64.08 38 LYS F C 1
ATOM 10206 O O . LYS F 1 38 ? -26.766 25.309 15.021 1.00 63.44 38 LYS F O 1
ATOM 10212 N N . ASN F 1 39 ? -25.660 24.645 16.895 1.00 61.38 39 ASN F N 1
ATOM 10213 C CA . ASN F 1 39 ? -25.847 25.799 17.782 1.00 62.23 39 ASN F CA 1
ATOM 10214 C C . ASN F 1 39 ? -27.318 26.236 17.932 1.00 64.55 39 ASN F C 1
ATOM 10215 O O . ASN F 1 39 ? -27.611 27.425 18.098 1.00 65.60 39 ASN F O 1
ATOM 10220 N N . LEU F 1 40 ? -28.234 25.258 17.938 1.00 58.35 40 LEU F N 1
ATOM 10221 C CA . LEU F 1 40 ? -29.652 25.512 18.187 1.00 56.58 40 LEU F CA 1
ATOM 10222 C C . LEU F 1 40 ? -29.868 25.520 19.711 1.00 60.42 40 LEU F C 1
ATOM 10223 O O . LEU F 1 40 ? -28.967 25.119 20.464 1.00 60.99 40 LEU F O 1
ATOM 10228 N N . ASP F 1 41 ? -31.039 25.975 20.168 1.00 55.19 41 ASP F N 1
ATOM 10229 C CA . ASP F 1 41 ? -31.349 25.982 21.593 1.00 54.85 41 ASP F CA 1
ATOM 10230 C C . ASP F 1 41 ? -32.751 25.408 21.765 1.00 53.98 41 ASP F C 1
ATOM 10231 O O . ASP F 1 41 ? -33.655 26.082 22.269 1.00 55.24 41 ASP F O 1
ATOM 10236 N N . MET F 1 42 ? -32.929 24.152 21.315 1.00 44.87 42 MET F N 1
ATOM 10237 C CA . MET F 1 42 ? -34.212 23.443 21.344 1.00 41.26 42 MET F CA 1
ATOM 10238 C C . MET F 1 42 ? -34.659 23.111 22.788 1.00 48.20 42 MET F C 1
ATOM 10239 O O . MET F 1 42 ? -35.863 23.063 23.051 1.00 48.12 42 MET F O 1
ATOM 10244 N N . GLY F 1 43 ? -33.696 22.946 23.699 1.00 46.53 43 GLY F N 1
ATOM 10245 C CA . GLY F 1 43 ? -33.948 22.631 25.103 1.00 47.20 43 GLY F CA 1
ATOM 10246 C C . GLY F 1 43 ? -32.938 21.657 25.671 1.00 51.94 43 GLY F C 1
ATOM 10247 O O . GLY F 1 43 ? -32.465 20.769 24.956 1.00 50.68 43 GLY F O 1
ATOM 10248 N N . SER F 1 44 ? -32.613 21.803 26.968 1.00 50.30 44 SER F N 1
ATOM 10249 C CA . SER F 1 44 ? -31.609 20.968 27.634 1.00 51.24 44 SER F CA 1
ATOM 10250 C C . SER F 1 44 ? -32.100 20.353 28.961 1.00 55.36 44 SER F C 1
ATOM 10251 O O . SER F 1 44 ? -31.284 19.801 29.713 1.00 56.35 44 SER F O 1
ATOM 10254 N N . VAL F 1 45 ? -33.424 20.420 29.232 1.00 50.29 45 VAL F N 1
ATOM 10255 C CA . VAL F 1 45 ? -34.032 19.871 30.451 1.00 50.34 45 VAL F CA 1
ATOM 10256 C C . VAL F 1 45 ? -33.880 18.338 30.429 1.00 54.45 45 VAL F C 1
ATOM 10257 O O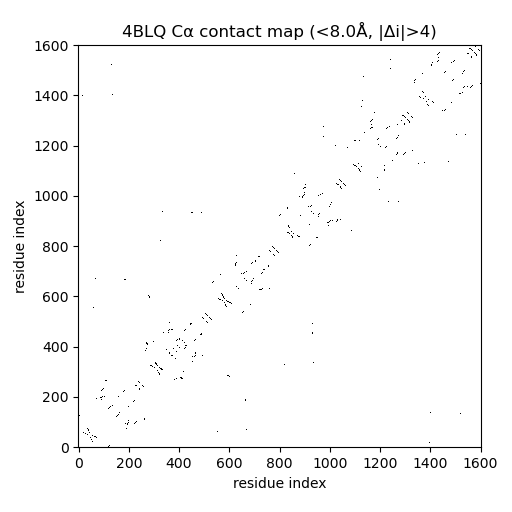 . VAL F 1 45 ? -33.471 17.760 31.439 1.00 56.07 45 VAL F O 1
ATOM 10261 N N . TYR F 1 46 ? -34.140 17.699 29.266 1.00 48.98 46 TYR F N 1
ATOM 10262 C CA . TYR F 1 46 ? -33.996 16.248 29.108 1.00 48.40 46 TYR F CA 1
ATOM 10263 C C . TYR F 1 46 ? -33.144 15.892 27.883 1.00 52.63 46 TYR F C 1
ATOM 10264 O O . TYR F 1 46 ? -33.307 16.491 26.820 1.00 51.04 46 TYR F O 1
ATOM 10273 N N . GLU F 1 47 ? -32.234 14.910 28.046 1.00 51.02 47 GLU F N 1
ATOM 10274 C CA . GLU F 1 47 ? -31.343 14.416 26.990 1.00 50.71 47 GLU F CA 1
ATOM 10275 C C . GLU F 1 47 ? -32.097 13.419 26.118 1.00 53.37 47 GLU F C 1
ATOM 10276 O O . GLU F 1 47 ? -32.120 12.222 26.412 1.00 53.59 47 GLU F O 1
ATOM 10282 N N . ILE F 1 48 ? -32.740 13.919 25.058 1.00 48.17 48 ILE F N 1
ATOM 10283 C CA . ILE F 1 48 ? -33.539 13.092 24.155 1.00 46.03 48 ILE F CA 1
ATOM 10284 C C . ILE F 1 48 ? -33.066 13.271 22.705 1.00 48.10 48 ILE F C 1
ATOM 10285 O O . ILE F 1 48 ? -32.755 14.386 22.280 1.00 47.01 48 ILE F O 1
ATOM 10290 N N . THR F 1 49 ? -33.026 12.156 21.957 1.00 43.74 49 THR F N 1
ATOM 10291 C CA . THR F 1 49 ? -32.706 12.147 20.537 1.00 42.83 49 THR F CA 1
ATOM 10292 C C . THR F 1 49 ? -33.942 11.615 19.792 1.00 45.12 49 THR F C 1
ATOM 10293 O O . THR F 1 49 ? -34.426 10.525 20.103 1.00 44.44 49 THR F O 1
ATOM 10297 N N . THR F 1 50 ? -34.470 12.414 18.848 1.00 40.59 50 THR F N 1
ATOM 10298 C CA . THR F 1 50 ? -35.628 12.048 18.026 1.00 39.28 50 THR F CA 1
ATOM 10299 C C . THR F 1 50 ? -35.128 11.652 16.645 1.00 42.50 50 THR F C 1
ATOM 10300 O O . THR F 1 50 ? -34.428 12.432 15.999 1.00 43.04 50 THR F O 1
ATOM 10304 N N . VAL F 1 51 ? -35.465 10.436 16.209 1.00 37.35 51 VAL F N 1
ATOM 10305 C CA . VAL F 1 51 ? -35.063 9.925 14.899 1.00 36.57 51 VAL F CA 1
ATOM 10306 C C . VAL F 1 51 ? -36.328 9.674 14.106 1.00 38.32 51 VAL F C 1
ATOM 10307 O O . VAL F 1 51 ? -37.170 8.904 14.555 1.00 38.09 51 VAL F O 1
ATOM 10311 N N . MET F 1 52 ? -36.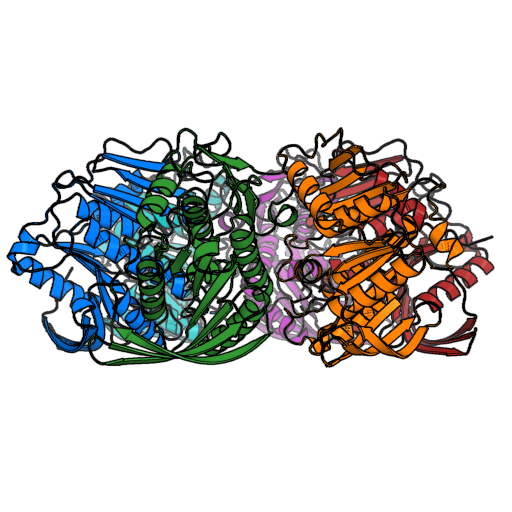488 10.345 12.959 1.00 33.89 52 MET F N 1
ATOM 10312 C CA . MET F 1 52 ? -37.683 10.199 12.117 1.00 32.96 52 MET F CA 1
ATOM 10313 C C . MET F 1 52 ? -37.312 9.830 10.672 1.00 38.77 52 MET F C 1
ATOM 10314 O O . MET F 1 52 ? -36.177 10.068 10.243 1.00 38.97 52 MET F O 1
ATOM 10319 N N . VAL F 1 53 ? -38.282 9.296 9.909 1.00 36.06 53 VAL F N 1
ATOM 10320 C CA . VAL F 1 53 ? -38.016 8.972 8.509 1.00 36.60 53 VAL F CA 1
ATOM 10321 C C . VAL F 1 53 ? -38.777 9.976 7.623 1.00 40.06 53 VAL F C 1
ATOM 10322 O O . VAL F 1 53 ? -39.964 10.230 7.842 1.00 38.91 53 VAL F O 1
ATOM 10326 N N . LEU F 1 54 ? -38.041 10.602 6.693 1.00 37.78 54 LEU F N 1
ATOM 10327 C CA . LEU F 1 54 ? -38.532 11.544 5.689 1.00 38.26 54 LEU F CA 1
ATOM 10328 C C . LEU F 1 54 ? -38.186 10.964 4.332 1.00 42.99 54 LEU F C 1
ATOM 10329 O O . LEU F 1 54 ? -37.028 11.023 3.910 1.00 44.81 54 LEU F O 1
ATOM 10334 N N . GLY F 1 55 ? -39.161 10.321 3.708 1.00 37.90 55 GLY F N 1
ATOM 10335 C CA . GLY F 1 55 ? -38.960 9.627 2.444 1.00 38.31 55 GLY F CA 1
ATOM 10336 C C . GLY F 1 55 ? -38.148 8.371 2.683 1.00 41.51 55 GLY F C 1
ATOM 10337 O O . GLY F 1 55 ? -38.602 7.465 3.386 1.00 40.67 55 GLY F O 1
ATOM 10338 N N . ASN F 1 56 ? -36.919 8.343 2.150 1.00 38.71 56 ASN F N 1
ATOM 10339 C CA . ASN F 1 56 ? -35.964 7.239 2.317 1.00 38.86 56 ASN F CA 1
ATOM 10340 C C . ASN F 1 56 ? -34.813 7.663 3.231 1.00 42.64 56 ASN F C 1
ATOM 10341 O O . ASN F 1 56 ? -33.925 6.857 3.528 1.00 42.54 56 ASN F O 1
ATOM 10346 N N . SER F 1 57 ? -34.839 8.935 3.675 1.00 38.93 57 SER F N 1
ATOM 10347 C CA . SER F 1 57 ? -33.822 9.543 4.522 1.00 38.63 57 SER F CA 1
ATOM 10348 C C . SER F 1 57 ? -34.222 9.539 5.997 1.00 40.86 57 SER F C 1
ATOM 10349 O O . SER F 1 57 ? -35.398 9.374 6.333 1.00 38.96 57 SER F O 1
ATOM 10352 N N . ILE F 1 58 ? -33.219 9.720 6.870 1.00 37.98 58 ILE F N 1
ATOM 10353 C CA . ILE F 1 58 ? -33.372 9.791 8.322 1.00 37.38 58 ILE F CA 1
ATOM 10354 C C . ILE F 1 58 ? -33.095 11.221 8.774 1.00 41.59 58 ILE F C 1
ATOM 10355 O O . ILE F 1 58 ? -32.070 11.790 8.396 1.00 41.48 58 ILE F O 1
ATOM 10360 N N . LEU F 1 59 ? -33.983 11.788 9.599 1.00 38.18 59 LEU F N 1
ATOM 10361 C CA . LEU F 1 59 ? -33.758 13.107 10.177 1.00 38.29 59 LEU F CA 1
ATOM 10362 C C . LEU F 1 59 ? -33.677 12.939 11.691 1.00 41.87 59 LEU F C 1
ATOM 10363 O O . LEU F 1 59 ? -34.609 12.423 12.310 1.00 40.67 59 LEU F O 1
ATOM 10368 N N . GLY F 1 60 ? -32.531 13.306 12.249 1.00 39.40 60 GLY F N 1
ATOM 10369 C CA . GLY F 1 60 ? -32.263 13.181 13.673 1.00 39.76 60 GLY F CA 1
ATOM 10370 C C . GLY F 1 60 ? -32.151 14.506 14.387 1.00 44.99 60 GLY F C 1
ATOM 10371 O O . GLY F 1 60 ? -31.460 15.411 13.914 1.00 44.39 60 GLY F O 1
ATOM 10372 N N . PHE F 1 61 ? -32.848 14.620 15.532 1.00 42.84 61 PHE F N 1
ATOM 10373 C CA . PHE F 1 61 ? -32.841 15.783 16.422 1.00 43.80 61 PHE F CA 1
ATOM 10374 C C . PHE F 1 61 ? -32.049 15.373 17.656 1.00 49.23 61 PHE F C 1
ATOM 10375 O O . PHE F 1 61 ? -32.561 14.622 18.485 1.00 47.89 61 PHE F O 1
ATOM 10383 N N . HIS F 1 62 ? -30.767 15.774 17.721 1.00 48.39 62 HIS F N 1
ATOM 10384 C CA . HIS F 1 62 ? -29.851 15.377 18.797 1.00 49.84 62 HIS F CA 1
ATOM 10385 C C . HIS F 1 62 ? -29.840 16.415 19.916 1.00 53.06 62 HIS F C 1
ATOM 10386 O O . HIS F 1 62 ? -29.278 17.501 19.750 1.00 52.28 62 HIS F O 1
ATOM 10393 N N . LYS F 1 63 ? -30.472 16.060 21.060 1.00 49.95 63 LYS F N 1
ATOM 10394 C CA . LYS F 1 63 ? -30.620 16.889 22.264 1.00 50.88 63 LYS F CA 1
ATOM 10395 C C . LYS F 1 63 ? -31.232 18.252 21.871 1.00 54.54 63 LYS F C 1
ATOM 10396 O O . LYS F 1 63 ? -32.257 18.265 21.185 1.00 52.14 63 LYS F O 1
ATOM 10402 N N . GLY F 1 64 ? -30.594 19.360 22.253 1.00 52.60 64 GLY F N 1
ATOM 10403 C CA . GLY F 1 64 ? -31.083 20.689 21.904 1.00 52.37 64 GLY F CA 1
ATOM 10404 C C . GLY F 1 64 ? -30.205 21.463 20.946 1.00 57.06 64 GLY F C 1
ATOM 10405 O O . GLY F 1 64 ? -30.572 22.568 20.540 1.00 56.80 64 GLY F O 1
ATOM 10406 N N . ASP F 1 65 ? -29.057 20.876 20.554 1.00 54.61 65 ASP F N 1
ATOM 10407 C CA . ASP F 1 65 ? -28.032 21.508 19.723 1.00 55.86 65 ASP F CA 1
ATOM 10408 C C . ASP F 1 65 ? -28.064 21.139 18.225 1.00 57.98 65 ASP F C 1
ATOM 10409 O O . ASP F 1 65 ? -27.978 22.045 17.393 1.00 58.11 65 ASP F O 1
ATOM 10414 N N . LEU F 1 66 ? -28.100 19.833 17.888 1.00 52.77 66 LEU F N 1
ATOM 10415 C CA . LEU F 1 66 ? -27.993 19.345 16.511 1.00 51.43 66 LEU F CA 1
ATOM 10416 C C . LEU F 1 66 ? -29.279 18.811 15.894 1.00 53.15 66 LEU F C 1
ATOM 10417 O O . LEU F 1 66 ? -30.117 18.212 16.573 1.00 52.33 66 LEU F O 1
ATOM 10422 N N . VAL F 1 67 ? -29.361 18.964 14.564 1.00 48.41 67 VAL F N 1
ATOM 10423 C CA . VAL F 1 67 ? -30.361 18.409 13.654 1.00 46.57 67 VAL F CA 1
ATOM 10424 C C . VAL F 1 67 ? -29.586 18.074 12.364 1.00 48.93 67 VAL F C 1
ATOM 10425 O O . VAL F 1 67 ? -28.992 18.958 11.740 1.00 49.53 67 VAL F O 1
ATOM 10429 N N . LYS F 1 68 ? -29.495 16.776 12.052 1.00 43.58 68 LYS F N 1
ATOM 10430 C CA . LYS F 1 68 ? -28.741 16.267 10.910 1.00 43.17 68 LYS F CA 1
ATOM 10431 C C . LYS F 1 68 ? -29.552 15.220 10.149 1.00 46.07 68 LYS F C 1
ATOM 10432 O O . LYS F 1 68 ? -30.245 14.397 10.756 1.00 44.79 68 LYS F O 1
ATOM 10438 N N . MET F 1 69 ? -29.443 15.250 8.814 1.00 42.48 69 MET F N 1
ATOM 10439 C CA . MET F 1 69 ? -30.096 14.309 7.913 1.00 41.17 69 MET F CA 1
ATOM 10440 C C . MET F 1 69 ? -29.069 13.321 7.384 1.00 47.05 69 MET F C 1
ATOM 10441 O O . MET F 1 69 ? -27.961 13.723 7.027 1.00 48.32 69 MET F O 1
ATOM 10446 N N . VAL F 1 70 ? -29.422 12.030 7.345 1.00 43.19 70 VAL F N 1
ATOM 10447 C CA . VAL F 1 70 ? -28.547 11.023 6.756 1.00 43.67 70 VAL F CA 1
ATOM 10448 C C . VAL F 1 70 ? -29.357 10.300 5.679 1.00 46.71 70 VAL F C 1
ATOM 10449 O O . VAL F 1 70 ? -30.571 10.127 5.822 1.00 45.25 70 VAL F O 1
ATOM 10453 N N . ARG F 1 71 ? -28.692 9.942 4.577 1.00 43.71 71 ARG F N 1
ATOM 10454 C CA . ARG F 1 71 ? -29.289 9.205 3.466 1.00 42.98 71 ARG F CA 1
ATOM 10455 C C . ARG F 1 71 ? -28.650 7.810 3.474 1.00 45.82 71 ARG F C 1
ATOM 10456 O O . ARG F 1 71 ? -27.592 7.611 2.867 1.00 46.82 71 ARG F O 1
ATOM 10464 N N . PRO F 1 72 ? -29.219 6.855 4.252 1.00 40.48 72 PRO F N 1
ATOM 10465 C CA . PRO F 1 72 ? -28.593 5.526 4.344 1.00 40.48 72 PRO F CA 1
ATOM 10466 C C . PRO F 1 72 ? -28.657 4.739 3.035 1.00 44.96 72 PRO F C 1
ATOM 10467 O O . PRO F 1 72 ? -29.487 5.029 2.173 1.00 44.33 72 PRO F O 1
ATOM 10471 N N . SER F 1 73 ? -27.759 3.749 2.891 1.00 43.02 73 SER F N 1
ATOM 10472 C CA . SER F 1 73 ? -27.656 2.871 1.723 1.00 44.19 73 SER F CA 1
ATOM 10473 C C . SER F 1 73 ? -28.970 2.128 1.480 1.00 48.37 73 SER F C 1
ATOM 10474 O O . SER F 1 73 ? -29.397 2.015 0.330 1.00 49.27 73 SER F O 1
ATOM 10477 N N . VAL F 1 74 ? -29.619 1.654 2.564 1.00 43.88 74 VAL F N 1
ATOM 10478 C CA . VAL F 1 74 ? -30.929 1.007 2.490 1.00 43.57 74 VAL F CA 1
ATOM 10479 C C . VAL F 1 74 ? -31.952 2.057 2.948 1.00 47.09 74 VAL F C 1
ATOM 10480 O O . VAL F 1 74 ? -31.609 2.929 3.749 1.00 46.19 74 VAL F O 1
ATOM 10484 N N . SER F 1 75 ? -33.180 2.006 2.416 1.00 43.74 75 SER F N 1
ATOM 10485 C CA . SER F 1 75 ? -34.234 2.969 2.748 1.00 42.04 75 SER F CA 1
ATOM 10486 C C . SER F 1 75 ? -34.519 2.999 4.253 1.00 45.91 75 SER F C 1
ATOM 10487 O O . SER F 1 75 ? -34.503 1.954 4.908 1.00 46.22 75 SER F O 1
ATOM 10490 N N . ALA F 1 76 ? -34.791 4.204 4.787 1.00 41.65 76 ALA F N 1
ATOM 10491 C CA . ALA F 1 76 ? -35.124 4.416 6.192 1.00 40.42 76 ALA F CA 1
ATOM 10492 C C . ALA F 1 76 ? -36.460 3.756 6.538 1.00 43.95 76 ALA F C 1
ATOM 10493 O O . ALA F 1 76 ? -36.714 3.477 7.713 1.00 42.87 76 ALA F O 1
ATOM 10495 N N . ARG F 1 77 ? -37.297 3.489 5.504 1.00 41.34 77 ARG F N 1
ATOM 10496 C CA . ARG F 1 77 ? -38.593 2.806 5.621 1.00 41.39 77 ARG F CA 1
ATOM 10497 C C . ARG F 1 77 ? -38.383 1.355 6.070 1.00 46.26 77 ARG F C 1
ATOM 10498 O O . ARG F 1 77 ? -39.132 0.858 6.911 1.00 46.37 77 ARG F O 1
ATOM 10506 N N . ASP F 1 78 ? -37.348 0.690 5.519 1.00 43.26 78 ASP F N 1
ATOM 10507 C CA . ASP F 1 78 ? -36.979 -0.689 5.842 1.00 43.76 78 ASP F CA 1
ATOM 10508 C C . ASP F 1 78 ? -36.205 -0.764 7.165 1.00 44.42 78 ASP F C 1
ATOM 10509 O O . ASP F 1 78 ? -36.357 -1.718 7.921 1.00 44.24 78 ASP F O 1
ATOM 10514 N N . LEU F 1 79 ? -35.391 0.254 7.434 1.00 38.97 79 LEU F N 1
ATOM 10515 C CA . LEU F 1 79 ? -34.548 0.407 8.613 1.00 37.96 79 LEU F CA 1
ATOM 10516 C C . LEU F 1 79 ? -35.368 0.717 9.885 1.00 41.90 79 LEU F C 1
ATOM 10517 O O . LEU F 1 79 ? -35.284 -0.035 10.859 1.00 42.00 79 LEU F O 1
ATOM 10522 N N . ILE F 1 80 ? -36.158 1.820 9.866 1.00 37.47 80 ILE F N 1
ATOM 10523 C CA . ILE F 1 80 ? -36.935 2.313 11.009 1.00 36.66 80 ILE F CA 1
ATOM 10524 C C . ILE F 1 80 ? -38.456 2.142 10.803 1.00 42.11 80 ILE F C 1
ATOM 10525 O O . ILE F 1 80 ? -39.123 1.545 11.648 1.00 42.15 80 ILE F O 1
ATOM 10530 N N . GLY F 1 81 ? -38.985 2.720 9.729 1.00 39.25 81 GLY F N 1
ATOM 10531 C CA . GLY F 1 81 ? -40.408 2.687 9.425 1.00 38.87 81 GLY F CA 1
ATOM 10532 C C . GLY F 1 81 ? -41.042 4.054 9.557 1.00 42.52 81 GLY F C 1
ATOM 10533 O O . GLY F 1 81 ? -41.366 4.684 8.547 1.00 42.59 81 GLY F O 1
ATOM 10534 N N . VAL F 1 82 ? -41.220 4.532 10.806 1.00 38.14 82 VAL F N 1
ATOM 10535 C CA . VAL F 1 82 ? -41.844 5.834 11.071 1.00 36.55 82 VAL F CA 1
ATOM 10536 C C . VAL F 1 82 ? -40.880 6.748 11.845 1.00 39.78 82 VAL F C 1
ATOM 10537 O O . VAL F 1 82 ? -40.547 7.827 11.359 1.00 40.73 82 VAL F O 1
ATOM 10541 N N . GLY F 1 83 ? -40.489 6.330 13.045 1.00 35.04 83 GLY F N 1
ATOM 10542 C CA . GLY F 1 83 ? -39.617 7.111 13.907 1.00 34.58 83 GLY F CA 1
ATOM 10543 C C . GLY F 1 83 ? -39.688 6.731 15.369 1.00 39.13 83 GLY F C 1
ATOM 10544 O O . GLY F 1 83 ? -40.663 6.124 15.816 1.00 38.35 83 GLY F O 1
ATOM 10545 N N . TYR F 1 84 ? -38.651 7.107 16.131 1.00 37.51 84 TYR F N 1
ATOM 10546 C CA . TYR F 1 84 ? -38.537 6.775 17.553 1.00 37.83 84 TYR F CA 1
ATOM 10547 C C . TYR F 1 84 ? -37.794 7.853 18.350 1.00 44.36 84 TYR F C 1
ATOM 10548 O O . TYR F 1 84 ? -37.321 8.845 17.788 1.00 43.04 84 TYR F O 1
ATOM 10557 N N . ALA F 1 85 ? -37.667 7.614 19.666 1.00 44.10 85 ALA F N 1
ATOM 10558 C CA . ALA F 1 85 ? -36.936 8.462 20.596 1.00 45.32 85 ALA F CA 1
ATOM 10559 C C . ALA F 1 85 ? -36.025 7.626 21.487 1.00 53.28 85 ALA F C 1
ATOM 10560 O O . ALA F 1 85 ? -36.425 6.561 21.959 1.00 53.49 85 ALA F O 1
ATOM 10562 N N . THR F 1 86 ? -34.797 8.107 21.698 1.00 52.91 86 THR F N 1
ATOM 10563 C CA . THR F 1 86 ? -33.798 7.497 22.579 1.00 55.13 86 THR F CA 1
ATOM 10564 C C . THR F 1 86 ? -33.476 8.531 23.643 1.00 63.09 86 THR F C 1
ATOM 10565 O O . THR F 1 86 ? -33.331 9.713 23.330 1.00 62.25 86 THR F O 1
ATOM 10569 N N . ALA F 1 87 ? -33.434 8.104 24.905 1.00 64.35 87 ALA F N 1
ATOM 10570 C CA . ALA F 1 87 ? -33.209 8.994 26.040 1.00 66.85 87 ALA F CA 1
ATOM 10571 C C . ALA F 1 87 ? -32.342 8.352 27.120 1.00 76.71 87 ALA F C 1
ATOM 10572 O O . ALA F 1 87 ? -32.289 7.120 27.213 1.00 77.50 87 ALA F O 1
ATOM 10574 N N . SER F 1 88 ? -31.689 9.192 27.964 1.00 76.58 88 SER F N 1
ATOM 10575 C CA . SER F 1 88 ? -30.881 8.717 29.098 1.00 79.19 88 SER F CA 1
ATOM 10576 C C . SER F 1 88 ? -31.817 8.210 30.206 1.00 84.24 88 SER F C 1
ATOM 10577 O O . SER F 1 88 ? -32.977 8.632 30.263 1.00 83.52 88 SER F O 1
ATOM 10580 N N . ALA F 1 89 ? -31.323 7.314 31.078 1.00 81.88 89 ALA F N 1
ATOM 10581 C CA . ALA F 1 89 ? -32.103 6.722 32.177 1.00 82.17 89 ALA F CA 1
ATOM 10582 C C . ALA F 1 89 ? -32.719 7.779 33.136 1.00 84.87 89 ALA F C 1
ATOM 10583 O O . ALA F 1 89 ? -33.700 7.478 33.823 1.00 84.87 89 ALA F O 1
ATOM 10585 N N . ALA F 1 90 ? -32.169 9.013 33.147 1.00 79.66 90 ALA F N 1
ATOM 10586 C CA . ALA F 1 90 ? -32.607 10.119 34.003 1.00 79.12 90 ALA F CA 1
ATOM 10587 C C . ALA F 1 90 ? -33.839 10.884 33.450 1.00 77.76 90 ALA F C 1
ATOM 10588 O O . ALA F 1 90 ? -34.270 11.859 34.077 1.00 77.55 90 ALA F O 1
ATOM 10590 N N . VAL F 1 91 ? -34.423 10.438 32.312 1.00 69.81 91 VAL F N 1
ATOM 10591 C CA . VAL F 1 91 ? -35.580 11.121 31.719 1.00 66.65 91 VAL F CA 1
ATOM 10592 C C . VAL F 1 91 ? -36.857 10.689 32.464 1.00 67.61 91 VAL F C 1
ATOM 10593 O O . VAL F 1 91 ? -37.447 9.641 32.183 1.00 66.85 91 VAL F O 1
ATOM 10597 N N . VAL F 1 92 ? -37.257 11.522 33.433 1.00 62.13 92 VAL F N 1
ATOM 10598 C CA . VAL F 1 92 ? -38.424 11.293 34.272 1.00 60.93 92 VAL F CA 1
ATOM 10599 C C . VAL F 1 92 ? -39.089 12.646 34.579 1.00 61.84 92 VAL F C 1
ATOM 10600 O O . VAL F 1 92 ? -38.425 13.588 35.019 1.00 62.30 92 VAL F O 1
ATOM 10604 N N . ARG F 1 93 ? -40.399 12.736 34.296 1.00 55.23 93 ARG F N 1
ATOM 10605 C CA . ARG F 1 93 ? -41.206 13.930 34.523 1.00 53.99 93 ARG F CA 1
ATOM 10606 C C . ARG F 1 93 ? -41.952 13.769 35.853 1.00 58.44 93 ARG F C 1
ATOM 10607 O O . ARG F 1 93 ? -43.009 13.133 35.914 1.00 57.74 93 ARG F O 1
ATOM 10615 N N . GLN F 1 94 ? -41.346 14.319 36.924 1.00 56.22 94 GLN F N 1
ATOM 10616 C CA . GLN F 1 94 ? -41.780 14.265 38.322 1.00 57.94 94 GLN F CA 1
ATOM 10617 C C . GLN F 1 94 ? -43.237 14.704 38.542 1.00 60.66 94 GLN F C 1
ATOM 10618 O O . GLN F 1 94 ? -43.927 14.088 39.360 1.00 61.02 94 GLN F O 1
ATOM 10624 N N . ARG F 1 95 ? -43.700 15.750 37.823 1.00 55.42 95 ARG F N 1
ATOM 10625 C CA . ARG F 1 95 ? -45.061 16.279 37.951 1.00 54.44 95 ARG F CA 1
ATOM 10626 C C . ARG F 1 95 ? -46.122 15.255 37.517 1.00 57.38 95 ARG F C 1
ATOM 10627 O O . ARG F 1 95 ? -47.211 15.257 38.087 1.00 57.61 95 ARG F O 1
ATOM 10635 N N . LEU F 1 96 ? -45.795 14.359 36.556 1.00 52.96 96 LEU F N 1
ATOM 10636 C CA . LEU F 1 96 ? -46.707 13.302 36.099 1.00 51.74 96 LEU F CA 1
ATOM 10637 C C . LEU F 1 96 ? -46.879 12.222 37.183 1.00 56.78 96 LEU F C 1
ATOM 10638 O O . LEU F 1 96 ? -47.964 11.659 37.308 1.00 56.28 96 LEU F O 1
ATOM 10643 N N . ILE F 1 97 ? -45.821 11.964 37.977 1.00 55.05 97 ILE F N 1
ATOM 10644 C CA . ILE F 1 97 ? -45.845 11.006 39.091 1.00 56.91 97 ILE F CA 1
ATOM 10645 C C . ILE F 1 97 ? -46.705 11.593 40.228 1.00 63.95 97 ILE F C 1
ATOM 10646 O O . ILE F 1 97 ? -47.585 10.899 40.747 1.00 64.72 97 ILE F O 1
ATOM 10651 N N . GLU F 1 98 ? -46.451 12.876 40.584 1.00 61.69 98 GLU F N 1
ATOM 10652 C CA . GLU F 1 98 ? -47.141 13.641 41.628 1.00 63.59 98 GLU F CA 1
ATOM 10653 C C . GLU F 1 98 ? -48.653 13.722 41.389 1.00 67.84 98 GLU F C 1
ATOM 10654 O O . GLU F 1 98 ? -49.416 13.668 42.354 1.00 69.38 98 GLU F O 1
ATOM 10660 N N . HIS F 1 99 ? -49.078 13.851 40.114 1.00 62.89 99 HIS F N 1
ATOM 10661 C CA . HIS F 1 99 ? -50.485 13.973 39.731 1.00 62.42 99 HIS F CA 1
ATOM 10662 C C . HIS F 1 99 ? -51.053 12.667 39.141 1.00 65.51 99 HIS F C 1
ATOM 10663 O O . HIS F 1 99 ? -52.158 12.677 38.584 1.00 64.69 99 HIS F O 1
ATOM 10670 N N . LYS F 1 100 ? -50.314 11.542 39.309 1.00 61.66 100 LYS F N 1
ATOM 10671 C CA . LYS F 1 100 ? -50.682 10.179 38.900 1.00 60.46 100 LYS F CA 1
ATOM 10672 C C . LYS F 1 100 ? -51.146 10.085 37.419 1.00 62.42 100 LYS F C 1
ATOM 10673 O O . LYS F 1 100 ? -52.160 9.442 37.130 1.00 61.82 100 LYS F O 1
ATOM 10679 N N . ILE F 1 101 ? -50.394 10.710 36.489 1.00 57.90 101 ILE F N 1
ATOM 10680 C CA . ILE F 1 101 ? -50.704 10.684 35.053 1.00 55.91 101 ILE F CA 1
ATOM 10681 C C . ILE F 1 101 ? -49.679 9.795 34.338 1.00 58.75 101 ILE F C 1
ATOM 10682 O O . ILE F 1 101 ? -48.478 10.064 34.396 1.00 58.12 101 ILE F O 1
ATOM 10687 N N . GLU F 1 102 ? -50.169 8.738 33.667 1.00 55.23 102 GLU F N 1
ATOM 10688 C CA . GLU F 1 102 ? -49.341 7.773 32.933 1.00 54.66 102 GLU F CA 1
ATOM 10689 C C . GLU F 1 102 ? -48.879 8.348 31.596 1.00 56.00 102 GLU F C 1
ATOM 10690 O O . GLU F 1 102 ? -49.661 9.020 30.918 1.00 54.66 102 GLU F O 1
ATOM 10696 N N . ALA F 1 103 ? -47.625 8.058 31.202 1.00 51.26 103 ALA F N 1
ATOM 10697 C CA . ALA F 1 103 ? -47.078 8.491 29.915 1.00 49.41 103 ALA F CA 1
ATOM 10698 C C . ALA F 1 103 ? -47.687 7.669 28.786 1.00 52.46 103 ALA F C 1
ATOM 10699 O O . ALA F 1 103 ? -48.040 6.506 28.992 1.00 53.47 103 ALA F O 1
ATOM 10701 N N . GLY F 1 104 ? -47.823 8.283 27.616 1.00 47.06 104 GLY F N 1
ATOM 10702 C CA . GLY F 1 104 ? -48.391 7.632 26.442 1.00 45.53 104 GLY F CA 1
ATOM 10703 C C . GLY F 1 104 ? -49.233 8.568 25.609 1.00 47.89 104 GLY F C 1
ATOM 10704 O O . GLY F 1 104 ? -49.551 9.676 26.048 1.00 48.23 104 GLY F O 1
ATOM 10705 N N . ALA F 1 105 ? -49.577 8.138 24.388 1.00 42.97 105 ALA F N 1
ATOM 10706 C CA . ALA F 1 105 ? -50.388 8.938 23.473 1.00 41.41 105 ALA F CA 1
ATOM 10707 C C . ALA F 1 105 ? -51.871 8.617 23.620 1.00 45.14 105 ALA F C 1
ATOM 10708 O O . ALA F 1 105 ? -52.254 7.469 23.862 1.00 45.05 105 ALA F O 1
ATOM 10710 N N . GLU F 1 106 ? -52.692 9.662 23.476 1.00 41.54 106 GLU F N 1
ATOM 10711 C CA . GLU F 1 106 ? -54.147 9.675 23.603 1.00 41.51 106 GLU F CA 1
ATOM 10712 C C . GLU F 1 106 ? -54.752 10.323 22.343 1.00 42.56 106 GLU F C 1
ATOM 10713 O O . GLU F 1 106 ? -54.172 11.282 21.822 1.00 41.96 106 GLU F O 1
ATOM 10719 N N . LEU F 1 107 ? -55.890 9.799 21.839 1.00 37.50 107 LEU F N 1
ATOM 10720 C CA . LEU F 1 107 ? -56.523 10.372 20.644 1.00 36.37 107 LEU F CA 1
ATOM 10721 C C . LEU F 1 107 ? -57.939 10.877 20.921 1.00 40.60 107 LEU F C 1
ATOM 10722 O O . LEU F 1 107 ? -58.739 10.178 21.540 1.00 41.95 107 LEU F O 1
ATOM 10727 N N . ILE F 1 108 ? -58.236 12.095 20.447 1.00 35.46 108 ILE F N 1
ATOM 10728 C CA . ILE F 1 108 ? -59.565 12.699 20.499 1.00 35.34 108 ILE F CA 1
ATOM 10729 C C . ILE F 1 108 ? -60.011 12.788 19.046 1.00 39.57 108 ILE F C 1
ATOM 10730 O O . ILE F 1 108 ? -59.416 13.527 18.263 1.00 38.34 108 ILE F O 1
ATOM 10735 N N . ILE F 1 109 ? -60.997 11.974 18.668 1.00 37.83 109 ILE F N 1
ATOM 10736 C CA . ILE F 1 109 ? -61.483 11.920 17.293 1.00 38.40 109 ILE F CA 1
ATOM 10737 C C . ILE F 1 109 ? -62.955 12.368 17.234 1.00 44.26 109 ILE F C 1
ATOM 10738 O O . ILE F 1 109 ? -63.743 12.052 18.124 1.00 44.96 109 ILE F O 1
ATOM 10743 N N . SER F 1 110 ? -63.297 13.140 16.197 1.00 41.31 110 SER F N 1
ATOM 10744 C CA . SER F 1 110 ? -64.655 13.610 15.954 1.00 42.79 110 SER F CA 1
ATOM 10745 C C . SER F 1 110 ? -64.958 13.602 14.461 1.00 47.49 110 SER F C 1
ATOM 10746 O O . SER F 1 110 ? -64.039 13.609 13.641 1.00 47.35 110 SER F O 1
ATOM 10749 N N . GLY F 1 111 ? -66.242 13.563 14.126 1.00 44.47 111 GLY F N 1
ATOM 10750 C CA . GLY F 1 111 ? -66.705 13.563 12.746 1.00 44.72 111 GLY F CA 1
ATOM 10751 C C . GLY F 1 111 ? -67.596 14.747 12.461 1.00 49.17 111 GLY F C 1
ATOM 10752 O O . GLY F 1 111 ? -67.180 15.897 12.623 1.00 48.48 111 GLY F O 1
ATOM 10753 N N . THR F 1 112 ? -68.845 14.462 12.082 1.00 47.11 112 THR F N 1
ATOM 10754 C CA . THR F 1 112 ? -69.863 15.462 11.757 1.00 48.01 112 THR F CA 1
ATOM 10755 C C . THR F 1 112 ? -70.274 16.286 12.994 1.00 52.50 112 THR F C 1
ATOM 10756 O O . THR F 1 112 ? -70.690 17.436 12.836 1.00 53.68 112 THR F O 1
ATOM 10760 N N . ALA F 1 113 ? -70.132 15.712 14.210 1.00 47.76 113 ALA F N 1
ATOM 10761 C CA . ALA F 1 113 ? -70.470 16.359 15.484 1.00 47.48 113 ALA F CA 1
ATOM 10762 C C . ALA F 1 113 ? -69.518 17.518 15.835 1.00 50.66 113 ALA F C 1
ATOM 10763 O O . ALA F 1 113 ? -69.958 18.504 16.434 1.00 51.40 113 ALA F O 1
ATOM 10765 N N . GLY F 1 114 ? -68.239 17.377 15.474 1.00 45.17 114 GLY F N 1
ATOM 10766 C CA . GLY F 1 114 ? -67.198 18.361 15.757 1.00 43.76 114 GLY F CA 1
ATOM 10767 C C . GLY F 1 114 ? -66.834 18.429 17.229 1.00 46.18 114 GLY F C 1
ATOM 10768 O O . GLY F 1 114 ? -67.001 17.450 17.958 1.00 45.64 114 GLY F O 1
ATOM 10769 N N . GLY F 1 115 ? -66.340 19.588 17.654 1.00 42.43 115 GLY F N 1
ATOM 10770 C CA . GLY F 1 115 ? -65.968 19.876 19.038 1.00 42.03 115 GLY F CA 1
ATOM 10771 C C . GLY F 1 115 ? -64.656 19.310 19.546 1.00 44.84 115 GLY F C 1
ATOM 10772 O O . GLY F 1 115 ? -64.434 19.306 20.758 1.00 44.49 115 GLY F O 1
ATOM 10773 N N . LYS F 1 116 ? -63.762 18.851 18.644 1.00 41.00 116 LYS F N 1
ATOM 10774 C CA . LYS F 1 116 ? -62.470 18.281 19.038 1.00 39.99 116 LYS F CA 1
ATOM 10775 C C . LYS F 1 116 ? -61.533 19.384 19.596 1.00 44.35 116 LYS F C 1
ATOM 10776 O O . LYS F 1 116 ? -60.875 19.144 20.606 1.00 43.68 116 LYS F O 1
ATOM 10782 N N . THR F 1 117 ? -61.529 20.593 18.986 1.00 41.65 117 THR F N 1
ATOM 10783 C CA . THR F 1 117 ? -60.715 21.733 19.429 1.00 42.02 117 THR F CA 1
ATOM 10784 C C . THR F 1 117 ? -61.238 22.263 20.780 1.00 48.21 117 THR F C 1
ATOM 10785 O O . THR F 1 117 ? -60.433 22.551 21.672 1.00 49.09 117 THR F O 1
ATOM 10789 N N . VAL F 1 118 ? -62.578 22.362 20.931 1.00 44.64 118 VAL F N 1
ATOM 10790 C CA . VAL F 1 118 ? -63.240 22.829 22.155 1.00 45.23 118 VAL F CA 1
ATOM 10791 C C . VAL F 1 118 ? -62.895 21.877 23.320 1.00 49.60 118 VAL F C 1
ATOM 10792 O O . VAL F 1 118 ? -62.575 22.348 24.415 1.00 50.37 118 VAL F O 1
ATOM 10796 N N . LEU F 1 119 ? -62.915 20.554 23.067 1.00 45.77 119 LEU F N 1
ATOM 10797 C CA . LEU F 1 119 ? -62.578 19.544 24.071 1.00 45.62 119 LEU F CA 1
ATOM 10798 C C . LEU F 1 119 ? -61.098 19.590 24.448 1.00 49.16 119 LEU F C 1
ATOM 10799 O O . LEU F 1 119 ? -60.773 19.434 25.626 1.00 49.78 119 LEU F O 1
ATOM 10804 N N . THR F 1 120 ? -60.208 19.808 23.451 1.00 44.00 120 THR F N 1
ATOM 10805 C CA . THR F 1 120 ? -58.760 19.900 23.633 1.00 43.17 120 THR F CA 1
ATOM 10806 C C . THR F 1 120 ? -58.436 21.062 24.573 1.00 46.88 120 THR F C 1
ATOM 10807 O O . THR F 1 120 ? -57.706 20.861 25.542 1.00 46.74 120 THR F O 1
ATOM 10811 N N . ASN F 1 121 ? -59.016 22.254 24.303 1.00 43.22 121 ASN F N 1
ATOM 10812 C CA . ASN F 1 121 ? -58.842 23.467 25.101 1.00 43.73 121 ASN F CA 1
ATOM 10813 C C . ASN F 1 121 ? -59.373 23.265 26.520 1.00 48.09 121 ASN F C 1
ATOM 10814 O O . ASN F 1 121 ? -58.774 23.780 27.467 1.00 49.21 121 ASN F O 1
ATOM 10819 N N . HIS F 1 122 ? -60.471 22.492 26.664 1.00 43.55 122 HIS F N 1
ATOM 10820 C CA . HIS F 1 122 ? -61.084 22.166 27.952 1.00 44.27 122 HIS F CA 1
ATOM 10821 C C . HIS F 1 122 ? -60.121 21.313 28.792 1.00 46.66 122 HIS F C 1
ATOM 10822 O O . HIS F 1 122 ? -59.856 21.659 29.943 1.00 47.08 122 HIS F O 1
ATOM 10829 N N . TYR F 1 123 ? -59.580 20.227 28.204 1.00 41.60 123 TYR F N 1
ATOM 10830 C CA . TYR F 1 123 ? -58.650 19.316 28.873 1.00 41.11 123 TYR F CA 1
ATOM 10831 C C . TYR F 1 123 ? -57.296 19.978 29.159 1.00 44.34 123 TYR F C 1
ATOM 10832 O O . TYR F 1 123 ? -56.729 19.726 30.223 1.00 45.37 123 TYR F O 1
ATOM 10841 N N . ALA F 1 124 ? -56.798 20.841 28.245 1.00 39.07 124 ALA F N 1
ATOM 10842 C CA . ALA F 1 124 ? -55.532 21.567 28.413 1.00 38.46 124 ALA F CA 1
ATOM 10843 C C . ALA F 1 124 ? -55.596 22.534 29.601 1.00 44.17 124 ALA F C 1
ATOM 10844 O O . ALA F 1 124 ? -54.650 22.583 30.393 1.00 44.25 124 ALA F O 1
ATOM 10846 N N . ALA F 1 125 ? -56.723 23.277 29.737 1.00 41.62 125 ALA F N 1
ATOM 10847 C CA . ALA F 1 125 ? -56.956 24.228 30.831 1.00 43.04 125 ALA F CA 1
ATOM 10848 C C . ALA F 1 125 ? -57.101 23.494 32.166 1.00 48.28 125 ALA F C 1
ATOM 10849 O O . ALA F 1 125 ? -56.639 23.992 33.194 1.00 49.14 125 ALA F O 1
ATOM 10851 N N . GLN F 1 126 ? -57.720 22.298 32.129 1.00 44.62 126 GLN F N 1
ATOM 10852 C CA . GLN F 1 126 ? -57.951 21.411 33.269 1.00 45.46 126 GLN F CA 1
ATOM 10853 C C . GLN F 1 126 ? -56.612 20.896 33.826 1.00 49.45 126 GLN F C 1
ATOM 10854 O O . GLN F 1 126 ? -56.425 20.863 35.043 1.00 50.46 126 GLN F O 1
ATOM 10860 N N . MET F 1 127 ? -55.674 20.536 32.926 1.00 44.57 127 MET F N 1
ATOM 10861 C CA . MET F 1 127 ? -54.337 20.046 33.274 1.00 44.23 127 MET F CA 1
ATOM 10862 C C . MET F 1 127 ? -53.447 21.175 33.787 1.00 52.81 127 MET F C 1
ATOM 10863 O O . MET F 1 127 ? -52.642 20.956 34.694 1.00 53.58 127 MET F O 1
ATOM 10868 N N . CYS F 1 128 ? -53.590 22.377 33.198 1.00 51.71 128 CYS F N 1
ATOM 10869 C CA . CYS F 1 128 ? -52.850 23.577 33.580 1.00 53.94 128 CYS F CA 1
ATOM 10870 C C . CYS F 1 128 ? -53.250 23.992 35.004 1.00 61.09 128 CYS F C 1
ATOM 10871 O O . CYS F 1 128 ? -52.376 24.327 35.808 1.00 62.73 128 CYS F O 1
ATOM 10874 N N . ALA F 1 129 ? -54.565 23.917 35.321 1.00 57.99 129 ALA F N 1
ATOM 10875 C CA . ALA F 1 129 ? -55.132 24.237 36.637 1.00 59.51 129 ALA F CA 1
ATOM 10876 C C . ALA F 1 129 ? -54.686 23.225 37.696 1.00 64.01 129 ALA F C 1
ATOM 10877 O O . ALA F 1 129 ? -54.591 23.573 38.873 1.00 65.94 129 ALA F O 1
ATOM 10879 N N . LYS F 1 130 ? -54.411 21.979 37.269 1.00 58.90 130 LYS F N 1
ATOM 10880 C CA . LYS F 1 130 ? -53.966 20.877 38.118 1.00 59.25 130 LYS F CA 1
ATOM 10881 C C . LYS F 1 130 ? -52.526 21.093 38.613 1.00 64.43 130 LYS F C 1
ATOM 10882 O O . LYS F 1 130 ? -52.197 20.654 39.711 1.00 65.96 130 LYS F O 1
ATOM 10888 N N . GLY F 1 131 ? -51.702 21.781 37.821 1.00 60.06 131 GLY F N 1
ATOM 10889 C CA . GLY F 1 131 ? -50.315 22.084 38.167 1.00 60.59 131 GLY F CA 1
ATOM 10890 C C . GLY F 1 131 ? -49.275 21.534 37.210 1.00 62.72 131 GLY F C 1
ATOM 10891 O O . GLY F 1 131 ? -48.074 21.603 37.493 1.00 63.72 131 GLY F O 1
ATOM 10892 N N . LEU F 1 132 ? -49.725 20.986 36.069 1.00 56.05 132 LEU F N 1
ATOM 10893 C CA . LEU F 1 132 ? -48.850 20.418 35.047 1.00 53.60 132 LEU F CA 1
ATOM 10894 C C . LEU F 1 132 ? -48.381 21.494 34.079 1.00 56.56 132 LEU F C 1
ATOM 10895 O O . LEU F 1 132 ? -49.116 22.460 33.838 1.00 56.83 132 LEU F O 1
ATOM 10900 N N . LYS F 1 133 ? -47.163 21.326 33.516 1.00 51.56 133 LYS F N 1
ATOM 10901 C CA . LYS F 1 133 ? -46.636 22.240 32.499 1.00 50.09 133 LYS F CA 1
ATOM 10902 C C . LYS F 1 133 ? -47.197 21.756 31.167 1.00 49.42 133 LYS F C 1
ATOM 10903 O O . LYS F 1 133 ? -46.819 20.684 30.686 1.00 46.73 133 LYS F O 1
ATOM 10909 N N . VAL F 1 134 ? -48.179 22.502 30.639 1.00 45.55 134 VAL F N 1
ATOM 10910 C CA . VAL F 1 134 ? -48.924 22.154 29.427 1.00 43.59 134 VAL F CA 1
ATOM 10911 C C . VAL F 1 134 ? -48.472 22.993 28.226 1.00 47.40 134 VAL F C 1
ATOM 10912 O O . VAL F 1 134 ? -48.343 24.219 28.325 1.00 47.58 134 VAL F O 1
ATOM 10916 N N . ALA F 1 135 ? -48.254 22.312 27.088 1.00 42.88 135 ALA F N 1
ATOM 10917 C CA . ALA F 1 135 ? -47.902 22.920 25.808 1.00 41.91 135 ALA F CA 1
ATOM 10918 C C . ALA F 1 135 ? -48.917 22.500 24.755 1.00 44.44 135 ALA F C 1
ATOM 10919 O O . ALA F 1 135 ? -49.419 21.380 24.794 1.00 43.00 135 ALA F O 1
ATOM 10921 N N . VAL F 1 136 ? -49.262 23.413 23.850 1.00 41.55 136 VAL F N 1
ATOM 10922 C CA . VAL F 1 136 ? -50.225 23.156 22.781 1.00 40.73 136 VAL F CA 1
ATOM 10923 C C . VAL F 1 136 ? -49.585 23.574 21.455 1.00 43.31 136 VAL F C 1
ATOM 10924 O O . VAL F 1 136 ? -48.869 24.578 21.399 1.00 43.44 136 VAL F O 1
ATOM 10928 N N . VAL F 1 137 ? -49.824 22.782 20.402 1.00 37.99 137 VAL F N 1
ATOM 10929 C CA . VAL F 1 137 ? -49.354 23.073 19.056 1.00 36.73 137 VAL F CA 1
ATOM 10930 C C . VAL F 1 137 ? -50.551 22.891 18.113 1.00 39.33 137 VAL F C 1
ATOM 10931 O O . VAL F 1 137 ? -51.179 21.830 18.083 1.00 38.38 137 VAL F O 1
ATOM 10935 N N . SER F 1 138 ? -50.905 23.973 17.417 1.00 36.28 138 SER F N 1
ATOM 10936 C CA . SER F 1 138 ? -52.012 24.021 16.461 1.00 35.32 138 SER F CA 1
ATOM 10937 C C . SER F 1 138 ? -51.481 23.889 15.057 1.00 38.11 138 SER F C 1
ATOM 10938 O O . SER F 1 138 ? -50.538 24.594 14.681 1.00 40.12 138 SER F O 1
ATOM 10941 N N . MET F 1 139 ? -52.063 22.962 14.290 1.00 31.26 139 MET F N 1
ATOM 10942 C CA . MET F 1 139 ? -51.654 22.672 12.917 1.00 29.39 139 MET F CA 1
ATOM 10943 C C . MET F 1 139 ? -52.801 22.038 12.111 1.00 36.64 139 MET F C 1
ATOM 10944 O O . MET F 1 139 ? -53.820 21.639 12.690 1.00 36.36 139 MET F O 1
ATOM 10949 N N . ALA F 1 140 ? -52.622 21.960 10.764 1.00 35.19 140 ALA F N 1
ATOM 10950 C CA . ALA F 1 140 ? -53.525 21.353 9.771 1.00 35.96 140 ALA F CA 1
ATOM 10951 C C . ALA F 1 140 ? -54.973 21.823 9.884 1.00 42.64 140 ALA F C 1
ATOM 10952 O O . ALA F 1 140 ? -55.891 21.077 9.537 1.00 43.92 140 ALA F O 1
ATOM 10954 N N . GLU F 1 141 ? -55.183 23.058 10.330 1.00 40.24 141 GLU F N 1
ATOM 10955 C CA . GLU F 1 141 ? -56.526 23.590 10.508 1.00 41.43 141 GLU F CA 1
ATOM 10956 C C . GLU F 1 141 ? -56.621 25.039 10.056 1.00 47.28 141 GLU F C 1
ATOM 10957 O O . GLU F 1 141 ? -55.598 25.715 9.915 1.00 46.92 141 GLU F O 1
ATOM 10963 N N . ALA F 1 142 ? -57.861 25.515 9.827 1.00 45.94 142 ALA F N 1
ATOM 10964 C CA . ALA F 1 142 ? -58.138 26.893 9.425 1.00 47.41 142 ALA F CA 1
ATOM 10965 C C . ALA F 1 142 ? -57.702 27.852 10.532 1.00 53.92 142 ALA F C 1
ATOM 10966 O O . ALA F 1 142 ? -57.830 27.520 11.719 1.00 53.92 142 ALA F O 1
ATOM 10968 N N . GLU F 1 143 ? -57.135 29.013 10.137 1.00 51.64 143 GLU F N 1
ATOM 10969 C CA . GLU F 1 143 ? -56.637 30.079 11.022 1.00 51.79 143 GLU F CA 1
ATOM 10970 C C . GLU F 1 143 ? -55.357 29.638 11.774 1.00 53.10 143 GLU F C 1
ATOM 10971 O O . GLU F 1 143 ? -54.979 30.275 12.758 1.00 53.55 143 GLU F O 1
ATOM 10977 N N . ARG F 1 144 ? -54.664 28.588 11.281 1.00 47.48 144 ARG F N 1
ATOM 10978 C CA . ARG F 1 144 ? -53.441 28.074 11.915 1.00 45.96 144 ARG F CA 1
ATOM 10979 C C . ARG F 1 144 ? -52.259 28.128 10.936 1.00 49.08 144 ARG F C 1
ATOM 10980 O O . ARG F 1 144 ? -52.345 27.536 9.858 1.00 49.02 144 ARG F O 1
ATOM 10988 N N . PRO F 1 145 ? -51.151 28.829 11.290 1.00 45.23 145 PRO F N 1
ATOM 10989 C CA . PRO F 1 145 ? -50.014 28.939 10.353 1.00 44.71 145 PRO F CA 1
ATOM 10990 C C . PRO F 1 145 ? -49.333 27.613 9.988 1.00 46.31 145 PRO F C 1
ATOM 10991 O O . PRO F 1 145 ? -48.948 27.464 8.829 1.00 46.75 145 PRO F O 1
ATOM 10995 N N . LEU F 1 146 ? -49.180 26.661 10.936 1.00 40.77 146 LEU F N 1
ATOM 10996 C CA . LEU F 1 146 ? -48.519 25.379 10.647 1.00 39.04 146 LEU F CA 1
ATOM 10997 C C . LEU F 1 146 ? -49.399 24.460 9.790 1.00 41.35 146 LEU F C 1
ATOM 10998 O O . LEU F 1 146 ? -50.561 24.226 10.120 1.00 41.51 146 LEU F O 1
ATOM 11003 N N . TYR F 1 147 ? -48.832 23.953 8.682 1.00 36.46 147 TYR F N 1
ATOM 11004 C CA . TYR F 1 147 ? -49.497 23.069 7.725 1.00 35.32 147 TYR F CA 1
ATOM 11005 C C . TYR F 1 147 ? -49.862 21.718 8.355 1.00 39.33 147 TYR F C 1
ATOM 11006 O O . TYR F 1 147 ? -50.879 21.135 7.985 1.00 39.67 147 TYR F O 1
ATOM 11015 N N . GLY F 1 148 ? -49.028 21.231 9.272 1.00 35.41 148 GLY F N 1
ATOM 11016 C CA . GLY F 1 148 ? -49.272 19.989 9.999 1.00 34.32 148 GLY F CA 1
ATOM 11017 C C . GLY F 1 148 ? -48.684 18.714 9.437 1.00 38.05 148 GLY F C 1
ATOM 11018 O O . GLY F 1 148 ? -49.224 17.631 9.682 1.00 36.97 148 GLY F O 1
ATOM 11019 N N . SER F 1 149 ? -47.553 18.816 8.722 1.00 35.98 149 SER F N 1
ATOM 11020 C CA . SER F 1 149 ? -46.852 17.658 8.146 1.00 35.74 149 SER F CA 1
ATOM 11021 C C . SER F 1 149 ? -46.249 16.767 9.254 1.00 39.68 149 SER F C 1
ATOM 11022 O O . SER F 1 149 ? -46.205 17.182 10.418 1.00 39.50 149 SER F O 1
ATOM 11025 N N . VAL F 1 150 ? -45.775 15.555 8.888 1.00 36.33 150 VAL F N 1
ATOM 11026 C CA . VAL F 1 150 ? -45.140 14.600 9.816 1.00 35.99 150 VAL F CA 1
ATOM 11027 C C . VAL F 1 150 ? -43.919 15.284 10.482 1.00 41.14 150 VAL F C 1
ATOM 11028 O O . VAL F 1 150 ? -43.704 15.096 11.684 1.00 41.38 150 VAL F O 1
ATOM 11032 N N . LEU F 1 151 ? -43.177 16.125 9.712 1.00 38.04 151 LEU F N 1
ATOM 11033 C CA . LEU F 1 151 ? -42.032 16.894 10.197 1.00 38.11 151 LEU F CA 1
ATOM 11034 C C . LEU F 1 151 ? -42.457 17.822 11.336 1.00 41.78 151 LEU F C 1
ATOM 11035 O O . LEU F 1 151 ? -41.807 17.823 12.377 1.00 42.44 151 LEU F O 1
ATOM 11040 N N . HIS F 1 152 ? -43.558 18.581 11.149 1.00 37.26 152 HIS F N 1
ATOM 11041 C CA . HIS F 1 152 ? -44.097 19.514 12.145 1.00 36.56 152 HIS F CA 1
ATOM 11042 C C . HIS F 1 152 ? -44.490 18.790 13.436 1.00 39.59 152 HIS F C 1
ATOM 11043 O O . HIS F 1 152 ? -44.228 19.314 14.517 1.00 38.94 152 HIS F O 1
ATOM 11050 N N . VAL F 1 153 ? -45.073 17.579 13.322 1.00 35.55 153 VAL F N 1
ATOM 11051 C CA . VAL F 1 153 ? -45.479 16.757 14.460 1.00 35.29 153 VAL F CA 1
ATOM 11052 C C . VAL F 1 153 ? -44.235 16.341 15.261 1.00 40.41 153 VAL F C 1
ATOM 11053 O O . VAL F 1 153 ? -44.187 16.600 16.466 1.00 40.54 153 VAL F O 1
ATOM 11057 N N . PHE F 1 154 ? -43.230 15.731 14.597 1.00 37.51 154 PHE F N 1
ATOM 11058 C CA . PHE F 1 154 ? -42.011 15.275 15.266 1.00 38.07 154 PHE F CA 1
ATOM 11059 C C . PHE F 1 154 ? -41.191 16.444 15.818 1.00 42.40 154 PHE F C 1
ATOM 11060 O O . PHE F 1 154 ? -40.688 16.333 16.937 1.00 42.75 154 PHE F O 1
ATOM 11068 N N . ALA F 1 155 ? -41.109 17.572 15.081 1.00 38.53 155 ALA F N 1
ATOM 11069 C CA . ALA F 1 155 ? -40.398 18.762 15.551 1.00 39.38 155 ALA F CA 1
ATOM 11070 C C . ALA F 1 155 ? -41.019 19.261 16.852 1.00 44.13 155 ALA F C 1
ATOM 11071 O O . ALA F 1 155 ? -40.290 19.519 17.808 1.00 45.60 155 ALA F O 1
ATOM 11073 N N . ALA F 1 156 ? -42.368 19.328 16.902 1.00 39.21 156 ALA F N 1
ATOM 11074 C CA . ALA F 1 156 ? -43.125 19.732 18.085 1.00 38.48 156 ALA F CA 1
ATOM 11075 C C . ALA F 1 156 ? -42.905 18.732 19.212 1.00 41.16 156 ALA F C 1
ATOM 11076 O O . ALA F 1 156 ? -42.670 19.151 20.347 1.00 40.66 156 ALA F O 1
ATOM 11078 N N . LEU F 1 157 ? -42.939 17.410 18.884 1.00 37.15 157 LEU F N 1
ATOM 11079 C CA . LEU F 1 157 ? -42.740 16.313 19.835 1.00 37.10 157 LEU F CA 1
ATOM 11080 C C . LEU F 1 157 ? -41.384 16.421 20.502 1.00 42.40 157 LEU F C 1
ATOM 11081 O O . LEU F 1 157 ? -41.311 16.347 21.727 1.00 43.08 157 LEU F O 1
ATOM 11086 N N . HIS F 1 158 ? -40.322 16.649 19.701 1.00 38.98 158 HIS F N 1
ATOM 11087 C CA . HIS F 1 158 ? -38.953 16.789 20.187 1.00 39.31 158 HIS F CA 1
ATOM 11088 C C . HIS F 1 158 ? -38.793 18.046 21.026 1.00 44.50 158 HIS F C 1
ATOM 11089 O O . HIS F 1 158 ? -38.200 17.966 22.106 1.00 45.76 158 HIS F O 1
ATOM 11096 N N . LEU F 1 159 ? -39.306 19.197 20.534 1.00 40.19 159 LEU F N 1
ATOM 11097 C CA . LEU F 1 159 ? -39.223 20.474 21.238 1.00 41.23 159 LEU F CA 1
ATOM 11098 C C . LEU F 1 159 ? -39.922 20.409 22.602 1.00 45.84 159 LEU F C 1
ATOM 11099 O O . LEU F 1 159 ? -39.416 20.998 23.553 1.00 46.92 159 LEU F O 1
ATOM 11104 N N . ALA F 1 160 ? -41.045 19.665 22.708 1.00 41.19 160 ALA F N 1
ATOM 11105 C CA . ALA F 1 160 ? -41.757 19.483 23.975 1.00 41.36 160 ALA F CA 1
ATOM 11106 C C . ALA F 1 160 ? -41.025 18.465 24.862 1.00 45.88 160 ALA F C 1
ATOM 11107 O O . ALA F 1 160 ? -40.997 18.638 26.080 1.00 46.31 160 ALA F O 1
ATOM 11109 N N . ALA F 1 161 ? -40.417 17.423 24.244 1.00 42.35 161 ALA F N 1
ATOM 11110 C CA . ALA F 1 161 ? -39.681 16.344 24.922 1.00 42.82 161 ALA F CA 1
ATOM 11111 C C . ALA F 1 161 ? -38.433 16.840 25.653 1.00 49.09 161 ALA F C 1
ATOM 11112 O O . ALA F 1 161 ? -38.259 16.495 26.821 1.00 50.93 161 ALA F O 1
ATOM 11114 N N . VAL F 1 162 ? -37.561 17.624 24.975 1.00 45.17 162 VAL F N 1
ATOM 11115 C CA . VAL F 1 162 ? -36.309 18.134 25.553 1.00 46.23 162 VAL F CA 1
ATOM 11116 C C . VAL F 1 162 ? -36.567 19.280 26.556 1.00 52.23 162 VAL F C 1
ATOM 11117 O O . VAL F 1 162 ? -35.692 19.583 27.365 1.00 53.34 162 VAL F O 1
ATOM 11121 N N . SER F 1 163 ? -37.760 19.898 26.505 1.00 49.39 163 SER F N 1
ATOM 11122 C CA . SER F 1 163 ? -38.158 21.007 27.377 1.00 50.94 163 SER F CA 1
ATOM 11123 C C . SER F 1 163 ? -38.837 20.517 28.659 1.00 55.95 163 SER F C 1
ATOM 11124 O O . SER F 1 163 ? -38.964 19.312 28.878 1.00 54.17 163 SER F O 1
ATOM 11127 N N . ASP F 1 164 ? -39.260 21.469 29.512 1.00 55.22 164 ASP F N 1
ATOM 11128 C CA . ASP F 1 164 ? -39.993 21.189 30.743 1.00 55.99 164 ASP F CA 1
ATOM 11129 C C . ASP F 1 164 ? -41.501 21.203 30.415 1.00 58.17 164 ASP F C 1
ATOM 11130 O O . ASP F 1 164 ? -42.223 22.148 30.763 1.00 59.60 164 ASP F O 1
ATOM 11135 N N . VAL F 1 165 ? -41.949 20.171 29.683 1.00 50.59 165 VAL F N 1
ATOM 11136 C CA . VAL F 1 165 ? -43.340 20.000 29.268 1.00 48.55 165 VAL F CA 1
ATOM 11137 C C . VAL F 1 165 ? -43.805 18.628 29.742 1.00 51.08 165 VAL F C 1
ATOM 11138 O O . VAL F 1 165 ? -43.201 17.610 29.380 1.00 50.25 165 VAL F O 1
ATOM 11142 N N . ASP F 1 166 ? -44.871 18.605 30.556 1.00 46.89 166 ASP F N 1
ATOM 11143 C CA . ASP F 1 166 ? -45.433 17.363 31.078 1.00 46.05 166 ASP F CA 1
ATOM 11144 C C . ASP F 1 166 ? -46.491 16.817 30.117 1.00 45.79 166 ASP F C 1
ATOM 11145 O O . ASP F 1 166 ? -46.493 15.618 29.831 1.00 44.32 166 ASP F O 1
ATOM 11150 N N . VAL F 1 167 ? -47.394 17.696 29.625 1.00 40.62 167 VAL F N 1
ATOM 11151 C CA . VAL F 1 167 ? -48.480 17.320 28.713 1.00 38.78 167 VAL F CA 1
ATOM 11152 C C . VAL F 1 167 ? -48.430 18.181 27.446 1.00 41.93 167 VAL F C 1
ATOM 11153 O O . VAL F 1 167 ? -48.326 19.405 27.543 1.00 43.29 167 VAL F O 1
ATOM 11157 N N . LEU F 1 168 ? -48.541 17.539 26.268 1.00 36.19 168 LEU F N 1
ATOM 11158 C CA . LEU F 1 168 ? -48.544 18.197 24.959 1.00 35.14 168 LEU F CA 1
ATOM 11159 C C . LEU F 1 168 ? -49.839 17.894 24.205 1.00 39.06 168 LEU F C 1
ATOM 11160 O O . LEU F 1 168 ? -50.239 16.729 24.109 1.00 39.29 168 LEU F O 1
ATOM 11165 N N . TYR F 1 169 ? -50.474 18.938 23.650 1.00 34.86 169 TYR F N 1
ATOM 11166 C CA . TYR F 1 169 ? -51.690 18.824 22.847 1.00 33.91 169 TYR F CA 1
ATOM 11167 C C . TYR F 1 169 ? -51.363 19.136 21.383 1.00 38.14 169 TYR F C 1
ATOM 11168 O O . TYR F 1 169 ? -50.884 20.234 21.072 1.00 38.19 169 TYR F O 1
ATOM 11177 N N . VAL F 1 170 ? -51.567 18.148 20.497 1.00 34.40 170 VAL F N 1
ATOM 11178 C CA . VAL F 1 170 ? -51.307 18.311 19.064 1.00 34.00 170 VAL F CA 1
ATOM 11179 C C . VAL F 1 170 ? -52.660 18.303 18.343 1.00 38.44 170 VAL F C 1
ATOM 11180 O O . VAL F 1 170 ? -53.290 17.249 18.218 1.00 37.39 170 VAL F O 1
ATOM 11184 N N . ASP F 1 171 ? -53.115 19.498 17.913 1.00 35.98 171 ASP F N 1
ATOM 11185 C CA . ASP F 1 171 ? -54.395 19.693 17.236 1.00 36.17 171 ASP F CA 1
ATOM 11186 C C . ASP F 1 171 ? -54.180 20.327 15.836 1.00 40.36 171 ASP F C 1
ATOM 11187 O O . ASP F 1 171 ? -53.914 21.522 15.766 1.00 40.29 171 ASP F O 1
ATOM 11192 N N . SER F 1 172 ? -54.281 19.565 14.721 1.00 36.87 172 SER F N 1
ATOM 11193 C CA . SER F 1 172 ? -54.623 18.144 14.619 1.00 36.26 172 SER F CA 1
ATOM 11194 C C . SER F 1 172 ? -53.658 17.344 13.709 1.00 39.94 172 SER F C 1
ATOM 11195 O O . SER F 1 172 ? -52.711 17.899 13.147 1.00 39.48 172 SER F O 1
ATOM 11198 N N . LEU F 1 173 ? -53.959 16.036 13.536 1.00 36.32 173 LEU F N 1
ATOM 11199 C CA . LEU F 1 173 ? -53.240 15.097 12.672 1.00 35.46 173 LEU F CA 1
ATOM 11200 C C . LEU F 1 173 ? -53.885 15.004 11.269 1.00 37.70 173 LEU F C 1
ATOM 11201 O O . LEU F 1 173 ? -53.562 14.070 10.531 1.00 37.26 173 LEU F O 1
ATOM 11206 N N . ARG F 1 174 ? -54.776 15.968 10.906 1.00 33.41 174 ARG F N 1
ATOM 11207 C CA . ARG F 1 174 ? -55.498 16.020 9.624 1.00 34.36 174 ARG F CA 1
ATOM 11208 C C . ARG F 1 174 ? -54.562 15.880 8.412 1.00 40.08 174 ARG F C 1
ATOM 11209 O O . ARG F 1 174 ? -54.851 15.076 7.519 1.00 40.87 174 ARG F O 1
ATOM 11217 N N . SER F 1 175 ? -53.459 16.653 8.383 1.00 36.91 175 SER F N 1
ATOM 11218 C CA . SER F 1 175 ? -52.500 16.641 7.280 1.00 37.22 175 SER F CA 1
ATOM 11219 C C . SER F 1 175 ? -51.707 15.317 7.233 1.00 40.24 175 SER F C 1
ATOM 11220 O O . SER F 1 175 ? -51.520 14.772 6.151 1.00 40.19 175 SER F O 1
ATOM 11223 N N . VAL F 1 176 ? -51.285 14.791 8.401 1.00 35.99 176 VAL F N 1
ATOM 11224 C CA . VAL F 1 176 ? -50.555 13.522 8.536 1.00 35.30 176 VAL F CA 1
ATOM 11225 C C . VAL F 1 176 ? -51.444 12.379 8.020 1.00 40.61 176 VAL F C 1
ATOM 11226 O O . VAL F 1 176 ? -50.972 11.543 7.244 1.00 41.33 176 VAL F O 1
ATOM 11230 N N . TYR F 1 177 ? -52.735 12.378 8.421 1.00 36.52 177 TYR F N 1
ATOM 11231 C CA . TYR F 1 177 ? -53.741 11.403 7.998 1.00 36.57 177 TYR F CA 1
ATOM 11232 C C . TYR F 1 177 ? -53.861 11.409 6.464 1.00 41.50 177 TYR F C 1
ATOM 11233 O O . TYR F 1 177 ? -53.881 10.347 5.851 1.00 41.02 177 TYR F O 1
ATOM 11242 N N . ASN F 1 178 ? -53.873 12.607 5.858 1.00 40.12 178 ASN F N 1
ATOM 11243 C CA . ASN F 1 178 ? -53.946 12.816 4.414 1.00 41.79 178 ASN F CA 1
ATOM 11244 C C . ASN F 1 178 ? -52.650 12.355 3.723 1.00 47.78 178 ASN F C 1
ATOM 11245 O O . ASN F 1 178 ? -52.719 11.682 2.693 1.00 47.94 178 ASN F O 1
ATOM 11250 N N . GLU F 1 179 ? -51.483 12.719 4.299 1.00 45.44 179 GLU F N 1
ATOM 11251 C CA . GLU F 1 179 ? -50.130 12.384 3.838 1.00 46.39 179 GLU F CA 1
ATOM 11252 C C . GLU F 1 179 ? -49.940 10.860 3.735 1.00 53.34 179 GLU F C 1
ATOM 11253 O O . GLU F 1 179 ? -49.326 10.385 2.778 1.00 54.36 179 GLU F O 1
ATOM 11259 N N . LEU F 1 180 ? -50.500 10.100 4.707 1.00 50.53 180 LEU F N 1
ATOM 11260 C CA . LEU F 1 180 ? -50.416 8.637 4.783 1.00 51.22 180 LEU F CA 1
ATOM 11261 C C . LEU F 1 180 ? -51.474 7.944 3.910 1.00 57.79 180 LEU F C 1
ATOM 11262 O O . LEU F 1 180 ? -51.597 6.718 3.951 1.00 57.98 180 LEU F O 1
ATOM 11267 N N . GLY F 1 181 ? -52.196 8.733 3.117 1.00 56.17 181 GLY F N 1
ATOM 11268 C CA . GLY F 1 181 ? -53.223 8.259 2.199 1.00 57.85 181 GLY F CA 1
ATOM 11269 C C . GLY F 1 181 ? -54.552 7.896 2.829 1.00 63.53 181 GLY F C 1
ATOM 11270 O O . GLY F 1 181 ? -55.372 7.254 2.173 1.00 65.03 181 GLY F O 1
ATOM 11271 N N . GLY F 1 182 ? -54.778 8.335 4.072 1.00 59.54 182 GLY F N 1
ATOM 11272 C CA . GLY F 1 182 ? -56.000 8.085 4.837 1.00 59.84 182 GLY F CA 1
ATOM 11273 C C . GLY F 1 182 ? -57.305 8.415 4.137 1.00 66.25 182 GLY F C 1
ATOM 11274 O O . GLY F 1 182 ? -58.314 7.748 4.375 1.00 66.95 182 GLY F O 1
ATOM 11275 N N . ASN F 1 183 ? -57.288 9.433 3.252 1.00 64.11 183 ASN F N 1
ATOM 11276 C CA . ASN F 1 183 ? -58.452 9.890 2.486 1.00 65.47 183 ASN F CA 1
ATOM 11277 C C . ASN F 1 183 ? -58.610 9.118 1.149 1.00 73.05 183 ASN F C 1
ATOM 11278 O O . ASN F 1 183 ? -59.506 9.433 0.361 1.00 74.05 183 ASN F O 1
ATOM 11283 N N . LEU F 1 184 ? -57.765 8.089 0.922 1.00 71.06 184 LEU F N 1
ATOM 11284 C CA . LEU F 1 184 ? -57.816 7.220 -0.262 1.00 73.08 184 LEU F CA 1
ATOM 11285 C C . LEU F 1 184 ? -58.307 5.825 0.150 1.00 78.54 184 LEU F C 1
ATOM 11286 O O . LEU F 1 184 ? -57.803 5.260 1.126 1.00 77.17 184 LEU F O 1
ATOM 11291 N N . LYS F 1 185 ? -59.305 5.288 -0.574 1.00 77.66 185 LYS F N 1
ATOM 11292 C CA . LYS F 1 185 ? -59.885 3.966 -0.306 1.00 116.52 185 LYS F CA 1
ATOM 11293 C C . LYS F 1 185 ? -60.155 3.224 -1.611 1.00 153.97 185 LYS F C 1
ATOM 11294 O O . LYS F 1 185 ? -59.234 3.010 -2.396 1.00 117.93 185 LYS F O 1
ATOM 11300 N N . GLY F 1 188 ? -53.639 -1.080 2.326 1.00 80.57 188 GLY F N 1
ATOM 11301 C CA . GLY F 1 188 ? -52.319 -0.460 2.364 1.00 78.86 188 GLY F CA 1
ATOM 11302 C C . GLY F 1 188 ? -52.277 0.864 3.098 1.00 80.01 188 GLY F C 1
ATOM 11303 O O . GLY F 1 188 ? -51.217 1.280 3.582 1.00 78.85 188 GLY F O 1
ATOM 11304 N N . VAL F 1 189 ? -53.448 1.527 3.179 1.00 74.96 189 VAL F N 1
ATOM 11305 C CA . VAL F 1 189 ? -53.670 2.834 3.804 1.00 72.57 189 VAL F CA 1
ATOM 11306 C C . VAL F 1 189 ? -53.759 2.704 5.344 1.00 71.04 189 VAL F C 1
ATOM 11307 O O . VAL F 1 189 ? -53.076 3.450 6.051 1.00 69.41 189 VAL F O 1
ATOM 11311 N N . SER F 1 190 ? -54.600 1.769 5.845 1.00 64.84 190 SER F N 1
ATOM 11312 C CA . SER F 1 190 ? -54.827 1.545 7.275 1.00 62.80 190 SER F CA 1
ATOM 11313 C C . SER F 1 190 ? -53.559 1.069 8.007 1.00 62.87 190 SER F C 1
ATOM 11314 O O . SER F 1 190 ? -53.423 1.353 9.200 1.00 62.03 190 SER F O 1
ATOM 11317 N N . ARG F 1 191 ? -52.631 0.383 7.298 1.00 56.80 191 ARG F N 1
ATOM 11318 C CA . ARG F 1 191 ? -51.357 -0.098 7.843 1.00 55.03 191 ARG F CA 1
ATOM 11319 C C . ARG F 1 191 ? -50.459 1.093 8.207 1.00 56.83 191 ARG F C 1
ATOM 11320 O O . ARG F 1 191 ? -49.876 1.104 9.293 1.00 55.51 191 ARG F O 1
ATOM 11328 N N . GLN F 1 192 ? -50.363 2.092 7.303 1.00 52.87 192 GLN F N 1
ATOM 11329 C CA . GLN F 1 192 ? -49.565 3.302 7.501 1.00 51.29 192 GLN F CA 1
ATOM 11330 C C . GLN F 1 192 ? -50.125 4.168 8.637 1.00 52.67 192 GLN F C 1
ATOM 11331 O O . GLN F 1 192 ? -49.339 4.770 9.371 1.00 51.61 192 GLN F O 1
ATOM 11337 N N . VAL F 1 193 ? -51.470 4.209 8.799 1.00 48.28 193 VAL F N 1
ATOM 11338 C CA . VAL F 1 193 ? -52.137 4.963 9.872 1.00 46.92 193 VAL F CA 1
ATOM 11339 C C . VAL F 1 193 ? -51.854 4.242 11.211 1.00 50.21 193 VAL F C 1
ATOM 11340 O O . VAL F 1 193 ? -51.497 4.906 12.188 1.00 49.64 193 VAL F O 1
ATOM 11344 N N . ASP F 1 194 ? -51.962 2.891 11.226 1.00 46.71 194 ASP F N 1
ATOM 11345 C CA . ASP F 1 194 ? -51.664 2.023 12.372 1.00 46.76 194 ASP F CA 1
ATOM 11346 C C . ASP F 1 194 ? -50.229 2.249 12.855 1.00 47.25 194 ASP F C 1
ATOM 11347 O O . ASP F 1 194 ? -50.008 2.452 14.051 1.00 46.32 194 ASP F O 1
ATOM 11352 N N . GLY F 1 195 ? -49.287 2.222 11.904 1.00 41.49 195 GLY F N 1
ATOM 11353 C CA . GLY F 1 195 ? -47.863 2.416 12.126 1.00 39.87 195 GLY F CA 1
ATOM 11354 C C . GLY F 1 195 ? -47.548 3.746 12.764 1.00 42.00 195 GLY F C 1
ATOM 11355 O O . GLY F 1 195 ? -46.753 3.801 13.706 1.00 42.82 195 GLY F O 1
ATOM 11356 N N . MET F 1 196 ? -48.204 4.822 12.280 1.00 35.80 196 MET F N 1
ATOM 11357 C CA . MET F 1 196 ? -48.033 6.169 12.814 1.00 33.71 196 MET F CA 1
ATOM 11358 C C . MET F 1 196 ? -48.544 6.252 14.246 1.00 37.87 196 MET F C 1
ATOM 11359 O O . MET F 1 196 ? -47.807 6.698 15.121 1.00 37.60 196 MET F O 1
ATOM 11364 N N . LEU F 1 197 ? -49.792 5.809 14.479 1.00 35.14 197 LEU F N 1
ATOM 11365 C CA . LEU F 1 197 ? -50.446 5.807 15.787 1.00 35.45 197 LEU F CA 1
ATOM 11366 C C . LEU F 1 197 ? -49.616 5.031 16.835 1.00 40.35 197 LEU F C 1
ATOM 11367 O O . LEU F 1 197 ? -49.402 5.552 17.932 1.00 40.07 197 LEU F O 1
ATOM 11372 N N . THR F 1 198 ? -49.084 3.839 16.466 1.00 37.55 198 THR F N 1
ATOM 11373 C CA . THR F 1 198 ? -48.230 3.024 17.342 1.00 37.71 198 THR F CA 1
ATOM 11374 C C . THR F 1 198 ? -46.906 3.770 17.642 1.00 40.53 198 THR F C 1
ATOM 11375 O O . THR F 1 198 ? -46.482 3.809 18.799 1.00 40.39 198 THR F O 1
ATOM 11379 N N . ALA F 1 199 ? -46.276 4.366 16.608 1.00 35.81 199 ALA F N 1
ATOM 11380 C CA . ALA F 1 199 ? -45.016 5.096 16.749 1.00 35.35 199 ALA F CA 1
ATOM 11381 C C . ALA F 1 199 ? -45.150 6.292 17.703 1.00 40.02 199 ALA F C 1
ATOM 11382 O O . ALA F 1 199 ? -44.247 6.509 18.515 1.00 40.25 199 ALA F O 1
ATOM 11384 N N . LEU F 1 200 ? -46.278 7.039 17.624 1.00 36.09 200 LEU F N 1
ATOM 11385 C CA . LEU F 1 200 ? -46.557 8.203 18.472 1.00 35.35 200 LEU F CA 1
ATOM 11386 C C . LEU F 1 200 ? -46.730 7.789 19.942 1.00 39.50 200 LEU F C 1
ATOM 11387 O O . LEU F 1 200 ? -46.189 8.466 20.820 1.00 39.37 200 LEU F O 1
ATOM 11392 N N . ASP F 1 201 ? -47.426 6.657 20.203 1.00 35.89 201 ASP F N 1
ATOM 11393 C CA . ASP F 1 201 ? -47.613 6.122 21.553 1.00 36.07 201 ASP F CA 1
ATOM 11394 C C . ASP F 1 201 ? -46.283 5.628 22.117 1.00 41.09 201 ASP F C 1
ATOM 11395 O O . ASP F 1 201 ? -45.964 5.902 23.279 1.00 42.17 201 ASP F O 1
ATOM 11400 N N . GLN F 1 202 ? -45.493 4.933 21.284 1.00 36.97 202 GLN F N 1
ATOM 11401 C CA . GLN F 1 202 ? -44.171 4.423 21.644 1.00 37.14 202 GLN F CA 1
ATOM 11402 C C . GLN F 1 202 ? -43.234 5.571 21.989 1.00 40.00 202 GLN F C 1
ATOM 11403 O O . GLN F 1 202 ? -42.469 5.465 22.943 1.00 40.75 202 GLN F O 1
ATOM 11409 N N . TYR F 1 203 ? -43.323 6.677 21.219 1.00 35.20 203 TYR F N 1
ATOM 11410 C CA . TYR F 1 203 ? -42.535 7.891 21.395 1.00 34.30 203 TYR F CA 1
ATOM 11411 C C . TYR F 1 203 ? -42.825 8.506 22.755 1.00 38.82 203 TYR F C 1
ATOM 11412 O O . TYR F 1 203 ? -41.895 8.713 23.531 1.00 38.78 203 TYR F O 1
ATOM 11421 N N . ALA F 1 204 ? -44.121 8.769 23.047 1.00 36.06 204 ALA F N 1
ATOM 11422 C CA . ALA F 1 204 ? -44.597 9.382 24.291 1.00 36.76 204 ALA F CA 1
ATOM 11423 C C . ALA F 1 204 ? -44.156 8.591 25.529 1.00 42.50 204 ALA F C 1
ATOM 11424 O O . ALA F 1 204 ? -43.780 9.195 26.532 1.00 43.54 204 ALA F O 1
ATOM 11426 N N . ARG F 1 205 ? -44.139 7.255 25.432 1.00 39.25 205 ARG F N 1
ATOM 11427 C CA . ARG F 1 205 ? -43.706 6.359 26.503 1.00 39.84 205 ARG F CA 1
ATOM 11428 C C . ARG F 1 205 ? -42.192 6.454 26.725 1.00 43.13 205 ARG F C 1
ATOM 11429 O O . ARG F 1 205 ? -41.753 6.515 27.876 1.00 44.65 205 ARG F O 1
ATOM 11437 N N . ALA F 1 206 ? -41.402 6.483 25.629 1.00 37.41 206 ALA F N 1
ATOM 11438 C CA . ALA F 1 206 ? -39.936 6.564 25.650 1.00 37.55 206 ALA F CA 1
ATOM 11439 C C . ALA F 1 206 ? -39.444 7.895 26.226 1.00 42.77 206 ALA F C 1
ATOM 11440 O O . ALA F 1 206 ? -38.451 7.944 26.947 1.00 43.55 206 ALA F O 1
ATOM 11442 N N . VAL F 1 207 ? -40.150 8.969 25.883 1.00 39.41 207 VAL F N 1
ATOM 11443 C CA . VAL F 1 207 ? -39.869 10.350 26.248 1.00 39.15 207 VAL F CA 1
ATOM 11444 C C . VAL F 1 207 ? -40.499 10.685 27.624 1.00 42.42 207 VAL F C 1
ATOM 11445 O O . VAL F 1 207 ? -40.113 11.685 28.240 1.00 42.73 207 VAL F O 1
ATOM 11449 N N . ASN F 1 208 ? -41.386 9.791 28.130 1.00 38.00 208 ASN F N 1
ATOM 11450 C CA . ASN F 1 208 ? -42.082 9.865 29.423 1.00 38.43 208 ASN F CA 1
ATOM 11451 C C . ASN F 1 208 ? -42.982 11.107 29.513 1.00 40.21 208 ASN F C 1
ATOM 11452 O O . ASN F 1 208 ? -43.055 11.751 30.558 1.00 42.85 208 ASN F O 1
ATOM 11457 N N . MET F 1 209 ? -43.704 11.398 28.431 1.00 31.12 209 MET F N 1
ATOM 11458 C CA . MET F 1 209 ? -44.592 12.550 28.312 1.00 28.27 209 MET F CA 1
ATOM 11459 C C . MET F 1 209 ? -46.005 12.097 27.932 1.00 34.40 209 MET F C 1
ATOM 11460 O O . MET F 1 209 ? -46.167 11.063 27.271 1.00 33.21 209 MET F O 1
ATOM 11465 N N . ARG F 1 210 ? -47.030 12.865 28.348 1.00 32.89 210 ARG F N 1
ATOM 11466 C CA . ARG F 1 210 ? -48.405 12.590 27.951 1.00 32.10 210 ARG F CA 1
ATOM 11467 C C . ARG F 1 210 ? -48.682 13.439 26.719 1.00 36.10 210 ARG F C 1
ATOM 11468 O O . ARG F 1 210 ? -48.538 14.658 26.778 1.00 36.51 210 ARG F O 1
ATOM 11476 N N . VAL F 1 211 ? -48.986 12.803 25.586 1.00 32.08 211 VAL F N 1
ATOM 11477 C CA . VAL F 1 211 ? -49.272 13.541 24.355 1.00 31.45 211 VAL F CA 1
ATOM 11478 C C . VAL F 1 211 ? -50.712 13.247 23.948 1.00 35.54 211 VAL F C 1
ATOM 11479 O O . VAL F 1 211 ? -51.131 12.091 23.922 1.00 34.26 211 VAL F O 1
ATOM 11483 N N . VAL F 1 212 ? -51.480 14.299 23.670 1.00 33.59 212 VAL F N 1
ATOM 11484 C CA . VAL F 1 212 ? -52.872 14.140 23.268 1.00 33.70 212 VAL F CA 1
ATOM 11485 C C . VAL F 1 212 ? -52.993 14.634 21.831 1.00 38.21 212 VAL F C 1
ATOM 11486 O O . VAL F 1 212 ? -52.732 15.803 21.552 1.00 38.50 212 VAL F O 1
ATOM 11490 N N . PHE F 1 213 ? -53.329 13.720 20.918 1.00 34.78 213 PHE F N 1
ATOM 11491 C CA . PHE F 1 213 ? -53.509 14.026 19.502 1.00 34.37 213 PHE F CA 1
ATOM 11492 C C . PHE F 1 213 ? -54.986 14.131 19.173 1.00 39.30 213 PHE F C 1
ATOM 11493 O O . PHE F 1 213 ? -55.805 13.453 19.797 1.00 39.77 213 PHE F O 1
ATOM 11501 N N . THR F 1 214 ? -55.333 14.993 18.204 1.00 35.40 214 THR F N 1
ATOM 11502 C CA . THR F 1 214 ? -56.716 15.169 17.769 1.00 35.39 214 THR F CA 1
ATOM 11503 C C . THR F 1 214 ? -56.808 14.886 16.272 1.00 39.24 214 THR F C 1
ATOM 11504 O O . THR F 1 214 ? -55.809 15.028 15.555 1.00 37.18 214 THR F O 1
ATOM 11508 N N . LEU F 1 215 ? -58.005 14.479 15.802 1.00 37.47 215 LEU F N 1
ATOM 11509 C CA . LEU F 1 215 ? -58.249 14.184 14.393 1.00 37.78 215 LEU F CA 1
ATOM 11510 C C . LEU F 1 215 ? -59.730 14.288 14.034 1.00 44.49 215 LEU F C 1
ATOM 11511 O O . LEU F 1 215 ? -60.587 13.807 14.771 1.00 44.59 215 LEU F O 1
ATOM 11516 N N . ASN F 1 216 ? -60.011 14.918 12.883 1.00 42.97 216 ASN F N 1
ATOM 11517 C CA . ASN F 1 216 ? -61.328 15.018 12.261 1.00 44.19 216 ASN F CA 1
ATOM 11518 C C . ASN F 1 216 ? -61.129 14.711 10.777 1.00 49.62 216 ASN F C 1
ATOM 11519 O O . ASN F 1 216 ? -60.621 15.565 10.049 1.00 49.19 216 ASN F O 1
ATOM 11524 N N . PRO F 1 217 ? -61.430 13.473 10.320 1.00 48.14 217 PRO F N 1
ATOM 11525 C CA . PRO F 1 217 ? -61.206 13.143 8.896 1.00 49.02 217 PRO F CA 1
ATOM 11526 C C . PRO F 1 217 ? -62.274 13.777 7.990 1.00 56.04 217 PRO F C 1
ATOM 11527 O O . PRO F 1 217 ? -63.062 13.072 7.354 1.00 57.06 217 PRO F O 1
ATOM 11531 N N . SER F 1 218 ? -62.278 15.129 7.934 1.00 53.00 218 SER F N 1
ATOM 11532 C CA . SER F 1 218 ? -63.224 15.951 7.176 1.00 54.19 218 SER F CA 1
ATOM 11533 C C . SER F 1 218 ? -62.975 15.892 5.660 1.00 59.60 218 SER F C 1
ATOM 11534 O O . SER F 1 218 ? -63.894 16.167 4.883 1.00 60.46 218 SER F O 1
ATOM 11537 N N . ASP F 1 219 ? -61.752 15.516 5.244 1.00 56.00 219 ASP F N 1
ATOM 11538 C CA . ASP F 1 219 ? -61.372 15.405 3.831 1.00 56.93 219 ASP F CA 1
ATOM 11539 C C . ASP F 1 219 ? -61.763 14.034 3.248 1.00 62.92 219 ASP F C 1
ATOM 11540 O O . ASP F 1 219 ? -61.638 13.823 2.039 1.00 63.38 219 ASP F O 1
ATOM 11545 N N . ASP F 1 220 ? -62.246 13.115 4.106 1.00 60.67 220 ASP F N 1
ATOM 11546 C CA . ASP F 1 220 ? -62.673 11.767 3.725 1.00 61.94 220 ASP F CA 1
ATOM 11547 C C . ASP F 1 220 ? -64.085 11.799 3.125 1.00 68.12 220 ASP F C 1
ATOM 11548 O O . ASP F 1 220 ? -64.871 12.696 3.452 1.00 68.12 220 ASP F O 1
ATOM 11553 N N . GLU F 1 221 ? -64.401 10.816 2.251 1.00 66.24 221 GLU F N 1
ATOM 11554 C CA . GLU F 1 221 ? -65.709 10.676 1.601 1.00 68.08 221 GLU F CA 1
ATOM 11555 C C . GLU F 1 221 ? -66.781 10.364 2.658 1.00 71.08 221 GLU F C 1
ATOM 11556 O O . GLU F 1 221 ? -67.763 11.100 2.762 1.00 71.24 221 GLU F O 1
ATOM 11562 N N . ASN F 1 222 ? -66.560 9.304 3.463 1.00 66.55 222 ASN F N 1
ATOM 11563 C CA . ASN F 1 222 ? -67.437 8.895 4.560 1.00 66.23 222 ASN F CA 1
ATOM 11564 C C . ASN F 1 222 ? -66.705 9.205 5.867 1.00 67.19 222 ASN F C 1
ATOM 11565 O O . ASN F 1 222 ? -65.920 8.385 6.358 1.00 66.39 222 ASN F O 1
ATOM 11570 N N . VAL F 1 223 ? -66.916 10.436 6.379 1.00 61.61 223 VAL F N 1
ATOM 11571 C CA . VAL F 1 223 ? -66.273 11.003 7.571 1.00 58.91 223 VAL F CA 1
ATOM 11572 C C . VAL F 1 223 ? -66.545 10.148 8.826 1.00 60.59 223 VAL F C 1
ATOM 11573 O O . VAL F 1 223 ? -65.587 9.790 9.515 1.00 58.74 223 VAL F O 1
ATOM 11577 N N . ASP F 1 224 ? -67.822 9.817 9.114 1.00 56.82 224 ASP F N 1
ATOM 11578 C CA . ASP F 1 224 ? -68.186 9.049 10.306 1.00 55.95 224 ASP F CA 1
ATOM 11579 C C . ASP F 1 224 ? -67.724 7.584 10.231 1.00 58.43 224 ASP F C 1
ATOM 11580 O O . ASP F 1 224 ? -67.437 6.997 11.279 1.00 57.80 224 ASP F O 1
ATOM 11585 N N . ALA F 1 225 ? -67.602 7.011 9.016 1.00 54.28 225 ALA F N 1
ATOM 11586 C CA . ALA F 1 225 ? -67.097 5.642 8.835 1.00 53.88 225 ALA F CA 1
ATOM 11587 C C . ALA F 1 225 ? -65.584 5.606 9.082 1.00 54.95 225 ALA F C 1
ATOM 11588 O O . ALA F 1 225 ? -65.066 4.614 9.605 1.00 54.76 225 ALA F O 1
ATOM 11590 N N . ALA F 1 226 ? -64.886 6.706 8.727 1.00 49.14 226 ALA F N 1
ATOM 11591 C CA . ALA F 1 226 ? -63.450 6.881 8.945 1.00 46.86 226 ALA F CA 1
ATOM 11592 C C . ALA F 1 226 ? -63.161 7.049 10.436 1.00 48.88 226 ALA F C 1
ATOM 11593 O O . ALA F 1 226 ? -62.165 6.515 10.917 1.00 48.45 226 ALA F O 1
ATOM 11595 N N . VAL F 1 227 ? -64.058 7.751 11.169 1.00 44.07 227 VAL F N 1
ATOM 11596 C CA . VAL F 1 227 ? -63.977 7.973 12.616 1.00 42.69 227 VAL F CA 1
ATOM 11597 C C . VAL F 1 227 ? -64.065 6.615 13.334 1.00 48.08 227 VAL F C 1
ATOM 11598 O O . VAL F 1 227 ? -63.212 6.327 14.175 1.00 47.64 227 VAL F O 1
ATOM 11602 N N . ARG F 1 228 ? -65.065 5.776 12.970 1.00 45.70 228 ARG F N 1
ATOM 11603 C CA . ARG F 1 228 ? -65.291 4.455 13.555 1.00 46.16 228 ARG F CA 1
ATOM 11604 C C . ARG F 1 228 ? -64.079 3.525 13.377 1.00 49.59 228 ARG F C 1
ATOM 11605 O O . ARG F 1 228 ? -63.716 2.830 14.333 1.00 49.64 228 ARG F O 1
ATOM 11613 N N . SER F 1 229 ? -63.434 3.534 12.186 1.00 44.86 229 SER F N 1
ATOM 11614 C CA . SER F 1 229 ? -62.272 2.680 11.934 1.00 43.86 229 SER F CA 1
ATOM 11615 C C . SER F 1 229 ? -61.009 3.221 12.611 1.00 45.05 229 SER F C 1
ATOM 11616 O O . SER F 1 229 ? -60.266 2.424 13.184 1.00 45.22 229 SER F O 1
ATOM 11619 N N . VAL F 1 230 ? -60.767 4.553 12.575 1.00 39.37 230 VAL F N 1
ATOM 11620 C CA . VAL F 1 230 ? -59.586 5.151 13.228 1.00 37.79 230 VAL F CA 1
ATOM 11621 C C . VAL F 1 230 ? -59.710 4.962 14.758 1.00 41.39 230 VAL F C 1
ATOM 11622 O O . VAL F 1 230 ? -58.710 4.638 15.399 1.00 40.18 230 VAL F O 1
ATOM 11626 N N . PHE F 1 231 ? -60.939 5.081 15.319 1.00 39.11 231 PHE F N 1
ATOM 11627 C CA . PHE F 1 231 ? -61.204 4.866 16.750 1.00 38.97 231 PHE F CA 1
ATOM 11628 C C . PHE F 1 231 ? -60.866 3.421 17.157 1.00 43.75 231 PHE F C 1
ATOM 11629 O O . PHE F 1 231 ? -60.297 3.226 18.228 1.00 43.40 231 PHE F O 1
ATOM 11637 N N . LYS F 1 232 ? -61.191 2.425 16.303 1.00 41.76 232 LYS F N 1
ATOM 11638 C CA . LYS F 1 232 ? -60.898 1.011 16.564 1.00 43.10 232 LYS F CA 1
ATOM 11639 C C . LYS F 1 232 ? -59.377 0.774 16.549 1.00 48.48 232 LYS F C 1
ATOM 11640 O O . LYS F 1 232 ? -58.864 0.035 17.393 1.00 49.55 232 LYS F O 1
ATOM 11646 N N . THR F 1 233 ? -58.670 1.420 15.600 1.00 44.09 233 THR F N 1
ATOM 11647 C CA . THR F 1 233 ? -57.218 1.345 15.438 1.00 42.88 233 THR F CA 1
ATOM 11648 C C . THR F 1 233 ? -56.544 1.969 16.667 1.00 44.84 233 THR F C 1
ATOM 11649 O O . THR F 1 233 ? -55.709 1.309 17.292 1.00 44.43 233 THR F O 1
ATOM 11653 N N . ALA F 1 234 ? -56.940 3.220 17.026 1.00 40.09 234 ALA F N 1
ATOM 11654 C CA . ALA F 1 234 ? -56.420 3.987 18.163 1.00 39.26 234 ALA F CA 1
ATOM 11655 C C . ALA F 1 234 ? -56.640 3.281 19.503 1.00 44.54 234 ALA F C 1
ATOM 11656 O O . ALA F 1 234 ? -55.825 3.442 20.411 1.00 44.54 234 ALA F O 1
ATOM 11658 N N . SER F 1 235 ? -57.727 2.498 19.620 1.00 42.13 235 SER F N 1
ATOM 11659 C CA . SER F 1 235 ? -58.078 1.733 20.815 1.00 42.98 235 SER F CA 1
ATOM 11660 C C . SER F 1 235 ? -56.991 0.709 21.172 1.00 48.88 235 SER F C 1
ATOM 11661 O O . SER F 1 235 ? -56.758 0.454 22.357 1.00 50.40 235 SER F O 1
ATOM 11664 N N . ALA F 1 236 ? -56.299 0.167 20.153 1.00 44.58 236 ALA F N 1
ATOM 11665 C CA . ALA F 1 236 ? -55.221 -0.803 20.320 1.00 44.70 236 ALA F CA 1
ATOM 11666 C C . ALA F 1 236 ? -53.840 -0.127 20.329 1.00 48.02 236 ALA F C 1
ATOM 11667 O O . ALA F 1 236 ? -52.990 -0.480 21.143 1.00 48.14 236 ALA F O 1
ATOM 11669 N N . SER F 1 237 ? -53.624 0.839 19.422 1.00 43.50 237 SER F N 1
ATOM 11670 C CA . SER F 1 237 ? -52.346 1.522 19.243 1.00 42.11 237 SER F CA 1
ATOM 11671 C C . SER F 1 237 ? -52.030 2.551 20.321 1.00 44.44 237 SER F C 1
ATOM 11672 O O . SER F 1 237 ? -50.851 2.832 20.548 1.00 43.39 237 SER F O 1
ATOM 11675 N N . MET F 1 238 ? -53.054 3.132 20.970 1.00 40.43 238 MET F N 1
ATOM 11676 C CA . MET F 1 238 ? -52.816 4.198 21.941 1.00 39.22 238 MET F CA 1
ATOM 11677 C C . MET F 1 238 ? -53.403 3.919 23.324 1.00 43.52 238 MET F C 1
ATOM 11678 O O . MET F 1 238 ? -54.310 3.099 23.467 1.00 43.67 238 MET F O 1
ATOM 11683 N N . HIS F 1 239 ? -52.838 4.604 24.344 1.00 40.96 239 HIS F N 1
ATOM 11684 C CA . HIS F 1 239 ? -53.186 4.519 25.775 1.00 42.00 239 HIS F CA 1
ATOM 11685 C C . HIS F 1 239 ? -54.683 4.730 26.001 1.00 44.44 239 HIS F C 1
ATOM 11686 O O . HIS F 1 239 ? -55.298 3.997 26.777 1.00 44.60 239 HIS F O 1
ATOM 11693 N N . THR F 1 240 ? -55.258 5.722 25.301 1.00 39.97 240 THR F N 1
ATOM 11694 C CA . THR F 1 240 ? -56.665 6.101 25.378 1.00 39.90 240 THR F CA 1
ATOM 11695 C C . THR F 1 240 ? -57.131 6.603 24.003 1.00 41.22 240 THR F C 1
ATOM 11696 O O . THR F 1 240 ? -56.364 7.225 23.263 1.00 39.57 240 THR F O 1
ATOM 11700 N N . ALA F 1 241 ? -58.384 6.291 23.661 1.00 37.35 241 ALA F N 1
ATOM 11701 C CA . ALA F 1 241 ? -59.054 6.734 22.442 1.00 35.86 241 ALA F CA 1
ATOM 11702 C C . ALA F 1 241 ? -60.421 7.288 22.833 1.00 39.68 241 ALA F C 1
ATOM 11703 O O . ALA F 1 241 ? -61.181 6.618 23.544 1.00 40.10 241 ALA F O 1
ATOM 11705 N N . ARG F 1 242 ? -60.695 8.543 22.450 1.00 35.25 242 ARG F N 1
ATOM 11706 C CA . ARG F 1 242 ? -61.945 9.230 22.779 1.00 35.26 242 ARG F CA 1
ATOM 11707 C C . ARG F 1 242 ? -62.647 9.683 21.506 1.00 38.57 242 ARG F C 1
ATOM 11708 O O . ARG F 1 242 ? -62.050 10.385 20.688 1.00 37.40 242 ARG F O 1
ATOM 11716 N N . ARG F 1 243 ? -63.917 9.280 21.348 1.00 35.47 243 ARG F N 1
ATOM 11717 C CA . ARG F 1 243 ? -64.749 9.604 20.192 1.00 35.05 243 ARG F CA 1
ATOM 11718 C C . ARG F 1 243 ? -65.901 10.520 20.605 1.00 40.12 243 ARG F C 1
ATOM 11719 O O . ARG F 1 243 ? -66.682 10.158 21.486 1.00 40.77 243 ARG F O 1
ATOM 11727 N N . ILE F 1 244 ? -66.011 11.700 19.971 1.00 36.81 244 ILE F N 1
ATOM 11728 C CA . ILE F 1 244 ? -67.109 12.633 20.241 1.00 37.43 244 ILE F CA 1
ATOM 11729 C C . ILE F 1 244 ? -68.322 12.181 19.408 1.00 42.52 244 ILE F C 1
ATOM 11730 O O . ILE F 1 244 ? -68.287 12.241 18.176 1.00 41.68 244 ILE F O 1
ATOM 11735 N N . LYS F 1 245 ? -69.369 11.693 20.096 1.00 40.38 245 LYS F N 1
ATOM 11736 C CA . LYS F 1 245 ? -70.613 11.212 19.488 1.00 41.42 245 LYS F CA 1
ATOM 11737 C C . LYS F 1 245 ? -71.567 12.376 19.211 1.00 46.18 245 LYS F C 1
ATOM 11738 O O . LYS F 1 245 ? -72.143 12.461 18.122 1.00 46.24 245 LYS F O 1
ATOM 11744 N N . SER F 1 246 ? -71.728 13.265 20.209 1.00 42.95 246 SER F N 1
ATOM 11745 C CA . SER F 1 246 ? -72.594 14.443 20.166 1.00 43.31 246 SER F CA 1
ATOM 11746 C C . SER F 1 246 ? -71.863 15.654 20.713 1.00 46.75 246 SER F C 1
ATOM 11747 O O . SER F 1 246 ? -71.027 15.500 21.601 1.00 46.35 246 SER F O 1
ATOM 11750 N N . PHE F 1 247 ? -72.171 16.853 20.191 1.00 43.91 247 PHE F N 1
ATOM 11751 C CA . PHE F 1 247 ? -71.559 18.110 20.631 1.00 43.89 247 PHE F CA 1
ATOM 11752 C C . PHE F 1 247 ? -72.475 19.294 20.313 1.00 50.67 247 PHE F C 1
ATOM 11753 O O . PHE F 1 247 ? -72.902 19.448 19.168 1.00 50.99 247 PHE F O 1
ATOM 11761 N N . ALA F 1 248 ? -72.739 20.146 21.322 1.00 48.84 248 ALA F N 1
ATOM 11762 C CA . ALA F 1 248 ? -73.575 21.343 21.190 1.00 50.75 248 ALA F CA 1
ATOM 11763 C C . ALA F 1 248 ? -73.056 22.482 22.072 1.00 56.93 248 ALA F C 1
ATOM 11764 O O . ALA F 1 248 ? -72.527 22.235 23.158 1.00 56.07 248 ALA F O 1
ATOM 11766 N N . VAL F 1 249 ? -73.222 23.731 21.599 1.00 56.11 249 VAL F N 1
ATOM 11767 C CA . VAL F 1 249 ? -72.789 24.949 22.293 1.00 57.12 249 VAL F CA 1
ATOM 11768 C C . VAL F 1 249 ? -74.030 25.766 22.721 1.00 64.83 249 VAL F C 1
ATOM 11769 O O . VAL F 1 249 ? -74.909 26.038 21.899 1.00 65.01 249 VAL F O 1
ATOM 11773 N N . ASN F 1 250 ? -74.085 26.141 24.013 1.00 63.95 250 ASN F N 1
ATOM 11774 C CA . ASN F 1 250 ? -75.144 26.956 24.612 1.00 66.63 250 ASN F CA 1
ATOM 11775 C C . ASN F 1 250 ? -74.503 28.259 25.099 1.00 72.05 250 ASN F C 1
ATOM 11776 O O . ASN F 1 250 ? -74.072 28.356 26.255 1.00 72.54 250 ASN F O 1
ATOM 11781 N N . GLY F 1 251 ? -74.387 29.218 24.179 1.00 68.76 251 GLY F N 1
ATOM 11782 C CA . GLY F 1 251 ? -73.770 30.515 24.434 1.00 69.47 251 GLY F CA 1
ATOM 11783 C C . GLY F 1 251 ? -72.273 30.410 24.653 1.00 72.29 251 GLY F C 1
ATOM 11784 O O . GLY F 1 251 ? -71.512 30.232 23.694 1.00 70.88 251 GLY F O 1
ATOM 11785 N N . THR F 1 252 ? -71.850 30.489 25.931 1.00 68.83 252 THR F N 1
ATOM 11786 C CA . THR F 1 252 ? -70.443 30.410 26.349 1.00 67.38 252 THR F CA 1
ATOM 11787 C C . THR F 1 252 ? -70.089 29.013 26.897 1.00 68.71 252 THR F C 1
ATOM 11788 O O . THR F 1 252 ? -68.923 28.749 27.200 1.00 67.19 252 THR F O 1
ATOM 11792 N N . ALA F 1 253 ? -71.091 28.126 27.021 1.00 64.28 253 ALA F N 1
ATOM 11793 C CA . ALA F 1 253 ? -70.899 26.769 27.527 1.00 62.01 253 ALA F CA 1
ATOM 11794 C C . ALA F 1 253 ? -71.068 25.716 26.426 1.00 62.33 253 ALA F C 1
ATOM 11795 O O . ALA F 1 253 ? -71.746 25.958 25.425 1.00 62.26 253 ALA F O 1
ATOM 11797 N N . PHE F 1 254 ? -70.440 24.550 26.619 1.00 55.84 254 PHE F N 1
ATOM 11798 C CA . PHE F 1 254 ? -70.521 23.414 25.708 1.00 53.63 254 PHE F CA 1
ATOM 11799 C C . PHE F 1 254 ? -70.875 22.153 26.482 1.00 56.66 254 PHE F C 1
ATOM 11800 O O . PHE F 1 254 ? -70.667 22.086 27.696 1.00 56.66 254 PHE F O 1
ATOM 11808 N N . THR F 1 255 ? -71.359 21.140 25.764 1.00 52.38 255 THR F N 1
ATOM 11809 C CA . THR F 1 255 ? -71.663 19.815 26.298 1.00 52.10 255 THR F CA 1
ATOM 11810 C C . THR F 1 255 ? -71.408 18.819 25.172 1.00 53.62 255 THR F C 1
ATOM 11811 O O . THR F 1 255 ? -71.811 19.053 24.027 1.00 52.50 255 THR F O 1
ATOM 11815 N N . ALA F 1 256 ? -70.677 17.745 25.493 1.00 49.15 256 ALA F N 1
ATOM 11816 C CA . ALA F 1 256 ? -70.311 16.726 24.524 1.00 47.61 256 ALA F CA 1
ATOM 11817 C C . ALA F 1 256 ? -70.538 15.322 25.063 1.00 51.53 256 ALA F C 1
ATOM 11818 O O . ALA F 1 256 ? -70.110 15.005 26.175 1.00 51.18 256 ALA F O 1
ATOM 11820 N N . GLU F 1 257 ? -71.225 14.484 24.269 1.00 48.47 257 GLU F N 1
ATOM 11821 C CA . GLU F 1 257 ? -71.452 13.074 24.587 1.00 48.45 257 GLU F CA 1
ATOM 11822 C C . GLU F 1 257 ? -70.310 12.326 23.924 1.00 49.79 257 GLU F C 1
ATOM 11823 O O . GLU F 1 257 ? -70.118 12.430 22.707 1.00 47.98 257 GLU F O 1
ATOM 11829 N N . THR F 1 258 ? -69.485 11.668 24.741 1.00 45.99 258 THR F N 1
ATOM 11830 C CA . THR F 1 258 ? -68.263 11.024 24.285 1.00 44.34 258 THR F CA 1
ATOM 11831 C C . THR F 1 258 ? -68.240 9.509 24.602 1.00 47.65 258 THR F C 1
ATOM 11832 O O . THR F 1 258 ? -68.920 9.038 25.515 1.00 47.39 258 THR F O 1
ATOM 11836 N N . GLU F 1 259 ? -67.456 8.760 23.806 1.00 43.97 259 GLU F N 1
ATOM 11837 C CA . GLU F 1 259 ? -67.186 7.329 23.970 1.00 43.79 259 GLU F CA 1
ATOM 11838 C C . GLU F 1 259 ? -65.681 7.181 24.191 1.00 45.51 259 GLU F C 1
ATOM 11839 O O . GLU F 1 259 ? -64.896 7.592 23.334 1.00 43.66 259 GLU F O 1
ATOM 11845 N N . ILE F 1 260 ? -65.278 6.651 25.351 1.00 42.65 260 ILE F N 1
ATOM 11846 C CA . ILE F 1 260 ? -63.862 6.501 25.677 1.00 42.11 260 ILE F CA 1
ATOM 11847 C C . ILE F 1 260 ? -63.462 5.021 25.815 1.00 46.62 260 ILE F C 1
ATOM 11848 O O . ILE F 1 260 ? -64.164 4.225 26.443 1.00 47.03 260 ILE F O 1
ATOM 11853 N N . HIS F 1 261 ? -62.311 4.681 25.221 1.00 43.43 261 HIS F N 1
ATOM 11854 C CA . HIS F 1 261 ? -61.688 3.366 25.313 1.00 43.91 261 HIS F CA 1
ATOM 11855 C C . HIS F 1 261 ? -60.388 3.482 26.098 1.00 47.06 261 HIS F C 1
ATOM 11856 O O . HIS F 1 261 ? -59.544 4.322 25.775 1.00 45.82 261 HIS F O 1
ATOM 11863 N N . LEU F 1 262 ? -60.224 2.624 27.108 1.00 44.90 262 LEU F N 1
ATOM 11864 C CA . LEU F 1 262 ? -59.007 2.543 27.912 1.00 45.29 262 LEU F CA 1
ATOM 11865 C C . LEU F 1 262 ? -58.362 1.207 27.614 1.00 51.72 262 LEU F C 1
ATOM 11866 O O . LEU F 1 262 ? -58.982 0.168 27.843 1.00 53.42 262 LEU F O 1
ATOM 11871 N N . ARG F 1 263 ? -57.149 1.228 27.048 1.00 48.96 263 ARG F N 1
ATOM 11872 C CA . ARG F 1 263 ? -56.403 0.030 26.650 1.00 50.04 263 ARG F CA 1
ATOM 11873 C C . ARG F 1 263 ? -56.115 -0.906 27.840 1.00 59.15 263 ARG F C 1
ATOM 11874 O O . ARG F 1 263 ? -56.200 -2.127 27.681 1.00 59.70 263 ARG F O 1
ATOM 11882 N N . ALA F 1 264 ? -55.801 -0.326 29.019 1.00 59.02 264 ALA F N 1
ATOM 11883 C CA . ALA F 1 264 ? -55.465 -1.029 30.266 1.00 61.67 264 ALA F CA 1
ATOM 11884 C C . ALA F 1 264 ? -56.520 -2.063 30.692 1.00 69.97 264 ALA F C 1
ATOM 11885 O O . ALA F 1 264 ? -56.151 -3.199 30.996 1.00 70.93 264 ALA F O 1
ATOM 11887 N N . ASP F 1 265 ? -57.813 -1.682 30.715 1.00 68.85 265 ASP F N 1
ATOM 11888 C CA . ASP F 1 265 ? -58.883 -2.592 31.128 1.00 71.59 265 ASP F CA 1
ATOM 11889 C C . ASP F 1 265 ? -59.782 -3.027 29.946 1.00 76.99 265 ASP F C 1
ATOM 11890 O O . ASP F 1 265 ? -60.803 -3.687 30.177 1.00 78.37 265 ASP F O 1
ATOM 11895 N N . ARG F 1 266 ? -59.400 -2.662 28.686 1.00 72.68 266 ARG F N 1
ATOM 11896 C CA . ARG F 1 266 ? -60.098 -2.991 27.426 1.00 72.73 266 ARG F CA 1
ATOM 11897 C 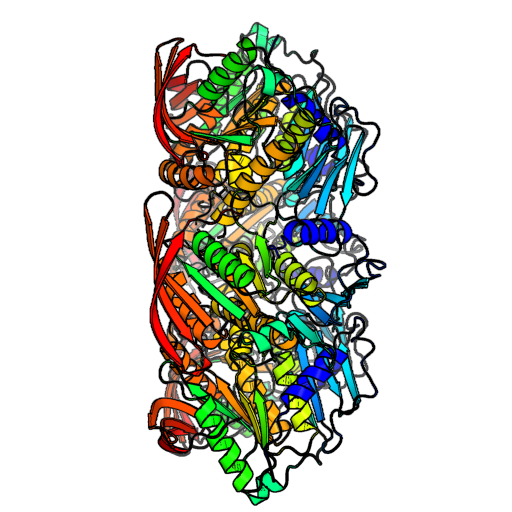C . ARG F 1 266 ? -61.516 -2.350 27.350 1.00 76.58 266 ARG F C 1
ATOM 11898 O O . ARG F 1 266 ? -62.129 -2.366 26.281 1.00 76.68 266 ARG F O 1
ATOM 11906 N N . SER F 1 267 ? -62.007 -1.759 28.464 1.00 72.55 267 SER F N 1
ATOM 11907 C CA . SER F 1 267 ? -63.340 -1.156 28.607 1.00 71.93 267 SER F CA 1
ATOM 11908 C C . SER F 1 267 ? -63.643 -0.037 27.596 1.00 71.92 267 SER F C 1
ATOM 11909 O O . SER F 1 267 ? -62.767 0.764 27.258 1.00 69.87 267 SER F O 1
ATOM 11912 N N . ASN F 1 268 ? -64.912 0.009 27.152 1.00 67.26 268 ASN F N 1
ATOM 11913 C CA . ASN F 1 268 ? -65.483 1.001 26.244 1.00 65.22 268 ASN F CA 1
ATOM 11914 C C . ASN F 1 268 ? -66.709 1.595 26.939 1.00 68.83 268 ASN F C 1
ATOM 11915 O O . ASN F 1 268 ? -67.743 0.926 27.042 1.00 70.74 268 ASN F O 1
ATOM 11920 N N . SER F 1 269 ? -66.570 2.811 27.495 1.00 62.75 269 SER F N 1
ATOM 11921 C CA . SER F 1 269 ? -67.650 3.443 28.254 1.00 62.67 269 SER F CA 1
ATOM 11922 C C . SER F 1 269 ? -68.045 4.824 27.725 1.00 63.62 269 SER F C 1
ATOM 11923 O O . SER F 1 269 ? -67.231 5.518 27.118 1.00 61.24 269 SER F O 1
ATOM 11926 N N . ALA F 1 270 ? -69.311 5.211 27.974 1.00 60.37 270 ALA F N 1
ATOM 11927 C CA . ALA F 1 270 ? -69.871 6.510 27.607 1.00 59.24 270 ALA F CA 1
ATOM 11928 C C . ALA F 1 270 ? -69.545 7.533 28.689 1.00 62.59 270 ALA F C 1
ATOM 11929 O O . ALA F 1 270 ? -69.675 7.238 29.880 1.00 63.17 270 ALA F O 1
ATOM 11931 N N . ASN F 1 271 ? -69.087 8.720 28.277 1.00 57.83 271 ASN F N 1
ATOM 11932 C CA . ASN F 1 271 ? -68.710 9.784 29.198 1.00 57.57 271 ASN F CA 1
ATOM 11933 C C . ASN F 1 271 ? -69.247 11.124 28.711 1.00 61.66 271 ASN F C 1
ATOM 11934 O O . ASN F 1 271 ? -69.033 11.499 27.565 1.00 60.48 271 ASN F O 1
ATOM 11939 N N . ARG F 1 272 ? -69.969 11.829 29.576 1.00 59.81 272 ARG F N 1
ATOM 11940 C CA . ARG F 1 272 ? -70.520 13.141 29.268 1.00 60.01 272 ARG F CA 1
ATOM 11941 C C . ARG F 1 272 ? -69.560 14.187 29.816 1.00 64.52 272 ARG F C 1
ATOM 11942 O O . ARG F 1 272 ? -69.218 14.153 31.004 1.00 65.17 272 ARG F O 1
ATOM 11950 N N . VAL F 1 273 ? -69.082 15.079 28.941 1.00 60.45 273 VAL F N 1
ATOM 11951 C CA . VAL F 1 273 ? -68.139 16.129 29.322 1.00 60.07 273 VAL F CA 1
ATOM 11952 C C . VAL F 1 273 ? -68.718 17.491 28.915 1.00 64.53 273 VAL F C 1
ATOM 11953 O O . VAL F 1 273 ? -69.078 17.705 27.758 1.00 64.16 273 VAL F O 1
ATOM 11957 N N . SER F 1 274 ? -68.842 18.388 29.900 1.00 62.11 274 SER F N 1
ATOM 11958 C CA . SER F 1 274 ? -69.361 19.742 29.725 1.00 62.62 274 SER F CA 1
ATOM 11959 C C . SER F 1 274 ? -68.455 20.757 30.431 1.00 67.13 274 SER F C 1
ATOM 11960 O O . SER F 1 274 ? -67.709 20.399 31.345 1.00 67.01 274 SER F O 1
ATOM 11963 N N . GLY F 1 275 ? -68.517 22.003 29.977 1.00 64.30 275 GLY F N 1
ATOM 11964 C CA . GLY F 1 275 ? -67.735 23.102 30.526 1.00 65.05 275 GLY F CA 1
ATOM 11965 C C . GLY F 1 275 ? -67.922 24.392 29.761 1.00 70.66 275 GLY F C 1
ATOM 11966 O O . GLY F 1 275 ? -68.844 24.508 28.950 1.00 69.79 275 GLY F O 1
ATOM 11967 N N . ASP F 1 276 ? -67.050 25.375 30.024 1.00 69.77 276 ASP F N 1
ATOM 11968 C CA . ASP F 1 276 ? -67.086 26.679 29.360 1.00 71.00 276 ASP F CA 1
ATOM 11969 C C . ASP F 1 276 ? -66.116 26.709 28.181 1.00 75.03 276 ASP F C 1
ATOM 11970 O O . ASP F 1 276 ? -65.139 25.954 28.167 1.00 72.94 276 ASP F O 1
ATOM 11975 N N . LEU F 1 277 ? -66.395 27.575 27.189 1.00 73.79 277 LEU F N 1
ATOM 11976 C CA . LEU F 1 277 ? -65.557 27.729 26.001 1.00 73.39 277 LEU F CA 1
ATOM 11977 C C . LEU F 1 277 ? -64.255 28.450 26.368 1.00 80.29 277 LEU F C 1
ATOM 11978 O O . LEU F 1 277 ? -64.284 29.592 26.833 1.00 81.48 277 LEU F O 1
ATOM 11983 N N . VAL F 1 278 ? -63.123 27.746 26.200 1.00 77.52 278 VAL F N 1
ATOM 11984 C CA . VAL F 1 278 ? -61.774 28.235 26.493 1.00 78.08 278 VAL F CA 1
ATOM 11985 C C . VAL F 1 278 ? -61.093 28.592 25.163 1.00 82.73 278 VAL F C 1
ATOM 11986 O O . VAL F 1 278 ? -61.006 27.744 24.267 1.00 81.21 278 VAL F O 1
ATOM 11990 N N . SER F 1 279 ? -60.633 29.849 25.037 1.00 81.17 279 SER F N 1
ATOM 11991 C CA . SER F 1 279 ? -59.957 30.349 23.837 1.00 80.96 279 SER F CA 1
ATOM 11992 C C . SER F 1 279 ? -58.494 29.867 23.780 1.00 84.49 279 SER F C 1
ATOM 11993 O O . SER F 1 279 ? -57.940 29.450 24.803 1.00 84.11 279 SER F O 1
ATOM 11996 N N . ARG F 1 280 ? -57.882 29.916 22.578 1.00 80.36 280 ARG F N 1
ATOM 11997 C CA . ARG F 1 280 ? -56.492 29.512 22.357 1.00 99.92 280 ARG F CA 1
ATOM 11998 C C . ARG F 1 280 ? -55.697 30.669 21.748 1.00 139.76 280 ARG F C 1
ATOM 11999 O O . ARG F 1 280 ? -55.261 31.565 22.468 1.00 106.04 280 ARG F O 1
#

Organism: NCBI:txid120086